Protein 5D8D (pdb70)

Structure (mmCIF, N/CA/C/O backbone):
data_5D8D
#
_entry.id   5D8D
#
_cell.length_a   221.618
_cell.length_b   74.766
_cell.length_c   143.117
_cell.angle_alpha   90.00
_cell.angle_beta   103.27
_cell.angle_gamma   90.00
#
_symmetry.space_group_name_H-M   'C 1 2 1'
#
loop_
_entity.id
_entity.type
_entity.pdbx_description
1 polymer 'D-alanine--D-alanine ligase'
2 water water
#
loop_
_atom_site.group_PDB
_atom_site.id
_atom_site.type_symbol
_atom_site.label_atom_id
_atom_site.label_alt_id
_atom_site.label_comp_id
_atom_site.label_asym_id
_atom_site.label_entity_id
_atom_site.label_seq_id
_atom_site.pdbx_PDB_ins_code
_atom_site.Cartn_x
_atom_site.Cartn_y
_atom_site.Cartn_z
_atom_site.occupancy
_atom_site.B_iso_or_equiv
_atom_site.auth_seq_id
_atom_site.auth_comp_id
_atom_site.auth_asym_id
_atom_site.auth_atom_id
_atom_site.pdbx_PDB_model_num
ATOM 1 N N . SER A 1 2 ? 6.738 99.763 181.133 1.00 54.65 2 SER A N 1
ATOM 2 C CA . SER A 1 2 ? 5.639 98.887 181.607 1.00 61.26 2 SER A CA 1
ATOM 3 C C . SER A 1 2 ? 5.067 98.045 180.454 1.00 70.30 2 SER A C 1
ATOM 4 O O . SER A 1 2 ? 4.979 98.517 179.325 1.00 78.27 2 SER A O 1
ATOM 7 N N . ASN A 1 3 ? 4.638 96.822 180.753 1.00 66.00 3 ASN A N 1
ATOM 8 C CA . ASN A 1 3 ? 4.046 95.951 179.751 1.00 61.14 3 ASN A CA 1
ATOM 9 C C . ASN A 1 3 ? 2.806 96.565 179.034 1.00 64.60 3 ASN A C 1
ATOM 10 O O . ASN A 1 3 ? 2.605 96.307 177.855 1.00 62.80 3 ASN A O 1
ATOM 15 N N . ALA A 1 4 ? 1.996 97.387 179.695 1.00 66.56 4 ALA A N 1
ATOM 16 C CA . ALA A 1 4 ? 0.859 98.022 178.984 1.00 69.88 4 ALA A CA 1
ATOM 17 C C . ALA A 1 4 ? 1.346 98.893 177.825 1.00 70.87 4 ALA A C 1
ATOM 18 O O . ALA A 1 4 ? 0.725 98.922 176.752 1.00 63.63 4 ALA A O 1
ATOM 20 N N . THR A 1 5 ? 2.466 99.584 178.047 1.00 73.19 5 THR A N 1
ATOM 21 C CA . THR A 1 5 ? 3.062 100.442 177.023 1.00 70.38 5 THR A CA 1
ATOM 22 C C . THR A 1 5 ? 3.654 99.582 175.924 1.00 62.00 5 THR A C 1
ATOM 23 O O . THR A 1 5 ? 3.203 99.645 174.795 1.00 67.00 5 THR A O 1
ATOM 27 N N . LYS A 1 6 ? 4.625 98.756 176.308 1.00 56.29 6 LYS A N 1
ATOM 28 C CA . LYS A 1 6 ? 5.447 97.899 175.437 1.00 51.58 6 LYS A CA 1
ATOM 29 C C . LYS A 1 6 ? 4.678 97.128 174.376 1.00 50.60 6 LYS A C 1
ATOM 30 O O . LYS A 1 6 ? 5.145 97.041 173.260 1.00 50.29 6 LYS A O 1
ATOM 36 N N . PHE A 1 7 ? 3.518 96.576 174.737 1.00 45.32 7 PHE A N 1
ATOM 37 C CA . PHE A 1 7 ? 2.664 95.765 173.833 1.00 42.90 7 PHE A CA 1
ATOM 38 C C . PHE A 1 7 ? 1.376 96.429 173.342 1.00 42.53 7 PHE A C 1
ATOM 39 O O . PHE A 1 7 ? 0.753 95.906 172.389 1.00 40.99 7 PHE A O 1
ATOM 47 N N . GLY A 1 8 ? 0.946 97.532 173.966 1.00 38.09 8 GLY A N 1
ATOM 48 C CA . GLY A 1 8 ? -0.277 98.188 173.504 1.00 39.21 8 GLY A CA 1
ATOM 49 C C . GLY A 1 8 ? -1.444 97.202 173.606 1.00 41.92 8 GLY A C 1
ATOM 50 O O . GLY A 1 8 ? -1.477 96.397 174.537 1.00 38.51 8 GLY A O 1
ATOM 51 N N . LYS A 1 9 ? -2.391 97.245 172.659 1.00 42.60 9 LYS A N 1
ATOM 52 C CA . LYS A 1 9 ? -3.622 96.444 172.792 1.00 46.04 9 LYS A CA 1
ATOM 53 C C . LYS A 1 9 ? -3.365 95.102 172.168 1.00 45.17 9 LYS A C 1
ATOM 54 O O . LYS A 1 9 ? -3.026 95.064 171.006 1.00 39.87 9 LYS A O 1
ATOM 60 N N . VAL A 1 10 ? -3.482 94.006 172.945 1.00 45.21 10 VAL A N 1
ATOM 61 C CA . VAL A 1 10 ? -3.268 92.687 172.389 1.00 40.05 10 VAL A CA 1
ATOM 62 C C . VAL A 1 10 ? -4.539 91.915 172.326 1.00 40.16 10 VAL A C 1
ATOM 63 O O . VAL A 1 10 ? -5.301 91.930 173.261 1.00 42.84 10 VAL A O 1
ATOM 67 N N . ALA A 1 11 ? -4.755 91.254 171.180 1.00 40.02 11 ALA A N 1
ATOM 68 C CA . ALA A 1 11 ? -5.879 90.353 170.990 1.00 40.16 11 ALA A CA 1
ATOM 69 C C . ALA A 1 11 ? -5.436 88.916 171.189 1.00 38.78 11 ALA A C 1
ATOM 70 O O . ALA A 1 11 ? -4.527 88.459 170.514 1.00 43.56 11 ALA A O 1
ATOM 72 N N . VAL A 1 12 ? -6.079 88.213 172.112 1.00 37.32 12 VAL A N 1
ATOM 73 C CA . VAL A 1 12 ? -5.849 86.794 172.296 1.00 39.42 12 VAL A CA 1
ATOM 74 C C . VAL A 1 12 ? -6.920 86.074 171.501 1.00 40.01 12 VAL A C 1
ATOM 75 O O . VAL A 1 12 ? -8.110 86.091 171.865 1.00 37.92 12 VAL A O 1
ATOM 79 N N . LEU A 1 13 ? -6.471 85.457 170.414 1.00 37.46 13 LEU A N 1
ATOM 80 C CA . LEU A 1 13 ? -7.344 84.853 169.432 1.00 40.18 13 LEU A CA 1
ATOM 81 C C . LEU A 1 13 ? -7.644 83.436 169.901 1.00 38.69 13 LEU A C 1
ATOM 82 O O . LEU A 1 13 ? -6.730 82.634 170.009 1.00 42.40 13 LEU A O 1
ATOM 87 N N . LEU A 1 14 ? -8.914 83.132 170.170 1.00 40.68 14 LEU A N 1
ATOM 88 C CA . LEU A 1 14 ? -9.310 81.895 170.872 1.00 42.07 14 LEU A CA 1
ATOM 89 C C . LEU A 1 14 ? -10.682 81.373 170.422 1.00 42.23 14 LEU A C 1
ATOM 90 O O . LEU A 1 14 ? -11.517 82.124 169.942 1.00 39.56 14 LEU A O 1
ATOM 95 N N . GLY A 1 15 ? -10.918 80.077 170.610 1.00 43.03 15 GLY A N 1
ATOM 96 C CA . GLY A 1 15 ? -12.176 79.423 170.195 1.00 42.37 15 GLY A CA 1
ATOM 97 C C . GLY A 1 15 ? -12.156 79.041 168.730 1.00 40.73 15 GLY A C 1
ATOM 98 O O . GLY A 1 15 ? -11.535 78.081 168.334 1.00 43.24 15 GLY A O 1
ATOM 99 N N . GLY A 1 16 ? -12.841 79.824 167.917 1.00 44.26 16 GLY A N 1
ATOM 100 C CA . GLY A 1 16 ? -12.795 79.674 166.485 1.00 41.69 16 GLY A CA 1
ATOM 101 C C . GLY A 1 16 ? -13.801 78.663 166.028 1.00 44.55 16 GLY A C 1
ATOM 102 O O . GLY A 1 16 ? -14.721 78.331 166.758 1.00 45.85 16 GLY A O 1
ATOM 103 N N . LYS A 1 17 ? -13.582 78.160 164.816 1.00 49.62 17 LYS A N 1
ATOM 104 C CA . LYS A 1 17 ? -14.568 77.353 164.091 1.00 49.22 17 LYS A CA 1
ATOM 105 C C . LYS A 1 17 ? -14.217 75.862 163.969 1.00 45.28 17 LYS A C 1
ATOM 106 O O . LYS A 1 17 ? -14.974 75.124 163.364 1.00 47.49 17 LYS A O 1
ATOM 112 N N . SER A 1 18 ? -13.088 75.424 164.525 1.00 42.65 18 SER A N 1
ATOM 113 C CA . SER A 1 18 ? -12.636 74.052 164.358 1.00 43.13 18 SER A CA 1
ATOM 114 C C . SER A 1 18 ? -13.226 73.017 165.360 1.00 42.65 18 SER A C 1
ATOM 115 O O . SER A 1 18 ? -13.881 73.345 166.345 1.00 40.38 18 SER A O 1
ATOM 118 N N . ALA A 1 19 ? -12.962 71.753 165.073 1.00 46.37 19 ALA A N 1
ATOM 119 C CA . ALA A 1 19 ? -13.246 70.647 165.997 1.00 49.57 19 ALA A CA 1
ATOM 120 C C . ALA A 1 19 ? -12.629 70.869 167.390 1.00 47.09 19 ALA A C 1
ATOM 121 O O . ALA A 1 19 ? -13.200 70.434 168.388 1.00 42.85 19 ALA A O 1
ATOM 123 N N . GLU A 1 20 ? -11.498 71.577 167.426 1.00 43.68 20 GLU A N 1
ATOM 124 C CA . GLU A 1 20 ? -10.734 71.847 168.643 1.00 43.36 20 GLU A CA 1
ATOM 125 C C . GLU A 1 20 ? -11.124 73.194 169.327 1.00 41.64 20 GLU A C 1
ATOM 126 O O . GLU A 1 20 ? -10.395 73.706 170.147 1.00 39.59 20 GLU A O 1
ATOM 132 N N . ARG A 1 21 ? -12.270 73.767 168.988 1.00 39.33 21 ARG A N 1
ATOM 133 C CA . ARG A 1 21 ? -12.726 74.990 169.623 1.00 38.89 21 ARG A CA 1
ATOM 134 C C . ARG A 1 21 ? -12.664 74.958 171.150 1.00 42.71 21 ARG A C 1
ATOM 135 O O . ARG A 1 21 ? -12.164 75.929 171.773 1.00 45.34 21 ARG A O 1
ATOM 143 N N . ALA A 1 22 ? -13.173 73.875 171.758 1.00 39.75 22 ALA A N 1
ATOM 144 C CA . ALA A 1 22 ? -13.224 73.779 173.240 1.00 37.95 22 ALA A CA 1
ATOM 145 C C . ALA A 1 22 ? -11.829 73.842 173.862 1.00 36.92 22 ALA A C 1
ATOM 146 O O . ALA A 1 22 ? -11.622 74.585 174.819 1.00 46.08 22 ALA A O 1
ATOM 148 N N . VAL A 1 23 ? -10.873 73.124 173.271 1.00 34.49 23 VAL A N 1
ATOM 149 C CA . VAL A 1 23 ? -9.496 73.176 173.710 1.00 37.17 23 VAL A CA 1
ATOM 150 C C . VAL A 1 23 ? -8.959 74.610 173.544 1.00 36.34 23 VAL A C 1
ATOM 151 O O . VAL A 1 23 ? -8.247 75.128 174.434 1.00 38.48 23 VAL A O 1
ATOM 155 N N . SER A 1 24 ? -9.332 75.256 172.443 1.00 34.95 24 SER A N 1
ATOM 156 C CA . SER A 1 24 ? -8.880 76.629 172.146 1.00 37.30 24 SER A CA 1
ATOM 157 C C . SER A 1 24 ? -9.416 77.629 173.181 1.00 41.51 24 SER A C 1
ATOM 158 O O . SER A 1 24 ? -8.648 78.447 173.693 1.00 43.88 24 SER A O 1
ATOM 161 N N . LEU A 1 25 ? -10.707 77.533 173.524 1.00 42.03 25 LEU A N 1
ATOM 162 C CA . LEU A 1 25 ? -11.267 78.331 174.652 1.00 42.74 25 LEU A CA 1
ATOM 163 C C . LEU A 1 25 ? -10.433 78.126 175.924 1.00 42.54 25 LEU A C 1
ATOM 164 O O . LEU A 1 25 ? -10.135 79.089 176.611 1.00 45.12 25 LEU A O 1
ATOM 169 N N . ASP A 1 26 ? -10.016 76.890 176.209 1.00 37.33 26 ASP A N 1
ATOM 170 C CA . ASP A 1 26 ? -9.230 76.634 177.410 1.00 38.83 26 ASP A CA 1
ATOM 171 C C . ASP A 1 26 ? -7.841 77.289 177.274 1.00 39.63 26 ASP A C 1
ATOM 172 O O . ASP A 1 26 ? -7.451 78.063 178.127 1.00 39.06 26 ASP A O 1
ATOM 177 N N . SER A 1 27 ? -7.127 77.063 176.169 1.00 40.75 27 SER A N 1
ATOM 178 C CA . SER A 1 27 ? -5.835 77.767 175.953 1.00 40.28 27 SER A CA 1
ATOM 179 C C . SER A 1 27 ? -5.956 79.292 176.056 1.00 37.24 27 SER A C 1
ATOM 180 O O . SER A 1 27 ? -5.138 79.971 176.700 1.00 35.22 27 SER A O 1
ATOM 183 N N . GLY A 1 28 ? -6.986 79.811 175.415 1.00 35.60 28 GLY A N 1
ATOM 184 C CA . GLY A 1 28 ? -7.217 81.236 175.373 1.00 38.34 28 GLY A CA 1
ATOM 185 C C . GLY A 1 28 ? -7.397 81.883 176.721 1.00 41.32 28 GLY A C 1
ATOM 186 O O . GLY A 1 28 ? -6.712 82.886 177.045 1.00 37.11 28 GLY A O 1
ATOM 187 N N . GLN A 1 29 ? -8.302 81.294 177.511 1.00 43.62 29 GLN A N 1
ATOM 188 C CA . GLN A 1 29 ? -8.551 81.733 178.874 1.00 39.39 29 GLN A CA 1
ATOM 189 C C . GLN A 1 29 ? -7.281 81.706 179.655 1.00 37.11 29 GLN A C 1
ATOM 190 O O . GLN A 1 29 ? -6.961 82.658 180.383 1.00 37.70 29 GLN A O 1
ATOM 196 N N . ALA A 1 30 ? -6.530 80.613 179.547 1.00 32.38 30 ALA A N 1
ATOM 197 C CA . ALA A 1 30 ? -5.303 80.556 180.365 1.00 33.52 30 ALA A CA 1
ATOM 198 C C . ALA A 1 30 ? -4.286 81.625 179.929 1.00 34.10 30 ALA A C 1
ATOM 199 O O . ALA A 1 30 ? -3.641 82.275 180.766 1.00 34.83 30 ALA A O 1
ATOM 201 N N . VAL A 1 31 ? -4.188 81.852 178.617 1.00 38.50 31 VAL A N 1
ATOM 202 C CA . VAL A 1 31 ? -3.263 82.866 178.112 1.00 37.39 31 VAL A CA 1
ATOM 203 C C . VAL A 1 31 ? -3.725 84.266 178.481 1.00 36.59 31 VAL A C 1
ATOM 204 O O . VAL A 1 31 ? -2.914 85.120 178.849 1.00 33.89 31 VAL A O 1
ATOM 208 N N . LEU A 1 32 ? -5.022 84.499 178.395 1.00 36.51 32 LEU A N 1
ATOM 209 C CA . LEU A 1 32 ? -5.563 85.806 178.774 1.00 39.36 32 LEU A CA 1
ATOM 210 C C . LEU A 1 32 ? -5.259 86.160 180.215 1.00 36.79 32 LEU A C 1
ATOM 211 O O . LEU A 1 32 ? -4.712 87.225 180.496 1.00 40.51 32 LEU A O 1
ATOM 216 N N . ASP A 1 33 ? -5.589 85.250 181.129 1.00 40.74 33 ASP A N 1
ATOM 217 C CA . ASP A 1 33 ? -5.306 85.458 182.553 1.00 40.39 33 ASP A CA 1
ATOM 218 C C . ASP A 1 33 ? -3.834 85.706 182.837 1.00 37.06 33 ASP A C 1
ATOM 219 O O . ASP A 1 33 ? -3.498 86.465 183.739 1.00 37.13 33 ASP A O 1
ATOM 224 N N . ALA A 1 34 ? -2.967 85.044 182.104 1.00 34.04 34 ALA A N 1
ATOM 225 C CA . ALA A 1 34 ? -1.543 85.168 182.324 1.00 39.08 34 ALA A CA 1
ATOM 226 C C . ALA A 1 34 ? -1.026 86.521 181.835 1.00 40.02 34 ALA A C 1
ATOM 227 O O . ALA A 1 34 ? -0.223 87.180 182.511 1.00 39.75 34 ALA A O 1
ATOM 229 N N . LEU A 1 35 ? -1.466 86.932 180.655 1.00 38.46 35 LEU A N 1
ATOM 230 C CA . LEU A 1 35 ? -1.041 88.219 180.120 1.00 38.88 35 LEU A CA 1
ATOM 231 C C . LEU A 1 35 ? -1.540 89.315 181.032 1.00 38.47 35 LEU A C 1
ATOM 232 O O . LEU A 1 35 ? -0.749 90.151 181.443 1.00 38.87 35 LEU A O 1
ATOM 237 N N . LEU A 1 36 ? -2.810 89.255 181.447 1.00 40.81 36 LEU A N 1
ATOM 238 C CA . LEU A 1 36 ? -3.377 90.268 182.384 1.00 37.73 36 LEU A CA 1
ATOM 239 C C . LEU A 1 36 ? -2.641 90.342 183.730 1.00 40.90 36 LEU A C 1
ATOM 240 O O . LEU A 1 36 ? -2.328 91.436 184.221 1.00 38.61 36 LEU A O 1
ATOM 245 N N . ARG A 1 37 ? -2.315 89.201 184.328 1.00 41.37 37 ARG A N 1
ATOM 246 C CA . ARG A 1 37 ? -1.484 89.224 185.560 1.00 41.89 37 ARG A CA 1
ATOM 247 C C . ARG A 1 37 ? -0.199 89.984 185.329 1.00 42.29 37 ARG A C 1
ATOM 248 O O . ARG A 1 37 ? 0.316 90.600 186.247 1.00 40.04 37 ARG A O 1
ATOM 256 N N . SER A 1 38 ? 0.350 89.858 184.115 1.00 44.36 38 SER A N 1
ATOM 257 C CA . SER A 1 38 ? 1.622 90.485 183.733 1.00 43.54 38 SER A CA 1
ATOM 258 C C . SER A 1 38 ? 1.489 91.958 183.315 1.00 43.43 38 SER A C 1
ATOM 259 O O . SER A 1 38 ? 2.450 92.563 182.840 1.00 46.44 38 SER A O 1
ATOM 262 N N . GLY A 1 39 ? 0.301 92.529 183.462 1.00 48.41 39 GLY A N 1
ATOM 263 C CA . GLY A 1 39 ? 0.063 93.932 183.108 1.00 44.38 39 GLY A CA 1
ATOM 264 C C . GLY A 1 39 ? -0.057 94.239 181.635 1.00 43.96 39 GLY A C 1
ATOM 265 O O . GLY A 1 39 ? -0.056 95.428 181.276 1.00 47.31 39 GLY A O 1
ATOM 266 N N . VAL A 1 40 ? -0.199 93.221 180.776 1.00 40.65 40 VAL A N 1
ATOM 267 C CA . VAL A 1 40 ? -0.464 93.499 179.352 1.00 46.02 40 VAL A CA 1
ATOM 268 C C . VAL A 1 40 ? -1.964 93.707 179.123 1.00 39.84 40 VAL A C 1
ATOM 269 O O . VAL A 1 40 ? -2.764 93.130 179.822 1.00 45.13 40 VAL A O 1
ATOM 273 N N . GLN A 1 41 ? -2.321 94.582 178.193 1.00 44.76 41 GLN A N 1
ATOM 274 C CA . GLN A 1 41 ? -3.726 94.922 177.925 1.00 53.52 41 GLN A CA 1
ATOM 275 C C . GLN A 1 41 ? -4.256 93.893 176.967 1.00 50.09 41 GLN A C 1
ATOM 276 O O . GLN A 1 41 ? -4.346 94.168 175.788 1.00 52.31 41 GLN A O 1
ATOM 282 N N . ALA A 1 42 ? -4.623 92.727 177.467 1.00 49.52 42 ALA A N 1
ATOM 283 C CA . ALA A 1 42 ? -5.129 91.643 176.618 1.00 46.97 42 ALA A CA 1
ATOM 284 C C . ALA A 1 42 ? -6.668 91.586 176.632 1.00 46.08 42 ALA A C 1
ATOM 285 O O . ALA A 1 42 ? -7.292 91.919 177.643 1.00 47.17 42 ALA A O 1
ATOM 287 N N . GLU A 1 43 ? -7.259 91.170 175.507 1.00 46.12 43 GLU A N 1
ATOM 288 C CA . GLU A 1 43 ? -8.711 90.951 175.388 1.00 45.65 43 GLU A CA 1
ATOM 289 C C . GLU A 1 43 ? -8.941 89.705 174.567 1.00 43.34 43 GLU A C 1
ATOM 290 O O . GLU A 1 43 ? -8.317 89.489 173.539 1.00 44.33 43 GLU A O 1
ATOM 296 N N . ALA A 1 44 ? -9.831 88.862 175.022 1.00 39.44 44 ALA A N 1
ATOM 297 C CA . ALA A 1 44 ? -10.304 87.779 174.181 1.00 42.15 44 ALA A CA 1
ATOM 298 C C . ALA A 1 44 ? -10.907 88.263 172.819 1.00 42.21 44 ALA A C 1
ATOM 299 O O . ALA A 1 44 ? -11.608 89.271 172.736 1.00 40.30 44 ALA A O 1
ATOM 301 N N . PHE A 1 45 ? -10.603 87.543 171.743 1.00 39.75 45 PHE A N 1
ATOM 302 C CA . PHE A 1 45 ? -11.171 87.820 170.434 1.00 35.55 45 PHE A CA 1
ATOM 303 C C . PHE A 1 45 ? -11.488 86.478 169.868 1.00 37.70 45 PHE A C 1
ATOM 304 O O . PHE A 1 45 ? -10.571 85.717 169.536 1.00 38.84 45 PHE A O 1
ATOM 312 N N . ASP A 1 46 ? -12.777 86.201 169.730 1.00 40.29 46 ASP A N 1
ATOM 313 C CA . ASP A 1 46 ? -13.231 84.940 169.218 1.00 42.32 46 ASP A CA 1
ATOM 314 C C . ASP A 1 46 ? -13.722 85.143 167.809 1.00 45.47 46 ASP A C 1
ATOM 315 O O . ASP A 1 46 ? -14.842 85.645 167.632 1.00 47.54 46 ASP A O 1
ATOM 320 N N . PRO A 1 47 ? -12.927 84.705 166.793 1.00 44.16 47 PRO A N 1
ATOM 321 C CA . PRO A 1 47 ? -13.304 85.015 165.407 1.00 41.95 47 PRO A CA 1
ATOM 322 C C . PRO A 1 47 ? -14.524 84.294 164.889 1.00 41.59 47 PRO A C 1
ATOM 323 O O . PRO A 1 47 ? -15.000 84.634 163.806 1.00 48.28 47 PRO A O 1
ATOM 327 N N . GLN A 1 48 ? -15.026 83.313 165.626 1.00 44.45 48 GLN A N 1
ATOM 328 C CA . GLN A 1 48 ? -16.351 82.770 165.350 1.00 51.35 48 GLN A CA 1
ATOM 329 C C . GLN A 1 48 ? -17.458 83.818 165.589 1.00 49.93 48 GLN A C 1
ATOM 330 O O . GLN A 1 48 ? -18.415 83.838 164.848 1.00 56.19 48 GLN A O 1
ATOM 336 N N . ASP A 1 49 ? -17.338 84.648 166.623 1.00 48.34 49 ASP A N 1
ATOM 337 C CA . ASP A 1 49 ? -18.380 85.607 166.999 1.00 51.47 49 ASP A CA 1
ATOM 338 C C . ASP A 1 49 ? -18.134 87.030 166.496 1.00 50.58 49 ASP A C 1
ATOM 339 O O . ASP A 1 49 ? -19.081 87.754 166.195 1.00 51.43 49 ASP A O 1
ATOM 344 N N . ARG A 1 50 ? -16.871 87.428 166.442 1.00 48.66 50 ARG A N 1
ATOM 345 C CA . ARG A 1 50 ? -16.441 88.785 166.053 1.00 49.04 50 ARG A CA 1
ATOM 346 C C . ARG A 1 50 ? -15.771 88.705 164.709 1.00 48.45 50 ARG A C 1
ATOM 347 O O . ARG A 1 50 ? -14.815 87.925 164.549 1.00 40.68 50 ARG A O 1
ATOM 355 N N . SER A 1 51 ? -16.215 89.551 163.773 1.00 46.52 51 SER A N 1
ATOM 356 C CA . SER A 1 51 ? -15.588 89.646 162.478 1.00 42.06 51 SER A CA 1
ATOM 357 C C . SER A 1 51 ? -14.102 89.834 162.650 1.00 39.73 51 SER A C 1
ATOM 358 O O . SER A 1 51 ? -13.700 90.700 163.389 1.00 42.37 51 SER A O 1
ATOM 361 N N . VAL A 1 52 ? -13.293 89.030 161.959 1.00 38.30 52 VAL A N 1
ATOM 362 C CA . VAL A 1 52 ? -11.827 89.268 161.895 1.00 38.79 52 VAL A CA 1
ATOM 363 C C . VAL A 1 52 ? -11.369 90.653 161.405 1.00 36.74 52 VAL A C 1
ATOM 364 O O . VAL A 1 52 ? -10.259 91.066 161.680 1.00 37.57 52 VAL A O 1
ATOM 368 N N . THR A 1 53 ? -12.216 91.384 160.702 1.00 41.79 53 THR A N 1
ATOM 369 C CA . THR A 1 53 ? -11.902 92.792 160.353 1.00 43.67 53 THR A CA 1
ATOM 370 C C . THR A 1 53 ? -11.712 93.701 161.541 1.00 39.53 53 THR A C 1
ATOM 371 O O . THR A 1 53 ? -11.009 94.685 161.448 1.00 39.01 53 THR A O 1
ATOM 375 N N . GLU A 1 54 ? -12.312 93.334 162.666 1.00 46.14 54 GLU A N 1
ATOM 376 C CA . GLU A 1 54 ? -12.204 94.095 163.935 1.00 45.81 54 GLU A CA 1
ATOM 377 C C . GLU A 1 54 ? -10.862 93.951 164.681 1.00 44.21 54 GLU A C 1
ATOM 378 O O . GLU A 1 54 ? -10.623 94.621 165.691 1.00 45.12 54 GLU A O 1
ATOM 384 N N . LEU A 1 55 ? -9.978 93.117 164.139 1.00 42.67 55 LEU A N 1
ATOM 385 C CA . LEU A 1 55 ? -8.606 92.996 164.586 1.00 43.52 55 LEU A CA 1
ATOM 386 C C . LEU A 1 55 ? -7.814 94.252 164.355 1.00 43.07 55 LEU A C 1
ATOM 387 O O . LEU A 1 55 ? -6.758 94.443 164.961 1.00 42.09 55 LEU A O 1
ATOM 392 N N . VAL A 1 56 ? -8.315 95.117 163.486 1.00 44.26 56 VAL A N 1
ATOM 393 C CA . VAL A 1 56 ? -7.653 96.396 163.223 1.00 44.81 56 VAL A CA 1
ATOM 394 C C . VAL A 1 56 ? -7.582 97.283 164.480 1.00 46.12 56 VAL A C 1
ATOM 395 O O . VAL A 1 56 ? -6.680 98.101 164.612 1.00 46.65 56 VAL A O 1
ATOM 399 N N . ASN A 1 57 ? -8.489 97.056 165.439 1.00 47.68 57 ASN A N 1
ATOM 400 C CA . ASN A 1 57 ? -8.458 97.719 166.762 1.00 43.99 57 ASN A CA 1
ATOM 401 C C . ASN A 1 57 ? -7.313 97.289 167.725 1.00 44.46 57 ASN A C 1
ATOM 402 O O . ASN A 1 57 ? -7.306 97.709 168.870 1.00 45.52 57 ASN A O 1
ATOM 407 N N . TYR A 1 58 ? -6.351 96.477 167.267 1.00 44.30 58 TYR A N 1
ATOM 408 C CA . TYR A 1 58 ? -5.298 95.940 168.115 1.00 43.10 58 TYR A CA 1
ATOM 409 C C . TYR A 1 58 ? -3.908 96.164 167.532 1.00 41.47 58 TYR A C 1
ATOM 410 O O . TYR A 1 58 ? -3.719 96.228 166.328 1.00 43.73 58 TYR A O 1
ATOM 419 N N . ASP A 1 59 ? -2.937 96.277 168.424 1.00 40.38 59 ASP A N 1
ATOM 420 C CA . ASP A 1 59 ? -1.552 96.430 168.051 1.00 39.11 59 ASP A CA 1
ATOM 421 C C . ASP A 1 59 ? -0.853 95.126 167.704 1.00 41.25 59 ASP A C 1
ATOM 422 O O . ASP A 1 59 ? 0.177 95.164 167.028 1.00 40.00 59 ASP A O 1
ATOM 427 N N . ARG A 1 60 ? -1.409 93.981 168.123 1.00 41.12 60 ARG A N 1
ATOM 428 C CA . ARG A 1 60 ? -0.813 92.663 167.852 1.00 41.28 60 ARG A CA 1
ATOM 429 C C . ARG A 1 60 ? -1.738 91.551 168.328 1.00 42.53 60 ARG A C 1
ATOM 430 O O . ARG A 1 60 ? -2.681 91.814 169.064 1.00 43.10 60 ARG A O 1
ATOM 438 N N . ALA A 1 61 ? -1.427 90.313 167.936 1.00 38.78 61 ALA A N 1
ATOM 439 C CA . ALA A 1 61 ? -2.233 89.177 168.251 1.00 37.59 61 ALA A CA 1
ATOM 440 C C . ALA A 1 61 ? -1.414 88.016 168.812 1.00 37.41 61 ALA A C 1
ATOM 441 O O . ALA A 1 61 ? -0.333 87.712 168.316 1.00 33.39 61 ALA A O 1
ATOM 443 N N . PHE A 1 62 ? -1.994 87.339 169.802 1.00 37.03 62 PHE A N 1
ATOM 444 C CA . PHE A 1 62 ? -1.453 86.093 170.388 1.00 38.98 62 PHE A CA 1
ATOM 445 C C . PHE A 1 62 ? -2.403 85.011 169.912 1.00 37.50 62 PHE A C 1
ATOM 446 O O . PHE A 1 62 ? -3.573 85.038 170.312 1.00 38.20 62 PHE A O 1
ATOM 454 N N . ILE A 1 63 ? -1.928 84.082 169.072 1.00 34.25 63 ILE A N 1
ATOM 455 C CA . ILE A 1 63 ? -2.813 83.107 168.411 1.00 32.44 63 ILE A CA 1
ATOM 456 C C . ILE A 1 63 ? -2.800 81.791 169.179 1.00 36.60 63 ILE A C 1
ATOM 457 O O . ILE A 1 63 ? -1.760 81.178 169.407 1.00 34.18 63 ILE A O 1
ATOM 462 N N . VAL A 1 64 ? -3.987 81.339 169.546 1.00 38.22 64 VAL A N 1
ATOM 463 C CA . VAL A 1 64 ? -4.129 80.111 170.277 1.00 37.60 64 VAL A CA 1
ATOM 464 C C . VAL A 1 64 ? -5.426 79.440 169.800 1.00 38.88 64 VAL A C 1
ATOM 465 O O . VAL A 1 64 ? -6.123 78.752 170.555 1.00 41.60 64 VAL A O 1
ATOM 469 N N . LEU A 1 65 ? -5.684 79.603 168.491 1.00 37.79 65 LEU A N 1
ATOM 470 C CA . LEU A 1 65 ? -6.735 78.897 167.756 1.00 39.52 65 LEU A CA 1
ATOM 471 C C . LEU A 1 65 ? -6.159 77.589 167.262 1.00 39.13 65 LEU A C 1
ATOM 472 O O . LEU A 1 65 ? -5.318 77.595 166.407 1.00 40.37 65 LEU A O 1
ATOM 477 N N . HIS A 1 66 ? -6.638 76.465 167.762 1.00 40.18 66 HIS A N 1
ATOM 478 C CA . HIS A 1 66 ? -6.157 75.190 167.300 1.00 40.29 66 HIS A CA 1
ATOM 479 C C . HIS A 1 66 ? -7.024 74.682 166.150 1.00 42.23 66 HIS A C 1
ATOM 480 O O . HIS A 1 66 ? -8.249 74.910 166.119 1.00 39.88 66 HIS A O 1
ATOM 487 N N . GLY A 1 67 ? -6.361 73.985 165.224 1.00 41.62 67 GLY A N 1
ATOM 488 C CA . GLY A 1 67 ? -7.004 73.348 164.082 1.00 39.02 67 GLY A CA 1
ATOM 489 C C . GLY A 1 67 ? -7.407 74.297 162.953 1.00 39.55 67 GLY A C 1
ATOM 490 O O . GLY A 1 67 ? -6.933 75.426 162.851 1.00 42.33 67 GLY A O 1
ATOM 491 N N . ARG A 1 68 ? -8.313 73.799 162.124 1.00 41.85 68 ARG A N 1
ATOM 492 C CA . ARG A 1 68 ? -8.792 74.444 160.909 1.00 42.33 68 ARG A CA 1
ATOM 493 C C . ARG A 1 68 ? -9.177 75.879 161.232 1.00 41.48 68 ARG A C 1
ATOM 494 O O . ARG A 1 68 ? -9.886 76.154 162.183 1.00 38.83 68 ARG A O 1
ATOM 502 N N . GLY A 1 69 ? -8.605 76.798 160.477 1.00 37.81 69 GLY A N 1
ATOM 503 C CA . GLY A 1 69 ? -8.839 78.220 160.662 1.00 39.60 69 GLY A CA 1
ATOM 504 C C . GLY A 1 69 ? -7.679 78.929 161.330 1.00 41.26 69 GLY A C 1
ATOM 505 O O . GLY A 1 69 ? -7.414 80.080 161.037 1.00 42.02 69 GLY A O 1
ATOM 506 N N . GLY A 1 70 ? -6.997 78.239 162.232 1.00 44.27 70 GLY A N 1
ATOM 507 C CA . GLY A 1 70 ? -6.057 78.883 163.153 1.00 44.60 70 GLY A CA 1
ATOM 508 C C . GLY A 1 70 ? -4.636 78.470 163.038 1.00 41.19 70 GLY A C 1
ATOM 509 O O . GLY A 1 70 ? -3.758 79.257 163.285 1.00 41.22 70 GLY A O 1
ATOM 510 N N . GLU A 1 71 ? -4.447 77.227 162.641 1.00 42.93 71 GLU A N 1
ATOM 511 C CA . GLU A 1 71 ? -3.172 76.564 162.542 1.00 49.87 71 GLU A CA 1
ATOM 512 C C . GLU A 1 71 ? -2.747 76.313 161.064 1.00 43.68 71 GLU A C 1
ATOM 513 O O . GLU A 1 71 ? -1.641 75.873 160.798 1.00 48.47 71 GLU A O 1
ATOM 519 N N . ASP A 1 72 ? -3.626 76.614 160.120 1.00 43.27 72 ASP A N 1
ATOM 520 C CA . ASP A 1 72 ? -3.474 76.265 158.689 1.00 47.56 72 ASP A CA 1
ATOM 521 C C . ASP A 1 72 ? -3.200 77.447 157.731 1.00 44.44 72 ASP A C 1
ATOM 522 O O . ASP A 1 72 ? -3.318 77.280 156.513 1.00 44.75 72 ASP A O 1
ATOM 527 N N . GLY A 1 73 ? -2.864 78.616 158.280 1.00 41.33 73 GLY A N 1
ATOM 528 C CA . GLY A 1 73 ? -2.496 79.804 157.474 1.00 39.91 73 GLY A CA 1
ATOM 529 C C . GLY A 1 73 ? -3.633 80.808 157.246 1.00 37.75 73 GLY A C 1
ATOM 530 O O . GLY A 1 73 ? -3.394 81.923 156.820 1.00 34.27 73 GLY A O 1
ATOM 531 N N . GLN A 1 74 ? -4.859 80.440 157.596 1.00 33.97 74 GLN A N 1
ATOM 532 C CA . GLN A 1 74 ? -5.969 81.301 157.379 1.00 35.70 74 GLN A CA 1
ATOM 533 C C . GLN A 1 74 ? -5.982 82.546 158.270 1.00 37.44 74 GLN A C 1
ATOM 534 O O . GLN A 1 74 ? -6.097 83.659 157.785 1.00 39.94 74 GLN A O 1
ATOM 540 N N . ILE A 1 75 ? -5.903 82.366 159.576 1.00 37.17 75 ILE A N 1
ATOM 541 C CA . ILE A 1 75 ? -5.938 83.517 160.457 1.00 38.40 75 ILE A CA 1
ATOM 542 C C . ILE A 1 75 ? -4.647 84.315 160.273 1.00 36.70 75 ILE A C 1
ATOM 543 O O . ILE A 1 75 ? -4.674 85.531 160.411 1.00 35.48 75 ILE A O 1
ATOM 548 N N . GLN A 1 76 ? -3.531 83.642 159.968 1.00 39.35 76 GLN A N 1
ATOM 549 C CA . GLN A 1 76 ? -2.243 84.333 159.706 1.00 37.49 76 GLN A CA 1
ATOM 550 C C . GLN A 1 76 ? -2.349 85.155 158.401 1.00 38.05 76 GLN A C 1
ATOM 551 O O . GLN A 1 76 ? -1.794 86.239 158.283 1.00 35.99 76 GLN A O 1
ATOM 557 N N . GLY A 1 77 ? -3.093 84.623 157.427 1.00 37.42 77 GLY A N 1
ATOM 558 C CA . GLY A 1 77 ? -3.445 85.351 156.208 1.00 37.01 77 GLY A CA 1
ATOM 559 C C . GLY A 1 77 ? -4.087 86.690 156.510 1.00 39.48 77 GLY A C 1
ATOM 560 O O . GLY A 1 77 ? -3.617 87.753 156.017 1.00 36.47 77 GLY A O 1
ATOM 561 N N . VAL A 1 78 ? -5.131 86.666 157.349 1.00 37.00 78 VAL A N 1
ATOM 562 C CA . VAL A 1 78 ? -5.825 87.936 157.676 1.00 40.72 78 VAL A CA 1
ATOM 563 C C . VAL A 1 78 ? -4.913 88.895 158.420 1.00 37.31 78 VAL A C 1
ATOM 564 O O . VAL A 1 78 ? -4.932 90.107 158.176 1.00 38.75 78 VAL A O 1
ATOM 568 N N . LEU A 1 79 ? -4.096 88.353 159.294 1.00 35.77 79 LEU A N 1
ATOM 569 C CA . LEU A 1 79 ? -3.235 89.187 160.078 1.00 37.86 79 LEU A CA 1
ATOM 570 C C . LEU A 1 79 ? -2.179 89.850 159.205 1.00 38.61 79 LEU A C 1
ATOM 571 O O . LEU A 1 79 ? -1.890 91.023 159.406 1.00 44.50 79 LEU A O 1
ATOM 576 N N . GLU A 1 80 ? -1.607 89.110 158.256 1.00 40.27 80 GLU A N 1
ATOM 577 C CA . GLU A 1 80 ? -0.686 89.694 157.264 1.00 39.44 80 GLU A CA 1
ATOM 578 C C . GLU A 1 80 ? -1.383 90.818 156.464 1.00 38.42 80 GLU A C 1
ATOM 579 O O . GLU A 1 80 ? -0.848 91.923 156.371 1.00 37.43 80 GLU A O 1
ATOM 585 N N . TRP A 1 81 ? -2.580 90.528 155.947 1.00 37.93 81 TRP A N 1
ATOM 586 C CA . TRP A 1 81 ? -3.387 91.469 155.173 1.00 39.63 81 TRP A CA 1
ATOM 587 C C . TRP A 1 81 ? -3.640 92.774 155.924 1.00 42.88 81 TRP A C 1
ATOM 588 O O . TRP A 1 81 ? -3.441 93.853 155.388 1.00 43.13 81 TRP A O 1
ATOM 599 N N . LEU A 1 82 ? -4.030 92.667 157.195 1.00 46.30 82 LEU A N 1
ATOM 600 C CA . LEU A 1 82 ? -4.197 93.841 158.097 1.00 40.78 82 LEU A CA 1
ATOM 601 C C . LEU A 1 82 ? -2.867 94.500 158.618 1.00 40.81 82 LEU A C 1
ATOM 602 O O . LEU A 1 82 ? -2.887 95.511 159.282 1.00 41.52 82 LEU A O 1
ATOM 607 N N . ASN A 1 83 ? -1.718 93.897 158.338 1.00 43.75 83 ASN A N 1
ATOM 608 C CA . ASN A 1 83 ? -0.409 94.342 158.834 1.00 45.15 83 ASN A CA 1
ATOM 609 C C . ASN A 1 83 ? -0.293 94.389 160.351 1.00 44.22 83 ASN A C 1
ATOM 610 O O . ASN A 1 83 ? 0.285 95.323 160.916 1.00 41.55 83 ASN A O 1
ATOM 615 N N . ILE A 1 84 ? -0.791 93.329 161.002 1.00 42.31 84 ILE A N 1
ATOM 616 C CA . ILE A 1 84 ? -0.753 93.214 162.462 1.00 38.90 84 ILE A CA 1
ATOM 617 C C . ILE A 1 84 ? 0.213 92.096 162.793 1.00 38.62 84 ILE A C 1
ATOM 618 O O . ILE A 1 84 ? 0.009 90.967 162.351 1.00 39.78 84 ILE A O 1
ATOM 623 N N . PRO A 1 85 ? 1.260 92.392 163.583 1.00 35.70 85 PRO A N 1
ATOM 624 C CA . PRO A 1 85 ? 2.189 91.331 163.979 1.00 39.52 85 PRO A CA 1
ATOM 625 C C . PRO A 1 85 ? 1.539 90.332 164.926 1.00 40.43 85 PRO A C 1
ATOM 626 O O . PRO A 1 85 ? 0.594 90.678 165.661 1.00 38.21 85 PRO A O 1
ATOM 630 N N . TYR A 1 86 ? 2.038 89.106 164.912 1.00 38.44 86 TYR A N 1
ATOM 631 C CA . TYR A 1 86 ? 1.385 88.026 165.628 1.00 39.19 86 TYR A CA 1
ATOM 632 C C . TYR A 1 86 ? 2.375 86.917 166.000 1.00 39.62 86 TYR A C 1
ATOM 633 O O . TYR A 1 86 ? 3.502 86.917 165.559 1.00 35.51 86 TYR A O 1
ATOM 642 N N . THR A 1 87 ? 1.943 86.002 166.855 1.00 39.41 87 THR A N 1
ATOM 643 C CA . THR A 1 87 ? 2.823 84.994 167.442 1.00 38.85 87 THR A CA 1
ATOM 644 C C . THR A 1 87 ? 2.937 83.788 166.511 1.00 36.98 87 THR A C 1
ATOM 645 O O . THR A 1 87 ? 2.061 83.537 165.717 1.00 33.92 87 THR A O 1
ATOM 649 N N . GLY A 1 88 ? 4.024 83.043 166.623 1.00 39.59 88 GLY A N 1
ATOM 650 C CA . GLY A 1 88 ? 4.142 81.772 165.956 1.00 38.00 88 GLY A CA 1
ATOM 651 C C . GLY A 1 88 ? 4.499 81.831 164.486 1.00 38.69 88 GLY A C 1
ATOM 652 O O . GLY A 1 88 ? 5.057 82.817 164.015 1.00 40.08 88 GLY A O 1
ATOM 653 N N . THR A 1 89 ? 4.182 80.746 163.781 1.00 35.42 89 THR A N 1
ATOM 654 C CA . THR A 1 89 ? 4.547 80.566 162.399 1.00 37.09 89 THR A CA 1
ATOM 655 C C . THR A 1 89 ? 3.702 81.416 161.411 1.00 38.20 89 THR A C 1
ATOM 656 O O . THR A 1 89 ? 2.547 81.731 161.684 1.00 41.96 89 THR A O 1
ATOM 660 N N . GLY A 1 90 ? 4.291 81.775 160.263 1.00 40.52 90 GLY A N 1
ATOM 661 C CA . GLY A 1 90 ? 3.588 82.569 159.209 1.00 36.23 90 GLY A CA 1
ATOM 662 C C . GLY A 1 90 ? 2.632 81.704 158.405 1.00 37.85 90 GLY A C 1
ATOM 663 O O . GLY A 1 90 ? 2.401 80.530 158.714 1.00 38.25 90 GLY A O 1
ATOM 664 N N . VAL A 1 91 ? 2.116 82.283 157.334 1.00 42.93 91 VAL A N 1
ATOM 665 C CA . VAL A 1 91 ? 1.161 81.610 156.430 1.00 38.26 91 VAL A CA 1
ATOM 666 C C . VAL A 1 91 ? 1.737 80.334 155.854 1.00 37.94 91 VAL A C 1
ATOM 667 O O . VAL A 1 91 ? 1.109 79.260 155.915 1.00 35.78 91 VAL A O 1
ATOM 671 N N . GLN A 1 92 ? 2.910 80.440 155.249 1.00 37.01 92 GLN A N 1
ATOM 672 C CA . GLN A 1 92 ? 3.465 79.257 154.550 1.00 43.61 92 GLN A CA 1
ATOM 673 C C . GLN A 1 92 ? 3.722 78.028 155.468 1.00 41.01 92 GLN A C 1
ATOM 674 O O . GLN A 1 92 ? 3.203 76.891 155.242 1.00 46.15 92 GLN A O 1
ATOM 680 N N . GLY A 1 93 ? 4.489 78.282 156.519 1.00 37.83 93 GLY A N 1
ATOM 681 C CA . GLY A 1 93 ? 4.794 77.272 157.511 1.00 38.68 93 GLY A CA 1
ATOM 682 C C . GLY A 1 93 ? 3.564 76.637 158.167 1.00 41.52 93 GLY A C 1
ATOM 683 O O . GLY A 1 93 ? 3.543 75.427 158.447 1.00 40.43 93 GLY A O 1
ATOM 684 N N . SER A 1 94 ? 2.556 77.454 158.427 1.00 36.23 94 SER A N 1
ATOM 685 C CA . SER A 1 94 ? 1.343 76.980 159.050 1.00 41.21 94 SER A CA 1
ATOM 686 C C . SER A 1 94 ? 0.609 76.073 158.120 1.00 38.69 94 SER A C 1
ATOM 687 O O . SER A 1 94 ? 0.256 74.967 158.515 1.00 45.09 94 SER A O 1
ATOM 690 N N . ALA A 1 95 ? 0.389 76.524 156.888 1.00 42.64 95 ALA A N 1
ATOM 691 C CA . ALA A 1 95 ? -0.274 75.672 155.884 1.00 46.62 95 ALA A CA 1
ATOM 692 C C . ALA A 1 95 ? 0.491 74.384 155.553 1.00 45.89 95 ALA A C 1
ATOM 693 O O . ALA A 1 95 ? -0.143 73.316 155.369 1.00 48.12 95 ALA A O 1
ATOM 695 N N . ILE A 1 96 ? 1.822 74.450 155.511 1.00 43.56 96 ILE A N 1
ATOM 696 C CA . ILE A 1 96 ? 2.603 73.192 155.425 1.00 47.30 96 ILE A CA 1
ATOM 697 C C . ILE A 1 96 ? 2.440 72.309 156.699 1.00 47.44 96 ILE A C 1
ATOM 698 O O . ILE A 1 96 ? 2.118 71.101 156.606 1.00 52.32 96 ILE A O 1
ATOM 703 N N . GLY A 1 97 ? 2.646 72.907 157.876 1.00 41.92 97 GLY A N 1
ATOM 704 C CA . GLY A 1 97 ? 2.584 72.190 159.160 1.00 42.55 97 GLY A CA 1
ATOM 705 C C . GLY A 1 97 ? 1.251 71.526 159.476 1.00 47.17 97 GLY A C 1
ATOM 706 O O . GLY A 1 97 ? 1.206 70.597 160.281 1.00 41.82 97 GLY A O 1
ATOM 707 N N . MET A 1 98 ? 0.170 71.971 158.837 1.00 42.45 98 MET A N 1
ATOM 708 C CA . MET A 1 98 ? -1.124 71.366 159.055 1.00 46.67 98 MET A CA 1
ATOM 709 C C . MET A 1 98 ? -1.271 70.069 158.269 1.00 46.32 98 MET A C 1
ATOM 710 O O . MET A 1 98 ? -2.204 69.296 158.512 1.00 43.19 98 MET A O 1
ATOM 715 N N . ASP A 1 99 ? -0.360 69.840 157.321 1.00 50.52 99 ASP A N 1
ATOM 716 C CA . ASP A 1 99 ? -0.394 68.701 156.392 1.00 50.80 99 ASP A CA 1
ATOM 717 C C . ASP A 1 99 ? 0.820 67.785 156.701 1.00 50.90 99 ASP A C 1
ATOM 718 O O . ASP A 1 99 ? 1.999 68.153 156.499 1.00 43.66 99 ASP A O 1
ATOM 723 N N . LYS A 1 100 ? 0.516 66.592 157.205 1.00 53.40 100 LYS A N 1
ATOM 724 C CA . LYS A 1 100 ? 1.549 65.620 157.557 1.00 55.01 100 LYS A CA 1
ATOM 725 C C . LYS A 1 100 ? 2.386 65.197 156.361 1.00 55.70 100 LYS A C 1
ATOM 726 O O . LYS A 1 100 ? 3.635 65.137 156.464 1.00 53.51 100 LYS A O 1
ATOM 732 N N . VAL A 1 101 ? 1.744 64.961 155.211 1.00 53.93 101 VAL A N 1
ATOM 733 C CA . VAL A 1 101 ? 2.542 64.503 154.070 1.00 48.66 101 VAL A CA 1
ATOM 734 C C . VAL A 1 101 ? 3.394 65.627 153.538 1.00 49.63 101 VAL A C 1
ATOM 735 O O . VAL A 1 101 ? 4.584 65.376 153.240 1.00 55.02 101 VAL A O 1
ATOM 739 N N . LYS A 1 102 ? 2.843 66.854 153.450 1.00 45.51 102 LYS A N 1
ATOM 740 C CA . LYS A 1 102 ? 3.639 67.970 152.906 1.00 44.58 102 LYS A CA 1
ATOM 741 C C . LYS A 1 102 ? 4.779 68.340 153.810 1.00 44.08 102 LYS A C 1
ATOM 742 O O . LYS A 1 102 ? 5.852 68.680 153.332 1.00 50.20 102 LYS A O 1
ATOM 748 N N . THR A 1 103 ? 4.557 68.252 155.122 1.00 47.09 103 THR A N 1
ATOM 749 C CA . THR A 1 103 ? 5.633 68.396 156.107 1.00 43.96 103 THR A CA 1
ATOM 750 C C . THR A 1 103 ? 6.770 67.369 155.854 1.00 43.88 103 THR A C 1
ATOM 751 O O . THR A 1 103 ? 7.945 67.714 155.870 1.00 40.85 103 THR A O 1
ATOM 755 N N . LYS A 1 104 ? 6.409 66.112 155.645 1.00 45.40 104 LYS A N 1
ATOM 756 C CA . LYS A 1 104 ? 7.419 65.058 155.436 1.00 51.02 104 LYS A CA 1
ATOM 757 C C . LYS A 1 104 ? 8.164 65.206 154.104 1.00 50.20 104 LYS A C 1
ATOM 758 O O . LYS A 1 104 ? 9.363 64.964 154.041 1.00 44.54 104 LYS A O 1
ATOM 764 N N . GLN A 1 105 ? 7.460 65.636 153.059 1.00 50.22 105 GLN A N 1
ATOM 765 C CA . GLN A 1 105 ? 8.102 65.871 151.790 1.00 45.67 105 GLN A CA 1
ATOM 766 C C . GLN A 1 105 ? 9.093 66.984 151.957 1.00 47.85 105 GLN A C 1
ATOM 767 O O . GLN A 1 105 ? 10.232 66.854 151.524 1.00 56.82 105 GLN A O 1
ATOM 773 N N . ILE A 1 106 ? 8.703 68.070 152.617 1.00 48.78 106 ILE A N 1
ATOM 774 C CA . ILE A 1 106 ? 9.696 69.100 152.959 1.00 44.22 106 ILE A CA 1
ATOM 775 C C . ILE A 1 106 ? 10.893 68.526 153.734 1.00 46.34 106 ILE A C 1
ATOM 776 O O . ILE A 1 106 ? 12.067 68.902 153.483 1.00 45.56 106 ILE A O 1
ATOM 781 N N . TRP A 1 107 ? 10.605 67.624 154.673 1.00 46.99 107 TRP A N 1
ATOM 782 C CA . TRP A 1 107 ? 11.661 66.935 155.413 1.00 50.04 107 TRP A CA 1
ATOM 783 C C . TRP A 1 107 ? 12.512 65.935 154.555 1.00 51.81 107 TRP A C 1
ATOM 784 O O . TRP A 1 107 ? 13.742 65.972 154.649 1.00 52.42 107 TRP A O 1
ATOM 795 N N . GLN A 1 108 ? 11.888 65.081 153.732 1.00 52.55 108 GLN A N 1
ATOM 796 C CA . GLN A 1 108 ? 12.617 64.257 152.729 1.00 53.20 108 GLN A CA 1
ATOM 797 C C . GLN A 1 108 ? 13.486 65.138 151.864 1.00 53.52 108 GLN A C 1
ATOM 798 O O . GLN A 1 108 ? 14.643 64.851 151.625 1.00 55.86 108 GLN A O 1
ATOM 804 N N . GLY A 1 109 ? 12.923 66.272 151.477 1.00 52.96 109 GLY A N 1
ATOM 805 C CA . GLY A 1 109 ? 13.583 67.191 150.622 1.00 54.74 109 GLY A CA 1
ATOM 806 C C . GLY A 1 109 ? 14.695 67.975 151.241 1.00 56.43 109 GLY A C 1
ATOM 807 O O . GLY A 1 109 ? 15.332 68.738 150.529 1.00 59.88 109 GLY A O 1
ATOM 808 N N . SER A 1 110 ? 14.914 67.845 152.547 1.00 56.57 110 SER A N 1
ATOM 809 C CA . SER A 1 110 ? 15.976 68.595 153.222 1.00 58.87 110 SER A CA 1
ATOM 810 C C . SER A 1 110 ? 16.972 67.661 153.883 1.00 62.12 110 SER A C 1
ATOM 811 O O . SER A 1 110 ? 17.752 68.100 154.735 1.00 61.94 110 SER A O 1
ATOM 814 N N . ASP A 1 111 ? 16.944 66.385 153.482 1.00 65.20 111 ASP A N 1
ATOM 815 C CA . ASP A 1 111 ? 17.877 65.358 153.958 1.00 69.05 111 ASP A CA 1
ATOM 816 C C . ASP A 1 111 ? 17.716 65.030 155.455 1.00 63.95 111 ASP A C 1
ATOM 817 O O . ASP A 1 111 ? 18.687 64.738 156.156 1.00 68.79 111 ASP A O 1
ATOM 822 N N . LEU A 1 112 ? 16.466 65.048 155.912 1.00 54.57 112 LEU A N 1
ATOM 823 C CA . LEU A 1 112 ? 16.095 64.881 157.313 1.00 49.47 112 LEU A CA 1
ATOM 824 C C . LEU A 1 112 ? 15.297 63.578 157.354 1.00 50.36 112 LEU A C 1
ATOM 825 O O . LEU A 1 112 ? 14.453 63.334 156.476 1.00 57.49 112 LEU A O 1
ATOM 830 N N . PRO A 1 113 ? 15.543 62.737 158.363 1.00 49.32 113 PRO A N 1
ATOM 831 C CA . PRO A 1 113 ? 14.891 61.426 158.382 1.00 50.06 113 PRO A CA 1
ATOM 832 C C . PRO A 1 113 ? 13.425 61.448 158.814 1.00 47.40 113 PRO A C 1
ATOM 833 O O . PRO A 1 113 ? 13.069 62.121 159.771 1.00 49.51 113 PRO A O 1
ATOM 837 N N . THR A 1 114 ? 12.613 60.669 158.123 1.00 47.07 114 THR A N 1
ATOM 838 C CA . THR A 1 114 ? 11.210 60.556 158.408 1.00 48.71 114 THR A CA 1
ATOM 839 C C . THR A 1 114 ? 10.751 59.233 157.809 1.00 47.97 114 THR A C 1
ATOM 840 O O . THR A 1 114 ? 11.383 58.729 156.888 1.00 46.67 114 THR A O 1
ATOM 844 N N . ALA A 1 115 ? 9.691 58.635 158.344 1.00 49.67 115 ALA A N 1
ATOM 845 C CA . ALA A 1 115 ? 9.324 57.288 157.919 1.00 51.05 115 ALA A CA 1
ATOM 846 C C . ALA A 1 115 ? 8.713 57.274 156.513 1.00 57.95 115 ALA A C 1
ATOM 847 O O . ALA A 1 115 ? 7.917 58.160 156.171 1.00 56.79 115 ALA A O 1
ATOM 849 N N . PRO A 1 116 ? 9.073 56.263 155.693 1.00 65.50 116 PRO A N 1
ATOM 850 C CA . PRO A 1 116 ? 8.340 56.086 154.434 1.00 64.37 116 PRO A CA 1
ATOM 851 C C . PRO A 1 116 ? 6.825 56.064 154.664 1.00 64.86 116 PRO A C 1
ATOM 852 O O . PRO A 1 116 ? 6.348 55.677 155.770 1.00 57.66 116 PRO A O 1
ATOM 856 N N . TYR A 1 117 ? 6.085 56.483 153.636 1.00 58.58 117 TYR A N 1
ATOM 857 C CA . TYR A 1 117 ? 4.631 56.508 153.701 1.00 59.16 117 TYR A CA 1
ATOM 858 C C . TYR A 1 117 ? 4.043 56.319 152.307 1.00 61.84 117 TYR A C 1
ATOM 859 O O . TYR A 1 117 ? 4.775 56.337 151.327 1.00 68.35 117 TYR A O 1
ATOM 868 N N . ARG A 1 118 ? 2.722 56.184 152.227 1.00 62.41 118 ARG A N 1
ATOM 869 C CA . ARG A 1 118 ? 2.000 56.152 150.961 1.00 67.43 118 ARG A CA 1
ATOM 870 C C . ARG A 1 118 ? 0.598 56.760 151.108 1.00 69.73 118 ARG A C 1
ATOM 871 O O . ARG A 1 118 ? -0.167 56.391 152.010 1.00 73.13 118 ARG A O 1
ATOM 879 N N . ILE A 1 119 ? 0.250 57.664 150.196 1.00 74.59 119 ILE A N 1
ATOM 880 C CA . ILE A 1 119 ? -1.067 58.310 150.213 1.00 76.10 119 ILE A CA 1
ATOM 881 C C . ILE A 1 119 ? -2.035 57.255 149.683 1.00 77.31 119 ILE A C 1
ATOM 882 O O . ILE A 1 119 ? -1.714 56.543 148.706 1.00 67.86 119 ILE A O 1
ATOM 887 N N . ILE A 1 120 ? -3.195 57.151 150.331 1.00 83.12 120 ILE A N 1
ATOM 888 C CA . ILE A 1 120 ? -4.159 56.059 150.075 1.00 98.67 120 ILE A CA 1
ATOM 889 C C . ILE A 1 120 ? -5.611 56.592 149.925 1.00 103.44 120 ILE A C 1
ATOM 890 O O . ILE A 1 120 ? -6.177 57.135 150.879 1.00 101.08 120 ILE A O 1
ATOM 895 N N . THR A 1 121 ? -6.151 56.436 148.721 1.00 112.31 121 THR A N 1
ATOM 896 C CA . THR A 1 121 ? -7.399 57.065 148.317 1.00 118.62 121 THR A CA 1
ATOM 897 C C . THR A 1 121 ? -8.330 56.171 147.475 1.00 126.55 121 THR A C 1
ATOM 898 O O . THR A 1 121 ? -8.569 56.442 146.291 1.00 136.72 121 THR A O 1
ATOM 902 N N . LYS A 1 122 ? -8.837 55.090 148.047 1.00 128.45 122 LYS A N 1
ATOM 903 C CA . LYS A 1 122 ? -9.826 54.288 147.330 1.00 128.89 122 LYS A CA 1
ATOM 904 C C . LYS A 1 122 ? -9.206 53.597 146.108 1.00 129.06 122 LYS A C 1
ATOM 905 O O . LYS A 1 122 ? -9.224 52.382 145.977 1.00 111.76 122 LYS A O 1
ATOM 911 N N . GLU A 1 123 ? -8.660 54.408 145.213 1.00 131.70 123 GLU A N 1
ATOM 912 C CA . GLU A 1 123 ? -8.015 53.934 143.996 1.00 129.36 123 GLU A CA 1
ATOM 913 C C . GLU A 1 123 ? -6.737 53.140 144.204 1.00 127.57 123 GLU A C 1
ATOM 914 O O . GLU A 1 123 ? -6.320 52.399 143.325 1.00 101.16 123 GLU A O 1
ATOM 920 N N . THR A 1 124 ? -6.065 53.391 145.321 1.00 136.77 124 THR A N 1
ATOM 921 C CA . THR A 1 124 ? -4.773 52.781 145.609 1.00 137.79 124 THR A CA 1
ATOM 922 C C . THR A 1 124 ? -4.880 51.299 145.902 1.00 124.74 124 THR A C 1
ATOM 923 O O . THR A 1 124 ? -5.873 50.866 146.476 1.00 113.19 124 THR A O 1
ATOM 927 N N . ASP A 1 125 ? -3.853 50.531 145.539 1.00 114.50 125 ASP A N 1
ATOM 928 C CA . ASP A 1 125 ? -3.891 49.075 145.762 1.00 107.52 125 ASP A CA 1
ATOM 929 C C . ASP A 1 125 ? -3.250 48.650 147.093 1.00 107.90 125 ASP A C 1
ATOM 930 O O . ASP A 1 125 ? -2.045 48.854 147.275 1.00 106.44 125 ASP A O 1
ATOM 935 N N . LEU A 1 126 ? -4.026 48.002 147.975 1.00 103.18 126 LEU A N 1
ATOM 936 C CA . LEU A 1 126 ? -3.581 47.679 149.356 1.00 102.34 126 LEU A CA 1
ATOM 937 C C . LEU A 1 126 ? -2.402 46.690 149.471 1.00 109.52 126 LEU A C 1
ATOM 938 O O . LEU A 1 126 ? -1.730 46.663 150.514 1.00 109.46 126 LEU A O 1
ATOM 943 N N . ASP A 1 127 ? -2.157 45.883 148.434 1.00 113.08 127 ASP A N 1
ATOM 944 C CA . ASP A 1 127 ? -1.008 44.947 148.421 1.00 116.75 127 ASP A CA 1
ATOM 945 C C . ASP A 1 127 ? 0.287 45.567 147.823 1.00 116.09 127 ASP A C 1
ATOM 946 O O . ASP A 1 127 ? 1.396 45.123 148.150 1.00 110.92 127 ASP A O 1
ATOM 951 N N . SER A 1 128 ? 0.147 46.585 146.967 1.00 112.40 128 SER A N 1
ATOM 952 C CA . SER A 1 128 ? 1.284 47.440 146.575 1.00 116.08 128 SER A CA 1
ATOM 953 C C . SER A 1 128 ? 1.765 48.323 147.756 1.00 118.63 128 SER A C 1
ATOM 954 O O . SER A 1 128 ? 2.946 48.682 147.815 1.00 123.91 128 SER A O 1
ATOM 957 N N . VAL A 1 129 ? 0.851 48.668 148.677 1.00 116.71 129 VAL A N 1
ATOM 958 C CA . VAL A 1 129 ? 1.177 49.345 149.962 1.00 115.46 129 VAL A CA 1
ATOM 959 C C . VAL A 1 129 ? 1.956 48.404 150.901 1.00 115.18 129 VAL A C 1
ATOM 960 O O . VAL A 1 129 ? 3.047 48.752 151.369 1.00 114.06 129 VAL A O 1
ATOM 964 N N . ILE A 1 130 ? 1.377 47.232 151.171 1.00 113.50 130 ILE A N 1
ATOM 965 C CA . ILE A 1 130 ? 1.978 46.203 152.046 1.00 109.19 130 ILE A CA 1
ATOM 966 C C . ILE A 1 130 ? 3.410 45.779 151.610 1.00 105.55 130 ILE A C 1
ATOM 967 O O . ILE A 1 130 ? 4.310 45.687 152.450 1.00 92.60 130 ILE A O 1
ATOM 972 N N . ALA A 1 131 ? 3.613 45.529 150.313 1.00 108.60 131 ALA A N 1
ATOM 973 C CA . ALA A 1 131 ? 4.912 45.053 149.788 1.00 105.85 131 ALA A CA 1
ATOM 974 C C . ALA A 1 131 ? 6.022 46.111 149.867 1.00 104.83 131 ALA A C 1
ATOM 975 O O . ALA A 1 131 ? 7.191 45.772 150.082 1.00 99.96 131 ALA A O 1
ATOM 977 N N . GLU A 1 132 ? 5.640 47.380 149.694 1.00 98.26 132 GLU A N 1
ATOM 978 C CA . GLU A 1 132 ? 6.577 48.505 149.722 1.00 101.59 132 GLU A CA 1
ATOM 979 C C . GLU A 1 132 ? 6.914 48.945 151.158 1.00 99.54 132 GLU A C 1
ATOM 980 O O . GLU A 1 132 ? 8.083 48.959 151.556 1.00 97.15 132 GLU A O 1
ATOM 986 N N . LEU A 1 133 ? 5.890 49.288 151.932 1.00 99.15 133 LEU A N 1
ATOM 987 C CA . LEU A 1 133 ? 6.076 49.753 153.323 1.00 92.58 133 LEU A CA 1
ATOM 988 C C . LEU A 1 133 ? 6.452 48.645 154.310 1.00 87.01 133 LEU A C 1
ATOM 989 O O . LEU A 1 133 ? 7.254 48.883 155.217 1.00 80.04 133 LEU A O 1
ATOM 994 N N . GLY A 1 134 ? 5.855 47.460 154.144 1.00 87.02 134 GLY A N 1
ATOM 995 C CA . GLY A 1 134 ? 5.946 46.366 155.125 1.00 83.85 134 GLY A CA 1
ATOM 996 C C . GLY A 1 134 ? 4.873 46.494 156.202 1.00 90.28 134 GLY A C 1
ATOM 997 O O . GLY A 1 134 ? 4.306 47.577 156.418 1.00 85.34 134 GLY A O 1
ATOM 998 N N . LEU A 1 135 ? 4.573 45.387 156.873 1.00 91.68 135 LEU A N 1
ATOM 999 C CA . LEU A 1 135 ? 3.710 45.438 158.052 1.00 96.32 135 LEU A CA 1
ATOM 1000 C C . LEU A 1 135 ? 4.594 45.489 159.303 1.00 93.99 135 LEU A C 1
ATOM 1001 O O . LEU A 1 135 ? 5.691 44.928 159.311 1.00 100.94 135 LEU A O 1
ATOM 1006 N N . PRO A 1 136 ? 4.152 46.184 160.346 1.00 92.05 136 PRO A N 1
ATOM 1007 C CA . PRO A 1 136 ? 2.888 46.934 160.373 1.00 93.98 136 PRO A CA 1
ATOM 1008 C C . PRO A 1 136 ? 3.027 48.416 159.939 1.00 89.26 136 PRO A C 1
ATOM 1009 O O . PRO A 1 136 ? 4.145 48.922 159.790 1.00 83.58 136 PRO A O 1
ATOM 1013 N N . VAL A 1 137 ? 1.888 49.078 159.715 1.00 88.50 137 VAL A N 1
ATOM 1014 C CA . VAL A 1 137 ? 1.832 50.521 159.389 1.00 90.31 137 VAL A CA 1
ATOM 1015 C C . VAL A 1 137 ? 0.829 51.229 160.304 1.00 89.52 137 VAL A C 1
ATOM 1016 O O . VAL A 1 137 ? 0.057 50.590 161.019 1.00 88.49 137 VAL A O 1
ATOM 1020 N N . ILE A 1 138 ? 0.854 52.555 160.257 1.00 87.76 138 ILE A N 1
ATOM 1021 C CA . ILE A 1 138 ? -0.100 53.392 160.979 1.00 82.58 138 ILE A CA 1
ATOM 1022 C C . ILE A 1 138 ? -0.834 54.194 159.911 1.00 77.02 138 ILE A C 1
ATOM 1023 O O . ILE A 1 138 ? -0.197 54.764 159.016 1.00 67.53 138 ILE A O 1
ATOM 1028 N N . ILE A 1 139 ? -2.167 54.189 159.999 1.00 72.71 139 ILE A N 1
ATOM 1029 C CA . ILE A 1 139 ? -3.064 54.939 159.096 1.00 76.45 139 ILE A CA 1
ATOM 1030 C C . ILE A 1 139 ? -3.491 56.206 159.825 1.00 78.42 139 ILE A C 1
ATOM 1031 O O . ILE A 1 139 ? -4.076 56.118 160.910 1.00 80.79 139 ILE A O 1
ATOM 1036 N N . LYS A 1 140 ? -3.207 57.374 159.249 1.00 78.70 140 LYS A N 1
ATOM 1037 C CA . LYS A 1 140 ? -3.574 58.648 159.890 1.00 82.61 140 LYS A CA 1
ATOM 1038 C C . LYS A 1 140 ? -4.178 59.637 158.898 1.00 77.81 140 LYS A C 1
ATOM 1039 O O . LYS A 1 140 ? -3.796 59.630 157.726 1.00 74.64 140 LYS A O 1
ATOM 1045 N N . PRO A 1 141 ? -5.134 60.483 159.365 1.00 79.58 141 PRO A N 1
ATOM 1046 C CA . PRO A 1 141 ? -5.638 61.532 158.482 1.00 77.70 141 PRO A CA 1
ATOM 1047 C C . PRO A 1 141 ? -4.513 62.519 158.252 1.00 74.33 141 PRO A C 1
ATOM 1048 O O . PRO A 1 141 ? -3.780 62.852 159.193 1.00 69.13 141 PRO A O 1
ATOM 1052 N N . VAL A 1 142 ? -4.377 62.944 157.002 1.00 71.09 142 VAL A N 1
ATOM 1053 C CA . VAL A 1 142 ? -3.306 63.836 156.580 1.00 65.33 142 VAL A CA 1
ATOM 1054 C C . VAL A 1 142 ? -3.358 65.219 157.265 1.00 67.93 142 VAL A C 1
ATOM 1055 O O . VAL A 1 142 ? -2.298 65.791 157.550 1.00 63.29 142 VAL A O 1
ATOM 1059 N N . HIS A 1 143 ? -4.564 65.746 157.532 1.00 66.06 143 HIS A N 1
ATOM 1060 C CA . HIS A 1 143 ? -4.712 67.172 157.868 1.00 74.02 143 HIS A CA 1
ATOM 1061 C C . HIS A 1 143 ? -5.063 67.514 159.309 1.00 81.99 143 HIS A C 1
ATOM 1062 O O . HIS A 1 143 ? -4.899 68.682 159.692 1.00 89.17 143 HIS A O 1
ATOM 1069 N N . GLU A 1 144 ? -5.495 66.549 160.126 1.00 90.08 144 GLU A N 1
ATOM 1070 C CA . GLU A 1 144 ? -5.844 66.871 161.539 1.00 99.74 144 GLU A CA 1
ATOM 1071 C C . GLU A 1 144 ? -4.720 67.539 162.393 1.00 102.65 144 GLU A C 1
ATOM 1072 O O . GLU A 1 144 ? -5.016 68.111 163.455 1.00 88.51 144 GLU A O 1
ATOM 1078 N N . GLY A 1 145 ? -3.466 67.477 161.911 1.00 108.44 145 GLY A N 1
ATOM 1079 C CA . GLY A 1 145 ? -2.345 68.295 162.396 1.00 106.01 145 GLY A CA 1
ATOM 1080 C C . GLY A 1 145 ? -1.997 68.146 163.864 1.00 102.87 145 GLY A C 1
ATOM 1081 O O . GLY A 1 145 ? -2.337 67.145 164.483 1.00 97.11 145 GLY A O 1
ATOM 1082 N N . SER A 1 147 ? -4.195 64.481 167.578 1.00 104.85 147 SER A N 1
ATOM 1083 C CA . SER A 1 147 ? -4.115 63.027 167.699 1.00 109.67 147 SER A CA 1
ATOM 1084 C C . SER A 1 147 ? -5.522 62.423 167.705 1.00 109.38 147 SER A C 1
ATOM 1085 O O . SER A 1 147 ? -6.149 62.240 168.755 1.00 108.02 147 SER A O 1
ATOM 1088 N N . VAL A 1 148 ? -6.003 62.138 166.502 1.00 111.66 148 VAL A N 1
ATOM 1089 C CA . VAL A 1 148 ? -7.340 61.599 166.280 1.00 113.13 148 VAL A CA 1
ATOM 1090 C C . VAL A 1 148 ? -7.301 60.834 164.953 1.00 107.90 148 VAL A C 1
ATOM 1091 O O . VAL A 1 148 ? -6.481 61.158 164.085 1.00 100.52 148 VAL A O 1
ATOM 1095 N N . GLY A 1 149 ? -8.147 59.808 164.820 1.00 101.69 149 GLY A N 1
ATOM 1096 C CA . GLY A 1 149 ? -8.271 59.029 163.571 1.00 100.84 149 GLY A CA 1
ATOM 1097 C C . GLY A 1 149 ? -7.191 57.989 163.279 1.00 99.10 149 GLY A C 1
ATOM 1098 O O . GLY A 1 149 ? -7.276 57.275 162.262 1.00 102.45 149 GLY A O 1
ATOM 1099 N N . MET A 1 150 ? -6.189 57.893 164.163 1.00 95.05 150 MET A N 1
ATOM 1100 C CA . MET A 1 150 ? -5.052 56.982 163.986 1.00 92.54 150 MET A CA 1
ATOM 1101 C C . MET A 1 150 ? -5.479 55.561 164.353 1.00 95.03 150 MET A C 1
ATOM 1102 O O . MET A 1 150 ? -6.248 55.349 165.305 1.00 87.54 150 MET A O 1
ATOM 1107 N N . SER A 1 151 ? -5.005 54.596 163.570 1.00 95.98 151 SER A N 1
ATOM 1108 C CA . SER A 1 151 ? -5.216 53.174 163.857 1.00 100.62 151 SER A CA 1
ATOM 1109 C C . SER A 1 151 ? -3.929 52.426 163.483 1.00 102.80 151 SER A C 1
ATOM 1110 O O . SER A 1 151 ? -3.239 52.804 162.529 1.00 98.98 151 SER A O 1
ATOM 1113 N N . LYS A 1 152 ? -3.599 51.384 164.244 1.00 103.50 152 LYS A N 1
ATOM 1114 C CA . LYS A 1 152 ? -2.456 50.531 163.920 1.00 103.31 152 LYS A CA 1
ATOM 1115 C C . LYS A 1 152 ? -2.908 49.308 163.090 1.00 98.04 152 LYS A C 1
ATOM 1116 O O . LYS A 1 152 ? -3.775 48.536 163.517 1.00 101.99 152 LYS A O 1
ATOM 1122 N N . VAL A 1 153 ? -2.310 49.154 161.905 1.00 88.37 153 VAL A N 1
ATOM 1123 C CA . VAL A 1 153 ? -2.617 48.065 160.979 1.00 90.41 153 VAL A CA 1
ATOM 1124 C C . VAL A 1 153 ? -1.501 47.018 161.030 1.00 93.32 153 VAL A C 1
ATOM 1125 O O . VAL A 1 153 ? -0.369 47.330 160.642 1.00 92.10 153 VAL A O 1
ATOM 1129 N N . GLU A 1 154 ? -1.829 45.793 161.481 1.00 96.18 154 GLU A N 1
ATOM 1130 C CA . GLU A 1 154 ? -0.886 44.639 161.457 1.00 98.01 154 GLU A CA 1
ATOM 1131 C C . GLU A 1 154 ? -1.319 43.431 160.590 1.00 96.03 154 GLU A C 1
ATOM 1132 O O . GLU A 1 154 ? -0.586 42.444 160.506 1.00 96.72 154 GLU A O 1
ATOM 1138 N N . LYS A 1 155 ? -2.444 43.544 159.885 1.00 99.49 155 LYS A N 1
ATOM 1139 C CA . LYS A 1 155 ? -2.830 42.557 158.874 1.00 107.77 155 LYS A CA 1
ATOM 1140 C C . LYS A 1 155 ? -3.441 43.259 157.641 1.00 112.32 155 LYS A C 1
ATOM 1141 O O . LYS A 1 155 ? -3.612 44.480 157.641 1.00 111.73 155 LYS A O 1
ATOM 1147 N N . ALA A 1 156 ? -3.725 42.501 156.576 1.00 112.56 156 ALA A N 1
ATOM 1148 C CA . ALA A 1 156 ? -4.656 42.956 155.525 1.00 108.17 156 ALA A CA 1
ATOM 1149 C C . ALA A 1 156 ? -6.046 43.229 156.151 1.00 106.61 156 ALA A C 1
ATOM 1150 O O . ALA A 1 156 ? -6.714 44.212 155.805 1.00 89.91 156 ALA A O 1
ATOM 1152 N N . GLU A 1 157 ? -6.434 42.358 157.096 1.00 112.13 157 GLU A N 1
ATOM 1153 C CA . GLU A 1 157 ? -7.668 42.468 157.916 1.00 105.17 157 GLU A CA 1
ATOM 1154 C C . GLU A 1 157 ? -7.891 43.827 158.648 1.00 99.32 157 GLU A C 1
ATOM 1155 O O . GLU A 1 157 ? -8.999 44.362 158.636 1.00 95.00 157 GLU A O 1
ATOM 1161 N N . ASP A 1 158 ? -6.856 44.356 159.305 1.00 103.14 158 ASP A N 1
ATOM 1162 C CA . ASP A 1 158 ? -6.954 45.631 160.058 1.00 101.96 158 ASP A CA 1
ATOM 1163 C C . ASP A 1 158 ? -7.246 46.885 159.168 1.00 102.22 158 ASP A C 1
ATOM 1164 O O . ASP A 1 158 ? -7.772 47.881 159.678 1.00 100.34 158 ASP A O 1
ATOM 1169 N N . PHE A 1 159 ? -6.904 46.830 157.870 1.00 94.60 159 PHE A N 1
ATOM 1170 C CA . PHE A 1 159 ? -6.970 47.998 156.957 1.00 93.86 159 PHE A CA 1
ATOM 1171 C C . PHE A 1 159 ? -8.326 48.672 156.816 1.00 96.51 159 PHE A C 1
ATOM 1172 O O . PHE A 1 159 ? -8.434 49.880 157.038 1.00 105.10 159 PHE A O 1
ATOM 1180 N N . ALA A 1 160 ? -9.338 47.906 156.408 1.00 99.72 160 ALA A N 1
ATOM 1181 C CA . ALA A 1 160 ? -10.631 48.484 156.008 1.00 99.16 160 ALA A CA 1
ATOM 1182 C C . ALA A 1 160 ? -11.378 49.220 157.141 1.00 101.25 160 ALA A C 1
ATOM 1183 O O . ALA A 1 160 ? -12.145 50.139 156.856 1.00 111.93 160 ALA A O 1
ATOM 1185 N N . ALA A 1 161 ? -11.142 48.837 158.402 1.00 96.08 161 ALA A N 1
ATOM 1186 C CA . ALA A 1 161 ? -11.705 49.546 159.570 1.00 98.46 161 ALA A CA 1
ATOM 1187 C C . ALA A 1 161 ? -10.956 50.857 159.920 1.00 97.77 161 ALA A C 1
ATOM 1188 O O . ALA A 1 161 ? -11.576 51.844 160.361 1.00 88.22 161 ALA A O 1
ATOM 1190 N N . ALA A 1 162 ? -9.632 50.843 159.746 1.00 91.22 162 ALA A N 1
ATOM 1191 C CA . ALA A 1 162 ? -8.770 52.000 160.030 1.00 93.08 162 ALA A CA 1
ATOM 1192 C C . ALA A 1 162 ? -8.969 53.137 159.027 1.00 90.64 162 ALA A C 1
ATOM 1193 O O . ALA A 1 162 ? -8.991 54.312 159.411 1.00 75.09 162 ALA A O 1
ATOM 1195 N N . ILE A 1 163 ? -9.105 52.774 157.749 1.00 92.21 163 ILE A N 1
ATOM 1196 C CA . ILE A 1 163 ? -9.280 53.753 156.653 1.00 98.76 163 ILE A CA 1
ATOM 1197 C C . ILE A 1 163 ? -10.601 54.548 156.772 1.00 99.26 163 ILE A C 1
ATOM 1198 O O . ILE A 1 163 ? -10.655 55.691 156.310 1.00 99.87 163 ILE A O 1
ATOM 1203 N N . GLU A 1 164 ? -11.631 53.962 157.401 1.00 96.15 164 GLU A N 1
ATOM 1204 C CA . GLU A 1 164 ? -12.880 54.689 157.735 1.00 108.41 164 GLU A CA 1
ATOM 1205 C C . GLU A 1 164 ? -12.830 55.474 159.071 1.00 104.08 164 GLU A C 1
ATOM 1206 O O . GLU A 1 164 ? -13.630 56.396 159.261 1.00 99.76 164 GLU A O 1
ATOM 1212 N N . LYS A 1 165 ? -11.926 55.104 159.986 1.00 100.80 165 LYS A N 1
ATOM 1213 C CA . LYS A 1 165 ? -11.574 55.965 161.143 1.00 110.11 165 LYS A CA 1
ATOM 1214 C C . LYS A 1 165 ? -11.065 57.336 160.652 1.00 103.11 165 LYS A C 1
ATOM 1215 O O . LYS A 1 165 ? -11.592 58.387 161.043 1.00 96.31 165 LYS A O 1
ATOM 1221 N N . ALA A 1 166 ? -10.052 57.294 159.783 1.00 103.09 166 ALA A N 1
ATOM 1222 C CA . ALA A 1 166 ? -9.421 58.494 159.203 1.00 100.22 166 ALA A CA 1
ATOM 1223 C C . ALA A 1 166 ? -10.294 59.233 158.162 1.00 93.98 166 ALA A C 1
ATOM 1224 O O . ALA A 1 166 ? -10.165 60.448 158.020 1.00 89.66 166 ALA A O 1
ATOM 1226 N N . THR A 1 167 ? -11.159 58.505 157.444 1.00 95.75 167 THR A N 1
ATOM 1227 C CA . THR A 1 167 ? -12.021 59.083 156.387 1.00 98.55 167 THR A CA 1
ATOM 1228 C C . THR A 1 167 ? -13.116 60.010 156.943 1.00 97.93 167 THR A C 1
ATOM 1229 O O . THR A 1 167 ? -13.590 60.876 156.207 1.00 96.49 167 THR A O 1
ATOM 1233 N N . GLN A 1 168 ? -13.506 59.834 158.215 1.00 100.62 168 GLN A N 1
ATOM 1234 C CA . GLN A 1 168 ? -14.372 60.812 158.925 1.00 113.75 168 GLN A CA 1
ATOM 1235 C C . GLN A 1 168 ? -13.713 62.201 158.955 1.00 124.43 168 GLN A C 1
ATOM 1236 O O . GLN A 1 168 ? -14.334 63.205 158.579 1.00 128.43 168 GLN A O 1
ATOM 1242 N N . HIS A 1 169 ? -12.451 62.232 159.391 1.00 130.83 169 HIS A N 1
ATOM 1243 C CA . HIS A 1 169 ? -11.687 63.478 159.582 1.00 123.03 169 HIS A CA 1
ATOM 1244 C C . HIS A 1 169 ? -11.035 64.037 158.301 1.00 117.39 169 HIS A C 1
ATOM 1245 O O . HIS A 1 169 ? -10.590 65.193 158.310 1.00 104.53 169 HIS A O 1
ATOM 1252 N N . ASP A 1 170 ? -10.972 63.238 157.221 1.00 111.75 170 ASP A N 1
ATOM 1253 C CA . ASP A 1 170 ? -10.185 63.593 156.022 1.00 103.19 170 ASP A CA 1
ATOM 1254 C C . ASP A 1 170 ? -10.526 62.756 154.769 1.00 96.31 170 ASP A C 1
ATOM 1255 O O . ASP A 1 170 ? -10.525 61.536 154.823 1.00 90.09 170 ASP A O 1
ATOM 1260 N N . ALA A 1 171 ? -10.795 63.417 153.644 1.00 92.88 171 ALA A N 1
ATOM 1261 C CA . ALA A 1 171 ? -10.855 62.736 152.343 1.00 88.12 171 ALA A CA 1
ATOM 1262 C C . ALA A 1 171 ? -9.508 62.080 152.009 1.00 89.21 171 ALA A C 1
ATOM 1263 O O . ALA A 1 171 ? -9.476 60.966 151.480 1.00 77.56 171 ALA A O 1
ATOM 1265 N N . VAL A 1 172 ? -8.408 62.775 152.335 1.00 96.76 172 VAL A N 1
ATOM 1266 C CA . VAL A 1 172 ? -7.030 62.289 152.079 1.00 93.09 172 VAL A CA 1
ATOM 1267 C C . VAL A 1 172 ? -6.343 61.730 153.371 1.00 85.57 172 VAL A C 1
ATOM 1268 O O . VAL A 1 172 ? -6.354 62.353 154.444 1.00 75.44 172 VAL A O 1
ATOM 1272 N N . VAL A 1 173 ? -5.770 60.529 153.244 1.00 83.91 173 VAL A N 1
ATOM 1273 C CA . VAL A 1 173 ? -5.272 59.706 154.374 1.00 77.12 173 VAL A CA 1
ATOM 1274 C C . VAL A 1 173 ? -3.892 59.141 153.961 1.00 77.35 173 VAL A C 1
ATOM 1275 O O . VAL A 1 173 ? -3.666 58.863 152.766 1.00 70.56 173 VAL A O 1
ATOM 1279 N N . MET A 1 174 ? -2.959 59.024 154.920 1.00 80.89 174 MET A N 1
ATOM 1280 C CA . MET A 1 174 ? -1.624 58.399 154.662 1.00 78.67 174 MET A CA 1
ATOM 1281 C C . MET A 1 174 ? -1.392 57.152 155.502 1.00 75.18 174 MET A C 1
ATOM 1282 O O . MET A 1 174 ? -1.680 57.143 156.696 1.00 75.32 174 MET A O 1
ATOM 1287 N N . ALA A 1 175 ? -0.896 56.099 154.855 1.00 75.88 175 ALA A N 1
ATOM 1288 C CA . ALA A 1 175 ? -0.354 54.941 155.557 1.00 75.86 175 ALA A CA 1
ATOM 1289 C C . ALA A 1 175 ? 1.150 55.168 155.701 1.00 71.87 175 ALA A C 1
ATOM 1290 O O . ALA A 1 175 ? 1.855 55.264 154.703 1.00 75.44 175 ALA A O 1
ATOM 1292 N N . GLU A 1 176 ? 1.626 55.262 156.941 1.00 70.14 176 GLU A N 1
ATOM 1293 C CA . GLU A 1 176 ? 3.042 55.454 157.248 1.00 71.10 176 GLU A CA 1
ATOM 1294 C C . GLU A 1 176 ? 3.608 54.140 157.837 1.00 75.36 176 GLU A C 1
ATOM 1295 O O . GLU A 1 176 ? 2.925 53.471 158.644 1.00 67.68 176 GLU A O 1
ATOM 1301 N N . LYS A 1 177 ? 4.837 53.778 157.436 1.00 74.14 177 LYS A N 1
ATOM 1302 C CA . LYS A 1 177 ? 5.578 52.625 158.012 1.00 73.76 177 LYS A CA 1
ATOM 1303 C C . LYS A 1 177 ? 5.699 52.713 159.534 1.00 73.78 177 LYS A C 1
ATOM 1304 O O . LYS A 1 177 ? 6.221 53.702 160.026 1.00 72.42 177 LYS A O 1
ATOM 1310 N N . TRP A 1 178 ? 5.248 51.692 160.271 1.00 74.40 178 TRP A N 1
ATOM 1311 C CA . TRP A 1 178 ? 5.350 51.704 161.744 1.00 75.60 178 TRP A CA 1
ATOM 1312 C C . TRP A 1 178 ? 6.814 51.584 162.120 1.00 68.88 178 TRP A C 1
ATOM 1313 O O . TRP A 1 178 ? 7.534 50.825 161.506 1.00 78.43 178 TRP A O 1
ATOM 1324 N N . ILE A 1 179 ? 7.261 52.355 163.097 1.00 67.78 179 ILE A N 1
ATOM 1325 C CA . ILE A 1 179 ? 8.570 52.126 163.677 1.00 75.29 179 ILE A CA 1
ATOM 1326 C C . ILE A 1 179 ? 8.387 51.897 165.178 1.00 74.13 179 ILE A C 1
ATOM 1327 O O . ILE A 1 179 ? 7.615 52.598 165.846 1.00 71.66 179 ILE A O 1
ATOM 1332 N N . THR A 1 180 ? 9.048 50.857 165.679 1.00 74.87 180 THR A N 1
ATOM 1333 C CA . THR A 1 180 ? 8.922 50.475 167.071 1.00 75.49 180 THR A CA 1
ATOM 1334 C C . THR A 1 180 ? 9.893 51.326 167.862 1.00 67.67 180 THR A C 1
ATOM 1335 O O . THR A 1 180 ? 11.111 51.383 167.541 1.00 55.03 180 THR A O 1
ATOM 1339 N N . GLY A 1 181 ? 9.338 51.963 168.895 1.00 57.56 181 GLY A N 1
ATOM 1340 C CA . GLY A 1 181 ? 10.131 52.719 169.836 1.00 56.16 181 GLY A CA 1
ATOM 1341 C C . GLY A 1 181 ? 9.315 53.599 170.755 1.00 52.24 181 GLY A C 1
ATOM 1342 O O . GLY A 1 181 ? 8.178 53.299 171.092 1.00 58.58 181 GLY A O 1
ATOM 1343 N N . ARG A 1 182 ? 9.925 54.706 171.142 1.00 52.26 182 ARG A N 1
ATOM 1344 C CA . ARG A 1 182 ? 9.351 55.658 172.074 1.00 48.93 182 ARG A CA 1
ATOM 1345 C C . ARG A 1 182 ? 9.178 57.008 171.369 1.00 47.72 182 ARG A C 1
ATOM 1346 O O . ARG A 1 182 ? 9.994 57.376 170.517 1.00 47.08 182 ARG A O 1
ATOM 1354 N N . GLU A 1 183 ? 8.113 57.723 171.718 1.00 46.93 183 GLU A N 1
ATOM 1355 C CA . GLU A 1 183 ? 7.753 58.981 171.083 1.00 47.10 183 GLU A CA 1
ATOM 1356 C C . GLU A 1 183 ? 8.060 60.138 172.000 1.00 47.01 183 GLU A C 1
ATOM 1357 O O . GLU A 1 183 ? 7.781 60.069 173.191 1.00 46.89 183 GLU A O 1
ATOM 1363 N N . PHE A 1 184 ? 8.641 61.188 171.431 1.00 45.02 184 PHE A N 1
ATOM 1364 C CA . PHE A 1 184 ? 9.048 62.389 172.157 1.00 41.11 184 PHE A CA 1
ATOM 1365 C C . PHE A 1 184 ? 8.458 63.657 171.559 1.00 40.46 184 PHE A C 1
ATOM 1366 O O . PHE A 1 184 ? 8.141 63.658 170.384 1.00 43.69 184 PHE A O 1
ATOM 1374 N N . THR A 1 185 ? 8.276 64.715 172.367 1.00 39.99 185 THR A N 1
ATOM 1375 C CA . THR A 1 185 ? 7.943 66.033 171.839 1.00 36.03 185 THR A CA 1
ATOM 1376 C C . THR A 1 185 ? 9.017 67.007 172.235 1.00 37.15 185 THR A C 1
ATOM 1377 O O . THR A 1 185 ? 9.550 66.982 173.334 1.00 38.75 185 THR A O 1
ATOM 1381 N N . ILE A 1 186 ? 9.380 67.852 171.296 1.00 41.29 186 ILE A N 1
ATOM 1382 C CA . ILE A 1 186 ? 10.418 68.857 171.516 1.00 40.47 186 ILE A CA 1
ATOM 1383 C C . ILE A 1 186 ? 9.744 70.184 171.286 1.00 36.39 186 ILE A C 1
ATOM 1384 O O . ILE A 1 186 ? 9.341 70.463 170.189 1.00 39.22 186 ILE A O 1
ATOM 1389 N N . SER A 1 187 ? 9.610 70.971 172.333 1.00 39.93 187 SER A N 1
ATOM 1390 C CA . SER A 1 187 ? 8.910 72.237 172.277 1.00 42.17 187 SER A CA 1
ATOM 1391 C C . SER A 1 187 ? 9.861 73.330 171.868 1.00 40.17 187 SER A C 1
ATOM 1392 O O . SER A 1 187 ? 11.056 73.196 172.018 1.00 39.81 187 SER A O 1
ATOM 1395 N N . PHE A 1 188 ? 9.323 74.438 171.376 1.00 41.11 188 PHE A N 1
ATOM 1396 C CA . PHE A 1 188 ? 10.177 75.525 170.914 1.00 40.87 188 PHE A CA 1
ATOM 1397 C C . PHE A 1 188 ? 9.756 76.818 171.553 1.00 39.45 188 PHE A C 1
ATOM 1398 O O . PHE A 1 188 ? 8.581 77.047 171.753 1.00 39.05 188 PHE A O 1
ATOM 1406 N N . LEU A 1 189 ? 10.739 77.621 171.901 1.00 39.26 189 LEU A N 1
ATOM 1407 C CA . LEU A 1 189 ? 10.526 78.957 172.384 1.00 45.96 189 LEU A CA 1
ATOM 1408 C C . LEU A 1 189 ? 11.645 79.854 171.908 1.00 48.86 189 LEU A C 1
ATOM 1409 O O . LEU A 1 189 ? 12.782 79.471 171.910 1.00 43.98 189 LEU A O 1
ATOM 1414 N N . ASN A 1 190 ? 11.280 81.056 171.497 1.00 50.93 190 ASN A N 1
ATOM 1415 C CA . ASN A 1 190 ? 12.153 81.993 170.769 1.00 54.74 190 ASN A CA 1
ATOM 1416 C C . ASN A 1 190 ? 13.035 81.310 169.716 1.00 54.24 190 ASN A C 1
ATOM 1417 O O . ASN A 1 190 ? 14.261 81.423 169.683 1.00 51.78 190 ASN A O 1
ATOM 1422 N N . GLY A 1 191 ? 12.349 80.544 168.882 1.00 51.17 191 GLY A N 1
ATOM 1423 C CA . GLY A 1 191 ? 12.965 79.764 167.835 1.00 51.73 191 GLY A CA 1
ATOM 1424 C C . GLY A 1 191 ? 13.825 78.599 168.251 1.00 49.23 191 GLY A C 1
ATOM 1425 O O . GLY A 1 191 ? 14.292 77.899 167.373 1.00 56.24 191 GLY A O 1
ATOM 1426 N N . GLN A 1 192 ? 14.021 78.349 169.548 1.00 53.36 192 GLN A N 1
ATOM 1427 C CA . GLN A 1 192 ? 15.004 77.321 170.022 1.00 56.03 192 GLN A CA 1
ATOM 1428 C C . GLN A 1 192 ? 14.376 76.159 170.795 1.00 52.43 192 GLN A C 1
ATOM 1429 O O . GLN A 1 192 ? 13.302 76.311 171.358 1.00 55.78 192 GLN A O 1
ATOM 1435 N N . PRO A 1 193 ? 15.059 75.002 170.840 1.00 55.13 193 PRO A N 1
ATOM 1436 C CA . PRO A 1 193 ? 14.493 73.805 171.511 1.00 51.70 193 PRO A CA 1
ATOM 1437 C C . PRO A 1 193 ? 14.528 73.869 173.031 1.00 48.27 193 PRO A C 1
ATOM 1438 O O . PRO A 1 193 ? 15.494 74.330 173.620 1.00 50.12 193 PRO A O 1
ATOM 1442 N N . LEU A 1 194 ? 13.456 73.409 173.645 1.00 46.42 194 LEU A N 1
ATOM 1443 C CA . LEU A 1 194 ? 13.334 73.323 175.071 1.00 46.43 194 LEU A CA 1
ATOM 1444 C C . LEU A 1 194 ? 13.547 71.833 175.419 1.00 49.03 194 LEU A C 1
ATOM 1445 O O . LEU A 1 194 ? 13.530 70.983 174.528 1.00 47.00 194 LEU A O 1
ATOM 1450 N N . PRO A 1 195 ? 13.743 71.509 176.715 1.00 49.47 195 PRO A N 1
ATOM 1451 C CA . PRO A 1 195 ? 13.947 70.118 177.168 1.00 50.44 195 PRO A CA 1
ATOM 1452 C C . PRO A 1 195 ? 12.923 69.171 176.606 1.00 45.22 195 PRO A C 1
ATOM 1453 O O . PRO A 1 195 ? 11.748 69.536 176.515 1.00 47.65 195 PRO A O 1
ATOM 1457 N N . VAL A 1 196 ? 13.358 67.979 176.236 1.00 41.73 196 VAL A N 1
ATOM 1458 C CA . VAL A 1 196 ? 12.464 67.052 175.523 1.00 41.19 196 VAL A CA 1
ATOM 1459 C C . VAL A 1 196 ? 11.515 66.361 176.501 1.00 42.12 196 VAL A C 1
ATOM 1460 O O . VAL A 1 196 ? 11.785 66.306 177.686 1.00 44.58 196 VAL A O 1
ATOM 1464 N N . ILE A 1 197 ? 10.379 65.885 175.996 1.00 41.24 197 ILE A N 1
ATOM 1465 C CA . ILE A 1 197 ? 9.403 65.224 176.811 1.00 40.64 197 ILE A CA 1
ATOM 1466 C C . ILE A 1 197 ? 8.998 63.925 176.150 1.00 42.69 197 ILE A C 1
ATOM 1467 O O . ILE A 1 197 ? 8.550 63.975 175.019 1.00 46.71 197 ILE A O 1
ATOM 1472 N N . ARG A 1 198 ? 9.112 62.787 176.846 1.00 41.00 198 ARG A N 1
ATOM 1473 C CA . ARG A 1 198 ? 8.542 61.519 176.360 1.00 41.45 198 ARG A CA 1
ATOM 1474 C C . ARG A 1 198 ? 7.012 61.532 176.464 1.00 45.37 198 ARG A C 1
ATOM 1475 O O . ARG A 1 198 ? 6.460 62.021 177.437 1.00 43.41 198 ARG A O 1
ATOM 1483 N N . LEU A 1 199 ? 6.341 60.945 175.482 1.00 53.29 199 LEU A N 1
ATOM 1484 C CA . LEU A 1 199 ? 4.879 60.905 175.423 1.00 59.25 199 LEU A CA 1
ATOM 1485 C C . LEU A 1 199 ? 4.273 59.563 175.803 1.00 67.41 199 LEU A C 1
ATOM 1486 O O . LEU A 1 199 ? 4.972 58.571 175.921 1.00 69.82 199 LEU A O 1
ATOM 1491 N N . GLN A 1 200 ? 2.950 59.561 175.964 1.00 80.64 200 GLN A N 1
ATOM 1492 C CA . GLN A 1 200 ? 2.176 58.381 176.352 1.00 89.64 200 GLN A CA 1
ATOM 1493 C C . GLN A 1 200 ? 0.688 58.613 176.071 1.00 96.04 200 GLN A C 1
ATOM 1494 O O . GLN A 1 200 ? -0.022 57.706 175.638 1.00 101.68 200 GLN A O 1
ATOM 1500 N N . TYR A 1 221 ? 3.517 62.064 183.569 1.00 95.48 221 TYR A N 1
ATOM 1501 C CA . TYR A 1 221 ? 4.615 62.993 183.308 1.00 88.84 221 TYR A CA 1
ATOM 1502 C C . TYR A 1 221 ? 5.660 62.343 182.390 1.00 90.86 221 TYR A C 1
ATOM 1503 O O . TYR A 1 221 ? 5.546 61.130 182.111 1.00 100.15 221 TYR A O 1
ATOM 1512 N N . GLY A 1 222 ? 6.645 63.131 181.912 1.00 73.63 222 GLY A N 1
ATOM 1513 C CA . GLY A 1 222 ? 7.735 62.592 181.039 1.00 73.49 222 GLY A CA 1
ATOM 1514 C C . GLY A 1 222 ? 9.124 63.256 180.979 1.00 69.03 222 GLY A C 1
ATOM 1515 O O . GLY A 1 222 ? 9.840 63.105 179.994 1.00 53.77 222 GLY A O 1
ATOM 1516 N N . ILE A 1 223 ? 9.490 64.014 182.011 1.00 69.07 223 ILE A N 1
ATOM 1517 C CA . ILE A 1 223 ? 10.874 64.457 182.227 1.00 68.60 223 ILE A CA 1
ATOM 1518 C C . ILE A 1 223 ? 11.273 63.850 183.585 1.00 64.14 223 ILE A C 1
ATOM 1519 O O . ILE A 1 223 ? 10.466 63.895 184.512 1.00 59.22 223 ILE A O 1
ATOM 1524 N N . PRO A 1 224 ? 12.459 63.257 183.721 1.00 63.94 224 PRO A N 1
ATOM 1525 C CA . PRO A 1 224 ? 13.407 62.994 182.628 1.00 65.34 224 PRO A CA 1
ATOM 1526 C C . PRO A 1 224 ? 12.827 62.116 181.514 1.00 54.48 224 PRO A C 1
ATOM 1527 O O . PRO A 1 224 ? 12.011 61.252 181.779 1.00 58.23 224 PRO A O 1
ATOM 1531 N N . CYS A 1 225 ? 13.241 62.370 180.276 1.00 51.37 225 CYS A N 1
ATOM 1532 C CA . CYS A 1 225 ? 12.625 61.729 179.123 1.00 53.98 225 CYS A CA 1
ATOM 1533 C C . CYS A 1 225 ? 13.137 60.336 178.819 1.00 50.59 225 CYS A C 1
ATOM 1534 O O . CYS A 1 225 ? 12.451 59.584 178.139 1.00 51.39 225 CYS A O 1
ATOM 1537 N N . GLY A 1 226 ? 14.317 59.990 179.309 1.00 48.03 226 GLY A N 1
ATOM 1538 C CA . GLY A 1 226 ? 14.842 58.636 179.139 1.00 52.27 226 GLY A CA 1
ATOM 1539 C C . GLY A 1 226 ? 15.865 58.513 178.025 1.00 50.61 226 GLY A C 1
ATOM 1540 O O . GLY A 1 226 ? 15.968 57.463 177.404 1.00 53.63 226 GLY A O 1
ATOM 1541 N N . LEU A 1 227 ? 16.625 59.586 177.822 1.00 48.88 227 LEU A N 1
ATOM 1542 C CA . LEU A 1 227 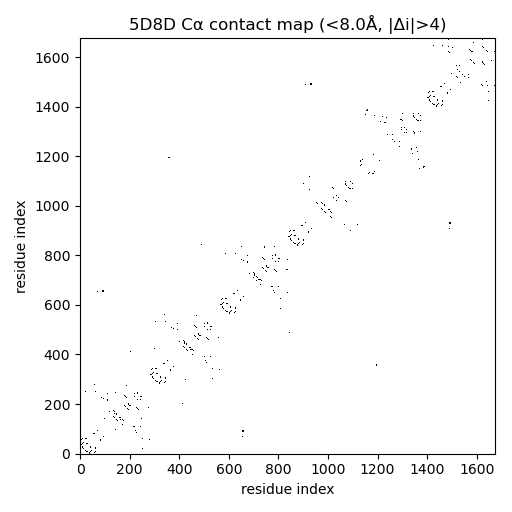? 17.606 59.752 176.769 1.00 49.63 227 LEU A CA 1
ATOM 1543 C C . LEU A 1 227 ? 18.845 60.299 177.455 1.00 52.11 227 LEU A C 1
ATOM 1544 O O . LEU A 1 227 ? 18.752 61.126 178.394 1.00 50.02 227 LEU A O 1
ATOM 1549 N N . SER A 1 228 ? 20.014 59.878 177.002 1.00 51.50 228 SER A N 1
ATOM 1550 C CA . SER A 1 228 ? 21.234 60.392 177.618 1.00 54.78 228 SER A CA 1
ATOM 1551 C C . SER A 1 228 ? 21.345 61.850 177.217 1.00 55.00 228 SER A C 1
ATOM 1552 O O . SER A 1 228 ? 20.762 62.254 176.230 1.00 57.28 228 SER A O 1
ATOM 1555 N N . GLU A 1 229 ? 22.049 62.640 178.010 1.00 57.31 229 GLU A N 1
ATOM 1556 C CA . GLU A 1 229 ? 22.382 64.015 177.653 1.00 67.38 229 GLU A CA 1
ATOM 1557 C C . GLU A 1 229 ? 22.738 64.129 176.152 1.00 71.00 229 GLU A C 1
ATOM 1558 O O . GLU A 1 229 ? 22.298 65.063 175.454 1.00 68.85 229 GLU A O 1
ATOM 1564 N N . THR A 1 230 ? 23.489 63.149 175.659 1.00 63.63 230 THR A N 1
ATOM 1565 C CA . THR A 1 230 ? 23.928 63.146 174.270 1.00 62.90 230 THR A CA 1
ATOM 1566 C C . THR A 1 230 ? 22.784 62.890 173.312 1.00 58.74 230 THR A C 1
ATOM 1567 O O . THR A 1 230 ? 22.572 63.664 172.392 1.00 57.19 230 THR A O 1
ATOM 1571 N N . GLU A 1 231 ? 22.070 61.794 173.519 1.00 57.12 231 GLU A N 1
ATOM 1572 C CA . GLU A 1 231 ? 20.913 61.487 172.690 1.00 57.31 231 GLU A CA 1
ATOM 1573 C C . GLU A 1 231 ? 19.952 62.690 172.628 1.00 60.33 231 GLU A C 1
ATOM 1574 O O . GLU A 1 231 ? 19.440 62.994 171.549 1.00 58.80 231 GLU A O 1
ATOM 1580 N N . GLU A 1 232 ? 19.761 63.386 173.759 1.00 55.72 232 GLU A N 1
ATOM 1581 C CA . GLU A 1 232 ? 18.808 64.495 173.853 1.00 55.47 232 GLU A CA 1
ATOM 1582 C C . GLU A 1 232 ? 19.247 65.693 173.044 1.00 51.76 232 GLU A C 1
ATOM 1583 O O . GLU A 1 232 ? 18.469 66.222 172.262 1.00 49.58 232 GLU A O 1
ATOM 1589 N N . LYS A 1 233 ? 20.473 66.140 173.229 1.00 54.65 233 LYS A N 1
ATOM 1590 C CA . LYS A 1 233 ? 20.881 67.349 172.542 1.00 62.78 233 LYS A CA 1
ATOM 1591 C C . LYS A 1 233 ? 20.981 67.081 171.011 1.00 63.62 233 LYS A C 1
ATOM 1592 O O . LYS A 1 233 ? 20.648 67.956 170.190 1.00 56.80 233 LYS A O 1
ATOM 1598 N N . LYS A 1 234 ? 21.288 65.835 170.642 1.00 54.86 234 LYS A N 1
ATOM 1599 C CA . LYS A 1 234 ? 21.255 65.444 169.254 1.00 56.38 234 LYS A CA 1
ATOM 1600 C C . LYS A 1 234 ? 19.824 65.510 168.678 1.00 53.60 234 LYS A C 1
ATOM 1601 O O . LYS A 1 234 ? 19.618 65.977 167.565 1.00 48.52 234 LYS A O 1
ATOM 1607 N N . LEU A 1 235 ? 18.850 65.037 169.439 1.00 52.02 235 LEU A N 1
ATOM 1608 C CA . LEU A 1 235 ? 17.440 65.122 169.058 1.00 50.34 235 LEU A CA 1
ATOM 1609 C C . LEU A 1 235 ? 16.990 66.586 168.930 1.00 45.67 235 LEU A C 1
ATOM 1610 O O . LEU A 1 235 ? 16.279 66.929 168.003 1.00 41.59 235 LEU A O 1
ATOM 1615 N N . GLN A 1 236 ? 17.420 67.441 169.839 1.00 43.33 236 GLN A N 1
ATOM 1616 C CA . GLN A 1 236 ? 17.058 68.876 169.784 1.00 48.13 236 GLN A CA 1
ATOM 1617 C C . GLN A 1 236 ? 17.645 69.579 168.544 1.00 47.58 236 GLN A C 1
ATOM 1618 O O . GLN A 1 236 ? 16.963 70.343 167.884 1.00 49.20 236 GLN A O 1
ATOM 1624 N N . ALA A 1 237 ? 18.902 69.284 168.228 1.00 51.45 237 ALA A N 1
ATOM 1625 C CA . ALA A 1 237 ? 19.539 69.760 166.982 1.00 48.13 237 ALA A CA 1
ATOM 1626 C C . ALA A 1 237 ? 18.788 69.298 165.734 1.00 43.29 237 ALA A C 1
ATOM 1627 O O . ALA A 1 237 ? 18.516 70.064 164.819 1.00 49.32 237 ALA A O 1
ATOM 1629 N N . LEU A 1 238 ? 18.450 68.034 165.701 1.00 41.12 238 LEU A N 1
ATOM 1630 C CA . LEU A 1 238 ? 17.699 67.488 164.592 1.00 44.50 238 LEU A CA 1
ATOM 1631 C C . LEU A 1 238 ? 16.347 68.199 164.420 1.00 47.43 238 LEU A C 1
ATOM 1632 O O . LEU A 1 238 ? 15.965 68.584 163.314 1.00 41.74 238 LEU A O 1
ATOM 1637 N N . CYS A 1 239 ? 15.643 68.367 165.541 1.00 50.12 239 CYS A N 1
ATOM 1638 C CA . CYS A 1 239 ? 14.338 69.014 165.561 1.00 47.79 239 CYS A CA 1
ATOM 1639 C C . CYS A 1 239 ? 14.449 70.499 165.244 1.00 43.71 239 CYS A C 1
ATOM 1640 O O . CYS A 1 239 ? 13.552 71.058 164.648 1.00 42.00 239 CYS A O 1
ATOM 1643 N N . LEU A 1 240 ? 15.532 71.139 165.649 1.00 41.45 240 LEU A N 1
ATOM 1644 C CA . LEU A 1 240 ? 15.742 72.529 165.264 1.00 43.23 240 LEU A CA 1
ATOM 1645 C C . LEU A 1 240 ? 15.739 72.639 163.772 1.00 42.89 240 LEU A C 1
ATOM 1646 O O . LEU A 1 240 ? 15.094 73.512 163.234 1.00 46.56 240 LEU A O 1
ATOM 1651 N N . ARG A 1 241 ? 16.442 71.732 163.105 1.00 45.76 241 ARG A N 1
ATOM 1652 C CA . ARG A 1 241 ? 16.526 71.739 161.645 1.00 47.92 241 ARG A CA 1
ATOM 1653 C C . ARG A 1 241 ? 15.198 71.412 160.988 1.00 45.73 241 ARG A C 1
ATOM 1654 O O . ARG A 1 241 ? 14.853 71.964 159.949 1.00 49.14 241 ARG A O 1
ATOM 1662 N N . ALA A 1 242 ? 14.455 70.502 161.585 1.00 45.08 242 ALA A N 1
ATOM 1663 C CA . ALA A 1 242 ? 13.112 70.190 161.097 1.00 46.92 242 ALA A CA 1
ATOM 1664 C C . ALA A 1 242 ? 12.199 71.410 161.230 1.00 46.44 242 ALA A C 1
ATOM 1665 O O . ALA A 1 242 ? 11.317 71.635 160.389 1.00 43.92 242 ALA A O 1
ATOM 1667 N N . PHE A 1 243 ? 12.420 72.176 162.294 1.00 42.60 243 PHE A N 1
ATOM 1668 C CA . PHE A 1 243 ? 11.588 73.325 162.620 1.00 44.36 243 PHE A CA 1
ATOM 1669 C C . PHE A 1 243 ? 11.883 74.414 161.583 1.00 43.82 243 PHE A C 1
ATOM 1670 O O . PHE A 1 243 ? 10.957 74.973 160.987 1.00 40.61 243 PHE A O 1
ATOM 1678 N N . GLN A 1 244 ? 13.165 74.698 161.373 1.00 42.37 244 GLN A N 1
ATOM 1679 C CA . GLN A 1 244 ? 13.596 75.619 160.323 1.00 42.41 244 GLN A CA 1
ATOM 1680 C C . GLN A 1 244 ? 13.195 75.198 158.916 1.00 43.22 244 GLN A C 1
ATOM 1681 O O . GLN A 1 244 ? 12.730 76.023 158.129 1.00 48.66 244 GLN A O 1
ATOM 1687 N N . ALA A 1 245 ? 13.313 73.916 158.609 1.00 44.78 245 ALA A N 1
ATOM 1688 C CA . ALA A 1 245 ? 13.043 73.444 157.256 1.00 44.80 245 ALA A CA 1
ATOM 1689 C C . ALA A 1 245 ? 11.648 73.768 156.795 1.00 44.81 245 ALA A C 1
ATOM 1690 O O . ALA A 1 245 ? 11.436 74.198 155.687 1.00 47.11 245 ALA A O 1
ATOM 1692 N N . VAL A 1 246 ? 10.692 73.533 157.660 1.00 49.39 246 VAL A N 1
ATOM 1693 C CA . VAL A 1 246 ? 9.294 73.666 157.321 1.00 43.70 246 VAL A CA 1
ATOM 1694 C C . VAL A 1 246 ? 8.917 75.145 157.427 1.00 45.63 246 VAL A C 1
ATOM 1695 O O . VAL A 1 246 ? 7.816 75.520 157.043 1.00 42.19 246 VAL A O 1
ATOM 1699 N N . GLY A 1 247 ? 9.832 75.982 157.941 1.00 43.33 247 GLY A N 1
ATOM 1700 C CA . GLY A 1 247 ? 9.603 77.413 158.062 1.00 43.68 247 GLY A CA 1
ATOM 1701 C C . GLY A 1 247 ? 8.845 77.855 159.319 1.00 46.50 247 GLY A C 1
ATOM 1702 O O . GLY A 1 247 ? 8.274 78.947 159.335 1.00 39.12 247 GLY A O 1
ATOM 1703 N N . ALA A 1 248 ? 8.849 77.032 160.381 1.00 46.94 248 ALA A N 1
ATOM 1704 C CA . ALA A 1 248 ? 8.186 77.400 161.647 1.00 43.34 248 ALA A CA 1
ATOM 1705 C C . ALA A 1 248 ? 8.966 78.509 162.325 1.00 43.57 248 ALA A C 1
ATOM 1706 O O . ALA A 1 248 ? 10.180 78.583 162.121 1.00 42.55 248 ALA A O 1
ATOM 1708 N N . GLU A 1 249 ? 8.294 79.359 163.110 1.00 39.87 249 GLU A N 1
ATOM 1709 C CA . GLU A 1 249 ? 8.982 80.466 163.821 1.00 46.82 249 GLU A CA 1
ATOM 1710 C C . GLU A 1 249 ? 8.421 80.621 165.207 1.00 45.83 249 GLU A C 1
ATOM 1711 O O . GLU A 1 249 ? 7.236 80.367 165.420 1.00 42.39 249 GLU A O 1
ATOM 1717 N N . GLY A 1 250 ? 9.274 81.065 166.132 1.00 42.88 250 GLY A N 1
ATOM 1718 C CA . GLY A 1 250 ? 8.834 81.408 167.487 1.00 44.89 250 GLY A CA 1
ATOM 1719 C C . GLY A 1 250 ? 8.653 80.225 168.444 1.00 43.05 250 GLY A C 1
ATOM 1720 O O . GLY A 1 250 ? 9.498 79.943 169.256 1.00 51.30 250 GLY A O 1
ATOM 1721 N N . TRP A 1 251 ? 7.547 79.541 168.348 1.00 38.52 251 TRP A N 1
ATOM 1722 C CA . TRP A 1 251 ? 7.262 78.511 169.277 1.00 38.35 251 TRP A CA 1
ATOM 1723 C C . TRP A 1 251 ? 6.455 77.456 168.587 1.00 35.05 251 TRP A C 1
ATOM 1724 O O . TRP A 1 251 ? 6.039 77.653 167.492 1.00 36.92 251 TRP A O 1
ATOM 1735 N N . GLY A 1 252 ? 6.267 76.328 169.238 1.00 36.47 252 GLY A N 1
ATOM 1736 C CA . GLY A 1 252 ? 5.704 75.139 168.618 1.00 40.40 252 GLY A CA 1
ATOM 1737 C C . GLY A 1 252 ? 6.357 73.859 169.140 1.00 42.26 252 GLY A C 1
ATOM 1738 O O . GLY A 1 252 ? 7.242 73.888 170.005 1.00 41.69 252 GLY A O 1
ATOM 1739 N N . ARG A 1 253 ? 5.916 72.740 168.600 1.00 41.20 253 ARG A N 1
ATOM 1740 C CA . ARG A 1 253 ? 6.413 71.433 168.993 1.00 42.62 253 ARG A CA 1
ATOM 1741 C C . ARG A 1 253 ? 6.737 70.640 167.738 1.00 45.13 253 ARG A C 1
ATOM 1742 O O . ARG A 1 253 ? 6.002 70.746 166.735 1.00 40.59 253 ARG A O 1
ATOM 1750 N N . ILE A 1 254 ? 7.815 69.855 167.805 1.00 40.60 254 ILE A N 1
ATOM 1751 C CA . ILE A 1 254 ? 8.068 68.800 166.851 1.00 40.55 254 ILE A CA 1
ATOM 1752 C C . ILE A 1 254 ? 7.917 67.493 167.580 1.00 41.01 254 ILE A C 1
ATOM 1753 O O . ILE A 1 254 ? 8.489 67.321 168.662 1.00 45.32 254 ILE A O 1
ATOM 1758 N N . ASP A 1 255 ? 7.190 66.552 167.000 1.00 40.32 255 ASP A N 1
ATOM 1759 C CA . ASP A 1 255 ? 7.148 65.189 167.547 1.00 40.21 255 ASP A CA 1
ATOM 1760 C C . ASP A 1 255 ? 8.099 64.265 166.803 1.00 44.39 255 ASP A C 1
ATOM 1761 O O . ASP A 1 255 ? 8.278 64.365 165.574 1.00 43.26 255 ASP A O 1
ATOM 1766 N N . ALA A 1 256 ? 8.705 63.352 167.542 1.00 43.99 256 ALA A N 1
ATOM 1767 C CA . ALA A 1 256 ? 9.678 62.437 166.951 1.00 48.56 256 ALA A CA 1
ATOM 1768 C C . ALA A 1 256 ? 9.643 61.075 167.643 1.00 51.84 256 ALA A C 1
ATOM 1769 O O . ALA A 1 256 ? 9.098 60.934 168.738 1.00 56.38 256 ALA A O 1
ATOM 1771 N N . MET A 1 257 ? 10.195 60.085 166.957 1.00 55.86 257 MET A N 1
ATOM 1772 C CA . MET A 1 257 ? 10.357 58.712 167.435 1.00 59.24 257 MET A CA 1
ATOM 1773 C C . MET A 1 257 ? 11.855 58.412 167.646 1.00 55.98 257 MET A C 1
ATOM 1774 O O . MET A 1 257 ? 12.686 58.871 166.865 1.00 55.12 257 MET A O 1
ATOM 1779 N N . GLN A 1 258 ? 12.214 57.665 168.691 1.00 51.84 258 GLN A N 1
ATOM 1780 C CA . GLN A 1 258 ? 13.498 56.921 168.674 1.00 48.89 258 GLN A CA 1
ATOM 1781 C C . GLN A 1 258 ? 13.243 55.432 168.494 1.00 44.23 258 GLN A C 1
ATOM 1782 O O . GLN A 1 258 ? 12.425 54.890 169.188 1.00 47.45 258 GLN A O 1
ATOM 1788 N N . ASP A 1 259 ? 13.931 54.775 167.561 1.00 47.65 259 ASP A N 1
ATOM 1789 C CA . ASP A 1 259 ? 13.695 53.330 167.309 1.00 52.20 259 ASP A CA 1
ATOM 1790 C C . ASP A 1 259 ? 14.563 52.485 168.217 1.00 54.35 259 ASP A C 1
ATOM 1791 O O . ASP A 1 259 ? 15.494 52.995 168.874 1.00 50.56 259 ASP A O 1
ATOM 1796 N N . GLU A 1 260 ? 14.285 51.188 168.236 1.00 55.93 260 GLU A N 1
ATOM 1797 C CA . GLU A 1 260 ? 15.038 50.279 169.112 1.00 61.09 260 GLU A CA 1
ATOM 1798 C C . GLU A 1 260 ? 16.521 50.121 168.734 1.00 61.69 260 GLU A C 1
ATOM 1799 O O . GLU A 1 260 ? 17.283 49.599 169.518 1.00 62.63 260 GLU A O 1
ATOM 1805 N N . GLN A 1 261 ? 16.933 50.617 167.571 1.00 61.93 261 GLN A N 1
ATOM 1806 C CA . GLN A 1 261 ? 18.356 50.678 167.213 1.00 62.96 261 GLN A CA 1
ATOM 1807 C C . GLN A 1 261 ? 18.984 52.062 167.455 1.00 57.73 261 GLN A C 1
ATOM 1808 O O . GLN A 1 261 ? 20.149 52.264 167.113 1.00 53.99 261 GLN A O 1
ATOM 1814 N N . GLY A 1 262 ? 18.215 53.015 168.008 1.00 58.02 262 GLY A N 1
ATOM 1815 C CA . GLY A 1 262 ? 18.733 54.348 168.417 1.00 55.95 262 GLY A CA 1
ATOM 1816 C C . GLY A 1 262 ? 18.585 55.524 167.459 1.00 56.66 262 GLY A C 1
ATOM 1817 O O . GLY A 1 262 ? 19.044 56.640 167.748 1.00 58.77 262 GLY A O 1
ATOM 1818 N N . ASN A 1 263 ? 17.964 55.287 166.312 1.00 56.51 263 ASN A N 1
ATOM 1819 C CA . ASN A 1 263 ? 17.765 56.337 165.319 1.00 59.94 263 ASN A CA 1
ATOM 1820 C C . ASN A 1 263 ? 16.525 57.188 165.589 1.00 55.77 263 ASN A C 1
ATOM 1821 O O . ASN A 1 263 ? 15.479 56.688 166.042 1.00 50.83 263 ASN A O 1
ATOM 1826 N N . PHE A 1 264 ? 16.628 58.464 165.245 1.00 52.27 264 PHE A N 1
ATOM 1827 C CA . PHE A 1 264 ? 15.498 59.333 165.370 1.00 50.56 264 PHE A CA 1
ATOM 1828 C C . PHE A 1 264 ? 14.720 59.379 164.063 1.00 51.25 264 PHE A C 1
ATOM 1829 O O . PHE A 1 264 ? 15.290 59.333 162.992 1.00 49.81 264 PHE A O 1
ATOM 1837 N N . TRP A 1 265 ? 13.403 59.466 164.180 1.00 52.46 265 TRP A N 1
ATOM 1838 C CA . TRP A 1 265 ? 12.520 59.625 163.053 1.00 49.93 265 TRP A CA 1
ATOM 1839 C C . TRP A 1 265 ? 11.501 60.749 163.335 1.00 52.47 265 TRP A C 1
ATOM 1840 O O . TRP A 1 265 ? 10.729 60.648 164.275 1.00 52.14 265 TRP A O 1
ATOM 1851 N N . LEU A 1 266 ? 11.501 61.797 162.503 1.00 49.94 266 LEU A N 1
ATOM 1852 C CA . LEU A 1 266 ? 10.585 62.917 162.641 1.00 44.93 266 LEU A CA 1
ATOM 1853 C C . LEU A 1 266 ? 9.149 62.565 162.261 1.00 45.30 266 LEU A C 1
ATOM 1854 O O . LEU A 1 266 ? 8.910 61.963 161.215 1.00 47.08 266 LEU A O 1
ATOM 1859 N N . LEU A 1 267 ? 8.198 62.979 163.110 1.00 46.05 267 LEU A N 1
ATOM 1860 C CA . LEU A 1 267 ? 6.791 62.599 162.971 1.00 46.08 267 LEU A CA 1
ATOM 1861 C C . LEU A 1 267 ? 5.914 63.735 162.425 1.00 45.98 267 LEU A C 1
ATOM 1862 O O . LEU A 1 267 ? 5.226 63.558 161.416 1.00 46.81 267 LEU A O 1
ATOM 1867 N N . GLU A 1 268 ? 5.929 64.881 163.080 1.00 42.41 268 GLU A N 1
ATOM 1868 C CA . GLU A 1 268 ? 5.081 65.986 162.675 1.00 42.17 268 GLU A CA 1
ATOM 1869 C C . GLU A 1 268 ? 5.430 67.233 163.421 1.00 40.22 268 GLU A C 1
ATOM 1870 O O . GLU A 1 268 ? 6.233 67.198 164.354 1.00 43.43 268 GLU A O 1
ATOM 1876 N N . VAL A 1 269 ? 4.823 68.331 163.003 1.00 36.55 269 VAL A N 1
ATOM 1877 C CA . VAL A 1 269 ? 5.063 69.654 163.578 1.00 38.28 269 VAL A CA 1
ATOM 1878 C C . VAL A 1 269 ? 3.726 70.191 164.040 1.00 37.72 269 VAL A C 1
ATOM 1879 O O . VAL A 1 269 ? 2.670 69.851 163.440 1.00 33.71 269 VAL A O 1
ATOM 1883 N N . ASN A 1 270 ? 3.781 70.989 165.120 1.00 38.34 270 ASN A N 1
ATOM 1884 C CA . ASN A 1 270 ? 2.624 71.686 165.647 1.00 38.51 270 ASN A CA 1
ATOM 1885 C C . ASN A 1 270 ? 2.963 73.117 165.827 1.00 38.53 270 ASN A C 1
ATOM 1886 O O . ASN A 1 270 ? 3.826 73.434 166.626 1.00 41.86 270 ASN A O 1
ATOM 1891 N N . THR A 1 271 ? 2.301 73.982 165.050 1.00 46.07 271 THR A N 1
ATOM 1892 C CA . THR A 1 271 ? 2.548 75.446 165.046 1.00 45.16 271 THR A CA 1
ATOM 1893 C C . THR A 1 271 ? 1.653 76.310 165.951 1.00 41.42 271 THR A C 1
ATOM 1894 O O . THR A 1 271 ? 1.946 77.502 166.107 1.00 47.75 271 THR A O 1
ATOM 1898 N N . VAL A 1 272 ? 0.564 75.750 166.486 1.00 41.42 272 VAL A N 1
ATOM 1899 C CA . VAL A 1 272 ? -0.150 76.354 167.669 1.00 41.43 272 VAL A CA 1
ATOM 1900 C C . VAL A 1 272 ? -0.458 75.305 168.749 1.00 39.10 272 VAL A C 1
ATOM 1901 O O . VAL A 1 272 ? -1.519 74.690 168.772 1.00 37.64 272 VAL A O 1
ATOM 1905 N N . PRO A 1 273 ? 0.515 75.054 169.631 1.00 37.00 273 PRO A N 1
ATOM 1906 C CA . PRO A 1 273 ? 0.264 74.081 170.671 1.00 38.98 273 PRO A CA 1
ATOM 1907 C C . PRO A 1 273 ? -0.700 74.561 171.745 1.00 39.21 273 PRO A C 1
ATOM 1908 O O . PRO A 1 273 ? -0.883 75.778 171.945 1.00 37.77 273 PRO A O 1
ATOM 1912 N N . GLY A 1 274 ? -1.287 73.589 172.439 1.00 35.94 274 GLY A N 1
ATOM 1913 C CA . GLY A 1 274 ? -2.042 73.817 173.626 1.00 36.00 274 GLY A CA 1
ATOM 1914 C C . GLY A 1 274 ? -1.321 74.672 174.659 1.00 41.14 274 GLY A C 1
ATOM 1915 O O . GLY A 1 274 ? -0.078 74.651 174.792 1.00 40.94 274 GLY A O 1
ATOM 1916 N N . MET A 1 275 ? -2.124 75.518 175.308 1.00 40.42 275 MET A N 1
ATOM 1917 C CA . MET A 1 275 ? -1.720 76.228 176.475 1.00 39.45 275 MET A CA 1
ATOM 1918 C C . MET A 1 275 ? -2.721 75.941 177.609 1.00 36.69 275 MET A C 1
ATOM 1919 O O . MET A 1 275 ? -2.787 76.683 178.602 1.00 41.20 275 MET A O 1
ATOM 1924 N N . THR A 1 276 ? -3.460 74.834 177.493 1.00 33.64 276 THR A N 1
ATOM 1925 C CA . THR A 1 276 ? -4.236 74.344 178.617 1.00 38.45 276 THR A CA 1
ATOM 1926 C C . THR A 1 276 ? -3.333 73.866 179.764 1.00 41.71 276 THR A C 1
ATOM 1927 O O . THR A 1 276 ? -2.138 73.621 179.606 1.00 35.26 276 THR A O 1
ATOM 1931 N N . SER A 1 277 ? -3.951 73.680 180.918 1.00 47.13 277 SER A N 1
ATOM 1932 C CA . SER A 1 277 ? -3.220 73.307 182.120 1.00 48.38 277 SER A CA 1
ATOM 1933 C C . SER A 1 277 ? -2.597 71.868 182.066 1.00 47.19 277 SER A C 1
ATOM 1934 O O . SER A 1 277 ? -1.692 71.598 182.829 1.00 43.34 277 SER A O 1
ATOM 1937 N N . HIS A 1 278 ? -3.054 71.000 181.143 1.00 48.49 278 HIS A N 1
ATOM 1938 C CA . HIS A 1 278 ? -2.441 69.691 180.832 1.00 49.06 278 HIS A CA 1
ATOM 1939 C C . HIS A 1 278 ? -1.436 69.657 179.650 1.00 51.12 278 HIS A C 1
ATOM 1940 O O . HIS A 1 278 ? -0.920 68.586 179.329 1.00 53.67 278 HIS A O 1
ATOM 1947 N N . SER A 1 279 ? -1.180 70.793 178.994 1.00 44.72 279 SER A N 1
ATOM 1948 C CA . SER A 1 279 ? -0.400 70.845 177.742 1.00 40.10 279 SER A CA 1
ATOM 1949 C C . SER A 1 279 ? 1.098 70.761 177.971 1.00 40.46 279 SER A C 1
ATOM 1950 O O . SER A 1 279 ? 1.589 71.065 179.030 1.00 40.94 279 SER A O 1
ATOM 1953 N N . LEU A 1 280 ? 1.830 70.381 176.942 1.00 39.59 280 LEU A N 1
ATOM 1954 C CA . LEU A 1 280 ? 3.243 70.025 177.081 1.00 40.81 280 LEU A CA 1
ATOM 1955 C C . LEU A 1 280 ? 4.250 71.165 176.987 1.00 40.23 280 LEU A C 1
ATOM 1956 O O . LEU A 1 280 ? 5.281 71.100 177.644 1.00 45.30 280 LEU A O 1
ATOM 1961 N N . VAL A 1 281 ? 3.975 72.211 176.212 1.00 41.28 281 VAL A N 1
ATOM 1962 C CA . VAL A 1 281 ? 4.897 73.349 176.106 1.00 39.17 281 VAL A CA 1
ATOM 1963 C C . VAL A 1 281 ? 5.124 74.062 177.452 1.00 41.15 281 VAL A C 1
ATOM 1964 O O . VAL A 1 281 ? 6.271 74.418 177.756 1.00 43.19 281 VAL A O 1
ATOM 1968 N N . PRO A 1 282 ? 4.063 74.277 178.266 1.00 45.08 282 PRO A N 1
ATOM 1969 C CA . PRO A 1 282 ? 4.314 74.830 179.615 1.00 46.09 282 PRO A CA 1
ATOM 1970 C C . PRO A 1 282 ? 5.228 73.969 180.498 1.00 45.61 282 PRO A C 1
ATOM 1971 O O . PRO A 1 282 ? 6.077 74.530 181.213 1.00 39.29 282 PRO A O 1
ATOM 1975 N N . LYS A 1 283 ? 5.023 72.653 180.446 1.00 46.43 283 LYS A N 1
ATOM 1976 C CA . LYS A 1 283 ? 5.900 71.657 181.081 1.00 51.22 283 LYS A CA 1
ATOM 1977 C C . LYS A 1 283 ? 7.363 71.923 180.741 1.00 49.95 283 LYS A C 1
ATOM 1978 O O . LYS A 1 283 ? 8.221 72.087 181.624 1.00 51.05 283 LYS A O 1
ATOM 1984 N N . ALA A 1 284 ? 7.643 71.964 179.445 1.00 48.78 284 ALA A N 1
ATOM 1985 C CA . ALA A 1 284 ? 9.010 72.021 178.981 1.00 44.98 284 ALA A CA 1
ATOM 1986 C C . ALA A 1 284 ? 9.628 73.374 179.278 1.00 44.19 284 ALA A C 1
ATOM 1987 O O . ALA A 1 284 ? 10.828 73.452 179.512 1.00 47.52 284 ALA A O 1
ATOM 1989 N N . ALA A 1 285 ? 8.822 74.434 179.244 1.00 43.55 285 ALA A N 1
ATOM 1990 C CA . ALA A 1 285 ? 9.307 75.790 179.525 1.00 49.06 285 ALA A CA 1
ATOM 1991 C C . ALA A 1 285 ? 9.653 75.948 181.021 1.00 48.88 285 ALA A C 1
ATOM 1992 O O . ALA A 1 285 ? 10.663 76.552 181.381 1.00 51.00 285 ALA A O 1
ATOM 1994 N N . LYS A 1 286 ? 8.801 75.376 181.870 1.00 51.09 286 LYS A N 1
ATOM 1995 C CA . LYS A 1 286 ? 9.005 75.297 183.324 1.00 52.24 286 LYS A CA 1
ATOM 1996 C C . LYS A 1 286 ? 10.314 74.549 183.701 1.00 52.26 286 LYS A C 1
ATOM 1997 O O . LYS A 1 286 ? 11.030 74.975 184.601 1.00 53.47 286 LYS A O 1
ATOM 2003 N N . ALA A 1 287 ? 10.660 73.487 182.978 1.00 45.12 287 ALA A N 1
ATOM 2004 C CA . ALA A 1 287 ? 11.910 72.803 183.216 1.00 46.09 287 ALA A CA 1
ATOM 2005 C C . ALA A 1 287 ? 13.156 73.645 182.955 1.00 49.42 287 ALA A C 1
ATOM 2006 O O . ALA A 1 287 ? 14.260 73.159 183.125 1.00 60.86 287 ALA A O 1
ATOM 2008 N N . VAL A 1 288 ? 12.999 74.872 182.499 1.00 50.42 288 VAL A N 1
ATOM 2009 C CA . VAL A 1 288 ? 14.142 75.726 182.208 1.00 49.01 288 VAL A CA 1
ATOM 2010 C C . VAL A 1 288 ? 13.948 77.138 182.786 1.00 45.14 288 VAL A C 1
ATOM 2011 O O . VAL A 1 288 ? 14.687 78.043 182.455 1.00 46.79 288 VAL A O 1
ATOM 2015 N N . GLY A 1 289 ? 12.972 77.308 183.685 1.00 45.11 289 GLY A N 1
ATOM 2016 C CA . GLY A 1 289 ? 12.803 78.556 184.422 1.00 45.18 289 GLY A CA 1
ATOM 2017 C C . GLY A 1 289 ? 11.532 79.344 184.184 1.00 44.37 289 GLY A C 1
ATOM 2018 O O . GLY A 1 289 ? 11.279 80.261 184.922 1.00 48.24 289 GLY A O 1
ATOM 2019 N N . TYR A 1 290 ? 10.720 79.016 183.175 1.00 47.00 290 TYR A N 1
ATOM 2020 C CA . TYR A 1 290 ? 9.594 79.904 182.838 1.00 43.96 290 TYR A CA 1
ATOM 2021 C C . TYR A 1 290 ? 8.394 79.525 183.664 1.00 40.07 290 TYR A C 1
ATOM 2022 O O . TYR A 1 290 ? 7.940 78.393 183.626 1.00 41.24 290 TYR A O 1
ATOM 2031 N N . SER A 1 291 ? 7.854 80.471 184.408 1.00 37.51 291 SER A N 1
ATOM 2032 C CA . SER A 1 291 ? 6.486 80.269 184.909 1.00 38.91 291 SER A CA 1
ATOM 2033 C C . SER A 1 291 ? 5.633 80.281 183.664 1.00 39.96 291 SER A C 1
ATOM 2034 O O . SER A 1 291 ? 6.110 80.671 182.596 1.00 37.50 291 SER A O 1
ATOM 2037 N N . PHE A 1 292 ? 4.384 79.871 183.795 1.00 37.52 292 PHE A N 1
ATOM 2038 C CA . PHE A 1 292 ? 3.433 79.969 182.690 1.00 38.84 292 PHE A CA 1
ATOM 2039 C C . PHE A 1 292 ? 3.225 81.407 182.224 1.00 41.46 292 PHE A C 1
ATOM 2040 O O . PHE A 1 292 ? 3.093 81.648 181.018 1.00 44.48 292 PHE A O 1
ATOM 2048 N N . ASP A 1 293 ? 3.213 82.357 183.157 1.00 41.79 293 ASP A N 1
ATOM 2049 C CA . ASP A 1 293 ? 3.026 83.780 182.796 1.00 42.38 293 ASP A CA 1
ATOM 2050 C C . ASP A 1 293 ? 4.255 84.328 182.062 1.00 39.92 293 ASP A C 1
ATOM 2051 O O . ASP A 1 293 ? 4.122 85.123 181.137 1.00 36.66 293 ASP A O 1
ATOM 2056 N N . GLU A 1 294 ? 5.437 83.884 182.470 1.00 38.69 294 GLU A N 1
ATOM 2057 C CA . GLU A 1 294 ? 6.664 84.313 181.826 1.00 41.74 294 GLU A CA 1
ATOM 2058 C C . GLU A 1 294 ? 6.707 83.718 180.426 1.00 40.93 294 GLU A C 1
ATOM 2059 O O . GLU A 1 294 ? 7.025 84.401 179.461 1.00 46.12 294 GLU A O 1
ATOM 2065 N N . LEU A 1 295 ? 6.343 82.452 180.311 1.00 40.05 295 LEU A N 1
ATOM 2066 C CA . LEU A 1 295 ? 6.234 81.802 179.012 1.00 40.20 295 LEU A CA 1
ATOM 2067 C C . LEU A 1 295 ? 5.331 82.621 178.060 1.00 41.46 295 LEU A C 1
ATOM 2068 O O . LEU A 1 295 ? 5.697 82.836 176.898 1.00 39.62 295 LEU A O 1
ATOM 2073 N N . CYS A 1 296 ? 4.191 83.108 178.562 1.00 37.70 296 CYS A N 1
ATOM 2074 C CA . CYS A 1 296 ? 3.259 83.846 177.731 1.00 34.58 296 CYS A CA 1
ATOM 2075 C C . CYS A 1 296 ? 3.853 85.172 177.306 1.00 35.31 296 CYS A C 1
ATOM 2076 O O . CYS A 1 296 ? 3.789 85.527 176.160 1.00 37.11 296 CYS A O 1
ATOM 2079 N N . VAL A 1 297 ? 4.487 85.896 178.201 1.00 41.19 297 VAL A N 1
ATOM 2080 C CA . VAL A 1 297 ? 5.177 87.113 177.773 1.00 42.13 297 VAL A CA 1
ATOM 2081 C C . VAL A 1 297 ? 6.271 86.820 176.689 1.00 42.81 297 VAL A C 1
ATOM 2082 O O . VAL A 1 297 ? 6.421 87.557 175.709 1.00 42.22 297 VAL A O 1
ATOM 2086 N N . ALA A 1 298 ? 6.996 85.732 176.854 1.00 40.63 298 ALA A N 1
ATOM 2087 C CA . ALA A 1 298 ? 8.084 85.408 175.941 1.00 42.41 298 ALA A CA 1
ATOM 2088 C C . ALA A 1 298 ? 7.563 85.024 174.542 1.00 46.24 298 ALA A C 1
ATOM 2089 O O . ALA A 1 298 ? 8.158 85.397 173.520 1.00 46.25 298 ALA A O 1
ATOM 2091 N N . ILE A 1 299 ? 6.465 84.280 174.484 1.00 45.32 299 ILE A N 1
ATOM 2092 C CA . ILE A 1 299 ? 5.800 84.036 173.216 1.00 41.24 299 ILE A CA 1
ATOM 2093 C C . ILE A 1 299 ? 5.411 85.400 172.586 1.00 40.41 299 ILE A C 1
ATOM 2094 O O . ILE A 1 299 ? 5.719 85.670 171.438 1.00 42.67 299 ILE A O 1
ATOM 2099 N N . LEU A 1 300 ? 4.782 86.272 173.346 1.00 37.70 300 LEU A N 1
ATOM 2100 C CA . LEU A 1 300 ? 4.319 87.541 172.801 1.00 38.52 300 LEU A CA 1
ATOM 2101 C C . LEU A 1 300 ? 5.487 88.450 172.351 1.00 38.70 300 LEU A C 1
ATOM 2102 O O . LEU A 1 300 ? 5.321 89.310 171.497 1.00 37.19 300 LEU A O 1
ATOM 2107 N N . GLU A 1 301 ? 6.654 88.280 172.958 1.00 43.63 301 GLU A N 1
ATOM 2108 C CA . GLU A 1 301 ? 7.831 89.097 172.630 1.00 46.04 301 GLU A CA 1
ATOM 2109 C C . GLU A 1 301 ? 8.304 88.901 171.201 1.00 44.78 301 GLU A C 1
ATOM 2110 O O . GLU A 1 301 ? 8.853 89.811 170.633 1.00 47.55 301 GLU A O 1
ATOM 2116 N N . GLN A 1 302 ? 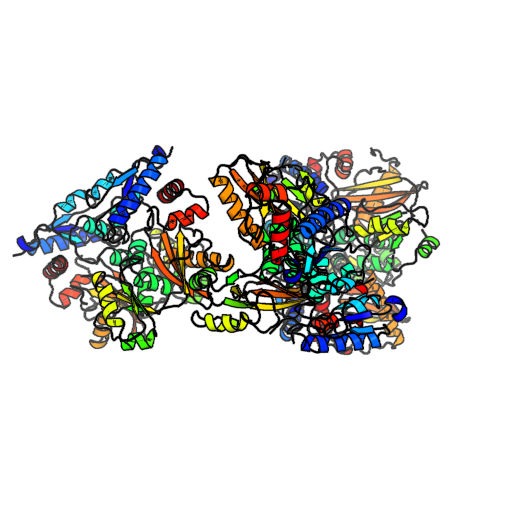8.019 87.756 170.599 1.00 48.95 302 GLN A N 1
ATOM 2117 C CA . GLN A 1 302 ? 8.252 87.558 169.154 1.00 52.83 302 GLN A CA 1
ATOM 2118 C C . GLN A 1 302 ? 7.592 88.620 168.311 1.00 51.09 302 GLN A C 1
ATOM 2119 O O . GLN A 1 302 ? 8.060 88.839 167.199 1.00 45.15 302 GLN A O 1
ATOM 2125 N N . THR A 1 303 ? 6.502 89.245 168.799 1.00 46.89 303 THR A N 1
ATOM 2126 C CA . THR A 1 303 ? 5.785 90.229 167.985 1.00 42.84 303 THR A CA 1
ATOM 2127 C C . THR A 1 303 ? 6.401 91.629 167.937 1.00 46.27 303 THR A C 1
ATOM 2128 O O . THR A 1 303 ? 5.794 92.513 167.333 1.00 48.24 303 THR A O 1
ATOM 2132 N N . LEU A 1 304 ? 7.567 91.847 168.566 1.00 47.09 304 LEU A N 1
ATOM 2133 C CA . LEU A 1 304 ? 8.218 93.174 168.627 1.00 50.20 304 LEU A CA 1
ATOM 2134 C C . LEU A 1 304 ? 9.309 93.302 167.571 1.00 51.67 304 LEU A C 1
ATOM 2135 O O . LEU A 1 304 ? 9.833 92.273 167.094 1.00 61.52 304 LEU A O 1
ATOM 2140 N N . SER B 1 2 ? 64.107 35.361 203.124 1.00 61.94 2 SER B N 1
ATOM 2141 C CA . SER B 1 2 ? 63.414 34.445 202.168 1.00 65.59 2 SER B CA 1
ATOM 2142 C C . SER B 1 2 ? 61.916 34.787 202.011 1.00 76.64 2 SER B C 1
ATOM 2143 O O . SER B 1 2 ? 61.505 35.915 202.320 1.00 84.22 2 SER B O 1
ATOM 2146 N N . ASN B 1 3 ? 61.116 33.845 201.491 1.00 70.58 3 ASN B N 1
ATOM 2147 C CA . ASN B 1 3 ? 59.658 33.983 201.491 1.00 73.52 3 ASN B CA 1
ATOM 2148 C C . ASN B 1 3 ? 58.925 33.057 202.474 1.00 78.53 3 ASN B C 1
ATOM 2149 O O . ASN B 1 3 ? 57.818 33.382 202.912 1.00 84.24 3 ASN B O 1
ATOM 2154 N N . ALA B 1 4 ? 59.511 31.914 202.824 1.00 80.87 4 ALA B N 1
ATOM 2155 C CA . ALA B 1 4 ? 58.946 31.088 203.902 1.00 88.04 4 ALA B CA 1
ATOM 2156 C C . ALA B 1 4 ? 59.163 31.813 205.226 1.00 86.77 4 ALA B C 1
ATOM 2157 O O . ALA B 1 4 ? 58.439 31.575 206.193 1.00 79.51 4 ALA B O 1
ATOM 2159 N N . THR B 1 5 ? 60.183 32.641 205.235 1.00 85.37 5 THR B N 1
ATOM 2160 C CA . THR B 1 5 ? 60.376 33.547 206.310 1.00 86.92 5 THR B CA 1
ATOM 2161 C C . THR B 1 5 ? 59.306 34.606 206.334 1.00 80.88 5 THR B C 1
ATOM 2162 O O . THR B 1 5 ? 58.644 34.788 207.316 1.00 77.41 5 THR B O 1
ATOM 2166 N N . LYS B 1 6 ? 59.086 35.255 205.209 1.00 79.14 6 LYS B N 1
ATOM 2167 C CA . LYS B 1 6 ? 58.251 36.429 205.204 1.00 72.34 6 LYS B CA 1
ATOM 2168 C C . LYS B 1 6 ? 56.814 36.145 205.510 1.00 66.13 6 LYS B C 1
ATOM 2169 O O . LYS B 1 6 ? 56.251 36.744 206.385 1.00 74.06 6 LYS B O 1
ATOM 2175 N N . PHE B 1 7 ? 56.237 35.182 204.831 1.00 55.36 7 PHE B N 1
ATOM 2176 C CA . PHE B 1 7 ? 54.803 35.034 204.877 1.00 52.85 7 PHE B CA 1
ATOM 2177 C C . PHE B 1 7 ? 54.342 34.001 205.857 1.00 49.08 7 PHE B C 1
ATOM 2178 O O . PHE B 1 7 ? 53.203 33.959 206.221 1.00 54.82 7 PHE B O 1
ATOM 2186 N N . GLY B 1 8 ? 55.237 33.164 206.299 1.00 46.40 8 GLY B N 1
ATOM 2187 C CA . GLY B 1 8 ? 54.821 32.144 207.250 1.00 44.45 8 GLY B CA 1
ATOM 2188 C C . GLY B 1 8 ? 53.869 31.170 206.624 1.00 43.48 8 GLY B C 1
ATOM 2189 O O . GLY B 1 8 ? 53.967 30.950 205.445 1.00 53.28 8 GLY B O 1
ATOM 2190 N N . LYS B 1 9 ? 52.987 30.559 207.401 1.00 44.58 9 LYS B N 1
ATOM 2191 C CA . LYS B 1 9 ? 52.019 29.616 206.850 1.00 49.94 9 LYS B CA 1
ATOM 2192 C C . LYS B 1 9 ? 50.962 30.472 206.127 1.00 57.82 9 LYS B C 1
ATOM 2193 O O . LYS B 1 9 ? 50.402 31.407 206.746 1.00 57.09 9 LYS B O 1
ATOM 2199 N N . VAL B 1 10 ? 50.736 30.211 204.821 1.00 52.25 10 VAL B N 1
ATOM 2200 C CA . VAL B 1 10 ? 49.659 30.887 204.105 1.00 48.22 10 VAL B CA 1
ATOM 2201 C C . VAL B 1 10 ? 48.576 29.952 203.667 1.00 47.79 10 VAL B C 1
ATOM 2202 O O . VAL B 1 10 ? 48.848 28.922 203.133 1.00 55.36 10 VAL B O 1
ATOM 2206 N N . ALA B 1 11 ? 47.333 30.288 204.007 1.00 49.31 11 ALA B N 1
ATOM 2207 C CA . ALA B 1 11 ? 46.192 29.500 203.573 1.00 50.09 11 ALA B CA 1
ATOM 2208 C C . ALA B 1 11 ? 45.747 30.100 202.235 1.00 53.52 11 ALA B C 1
ATOM 2209 O O . ALA B 1 11 ? 45.744 31.318 202.064 1.00 53.06 11 ALA B O 1
ATOM 2211 N N . VAL B 1 12 ? 45.408 29.235 201.278 1.00 53.93 12 VAL B N 1
ATOM 2212 C CA . VAL B 1 12 ? 44.893 29.671 199.993 1.00 48.69 12 VAL B CA 1
ATOM 2213 C C . VAL B 1 12 ? 43.456 29.276 199.994 1.00 45.34 12 VAL B C 1
ATOM 2214 O O . VAL B 1 12 ? 43.147 28.088 199.895 1.00 47.57 12 VAL B O 1
ATOM 2218 N N . LEU B 1 13 ? 42.574 30.254 200.134 1.00 45.69 13 LEU B N 1
ATOM 2219 C CA . LEU B 1 13 ? 41.156 29.945 200.325 1.00 47.53 13 LEU B CA 1
ATOM 2220 C C . LEU B 1 13 ? 40.521 29.677 198.972 1.00 49.84 13 LEU B C 1
ATOM 2221 O O . LEU B 1 13 ? 40.394 30.608 198.166 1.00 45.97 13 LEU B O 1
ATOM 2226 N N . LEU B 1 14 ? 40.085 28.429 198.747 1.00 53.64 14 LEU B N 1
ATOM 2227 C CA . LEU B 1 14 ? 39.567 28.006 197.435 1.00 53.06 14 LEU B CA 1
ATOM 2228 C C . LEU B 1 14 ? 38.329 27.117 197.525 1.00 51.91 14 LEU B C 1
ATOM 2229 O O . LEU B 1 14 ? 38.031 26.551 198.560 1.00 49.15 14 LEU B O 1
ATOM 2234 N N . GLY B 1 15 ? 37.617 27.015 196.415 1.00 49.54 15 GLY B N 1
ATOM 2235 C CA . GLY B 1 15 ? 36.423 26.179 196.311 1.00 54.22 15 GLY B CA 1
ATOM 2236 C C . GLY B 1 15 ? 35.203 26.815 196.939 1.00 52.62 15 GLY B C 1
ATOM 2237 O O . GLY B 1 15 ? 34.575 27.692 196.343 1.00 56.13 15 GLY B O 1
ATOM 2238 N N . GLY B 1 16 ? 34.848 26.343 198.129 1.00 54.05 16 GLY B N 1
ATOM 2239 C CA . GLY B 1 16 ? 33.798 26.958 198.906 1.00 51.09 16 GLY B CA 1
ATOM 2240 C C . GLY B 1 16 ? 32.414 26.540 198.516 1.00 57.36 16 GLY B C 1
ATOM 2241 O O . GLY B 1 16 ? 32.218 25.467 197.926 1.00 52.37 16 GLY B O 1
ATOM 2242 N N . LYS B 1 17 ? 31.461 27.405 198.874 1.00 68.88 17 LYS B N 1
ATOM 2243 C CA . LYS B 1 17 ? 30.029 27.076 198.851 1.00 78.88 17 LYS B CA 1
ATOM 2244 C C . LYS B 1 17 ? 29.342 27.471 197.565 1.00 73.61 17 LYS B C 1
ATOM 2245 O O . LYS B 1 17 ? 28.420 26.775 197.137 1.00 85.77 17 LYS B O 1
ATOM 2251 N N . SER B 1 18 ? 29.814 28.550 196.938 1.00 65.84 18 SER B N 1
ATOM 2252 C CA . SER B 1 18 ? 29.134 29.178 195.783 1.00 58.10 18 SER B CA 1
ATOM 2253 C C . SER B 1 18 ? 28.916 28.344 194.508 1.00 56.64 18 SER B C 1
ATOM 2254 O O . SER B 1 18 ? 29.431 27.235 194.334 1.00 59.95 18 SER B O 1
ATOM 2257 N N . ALA B 1 19 ? 28.136 28.931 193.607 1.00 57.31 19 ALA B N 1
ATOM 2258 C CA . ALA B 1 19 ? 27.988 28.443 192.249 1.00 55.29 19 ALA B CA 1
ATOM 2259 C C . ALA B 1 19 ? 29.304 28.483 191.427 1.00 53.28 19 ALA B C 1
ATOM 2260 O O . ALA B 1 19 ? 29.446 27.718 190.498 1.00 54.21 19 ALA B O 1
ATOM 2262 N N . GLU B 1 20 ? 30.255 29.340 191.797 1.00 51.20 20 GLU B N 1
ATOM 2263 C CA . GLU B 1 20 ? 31.529 29.499 191.081 1.00 50.79 20 GLU B CA 1
ATOM 2264 C C . GLU B 1 20 ? 32.661 28.639 191.626 1.00 49.83 20 GLU B C 1
ATOM 2265 O O . GLU B 1 20 ? 33.826 28.860 191.309 1.00 46.96 20 GLU B O 1
ATOM 2271 N N . ARG B 1 21 ? 32.300 27.637 192.414 1.00 49.29 21 ARG B N 1
ATOM 2272 C CA . ARG B 1 21 ? 33.241 26.744 193.056 1.00 50.11 21 ARG B CA 1
ATOM 2273 C C . ARG B 1 21 ? 34.251 26.072 192.122 1.00 50.27 21 ARG B C 1
ATOM 2274 O O . ARG B 1 21 ? 35.427 25.984 192.470 1.00 52.04 21 ARG B O 1
ATOM 2282 N N . ALA B 1 22 ? 33.779 25.553 190.985 1.00 51.61 22 ALA B N 1
ATOM 2283 C CA . ALA B 1 22 ? 34.651 24.978 189.939 1.00 48.63 22 ALA B CA 1
ATOM 2284 C C . ALA B 1 22 ? 35.749 25.966 189.482 1.00 46.82 22 ALA B C 1
ATOM 2285 O O . ALA B 1 22 ? 36.922 25.612 189.373 1.00 44.94 22 ALA B O 1
ATOM 2287 N N . VAL B 1 23 ? 35.357 27.214 189.256 1.00 44.17 23 VAL B N 1
ATOM 2288 C CA . VAL B 1 23 ? 36.314 28.255 188.862 1.00 43.26 23 VAL B CA 1
ATOM 2289 C C . VAL B 1 23 ? 37.247 28.588 190.009 1.00 39.93 23 VAL B C 1
ATOM 2290 O O . VAL B 1 23 ? 38.392 28.919 189.768 1.00 48.34 23 VAL B O 1
ATOM 2294 N N . SER B 1 24 ? 36.770 28.525 191.249 1.00 41.66 24 SER B N 1
ATOM 2295 C CA . SER B 1 24 ? 37.613 28.793 192.420 1.00 43.21 24 SER B CA 1
ATOM 2296 C C . SER B 1 24 ? 38.645 27.679 192.643 1.00 42.16 24 SER B C 1
ATOM 2297 O O . SER B 1 24 ? 39.815 27.950 192.941 1.00 44.20 24 SER B O 1
ATOM 2300 N N . LEU B 1 25 ? 38.209 26.437 192.512 1.00 42.60 25 LEU B N 1
ATOM 2301 C CA . LEU B 1 25 ? 39.144 25.300 192.578 1.00 47.44 25 LEU B CA 1
ATOM 2302 C C . LEU B 1 25 ? 40.329 25.491 191.607 1.00 43.99 25 LEU B C 1
ATOM 2303 O O . LEU B 1 25 ? 41.483 25.420 192.016 1.00 43.17 25 LEU B O 1
ATOM 2308 N N . ASP B 1 26 ? 40.034 25.816 190.355 1.00 44.18 26 ASP B N 1
ATOM 2309 C CA . ASP B 1 26 ? 41.065 26.082 189.351 1.00 42.60 26 ASP B CA 1
ATOM 2310 C C . ASP B 1 26 ? 41.930 27.277 189.787 1.00 44.29 26 ASP B C 1
ATOM 2311 O O . ASP B 1 26 ? 43.186 27.185 189.748 1.00 39.78 26 ASP B O 1
ATOM 2316 N N . SER B 1 27 ? 41.284 28.359 190.260 1.00 41.06 27 SER B N 1
ATOM 2317 C CA . SER B 1 27 ? 42.029 29.570 190.644 1.00 42.50 27 SER B CA 1
ATOM 2318 C C . SER B 1 27 ? 42.998 29.280 191.763 1.00 40.73 27 SER B C 1
ATOM 2319 O O . SER B 1 27 ? 44.166 29.729 191.738 1.00 40.10 27 SER B O 1
ATOM 2322 N N . GLY B 1 28 ? 42.497 28.532 192.740 1.00 39.31 28 GLY B N 1
ATOM 2323 C CA . GLY B 1 28 ? 43.277 28.169 193.920 1.00 39.71 28 GLY B CA 1
ATOM 2324 C C . GLY B 1 28 ? 44.423 27.234 193.640 1.00 39.37 28 GLY B C 1
ATOM 2325 O O . GLY B 1 28 ? 45.529 27.468 194.165 1.00 42.01 28 GLY B O 1
ATOM 2326 N N . GLN B 1 29 ? 44.185 26.185 192.832 1.00 39.95 29 GLN B N 1
ATOM 2327 C CA . GLN B 1 29 ? 45.300 25.303 192.379 1.00 43.81 29 GLN B CA 1
ATOM 2328 C C . GLN B 1 29 ? 46.415 26.119 191.725 1.00 42.61 29 GLN B C 1
ATOM 2329 O O . GLN B 1 29 ? 47.581 25.900 192.014 1.00 40.97 29 GLN B O 1
ATOM 2335 N N . ALA B 1 30 ? 46.050 27.076 190.868 1.00 41.17 30 ALA B N 1
ATOM 2336 C CA . ALA B 1 30 ? 47.060 27.900 190.175 1.00 38.89 30 ALA B CA 1
ATOM 2337 C C . ALA B 1 30 ? 47.844 28.764 191.134 1.00 38.97 30 ALA B C 1
ATOM 2338 O O . ALA B 1 30 ? 49.062 28.809 191.091 1.00 41.03 30 ALA B O 1
ATOM 2340 N N . VAL B 1 31 ? 47.145 29.383 192.080 1.00 41.53 31 VAL B N 1
ATOM 2341 C CA . VAL B 1 31 ? 47.802 30.243 193.050 1.00 40.59 31 VAL B CA 1
ATOM 2342 C C . VAL B 1 31 ? 48.704 29.409 193.951 1.00 41.30 31 VAL B C 1
ATOM 2343 O O . VAL B 1 31 ? 49.863 29.767 194.201 1.00 42.54 31 VAL B O 1
ATOM 2347 N N . LEU B 1 32 ? 48.148 28.306 194.442 1.00 41.08 32 LEU B N 1
ATOM 2348 C CA . LEU B 1 32 ? 48.876 27.373 195.291 1.00 44.89 32 LEU B CA 1
ATOM 2349 C C . LEU B 1 32 ? 50.185 26.916 194.654 1.00 46.25 32 LEU B C 1
ATOM 2350 O O . LEU B 1 32 ? 51.235 27.060 195.286 1.00 47.05 32 LEU B O 1
ATOM 2355 N N . ASP B 1 33 ? 50.130 26.426 193.404 1.00 43.63 33 ASP B N 1
ATOM 2356 C CA . ASP B 1 33 ? 51.354 26.122 192.633 1.00 44.88 33 ASP B CA 1
ATOM 2357 C C . ASP B 1 33 ? 52.328 27.289 192.485 1.00 42.71 33 ASP B C 1
ATOM 2358 O O . ASP B 1 33 ? 53.511 27.081 192.615 1.00 48.15 33 ASP B O 1
ATOM 2363 N N . ALA B 1 34 ? 51.842 28.497 192.205 1.00 42.86 34 ALA B N 1
ATOM 2364 C CA . ALA B 1 34 ? 52.727 29.687 192.036 1.00 45.35 34 ALA B CA 1
ATOM 2365 C C . ALA B 1 34 ? 53.472 30.120 193.338 1.00 45.78 34 ALA B C 1
ATOM 2366 O O . ALA B 1 34 ? 54.683 30.420 193.344 1.00 41.21 34 ALA B O 1
ATOM 2368 N N . LEU B 1 35 ? 52.716 30.136 194.442 1.00 46.26 35 LEU B N 1
ATOM 2369 C CA . LEU B 1 35 ? 53.251 30.435 195.757 1.00 43.02 35 LEU B CA 1
ATOM 2370 C C . LEU B 1 35 ? 54.217 29.342 196.197 1.00 46.05 35 LEU B C 1
ATOM 2371 O O . LEU B 1 35 ? 55.360 29.632 196.568 1.00 40.01 35 LEU B O 1
ATOM 2376 N N . LEU B 1 36 ? 53.783 28.089 196.116 1.00 44.37 36 LEU B N 1
ATOM 2377 C CA . LEU B 1 36 ? 54.707 26.989 196.382 1.00 46.93 36 LEU B CA 1
ATOM 2378 C C . LEU B 1 36 ? 55.996 27.087 195.537 1.00 48.16 36 LEU B C 1
ATOM 2379 O O . LEU B 1 36 ? 57.080 26.967 196.095 1.00 55.33 36 LEU B O 1
ATOM 2384 N N . ARG B 1 37 ? 55.943 27.385 194.240 1.00 47.28 37 ARG B N 1
ATOM 2385 C CA . ARG B 1 37 ? 57.238 27.485 193.527 1.00 48.77 37 ARG B CA 1
ATOM 2386 C C . ARG B 1 37 ? 57.981 28.790 193.755 1.00 51.14 37 ARG B C 1
ATOM 2387 O O . ARG B 1 37 ? 59.121 28.926 193.311 1.00 57.15 37 ARG B O 1
ATOM 2395 N N . SER B 1 38 ? 57.362 29.749 194.455 1.00 52.89 38 SER B N 1
ATOM 2396 C CA . SER B 1 38 ? 58.094 30.914 194.973 1.00 56.56 38 SER B CA 1
ATOM 2397 C C . SER B 1 38 ? 58.680 30.696 196.413 1.00 52.58 38 SER B C 1
ATOM 2398 O O . SER B 1 38 ? 59.244 31.594 197.020 1.00 50.50 38 SER B O 1
ATOM 2401 N N . GLY B 1 39 ? 58.572 29.490 196.945 1.00 58.86 39 GLY B N 1
ATOM 2402 C CA . GLY B 1 39 ? 59.142 29.177 198.244 1.00 62.24 39 GLY B CA 1
ATOM 2403 C C . GLY B 1 39 ? 58.307 29.551 199.454 1.00 66.61 39 GLY B C 1
ATOM 2404 O O . GLY B 1 39 ? 58.815 29.444 200.583 1.00 61.56 39 GLY B O 1
ATOM 2405 N N . VAL B 1 40 ? 57.037 29.953 199.248 1.00 64.15 40 VAL B N 1
ATOM 2406 C CA . VAL B 1 40 ? 56.184 30.361 200.365 1.00 59.33 40 VAL B CA 1
ATOM 2407 C C . VAL B 1 40 ? 55.514 29.100 200.888 1.00 64.81 40 VAL B C 1
ATOM 2408 O O . VAL B 1 40 ? 55.224 28.192 200.105 1.00 61.59 40 VAL B O 1
ATOM 2412 N N . GLN B 1 41 ? 55.285 29.038 202.205 1.00 66.89 41 GLN B N 1
ATOM 2413 C CA . GLN B 1 41 ? 54.659 27.865 202.781 1.00 68.18 41 GLN B CA 1
ATOM 2414 C C . GLN B 1 41 ? 53.132 27.887 202.633 1.00 64.83 41 GLN B C 1
ATOM 2415 O O . GLN B 1 41 ? 52.404 28.009 203.608 1.00 64.71 41 GLN B O 1
ATOM 2421 N N . ALA B 1 42 ? 52.638 27.686 201.420 1.00 62.01 42 ALA B N 1
ATOM 2422 C CA . ALA B 1 42 ? 51.190 27.764 201.175 1.00 54.98 42 ALA B CA 1
ATOM 2423 C C . ALA B 1 42 ? 50.513 26.423 201.247 1.00 49.30 42 ALA B C 1
ATOM 2424 O O . ALA B 1 42 ? 51.112 25.418 200.911 1.00 53.04 42 ALA B O 1
ATOM 2426 N N . GLU B 1 43 ? 49.253 26.417 201.658 1.00 41.99 43 GLU B N 1
ATOM 2427 C CA . GLU B 1 43 ? 48.437 25.225 201.606 1.00 45.24 43 GLU B CA 1
ATOM 2428 C C . GLU B 1 43 ? 47.033 25.586 201.180 1.00 47.66 43 GLU B C 1
ATOM 2429 O O . GLU B 1 43 ? 46.570 26.702 201.404 1.00 48.15 43 GLU B O 1
ATOM 2435 N N . ALA B 1 44 ? 46.371 24.597 200.599 1.00 46.45 44 ALA B N 1
ATOM 2436 C CA . ALA B 1 44 ? 45.028 24.702 200.152 1.00 49.86 44 ALA B CA 1
ATOM 2437 C C . ALA B 1 44 ? 44.132 24.648 201.368 1.00 54.72 44 ALA B C 1
ATOM 2438 O O . ALA B 1 44 ? 44.395 23.865 202.253 1.00 59.57 44 ALA B O 1
ATOM 2440 N N . PHE B 1 45 ? 43.059 25.443 201.383 1.00 58.96 45 PHE B N 1
ATOM 2441 C CA . PHE B 1 45 ? 42.035 25.436 202.450 1.00 52.99 45 PHE B CA 1
ATOM 2442 C C . PHE B 1 45 ? 40.647 25.576 201.823 1.00 45.69 45 PHE B C 1
ATOM 2443 O O . PHE B 1 45 ? 40.240 26.678 201.490 1.00 49.77 45 PHE B O 1
ATOM 2451 N N . ASP B 1 46 ? 39.924 24.477 201.667 1.00 48.74 46 ASP B N 1
ATOM 2452 C CA . ASP B 1 46 ? 38.576 24.482 201.057 1.00 55.72 46 ASP B CA 1
ATOM 2453 C C . ASP B 1 46 ? 37.431 24.580 202.092 1.00 60.12 46 ASP B C 1
ATOM 2454 O O . ASP B 1 46 ? 37.027 23.562 202.647 1.00 62.72 46 ASP B O 1
ATOM 2459 N N . PRO B 1 47 ? 36.851 25.776 202.315 1.00 64.78 47 PRO B N 1
ATOM 2460 C CA . PRO B 1 47 ? 35.835 25.902 203.379 1.00 66.12 47 PRO B CA 1
ATOM 2461 C C . PRO B 1 47 ? 34.477 25.265 203.162 1.00 73.37 47 PRO B C 1
ATOM 2462 O O . PRO B 1 47 ? 33.543 25.628 203.845 1.00 80.71 47 PRO B O 1
ATOM 2466 N N . GLN B 1 48 ? 34.353 24.335 202.229 1.00 81.88 48 GLN B N 1
ATOM 2467 C CA . GLN B 1 48 ? 33.231 23.417 202.208 1.00 86.91 48 GLN B CA 1
ATOM 2468 C C . GLN B 1 48 ? 33.618 22.150 202.983 1.00 91.73 48 GLN B C 1
ATOM 2469 O O . GLN B 1 48 ? 32.755 21.304 203.248 1.00 96.90 48 GLN B O 1
ATOM 2475 N N . ASP B 1 49 ? 34.908 21.999 203.317 1.00 89.98 49 ASP B N 1
ATOM 2476 C CA . ASP B 1 49 ? 35.423 20.789 203.998 1.00 95.45 49 ASP B CA 1
ATOM 2477 C C . ASP B 1 49 ? 36.083 21.117 205.346 1.00 89.04 49 ASP B C 1
ATOM 2478 O O . ASP B 1 49 ? 35.642 20.635 206.383 1.00 104.11 49 ASP B O 1
ATOM 2483 N N . ARG B 1 50 ? 37.128 21.936 205.323 1.00 77.24 50 ARG B N 1
ATOM 2484 C CA . ARG B 1 50 ? 37.866 22.297 206.525 1.00 77.94 50 ARG B CA 1
ATOM 2485 C C . ARG B 1 50 ? 37.019 23.391 207.196 1.00 83.69 50 ARG B C 1
ATOM 2486 O O . ARG B 1 50 ? 36.657 24.371 206.536 1.00 82.27 50 ARG B O 1
ATOM 2494 N N . SER B 1 51 ? 36.680 23.231 208.479 1.00 84.95 51 SER B N 1
ATOM 2495 C CA . SER B 1 51 ? 35.881 24.249 209.183 1.00 81.56 51 SER B CA 1
ATOM 2496 C C . SER B 1 51 ? 36.692 25.518 209.298 1.00 79.63 51 SER B C 1
ATOM 2497 O O . SER B 1 51 ? 37.853 25.444 209.678 1.00 74.20 51 SER B O 1
ATOM 2500 N N . VAL B 1 52 ? 36.072 26.677 209.041 1.00 80.73 52 VAL B N 1
ATOM 2501 C CA . VAL B 1 52 ? 36.789 27.980 209.102 1.00 82.62 52 VAL B CA 1
ATOM 2502 C C . VAL B 1 52 ? 37.417 28.292 210.467 1.00 79.17 52 VAL B C 1
ATOM 2503 O O . VAL B 1 52 ? 38.077 29.317 210.612 1.00 75.46 52 VAL B O 1
ATOM 2507 N N . THR B 1 53 ? 37.184 27.421 211.454 1.00 80.30 53 THR B N 1
ATOM 2508 C CA . THR B 1 53 ? 37.791 27.505 212.782 1.00 76.72 53 THR B CA 1
ATOM 2509 C C . THR B 1 53 ? 39.286 27.206 212.693 1.00 77.43 53 THR B C 1
ATOM 2510 O O . THR B 1 53 ? 40.107 27.937 213.271 1.00 72.04 53 THR B O 1
ATOM 2514 N N . GLU B 1 54 ? 39.614 26.146 211.933 1.00 77.94 54 GLU B N 1
ATOM 2515 C CA . GLU B 1 54 ? 41.001 25.745 211.604 1.00 65.37 54 GLU B CA 1
ATOM 2516 C C . GLU B 1 54 ? 41.857 26.841 210.890 1.00 64.07 54 GLU B C 1
ATOM 2517 O O . GLU B 1 54 ? 43.083 26.689 210.771 1.00 66.93 54 GLU B O 1
ATOM 2523 N N . LEU B 1 55 ? 41.256 27.950 210.451 1.00 56.62 55 LEU B N 1
ATOM 2524 C CA . LEU B 1 55 ? 42.037 29.051 209.876 1.00 58.56 55 LEU B CA 1
ATOM 2525 C C . LEU B 1 55 ? 43.042 29.673 210.825 1.00 59.00 55 LEU B C 1
ATOM 2526 O O . LEU B 1 55 ? 43.996 30.348 210.415 1.00 59.02 55 LEU B O 1
ATOM 2531 N N . VAL B 1 56 ? 42.810 29.482 212.112 1.00 66.60 56 VAL B N 1
ATOM 2532 C CA . VAL B 1 56 ? 43.668 30.068 213.137 1.00 66.92 56 VAL B CA 1
ATOM 2533 C C . VAL B 1 56 ? 45.068 29.439 213.137 1.00 64.24 56 VAL B C 1
ATOM 2534 O O . VAL B 1 56 ? 46.004 30.012 213.698 1.00 66.04 56 VAL B O 1
ATOM 2538 N N . ASN B 1 57 ? 45.220 28.316 212.422 1.00 67.66 57 ASN B N 1
ATOM 2539 C CA . ASN B 1 57 ? 46.538 27.701 212.162 1.00 66.71 57 ASN B CA 1
ATOM 2540 C C . ASN B 1 57 ? 47.497 28.442 211.213 1.00 61.96 57 ASN B C 1
ATOM 2541 O O . ASN B 1 57 ? 48.622 28.008 211.075 1.00 60.96 57 ASN B O 1
ATOM 2546 N N . TYR B 1 58 ? 47.078 29.541 210.577 1.00 60.44 58 TYR B N 1
ATOM 2547 C CA . TYR B 1 58 ? 47.883 30.206 209.540 1.00 54.75 58 TYR B CA 1
ATOM 2548 C C . TYR B 1 58 ? 48.158 31.648 209.873 1.00 51.09 58 TYR B C 1
ATOM 2549 O O . TYR B 1 58 ? 47.398 32.252 210.585 1.00 60.18 58 TYR B O 1
ATOM 2558 N N . ASP B 1 59 ? 49.244 32.192 209.341 1.00 49.08 59 ASP B N 1
ATOM 2559 C CA . ASP B 1 59 ? 49.633 33.582 209.573 1.00 52.30 59 ASP B CA 1
ATOM 2560 C C . ASP B 1 59 ? 48.826 34.584 208.747 1.00 55.33 59 ASP B C 1
ATOM 2561 O O . ASP B 1 59 ? 48.883 35.775 209.030 1.00 56.36 59 ASP B O 1
ATOM 2566 N N . ARG B 1 60 ? 48.193 34.108 207.664 1.00 56.36 60 ARG B N 1
ATOM 2567 C CA . ARG B 1 60 ? 47.618 34.941 206.598 1.00 52.02 60 ARG B CA 1
ATOM 2568 C C . ARG B 1 60 ? 46.956 34.074 205.567 1.00 51.53 60 ARG B C 1
ATOM 2569 O O . ARG B 1 60 ? 47.206 32.865 205.518 1.00 55.87 60 ARG B O 1
ATOM 2577 N N . ALA B 1 61 ? 46.115 34.711 204.744 1.00 50.46 61 ALA B N 1
ATOM 2578 C CA . ALA B 1 61 ? 45.214 34.016 203.823 1.00 44.18 61 ALA B CA 1
ATOM 2579 C C . ALA B 1 61 ? 45.173 34.713 202.476 1.00 45.49 61 ALA B C 1
ATOM 2580 O O . ALA B 1 61 ? 45.142 35.950 202.428 1.00 42.85 61 ALA B O 1
ATOM 2582 N N . PHE B 1 62 ? 45.183 33.903 201.397 1.00 42.73 62 PHE B N 1
ATOM 2583 C CA . PHE B 1 62 ? 45.096 34.371 200.012 1.00 42.20 62 PHE B CA 1
ATOM 2584 C C . PHE B 1 62 ? 43.725 33.908 199.599 1.00 41.72 62 PHE B C 1
ATOM 2585 O O . PHE B 1 62 ? 43.473 32.701 199.538 1.00 44.96 62 PHE B O 1
ATOM 2593 N N . ILE B 1 63 ? 42.847 34.865 199.316 1.00 39.12 63 ILE B N 1
ATOM 2594 C CA . ILE B 1 63 ? 41.439 34.591 199.054 1.00 40.03 63 ILE B CA 1
ATOM 2595 C C . ILE B 1 63 ? 41.210 34.453 197.576 1.00 39.46 63 ILE B C 1
ATOM 2596 O O . ILE B 1 63 ? 41.448 35.378 196.798 1.00 37.08 63 ILE B O 1
ATOM 2601 N N . VAL B 1 64 ? 40.680 33.320 197.196 1.00 38.33 64 VAL B N 1
ATOM 2602 C CA . VAL B 1 64 ? 40.430 33.076 195.787 1.00 42.63 64 VAL B CA 1
ATOM 2603 C C . VAL B 1 64 ? 39.087 32.344 195.674 1.00 43.56 64 VAL B C 1
ATOM 2604 O O . VAL B 1 64 ? 38.815 31.609 194.743 1.00 37.89 64 VAL B O 1
ATOM 2608 N N . LEU B 1 65 ? 38.229 32.636 196.653 1.00 45.57 65 LEU B N 1
ATOM 2609 C CA . LEU B 1 65 ? 36.869 32.130 196.734 1.00 50.17 65 LEU B CA 1
ATOM 2610 C C . LEU B 1 65 ? 35.970 33.063 195.936 1.00 49.48 65 LEU B C 1
ATOM 2611 O O . LEU B 1 65 ? 35.688 34.166 196.375 1.00 50.02 65 LEU B O 1
ATOM 2616 N N . HIS B 1 66 ? 35.525 32.632 194.771 1.00 47.36 66 HIS B N 1
ATOM 2617 C CA . HIS B 1 66 ? 34.622 33.458 193.969 1.00 45.75 66 HIS B CA 1
ATOM 2618 C C . HIS B 1 66 ? 33.236 33.280 194.501 1.00 43.53 66 HIS B C 1
ATOM 2619 O O . HIS B 1 66 ? 32.887 32.204 195.013 1.00 44.49 66 HIS B O 1
ATOM 2626 N N . GLY B 1 67 ? 32.446 34.337 194.370 1.00 45.04 67 GLY B N 1
ATOM 2627 C CA . GLY B 1 67 ? 31.012 34.278 194.654 1.00 41.99 67 GLY B CA 1
ATOM 2628 C C . GLY B 1 67 ? 30.632 34.366 196.120 1.00 42.75 67 GLY B C 1
ATOM 2629 O O . GLY B 1 67 ? 31.396 34.858 196.951 1.00 44.05 67 GLY B O 1
ATOM 2630 N N . ARG B 1 68 ? 29.424 33.889 196.420 1.00 48.47 68 ARG B N 1
ATOM 2631 C CA . ARG B 1 68 ? 28.846 33.902 197.788 1.00 53.92 68 ARG B CA 1
ATOM 2632 C C . ARG B 1 68 ? 29.820 33.309 198.804 1.00 48.17 68 ARG B C 1
ATOM 2633 O O . ARG B 1 68 ? 30.418 32.256 198.563 1.00 54.94 68 ARG B O 1
ATOM 2641 N N . GLY B 1 69 ? 29.994 34.009 199.919 1.00 41.94 69 GLY B N 1
ATOM 2642 C CA . GLY B 1 69 ? 30.867 33.594 200.968 1.00 38.52 69 GLY B CA 1
ATOM 2643 C C . GLY B 1 69 ? 32.244 34.174 200.926 1.00 42.72 69 GLY B C 1
ATOM 2644 O O . GLY B 1 69 ? 32.770 34.535 201.985 1.00 48.29 69 GLY B O 1
ATOM 2645 N N . GLY B 1 70 ? 32.842 34.236 199.728 1.00 47.37 70 GLY B N 1
ATOM 2646 C CA . GLY B 1 70 ? 34.195 34.797 199.501 1.00 45.00 70 GLY B CA 1
ATOM 2647 C C . GLY B 1 70 ? 34.307 36.213 198.937 1.00 46.86 70 GLY B C 1
ATOM 2648 O O . GLY B 1 70 ? 35.288 36.934 199.181 1.00 45.36 70 GLY B O 1
ATOM 2649 N N . GLU B 1 71 ? 33.329 36.621 198.148 1.00 50.45 71 GLU B N 1
ATOM 2650 C CA . GLU B 1 71 ? 33.407 37.891 197.440 1.00 53.54 71 GLU B CA 1
ATOM 2651 C C . GLU B 1 71 ? 32.501 38.961 198.079 1.00 53.81 71 GLU B C 1
ATOM 2652 O O . GLU B 1 71 ? 32.668 40.141 197.787 1.00 54.45 71 GLU B O 1
ATOM 2658 N N . ASP B 1 72 ? 31.588 38.520 198.964 1.00 49.84 72 ASP B N 1
ATOM 2659 C CA . ASP B 1 72 ? 30.512 39.311 199.574 1.00 45.33 72 ASP B CA 1
ATOM 2660 C C . ASP B 1 72 ? 30.746 39.775 201.002 1.00 44.16 72 ASP B C 1
ATOM 2661 O O . ASP B 1 72 ? 29.827 40.292 201.620 1.00 45.91 72 ASP B O 1
ATOM 2666 N N . GLY B 1 73 ? 31.955 39.580 201.526 1.00 43.71 73 GLY B N 1
ATOM 2667 C CA . GLY B 1 73 ? 32.300 40.012 202.858 1.00 41.11 73 GLY B CA 1
ATOM 2668 C C . GLY B 1 73 ? 32.251 38.946 203.953 1.00 41.33 73 GLY B C 1
ATOM 2669 O O . GLY B 1 73 ? 32.826 39.171 205.014 1.00 36.02 73 GLY B O 1
ATOM 2670 N N . GLN B 1 74 ? 31.598 37.800 203.717 1.00 40.34 74 GLN B N 1
ATOM 2671 C CA . GLN B 1 74 ? 31.418 36.829 204.790 1.00 42.08 74 GLN B CA 1
ATOM 2672 C C . GLN B 1 74 ? 32.753 36.305 205.312 1.00 44.31 74 GLN B C 1
ATOM 2673 O O . GLN B 1 74 ? 32.998 36.404 206.519 1.00 42.52 74 GLN B O 1
ATOM 2679 N N . ILE B 1 75 ? 33.622 35.806 204.417 1.00 40.18 75 ILE B N 1
ATOM 2680 C CA . ILE B 1 75 ? 34.896 35.232 204.838 1.00 38.25 75 ILE B CA 1
ATOM 2681 C C . ILE B 1 75 ? 35.853 36.293 205.321 1.00 43.97 75 ILE B C 1
ATOM 2682 O O . ILE B 1 75 ? 36.757 36.017 206.134 1.00 40.70 75 ILE B O 1
ATOM 2687 N N . GLN B 1 76 ? 35.699 37.506 204.796 1.00 43.94 76 GLN B N 1
ATOM 2688 C CA . GLN B 1 76 ? 36.544 38.611 205.264 1.00 47.46 76 GLN B CA 1
ATOM 2689 C C . GLN B 1 76 ? 36.124 38.943 206.724 1.00 47.30 76 GLN B C 1
ATOM 2690 O O . GLN B 1 76 ? 36.935 39.389 207.508 1.00 40.90 76 GLN B O 1
ATOM 2696 N N . GLY B 1 77 ? 34.852 38.723 207.076 1.00 45.57 77 GLY B N 1
ATOM 2697 C CA . GLY B 1 77 ? 34.429 38.900 208.453 1.00 47.39 77 GLY B CA 1
ATOM 2698 C C . GLY B 1 77 ? 35.121 37.940 209.426 1.00 47.16 77 GLY B C 1
ATOM 2699 O O . GLY B 1 77 ? 35.570 38.360 210.524 1.00 42.48 77 GLY B O 1
ATOM 2700 N N . VAL B 1 78 ? 35.210 36.658 209.027 1.00 43.76 78 VAL B N 1
ATOM 2701 C CA . VAL B 1 78 ? 35.762 35.664 209.911 1.00 40.25 78 VAL B CA 1
ATOM 2702 C C . VAL B 1 78 ? 37.235 35.941 210.139 1.00 46.21 78 VAL B C 1
ATOM 2703 O O . VAL B 1 78 ? 37.690 35.928 211.285 1.00 51.49 78 VAL B O 1
ATOM 2707 N N . LEU B 1 79 ? 37.935 36.309 209.076 1.00 46.34 79 LEU B N 1
ATOM 2708 C CA . LEU B 1 79 ? 39.343 36.664 209.158 1.00 48.62 79 LEU B CA 1
ATOM 2709 C C . LEU B 1 79 ? 39.606 37.969 209.903 1.00 50.84 79 LEU B C 1
ATOM 2710 O O . LEU B 1 79 ? 40.709 38.173 210.440 1.00 49.61 79 LEU B O 1
ATOM 2715 N N . GLU B 1 80 ? 38.634 38.883 209.868 1.00 48.77 80 GLU B N 1
ATOM 2716 C CA . GLU B 1 80 ? 38.702 40.078 210.703 1.00 46.47 80 GLU B CA 1
ATOM 2717 C C . GLU B 1 80 ? 38.652 39.684 212.192 1.00 46.34 80 GLU B C 1
ATOM 2718 O O . GLU B 1 80 ? 39.501 40.133 212.950 1.00 50.79 80 GLU B O 1
ATOM 2724 N N . TRP B 1 81 ? 37.731 38.797 212.580 1.00 46.84 81 TRP B N 1
ATOM 2725 C CA . TRP B 1 81 ? 37.540 38.453 213.984 1.00 50.17 81 TRP B CA 1
ATOM 2726 C C . TRP B 1 81 ? 38.698 37.661 214.534 1.00 59.98 81 TRP B C 1
ATOM 2727 O O . TRP B 1 81 ? 39.091 37.859 215.701 1.00 54.46 81 TRP B O 1
ATOM 2738 N N . LEU B 1 82 ? 39.245 36.793 213.675 1.00 60.13 82 LEU B N 1
ATOM 2739 C CA . LEU B 1 82 ? 40.437 36.013 213.979 1.00 51.47 82 LEU B CA 1
ATOM 2740 C C . LEU B 1 82 ? 41.730 36.799 213.869 1.00 50.41 82 LEU B C 1
ATOM 2741 O O . LEU B 1 82 ? 42.779 36.243 214.137 1.00 55.82 82 LEU B O 1
ATOM 2746 N N . ASN B 1 83 ? 41.685 38.075 213.503 1.00 51.98 83 ASN B N 1
ATOM 2747 C CA . ASN B 1 83 ? 42.921 38.869 213.278 1.00 59.95 83 ASN B CA 1
ATOM 2748 C C . ASN B 1 83 ? 43.983 38.254 212.323 1.00 57.15 83 ASN B C 1
ATOM 2749 O O . ASN B 1 83 ? 45.200 38.430 212.501 1.00 53.45 83 ASN B O 1
ATOM 2754 N N . ILE B 1 84 ? 43.486 37.560 211.303 1.00 49.17 84 ILE B N 1
ATOM 2755 C CA . ILE B 1 84 ? 44.322 37.008 210.249 1.00 54.60 84 ILE B CA 1
ATOM 2756 C C . ILE B 1 84 ? 44.303 37.940 209.027 1.00 50.25 84 ILE B C 1
ATOM 2757 O O . ILE B 1 84 ? 43.270 38.049 208.360 1.00 50.69 84 ILE B O 1
ATOM 2762 N N . PRO B 1 85 ? 45.429 38.607 208.728 1.00 48.38 85 PRO B N 1
ATOM 2763 C CA . PRO B 1 85 ? 45.450 39.520 207.589 1.00 51.31 85 PRO B CA 1
ATOM 2764 C C . PRO B 1 85 ? 45.301 38.747 206.245 1.00 51.07 85 PRO B C 1
ATOM 2765 O O . PRO B 1 85 ? 45.749 37.583 206.139 1.00 43.54 85 PRO B O 1
ATOM 2769 N N . TYR B 1 86 ? 44.640 39.382 205.265 1.00 47.49 86 TYR B N 1
ATOM 2770 C CA . TYR B 1 86 ? 44.167 38.703 204.059 1.00 46.22 86 TYR B CA 1
ATOM 2771 C C . TYR B 1 86 ? 44.298 39.580 202.809 1.00 45.64 86 TYR B C 1
ATOM 2772 O O . TYR B 1 86 ? 44.586 40.773 202.909 1.00 50.19 86 TYR B O 1
ATOM 2781 N N . THR B 1 87 ? 44.139 38.968 201.634 1.00 42.51 87 THR B N 1
ATOM 2782 C CA . THR B 1 87 ? 44.297 39.669 200.364 1.00 44.65 87 THR B CA 1
ATOM 2783 C C . THR B 1 87 ? 43.034 40.398 199.995 1.00 36.05 87 THR B C 1
ATOM 2784 O O . THR B 1 87 ? 41.943 39.942 200.293 1.00 37.85 87 THR B O 1
ATOM 2788 N N . GLY B 1 88 ? 43.213 41.532 199.335 1.00 37.19 88 GLY B N 1
ATOM 2789 C CA . GLY B 1 88 ? 42.116 42.230 198.673 1.00 40.23 88 GLY B CA 1
ATOM 2790 C C . GLY B 1 88 ? 41.263 43.072 199.572 1.00 37.51 88 GLY B C 1
ATOM 2791 O O . GLY B 1 88 ? 41.691 43.516 200.587 1.00 43.74 88 GLY B O 1
ATOM 2792 N N . THR B 1 89 ? 40.043 43.275 199.150 1.00 41.37 89 THR B N 1
ATOM 2793 C CA . THR B 1 89 ? 39.131 44.245 199.703 1.00 42.59 89 THR B CA 1
ATOM 2794 C C . THR B 1 89 ? 38.563 43.746 201.036 1.00 42.39 89 THR B C 1
ATOM 2795 O O . THR B 1 89 ? 38.252 42.555 201.204 1.00 41.71 89 THR B O 1
ATOM 2799 N N . GLY B 1 90 ? 38.397 44.692 201.963 1.00 43.59 90 GLY B N 1
ATOM 2800 C CA . GLY B 1 90 ? 37.775 44.418 203.267 1.00 40.42 90 GLY B CA 1
ATOM 2801 C C . GLY B 1 90 ? 36.311 44.024 203.172 1.00 36.03 90 GLY B C 1
ATOM 2802 O O . GLY B 1 90 ? 35.779 43.839 202.117 1.00 36.25 90 GLY B O 1
ATOM 2803 N N . VAL B 1 91 ? 35.648 43.986 204.312 1.00 39.82 91 VAL B N 1
ATOM 2804 C CA . VAL B 1 91 ? 34.270 43.547 204.403 1.00 40.88 91 VAL B CA 1
ATOM 2805 C C . VAL B 1 91 ? 33.317 44.478 203.611 1.00 38.11 91 VAL B C 1
ATOM 2806 O O . VAL B 1 91 ? 32.553 44.047 202.793 1.00 39.48 91 VAL B O 1
ATOM 2810 N N . GLN B 1 92 ? 33.400 45.769 203.855 1.00 39.56 92 GLN B N 1
ATOM 2811 C CA . GLN B 1 92 ? 32.443 46.697 203.271 1.00 39.65 92 GLN B CA 1
ATOM 2812 C C . GLN B 1 92 ? 32.467 46.707 201.711 1.00 40.76 92 GLN B C 1
ATOM 2813 O O . GLN B 1 92 ? 31.426 46.473 201.007 1.00 39.50 92 GLN B O 1
ATOM 2819 N N . GLY B 1 93 ? 33.656 46.992 201.191 1.00 39.25 93 GLY B N 1
ATOM 2820 C CA . GLY B 1 93 ? 33.907 46.973 199.746 1.00 44.15 93 GLY B CA 1
ATOM 2821 C C . GLY B 1 93 ? 33.534 45.667 199.080 1.00 40.39 93 GLY B C 1
ATOM 2822 O O . GLY B 1 93 ? 33.006 45.675 197.977 1.00 43.70 93 GLY B O 1
ATOM 2823 N N . SER B 1 94 ? 33.722 44.555 199.779 1.00 40.16 94 SER B N 1
ATOM 2824 C CA . SER B 1 94 ? 33.314 43.274 199.249 1.00 37.96 94 SER B CA 1
ATOM 2825 C C . SER B 1 94 ? 31.829 43.145 199.284 1.00 36.57 94 SER B C 1
ATOM 2826 O O . SER B 1 94 ? 31.241 42.654 198.348 1.00 40.78 94 SER B O 1
ATOM 2829 N N . ALA B 1 95 ? 31.196 43.571 200.359 1.00 35.51 95 ALA B N 1
ATOM 2830 C CA . ALA B 1 95 ? 29.733 43.477 200.424 1.00 40.72 95 ALA B CA 1
ATOM 2831 C C . ALA B 1 95 ? 29.014 44.420 199.426 1.00 39.83 95 ALA B C 1
ATOM 2832 O O . ALA B 1 95 ? 27.919 44.102 198.937 1.00 38.39 95 ALA B O 1
ATOM 2834 N N . ILE B 1 96 ? 29.600 45.581 199.160 1.00 40.24 96 ILE B N 1
ATOM 2835 C CA . ILE B 1 96 ? 29.045 46.472 198.125 1.00 43.03 96 ILE B CA 1
ATOM 2836 C C . ILE B 1 96 ? 29.335 45.925 196.714 1.00 41.45 96 ILE B C 1
ATOM 2837 O O . ILE B 1 96 ? 28.438 45.778 195.842 1.00 36.83 96 ILE B O 1
ATOM 2842 N N . GLY B 1 97 ? 30.605 45.575 196.514 1.00 42.36 97 GLY B N 1
ATOM 2843 C CA . GLY B 1 97 ? 31.100 45.164 195.213 1.00 41.78 97 GLY B CA 1
ATOM 2844 C C . GLY B 1 97 ? 30.352 43.998 194.637 1.00 42.39 97 GLY B C 1
ATOM 2845 O O . GLY B 1 97 ? 30.419 43.790 193.472 1.00 42.09 97 GLY B O 1
ATOM 2846 N N . MET B 1 98 ? 29.654 43.235 195.467 1.00 46.01 98 MET B N 1
ATOM 2847 C CA . MET B 1 98 ? 28.948 42.059 195.044 1.00 46.64 98 MET B CA 1
ATOM 2848 C C . MET B 1 98 ? 27.528 42.389 194.665 1.00 44.51 98 MET B C 1
ATOM 2849 O O . MET B 1 98 ? 26.810 41.540 194.125 1.00 46.25 98 MET B O 1
ATOM 2854 N N . ASP B 1 99 ? 27.102 43.613 194.963 1.00 45.10 99 ASP B N 1
ATOM 2855 C CA . ASP B 1 99 ? 25.752 44.082 194.665 1.00 47.55 99 ASP B CA 1
ATOM 2856 C C . ASP B 1 99 ? 25.838 45.098 193.528 1.00 46.20 99 ASP B C 1
ATOM 2857 O O . ASP B 1 99 ? 26.403 46.186 193.698 1.00 46.47 99 ASP B O 1
ATOM 2862 N N . LYS B 1 100 ? 25.299 44.733 192.367 1.00 43.45 100 LYS B N 1
ATOM 2863 C CA . LYS B 1 100 ? 25.431 45.586 191.189 1.00 46.84 100 LYS B CA 1
ATOM 2864 C C . LYS B 1 100 ? 24.684 46.887 191.340 1.00 43.83 100 LYS B C 1
ATOM 2865 O O . LYS B 1 100 ? 25.236 47.936 190.954 1.00 36.96 100 LYS B O 1
ATOM 2871 N N . VAL B 1 101 ? 23.507 46.862 191.990 1.00 43.60 101 VAL B N 1
ATOM 2872 C CA . VAL B 1 101 ? 22.802 48.147 192.199 1.00 49.29 101 VAL B CA 1
ATOM 2873 C C . VAL B 1 101 ? 23.443 49.048 193.274 1.00 48.73 101 VAL B C 1
ATOM 2874 O O . VAL B 1 101 ? 23.534 50.268 193.080 1.00 50.66 101 VAL B O 1
ATOM 2878 N N . LYS B 1 102 ? 23.938 48.463 194.355 1.00 46.19 102 LYS B N 1
ATOM 2879 C CA . LYS B 1 102 ? 24.578 49.251 195.377 1.00 46.95 102 LYS B CA 1
ATOM 2880 C C . LYS B 1 102 ? 25.910 49.803 194.919 1.00 44.47 102 LYS B C 1
ATOM 2881 O O . LYS B 1 102 ? 26.231 50.942 195.254 1.00 40.41 102 LYS B O 1
ATOM 2887 N N . THR B 1 103 ? 26.669 49.034 194.145 1.00 43.18 103 THR B N 1
ATOM 2888 C CA . THR B 1 103 ? 27.914 49.549 193.506 1.00 40.81 103 THR B CA 1
ATOM 2889 C C . THR B 1 103 ? 27.593 50.777 192.637 1.00 38.55 103 THR B C 1
ATOM 2890 O O . THR B 1 103 ? 28.237 51.815 192.768 1.00 31.80 103 THR B O 1
ATOM 2894 N N . LYS B 1 104 ? 26.592 50.628 191.765 1.00 37.30 104 LYS B N 1
ATOM 2895 C CA . LYS B 1 104 ? 26.150 51.717 190.926 1.00 41.56 104 LYS B CA 1
ATOM 2896 C C . LYS B 1 104 ? 25.696 52.930 191.720 1.00 43.93 104 LYS B C 1
ATOM 2897 O O . LYS B 1 104 ? 26.172 54.057 191.467 1.00 41.99 104 LYS B O 1
ATOM 2903 N N . GLN B 1 105 ? 24.801 52.685 192.689 1.00 43.25 105 GLN B N 1
ATOM 2904 C CA . GLN B 1 105 ? 24.318 53.729 193.561 1.00 41.64 105 GLN B CA 1
ATOM 2905 C C . GLN B 1 105 ? 25.438 54.508 194.184 1.00 42.45 105 GLN B C 1
ATOM 2906 O O . GLN B 1 105 ? 25.340 55.741 194.215 1.00 43.11 105 GLN B O 1
ATOM 2912 N N . ILE B 1 106 ? 26.492 53.844 194.685 1.00 42.93 106 ILE B N 1
ATOM 2913 C CA . ILE B 1 106 ? 27.540 54.636 195.312 1.00 43.61 106 ILE B CA 1
ATOM 2914 C C . ILE B 1 106 ? 28.280 55.423 194.221 1.00 41.25 106 ILE B C 1
ATOM 2915 O O . ILE B 1 106 ? 28.653 56.566 194.458 1.00 39.26 106 ILE B O 1
ATOM 2920 N N . TRP B 1 107 ? 28.431 54.837 193.031 1.00 39.96 107 TRP B N 1
ATOM 2921 C CA . TRP B 1 107 ? 29.044 55.514 191.872 1.00 40.52 107 TRP B CA 1
ATOM 2922 C C . TRP B 1 107 ? 28.173 56.733 191.442 1.00 43.25 107 TRP B C 1
ATOM 2923 O O . TRP B 1 107 ? 28.721 57.839 191.243 1.00 38.61 107 TRP B O 1
ATOM 2934 N N . GLN B 1 108 ? 26.845 56.554 191.345 1.00 39.77 108 GLN B N 1
ATOM 2935 C CA . GLN B 1 108 ? 25.946 57.697 191.139 1.00 43.32 108 GLN B CA 1
ATOM 2936 C C . GLN B 1 108 ? 26.248 58.795 192.209 1.00 48.65 108 GLN B C 1
ATOM 2937 O O . GLN B 1 108 ? 26.424 59.969 191.879 1.00 49.31 108 GLN B O 1
ATOM 2943 N N . GLY B 1 109 ? 26.387 58.401 193.473 1.00 45.70 109 GLY B N 1
ATOM 2944 C CA . GLY B 1 109 ? 26.656 59.352 194.529 1.00 43.16 109 GLY B CA 1
ATOM 2945 C C . GLY B 1 109 ? 28.077 59.883 194.640 1.00 43.43 109 GLY B C 1
ATOM 2946 O O . GLY B 1 109 ? 28.373 60.670 195.536 1.00 39.38 109 GLY B O 1
ATOM 2947 N N . SER B 1 110 ? 28.988 59.438 193.791 1.00 45.68 110 SER B N 1
ATOM 2948 C CA . SER B 1 110 ? 30.356 59.996 193.792 1.00 45.72 110 SER B CA 1
ATOM 2949 C C . SER B 1 110 ? 30.587 60.808 192.509 1.00 48.86 110 SER B C 1
ATOM 2950 O O . SER B 1 110 ? 31.743 61.188 192.216 1.00 45.65 110 SER B O 1
ATOM 2953 N N . ASP B 1 111 ? 29.476 61.079 191.776 1.00 46.52 111 ASP B N 1
ATOM 2954 C CA . ASP B 1 111 ? 29.482 61.813 190.530 1.00 51.36 111 ASP B CA 1
ATOM 2955 C C . ASP B 1 111 ? 30.369 61.084 189.489 1.00 59.36 111 ASP B C 1
ATOM 2956 O O . ASP B 1 111 ? 31.351 61.636 188.948 1.00 52.87 111 ASP B O 1
ATOM 2961 N N . LEU B 1 112 ? 30.025 59.814 189.272 1.00 54.56 112 LEU B N 1
ATOM 2962 C CA . LEU B 1 112 ? 30.736 58.933 188.380 1.00 48.54 112 LEU B CA 1
ATOM 2963 C C . LEU B 1 112 ? 29.721 58.325 187.419 1.00 44.76 112 LEU B C 1
ATOM 2964 O O . LEU B 1 112 ? 28.624 57.951 187.814 1.00 44.85 112 LEU B O 1
ATOM 2969 N N . PRO B 1 113 ? 30.088 58.216 186.142 1.00 41.72 113 PRO B N 1
ATOM 2970 C CA . PRO B 1 113 ? 29.140 57.821 185.134 1.00 39.19 113 PRO B CA 1
ATOM 2971 C C . PRO B 1 113 ? 28.807 56.346 185.128 1.00 41.53 113 PRO B C 1
ATOM 2972 O O . PRO B 1 113 ? 29.721 55.491 185.147 1.00 45.86 113 PRO B O 1
ATOM 2976 N N . THR B 1 114 ? 27.507 56.056 185.058 1.00 38.22 114 THR B N 1
ATOM 2977 C CA . THR B 1 114 ? 27.027 54.700 185.010 1.00 38.32 114 THR B CA 1
ATOM 2978 C C . THR B 1 114 ? 25.615 54.672 184.441 1.00 38.19 114 THR B C 1
ATOM 2979 O O . THR B 1 114 ? 24.866 55.587 184.605 1.00 45.98 114 THR B O 1
ATOM 2983 N N . ALA B 1 115 ? 25.266 53.593 183.764 1.00 43.06 115 ALA B N 1
ATOM 2984 C CA . ALA B 1 115 ? 24.047 53.521 183.003 1.00 40.21 115 ALA B CA 1
ATOM 2985 C C . ALA B 1 115 ? 22.852 53.503 183.879 1.00 41.83 115 ALA B C 1
ATOM 2986 O O . ALA B 1 115 ? 22.887 52.919 184.937 1.00 46.23 115 ALA B O 1
ATOM 2988 N N . PRO B 1 116 ? 21.747 54.086 183.415 1.00 42.60 116 PRO B N 1
ATOM 2989 C CA . PRO B 1 116 ? 20.519 53.999 184.180 1.00 41.47 116 PRO B CA 1
ATOM 2990 C C . PRO B 1 116 ? 20.074 52.604 184.289 1.00 41.12 116 PRO B C 1
ATOM 2991 O O . PRO B 1 116 ? 20.433 51.810 183.440 1.00 44.53 116 PRO B O 1
ATOM 2995 N N . TYR B 1 117 ? 19.233 52.329 185.277 1.00 44.39 117 TYR B N 1
ATOM 2996 C CA . TYR B 1 117 ? 18.755 50.966 185.538 1.00 44.45 117 TYR B CA 1
ATOM 2997 C C . TYR B 1 117 ? 17.459 51.030 186.300 1.00 45.34 117 TYR B C 1
ATOM 2998 O O . TYR B 1 117 ? 17.138 52.053 186.889 1.00 44.34 117 TYR B O 1
ATOM 3007 N N . ARG B 1 118 ? 16.744 49.914 186.328 1.00 50.38 118 ARG B N 1
ATOM 3008 C CA . ARG B 1 118 ? 15.599 49.737 187.233 1.00 55.56 118 ARG B CA 1
ATOM 3009 C C . ARG B 1 118 ? 15.723 48.377 187.918 1.00 55.04 118 ARG B C 1
ATOM 3010 O O . ARG B 1 118 ? 16.203 47.415 187.336 1.00 53.68 118 ARG B O 1
ATOM 3018 N N . ILE B 1 119 ? 15.267 48.303 189.149 1.00 59.38 119 ILE B N 1
ATOM 3019 C CA . ILE B 1 119 ? 15.307 47.063 189.914 1.00 61.74 119 ILE B CA 1
ATOM 3020 C C . ILE B 1 119 ? 14.016 46.384 189.587 1.00 58.16 119 ILE B C 1
ATOM 3021 O O . ILE B 1 119 ? 12.976 46.932 189.910 1.00 67.74 119 ILE B O 1
ATOM 3026 N N . ILE B 1 120 ? 14.040 45.220 188.952 1.00 61.45 120 ILE B N 1
ATOM 3027 C CA . ILE B 1 120 ? 12.761 44.547 188.653 1.00 69.28 120 ILE B CA 1
ATOM 3028 C C . ILE B 1 120 ? 12.472 43.430 189.680 1.00 74.27 120 ILE B C 1
ATOM 3029 O O . ILE B 1 120 ? 13.342 42.627 190.003 1.00 72.95 120 ILE B O 1
ATOM 3034 N N . THR B 1 121 ? 11.241 43.444 190.204 1.00 88.96 121 THR B N 1
ATOM 3035 C CA . THR B 1 121 ? 10.637 42.370 191.017 1.00 82.65 121 THR B CA 1
ATOM 3036 C C . THR B 1 121 ? 9.397 41.874 190.252 1.00 94.74 121 THR B C 1
ATOM 3037 O O . THR B 1 121 ? 9.120 42.349 189.138 1.00 96.45 121 THR B O 1
ATOM 3041 N N . LYS B 1 122 ? 8.640 40.950 190.847 1.00 107.71 122 LYS B N 1
ATOM 3042 C CA . LYS B 1 122 ? 7.335 40.543 190.283 1.00 109.17 122 LYS B CA 1
ATOM 3043 C C . LYS B 1 122 ? 6.259 41.625 190.461 1.00 99.61 122 LYS B C 1
ATOM 3044 O O . LYS B 1 122 ? 5.263 41.617 189.747 1.00 82.24 122 LYS B O 1
ATOM 3050 N N . GLU B 1 123 ? 6.475 42.534 191.417 1.00 105.51 123 GLU B N 1
ATOM 3051 C CA . GLU B 1 123 ? 5.640 43.738 191.606 1.00 114.44 123 GLU B CA 1
ATOM 3052 C C . GLU B 1 123 ? 5.672 44.677 190.378 1.00 115.16 123 GLU B C 1
ATOM 3053 O O . GLU B 1 123 ? 4.629 44.964 189.787 1.00 103.72 123 GLU B O 1
ATOM 3059 N N . THR B 1 124 ? 6.880 45.107 189.994 1.00 115.97 124 THR B N 1
ATOM 3060 C CA . THR B 1 124 ? 7.102 46.226 189.050 1.00 101.76 124 THR B CA 1
ATOM 3061 C C . THR B 1 124 ? 6.561 46.001 187.634 1.00 86.00 124 THR B C 1
ATOM 3062 O O . THR B 1 124 ? 6.468 44.875 187.167 1.00 78.88 124 THR B O 1
ATOM 3066 N N . ASP B 1 125 ? 6.237 47.112 186.977 1.00 78.41 125 ASP B N 1
ATOM 3067 C CA . ASP B 1 125 ? 5.558 47.172 185.671 1.00 74.13 125 ASP B CA 1
ATOM 3068 C C . ASP B 1 125 ? 6.625 47.239 184.552 1.00 74.23 125 ASP B C 1
ATOM 3069 O O . ASP B 1 125 ? 7.419 48.178 184.494 1.00 67.91 125 ASP B O 1
ATOM 3074 N N . LEU B 1 126 ? 6.648 46.229 183.680 1.00 76.47 126 LEU B N 1
ATOM 3075 C CA . LEU B 1 126 ? 7.670 46.118 182.620 1.00 82.01 126 LEU B CA 1
ATOM 3076 C C . LEU B 1 126 ? 7.534 47.191 181.537 1.00 76.06 126 LEU B C 1
ATOM 3077 O O . LEU B 1 126 ? 8.526 47.779 181.108 1.00 83.37 126 LEU B O 1
ATOM 3082 N N . ASP B 1 127 ? 6.309 47.439 181.104 1.00 72.09 127 ASP B N 1
ATOM 3083 C CA . ASP B 1 127 ? 5.990 48.599 180.256 1.00 75.87 127 ASP B CA 1
ATOM 3084 C C . ASP B 1 127 ? 6.680 49.902 180.687 1.00 66.70 127 ASP B C 1
ATOM 3085 O O . ASP B 1 127 ? 7.275 50.601 179.867 1.00 71.31 127 ASP B O 1
ATOM 3090 N N . SER B 1 128 ? 6.594 50.210 181.973 1.00 61.60 128 SER B N 1
ATOM 3091 C CA . SER B 1 128 ? 7.269 51.358 182.544 1.00 58.89 128 SER B CA 1
ATOM 3092 C C . SER B 1 128 ? 8.808 51.305 182.458 1.00 58.29 128 SER B C 1
ATOM 3093 O O . SER B 1 128 ? 9.459 52.334 182.227 1.00 51.48 128 SER B O 1
ATOM 3096 N N . VAL B 1 129 ? 9.382 50.125 182.699 1.00 58.03 129 VAL B N 1
ATOM 3097 C CA . VAL B 1 129 ? 10.832 49.920 182.586 1.00 56.17 129 VAL B CA 1
ATOM 3098 C C . VAL B 1 129 ? 11.266 50.216 181.139 1.00 56.32 129 VAL B C 1
ATOM 3099 O O . VAL B 1 129 ? 12.287 50.916 180.916 1.00 52.08 129 VAL B O 1
ATOM 3103 N N . ILE B 1 130 ? 10.490 49.694 180.179 1.00 56.43 130 ILE B N 1
ATOM 3104 C CA . ILE B 1 130 ? 10.788 49.859 178.746 1.00 63.31 130 ILE B CA 1
ATOM 3105 C C . ILE B 1 130 ? 10.676 51.315 178.298 1.00 61.03 130 ILE B C 1
ATOM 3106 O O . ILE B 1 130 ? 11.570 51.835 177.602 1.00 52.70 130 ILE B O 1
ATOM 3111 N N . ALA B 1 131 ? 9.571 51.951 178.679 1.00 56.65 131 ALA B N 1
ATOM 3112 C CA . ALA B 1 131 ? 9.393 53.413 178.492 1.00 52.16 131 ALA B CA 1
ATOM 3113 C C . ALA B 1 131 ? 10.601 54.209 178.976 1.00 53.07 131 ALA B C 1
ATOM 3114 O O . ALA B 1 131 ? 11.138 55.037 178.251 1.00 50.45 131 ALA B O 1
ATOM 3116 N N . GLU B 1 132 ? 11.038 53.912 180.199 1.00 53.93 132 GLU B N 1
ATOM 3117 C CA . GLU B 1 132 ? 12.023 54.717 180.890 1.00 53.51 132 GLU B CA 1
ATOM 3118 C C . GLU B 1 132 ? 13.456 54.454 180.460 1.00 50.72 132 GLU B C 1
ATOM 3119 O O . GLU B 1 132 ? 14.265 55.400 180.366 1.00 51.98 132 GLU B O 1
ATOM 3125 N N . LEU B 1 133 ? 13.786 53.192 180.185 1.00 53.33 133 LEU B N 1
ATOM 3126 C CA . LEU B 1 133 ? 15.147 52.848 179.706 1.00 52.90 133 LEU B CA 1
ATOM 3127 C C . LEU B 1 133 ? 15.268 52.783 178.183 1.00 51.36 133 LEU B C 1
ATOM 3128 O O . LEU B 1 133 ? 16.350 53.037 177.645 1.00 49.19 133 LEU B O 1
ATOM 3133 N N . GLY B 1 134 ? 14.176 52.420 177.497 1.00 53.59 134 GLY B N 1
ATOM 3134 C CA . GLY B 1 134 ? 14.222 52.164 176.061 1.00 55.48 134 GLY B CA 1
ATOM 3135 C C . GLY B 1 134 ? 14.991 50.885 175.756 1.00 58.43 134 GLY B C 1
ATOM 3136 O O . GLY B 1 134 ? 16.065 50.643 176.319 1.00 62.14 134 GLY B O 1
ATOM 3137 N N . LEU B 1 135 ? 14.458 50.083 174.841 1.00 57.02 135 LEU B N 1
ATOM 3138 C CA . LEU B 1 135 ? 15.148 48.911 174.381 1.00 54.49 135 LEU B CA 1
ATOM 3139 C C . LEU B 1 135 ? 16.241 49.336 173.384 1.00 54.76 135 LEU B C 1
ATOM 3140 O O . LEU B 1 135 ? 16.154 50.392 172.788 1.00 56.90 135 LEU B O 1
ATOM 3145 N N . PRO B 1 136 ? 17.300 48.542 173.237 1.00 60.63 136 PRO B N 1
ATOM 3146 C CA . PRO B 1 136 ? 17.480 47.305 173.980 1.00 60.45 136 PRO B CA 1
ATOM 3147 C C . PRO B 1 136 ? 17.889 47.559 175.424 1.00 54.39 136 PRO B C 1
ATOM 3148 O O . PRO B 1 136 ? 18.419 48.605 175.749 1.00 56.41 136 PRO B O 1
ATOM 3152 N N . VAL B 1 137 ? 17.613 46.603 176.291 1.00 58.18 137 VAL B N 1
ATOM 3153 C CA . VAL B 1 137 ? 18.038 46.676 177.686 1.00 56.05 137 VAL B CA 1
ATOM 3154 C C . VAL B 1 137 ? 18.815 45.394 178.021 1.00 56.54 137 VAL B C 1
ATOM 3155 O O . VAL B 1 137 ? 18.588 44.360 177.396 1.00 56.14 137 VAL B O 1
ATOM 3159 N N . ILE B 1 138 ? 19.733 45.446 178.984 1.00 56.64 138 ILE B N 1
ATOM 3160 C CA . ILE B 1 138 ? 20.355 44.199 179.484 1.00 54.57 138 ILE B CA 1
ATOM 3161 C C . ILE B 1 138 ? 19.933 43.814 180.910 1.00 52.12 138 ILE B C 1
ATOM 3162 O O . ILE B 1 138 ? 20.196 44.533 181.845 1.00 55.67 138 ILE B O 1
ATOM 3167 N N . ILE B 1 139 ? 19.300 42.653 181.039 1.00 51.93 139 ILE B N 1
ATOM 3168 C CA . ILE B 1 139 ? 18.960 42.059 182.326 1.00 54.97 139 ILE B CA 1
ATOM 3169 C C . ILE B 1 139 ? 20.163 41.336 182.973 1.00 56.40 139 ILE B C 1
ATOM 3170 O O . ILE B 1 139 ? 20.757 40.467 182.353 1.00 54.93 139 ILE B O 1
ATOM 3175 N N . LYS B 1 140 ? 20.469 41.698 184.221 1.00 53.57 140 LYS B N 1
ATOM 3176 C CA . LYS B 1 140 ? 21.531 41.097 185.036 1.00 55.90 140 LYS B CA 1
ATOM 3177 C C . LYS B 1 140 ? 20.946 40.694 186.406 1.00 61.46 140 LYS B C 1
ATOM 3178 O O . LYS B 1 140 ? 20.064 41.397 186.950 1.00 58.61 140 LYS B O 1
ATOM 3184 N N . PRO B 1 141 ? 21.440 39.573 186.975 1.00 58.62 141 PRO B N 1
ATOM 3185 C CA . PRO B 1 141 ? 21.169 39.321 188.383 1.00 56.64 141 PRO B CA 1
ATOM 3186 C C . PRO B 1 141 ? 21.918 40.350 189.230 1.00 52.56 141 PRO B C 1
ATOM 3187 O O . PRO B 1 141 ? 23.014 40.753 188.865 1.00 48.85 141 PRO B O 1
ATOM 3191 N N . VAL B 1 142 ? 21.325 40.761 190.341 1.00 45.60 142 VAL B N 1
ATOM 3192 C CA . VAL B 1 142 ? 21.922 41.777 191.161 1.00 47.71 142 VAL B CA 1
ATOM 3193 C C . VAL B 1 142 ? 23.201 41.313 191.885 1.00 52.62 142 VAL B C 1
ATOM 3194 O O . VAL B 1 142 ? 24.126 42.125 192.120 1.00 52.41 142 VAL B O 1
ATOM 3198 N N . HIS B 1 143 ? 23.258 40.017 192.221 1.00 59.69 143 HIS B N 1
ATOM 3199 C CA . HIS B 1 143 ? 24.279 39.468 193.144 1.00 62.60 143 HIS B CA 1
ATOM 3200 C C . HIS B 1 143 ? 25.186 38.343 192.596 1.00 65.12 143 HIS B C 1
ATOM 3201 O O . HIS B 1 143 ? 26.247 38.098 193.166 1.00 78.29 143 HIS B O 1
ATOM 3208 N N . GLU B 1 144 ? 24.820 37.637 191.542 1.00 68.30 144 GLU B N 1
ATOM 3209 C CA . GLU B 1 144 ? 25.690 36.534 191.127 1.00 81.06 144 GLU B CA 1
ATOM 3210 C C . GLU B 1 144 ? 26.901 37.047 190.358 1.00 83.89 144 GLU B C 1
ATOM 3211 O O . GLU B 1 144 ? 28.002 37.083 190.906 1.00 73.80 144 GLU B O 1
ATOM 3217 N N . SER B 1 146 ? 29.196 36.562 188.145 1.00 87.11 146 SER B N 1
ATOM 3218 C CA . SER B 1 146 ? 29.127 35.594 187.071 1.00 97.75 146 SER B CA 1
ATOM 3219 C C . SER B 1 146 ? 29.068 36.243 185.677 1.00 100.73 146 SER B C 1
ATOM 3220 O O . SER B 1 146 ? 29.074 37.474 185.525 1.00 88.40 146 SER B O 1
ATOM 3223 N N . SER B 1 147 ? 29.081 35.374 184.669 1.00 109.58 147 SER B N 1
ATOM 3224 C CA . SER B 1 147 ? 28.693 35.703 183.297 1.00 113.70 147 SER B CA 1
ATOM 3225 C C . SER B 1 147 ? 27.225 35.331 183.059 1.00 108.67 147 SER B C 1
ATOM 3226 O O . SER B 1 147 ? 26.492 36.095 182.421 1.00 95.62 147 SER B O 1
ATOM 3229 N N . VAL B 1 148 ? 26.821 34.158 183.565 1.00 108.19 148 VAL B N 1
ATOM 3230 C CA . VAL B 1 148 ? 25.497 33.564 183.287 1.00 115.33 148 VAL B CA 1
ATOM 3231 C C . VAL B 1 148 ? 24.440 34.230 184.189 1.00 112.32 148 VAL B C 1
ATOM 3232 O O . VAL B 1 148 ? 24.734 34.624 185.332 1.00 116.21 148 VAL B O 1
ATOM 3236 N N . GLY B 1 149 ? 23.217 34.340 183.656 1.00 101.21 149 GLY B N 1
ATOM 3237 C CA . GLY B 1 149 ? 22.123 35.128 184.248 1.00 91.73 149 GLY B CA 1
ATOM 3238 C C . GLY B 1 149 ? 21.770 36.278 183.312 1.00 84.95 149 GLY B C 1
ATOM 3239 O O . GLY B 1 149 ? 20.590 36.538 183.025 1.00 87.81 149 GLY B O 1
ATOM 3240 N N . MET B 1 150 ? 22.810 36.956 182.827 1.00 78.63 150 MET B N 1
ATOM 3241 C CA . MET B 1 150 ? 22.675 38.007 181.806 1.00 79.15 150 MET B CA 1
ATOM 3242 C C . MET B 1 150 ? 21.915 37.603 180.511 1.00 82.43 150 MET B C 1
ATOM 3243 O O . MET B 1 150 ? 21.880 36.428 180.095 1.00 85.75 150 MET B O 1
ATOM 3248 N N . SER B 1 151 ? 21.287 38.611 179.911 1.00 78.89 151 SER B N 1
ATOM 3249 C CA . SER B 1 151 ? 20.502 38.476 178.682 1.00 74.55 151 SER B CA 1
ATOM 3250 C C . SER B 1 151 ? 20.380 39.884 178.069 1.00 67.10 151 SER B C 1
ATOM 3251 O O . SER B 1 151 ? 20.020 40.823 178.769 1.00 60.49 151 SER B O 1
ATOM 3254 N N . LYS B 1 152 ? 20.703 40.044 176.791 1.00 63.69 152 LYS B N 1
ATOM 3255 C CA . LYS B 1 152 ? 20.279 41.237 176.044 1.00 64.14 152 LYS B CA 1
ATOM 3256 C C . LYS B 1 152 ? 18.825 41.064 175.617 1.00 61.50 152 LYS B C 1
ATOM 3257 O O . LYS B 1 152 ? 18.488 40.073 175.002 1.00 67.83 152 LYS B O 1
ATOM 3263 N N . VAL B 1 153 ? 17.960 42.007 175.967 1.00 69.33 153 VAL B N 1
ATOM 3264 C CA . VAL B 1 153 ? 16.567 42.010 175.492 1.00 72.40 153 VAL B CA 1
ATOM 3265 C C . VAL B 1 153 ? 16.447 43.060 174.380 1.00 77.54 153 VAL B C 1
ATOM 3266 O O . VAL B 1 153 ? 16.503 44.255 174.662 1.00 74.39 153 VAL B O 1
ATOM 3270 N N . GLU B 1 154 ? 16.317 42.601 173.127 1.00 79.14 154 GLU B N 1
ATOM 3271 C CA . GLU B 1 154 ? 16.327 43.477 171.942 1.00 78.10 154 GLU B CA 1
ATOM 3272 C C . GLU B 1 154 ? 14.929 44.015 171.603 1.00 75.43 154 GLU B C 1
ATOM 3273 O O . GLU B 1 154 ? 14.798 45.117 171.036 1.00 67.03 154 GLU B O 1
ATOM 3279 N N . LYS B 1 155 ? 13.908 43.212 171.914 1.00 74.87 155 LYS B N 1
ATOM 3280 C CA . LYS B 1 155 ? 12.508 43.554 171.676 1.00 82.72 155 LYS B CA 1
ATOM 3281 C C . LYS B 1 155 ? 11.692 43.173 172.930 1.00 82.59 155 LYS B C 1
ATOM 3282 O O . LYS B 1 155 ? 12.119 42.327 173.706 1.00 77.86 155 LYS B O 1
ATOM 3288 N N . ALA B 1 156 ? 10.525 43.797 173.115 1.00 86.40 156 ALA B N 1
ATOM 3289 C CA . ALA B 1 156 ? 9.751 43.723 174.383 1.00 89.37 156 ALA B CA 1
ATOM 3290 C C . ALA B 1 156 ? 9.195 42.352 174.785 1.00 92.34 156 ALA B C 1
ATOM 3291 O O . ALA B 1 156 ? 9.055 42.050 175.971 1.00 88.91 156 ALA B O 1
ATOM 3293 N N . GLU B 1 157 ? 8.882 41.522 173.802 1.00 106.53 157 GLU B N 1
ATOM 3294 C CA . GLU B 1 157 ? 8.220 40.239 174.060 1.00 117.56 157 GLU B CA 1
ATOM 3295 C C . GLU B 1 157 ? 9.160 39.176 174.670 1.00 115.39 157 GLU B C 1
ATOM 3296 O O . GLU B 1 157 ? 8.685 38.120 175.096 1.00 112.41 157 GLU B O 1
ATOM 3302 N N . ASP B 1 158 ? 10.468 39.458 174.738 1.00 110.25 158 ASP B N 1
ATOM 3303 C CA . ASP B 1 158 ? 11.462 38.496 175.263 1.00 114.75 158 ASP B CA 1
ATOM 3304 C C . ASP B 1 158 ? 11.702 38.673 176.773 1.00 115.74 158 ASP B C 1
ATOM 3305 O O . ASP B 1 158 ? 12.691 38.157 177.306 1.00 109.40 158 ASP B O 1
ATOM 3310 N N . PHE B 1 159 ? 10.803 39.374 177.466 1.00 113.65 159 PHE B N 1
ATOM 3311 C CA . PHE B 1 159 ? 11.151 39.954 178.754 1.00 104.21 159 PHE B CA 1
ATOM 3312 C C . PHE B 1 159 ? 11.022 38.940 179.873 1.00 109.83 159 PHE B C 1
ATOM 3313 O O . PHE B 1 159 ? 11.911 38.850 180.715 1.00 115.44 159 PHE B O 1
ATOM 3321 N N . ALA B 1 160 ? 9.927 38.178 179.879 1.00 108.79 160 ALA B N 1
ATOM 3322 C CA . ALA B 1 160 ? 9.770 37.076 180.836 1.00 110.24 160 ALA B CA 1
ATOM 3323 C C . ALA B 1 160 ? 10.782 35.927 180.593 1.00 109.87 160 ALA B C 1
ATOM 3324 O O . ALA B 1 160 ? 11.060 35.147 181.513 1.00 102.11 160 ALA B O 1
ATOM 3326 N N . ALA B 1 161 ? 11.326 35.829 179.372 1.00 108.45 161 ALA B N 1
ATOM 3327 C CA . ALA B 1 161 ? 12.378 34.839 179.043 1.00 117.57 161 ALA B CA 1
ATOM 3328 C C . ALA B 1 161 ? 13.726 35.191 179.678 1.00 116.11 161 ALA B C 1
ATOM 3329 O O . ALA B 1 161 ? 14.370 34.341 180.293 1.00 112.48 161 ALA B O 1
ATOM 3331 N N . ALA B 1 162 ? 14.145 36.444 179.512 1.00 116.26 162 ALA B N 1
ATOM 3332 C CA . ALA B 1 162 ? 15.383 36.950 180.121 1.00 104.64 162 ALA B CA 1
ATOM 3333 C C . ALA B 1 162 ? 15.343 36.946 181.657 1.00 96.10 162 ALA B C 1
ATOM 3334 O O . ALA B 1 162 ? 16.372 36.685 182.287 1.00 91.98 162 ALA B O 1
ATOM 3336 N N . ILE B 1 163 ? 14.179 37.243 182.251 1.00 88.19 163 ILE B N 1
ATOM 3337 C CA . ILE B 1 163 ? 14.056 37.281 183.709 1.00 83.88 163 ILE B CA 1
ATOM 3338 C C . ILE B 1 163 ? 14.120 35.886 184.316 1.00 85.74 163 ILE B C 1
ATOM 3339 O O . ILE B 1 163 ? 14.672 35.724 185.396 1.00 79.72 163 ILE B O 1
ATOM 3344 N N . GLU B 1 164 ? 13.562 34.877 183.645 1.00 96.75 164 GLU B N 1
ATOM 3345 C CA . GLU B 1 164 ? 13.631 33.505 184.172 1.00 97.58 164 GLU B CA 1
ATOM 3346 C C . GLU B 1 164 ? 15.087 33.035 184.283 1.00 94.65 164 GLU B C 1
ATOM 3347 O O . GLU B 1 164 ? 15.463 32.441 185.301 1.00 82.08 164 GLU B O 1
ATOM 3353 N N . LYS B 1 165 ? 15.893 33.342 183.258 1.00 93.97 165 LYS B N 1
ATOM 3354 C CA . LYS B 1 165 ? 17.359 33.101 183.261 1.00 109.84 165 LYS B CA 1
ATOM 3355 C C . LYS B 1 165 ? 18.066 33.547 184.568 1.00 117.70 165 LYS B C 1
ATOM 3356 O O . LYS B 1 165 ? 18.957 32.848 185.075 1.00 119.18 165 LYS B O 1
ATOM 3362 N N . ALA B 1 166 ? 17.649 34.707 185.091 1.00 113.25 166 ALA B N 1
ATOM 3363 C CA . ALA B 1 166 ? 18.325 35.401 186.192 1.00 94.88 166 ALA B CA 1
ATOM 3364 C C . ALA B 1 166 ? 17.649 35.307 187.562 1.00 90.35 166 ALA B C 1
ATOM 3365 O O . ALA B 1 166 ? 18.337 35.500 188.559 1.00 91.91 166 ALA B O 1
ATOM 3367 N N . THR B 1 167 ? 16.338 35.036 187.636 1.00 91.29 167 THR B N 1
ATOM 3368 C CA . THR B 1 167 ? 15.612 35.073 188.931 1.00 95.00 167 THR B CA 1
ATOM 3369 C C . THR B 1 167 ? 15.847 33.864 189.852 1.00 103.42 167 THR B C 1
ATOM 3370 O O . THR B 1 167 ? 15.453 33.908 191.027 1.00 106.17 167 THR B O 1
ATOM 3374 N N . GLN B 1 168 ? 16.471 32.802 189.328 1.00 106.49 168 GLN B N 1
ATOM 3375 C CA . GLN B 1 168 ? 16.807 31.599 190.125 1.00 121.41 168 GLN B CA 1
ATOM 3376 C C . GLN B 1 168 ? 18.299 31.575 190.521 1.00 121.89 168 GLN B C 1
ATOM 3377 O O . GLN B 1 168 ? 18.651 31.050 191.586 1.00 125.45 168 GLN B O 1
ATOM 3383 N N . HIS B 1 169 ? 19.155 32.123 189.654 1.00 111.46 169 HIS B N 1
ATOM 3384 C CA . HIS B 1 169 ? 20.478 32.646 190.053 1.00 111.21 169 HIS B CA 1
ATOM 3385 C C . HIS B 1 169 ? 20.385 33.621 191.252 1.00 112.26 169 HIS B C 1
ATOM 3386 O O . HIS B 1 169 ? 21.197 33.550 192.175 1.00 125.32 169 HIS B O 1
ATOM 3393 N N . ASP B 1 170 ? 19.400 34.524 191.217 1.00 108.74 170 ASP B N 1
ATOM 3394 C CA . ASP B 1 170 ? 19.181 35.545 192.262 1.00 105.64 170 ASP B CA 1
ATOM 3395 C C . ASP B 1 170 ? 17.720 36.055 192.246 1.00 102.23 170 ASP B C 1
ATOM 3396 O O . ASP B 1 170 ? 17.250 36.543 191.223 1.00 100.28 170 ASP B O 1
ATOM 3401 N N . ALA B 1 171 ? 17.031 35.975 193.387 1.00 98.50 171 ALA B N 1
ATOM 3402 C CA . ALA B 1 171 ? 15.629 36.437 193.520 1.00 96.29 171 ALA B CA 1
ATOM 3403 C C . ALA B 1 171 ? 15.338 37.798 192.878 1.00 93.03 171 ALA B C 1
ATOM 3404 O O . ALA B 1 171 ? 14.292 37.982 192.252 1.00 89.35 171 ALA B O 1
ATOM 3406 N N . VAL B 1 172 ? 16.278 38.731 193.027 1.00 90.07 172 VAL B N 1
ATOM 3407 C CA . VAL B 1 172 ? 16.117 40.117 192.563 1.00 84.82 172 VAL B CA 1
ATOM 3408 C C . VAL B 1 172 ? 17.000 40.361 191.317 1.00 77.13 172 VAL B C 1
ATOM 3409 O O . VAL B 1 172 ? 18.114 39.821 191.231 1.00 71.39 172 VAL B O 1
ATOM 3413 N N . VAL B 1 173 ? 16.491 41.149 190.355 1.00 67.98 173 VAL B N 1
ATOM 3414 C CA . VAL B 1 173 ? 17.174 41.391 189.060 1.00 69.71 173 VAL B CA 1
ATOM 3415 C C . VAL B 1 173 ? 17.185 42.865 188.657 1.00 64.05 173 VAL B C 1
ATOM 3416 O O . VAL B 1 173 ? 16.239 43.588 188.967 1.00 67.66 173 VAL B O 1
ATOM 3420 N N . MET B 1 174 ? 18.236 43.299 187.946 1.00 62.55 174 MET B N 1
ATOM 3421 C CA . MET B 1 174 ? 18.219 44.619 187.250 1.00 56.45 174 MET B CA 1
ATOM 3422 C C . MET B 1 174 ? 18.069 44.561 185.741 1.00 56.11 174 MET B C 1
ATOM 3423 O O . MET B 1 174 ? 18.538 43.626 185.088 1.00 50.59 174 MET B O 1
ATOM 3428 N N . ALA B 1 175 ? 17.342 45.562 185.223 1.00 54.08 175 ALA B N 1
ATOM 3429 C CA . ALA B 1 175 ? 17.398 45.967 183.820 1.00 46.76 175 ALA B CA 1
ATOM 3430 C C . ALA B 1 175 ? 18.342 47.161 183.770 1.00 46.90 175 ALA B C 1
ATOM 3431 O O . ALA B 1 175 ? 18.225 48.086 184.566 1.00 53.82 175 ALA B O 1
ATOM 3433 N N . GLU B 1 176 ? 19.325 47.113 182.886 1.00 46.20 176 GLU B N 1
ATOM 3434 C CA . GLU B 1 176 ? 20.237 48.233 182.684 1.00 46.91 176 GLU B CA 1
ATOM 3435 C C . GLU B 1 176 ? 20.126 48.639 181.230 1.00 46.97 176 GLU B C 1
ATOM 3436 O O . GLU B 1 176 ? 20.083 47.791 180.363 1.00 46.66 176 GLU B O 1
ATOM 3442 N N . LYS B 1 177 ? 20.092 49.950 181.000 1.00 51.85 177 LYS B N 1
ATOM 3443 C CA . LYS B 1 177 ? 20.124 50.552 179.678 1.00 53.27 177 LYS B CA 1
ATOM 3444 C C . LYS B 1 177 ? 21.327 50.083 178.895 1.00 52.85 177 LYS B C 1
ATOM 3445 O O . LYS B 1 177 ? 22.469 50.172 179.374 1.00 50.38 177 LYS B O 1
ATOM 3451 N N . TRP B 1 178 ? 21.048 49.562 177.700 1.00 56.77 178 TRP B N 1
ATOM 3452 C CA . TRP B 1 178 ? 22.077 49.028 176.807 1.00 60.27 178 TRP B CA 1
ATOM 3453 C C . TRP B 1 178 ? 22.750 50.204 176.138 1.00 58.78 178 TRP B C 1
ATOM 3454 O O . TRP B 1 178 ? 22.096 51.035 175.496 1.00 53.84 178 TRP B O 1
ATOM 3465 N N . ILE B 1 179 ? 24.055 50.297 176.326 1.00 56.86 179 ILE B N 1
ATOM 3466 C CA . ILE B 1 179 ? 24.810 51.264 175.597 1.00 60.74 179 ILE B CA 1
ATOM 3467 C C . ILE B 1 179 ? 25.619 50.494 174.561 1.00 62.05 179 ILE B C 1
ATOM 3468 O O . ILE B 1 179 ? 26.090 49.370 174.805 1.00 61.86 179 ILE B O 1
ATOM 3473 N N . THR B 1 180 ? 25.782 51.131 173.409 1.00 61.39 180 THR B N 1
ATOM 3474 C CA . THR B 1 180 ? 26.433 50.499 172.300 1.00 60.10 180 THR B CA 1
ATOM 3475 C C . THR B 1 180 ? 27.850 51.082 172.260 1.00 52.25 180 THR B C 1
ATOM 3476 O O . THR B 1 180 ? 28.068 52.303 172.398 1.00 50.81 180 THR B O 1
ATOM 3480 N N . GLY B 1 181 ? 28.821 50.176 172.170 1.00 46.46 181 GLY B N 1
ATOM 3481 C CA . GLY B 1 181 ? 30.212 50.576 172.261 1.00 44.27 181 GLY B CA 1
ATOM 3482 C C . GLY B 1 181 ? 31.148 49.413 172.461 1.00 44.28 181 GLY B C 1
ATOM 3483 O O . GLY B 1 181 ? 30.798 48.283 172.157 1.00 47.20 181 GLY B O 1
ATOM 3484 N N . ARG B 1 182 ? 32.318 49.710 173.010 1.00 45.60 182 ARG B N 1
ATOM 3485 C CA . ARG B 1 182 ? 33.354 48.723 173.305 1.00 50.71 182 ARG B CA 1
ATOM 3486 C C . ARG B 1 182 ? 33.477 48.520 174.831 1.00 52.06 182 ARG B C 1
ATOM 3487 O O . ARG B 1 182 ? 33.622 49.478 175.588 1.00 52.63 182 ARG B O 1
ATOM 3495 N N . GLU B 1 183 ? 33.446 47.259 175.247 1.00 47.11 183 GLU B N 1
ATOM 3496 C CA . GLU B 1 183 ? 33.604 46.858 176.623 1.00 48.57 183 GLU B CA 1
ATOM 3497 C C . GLU B 1 183 ? 35.072 46.545 176.980 1.00 46.71 183 GLU B C 1
ATOM 3498 O O . GLU B 1 183 ? 35.840 45.962 176.188 1.00 44.64 183 GLU B O 1
ATOM 3504 N N . PHE B 1 184 ? 35.457 46.970 178.175 1.00 39.87 184 PHE B N 1
ATOM 3505 C CA . PHE B 1 184 ? 36.826 46.932 178.612 1.00 39.08 184 PHE B CA 1
ATOM 3506 C C . PHE B 1 184 ? 36.915 46.473 180.056 1.00 41.12 184 PHE B C 1
ATOM 3507 O O . PHE B 1 184 ? 35.950 46.560 180.826 1.00 38.95 184 PHE B O 1
ATOM 3515 N N . THR B 1 185 ? 38.078 45.999 180.445 1.00 38.83 185 THR B N 1
ATOM 3516 C CA . THR B 1 185 ? 38.269 45.737 181.831 1.00 41.30 185 THR B CA 1
ATOM 3517 C C . THR B 1 185 ? 39.607 46.299 182.229 1.00 43.85 185 THR B C 1
ATOM 3518 O O . THR B 1 185 ? 40.594 46.175 181.485 1.00 39.16 185 THR B O 1
ATOM 3522 N N . ILE B 1 186 ? 39.621 46.864 183.441 1.00 44.40 186 ILE B N 1
ATOM 3523 C CA . ILE B 1 186 ? 40.794 47.458 183.982 1.00 40.74 186 ILE B CA 1
ATOM 3524 C C . ILE B 1 186 ? 41.125 46.840 185.350 1.00 41.92 186 ILE B C 1
ATOM 3525 O O . ILE B 1 186 ? 40.402 46.962 186.336 1.00 42.64 186 ILE B O 1
ATOM 3530 N N . SER B 1 187 ? 42.243 46.134 185.341 1.00 34.89 187 SER B N 1
ATOM 3531 C CA . SER B 1 187 ? 42.715 45.349 186.427 1.00 37.27 187 SER B CA 1
ATOM 3532 C C . SER B 1 187 ? 43.529 46.200 187.383 1.00 38.79 187 SER B C 1
ATOM 3533 O O . SER B 1 187 ? 44.139 47.173 186.962 1.00 41.13 187 SER B O 1
ATOM 3536 N N . PHE B 1 188 ? 43.589 45.779 188.646 1.00 37.07 188 PHE B N 1
ATOM 3537 C CA . PHE B 1 188 ? 44.274 46.541 189.678 1.00 42.20 188 PHE B CA 1
ATOM 3538 C C . PHE B 1 188 ? 45.229 45.648 190.431 1.00 43.45 188 PHE B C 1
ATOM 3539 O O . PHE B 1 188 ? 44.990 44.448 190.609 1.00 45.36 188 PHE B O 1
ATOM 3547 N N . LEU B 1 189 ? 46.306 46.257 190.869 1.00 40.24 189 LEU B N 1
ATOM 3548 C CA . LEU B 1 189 ? 47.288 45.597 191.663 1.00 42.29 189 LEU B CA 1
ATOM 3549 C C . LEU B 1 189 ? 48.037 46.595 192.525 1.00 41.83 189 LEU B C 1
ATOM 3550 O O . LEU B 1 189 ? 48.449 47.622 192.067 1.00 42.29 189 LEU B O 1
ATOM 3555 N N . ASN B 1 190 ? 48.211 46.261 193.785 1.00 44.69 190 ASN B N 1
ATOM 3556 C CA . ASN B 1 190 ? 48.656 47.224 194.816 1.00 56.83 190 ASN B CA 1
ATOM 3557 C C . ASN B 1 190 ? 47.986 48.579 194.651 1.00 53.28 190 ASN B C 1
ATOM 3558 O O . ASN B 1 190 ? 48.649 49.606 194.540 1.00 53.02 190 ASN B O 1
ATOM 3563 N N . GLY B 1 191 ? 46.651 48.508 194.547 1.00 55.74 191 GLY B N 1
ATOM 3564 C CA . GLY B 1 191 ? 45.749 49.636 194.322 1.00 59.30 191 GLY B CA 1
ATOM 3565 C C . GLY B 1 191 ? 45.926 50.501 193.085 1.00 62.17 191 GLY B C 1
ATOM 3566 O O . GLY B 1 191 ? 45.247 51.515 192.970 1.00 63.99 191 GLY B O 1
ATOM 3567 N N . GLN B 1 192 ? 46.805 50.117 192.158 1.00 63.71 192 GLN B N 1
ATOM 3568 C CA . GLN B 1 192 ? 47.069 50.906 190.946 1.00 59.64 192 GLN B CA 1
ATOM 3569 C C . GLN B 1 192 ? 46.540 50.201 189.698 1.00 55.35 192 GLN B C 1
ATOM 3570 O O . GLN B 1 192 ? 46.576 48.983 189.621 1.00 64.19 192 GLN B O 1
ATOM 3576 N N . PRO B 1 193 ? 46.044 50.955 188.716 1.00 56.41 193 PRO B N 1
ATOM 3577 C CA . PRO B 1 193 ? 45.523 50.323 187.520 1.00 54.39 193 PRO B CA 1
ATOM 3578 C C . PRO B 1 193 ? 46.631 49.721 186.641 1.00 52.98 193 PRO B C 1
ATOM 3579 O O . PRO B 1 193 ? 47.762 50.219 186.610 1.00 45.00 193 PRO B O 1
ATOM 3583 N N . LEU B 1 194 ? 46.260 48.641 185.954 1.00 50.28 194 LEU B N 1
ATOM 3584 C CA . LEU B 1 194 ? 47.105 47.877 185.046 1.00 47.63 194 LEU B CA 1
ATOM 3585 C C . LEU B 1 194 ? 46.617 48.133 183.606 1.00 45.44 194 LEU B C 1
ATOM 3586 O O . LEU B 1 194 ? 45.557 48.733 183.418 1.00 46.88 194 LEU B O 1
ATOM 3591 N N . PRO B 1 195 ? 47.374 47.688 182.588 1.00 40.81 195 PRO B N 1
ATOM 3592 C CA . PRO B 1 195 ? 46.978 47.961 181.199 1.00 42.49 195 PRO B CA 1
ATOM 3593 C C . PRO B 1 195 ? 45.594 47.457 180.898 1.00 39.73 195 PRO B C 1
ATOM 3594 O O . PRO B 1 195 ? 45.223 46.377 181.358 1.00 45.53 195 PRO B O 1
ATOM 3598 N N . VAL B 1 196 ? 44.821 48.224 180.156 1.00 41.55 196 VAL B N 1
ATOM 3599 C CA . VAL B 1 196 ? 43.424 47.819 179.963 1.00 45.37 196 VAL B CA 1
ATOM 3600 C C . VAL B 1 196 ? 43.327 46.743 178.892 1.00 45.56 196 VAL B C 1
ATOM 3601 O O . VAL B 1 196 ? 44.215 46.613 178.029 1.00 46.47 196 VAL B O 1
ATOM 3605 N N . ILE B 1 197 ? 42.258 45.962 178.986 1.00 44.08 197 ILE B N 1
ATOM 3606 C CA . ILE B 1 197 ? 42.024 44.823 178.105 1.00 43.32 197 ILE B CA 1
ATOM 3607 C C . ILE B 1 197 ? 40.635 44.946 177.539 1.00 46.87 197 ILE B C 1
ATOM 3608 O O . ILE B 1 197 ? 39.658 45.107 178.301 1.00 54.11 197 ILE B O 1
ATOM 3613 N N . ARG B 1 198 ? 40.542 44.882 176.207 1.00 45.48 198 ARG B N 1
ATOM 3614 C CA . ARG B 1 198 ? 39.250 44.895 175.523 1.00 46.49 198 ARG B CA 1
ATOM 3615 C C . ARG B 1 198 ? 38.571 43.532 175.716 1.00 48.13 198 ARG B C 1
ATOM 3616 O O . ARG B 1 198 ? 39.244 42.522 175.647 1.00 47.94 198 ARG B O 1
ATOM 3624 N N . LEU B 1 199 ? 37.267 43.528 176.003 1.00 51.89 199 LEU B N 1
ATOM 3625 C CA . LEU B 1 199 ? 36.433 42.296 176.119 1.00 60.30 199 LEU B CA 1
ATOM 3626 C C . LEU B 1 199 ? 35.482 42.102 174.923 1.00 71.28 199 LEU B C 1
ATOM 3627 O O . LEU B 1 199 ? 34.747 43.042 174.548 1.00 77.23 199 LEU B O 1
ATOM 3632 N N . GLN B 1 200 ? 35.442 40.880 174.380 1.00 79.58 200 GLN B N 1
ATOM 3633 C CA . GLN B 1 200 ? 34.639 40.579 173.180 1.00 92.49 200 GLN B CA 1
ATOM 3634 C C . GLN B 1 200 ? 33.183 40.278 173.536 1.00 88.60 200 GLN B C 1
ATOM 3635 O O . GLN B 1 200 ? 32.288 40.508 172.720 1.00 88.17 200 GLN B O 1
ATOM 3641 N N . TYR B 1 221 ? 42.262 37.788 171.681 1.00 107.82 221 TYR B N 1
ATOM 3642 C CA . TYR B 1 221 ? 42.747 38.554 172.826 1.00 108.97 221 TYR B CA 1
ATOM 3643 C C . TYR B 1 221 ? 42.383 40.047 172.717 1.00 98.48 221 TYR B C 1
ATOM 3644 O O . TYR B 1 221 ? 41.613 40.427 171.820 1.00 100.05 221 TYR B O 1
ATOM 3653 N N . GLY B 1 222 ? 42.869 40.866 173.658 1.00 80.36 222 GLY B N 1
ATOM 3654 C CA . GLY B 1 222 ? 42.514 42.287 173.724 1.00 69.10 222 GLY B CA 1
ATOM 3655 C C . GLY B 1 222 ? 43.528 43.223 174.365 1.00 64.08 222 GLY B C 1
ATOM 3656 O O . GLY B 1 222 ? 43.136 44.138 175.079 1.00 60.14 222 GLY B O 1
ATOM 3657 N N . ILE B 1 223 ? 44.821 42.988 174.123 1.00 63.95 223 ILE B N 1
ATOM 3658 C CA . ILE B 1 223 ? 45.880 44.016 174.240 1.00 67.16 223 ILE B CA 1
ATOM 3659 C C . ILE B 1 223 ? 46.654 43.972 172.914 1.00 68.36 223 ILE B C 1
ATOM 3660 O O . ILE B 1 223 ? 47.293 42.962 172.654 1.00 74.31 223 ILE B O 1
ATOM 3665 N N . PRO B 1 224 ? 46.687 45.034 172.104 1.00 74.38 224 PRO B N 1
ATOM 3666 C CA . PRO B 1 224 ? 46.193 46.360 172.450 1.00 67.26 224 PRO B CA 1
ATOM 3667 C C . PRO B 1 224 ? 44.697 46.378 172.600 1.00 62.96 224 PRO B C 1
ATOM 3668 O O . PRO B 1 224 ? 43.994 45.575 171.973 1.00 61.10 224 PRO B O 1
ATOM 3672 N N . CYS B 1 225 ? 44.231 47.254 173.475 1.00 55.57 225 CYS B N 1
ATOM 3673 C CA . CYS B 1 225 ? 42.812 47.415 173.699 1.00 52.35 225 CYS B CA 1
ATOM 3674 C C . CYS B 1 225 ? 42.145 48.146 172.540 1.00 49.75 225 CYS B C 1
ATOM 3675 O O . CYS B 1 225 ? 40.962 47.995 172.350 1.00 51.32 225 CYS B O 1
ATOM 3678 N N . GLY B 1 226 ? 42.884 48.921 171.747 1.00 50.93 226 GLY B N 1
ATOM 3679 C CA . GLY B 1 226 ? 42.238 49.757 170.723 1.00 55.36 226 GLY B CA 1
ATOM 3680 C C . GLY B 1 226 ? 42.129 51.211 171.118 1.00 53.36 226 GLY B C 1
ATOM 3681 O O . GLY B 1 226 ? 41.669 52.018 170.332 1.00 57.53 226 GLY B O 1
ATOM 3682 N N . LEU B 1 227 ? 42.554 51.543 172.331 1.00 49.62 227 LEU B N 1
ATOM 3683 C CA . LEU B 1 227 ? 42.478 52.902 172.823 1.00 49.72 227 LEU B CA 1
ATOM 3684 C C . LEU B 1 227 ? 43.812 53.610 172.595 1.00 44.82 227 LEU B C 1
ATOM 3685 O O . LEU B 1 227 ? 44.858 53.001 172.695 1.00 39.67 227 LEU B O 1
ATOM 3690 N N . SER B 1 228 ? 43.778 54.917 172.359 1.00 46.39 228 SER B N 1
ATOM 3691 C CA . SER B 1 228 ? 45.023 55.723 172.345 1.00 46.35 228 SER B CA 1
ATOM 3692 C C . SER B 1 228 ? 45.628 55.731 173.727 1.00 45.70 228 SER B C 1
ATOM 3693 O O . SER B 1 228 ? 44.951 55.429 174.690 1.00 47.48 228 SER B O 1
ATOM 3696 N N . GLU B 1 229 ? 46.908 56.045 173.838 1.00 48.11 229 GLU B N 1
ATOM 3697 C CA . GLU B 1 229 ? 47.565 56.183 175.154 1.00 50.52 229 GLU B CA 1
ATOM 3698 C C . GLU B 1 229 ? 46.717 57.126 176.059 1.00 56.41 229 GLU B C 1
ATOM 3699 O O . GLU B 1 229 ? 46.540 56.867 177.271 1.00 51.99 229 GLU B O 1
ATOM 3705 N N . THR B 1 230 ? 46.148 58.164 175.443 1.00 48.36 230 THR B N 1
ATOM 3706 C CA . THR B 1 230 ? 45.430 59.182 176.182 1.00 56.05 230 THR B CA 1
ATOM 3707 C C . THR B 1 230 ? 44.060 58.650 176.683 1.00 51.64 230 THR B C 1
ATOM 3708 O O . THR B 1 230 ? 43.756 58.806 177.854 1.00 49.39 230 THR B O 1
ATOM 3712 N N . GLU B 1 231 ? 43.259 58.020 175.825 1.00 48.95 231 GLU B N 1
ATOM 3713 C CA . GLU B 1 231 ? 41.994 57.456 176.263 1.00 51.02 231 GLU B CA 1
ATOM 3714 C C . GLU B 1 231 ? 42.289 56.399 177.317 1.00 53.08 231 GLU B C 1
ATOM 3715 O O . GLU B 1 231 ? 41.653 56.364 178.348 1.00 51.88 231 GLU B O 1
ATOM 3721 N N . GLU B 1 232 ? 43.294 55.568 177.090 1.00 53.37 232 GLU B N 1
ATOM 3722 C CA . GLU B 1 232 ? 43.605 54.548 178.064 1.00 50.26 232 GLU B CA 1
ATOM 3723 C C . GLU B 1 232 ? 43.803 55.155 179.431 1.00 46.07 232 GLU B C 1
ATOM 3724 O O . GLU B 1 232 ? 43.223 54.682 180.415 1.00 47.73 232 GLU B O 1
ATOM 3730 N N . LYS B 1 233 ? 44.654 56.171 179.490 1.00 48.56 233 LYS B N 1
ATOM 3731 C CA . LYS B 1 233 ? 44.940 56.868 180.760 1.00 49.90 233 LYS B CA 1
ATOM 3732 C C . LYS B 1 233 ? 43.730 57.545 181.435 1.00 45.71 233 LYS B C 1
ATOM 3733 O O . LYS B 1 233 ? 43.646 57.493 182.639 1.00 49.76 233 LYS B O 1
ATOM 3739 N N . LYS B 1 234 ? 42.809 58.122 180.668 1.00 45.50 234 LYS B N 1
ATOM 3740 C CA . LYS B 1 234 ? 41.567 58.656 181.220 1.00 53.23 234 LYS B CA 1
ATOM 3741 C C . LYS B 1 234 ? 40.725 57.520 181.801 1.00 52.40 234 LYS B C 1
ATOM 3742 O O . LYS B 1 234 ? 40.129 57.699 182.857 1.00 48.83 234 LYS B O 1
ATOM 3748 N N . LEU B 1 235 ? 40.638 56.388 181.087 1.00 50.40 235 LEU B N 1
ATOM 3749 C CA . LEU B 1 235 ? 39.831 55.246 181.535 1.00 49.15 235 LEU B CA 1
ATOM 3750 C C . LEU B 1 235 ? 40.396 54.631 182.816 1.00 47.55 235 LEU B C 1
ATOM 3751 O O . LEU B 1 235 ? 39.650 54.268 183.746 1.00 41.58 235 LEU B O 1
ATOM 3756 N N . GLN B 1 236 ? 41.713 54.508 182.856 1.00 43.81 236 GLN B N 1
ATOM 3757 C CA . GLN B 1 236 ? 42.353 54.051 184.053 1.00 44.53 236 GLN B CA 1
ATOM 3758 C C . GLN B 1 236 ? 42.026 54.945 185.254 1.00 45.96 236 GLN B C 1
ATOM 3759 O O . GLN B 1 236 ? 41.658 54.433 186.316 1.00 50.25 236 GLN B O 1
ATOM 3765 N N . ALA B 1 237 ? 42.107 56.259 185.067 1.00 45.16 237 ALA B N 1
ATOM 3766 C CA . ALA B 1 237 ? 42.016 57.224 186.174 1.00 42.71 237 ALA B CA 1
ATOM 3767 C C . ALA B 1 237 ? 40.603 57.208 186.728 1.00 41.12 237 ALA B C 1
ATOM 3768 O O . ALA B 1 237 ? 40.399 57.191 187.917 1.00 47.89 237 ALA B O 1
ATOM 3770 N N . LEU B 1 238 ? 39.636 57.241 185.829 1.00 41.04 238 LEU B N 1
ATOM 3771 C CA . LEU B 1 238 ? 38.254 57.121 186.167 1.00 42.18 238 LEU B CA 1
ATOM 3772 C C . LEU B 1 238 ? 37.951 55.828 186.927 1.00 49.77 238 LEU B C 1
ATOM 3773 O O . LEU B 1 238 ? 37.121 55.813 187.845 1.00 46.49 238 LEU B O 1
ATOM 3778 N N . CYS B 1 239 ? 38.559 54.735 186.475 1.00 47.79 239 CYS B N 1
ATOM 3779 C CA . CYS B 1 239 ? 38.310 53.429 187.048 1.00 44.09 239 CYS B CA 1
ATOM 3780 C C . CYS B 1 239 ? 38.929 53.351 188.432 1.00 41.92 239 CYS B C 1
ATOM 3781 O O . CYS B 1 239 ? 38.355 52.742 189.309 1.00 43.33 239 CYS B O 1
ATOM 3784 N N . LEU B 1 240 ? 40.097 53.953 188.623 1.00 42.41 240 LEU B N 1
ATOM 3785 C CA . LEU B 1 240 ? 40.694 54.087 189.943 1.00 39.28 240 LEU B CA 1
ATOM 3786 C C . LEU B 1 240 ? 39.724 54.778 190.899 1.00 44.97 240 LEU B C 1
ATOM 3787 O O . LEU B 1 240 ? 39.431 54.242 191.955 1.00 45.64 240 LEU B O 1
ATOM 3792 N N . ARG B 1 241 ? 39.193 55.939 190.512 1.00 45.07 241 ARG B N 1
ATOM 3793 C CA . ARG B 1 241 ? 38.161 56.633 191.320 1.00 49.53 241 ARG B CA 1
ATOM 3794 C C . ARG B 1 241 ? 37.063 55.678 191.710 1.00 43.76 241 ARG B C 1
ATOM 3795 O O . ARG B 1 241 ? 36.591 55.710 192.834 1.00 49.37 241 ARG B O 1
ATOM 3803 N N . ALA B 1 242 ? 36.614 54.869 190.759 1.00 38.62 242 ALA B N 1
ATOM 3804 C CA . ALA B 1 242 ? 35.460 54.020 190.999 1.00 42.51 242 ALA B CA 1
ATOM 3805 C C . ALA B 1 242 ? 35.828 52.901 192.020 1.00 39.25 242 ALA B C 1
ATOM 3806 O O . ALA B 1 242 ? 35.043 52.526 192.870 1.00 39.27 242 ALA B O 1
ATOM 3808 N N . PHE B 1 243 ? 37.039 52.411 191.901 1.00 38.47 243 PHE B N 1
ATOM 3809 C CA . PHE B 1 243 ? 37.596 51.365 192.750 1.00 40.91 243 PHE B CA 1
ATOM 3810 C C . PHE B 1 243 ? 37.721 51.895 194.172 1.00 39.88 243 PHE B C 1
ATOM 3811 O O . PHE B 1 243 ? 37.306 51.263 195.111 1.00 38.89 243 PHE B O 1
ATOM 3819 N N . GLN B 1 244 ? 38.257 53.096 194.318 1.00 45.01 244 GLN B N 1
ATOM 3820 C CA . GLN B 1 244 ? 38.286 53.766 195.602 1.00 45.12 244 GLN B CA 1
ATOM 3821 C C . GLN B 1 244 ? 36.868 54.099 196.138 1.00 45.16 244 GLN B C 1
ATOM 3822 O O . GLN B 1 244 ? 36.545 53.786 197.271 1.00 44.24 244 GLN B O 1
ATOM 3828 N N . ALA B 1 245 ? 35.993 54.639 195.313 1.00 42.93 245 ALA B N 1
ATOM 3829 C CA . ALA B 1 245 ? 34.657 55.018 195.796 1.00 44.65 245 ALA B CA 1
ATOM 3830 C C . ALA B 1 245 ? 33.932 53.896 196.562 1.00 46.06 245 ALA B C 1
ATOM 3831 O O . ALA B 1 245 ? 33.354 54.116 197.616 1.00 46.27 245 ALA B O 1
ATOM 3833 N N . VAL B 1 246 ? 33.960 52.705 195.993 1.00 43.93 246 VAL B N 1
ATOM 3834 C CA . VAL B 1 246 ? 33.370 51.505 196.578 1.00 42.33 246 VAL B CA 1
ATOM 3835 C C . VAL B 1 246 ? 34.154 50.920 197.775 1.00 42.30 246 VAL B C 1
ATOM 3836 O O . VAL B 1 246 ? 33.666 50.080 198.495 1.00 41.72 246 VAL B O 1
ATOM 3840 N N . GLY B 1 247 ? 35.384 51.352 197.978 1.00 42.80 247 GLY B N 1
ATOM 3841 C CA . GLY B 1 247 ? 36.179 50.867 199.076 1.00 44.64 247 GLY B CA 1
ATOM 3842 C C . GLY B 1 247 ? 37.021 49.649 198.756 1.00 48.16 247 GLY B C 1
ATOM 3843 O O . GLY B 1 247 ? 37.406 48.909 199.658 1.00 51.46 247 GLY B O 1
ATOM 3844 N N . ALA B 1 248 ? 37.370 49.455 197.485 1.00 46.33 248 ALA B N 1
ATOM 3845 C CA . ALA B 1 248 ? 38.128 48.280 197.069 1.00 42.18 248 ALA B CA 1
ATOM 3846 C C . ALA B 1 248 ? 39.602 48.522 197.366 1.00 42.69 248 ALA B C 1
ATOM 3847 O O . ALA B 1 248 ? 40.036 49.653 197.407 1.00 44.30 248 ALA B O 1
ATOM 3849 N N . GLU B 1 249 ? 40.382 47.486 197.644 1.00 48.18 249 GLU B N 1
ATOM 3850 C CA . GLU B 1 249 ? 41.841 47.697 197.774 1.00 49.42 249 GLU B CA 1
ATOM 3851 C C . GLU B 1 249 ? 42.626 46.475 197.356 1.00 47.11 249 GLU B C 1
ATOM 3852 O O . GLU B 1 249 ? 42.081 45.374 197.236 1.00 44.59 249 GLU B O 1
ATOM 3858 N N . GLY B 1 250 ? 43.913 46.687 197.109 1.00 50.22 250 GLY B N 1
ATOM 3859 C CA . GLY B 1 250 ? 44.840 45.595 196.764 1.00 49.38 250 GLY B CA 1
ATOM 3860 C C . GLY B 1 250 ? 44.784 45.282 195.270 1.00 49.17 250 GLY B C 1
ATOM 3861 O O . GLY B 1 250 ? 45.576 45.830 194.461 1.00 50.58 250 GLY B O 1
ATOM 3862 N N . TRP B 1 251 ? 43.820 44.443 194.900 1.00 40.62 251 TRP B N 1
ATOM 3863 C CA . TRP B 1 251 ? 43.708 43.981 193.528 1.00 42.37 251 TRP B CA 1
ATOM 3864 C C . TRP B 1 251 ? 42.267 43.807 193.162 1.00 40.27 251 TRP B C 1
ATOM 3865 O O . TRP B 1 251 ? 41.411 43.867 194.023 1.00 43.26 251 TRP B O 1
ATOM 3876 N N . GLY B 1 252 ? 41.992 43.623 191.881 1.00 40.56 252 GLY B N 1
ATOM 3877 C CA . GLY B 1 252 ? 40.618 43.474 191.426 1.00 39.52 252 GLY B CA 1
ATOM 3878 C C . GLY B 1 252 ? 40.438 43.931 190.022 1.00 37.96 252 GLY B C 1
ATOM 3879 O O . GLY B 1 252 ? 41.390 44.130 189.294 1.00 38.66 252 GLY B O 1
ATOM 3880 N N . ARG B 1 253 ? 39.189 44.078 189.632 1.00 42.19 253 ARG B N 1
ATOM 3881 C CA . ARG B 1 253 ? 38.858 44.539 188.286 1.00 40.25 253 ARG B CA 1
ATOM 3882 C C . ARG B 1 253 ? 37.688 45.502 188.325 1.00 43.47 253 ARG B C 1
ATOM 3883 O O . ARG B 1 253 ? 36.736 45.321 189.168 1.00 45.61 253 ARG B O 1
ATOM 3891 N N . ILE B 1 254 ? 37.738 46.487 187.411 1.00 40.15 254 ILE B N 1
ATOM 3892 C CA . ILE B 1 254 ? 36.576 47.276 187.047 1.00 40.06 254 ILE B CA 1
ATOM 3893 C C . ILE B 1 254 ? 36.262 47.010 185.583 1.00 43.16 254 ILE B C 1
ATOM 3894 O O . ILE B 1 254 ? 37.139 47.124 184.720 1.00 44.31 254 ILE B O 1
ATOM 3899 N N . ASP B 1 255 ? 35.004 46.700 185.305 1.00 41.65 255 ASP B N 1
ATOM 3900 C CA . ASP B 1 255 ? 34.506 46.624 183.949 1.00 44.64 255 ASP B CA 1
ATOM 3901 C C . ASP B 1 255 ? 33.864 47.925 183.539 1.00 44.06 255 ASP B C 1
ATOM 3902 O O . ASP B 1 255 ? 33.066 48.461 184.279 1.00 46.03 255 ASP B O 1
ATOM 3907 N N . ALA B 1 256 ? 34.185 48.404 182.344 1.00 42.89 256 ALA B N 1
ATOM 3908 C CA . ALA B 1 256 ? 33.661 49.675 181.842 1.00 46.49 256 ALA B CA 1
ATOM 3909 C C . ALA B 1 256 ? 33.450 49.649 180.331 1.00 48.12 256 ALA B C 1
ATOM 3910 O O . ALA B 1 256 ? 34.129 48.912 179.601 1.00 46.63 256 ALA B O 1
ATOM 3912 N N . MET B 1 257 ? 32.505 50.472 179.882 1.00 54.01 257 MET B N 1
ATOM 3913 C CA . MET B 1 257 ? 32.127 50.620 178.454 1.00 53.07 257 MET B CA 1
ATOM 3914 C C . MET B 1 257 ? 32.695 51.953 177.910 1.00 49.10 257 MET B C 1
ATOM 3915 O O . MET B 1 257 ? 33.012 52.869 178.687 1.00 46.36 257 MET B O 1
ATOM 3920 N N . GLN B 1 258 ? 32.913 52.023 176.594 1.00 49.94 258 GLN B N 1
ATOM 3921 C CA . GLN B 1 258 ? 33.130 53.296 175.891 1.00 46.74 258 GLN B CA 1
ATOM 3922 C C . GLN B 1 258 ? 32.075 53.365 174.834 1.00 45.62 258 GLN B C 1
ATOM 3923 O O . GLN B 1 258 ? 31.997 52.457 174.033 1.00 44.77 258 GLN B O 1
ATOM 3929 N N . ASP B 1 259 ? 31.239 54.410 174.872 1.00 45.79 259 ASP B N 1
ATOM 3930 C CA . ASP B 1 259 ? 30.146 54.568 173.904 1.00 48.87 259 ASP B CA 1
ATOM 3931 C C . ASP B 1 259 ? 30.658 55.117 172.553 1.00 51.50 259 ASP B C 1
ATOM 3932 O O . ASP B 1 259 ? 31.816 55.563 172.476 1.00 57.06 259 ASP B O 1
ATOM 3937 N N . GLU B 1 260 ? 29.807 55.119 171.520 1.00 56.75 260 GLU B N 1
ATOM 3938 C CA . GLU B 1 260 ? 30.168 55.649 170.161 1.00 61.36 260 GLU B CA 1
ATOM 3939 C C . GLU B 1 260 ? 30.754 57.080 170.207 1.00 62.99 260 GLU B C 1
ATOM 3940 O O . GLU B 1 260 ? 31.584 57.425 169.392 1.00 69.64 260 GLU B O 1
ATOM 3946 N N . GLN B 1 261 ? 30.333 57.896 171.174 1.00 59.73 261 GLN B N 1
ATOM 3947 C CA . GLN B 1 261 ? 30.778 59.280 171.293 1.00 55.49 261 GLN B CA 1
ATOM 3948 C C . GLN B 1 261 ? 32.077 59.457 172.091 1.00 58.94 261 GLN B C 1
ATOM 3949 O O . GLN B 1 261 ? 32.509 60.582 172.285 1.00 54.85 261 GLN B O 1
ATOM 3955 N N . GLY B 1 262 ? 32.708 58.372 172.565 1.00 60.72 262 GLY B N 1
ATOM 3956 C CA . GLY B 1 262 ? 33.936 58.485 173.388 1.00 57.88 262 GLY B CA 1
ATOM 3957 C C . GLY B 1 262 ? 33.759 58.622 174.906 1.00 54.91 262 GLY B C 1
ATOM 3958 O O . GLY B 1 262 ? 34.741 58.777 175.643 1.00 54.87 262 GLY B O 1
ATOM 3959 N N . ASN B 1 263 ? 32.526 58.541 175.387 1.00 51.30 263 ASN B N 1
ATOM 3960 C CA . ASN B 1 263 ? 32.266 58.596 176.833 1.00 55.69 263 ASN B CA 1
ATOM 3961 C C . ASN B 1 263 ? 32.322 57.248 177.530 1.00 51.35 263 ASN B C 1
ATOM 3962 O O . ASN B 1 263 ? 31.937 56.240 176.935 1.00 47.08 263 ASN B O 1
ATOM 3967 N N . PHE B 1 264 ? 32.777 57.254 178.794 1.00 51.47 264 PHE B N 1
ATOM 3968 C CA . PHE B 1 264 ? 32.889 56.029 179.607 1.00 49.03 264 PHE B CA 1
ATOM 3969 C C . PHE B 1 264 ? 31.756 55.791 180.575 1.00 47.61 264 PHE B C 1
ATOM 3970 O O . PHE B 1 264 ? 31.313 56.717 181.246 1.00 45.89 264 PHE B O 1
ATOM 3978 N N . TRP B 1 265 ? 31.337 54.528 180.657 1.00 48.05 265 TRP B N 1
ATOM 3979 C CA . TRP B 1 265 ? 30.320 54.052 181.599 1.00 48.26 265 TRP B CA 1
ATOM 3980 C C . TRP B 1 265 ? 30.878 52.904 182.445 1.00 48.41 265 TRP B C 1
ATOM 3981 O O . TRP B 1 265 ? 31.453 51.953 181.907 1.00 49.50 265 TRP B O 1
ATOM 3992 N N . LEU B 1 266 ? 30.722 53.018 183.767 1.00 47.44 266 LEU B N 1
ATOM 3993 C CA . LEU B 1 266 ? 31.195 52.008 184.704 1.00 40.78 266 LEU B CA 1
ATOM 3994 C C . LEU B 1 266 ? 30.121 51.008 184.764 1.00 38.84 266 LEU B C 1
ATOM 3995 O O . LEU B 1 266 ? 28.934 51.359 184.899 1.00 36.90 266 LEU B O 1
ATOM 4000 N N . LEU B 1 267 ? 30.530 49.757 184.591 1.00 40.05 267 LEU B N 1
ATOM 4001 C CA . LEU B 1 267 ? 29.602 48.619 184.593 1.00 44.09 267 LEU B CA 1
ATOM 4002 C C . LEU B 1 267 ? 29.580 47.914 185.930 1.00 44.51 267 LEU B C 1
ATOM 4003 O O . LEU B 1 267 ? 28.516 47.703 186.467 1.00 48.66 267 LEU B O 1
ATOM 4008 N N . GLU B 1 268 ? 30.742 47.494 186.417 1.00 43.58 268 GLU B N 1
ATOM 4009 C CA . GLU B 1 268 ? 30.810 46.739 187.642 1.00 41.71 268 GLU B CA 1
ATOM 4010 C C . GLU B 1 268 ? 32.225 46.594 188.210 1.00 40.96 268 GLU B C 1
ATOM 4011 O O . GLU B 1 268 ? 33.224 46.978 187.590 1.00 44.69 268 GLU B O 1
ATOM 4017 N N . VAL B 1 269 ? 32.289 46.128 189.454 1.00 41.23 269 VAL B N 1
ATOM 4018 C CA . VAL B 1 269 ? 33.535 45.884 190.145 1.00 39.52 269 VAL B CA 1
ATOM 4019 C C . VAL B 1 269 ? 33.622 44.395 190.484 1.00 39.01 269 VAL B C 1
ATOM 4020 O O . VAL B 1 269 ? 32.594 43.701 190.681 1.00 38.24 269 VAL B O 1
ATOM 4024 N N . ASN B 1 270 ? 34.844 43.888 190.518 1.00 36.10 270 ASN B N 1
ATOM 4025 C CA . ASN B 1 270 ? 35.040 42.459 190.789 1.00 37.35 270 ASN B CA 1
ATOM 4026 C C . ASN B 1 270 ? 36.229 42.352 191.717 1.00 38.72 270 ASN B C 1
ATOM 4027 O O . ASN B 1 270 ? 37.382 42.651 191.308 1.00 46.12 270 ASN B O 1
ATOM 4032 N N . THR B 1 271 ? 35.915 42.012 192.983 1.00 43.10 271 THR B N 1
ATOM 4033 C CA . THR B 1 271 ? 36.867 42.093 194.118 1.00 47.42 271 THR B CA 1
ATOM 4034 C C . THR B 1 271 ? 37.646 40.838 194.379 1.00 44.24 271 THR B C 1
ATOM 4035 O O . THR B 1 271 ? 38.651 40.930 195.043 1.00 47.75 271 THR B O 1
ATOM 4039 N N . VAL B 1 272 ? 37.205 39.674 193.903 1.00 49.22 272 VAL B N 1
ATOM 4040 C CA . VAL B 1 272 ? 38.149 38.509 193.811 1.00 49.87 272 VAL B CA 1
ATOM 4041 C C . VAL B 1 272 ? 38.091 37.909 192.377 1.00 44.71 272 VAL B C 1
ATOM 4042 O O . VAL B 1 272 ? 37.267 37.039 192.071 1.00 45.68 272 VAL B O 1
ATOM 4046 N N . PRO B 1 273 ? 38.932 38.454 191.475 1.00 40.66 273 PRO B N 1
ATOM 4047 C CA . PRO B 1 273 ? 39.000 38.028 190.062 1.00 37.77 273 PRO B CA 1
ATOM 4048 C C . PRO B 1 273 ? 39.525 36.623 189.932 1.00 37.99 273 PRO B C 1
ATOM 4049 O O . PRO B 1 273 ? 40.320 36.189 190.773 1.00 39.71 273 PRO B O 1
ATOM 4053 N N . GLY B 1 274 ? 39.083 35.931 188.888 1.00 37.54 274 GLY B N 1
ATOM 4054 C CA . GLY B 1 274 ? 39.706 34.694 188.466 1.00 38.52 274 GLY B CA 1
ATOM 4055 C C . GLY B 1 274 ? 41.227 34.763 188.431 1.00 37.61 274 GLY B C 1
ATOM 4056 O O . GLY B 1 274 ? 41.814 35.786 188.078 1.00 36.50 274 GLY B O 1
ATOM 4057 N N . MET B 1 275 ? 41.865 33.672 188.848 1.00 39.49 275 MET B N 1
ATOM 4058 C CA . MET B 1 275 ? 43.311 33.508 188.639 1.00 41.97 275 MET B CA 1
ATOM 4059 C C . MET B 1 275 ? 43.617 32.215 187.857 1.00 41.09 275 MET B C 1
ATOM 4060 O O . MET B 1 275 ? 44.742 31.707 187.901 1.00 42.35 275 MET B O 1
ATOM 4065 N N . THR B 1 276 ? 42.617 31.746 187.104 1.00 38.73 276 THR B N 1
ATOM 4066 C CA . THR B 1 276 ? 42.799 30.647 186.156 1.00 44.54 276 THR B CA 1
ATOM 4067 C C . THR B 1 276 ? 43.684 31.027 184.928 1.00 45.33 276 THR B C 1
ATOM 4068 O O . THR B 1 276 ? 43.986 32.202 184.675 1.00 42.40 276 THR B O 1
ATOM 4072 N N . SER B 1 277 ? 44.067 30.011 184.168 1.00 46.46 277 SER B N 1
ATOM 4073 C CA . SER B 1 277 ? 44.938 30.165 182.992 1.00 47.41 277 SER B CA 1
ATOM 4074 C C . SER B 1 277 ? 44.327 30.999 181.856 1.00 47.34 277 SER B C 1
ATOM 4075 O O . SER B 1 277 ? 45.055 31.579 181.063 1.00 49.87 277 SER B O 1
ATOM 4078 N N . HIS B 1 278 ? 42.998 31.049 181.795 1.00 47.22 278 HIS B N 1
ATOM 4079 C CA . HIS B 1 278 ? 42.259 31.953 180.905 1.00 50.78 278 HIS B CA 1
ATOM 4080 C C . HIS B 1 278 ? 41.792 33.301 181.542 1.00 52.50 278 HIS B C 1
ATOM 4081 O O . HIS B 1 278 ? 41.026 34.032 180.935 1.00 51.93 278 HIS B O 1
ATOM 4088 N N . SER B 1 279 ? 42.244 33.639 182.746 1.00 49.68 279 SER B N 1
ATOM 4089 C CA . SER B 1 279 ? 41.722 34.826 183.453 1.00 49.01 279 SER B CA 1
ATOM 4090 C C . SER B 1 279 ? 42.452 36.114 183.058 1.00 45.19 279 SER B C 1
ATOM 4091 O O . SER B 1 279 ? 43.577 36.076 182.607 1.00 41.55 279 SER B O 1
ATOM 4094 N N . LEU B 1 280 ? 41.793 37.250 183.242 1.00 43.84 280 LEU B N 1
ATOM 4095 C CA . LEU B 1 280 ? 42.257 38.493 182.642 1.00 44.29 280 LEU B CA 1
ATOM 4096 C C . LEU B 1 280 ? 43.273 39.203 183.486 1.00 44.07 280 LEU B C 1
ATOM 4097 O O . LEU B 1 280 ? 44.141 39.859 182.922 1.00 45.34 280 LEU B O 1
ATOM 4102 N N . VAL B 1 281 ? 43.220 39.104 184.815 1.00 41.23 281 VAL B N 1
ATOM 4103 C CA . VAL B 1 281 ? 44.218 39.855 185.619 1.00 40.28 281 VAL B CA 1
ATOM 4104 C C . VAL B 1 281 ? 45.654 39.381 185.351 1.00 39.49 281 VAL B C 1
ATOM 4105 O O . VAL B 1 281 ? 46.556 40.213 185.230 1.00 38.90 281 VAL B O 1
ATOM 4109 N N . PRO B 1 282 ? 45.885 38.057 185.284 1.00 41.41 282 PRO B N 1
ATOM 4110 C CA . PRO B 1 282 ? 47.255 37.552 184.894 1.00 41.70 282 PRO B CA 1
ATOM 4111 C C . PRO B 1 282 ? 47.801 38.102 183.566 1.00 39.96 282 PRO B C 1
ATOM 4112 O O . PRO B 1 282 ? 48.996 38.444 183.477 1.00 41.82 282 PRO B O 1
ATOM 4116 N N . LYS B 1 283 ? 46.907 38.246 182.585 1.00 40.19 283 LYS B N 1
ATOM 4117 C CA . LYS B 1 283 ? 47.207 38.872 181.300 1.00 46.38 283 LYS B CA 1
ATOM 4118 C C . LYS B 1 283 ? 47.569 40.373 181.411 1.00 43.18 283 LYS B C 1
ATOM 4119 O O . LYS B 1 283 ? 48.566 40.823 180.852 1.00 44.95 283 LYS B O 1
ATOM 4125 N N . ALA B 1 284 ? 46.736 41.152 182.098 1.00 45.88 284 ALA B N 1
ATOM 4126 C CA . ALA B 1 284 ? 47.066 42.550 182.422 1.00 46.68 284 ALA B CA 1
ATOM 4127 C C . ALA B 1 284 ? 48.426 42.724 183.115 1.00 42.98 284 ALA B C 1
ATOM 4128 O O . ALA B 1 284 ? 49.209 43.595 182.763 1.00 49.51 284 ALA B O 1
ATOM 4130 N N . ALA B 1 285 ? 48.695 41.883 184.092 1.00 41.51 285 ALA B N 1
ATOM 4131 C CA . ALA B 1 285 ? 49.957 41.920 184.826 1.00 43.97 285 ALA B CA 1
ATOM 4132 C C . ALA B 1 285 ? 51.183 41.490 184.008 1.00 47.23 285 ALA B C 1
ATOM 4133 O O . ALA B 1 285 ? 52.290 42.026 184.206 1.00 44.37 285 ALA B O 1
ATOM 4135 N N . LYS B 1 286 ? 50.992 40.498 183.136 1.00 49.39 286 LYS B N 1
ATOM 4136 C CA . LYS B 1 286 ? 52.028 40.113 182.167 1.00 51.86 286 LYS B CA 1
ATOM 4137 C C . LYS B 1 286 ? 52.437 41.288 181.274 1.00 46.29 286 LYS B C 1
ATOM 4138 O O . LYS B 1 286 ? 53.623 41.525 181.094 1.00 44.06 286 LYS B O 1
ATOM 4144 N N . ALA B 1 287 ? 51.462 42.049 180.777 1.00 44.20 287 ALA B N 1
ATOM 4145 C CA . ALA B 1 287 ? 51.738 43.221 179.915 1.00 45.73 287 ALA B CA 1
ATOM 4146 C C . ALA B 1 287 ? 52.630 44.303 180.506 1.00 46.24 287 ALA B C 1
ATOM 4147 O O . ALA B 1 287 ? 53.130 45.145 179.770 1.00 51.78 287 ALA B O 1
ATOM 4149 N N . VAL B 1 288 ? 52.811 44.307 181.816 1.00 50.04 288 VAL B N 1
ATOM 4150 C CA . VAL B 1 288 ? 53.739 45.233 182.468 1.00 50.87 288 VAL B CA 1
ATOM 4151 C C . VAL B 1 288 ? 54.807 44.436 183.240 1.00 49.60 288 VAL B C 1
ATOM 4152 O O . VAL B 1 288 ? 55.523 44.979 184.072 1.00 52.72 288 VAL B O 1
ATOM 4156 N N . GLY B 1 289 ? 54.916 43.137 182.936 1.00 51.34 289 GLY B N 1
ATOM 4157 C CA . GLY B 1 289 ? 56.102 42.337 183.229 1.00 49.57 289 GLY B CA 1
ATOM 4158 C C . GLY B 1 289 ? 56.119 41.399 184.415 1.00 49.25 289 GLY B C 1
ATOM 4159 O O . GLY B 1 289 ? 57.177 40.929 184.765 1.00 52.91 289 GLY B O 1
ATOM 4160 N N . TYR B 1 290 ? 54.965 41.123 185.018 1.00 48.60 290 TYR B N 1
ATOM 4161 C CA . TYR B 1 290 ? 54.844 40.158 186.076 1.00 44.92 290 TYR B CA 1
ATOM 4162 C C . TYR B 1 290 ? 54.511 38.820 185.452 1.00 47.58 290 TYR B C 1
ATOM 4163 O O . TYR B 1 290 ? 53.500 38.702 184.724 1.00 45.74 290 TYR B O 1
ATOM 4172 N N . SER B 1 291 ? 55.335 37.817 185.769 1.00 44.73 291 SER B N 1
ATOM 4173 C CA . SER B 1 291 ? 54.963 36.425 185.611 1.00 41.98 291 SER B CA 1
ATOM 4174 C C . SER B 1 291 ? 53.813 36.127 186.566 1.00 44.56 291 SER B C 1
ATOM 4175 O O . SER B 1 291 ? 53.642 36.774 187.608 1.00 44.24 291 SER B O 1
ATOM 4178 N N . PHE B 1 292 ? 53.040 35.121 186.225 1.00 42.31 292 PHE B N 1
ATOM 4179 C CA . PHE B 1 292 ? 51.939 34.710 187.054 1.00 42.43 292 PHE B CA 1
ATOM 4180 C C . PHE B 1 292 ? 52.388 34.473 188.476 1.00 45.17 292 PHE B C 1
ATOM 4181 O O . PHE B 1 292 ? 51.664 34.799 189.391 1.00 49.43 292 PHE B O 1
ATOM 4189 N N . ASP B 1 293 ? 53.573 33.900 188.652 1.00 45.05 293 ASP B N 1
ATOM 4190 C CA . ASP B 1 293 ? 54.110 33.629 189.977 1.00 45.31 293 ASP B CA 1
ATOM 4191 C C . ASP B 1 293 ? 54.454 34.944 190.690 1.00 48.46 293 ASP B C 1
ATOM 4192 O O . ASP B 1 293 ? 54.077 35.131 191.863 1.00 48.70 293 ASP B O 1
ATOM 4197 N N . GLU B 1 294 ? 55.159 35.845 190.001 1.00 47.29 294 GLU B N 1
ATOM 4198 C CA . GLU B 1 294 ? 55.425 37.193 190.551 1.00 47.24 294 GLU B CA 1
ATOM 4199 C C . GLU B 1 294 ? 54.130 37.928 190.947 1.00 46.83 294 GLU B C 1
ATOM 4200 O O . GLU B 1 294 ? 54.116 38.628 191.930 1.00 51.32 294 GLU B O 1
ATOM 4206 N N . LEU B 1 295 ? 53.065 37.748 190.170 1.00 46.18 295 LEU B N 1
ATOM 4207 C CA . LEU B 1 295 ? 51.786 38.396 190.417 1.00 43.81 295 LEU B CA 1
ATOM 4208 C C . LEU B 1 295 ? 51.193 37.851 191.725 1.00 44.94 295 LEU B C 1
ATOM 4209 O O . LEU B 1 295 ? 50.711 38.593 192.562 1.00 49.13 295 LEU B O 1
ATOM 4214 N N . CYS B 1 296 ? 51.216 36.547 191.887 1.00 46.75 296 CYS B N 1
ATOM 4215 C CA . CYS B 1 296 ? 50.726 35.920 193.086 1.00 43.63 296 CYS B CA 1
ATOM 4216 C C . CYS B 1 296 ? 51.441 36.446 194.310 1.00 47.88 296 CYS B C 1
ATOM 4217 O O . CYS B 1 296 ? 50.803 36.830 195.262 1.00 54.12 296 CYS B O 1
ATOM 4220 N N . VAL B 1 297 ? 52.762 36.502 194.274 1.00 46.24 297 VAL B N 1
ATOM 4221 C CA . VAL B 1 297 ? 53.528 36.977 195.398 1.00 44.70 297 VAL B CA 1
ATOM 4222 C C . VAL B 1 297 ? 53.182 38.450 195.653 1.00 50.47 297 VAL B C 1
ATOM 4223 O O . VAL B 1 297 ? 52.918 38.821 196.792 1.00 58.01 297 VAL B O 1
ATOM 4227 N N . ALA B 1 298 ? 53.151 39.278 194.614 1.00 48.08 298 ALA B N 1
ATOM 4228 C CA . ALA B 1 298 ? 52.818 40.716 194.781 1.00 48.95 298 ALA B CA 1
ATOM 4229 C C . ALA B 1 298 ? 51.438 40.968 195.393 1.00 48.42 298 ALA B C 1
ATOM 4230 O O . ALA B 1 298 ? 51.226 42.013 195.994 1.00 48.95 298 ALA B O 1
ATOM 4232 N N . ILE B 1 299 ? 50.507 40.043 195.184 1.00 45.99 299 ILE B N 1
ATOM 4233 C CA . ILE B 1 299 ? 49.195 40.130 195.766 1.00 47.72 299 ILE B CA 1
ATOM 4234 C C . ILE B 1 299 ? 49.321 39.821 197.231 1.00 48.15 299 ILE B C 1
ATOM 4235 O O . ILE B 1 299 ? 48.687 40.475 198.059 1.00 49.54 299 ILE B O 1
ATOM 4240 N N . LEU B 1 300 ? 50.137 38.828 197.540 1.00 44.62 300 LEU B N 1
ATOM 4241 C CA . LEU B 1 300 ? 50.357 38.416 198.913 1.00 48.51 300 LEU B CA 1
ATOM 4242 C C . LEU B 1 300 ? 51.089 39.459 199.751 1.00 52.77 300 LEU B C 1
ATOM 4243 O O . LEU B 1 300 ? 50.971 39.455 200.976 1.00 58.27 300 LEU B O 1
ATOM 4248 N N . GLU B 1 301 ? 51.867 40.317 199.108 1.00 49.67 301 GLU B N 1
ATOM 4249 C CA . GLU B 1 301 ? 52.541 41.398 199.813 1.00 61.94 301 GLU B CA 1
ATOM 4250 C C . GLU B 1 301 ? 51.606 42.427 200.486 1.00 60.94 301 GLU B C 1
ATOM 4251 O O . GLU B 1 301 ? 52.036 43.076 201.428 1.00 62.00 301 GLU B O 1
ATOM 4257 N N . GLN B 1 302 ? 50.356 42.553 200.029 1.00 60.67 302 GLN B N 1
ATOM 4258 C CA . GLN B 1 302 ? 49.360 43.456 200.659 1.00 65.91 302 GLN B CA 1
ATOM 4259 C C . GLN B 1 302 ? 49.074 43.068 202.116 1.00 59.04 302 GLN B C 1
ATOM 4260 O O . GLN B 1 302 ? 48.566 43.871 202.885 1.00 63.47 302 GLN B O 1
ATOM 4266 N N . THR B 1 303 ? 49.368 41.828 202.479 1.00 55.90 303 THR B N 1
ATOM 4267 C CA . THR B 1 303 ? 49.089 41.326 203.795 1.00 52.03 303 THR B CA 1
ATOM 4268 C C . THR B 1 303 ? 50.311 41.451 204.752 1.00 55.98 303 THR B C 1
ATOM 4269 O O . THR B 1 303 ? 50.393 40.710 205.720 1.00 58.68 303 THR B O 1
ATOM 4273 N N . LEU B 1 304 ? 51.215 42.403 204.500 1.00 56.11 304 LEU B N 1
ATOM 4274 C CA . LEU B 1 304 ? 52.350 42.684 205.381 1.00 59.91 304 LEU B CA 1
ATOM 4275 C C . LEU B 1 304 ? 52.158 44.009 206.124 1.00 62.87 304 LEU B C 1
ATOM 4276 O O . LEU B 1 304 ? 52.268 45.085 205.529 1.00 70.45 304 LEU B O 1
ATOM 4281 N N . SER C 1 2 ? -30.381 81.573 134.498 1.00 67.60 2 SER C N 1
ATOM 4282 C CA . SER C 1 2 ? -29.788 82.947 134.411 1.00 75.21 2 SER C CA 1
ATOM 4283 C C . SER C 1 2 ? -28.313 82.983 134.923 1.00 80.61 2 SER C C 1
ATOM 4284 O O . SER C 1 2 ? -27.723 81.919 135.140 1.00 79.62 2 SER C O 1
ATOM 4287 N N . ASN C 1 3 ? -27.741 84.195 135.051 1.00 68.26 3 ASN C N 1
ATOM 4288 C CA . ASN C 1 3 ? -26.369 84.441 135.549 1.00 61.54 3 ASN C CA 1
ATOM 4289 C C . ASN C 1 3 ? -26.290 85.571 136.587 1.00 60.07 3 ASN C C 1
ATOM 4290 O O . ASN C 1 3 ? -25.543 85.486 137.561 1.00 50.37 3 ASN C O 1
ATOM 4295 N N . ALA C 1 4 ? -27.020 86.651 136.355 1.00 71.54 4 ALA C N 1
ATOM 4296 C CA . ALA C 1 4 ? -27.207 87.695 137.372 1.00 88.39 4 ALA C CA 1
ATOM 4297 C C . ALA C 1 4 ? -27.697 87.087 138.675 1.00 90.47 4 ALA C C 1
ATOM 4298 O O . ALA C 1 4 ? -27.190 87.414 139.766 1.00 95.01 4 ALA C O 1
ATOM 4300 N N . THR C 1 5 ? -28.672 86.193 138.532 1.00 79.47 5 THR C N 1
ATOM 4301 C CA . THR C 1 5 ? -29.261 85.478 139.657 1.00 83.21 5 THR C CA 1
ATOM 4302 C C . THR C 1 5 ? -28.263 84.464 140.279 1.00 77.27 5 THR C C 1
ATOM 4303 O O . THR C 1 5 ? -28.068 84.436 141.494 1.00 86.10 5 THR C O 1
ATOM 4307 N N . LYS C 1 6 ? -27.606 83.688 139.430 1.00 64.36 6 LYS C N 1
ATOM 4308 C CA . LYS C 1 6 ? -26.857 82.495 139.832 1.00 62.14 6 LYS C CA 1
ATOM 4309 C C . LYS C 1 6 ? -25.562 82.791 140.601 1.00 58.74 6 LYS C C 1
ATOM 4310 O O . LYS C 1 6 ? -25.217 82.075 141.531 1.00 61.61 6 LYS C O 1
ATOM 4316 N N . PHE C 1 7 ? -24.834 83.825 140.181 1.00 54.06 7 PHE C N 1
ATOM 4317 C CA . PHE C 1 7 ? -23.552 84.177 140.760 1.00 43.65 7 PHE C CA 1
ATOM 4318 C C . PHE C 1 7 ? -23.655 85.300 141.766 1.00 44.28 7 PHE C C 1
ATOM 4319 O O . PHE C 1 7 ? -22.699 85.520 142.550 1.00 45.36 7 PHE C O 1
ATOM 4327 N N . GLY C 1 8 ? -24.782 86.014 141.780 1.00 37.97 8 GLY C N 1
ATOM 4328 C CA . GLY C 1 8 ? -24.932 87.136 142.667 1.00 37.64 8 GLY C CA 1
ATOM 4329 C C . GLY C 1 8 ? -23.967 88.258 142.340 1.00 45.00 8 GLY C C 1
ATOM 4330 O O . GLY C 1 8 ? -23.564 88.428 141.154 1.00 42.43 8 GLY C O 1
ATOM 4331 N N . LYS C 1 9 ? -23.619 89.013 143.398 1.00 44.15 9 LYS C N 1
ATOM 4332 C CA . LYS C 1 9 ? -22.721 90.132 143.323 1.00 48.54 9 LYS C CA 1
ATOM 4333 C C . LYS C 1 9 ? -21.322 89.613 143.426 1.00 48.93 9 LYS C C 1
ATOM 4334 O O . LYS C 1 9 ? -20.983 88.949 144.427 1.00 46.85 9 LYS C O 1
ATOM 4340 N N . VAL C 1 10 ? -20.499 89.929 142.419 1.00 41.88 10 VAL C N 1
ATOM 4341 C CA . VAL C 1 10 ? -19.167 89.415 142.404 1.00 39.91 10 VAL C CA 1
ATOM 4342 C C . VAL C 1 10 ? -18.125 90.504 142.384 1.00 38.27 10 VAL C C 1
ATOM 4343 O O . VAL C 1 10 ? -18.267 91.508 141.695 1.00 36.98 10 VAL C O 1
ATOM 4347 N N . ALA C 1 11 ? -17.106 90.303 143.219 1.00 35.17 11 ALA C N 1
ATOM 4348 C CA . ALA C 1 11 ? -16.060 91.289 143.430 1.00 38.54 11 ALA C CA 1
ATOM 4349 C C . ALA C 1 11 ? -14.893 90.822 142.618 1.00 37.95 11 ALA C C 1
ATOM 4350 O O . ALA C 1 11 ? -14.491 89.688 142.773 1.00 40.12 11 ALA C O 1
ATOM 4352 N N . VAL C 1 12 ? -14.372 91.667 141.736 1.00 36.65 12 VAL C N 1
ATOM 4353 C CA . VAL C 1 12 ? -13.177 91.323 140.974 1.00 36.71 12 VAL C CA 1
ATOM 4354 C C . VAL C 1 12 ? -12.017 91.937 141.705 1.00 37.20 12 VAL C C 1
ATOM 4355 O O . VAL C 1 12 ? -11.859 93.135 141.715 1.00 39.88 12 VAL C O 1
ATOM 4359 N N . LEU C 1 13 ? -11.272 91.091 142.385 1.00 36.36 13 LEU C N 1
ATOM 4360 C CA . LEU C 1 13 ? -10.127 91.524 143.156 1.00 41.98 13 LEU C CA 1
ATOM 4361 C C . LEU C 1 13 ? -8.961 91.842 142.205 1.00 39.27 13 LEU C C 1
ATOM 4362 O O . LEU C 1 13 ? -8.364 90.945 141.639 1.00 38.42 13 LEU C O 1
ATOM 4367 N N . LEU C 1 14 ? -8.644 93.123 142.087 1.00 38.55 14 LEU C N 1
ATOM 4368 C CA . LEU C 1 14 ? -7.660 93.628 141.140 1.00 40.59 14 LEU C CA 1
ATOM 4369 C C . LEU C 1 14 ? -6.894 94.787 141.729 1.00 40.50 14 LEU C C 1
ATOM 4370 O O . LEU C 1 14 ? -7.405 95.539 142.558 1.00 40.42 14 LEU C O 1
ATOM 4375 N N . GLY C 1 15 ? -5.675 94.970 141.261 1.00 42.09 15 GLY C N 1
ATOM 4376 C CA . GLY C 1 15 ? -4.946 96.189 141.566 1.00 44.57 15 GLY C CA 1
ATOM 4377 C C . GLY C 1 15 ? -4.036 95.948 142.723 1.00 44.21 15 GLY C C 1
ATOM 4378 O O . GLY C 1 15 ? -2.969 95.409 142.539 1.00 46.21 15 GLY C O 1
ATOM 4379 N N . GLY C 1 16 ? -4.454 96.369 143.909 1.00 46.08 16 GLY C N 1
ATOM 4380 C CA . GLY C 1 16 ? -3.666 96.187 145.111 1.00 48.28 16 GLY C CA 1
ATOM 4381 C C . GLY C 1 16 ? -2.369 96.984 145.173 1.00 48.43 16 GLY C C 1
ATOM 4382 O O . GLY C 1 16 ? -2.185 97.937 144.452 1.00 46.60 16 GLY C O 1
ATOM 4383 N N . LYS C 1 17 ? -1.465 96.517 146.016 1.00 51.62 17 LYS C N 1
ATOM 4384 C CA . LYS C 1 17 ? -0.358 97.310 146.542 1.00 62.99 17 LYS C CA 1
ATOM 4385 C C . LYS C 1 17 ? 1.022 96.751 146.198 1.00 59.53 17 LYS C C 1
ATOM 4386 O O . LYS C 1 17 ? 2.016 97.332 146.618 1.00 64.31 17 LYS C O 1
ATOM 4392 N N . SER C 1 18 ? 1.064 95.633 145.462 1.00 54.83 18 SER C N 1
ATOM 4393 C CA . SER C 1 18 ? 2.299 94.959 145.063 1.00 52.22 18 SER C CA 1
ATOM 4394 C C . SER C 1 18 ? 2.890 95.509 143.758 1.00 52.48 18 SER C C 1
ATOM 4395 O O . SER C 1 18 ? 2.273 96.308 143.048 1.00 60.35 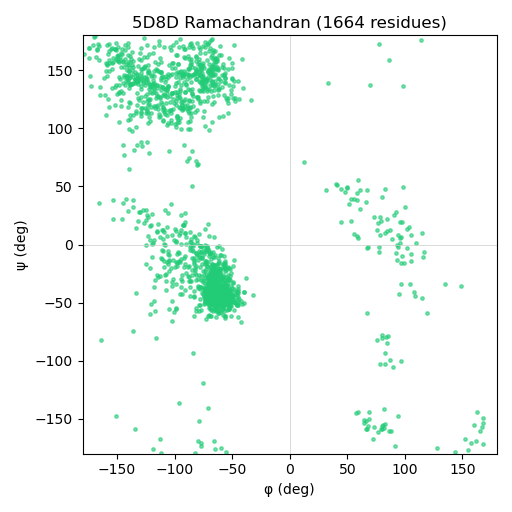18 SER C O 1
ATOM 4398 N N . ALA C 1 19 ? 4.084 95.033 143.430 1.00 55.30 19 ALA C N 1
ATOM 4399 C CA . ALA C 1 19 ? 4.821 95.471 142.238 1.00 53.80 19 ALA C CA 1
ATOM 4400 C C . ALA C 1 19 ? 4.085 95.121 140.941 1.00 54.46 19 ALA C C 1
ATOM 4401 O O . ALA C 1 19 ? 4.235 95.807 139.928 1.00 61.45 19 ALA C O 1
ATOM 4403 N N . GLU C 1 20 ? 3.268 94.067 140.986 1.00 53.44 20 GLU C N 1
ATOM 4404 C CA . GLU C 1 20 ? 2.520 93.606 139.831 1.00 53.52 20 GLU C CA 1
ATOM 4405 C C . GLU C 1 20 ? 1.158 94.331 139.673 1.00 48.43 20 GLU C C 1
ATOM 4406 O O . GLU C 1 20 ? 0.331 93.935 138.846 1.00 54.10 20 GLU C O 1
ATOM 4412 N N . ARG C 1 21 ? 0.938 95.403 140.432 1.00 43.94 21 ARG C N 1
ATOM 4413 C CA . ARG C 1 21 ? -0.314 96.192 140.366 1.00 48.10 21 ARG C CA 1
ATOM 4414 C C . ARG C 1 21 ? -0.803 96.522 138.943 1.00 47.70 21 ARG C C 1
ATOM 4415 O O . ARG C 1 21 ? -1.979 96.274 138.612 1.00 44.84 21 ARG C O 1
ATOM 4423 N N . ALA C 1 22 ? 0.094 97.096 138.129 1.00 49.02 22 ALA C N 1
ATOM 4424 C CA . ALA C 1 22 ? -0.209 97.440 136.724 1.00 48.44 22 ALA C CA 1
ATOM 4425 C C . ALA C 1 22 ? -0.781 96.253 135.979 1.00 44.56 22 ALA C C 1
ATOM 4426 O O . ALA C 1 22 ? -1.818 96.361 135.328 1.00 45.65 22 ALA C O 1
ATOM 4428 N N . VAL C 1 23 ? -0.129 95.114 136.105 1.00 45.46 23 VAL C N 1
ATOM 4429 C CA . VAL C 1 23 ? -0.587 93.943 135.387 1.00 46.79 23 VAL C CA 1
ATOM 4430 C C . VAL C 1 23 ? -1.931 93.502 135.946 1.00 48.62 23 VAL C C 1
ATOM 4431 O O . VAL C 1 23 ? -2.799 93.065 135.168 1.00 46.36 23 VAL C O 1
ATOM 4435 N N . SER C 1 24 ? -2.084 93.616 137.273 1.00 47.49 24 SER C N 1
ATOM 4436 C CA . SER C 1 24 ? -3.329 93.237 137.963 1.00 47.47 24 SER C CA 1
ATOM 4437 C C . SER C 1 24 ? -4.511 94.109 137.528 1.00 43.99 24 SER C C 1
ATOM 4438 O O . SER C 1 24 ? -5.609 93.595 137.277 1.00 38.69 24 SER C O 1
ATOM 4441 N N . LEU C 1 25 ? -4.255 95.406 137.428 1.00 43.27 25 LEU C N 1
ATOM 4442 C CA . LEU C 1 25 ? -5.233 96.356 136.922 1.00 47.51 25 LEU C CA 1
ATOM 4443 C C . LEU C 1 25 ? -5.684 95.956 135.528 1.00 45.45 25 LEU C C 1
ATOM 4444 O O . LEU C 1 25 ? -6.866 95.963 135.241 1.00 46.45 25 LEU C O 1
ATOM 4449 N N . ASP C 1 26 ? -4.721 95.589 134.683 1.00 45.07 26 ASP C N 1
ATOM 4450 C CA . ASP C 1 26 ? -4.985 95.113 133.329 1.00 47.05 26 ASP C CA 1
ATOM 4451 C C . ASP C 1 26 ? -5.826 93.797 133.402 1.00 43.40 26 ASP C C 1
ATOM 4452 O O . ASP C 1 26 ? -6.959 93.780 132.934 1.00 44.47 26 ASP C O 1
ATOM 4457 N N . SER C 1 27 ? -5.340 92.744 134.055 1.00 40.43 27 SER C N 1
ATOM 4458 C CA . SER C 1 27 ? -6.136 91.494 134.206 1.00 40.70 27 SER C CA 1
ATOM 4459 C C . SER C 1 27 ? -7.556 91.751 134.713 1.00 39.07 27 SER C C 1
ATOM 4460 O O . SER C 1 27 ? -8.550 91.199 134.192 1.00 35.51 27 SER C O 1
ATOM 4463 N N . GLY C 1 28 ? -7.630 92.635 135.705 1.00 36.07 28 GLY C N 1
ATOM 4464 C CA . GLY C 1 28 ? -8.878 92.986 136.346 1.00 38.61 28 GLY C CA 1
ATOM 4465 C C . GLY C 1 28 ? -9.920 93.654 135.482 1.00 40.88 28 GLY C C 1
ATOM 4466 O O . GLY C 1 28 ? -11.135 93.259 135.504 1.00 41.09 28 GLY C O 1
ATOM 4467 N N . GLN C 1 29 ? -9.467 94.638 134.716 1.00 37.83 29 GLN C N 1
ATOM 4468 C CA . GLN C 1 29 ? -10.331 95.328 133.761 1.00 40.40 29 GLN C CA 1
ATOM 4469 C C . GLN C 1 29 ? -10.868 94.330 132.701 1.00 41.58 29 GLN C C 1
ATOM 4470 O O . GLN C 1 29 ? -12.065 94.329 132.401 1.00 40.55 29 GLN C O 1
ATOM 4476 N N . ALA C 1 30 ? -10.012 93.435 132.199 1.00 39.15 30 ALA C N 1
ATOM 4477 C CA . ALA C 1 30 ? -10.451 92.448 131.223 1.00 40.02 30 ALA C CA 1
ATOM 4478 C C . ALA C 1 30 ? -11.462 91.427 131.807 1.00 39.12 30 ALA C C 1
ATOM 4479 O O . ALA C 1 30 ? -12.515 91.142 131.200 1.00 40.68 30 ALA C O 1
ATOM 4481 N N . VAL C 1 31 ? -11.187 90.915 132.994 1.00 36.66 31 VAL C N 1
ATOM 4482 C CA . VAL C 1 31 ? -12.146 90.005 133.606 1.00 36.77 31 VAL C CA 1
ATOM 4483 C C . VAL C 1 31 ? -13.493 90.699 133.882 1.00 38.01 31 VAL C C 1
ATOM 4484 O O . VAL C 1 31 ? -14.543 90.153 133.547 1.00 36.01 31 VAL C O 1
ATOM 4488 N N . LEU C 1 32 ? -13.459 91.885 134.506 1.00 38.06 32 LEU C N 1
ATOM 4489 C CA . LEU C 1 32 ? -14.684 92.676 134.763 1.00 35.80 32 LEU C CA 1
ATOM 4490 C C . LEU C 1 32 ? -15.533 92.883 133.515 1.00 41.71 32 LEU C C 1
ATOM 4491 O O . LEU C 1 32 ? -16.738 92.523 133.520 1.00 37.06 32 LEU C O 1
ATOM 4496 N N . ASP C 1 33 ? -14.895 93.394 132.432 1.00 43.42 33 ASP C N 1
ATOM 4497 C CA . ASP C 1 33 ? -15.555 93.542 131.127 1.00 42.11 33 ASP C CA 1
ATOM 4498 C C . ASP C 1 33 ? -16.209 92.205 130.670 1.00 40.78 33 ASP C C 1
ATOM 4499 O O . ASP C 1 33 ? -17.394 92.183 130.328 1.00 39.92 33 ASP C O 1
ATOM 4504 N N . ALA C 1 34 ? -15.456 91.108 130.680 1.00 33.71 34 ALA C N 1
ATOM 4505 C CA . ALA C 1 34 ? -16.028 89.829 130.235 1.00 39.99 34 ALA C CA 1
ATOM 4506 C C . ALA C 1 34 ? -17.246 89.334 131.062 1.00 40.69 34 ALA C C 1
ATOM 4507 O O . ALA C 1 34 ? -18.301 88.875 130.517 1.00 41.30 34 ALA C O 1
ATOM 4509 N N . LEU C 1 35 ? -17.087 89.424 132.375 1.00 36.56 35 LEU C N 1
ATOM 4510 C CA . LEU C 1 35 ? -18.131 89.002 133.285 1.00 39.07 35 LEU C CA 1
ATOM 4511 C C . LEU C 1 35 ? -19.356 89.885 133.066 1.00 39.44 35 LEU C C 1
ATOM 4512 O O . LEU C 1 35 ? -20.473 89.366 132.890 1.00 39.29 35 LEU C O 1
ATOM 4517 N N . LEU C 1 36 ? -19.141 91.197 132.953 1.00 37.59 36 LEU C N 1
ATOM 4518 C CA . LEU C 1 36 ? -20.260 92.090 132.696 1.00 37.62 36 LEU C CA 1
ATOM 4519 C C . LEU C 1 36 ? -20.932 91.781 131.377 1.00 38.63 36 LEU C C 1
ATOM 4520 O O . LEU C 1 36 ? -22.149 91.794 131.343 1.00 38.86 36 LEU C O 1
ATOM 4525 N N . ARG C 1 37 ? -20.186 91.446 130.323 1.00 37.77 37 ARG C N 1
ATOM 4526 C CA . ARG C 1 37 ? -20.840 91.058 129.055 1.00 38.43 37 ARG C CA 1
ATOM 4527 C C . ARG C 1 37 ? -21.665 89.793 129.144 1.00 40.12 37 ARG C C 1
ATOM 4528 O O . ARG C 1 37 ? -22.618 89.629 128.376 1.00 41.48 37 ARG C O 1
ATOM 4536 N N . SER C 1 38 ? -21.249 88.861 130.002 1.00 41.84 38 SER C N 1
ATOM 4537 C CA . SER C 1 38 ? -22.004 87.634 130.224 1.00 40.86 38 SER C CA 1
ATOM 4538 C C . SER C 1 38 ? -23.169 87.772 131.241 1.00 41.60 38 SER C C 1
ATOM 4539 O O . SER C 1 38 ? -23.785 86.778 131.602 1.00 48.10 38 SER C O 1
ATOM 4542 N N . GLY C 1 39 ? -23.487 88.979 131.702 1.00 43.08 39 GLY C N 1
ATOM 4543 C CA . GLY C 1 39 ? -24.622 89.181 132.589 1.00 42.77 39 GLY C CA 1
ATOM 4544 C C . GLY C 1 39 ? -24.390 89.005 134.079 1.00 47.39 39 GLY C C 1
ATOM 4545 O O . GLY C 1 39 ? -25.345 88.996 134.870 1.00 51.29 39 GLY C O 1
ATOM 4546 N N . VAL C 1 40 ? -23.139 88.924 134.503 1.00 48.03 40 VAL C N 1
ATOM 4547 C CA . VAL C 1 40 ? -22.896 88.741 135.908 1.00 46.34 40 VAL C CA 1
ATOM 4548 C C . VAL C 1 40 ? -22.650 90.101 136.503 1.00 48.05 40 VAL C C 1
ATOM 4549 O O . VAL C 1 40 ? -22.024 90.952 135.861 1.00 46.29 40 VAL C O 1
ATOM 4553 N N . GLN C 1 41 ? -23.133 90.280 137.733 1.00 47.91 41 GLN C N 1
ATOM 4554 C CA . GLN C 1 41 ? -23.023 91.524 138.444 1.00 48.04 41 GLN C CA 1
ATOM 4555 C C . GLN C 1 41 ? -21.646 91.733 139.073 1.00 45.71 41 GLN C C 1
ATOM 4556 O O . GLN C 1 41 ? -21.484 91.802 140.274 1.00 45.64 41 GLN C O 1
ATOM 4562 N N . ALA C 1 42 ? -20.659 91.948 138.250 1.00 46.29 42 ALA C N 1
ATOM 4563 C CA . ALA C 1 42 ? -19.322 92.035 138.721 1.00 39.34 42 ALA C CA 1
ATOM 4564 C C . ALA C 1 42 ? -19.020 93.482 139.028 1.00 35.39 42 ALA C C 1
ATOM 4565 O O . ALA C 1 42 ? -19.579 94.346 138.403 1.00 42.49 42 ALA C O 1
ATOM 4567 N N . GLU C 1 43 ? -18.182 93.758 140.025 1.00 38.55 43 GLU C N 1
ATOM 4568 C CA . GLU C 1 43 ? -17.682 95.141 140.290 1.00 40.21 43 GLU C CA 1
ATOM 4569 C C . GLU C 1 43 ? -16.231 95.078 140.706 1.00 40.65 43 GLU C C 1
ATOM 4570 O O . GLU C 1 43 ? -15.811 94.158 141.402 1.00 41.12 43 GLU C O 1
ATOM 4576 N N . ALA C 1 44 ? -15.470 96.077 140.308 1.00 40.60 44 ALA C N 1
ATOM 4577 C CA . ALA C 1 44 ? -14.054 96.106 140.623 1.00 42.10 44 ALA C CA 1
ATOM 4578 C C . ALA C 1 44 ? -13.874 96.290 142.110 1.00 45.42 44 ALA C C 1
ATOM 4579 O O . ALA C 1 44 ? -14.598 97.050 142.723 1.00 42.36 44 ALA C O 1
ATOM 4581 N N . PHE C 1 45 ? -12.896 95.598 142.684 1.00 49.84 45 PHE C N 1
ATOM 4582 C CA . PHE C 1 45 ? -12.564 95.729 144.086 1.00 42.83 45 PHE C CA 1
ATOM 4583 C C . PHE C 1 45 ? -11.045 95.776 144.204 1.00 42.29 45 PHE C C 1
ATOM 4584 O O . PHE C 1 45 ? -10.338 94.744 144.187 1.00 39.59 45 PHE C O 1
ATOM 4592 N N . ASP C 1 46 ? -10.557 96.998 144.307 1.00 40.73 46 ASP C N 1
ATOM 4593 C CA . ASP C 1 46 ? -9.142 97.272 144.430 1.00 43.94 46 ASP C CA 1
ATOM 4594 C C . ASP C 1 46 ? -8.891 97.597 145.893 1.00 46.37 46 ASP C C 1
ATOM 4595 O O . ASP C 1 46 ? -9.377 98.610 146.387 1.00 48.59 46 ASP C O 1
ATOM 4600 N N . PRO C 1 47 ? -8.095 96.760 146.589 1.00 46.39 47 PRO C N 1
ATOM 4601 C CA . PRO C 1 47 ? -7.783 97.030 147.989 1.00 46.04 47 PRO C CA 1
ATOM 4602 C C . PRO C 1 47 ? -7.145 98.375 148.314 1.00 45.35 47 PRO C C 1
ATOM 4603 O O . PRO C 1 47 ? -7.191 98.791 149.454 1.00 49.98 47 PRO C O 1
ATOM 4607 N N . GLN C 1 48 ? -6.554 99.037 147.336 1.00 46.85 48 GLN C N 1
ATOM 4608 C CA . GLN C 1 48 ? -5.933 100.325 147.560 1.00 51.25 48 GLN C CA 1
ATOM 4609 C C . GLN C 1 48 ? -6.961 101.418 147.839 1.00 48.35 48 GLN C C 1
ATOM 4610 O O . GLN C 1 48 ? -6.673 102.389 148.512 1.00 52.16 48 GLN C O 1
ATOM 4616 N N . ASP C 1 49 ? -8.152 101.265 147.308 1.00 50.77 49 ASP C N 1
ATOM 4617 C CA . ASP C 1 49 ? -9.171 102.272 147.408 1.00 50.69 49 ASP C CA 1
ATOM 4618 C C . ASP C 1 49 ? -10.290 101.762 148.304 1.00 50.55 49 ASP C C 1
ATOM 4619 O O . ASP C 1 49 ? -11.166 102.521 148.680 1.00 64.02 49 ASP C O 1
ATOM 4624 N N . ARG C 1 50 ? -10.300 100.486 148.641 1.00 50.48 50 ARG C N 1
ATOM 4625 C CA . ARG C 1 50 ? -11.417 99.899 149.378 1.00 50.67 50 ARG C CA 1
ATOM 4626 C C . ARG C 1 50 ? -10.996 99.483 150.786 1.00 49.54 50 ARG C C 1
ATOM 4627 O O . ARG C 1 50 ? -9.794 99.321 151.084 1.00 59.06 50 ARG C O 1
ATOM 4635 N N . SER C 1 51 ? -12.006 99.334 151.637 1.00 47.68 51 SER C N 1
ATOM 4636 C CA . SER C 1 51 ? -11.889 98.744 152.976 1.00 45.44 51 SER C CA 1
ATOM 4637 C C . SER C 1 51 ? -12.239 97.267 152.900 1.00 43.04 51 SER C C 1
ATOM 4638 O O . SER C 1 51 ? -13.230 96.918 152.259 1.00 42.41 51 SER C O 1
ATOM 4641 N N . VAL C 1 52 ? -11.456 96.420 153.589 1.00 44.90 52 VAL C N 1
ATOM 4642 C CA . VAL C 1 52 ? -11.801 94.999 153.831 1.00 44.13 52 VAL C CA 1
ATOM 4643 C C . VAL C 1 52 ? -13.240 94.717 154.262 1.00 41.37 52 VAL C C 1
ATOM 4644 O O . VAL C 1 52 ? -13.797 93.695 153.895 1.00 41.67 52 VAL C O 1
ATOM 4648 N N . THR C 1 53 ? -13.807 95.610 155.053 1.00 37.48 53 THR C N 1
ATOM 4649 C CA . THR C 1 53 ? -15.162 95.452 155.550 1.00 41.05 53 THR C CA 1
ATOM 4650 C C . THR C 1 53 ? -16.134 95.429 154.420 1.00 40.92 53 THR C C 1
ATOM 4651 O O . THR C 1 53 ? -17.265 94.998 154.615 1.00 43.28 53 THR C O 1
ATOM 4655 N N . GLU C 1 54 ? -15.715 95.860 153.224 1.00 45.32 54 GLU C N 1
ATOM 4656 C CA . GLU C 1 54 ? -16.653 95.877 152.090 1.00 45.78 54 GLU C CA 1
ATOM 4657 C C . GLU C 1 54 ? -16.787 94.543 151.375 1.00 43.08 54 GLU C C 1
ATOM 4658 O O . GLU C 1 54 ? -17.746 94.372 150.620 1.00 40.62 54 GLU C O 1
ATOM 4664 N N . LEU C 1 55 ? -15.861 93.605 151.611 1.00 40.05 55 LEU C N 1
ATOM 4665 C CA . LEU C 1 55 ? -15.915 92.271 150.978 1.00 41.20 55 LEU C CA 1
ATOM 4666 C C . LEU C 1 55 ? -17.184 91.536 151.306 1.00 43.30 55 LEU C C 1
ATOM 4667 O O . LEU C 1 55 ? -17.647 90.721 150.521 1.00 44.72 55 LEU C O 1
ATOM 4672 N N . VAL C 1 56 ? -17.745 91.827 152.472 1.00 46.32 56 VAL C N 1
ATOM 4673 C CA . VAL C 1 56 ? -18.975 91.173 152.940 1.00 49.51 56 VAL C CA 1
ATOM 4674 C C . VAL C 1 56 ? -20.227 91.550 152.108 1.00 45.86 56 VAL C C 1
ATOM 4675 O O . VAL C 1 56 ? -21.211 90.823 152.099 1.00 45.92 56 VAL C O 1
ATOM 4679 N N . ASN C 1 57 ? -20.165 92.651 151.369 1.00 43.41 57 ASN C N 1
ATOM 4680 C CA . ASN C 1 57 ? -21.195 92.962 150.354 1.00 44.49 57 ASN C CA 1
ATOM 4681 C C . ASN C 1 57 ? -21.257 92.067 149.107 1.00 46.65 57 ASN C C 1
ATOM 4682 O O . ASN C 1 57 ? -22.187 92.220 148.328 1.00 50.93 57 ASN C O 1
ATOM 4687 N N . TYR C 1 58 ? -20.309 91.143 148.911 1.00 41.20 58 TYR C N 1
ATOM 4688 C CA . TYR C 1 58 ? -20.294 90.294 147.731 1.00 40.53 58 TYR C CA 1
ATOM 4689 C C . TYR C 1 58 ? -20.556 88.855 148.070 1.00 38.90 58 TYR C C 1
ATOM 4690 O O . TYR C 1 58 ? -20.175 88.424 149.104 1.00 44.46 58 TYR C O 1
ATOM 4699 N N . ASP C 1 59 ? -21.187 88.113 147.178 1.00 38.48 59 ASP C N 1
ATOM 4700 C CA . ASP C 1 59 ? -21.410 86.676 147.334 1.00 39.27 59 ASP C CA 1
ATOM 4701 C C . ASP C 1 59 ? -20.226 85.825 146.920 1.00 39.36 59 ASP C C 1
ATOM 4702 O O . ASP C 1 59 ? -20.216 84.662 147.189 1.00 42.87 59 ASP C O 1
ATOM 4707 N N . ARG C 1 60 ? -19.281 86.371 146.169 1.00 38.25 60 ARG C N 1
ATOM 4708 C CA . ARG C 1 60 ? -18.137 85.617 145.699 1.00 36.99 60 ARG C CA 1
ATOM 4709 C C . ARG C 1 60 ? -17.079 86.548 145.112 1.00 38.84 60 ARG C C 1
ATOM 4710 O O . ARG C 1 60 ? -17.383 87.677 144.772 1.00 40.91 60 ARG C O 1
ATOM 4718 N N . ALA C 1 61 ? -15.844 86.060 144.989 1.00 38.61 61 ALA C N 1
ATOM 4719 C CA . ALA C 1 61 ? -14.745 86.866 144.493 1.00 36.35 61 ALA C CA 1
ATOM 4720 C C . ALA C 1 61 ? -13.953 86.153 143.428 1.00 39.30 61 ALA C C 1
ATOM 4721 O O . ALA C 1 61 ? -13.702 84.964 143.533 1.00 37.40 61 ALA C O 1
ATOM 4723 N N . PHE C 1 62 ? -13.548 86.923 142.421 1.00 38.04 62 PHE C N 1
ATOM 4724 C CA . PHE C 1 62 ? -12.743 86.485 141.308 1.00 38.40 62 PHE C CA 1
ATOM 4725 C C . PHE C 1 62 ? -11.398 87.120 141.625 1.00 35.28 62 PHE C C 1
ATOM 4726 O O . PHE C 1 62 ? -11.263 88.332 141.552 1.00 34.30 62 PHE C O 1
ATOM 4734 N N . ILE C 1 63 ? -10.404 86.312 141.948 1.00 34.72 63 ILE C N 1
ATOM 4735 C CA . ILE C 1 63 ? -9.122 86.838 142.367 1.00 37.00 63 ILE C CA 1
ATOM 4736 C C . ILE C 1 63 ? -8.222 87.006 141.170 1.00 41.79 63 ILE C C 1
ATOM 4737 O O . ILE C 1 63 ? -7.884 86.045 140.490 1.00 40.15 63 ILE C O 1
ATOM 4742 N N . VAL C 1 64 ? -7.815 88.244 140.924 1.00 40.16 64 VAL C N 1
ATOM 4743 C CA . VAL C 1 64 ? -6.892 88.485 139.862 1.00 43.29 64 VAL C CA 1
ATOM 4744 C C . VAL C 1 64 ? -5.839 89.475 140.370 1.00 44.78 64 VAL C C 1
ATOM 4745 O O . VAL C 1 64 ? -5.243 90.241 139.608 1.00 44.72 64 VAL C O 1
ATOM 4749 N N . LEU C 1 65 ? -5.556 89.365 141.680 1.00 40.53 65 LEU C N 1
ATOM 4750 C CA . LEU C 1 65 ? -4.428 90.064 142.335 1.00 45.34 65 LEU C CA 1
ATOM 4751 C C . LEU C 1 65 ? -3.118 89.271 142.213 1.00 43.94 65 LEU C C 1
ATOM 4752 O O . LEU C 1 65 ? -2.975 88.257 142.851 1.00 46.24 65 LEU C O 1
ATOM 4757 N N . HIS C 1 66 ? -2.167 89.740 141.417 1.00 43.75 66 HIS C N 1
ATOM 4758 C CA . HIS C 1 66 ? -0.897 89.031 141.184 1.00 43.57 66 HIS C CA 1
ATOM 4759 C C . HIS C 1 66 ? 0.134 89.423 142.252 1.00 43.83 66 HIS C C 1
ATOM 4760 O O . HIS C 1 66 ? 0.114 90.513 142.821 1.00 40.17 66 HIS C O 1
ATOM 4767 N N . GLY C 1 67 ? 1.048 88.512 142.535 1.00 47.52 67 GLY C N 1
ATOM 4768 C CA . GLY C 1 67 ? 2.049 88.746 143.581 1.00 49.83 67 GLY C CA 1
ATOM 4769 C C . GLY C 1 67 ? 1.545 88.842 145.022 1.00 49.74 67 GLY C C 1
ATOM 4770 O O . GLY C 1 67 ? 0.486 88.359 145.367 1.00 47.29 67 GLY C O 1
ATOM 4771 N N . ARG C 1 68 ? 2.352 89.463 145.868 1.00 55.55 68 ARG C N 1
ATOM 4772 C CA . ARG C 1 68 ? 2.074 89.590 147.293 1.00 65.28 68 ARG C CA 1
ATOM 4773 C C . ARG C 1 68 ? 0.629 90.053 147.496 1.00 63.10 68 ARG C C 1
ATOM 4774 O O . ARG C 1 68 ? 0.192 91.057 146.920 1.00 70.30 68 ARG C O 1
ATOM 4782 N N . GLY C 1 69 ? -0.118 89.268 148.251 1.00 54.09 69 GLY C N 1
ATOM 4783 C CA . GLY C 1 69 ? -1.452 89.631 148.643 1.00 50.29 69 GLY C CA 1
ATOM 4784 C C . GLY C 1 69 ? -2.380 88.603 148.102 1.00 51.45 69 GLY C C 1
ATOM 4785 O O . GLY C 1 69 ? -3.100 87.936 148.852 1.00 57.64 69 GLY C O 1
ATOM 4786 N N . GLY C 1 70 ? -2.361 88.453 146.790 1.00 49.54 70 GLY C N 1
ATOM 4787 C CA . GLY C 1 70 ? -3.332 87.599 146.106 1.00 43.11 70 GLY C CA 1
ATOM 4788 C C . GLY C 1 70 ? -2.800 86.257 145.754 1.00 45.99 70 GLY C C 1
ATOM 4789 O O . GLY C 1 70 ? -3.566 85.344 145.514 1.00 55.95 70 GLY C O 1
ATOM 4790 N N . GLU C 1 71 ? -1.491 86.107 145.724 1.00 45.70 71 GLU C N 1
ATOM 4791 C CA . GLU C 1 71 ? -0.878 84.885 145.259 1.00 49.14 71 GLU C CA 1
ATOM 4792 C C . GLU C 1 71 ? -0.196 84.082 146.377 1.00 49.74 71 GLU C C 1
ATOM 4793 O O . GLU C 1 71 ? 0.282 82.975 146.129 1.00 58.55 71 GLU C O 1
ATOM 4799 N N . ASP C 1 72 ? -0.152 84.612 147.605 1.00 52.42 72 ASP C N 1
ATOM 4800 C CA . ASP C 1 72 ? 0.559 83.946 148.718 1.00 48.97 72 ASP C CA 1
ATOM 4801 C C . ASP C 1 72 ? -0.396 83.516 149.842 1.00 49.53 72 ASP C C 1
ATOM 4802 O O . ASP C 1 72 ? 0.037 83.137 150.899 1.00 50.23 72 ASP C O 1
ATOM 4807 N N . GLY C 1 73 ? -1.702 83.552 149.612 1.00 50.91 73 GLY C N 1
ATOM 4808 C CA . GLY C 1 73 ? -2.653 83.125 150.641 1.00 46.46 73 GLY C CA 1
ATOM 4809 C C . GLY C 1 73 ? -3.221 84.186 151.561 1.00 43.59 73 GLY C C 1
ATOM 4810 O O . GLY C 1 73 ? -4.177 83.896 152.231 1.00 40.91 73 GLY C O 1
ATOM 4811 N N . GLN C 1 74 ? -2.666 85.397 151.593 1.00 40.20 74 GLN C N 1
ATOM 4812 C CA . GLN C 1 74 ? -3.209 86.444 152.464 1.00 45.88 74 GLN C CA 1
ATOM 4813 C C . GLN C 1 74 ? -4.694 86.720 152.215 1.00 43.71 74 GLN C C 1
ATOM 4814 O O . GLN C 1 74 ? -5.533 86.536 153.110 1.00 47.50 74 GLN C O 1
ATOM 4820 N N . ILE C 1 75 ? -5.017 87.147 151.005 1.00 44.84 75 ILE C N 1
ATOM 4821 C CA . ILE C 1 75 ? -6.396 87.457 150.661 1.00 42.16 75 ILE C CA 1
ATOM 4822 C C . ILE C 1 75 ? -7.258 86.218 150.768 1.00 41.17 75 ILE C C 1
ATOM 4823 O O . ILE C 1 75 ? -8.423 86.320 151.161 1.00 37.49 75 ILE C O 1
ATOM 4828 N N . GLN C 1 76 ? -6.679 85.051 150.463 1.00 40.33 76 GLN C N 1
ATOM 4829 C CA . GLN C 1 76 ? -7.434 83.800 150.539 1.00 43.30 76 GLN C CA 1
ATOM 4830 C C . GLN C 1 76 ? -7.831 83.492 151.980 1.00 42.13 76 GLN C C 1
ATOM 4831 O O . GLN C 1 76 ? -8.969 83.052 152.267 1.00 38.37 76 GLN C O 1
ATOM 4837 N N . GLY C 1 77 ? -6.886 83.758 152.875 1.00 39.08 77 GLY C N 1
ATOM 4838 C CA . GLY C 1 77 ? -7.142 83.684 154.289 1.00 40.87 77 GLY C CA 1
ATOM 4839 C C . GLY C 1 77 ? -8.301 84.579 154.732 1.00 37.90 77 GLY C C 1
ATOM 4840 O O . GLY C 1 77 ? -9.208 84.105 155.408 1.00 39.58 77 GLY C O 1
ATOM 4841 N N . VAL C 1 78 ? -8.300 85.845 154.307 1.00 35.51 78 VAL C N 1
ATOM 4842 C CA . VAL C 1 78 ? -9.353 86.753 154.748 1.00 39.95 78 VAL C CA 1
ATOM 4843 C C . VAL C 1 78 ? -10.713 86.307 154.239 1.00 38.08 78 VAL C C 1
ATOM 4844 O O . VAL C 1 78 ? -11.686 86.347 154.984 1.00 41.20 78 VAL C O 1
ATOM 4848 N N . LEU C 1 79 ? -10.760 85.831 153.010 1.00 40.17 79 LEU C N 1
ATOM 4849 C CA . LEU C 1 79 ? -12.017 85.322 152.409 1.00 41.16 79 LEU C CA 1
ATOM 4850 C C . LEU C 1 79 ? -12.503 84.022 153.029 1.00 40.52 79 LEU C C 1
ATOM 4851 O O . LEU C 1 79 ? -13.708 83.810 153.144 1.00 39.60 79 LEU C O 1
ATOM 4856 N N . GLU C 1 80 ? -11.583 83.139 153.419 1.00 40.94 80 GLU C N 1
ATOM 4857 C CA . GLU C 1 80 ? -11.984 81.937 154.125 1.00 38.51 80 GLU C CA 1
ATOM 4858 C C . GLU C 1 80 ? -12.748 82.372 155.405 1.00 41.48 80 GLU C C 1
ATOM 4859 O O . GLU C 1 80 ? -13.888 81.990 155.609 1.00 39.70 80 GLU C O 1
ATOM 4865 N N . TRP C 1 81 ? -12.144 83.243 156.201 1.00 38.50 81 TRP C N 1
ATOM 4866 C CA . TRP C 1 81 ? -12.738 83.697 157.450 1.00 39.46 81 TRP C CA 1
ATOM 4867 C C . TRP C 1 81 ? -14.002 84.502 157.303 1.00 37.78 81 TRP C C 1
ATOM 4868 O O . TRP C 1 81 ? -14.818 84.508 158.195 1.00 39.52 81 TRP C O 1
ATOM 4879 N N . LEU C 1 82 ? -14.143 85.213 156.210 1.00 41.78 82 LEU C N 1
ATOM 4880 C CA . LEU C 1 82 ? -15.403 85.912 155.915 1.00 40.92 82 LEU C CA 1
ATOM 4881 C C . LEU C 1 82 ? -16.424 84.998 155.256 1.00 41.80 82 LEU C C 1
ATOM 4882 O O . LEU C 1 82 ? -17.522 85.456 154.969 1.00 41.01 82 LEU C O 1
ATOM 4887 N N . ASN C 1 83 ? -16.079 83.731 155.009 1.00 45.49 83 ASN C N 1
ATOM 4888 C CA . ASN C 1 83 ? -16.952 82.797 154.277 1.00 50.34 83 ASN C CA 1
ATOM 4889 C C . ASN C 1 83 ? -17.363 83.218 152.869 1.00 47.54 83 ASN C C 1
ATOM 4890 O O . ASN C 1 83 ? -18.501 82.992 152.451 1.00 46.23 83 ASN C O 1
ATOM 4895 N N . ILE C 1 84 ? -16.429 83.826 152.143 1.00 43.02 84 ILE C N 1
ATOM 4896 C CA . ILE C 1 84 ? -16.679 84.281 150.810 1.00 40.74 84 ILE C CA 1
ATOM 4897 C C . ILE C 1 84 ? -16.026 83.264 149.866 1.00 40.12 84 ILE C C 1
ATOM 4898 O O . ILE C 1 84 ? -14.818 83.116 149.860 1.00 37.74 84 ILE C O 1
ATOM 4903 N N . PRO C 1 85 ? -16.830 82.528 149.084 1.00 39.19 85 PRO C N 1
ATOM 4904 C CA . PRO C 1 85 ? -16.200 81.643 148.132 1.00 40.80 85 PRO C CA 1
ATOM 4905 C C . PRO C 1 85 ? -15.540 82.426 146.968 1.00 42.60 85 PRO C C 1
ATOM 4906 O O . PRO C 1 85 ? -15.975 83.536 146.582 1.00 42.44 85 PRO C O 1
ATOM 4910 N N . TYR C 1 86 ? -14.468 81.837 146.457 1.00 40.52 86 TYR C N 1
ATOM 4911 C CA . TYR C 1 86 ? -13.530 82.502 145.625 1.00 38.00 86 TYR C CA 1
ATOM 4912 C C . TYR C 1 86 ? -12.824 81.575 144.630 1.00 39.32 86 TYR C C 1
ATOM 4913 O O . TYR C 1 86 ? -12.726 80.386 144.828 1.00 41.39 86 TYR C O 1
ATOM 4922 N N . THR C 1 87 ? -12.282 82.162 143.574 1.00 39.59 87 THR C N 1
ATOM 4923 C CA . THR C 1 87 ? -11.637 81.408 142.526 1.00 42.58 87 THR C CA 1
ATOM 4924 C C . THR C 1 87 ? -10.215 80.963 142.886 1.00 39.51 87 THR C C 1
ATOM 4925 O O . THR C 1 87 ? -9.465 81.668 143.569 1.00 39.52 87 THR C O 1
ATOM 4929 N N . GLY C 1 88 ? -9.830 79.821 142.344 1.00 39.83 88 GLY C N 1
ATOM 4930 C CA . GLY C 1 88 ? -8.451 79.452 142.319 1.00 39.86 88 GLY C CA 1
ATOM 4931 C C . GLY C 1 88 ? -8.045 78.721 143.561 1.00 40.61 88 GLY C C 1
ATOM 4932 O O . GLY C 1 88 ? -8.862 78.184 144.263 1.00 43.95 88 GLY C O 1
ATOM 4933 N N . THR C 1 89 ? -6.749 78.710 143.790 1.00 41.70 89 THR C N 1
ATOM 4934 C CA . THR C 1 89 ? -6.103 77.963 144.847 1.00 43.59 89 THR C CA 1
ATOM 4935 C C . THR C 1 89 ? -6.313 78.573 146.250 1.00 41.20 89 THR C C 1
ATOM 4936 O O . THR C 1 89 ? -6.245 79.802 146.434 1.00 37.53 89 THR C O 1
ATOM 4940 N N . GLY C 1 90 ? -6.492 77.681 147.231 1.00 37.06 90 GLY C N 1
ATOM 4941 C CA . GLY C 1 90 ? -6.719 78.038 148.619 1.00 33.08 90 GLY C CA 1
ATOM 4942 C C . GLY C 1 90 ? -5.444 78.464 149.309 1.00 36.47 90 GLY C C 1
ATOM 4943 O O . GLY C 1 90 ? -4.391 78.580 148.680 1.00 37.33 90 GLY C O 1
ATOM 4944 N N . VAL C 1 91 ? -5.533 78.672 150.621 1.00 38.90 91 VAL C N 1
ATOM 4945 C CA . VAL C 1 91 ? -4.437 79.274 151.392 1.00 38.92 91 VAL C CA 1
ATOM 4946 C C . VAL C 1 91 ? -3.109 78.565 151.223 1.00 38.11 91 VAL C C 1
ATOM 4947 O O . VAL C 1 91 ? -2.110 79.236 150.897 1.00 35.14 91 VAL C O 1
ATOM 4951 N N . GLN C 1 92 ? -3.138 77.242 151.425 1.00 36.41 92 GLN C N 1
ATOM 4952 C CA . GLN C 1 92 ? -1.970 76.373 151.395 1.00 40.89 92 GLN C CA 1
ATOM 4953 C C . GLN C 1 92 ? -1.238 76.343 150.045 1.00 45.17 92 GLN C C 1
ATOM 4954 O O . GLN C 1 92 ? 0.008 76.447 149.978 1.00 46.60 92 GLN C O 1
ATOM 4960 N N . GLY C 1 93 ? -2.010 76.124 148.979 1.00 47.65 93 GLY C N 1
ATOM 4961 C CA . GLY C 1 93 ? -1.466 75.980 147.655 1.00 44.42 93 GLY C CA 1
ATOM 4962 C C . GLY C 1 93 ? -0.803 77.271 147.273 1.00 44.70 93 GLY C C 1
ATOM 4963 O O . GLY C 1 93 ? 0.281 77.246 146.687 1.00 42.67 93 GLY C O 1
ATOM 4964 N N . SER C 1 94 ? -1.441 78.390 147.620 1.00 37.44 94 SER C N 1
ATOM 4965 C CA . SER C 1 94 ? -0.940 79.700 147.237 1.00 39.15 94 SER C CA 1
ATOM 4966 C C . SER C 1 94 ? 0.304 80.005 148.036 1.00 41.32 94 SER C C 1
ATOM 4967 O O . SER C 1 94 ? 1.272 80.524 147.511 1.00 45.03 94 SER C O 1
ATOM 4970 N N . ALA C 1 95 ? 0.289 79.709 149.324 1.00 46.73 95 ALA C N 1
ATOM 4971 C CA . ALA C 1 95 ? 1.475 79.994 150.141 1.00 46.13 95 ALA C CA 1
ATOM 4972 C C . ALA C 1 95 ? 2.689 79.223 149.635 1.00 41.84 95 ALA C C 1
ATOM 4973 O O . ALA C 1 95 ? 3.764 79.751 149.630 1.00 37.87 95 ALA C O 1
ATOM 4975 N N . ILE C 1 96 ? 2.487 77.971 149.242 1.00 40.98 96 ILE C N 1
ATOM 4976 C CA . ILE C 1 96 ? 3.563 77.143 148.772 1.00 48.98 96 ILE C CA 1
ATOM 4977 C C . ILE C 1 96 ? 4.006 77.569 147.378 1.00 51.44 96 ILE C C 1
ATOM 4978 O O . ILE C 1 96 ? 5.212 77.739 147.141 1.00 55.91 96 ILE C O 1
ATOM 4983 N N . GLY C 1 97 ? 3.037 77.774 146.488 1.00 47.64 97 GLY C N 1
ATOM 4984 C CA . GLY C 1 97 ? 3.302 78.197 145.111 1.00 50.26 97 GLY C CA 1
ATOM 4985 C C . GLY C 1 97 ? 4.095 79.478 144.913 1.00 47.49 97 GLY C C 1
ATOM 4986 O O . GLY C 1 97 ? 4.802 79.605 143.952 1.00 49.79 97 GLY C O 1
ATOM 4987 N N . MET C 1 98 ? 3.978 80.427 145.821 1.00 49.13 98 MET C N 1
ATOM 4988 C CA . MET C 1 98 ? 4.776 81.637 145.775 1.00 54.94 98 MET C CA 1
ATOM 4989 C C . MET C 1 98 ? 6.279 81.391 146.019 1.00 53.75 98 MET C C 1
ATOM 4990 O O . MET C 1 98 ? 7.058 82.323 145.931 1.00 57.59 98 MET C O 1
ATOM 4995 N N . ASP C 1 99 ? 6.676 80.167 146.365 1.00 56.32 99 ASP C N 1
ATOM 4996 C CA . ASP C 1 99 ? 8.029 79.840 146.844 1.00 55.97 99 ASP C CA 1
ATOM 4997 C C . ASP C 1 99 ? 8.552 78.747 145.922 1.00 54.74 99 ASP C C 1
ATOM 4998 O O . ASP C 1 99 ? 7.972 77.648 145.858 1.00 52.41 99 ASP C O 1
ATOM 5003 N N . LYS C 1 100 ? 9.629 79.053 145.195 1.00 53.01 100 LYS C N 1
ATOM 5004 C CA . LYS C 1 100 ? 10.155 78.123 144.191 1.00 57.57 100 LYS C CA 1
ATOM 5005 C C . LYS C 1 100 ? 10.745 76.880 144.831 1.00 53.04 100 LYS C C 1
ATOM 5006 O O . LYS C 1 100 ? 10.461 75.756 144.373 1.00 52.79 100 LYS C O 1
ATOM 5012 N N . VAL C 1 101 ? 11.488 77.064 145.928 1.00 52.80 101 VAL C N 1
ATOM 5013 C CA . VAL C 1 101 ? 12.102 75.902 146.599 1.00 59.70 101 VAL C CA 1
ATOM 5014 C C . VAL C 1 101 ? 11.088 74.974 147.292 1.00 54.58 101 VAL C C 1
ATOM 5015 O O . VAL C 1 101 ? 11.169 73.744 147.102 1.00 56.99 101 VAL C O 1
ATOM 5019 N N . LYS C 1 102 ? 10.131 75.533 148.044 1.00 49.43 102 LYS C N 1
ATOM 5020 C CA . LYS C 1 102 ? 9.186 74.689 148.800 1.00 51.59 102 LYS C CA 1
ATOM 5021 C C . LYS C 1 102 ? 8.420 73.910 147.777 1.00 47.62 102 LYS C C 1
ATOM 5022 O O . LYS C 1 102 ? 8.226 72.729 147.952 1.00 48.80 102 LYS C O 1
ATOM 5028 N N . THR C 1 103 ? 8.003 74.585 146.704 1.00 50.33 103 THR C N 1
ATOM 5029 C CA . THR C 1 103 ? 7.359 73.915 145.565 1.00 56.89 103 THR C CA 1
ATOM 5030 C C . THR C 1 103 ? 8.231 72.771 144.991 1.00 53.67 103 THR C C 1
ATOM 5031 O O . THR C 1 103 ? 7.744 71.659 144.725 1.00 42.23 103 THR C O 1
ATOM 5035 N N . LYS C 1 104 ? 9.512 73.046 144.782 1.00 52.27 104 LYS C N 1
ATOM 5036 C CA . LYS C 1 104 ? 10.386 72.005 144.212 1.00 59.70 104 LYS C CA 1
ATOM 5037 C C . LYS C 1 104 ? 10.595 70.860 145.219 1.00 60.31 104 LYS C C 1
ATOM 5038 O O . LYS C 1 104 ? 10.512 69.663 144.846 1.00 58.94 104 LYS C O 1
ATOM 5044 N N . GLN C 1 105 ? 10.795 71.229 146.492 1.00 57.51 105 GLN C N 1
ATOM 5045 C CA . GLN C 1 105 ? 10.846 70.239 147.582 1.00 61.83 105 GLN C CA 1
ATOM 5046 C C . GLN C 1 105 ? 9.656 69.322 147.545 1.00 55.42 105 GLN C C 1
ATOM 5047 O O . GLN C 1 105 ? 9.832 68.114 147.589 1.00 58.88 105 GLN C O 1
ATOM 5053 N N . ILE C 1 106 ? 8.447 69.857 147.422 1.00 53.03 106 ILE C N 1
ATOM 5054 C CA . ILE C 1 106 ? 7.312 68.952 147.544 1.00 53.75 106 ILE C CA 1
ATOM 5055 C C . ILE C 1 106 ? 7.290 68.039 146.305 1.00 56.36 106 ILE C C 1
ATOM 5056 O O . ILE C 1 106 ? 6.934 66.835 146.382 1.00 50.57 106 ILE C O 1
ATOM 5061 N N . TRP C 1 107 ? 7.717 68.617 145.178 1.00 59.11 107 TRP C N 1
ATOM 5062 C CA . TRP C 1 107 ? 7.813 67.892 143.919 1.00 58.88 107 TRP C CA 1
ATOM 5063 C C . TRP C 1 107 ? 8.853 66.770 144.006 1.00 58.01 107 TRP C C 1
ATOM 5064 O O . TRP C 1 107 ? 8.525 65.621 143.637 1.00 52.75 107 TRP C O 1
ATOM 5075 N N . GLN C 1 108 ? 10.059 67.059 144.527 1.00 54.45 108 GLN C N 1
ATOM 5076 C CA . GLN C 1 108 ? 11.033 65.963 144.798 1.00 60.71 108 GLN C CA 1
ATOM 5077 C C . GLN C 1 108 ? 10.326 64.870 145.579 1.00 60.53 108 GLN C C 1
ATOM 5078 O O . GLN C 1 108 ? 10.302 63.713 145.170 1.00 61.09 108 GLN C O 1
ATOM 5084 N N . GLY C 1 109 ? 9.645 65.282 146.641 1.00 62.64 109 GLY C N 1
ATOM 5085 C CA . GLY C 1 109 ? 9.000 64.371 147.552 1.00 59.00 109 GLY C CA 1
ATOM 5086 C C . GLY C 1 109 ? 7.864 63.579 146.982 1.00 60.04 109 GLY C C 1
ATOM 5087 O O . GLY C 1 109 ? 7.503 62.586 147.578 1.00 66.83 109 GLY C O 1
ATOM 5088 N N . SER C 1 110 ? 7.277 64.007 145.861 1.00 65.84 110 SER C N 1
ATOM 5089 C CA . SER C 1 110 ? 6.219 63.217 145.187 1.00 67.06 110 SER C CA 1
ATOM 5090 C C . SER C 1 110 ? 6.761 62.399 144.009 1.00 71.94 110 SER C C 1
ATOM 5091 O O . SER C 1 110 ? 5.959 61.858 143.237 1.00 78.40 110 SER C O 1
ATOM 5094 N N . ASP C 1 111 ? 8.097 62.296 143.893 1.00 76.40 111 ASP C N 1
ATOM 5095 C CA . ASP C 1 111 ? 8.804 61.580 142.791 1.00 85.74 111 ASP C CA 1
ATOM 5096 C C . ASP C 1 111 ? 8.501 62.186 141.410 1.00 79.89 111 ASP C C 1
ATOM 5097 O O . ASP C 1 111 ? 8.204 61.485 140.443 1.00 85.02 111 ASP C O 1
ATOM 5102 N N . LEU C 1 112 ? 8.595 63.508 141.353 1.00 66.81 112 LEU C N 1
ATOM 5103 C CA . LEU C 1 112 ? 8.377 64.255 140.157 1.00 60.24 112 LEU C CA 1
ATOM 5104 C C . LEU C 1 112 ? 9.675 64.969 139.854 1.00 62.31 112 LEU C C 1
ATOM 5105 O O . LEU C 1 112 ? 10.300 65.529 140.765 1.00 59.49 112 LEU C O 1
ATOM 5110 N N . PRO C 1 113 ? 10.056 64.987 138.561 1.00 60.76 113 PRO C N 1
ATOM 5111 C CA . PRO C 1 113 ? 11.318 65.508 138.084 1.00 58.55 113 PRO C CA 1
ATOM 5112 C C . PRO C 1 113 ? 11.423 67.010 138.231 1.00 54.56 113 PRO C C 1
ATOM 5113 O O . PRO C 1 113 ? 10.507 67.712 137.845 1.00 60.76 113 PRO C O 1
ATOM 5117 N N . THR C 1 114 ? 12.538 67.481 138.776 1.00 50.68 114 THR C N 1
ATOM 5118 C CA . THR C 1 114 ? 12.835 68.898 138.855 1.00 54.86 114 THR C CA 1
ATOM 5119 C C . THR C 1 114 ? 14.357 69.029 138.977 1.00 58.11 114 THR C C 1
ATOM 5120 O O . THR C 1 114 ? 15.014 68.139 139.503 1.00 54.86 114 THR C O 1
ATOM 5124 N N . ALA C 1 115 ? 14.910 70.120 138.458 1.00 67.70 115 ALA C N 1
ATOM 5125 C CA . ALA C 1 115 ? 16.364 70.321 138.413 1.00 74.78 115 ALA C CA 1
ATOM 5126 C C . ALA C 1 115 ? 16.943 70.559 139.806 1.00 80.41 115 ALA C C 1
ATOM 5127 O O . ALA C 1 115 ? 16.380 71.359 140.557 1.00 87.39 115 ALA C O 1
ATOM 5129 N N . PRO C 1 116 ? 18.065 69.881 140.156 1.00 86.93 116 PRO C N 1
ATOM 5130 C CA . PRO C 1 116 ? 18.849 70.241 141.343 1.00 90.80 116 PRO C CA 1
ATOM 5131 C C . PRO C 1 116 ? 19.043 71.752 141.597 1.00 88.57 116 PRO C C 1
ATOM 5132 O O . PRO C 1 116 ? 18.882 72.567 140.681 1.00 84.39 116 PRO C O 1
ATOM 5136 N N . TYR C 1 117 ? 19.361 72.097 142.847 1.00 86.93 117 TYR C N 1
ATOM 5137 C CA . TYR C 1 117 ? 19.504 73.496 143.286 1.00 91.11 117 TYR C CA 1
ATOM 5138 C C . TYR C 1 117 ? 20.211 73.566 144.647 1.00 97.75 117 TYR C C 1
ATOM 5139 O O . TYR C 1 117 ? 20.241 72.585 145.408 1.00 102.90 117 TYR C O 1
ATOM 5148 N N . ARG C 1 118 ? 20.781 74.730 144.936 1.00 98.07 118 ARG C N 1
ATOM 5149 C CA . ARG C 1 118 ? 21.172 75.079 146.293 1.00 104.69 118 ARG C CA 1
ATOM 5150 C C . ARG C 1 118 ? 20.539 76.414 146.587 1.00 104.36 118 ARG C C 1
ATOM 5151 O O . ARG C 1 118 ? 20.430 77.264 145.693 1.00 93.97 118 ARG C O 1
ATOM 5159 N N . ILE C 1 119 ? 20.117 76.587 147.839 1.00 102.47 119 ILE C N 1
ATOM 5160 C CA . ILE C 1 119 ? 19.763 77.905 148.340 1.00 97.91 119 ILE C CA 1
ATOM 5161 C C . ILE C 1 119 ? 21.107 78.597 148.513 1.00 97.19 119 ILE C C 1
ATOM 5162 O O . ILE C 1 119 ? 22.097 77.963 148.881 1.00 85.57 119 ILE C O 1
ATOM 5167 N N . ILE C 1 120 ? 21.139 79.884 148.192 1.00 111.36 120 ILE C N 1
ATOM 5168 C CA . ILE C 1 120 ? 22.383 80.647 148.140 1.00 123.36 120 ILE C CA 1
ATOM 5169 C C . ILE C 1 120 ? 22.127 82.115 148.526 1.00 133.03 120 ILE C C 1
ATOM 5170 O O . ILE C 1 120 ? 21.542 82.894 147.767 1.00 131.13 120 ILE C O 1
ATOM 5175 N N . THR C 1 121 ? 22.546 82.450 149.746 1.00 145.04 121 THR C N 1
ATOM 5176 C CA . THR C 1 121 ? 22.465 83.796 150.297 1.00 147.64 121 THR C CA 1
ATOM 5177 C C . THR C 1 121 ? 23.880 84.278 150.606 1.00 149.01 121 THR C C 1
ATOM 5178 O O . THR C 1 121 ? 24.824 83.478 150.667 1.00 142.76 121 THR C O 1
ATOM 5182 N N . LYS C 1 122 ? 24.012 85.584 150.822 1.00 150.59 122 LYS C N 1
ATOM 5183 C CA . LYS C 1 122 ? 25.294 86.188 151.200 1.00 154.91 122 LYS C CA 1
ATOM 5184 C C . LYS C 1 122 ? 25.769 85.556 152.534 1.00 162.60 122 LYS C C 1
ATOM 5185 O O . LYS C 1 122 ? 24.950 85.297 153.421 1.00 167.53 122 LYS C O 1
ATOM 5191 N N . GLU C 1 123 ? 27.081 85.303 152.635 1.00 158.51 123 GLU C N 1
ATOM 5192 C CA . GLU C 1 123 ? 27.734 84.466 153.690 1.00 143.77 123 GLU C CA 1
ATOM 5193 C C . GLU C 1 123 ? 27.620 82.949 153.404 1.00 137.84 123 GLU C C 1
ATOM 5194 O O . GLU C 1 123 ? 27.360 82.149 154.312 1.00 126.50 123 GLU C O 1
ATOM 5200 N N . THR C 1 124 ? 27.804 82.580 152.132 1.00 134.05 124 THR C N 1
ATOM 5201 C CA . THR C 1 124 ? 28.047 81.189 151.710 1.00 126.29 124 THR C CA 1
ATOM 5202 C C . THR C 1 124 ? 29.035 81.215 150.528 1.00 124.02 124 THR C C 1
ATOM 5203 O O . THR C 1 124 ? 29.010 82.149 149.714 1.00 106.42 124 THR C O 1
ATOM 5207 N N . ASP C 1 125 ? 29.899 80.196 150.448 1.00 127.02 125 ASP C N 1
ATOM 5208 C CA . ASP C 1 125 ? 30.923 80.091 149.392 1.00 124.03 125 ASP C CA 1
ATOM 5209 C C . ASP C 1 125 ? 30.378 79.368 148.157 1.00 120.66 125 ASP C C 1
ATOM 5210 O O . ASP C 1 125 ? 29.782 78.295 148.274 1.00 113.62 125 ASP C O 1
ATOM 5215 N N . LEU C 1 126 ? 30.639 79.944 146.982 1.00 121.69 126 LEU C N 1
ATOM 5216 C CA . LEU C 1 126 ? 30.061 79.473 145.716 1.00 121.46 126 LEU C CA 1
ATOM 5217 C C . LEU C 1 126 ? 30.609 78.129 145.269 1.00 119.33 126 LEU C C 1
ATOM 5218 O O . LEU C 1 126 ? 29.902 77.368 144.623 1.00 115.00 126 LEU C O 1
ATOM 5223 N N . ASP C 1 127 ? 31.859 77.838 145.621 1.00 124.27 127 ASP C N 1
ATOM 5224 C CA . ASP C 1 127 ? 32.543 76.616 145.167 1.00 122.87 127 ASP C CA 1
ATOM 5225 C C . ASP C 1 127 ? 31.870 75.332 145.646 1.00 120.78 127 ASP C C 1
ATOM 5226 O O . ASP C 1 127 ? 32.024 74.286 145.019 1.00 119.30 127 ASP C O 1
ATOM 5231 N N . SER C 1 128 ? 31.141 75.416 146.757 1.00 119.85 128 SER C N 1
ATOM 5232 C CA . SER C 1 128 ? 30.222 74.352 147.173 1.00 121.71 128 SER C CA 1
ATOM 5233 C C . SER C 1 128 ? 29.132 74.170 146.093 1.00 122.06 128 SER C C 1
ATOM 5234 O O . SER C 1 128 ? 28.905 73.060 145.598 1.00 105.90 128 SER C O 1
ATOM 5237 N N . VAL C 1 129 ? 28.517 75.288 145.706 1.00 124.38 129 VAL C N 1
ATOM 5238 C CA . VAL C 1 129 ? 27.420 75.324 144.723 1.00 126.07 129 VAL C CA 1
ATOM 5239 C C . VAL C 1 129 ? 27.887 74.985 143.287 1.00 119.45 129 VAL C C 1
ATOM 5240 O O . VAL C 1 129 ? 27.299 74.116 142.631 1.00 113.45 129 VAL C O 1
ATOM 5244 N N . ILE C 1 130 ? 28.938 75.661 142.815 1.00 120.97 130 ILE C N 1
ATOM 5245 C CA . ILE C 1 130 ? 29.485 75.472 141.443 1.00 116.62 130 ILE C CA 1
ATOM 5246 C C . ILE C 1 130 ? 29.974 74.026 141.224 1.00 111.86 130 ILE C C 1
ATOM 5247 O O . ILE C 1 130 ? 29.764 73.450 140.154 1.00 102.82 130 ILE C O 1
ATOM 5252 N N . ALA C 1 131 ? 30.612 73.453 142.246 1.00 111.36 131 ALA C N 1
ATOM 5253 C CA . ALA C 1 131 ? 31.011 72.042 142.242 1.00 109.74 131 ALA C CA 1
ATOM 5254 C C . ALA C 1 131 ? 29.820 71.088 142.156 1.00 113.71 131 ALA C C 1
ATOM 5255 O O . ALA C 1 131 ? 29.853 70.125 141.382 1.00 106.11 131 ALA C O 1
A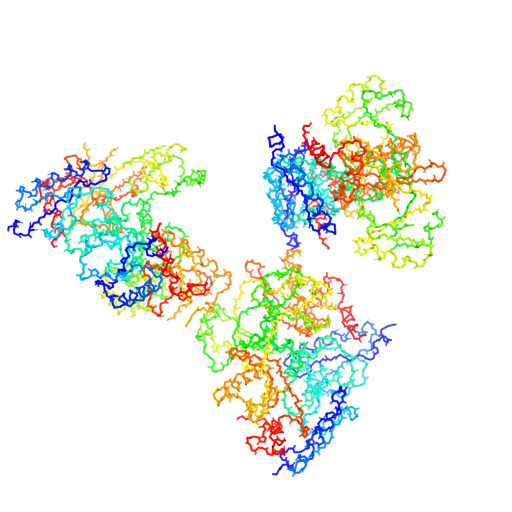TOM 5257 N N . GLU C 1 132 ? 28.786 71.368 142.957 1.00 117.48 132 GLU C N 1
ATOM 5258 C CA . GLU C 1 132 ? 27.622 70.477 143.109 1.00 119.84 132 GLU C CA 1
ATOM 5259 C C . GLU C 1 132 ? 26.631 70.511 141.919 1.00 120.69 132 GLU C C 1
ATOM 5260 O O . GLU C 1 132 ? 26.118 69.464 141.503 1.00 103.90 132 GLU C O 1
ATOM 5266 N N . LEU C 1 133 ? 26.345 71.703 141.392 1.00 122.51 133 LEU C N 1
ATOM 5267 C CA . LEU C 1 133 ? 25.348 71.865 140.310 1.00 126.02 133 LEU C CA 1
ATOM 5268 C C . LEU C 1 133 ? 25.973 71.830 138.916 1.00 127.41 133 LEU C C 1
ATOM 5269 O O . LEU C 1 133 ? 25.420 71.213 137.996 1.00 109.47 133 LEU C O 1
ATOM 5274 N N . GLY C 1 134 ? 27.112 72.518 138.782 1.00 134.24 134 GLY C N 1
ATOM 5275 C CA . GLY C 1 134 ? 27.843 72.652 137.525 1.00 129.56 134 GLY C CA 1
ATOM 5276 C C . GLY C 1 134 ? 27.525 73.976 136.859 1.00 131.91 134 GLY C C 1
ATOM 5277 O O . GLY C 1 134 ? 26.365 74.391 136.831 1.00 130.19 134 GLY C O 1
ATOM 5278 N N . LEU C 1 135 ? 28.553 74.654 136.346 1.00 137.37 135 LEU C N 1
ATOM 5279 C CA . LEU C 1 135 ? 28.342 75.775 135.424 1.00 141.50 135 LEU C CA 1
ATOM 5280 C C . LEU C 1 135 ? 27.754 75.233 134.099 1.00 142.25 135 LEU C C 1
ATOM 5281 O O . LEU C 1 135 ? 28.084 74.111 133.691 1.00 133.95 135 LEU C O 1
ATOM 5286 N N . PRO C 1 136 ? 26.875 75.991 133.435 1.00 140.47 136 PRO C N 1
ATOM 5287 C CA . PRO C 1 136 ? 26.352 77.274 133.912 1.00 137.29 136 PRO C CA 1
ATOM 5288 C C . PRO C 1 136 ? 25.156 77.103 134.868 1.00 131.75 136 PRO C C 1
ATOM 5289 O O . PRO C 1 136 ? 24.594 76.003 134.995 1.00 108.94 136 PRO C O 1
ATOM 5293 N N . VAL C 1 137 ? 24.778 78.199 135.522 1.00 129.39 137 VAL C N 1
ATOM 5294 C CA . VAL C 1 137 ? 23.758 78.177 136.572 1.00 119.81 137 VAL C CA 1
ATOM 5295 C C . VAL C 1 137 ? 22.895 79.450 136.475 1.00 122.35 137 VAL C C 1
ATOM 5296 O O . VAL C 1 137 ? 23.354 80.478 135.966 1.00 139.02 137 VAL C O 1
ATOM 5300 N N . ILE C 1 138 ? 21.662 79.372 136.978 1.00 117.04 138 ILE C N 1
ATOM 5301 C CA . ILE C 1 138 ? 20.670 80.463 136.869 1.00 105.08 138 ILE C CA 1
ATOM 5302 C C . ILE C 1 138 ? 20.172 80.902 138.260 1.00 102.67 138 ILE C C 1
ATOM 5303 O O . ILE C 1 138 ? 19.378 80.194 138.886 1.00 106.16 138 ILE C O 1
ATOM 5308 N N . ILE C 1 139 ? 20.644 82.052 138.747 1.00 92.90 139 ILE C N 1
ATOM 5309 C CA . ILE C 1 139 ? 20.138 82.606 140.017 1.00 99.43 139 ILE C CA 1
ATOM 5310 C C . ILE C 1 139 ? 18.771 83.278 139.818 1.00 97.97 139 ILE C C 1
ATOM 5311 O O . ILE C 1 139 ? 18.509 83.857 138.766 1.00 99.21 139 ILE C O 1
ATOM 5316 N N . LYS C 1 140 ? 17.921 83.197 140.848 1.00 103.17 140 LYS C N 1
ATOM 5317 C CA . LYS C 1 140 ? 16.555 83.758 140.843 1.00 92.25 140 LYS C CA 1
ATOM 5318 C C . LYS C 1 140 ? 15.991 83.913 142.267 1.00 93.97 140 LYS C C 1
ATOM 5319 O O . LYS C 1 140 ? 16.224 83.043 143.125 1.00 86.83 140 LYS C O 1
ATOM 5325 N N . PRO C 1 141 ? 15.222 85.001 142.513 1.00 91.91 141 PRO C N 1
ATOM 5326 C CA . PRO C 1 141 ? 14.628 85.226 143.831 1.00 92.18 141 PRO C CA 1
ATOM 5327 C C . PRO C 1 141 ? 13.596 84.135 144.171 1.00 88.76 141 PRO C C 1
ATOM 5328 O O . PRO C 1 141 ? 12.816 83.760 143.292 1.00 77.53 141 PRO C O 1
ATOM 5332 N N . VAL C 1 142 ? 13.608 83.644 145.419 1.00 85.65 142 VAL C N 1
ATOM 5333 C CA . VAL C 1 142 ? 12.807 82.465 145.813 1.00 87.63 142 VAL C CA 1
ATOM 5334 C C . VAL C 1 142 ? 11.300 82.753 145.740 1.00 86.35 142 VAL C C 1
ATOM 5335 O O . VAL C 1 142 ? 10.504 81.882 145.311 1.00 64.41 142 VAL C O 1
ATOM 5339 N N . HIS C 1 143 ? 10.941 83.983 146.134 1.00 91.34 143 HIS C N 1
ATOM 5340 C CA . HIS C 1 143 ? 9.551 84.405 146.316 1.00 97.95 143 HIS C CA 1
ATOM 5341 C C . HIS C 1 143 ? 8.996 85.337 145.202 1.00 98.92 143 HIS C C 1
ATOM 5342 O O . HIS C 1 143 ? 8.079 86.122 145.448 1.00 96.53 143 HIS C O 1
ATOM 5349 N N . GLU C 1 144 ? 9.531 85.229 143.987 1.00 108.27 144 GLU C N 1
ATOM 5350 C CA . GLU C 1 144 ? 8.959 85.915 142.818 1.00 122.38 144 GLU C CA 1
ATOM 5351 C C . GLU C 1 144 ? 9.260 85.122 141.547 1.00 115.79 144 GLU C C 1
ATOM 5352 O O . GLU C 1 144 ? 9.020 85.590 140.438 1.00 107.70 144 GLU C O 1
ATOM 5358 N N . VAL C 1 148 ? 9.933 88.694 137.081 1.00 112.39 148 VAL C N 1
ATOM 5359 C CA . VAL C 1 148 ? 11.254 88.099 136.843 1.00 123.52 148 VAL C CA 1
ATOM 5360 C C . VAL C 1 148 ? 12.273 88.619 137.921 1.00 129.74 148 VAL C C 1
ATOM 5361 O O . VAL C 1 148 ? 12.015 88.417 139.120 1.00 131.06 148 VAL C O 1
ATOM 5365 N N . GLY C 1 149 ? 13.357 89.313 137.546 1.00 133.26 149 GLY C N 1
ATOM 5366 C CA . GLY C 1 149 ? 14.515 89.542 138.448 1.00 130.79 149 GLY C CA 1
ATOM 5367 C C . GLY C 1 149 ? 15.639 88.507 138.343 1.00 131.47 149 GLY C C 1
ATOM 5368 O O . GLY C 1 149 ? 16.400 88.302 139.303 1.00 125.49 149 GLY C O 1
ATOM 5369 N N . MET C 1 150 ? 15.775 87.905 137.158 1.00 129.93 150 MET C N 1
ATOM 5370 C CA . MET C 1 150 ? 16.649 86.744 136.909 1.00 125.46 150 MET C CA 1
ATOM 5371 C C . MET C 1 150 ? 17.946 87.193 136.232 1.00 125.71 150 MET C C 1
ATOM 5372 O O . MET C 1 150 ? 18.088 88.353 135.835 1.00 129.66 150 MET C O 1
ATOM 5377 N N . SER C 1 151 ? 18.884 86.257 136.112 1.00 119.54 151 SER C N 1
ATOM 5378 C CA . SER C 1 151 ? 20.156 86.480 135.420 1.00 120.50 151 SER C CA 1
ATOM 5379 C C . SER C 1 151 ? 20.885 85.138 135.251 1.00 121.44 151 SER C C 1
ATOM 5380 O O . SER C 1 151 ? 20.374 84.095 135.689 1.00 110.97 151 SER C O 1
ATOM 5383 N N . LYS C 1 152 ? 22.053 85.165 134.600 1.00 123.56 152 LYS C N 1
ATOM 5384 C CA . LYS C 1 152 ? 22.856 83.957 134.387 1.00 118.24 152 LYS C CA 1
ATOM 5385 C C . LYS C 1 152 ? 24.353 84.243 134.441 1.00 109.42 152 LYS C C 1
ATOM 5386 O O . LYS C 1 152 ? 25.159 83.318 134.427 1.00 96.80 152 LYS C O 1
ATOM 5392 N N . PHE C 1 159 ? 29.593 84.673 140.037 1.00 148.39 159 PHE C N 1
ATOM 5393 C CA . PHE C 1 159 ? 28.267 85.269 140.153 1.00 148.54 159 PHE C CA 1
ATOM 5394 C C . PHE C 1 159 ? 28.192 86.251 141.321 1.00 143.21 159 PHE C C 1
ATOM 5395 O O . PHE C 1 159 ? 27.154 86.357 141.973 1.00 144.97 159 PHE C O 1
ATOM 5403 N N . ALA C 1 160 ? 29.279 86.982 141.572 1.00 144.51 160 ALA C N 1
ATOM 5404 C CA . ALA C 1 160 ? 29.377 87.857 142.756 1.00 142.78 160 ALA C CA 1
ATOM 5405 C C . ALA C 1 160 ? 28.428 89.075 142.738 1.00 141.65 160 ALA C C 1
ATOM 5406 O O . ALA C 1 160 ? 28.128 89.626 143.804 1.00 134.62 160 ALA C O 1
ATOM 5408 N N . ALA C 1 161 ? 27.968 89.480 141.544 1.00 147.57 161 ALA C N 1
ATOM 5409 C CA . ALA C 1 161 ? 27.081 90.655 141.353 1.00 149.97 161 ALA C CA 1
ATOM 5410 C C . ALA C 1 161 ? 25.599 90.305 141.137 1.00 148.52 161 ALA C C 1
ATOM 5411 O O . ALA C 1 161 ? 24.716 91.042 141.594 1.00 141.82 161 ALA C O 1
ATOM 5413 N N . ALA C 1 162 ? 25.334 89.200 140.437 1.00 146.71 162 ALA C N 1
ATOM 5414 C CA . ALA C 1 162 ? 23.964 88.702 140.222 1.00 146.78 162 ALA C CA 1
ATOM 5415 C C . ALA C 1 162 ? 23.198 88.373 141.518 1.00 143.49 162 ALA C C 1
ATOM 5416 O O . ALA C 1 162 ? 21.973 88.442 141.541 1.00 142.50 162 ALA C O 1
ATOM 5418 N N . ILE C 1 163 ? 23.925 88.028 142.582 1.00 140.96 163 ILE C N 1
ATOM 5419 C CA . ILE C 1 163 ? 23.340 87.752 143.904 1.00 138.88 163 ILE C CA 1
ATOM 5420 C C . ILE C 1 163 ? 22.665 88.991 144.542 1.00 136.43 163 ILE C C 1
ATOM 5421 O O . ILE C 1 163 ? 21.684 88.840 145.279 1.00 137.65 163 ILE C O 1
ATOM 5426 N N . GLU C 1 164 ? 23.171 90.198 144.267 1.00 134.18 164 GLU C N 1
ATOM 5427 C CA . GLU C 1 164 ? 22.560 91.431 144.808 1.00 136.95 164 GLU C CA 1
ATOM 5428 C C . GLU C 1 164 ? 21.335 91.897 143.983 1.00 138.93 164 GLU C C 1
ATOM 5429 O O . GLU C 1 164 ? 20.448 92.559 144.534 1.00 137.60 164 GLU C O 1
ATOM 5435 N N . LYS C 1 165 ? 21.279 91.550 142.689 1.00 145.56 165 LYS C N 1
ATOM 5436 C CA . LYS C 1 165 ? 20.075 91.794 141.845 1.00 152.90 165 LYS C CA 1
ATOM 5437 C C . LYS C 1 165 ? 18.830 91.022 142.333 1.00 157.98 165 LYS C C 1
ATOM 5438 O O . LYS C 1 165 ? 17.692 91.487 142.168 1.00 158.70 165 LYS C O 1
ATOM 5444 N N . ALA C 1 166 ? 19.051 89.836 142.899 1.00 150.50 166 ALA C N 1
ATOM 5445 C CA . ALA C 1 166 ? 17.993 89.095 143.573 1.00 137.93 166 ALA C CA 1
ATOM 5446 C C . ALA C 1 166 ? 17.632 89.767 144.896 1.00 137.76 166 ALA C C 1
ATOM 5447 O O . ALA C 1 166 ? 16.451 89.977 145.159 1.00 149.71 166 ALA C O 1
ATOM 5449 N N . THR C 1 167 ? 18.636 90.142 145.700 1.00 133.94 167 THR C N 1
ATOM 5450 C CA . THR C 1 167 ? 18.410 90.781 147.025 1.00 134.35 167 THR C CA 1
ATOM 5451 C C . THR C 1 167 ? 17.670 92.146 146.968 1.00 132.54 167 THR C C 1
ATOM 5452 O O . THR C 1 167 ? 17.240 92.663 148.001 1.00 125.10 167 THR C O 1
ATOM 5456 N N . GLN C 1 168 ? 17.519 92.718 145.771 1.00 130.89 168 GLN C N 1
ATOM 5457 C CA . GLN C 1 168 ? 16.494 93.743 145.519 1.00 136.08 168 GLN C CA 1
ATOM 5458 C C . GLN C 1 168 ? 15.117 93.232 145.942 1.00 133.63 168 GLN C C 1
ATOM 5459 O O . GLN C 1 168 ? 14.432 93.848 146.765 1.00 125.98 168 GLN C O 1
ATOM 5465 N N . HIS C 1 169 ? 14.746 92.080 145.386 1.00 138.07 169 HIS C N 1
ATOM 5466 C CA . HIS C 1 169 ? 13.415 91.490 145.570 1.00 140.72 169 HIS C CA 1
ATOM 5467 C C . HIS C 1 169 ? 13.316 90.785 146.930 1.00 136.60 169 HIS C C 1
ATOM 5468 O O . HIS C 1 169 ? 12.461 91.116 147.750 1.00 119.26 169 HIS C O 1
ATOM 5475 N N . ASP C 1 170 ? 14.215 89.823 147.146 1.00 141.06 170 ASP C N 1
ATOM 5476 C CA . ASP C 1 170 ? 14.152 88.874 148.264 1.00 135.43 170 ASP C CA 1
ATOM 5477 C C . ASP C 1 170 ? 15.581 88.522 148.707 1.00 135.43 170 ASP C C 1
ATOM 5478 O O . ASP C 1 170 ? 16.377 88.058 147.882 1.00 129.13 170 ASP C O 1
ATOM 5483 N N . ALA C 1 171 ? 15.903 88.722 149.993 1.00 130.12 171 ALA C N 1
ATOM 5484 C CA . ALA C 1 171 ? 17.276 88.494 150.508 1.00 127.93 171 ALA C CA 1
ATOM 5485 C C . ALA C 1 171 ? 17.705 87.007 150.615 1.00 119.60 171 ALA C C 1
ATOM 5486 O O . ALA C 1 171 ? 18.844 86.714 151.002 1.00 100.12 171 ALA C O 1
ATOM 5488 N N . VAL C 1 172 ? 16.791 86.090 150.282 1.00 117.72 172 VAL C N 1
ATOM 5489 C CA . VAL C 1 172 ? 17.121 84.682 149.999 1.00 117.01 172 VAL C CA 1
ATOM 5490 C C . VAL C 1 172 ? 16.973 84.390 148.467 1.00 106.50 172 VAL C C 1
ATOM 5491 O O . VAL C 1 172 ? 15.990 84.806 147.829 1.00 89.67 172 VAL C O 1
ATOM 5495 N N . VAL C 1 173 ? 17.972 83.705 147.891 1.00 95.62 173 VAL C N 1
ATOM 5496 C CA . VAL C 1 173 ? 18.046 83.420 146.435 1.00 91.85 173 VAL C CA 1
ATOM 5497 C C . VAL C 1 173 ? 18.348 81.944 146.246 1.00 81.04 173 VAL C C 1
ATOM 5498 O O . VAL C 1 173 ? 18.949 81.325 147.121 1.00 77.32 173 VAL C O 1
ATOM 5502 N N . MET C 1 174 ? 17.929 81.390 145.112 1.00 76.44 174 MET C N 1
ATOM 5503 C CA . MET C 1 174 ? 18.264 80.011 144.752 1.00 76.09 174 MET C CA 1
ATOM 5504 C C . MET C 1 174 ? 19.029 79.992 143.434 1.00 83.31 174 MET C C 1
ATOM 5505 O O . MET C 1 174 ? 18.755 80.799 142.538 1.00 83.30 174 MET C O 1
ATOM 5510 N N . ALA C 1 175 ? 19.978 79.064 143.330 1.00 86.17 175 ALA C N 1
ATOM 5511 C CA . ALA C 1 175 ? 20.692 78.770 142.088 1.00 88.37 175 ALA C CA 1
ATOM 5512 C C . ALA C 1 175 ? 20.179 77.422 141.553 1.00 86.31 175 ALA C C 1
ATOM 5513 O O . ALA C 1 175 ? 20.166 76.436 142.293 1.00 86.28 175 ALA C O 1
ATOM 5515 N N . GLU C 1 176 ? 19.750 77.384 140.290 1.00 85.08 176 GLU C N 1
ATOM 5516 C CA . GLU C 1 176 ? 19.186 76.164 139.677 1.00 94.84 176 GLU C CA 1
ATOM 5517 C C . GLU C 1 176 ? 20.081 75.649 138.526 1.00 97.73 176 GLU C C 1
ATOM 5518 O O . GLU C 1 176 ? 20.547 76.433 137.688 1.00 98.62 176 GLU C O 1
ATOM 5524 N N . LYS C 1 177 ? 20.330 74.338 138.505 1.00 97.27 177 LYS C N 1
ATOM 5525 C CA . LYS C 1 177 ? 21.132 73.707 137.454 1.00 102.78 177 LYS C CA 1
ATOM 5526 C C . LYS C 1 177 ? 20.516 74.099 136.134 1.00 106.29 177 LYS C C 1
ATOM 5527 O O . LYS C 1 177 ? 19.378 73.702 135.864 1.00 103.50 177 LYS C O 1
ATOM 5533 N N . TRP C 1 178 ? 21.237 74.891 135.335 1.00 106.14 178 TRP C N 1
ATOM 5534 C CA . TRP C 1 178 ? 20.756 75.240 134.000 1.00 113.45 178 TRP C CA 1
ATOM 5535 C C . TRP C 1 178 ? 20.718 73.985 133.135 1.00 107.59 178 TRP C C 1
ATOM 5536 O O . TRP C 1 178 ? 21.521 73.070 133.317 1.00 105.58 178 TRP C O 1
ATOM 5547 N N . ILE C 1 179 ? 19.740 73.933 132.237 1.00 105.84 179 ILE C N 1
ATOM 5548 C CA . ILE C 1 179 ? 19.530 72.784 131.374 1.00 118.27 179 ILE C CA 1
ATOM 5549 C C . ILE C 1 179 ? 19.244 73.260 129.939 1.00 120.04 179 ILE C C 1
ATOM 5550 O O . ILE C 1 179 ? 18.552 74.268 129.754 1.00 115.68 179 ILE C O 1
ATOM 5555 N N . THR C 1 180 ? 19.828 72.574 128.943 1.00 119.60 180 THR C N 1
ATOM 5556 C CA . THR C 1 180 ? 19.567 72.871 127.521 1.00 107.32 180 THR C CA 1
ATOM 5557 C C . THR C 1 180 ? 18.242 72.220 127.110 1.00 95.71 180 THR C C 1
ATOM 5558 O O . THR C 1 180 ? 18.041 71.007 127.301 1.00 77.10 180 THR C O 1
ATOM 5562 N N . GLY C 1 181 ? 17.352 73.037 126.546 1.00 86.56 181 GLY C N 1
ATOM 5563 C CA . GLY C 1 181 ? 16.085 72.545 126.034 1.00 91.45 181 GLY C CA 1
ATOM 5564 C C . GLY C 1 181 ? 15.027 73.593 125.744 1.00 90.65 181 GLY C C 1
ATOM 5565 O O . GLY C 1 181 ? 15.321 74.779 125.598 1.00 91.49 181 GLY C O 1
ATOM 5566 N N . ARG C 1 182 ? 13.784 73.131 125.681 1.00 92.96 182 ARG C N 1
ATOM 5567 C CA . ARG C 1 182 ? 12.634 73.963 125.357 1.00 90.38 182 ARG C CA 1
ATOM 5568 C C . ARG C 1 182 ? 11.680 74.166 126.570 1.00 90.08 182 ARG C C 1
ATOM 5569 O O . ARG C 1 182 ? 11.134 73.210 127.137 1.00 79.35 182 ARG C O 1
ATOM 5577 N N . GLU C 1 183 ? 11.493 75.425 126.950 1.00 83.44 183 GLU C N 1
ATOM 5578 C CA . GLU C 1 183 ? 10.582 75.827 128.026 1.00 81.25 183 GLU C CA 1
ATOM 5579 C C . GLU C 1 183 ? 9.126 75.692 127.535 1.00 78.16 183 GLU C C 1
ATOM 5580 O O . GLU C 1 183 ? 8.805 76.068 126.409 1.00 83.36 183 GLU C O 1
ATOM 5586 N N . PHE C 1 184 ? 8.254 75.131 128.366 1.00 78.33 184 PHE C N 1
ATOM 5587 C CA . PHE C 1 184 ? 6.789 75.102 128.106 1.00 76.62 184 PHE C CA 1
ATOM 5588 C C . PHE C 1 184 ? 5.980 75.740 129.264 1.00 67.26 184 PHE C C 1
ATOM 5589 O O . PHE C 1 184 ? 6.543 76.120 130.291 1.00 55.43 184 PHE C O 1
ATOM 5597 N N . THR C 1 185 ? 4.679 75.920 129.059 1.00 56.88 185 THR C N 1
ATOM 5598 C CA . THR C 1 185 ? 3.759 76.225 130.147 1.00 55.85 185 THR C CA 1
ATOM 5599 C C . THR C 1 185 ? 2.513 75.466 129.859 1.00 50.86 185 THR C C 1
ATOM 5600 O O . THR C 1 185 ? 2.160 75.309 128.712 1.00 54.61 185 THR C O 1
ATOM 5604 N N . ILE C 1 186 ? 1.876 74.956 130.904 1.00 51.47 186 ILE C N 1
ATOM 5605 C CA . ILE C 1 186 ? 0.726 74.067 130.752 1.00 49.76 186 ILE C CA 1
ATOM 5606 C C . ILE C 1 186 ? -0.325 74.605 131.733 1.00 50.08 186 ILE C C 1
ATOM 5607 O O . ILE C 1 186 ? -0.115 74.628 132.942 1.00 51.13 186 ILE C O 1
ATOM 5612 N N . SER C 1 187 ? -1.411 75.122 131.158 1.00 46.59 187 SER C N 1
ATOM 5613 C CA . SER C 1 187 ? -2.428 75.885 131.846 1.00 41.32 187 SER C CA 1
ATOM 5614 C C . SER C 1 187 ? -3.452 74.923 132.312 1.00 42.64 187 SER C C 1
ATOM 5615 O O . SER C 1 187 ? -3.565 73.865 131.735 1.00 49.04 187 SER C O 1
ATOM 5618 N N . PHE C 1 188 ? -4.253 75.325 133.298 1.00 47.60 188 PHE C N 1
ATOM 5619 C CA . PHE C 1 188 ? -5.284 74.464 133.911 1.00 46.72 188 PHE C CA 1
ATOM 5620 C C . PHE C 1 188 ? -6.603 75.207 133.994 1.00 44.44 188 PHE C C 1
ATOM 5621 O O . PHE C 1 188 ? -6.594 76.403 134.230 1.00 48.49 188 PHE C O 1
ATOM 5629 N N . LEU C 1 189 ? -7.690 74.485 133.785 1.00 43.38 189 LEU C N 1
ATOM 5630 C CA . LEU C 1 189 ? -9.027 74.978 133.955 1.00 44.84 189 LEU C CA 1
ATOM 5631 C C . LEU C 1 189 ? -9.897 73.874 134.508 1.00 48.61 189 LEU C C 1
ATOM 5632 O O . LEU C 1 189 ? -9.711 72.743 134.162 1.00 50.69 189 LEU C O 1
ATOM 5637 N N . ASN C 1 190 ? -10.844 74.223 135.368 1.00 46.00 190 ASN C N 1
ATOM 5638 C CA . ASN C 1 190 ? -11.608 73.278 136.171 1.00 53.18 190 ASN C CA 1
ATOM 5639 C C . ASN C 1 190 ? -10.829 71.984 136.569 1.00 58.74 190 ASN C C 1
ATOM 5640 O O . ASN C 1 190 ? -11.311 70.851 136.440 1.00 58.43 190 ASN C O 1
ATOM 5645 N N . GLY C 1 191 ? -9.597 72.208 137.036 1.00 55.90 191 GLY C N 1
ATOM 5646 C CA . GLY C 1 191 ? -8.719 71.166 137.496 1.00 63.63 191 GLY C CA 1
ATOM 5647 C C . GLY C 1 191 ? -8.033 70.364 136.422 1.00 67.70 191 GLY C C 1
ATOM 5648 O O . GLY C 1 191 ? -7.152 69.569 136.731 1.00 69.08 191 GLY C O 1
ATOM 5649 N N . GLN C 1 192 ? -8.386 70.588 135.161 1.00 68.31 192 GLN C N 1
ATOM 5650 C CA . GLN C 1 192 ? -7.872 69.777 134.092 1.00 66.95 192 GLN C CA 1
ATOM 5651 C C . GLN C 1 192 ? -6.935 70.559 133.183 1.00 62.59 192 GLN C C 1
ATOM 5652 O O . GLN C 1 192 ? -7.074 71.775 133.040 1.00 55.19 192 GLN C O 1
ATOM 5658 N N . PRO C 1 193 ? -5.932 69.866 132.605 1.00 59.68 193 PRO C N 1
ATOM 5659 C CA . PRO C 1 193 ? -4.934 70.587 131.840 1.00 60.35 193 PRO C CA 1
ATOM 5660 C C . PRO C 1 193 ? -5.420 70.873 130.421 1.00 61.71 193 PRO C C 1
ATOM 5661 O O . PRO C 1 193 ? -6.229 70.131 129.855 1.00 59.51 193 PRO C O 1
ATOM 5665 N N . LEU C 1 194 ? -4.883 71.956 129.886 1.00 62.51 194 LEU C N 1
ATOM 5666 C CA . LEU C 1 194 ? -5.233 72.523 128.609 1.00 63.96 194 LEU C CA 1
ATOM 5667 C C . LEU C 1 194 ? -4.014 72.373 127.676 1.00 69.33 194 LEU C C 1
ATOM 5668 O O . LEU C 1 194 ? -2.901 72.038 128.144 1.00 68.44 194 LEU C O 1
ATOM 5673 N N . PRO C 1 195 ? -4.195 72.683 126.368 1.00 58.85 195 PRO C N 1
ATOM 5674 C CA . PRO C 1 195 ? -3.103 72.551 125.418 1.00 53.85 195 PRO C CA 1
ATOM 5675 C C . PRO C 1 195 ? -1.869 73.363 125.804 1.00 58.61 195 PRO C C 1
ATOM 5676 O O . PRO C 1 195 ? -1.969 74.474 126.343 1.00 61.14 195 PRO C O 1
ATOM 5680 N N . VAL C 1 196 ? -0.712 72.817 125.478 1.00 56.26 196 VAL C N 1
ATOM 5681 C CA . VAL C 1 196 ? 0.520 73.322 126.019 1.00 60.40 196 VAL C CA 1
ATOM 5682 C C . VAL C 1 196 ? 1.028 74.354 125.044 1.00 64.46 196 VAL C C 1
ATOM 5683 O O . VAL C 1 196 ? 0.579 74.391 123.911 1.00 65.75 196 VAL C O 1
ATOM 5687 N N . ILE C 1 197 ? 1.925 75.213 125.509 1.00 60.86 197 ILE C N 1
ATOM 5688 C CA . ILE C 1 197 ? 2.361 76.372 124.753 1.00 63.68 197 ILE C CA 1
ATOM 5689 C C . ILE C 1 197 ? 3.869 76.530 124.912 1.00 69.76 197 ILE C C 1
ATOM 5690 O O . ILE C 1 197 ? 4.346 76.707 126.032 1.00 72.98 197 ILE C O 1
ATOM 5695 N N . ARG C 1 198 ? 4.609 76.525 123.802 1.00 67.47 198 ARG C N 1
ATOM 5696 C CA . ARG C 1 198 ? 6.052 76.779 123.843 1.00 74.44 198 ARG C CA 1
ATOM 5697 C C . ARG C 1 198 ? 6.278 78.265 124.162 1.00 69.31 198 ARG C C 1
ATOM 5698 O O . ARG C 1 198 ? 5.443 79.090 123.801 1.00 60.44 198 ARG C O 1
ATOM 5706 N N . LEU C 1 199 ? 7.371 78.604 124.847 1.00 73.80 199 LEU C N 1
ATOM 5707 C CA . LEU C 1 199 ? 7.763 80.014 125.024 1.00 83.47 199 LEU C CA 1
ATOM 5708 C C . LEU C 1 199 ? 9.261 80.239 124.926 1.00 87.47 199 LEU C C 1
ATOM 5709 O O . LEU C 1 199 ? 10.044 79.285 124.851 1.00 83.11 199 LEU C O 1
ATOM 5714 N N . GLN C 1 200 ? 9.624 81.524 124.875 1.00 97.40 200 GLN C N 1
ATOM 5715 C CA . GLN C 1 200 ? 11.012 81.990 124.915 1.00 102.10 200 GLN C CA 1
ATOM 5716 C C . GLN C 1 200 ? 11.173 82.907 126.131 1.00 93.91 200 GLN C C 1
ATOM 5717 O O . GLN C 1 200 ? 12.113 83.693 126.211 1.00 89.50 200 GLN C O 1
ATOM 5723 N N . TYR C 1 221 ? 3.854 82.945 117.956 1.00 118.09 221 TYR C N 1
ATOM 5724 C CA . TYR C 1 221 ? 2.929 82.131 118.760 1.00 124.94 221 TYR C CA 1
ATOM 5725 C C . TYR C 1 221 ? 3.579 80.825 119.263 1.00 116.41 221 TYR C C 1
ATOM 5726 O O . TYR C 1 221 ? 4.777 80.588 119.045 1.00 112.15 221 TYR C O 1
ATOM 5735 N N . GLY C 1 222 ? 2.799 80.011 119.976 1.00 103.75 222 GLY C N 1
ATOM 5736 C CA . GLY C 1 222 ? 3.264 78.708 120.450 1.00 87.67 222 GLY C CA 1
ATOM 5737 C C . GLY C 1 222 ? 2.235 77.588 120.514 1.00 88.07 222 GLY C C 1
ATOM 5738 O O . GLY C 1 222 ? 2.432 76.650 121.279 1.00 81.76 222 GLY C O 1
ATOM 5739 N N . ILE C 1 223 ? 1.137 77.673 119.751 1.00 88.96 223 ILE C N 1
ATOM 5740 C CA . ILE C 1 223 ? 0.304 76.489 119.437 1.00 92.23 223 ILE C CA 1
ATOM 5741 C C . ILE C 1 223 ? 0.237 76.479 117.885 1.00 101.57 223 ILE C C 1
ATOM 5742 O O . ILE C 1 223 ? -0.237 77.453 117.290 1.00 109.62 223 ILE C O 1
ATOM 5747 N N . PRO C 1 224 ? 0.753 75.440 117.211 1.00 109.52 224 PRO C N 1
ATOM 5748 C CA . PRO C 1 224 ? 1.339 74.226 117.804 1.00 107.88 224 PRO C CA 1
ATOM 5749 C C . PRO C 1 224 ? 2.613 74.488 118.630 1.00 104.11 224 PRO C C 1
ATOM 5750 O O . PRO C 1 224 ? 3.326 75.456 118.353 1.00 94.66 224 PRO C O 1
ATOM 5754 N N . CYS C 1 225 ? 2.870 73.646 119.636 1.00 102.19 225 CYS C N 1
ATOM 5755 C CA . CYS C 1 225 ? 4.067 73.771 120.505 1.00 100.25 225 CYS C CA 1
ATOM 5756 C C . CYS C 1 225 ? 5.335 73.162 119.889 1.00 97.33 225 CYS C C 1
ATOM 5757 O O . CYS C 1 225 ? 6.447 73.641 120.140 1.00 97.38 225 CYS C O 1
ATOM 5760 N N . GLY C 1 226 ? 5.152 72.118 119.080 1.00 91.10 226 GLY C N 1
ATOM 5761 C CA . GLY C 1 226 ? 6.257 71.402 118.451 1.00 97.34 226 GLY C CA 1
ATOM 5762 C C . GLY C 1 226 ? 6.566 70.153 119.250 1.00 98.70 226 GLY C C 1
ATOM 5763 O O . GLY C 1 226 ? 7.734 69.879 119.577 1.00 95.64 226 GLY C O 1
ATOM 5764 N N . LEU C 1 227 ? 5.505 69.397 119.539 1.00 89.16 227 LEU C N 1
ATOM 5765 C CA . LEU C 1 227 ? 5.526 68.323 120.522 1.00 86.12 227 LEU C CA 1
ATOM 5766 C C . LEU C 1 227 ? 4.515 67.323 120.053 1.00 79.70 227 LEU C C 1
ATOM 5767 O O . LEU C 1 227 ? 3.373 67.701 119.762 1.00 77.41 227 LEU C O 1
ATOM 5772 N N . SER C 1 228 ? 4.905 66.055 119.976 1.00 75.14 228 SER C N 1
ATOM 5773 C CA . SER C 1 228 ? 3.994 65.053 119.431 1.00 78.80 228 SER C CA 1
ATOM 5774 C C . SER C 1 228 ? 2.768 64.962 120.315 1.00 81.37 228 SER C C 1
ATOM 5775 O O . SER C 1 228 ? 2.840 65.217 121.524 1.00 83.61 228 SER C O 1
ATOM 5778 N N . GLU C 1 229 ? 1.641 64.618 119.706 1.00 85.66 229 GLU C N 1
ATOM 5779 C CA . GLU C 1 229 ? 0.412 64.375 120.453 1.00 91.46 229 GLU C CA 1
ATOM 5780 C C . GLU C 1 229 ? 0.676 63.513 121.683 1.00 88.98 229 GLU C C 1
ATOM 5781 O O . GLU C 1 229 ? 0.098 63.752 122.732 1.00 97.88 229 GLU C O 1
ATOM 5787 N N . THR C 1 230 ? 1.565 62.533 121.548 1.00 90.41 230 THR C N 1
ATOM 5788 C CA . THR C 1 230 ? 1.841 61.565 122.607 1.00 89.05 230 THR C CA 1
ATOM 5789 C C . THR C 1 230 ? 2.772 62.153 123.736 1.00 87.58 230 THR C C 1
ATOM 5790 O O . THR C 1 230 ? 2.439 62.017 124.928 1.00 77.02 230 THR C O 1
ATOM 5794 N N . GLU C 1 231 ? 3.877 62.827 123.372 1.00 79.02 231 GLU C N 1
ATOM 5795 C CA . GLU C 1 231 ? 4.669 63.647 124.324 1.00 81.30 231 GLU C CA 1
ATOM 5796 C C . GLU C 1 231 ? 3.850 64.815 124.973 1.00 92.07 231 GLU C C 1
ATOM 5797 O O . GLU C 1 231 ? 4.238 65.345 126.020 1.00 91.07 231 GLU C O 1
ATOM 5803 N N . GLU C 1 232 ? 2.782 65.270 124.311 1.00 90.58 232 GLU C N 1
ATOM 5804 C CA . GLU C 1 232 ? 1.888 66.281 124.877 1.00 82.85 232 GLU C CA 1
ATOM 5805 C C . GLU C 1 232 ? 1.085 65.681 126.035 1.00 72.04 232 GLU C C 1
ATOM 5806 O O . GLU C 1 232 ? 1.087 66.240 127.113 1.00 76.76 232 GLU C O 1
ATOM 5812 N N . LYS C 1 233 ? 0.425 64.547 125.832 1.00 64.86 233 LYS C N 1
ATOM 5813 C CA . LYS C 1 233 ? -0.410 63.962 126.894 1.00 75.11 233 LYS C CA 1
ATOM 5814 C C . LYS C 1 233 ? 0.461 63.522 128.096 1.00 78.18 233 LYS C C 1
ATOM 5815 O O . LYS C 1 233 ? -0.016 63.504 129.233 1.00 76.73 233 LYS C O 1
ATOM 5821 N N . LYS C 1 234 ? 1.723 63.171 127.842 1.00 78.51 234 LYS C N 1
ATOM 5822 C CA . LYS C 1 234 ? 2.637 62.755 128.909 1.00 84.12 234 LYS C CA 1
ATOM 5823 C C . LYS C 1 234 ? 2.929 63.949 129.792 1.00 71.19 234 LYS C C 1
ATOM 5824 O O . LYS C 1 234 ? 2.778 63.854 130.992 1.00 71.33 234 LYS C O 1
ATOM 5830 N N . LEU C 1 235 ? 3.323 65.061 129.176 1.00 62.14 235 LEU C N 1
ATOM 5831 C CA . LEU C 1 235 ? 3.592 66.305 129.900 1.00 63.57 235 LEU C CA 1
ATOM 5832 C C . LEU C 1 235 ? 2.357 66.824 130.682 1.00 63.69 235 LEU C C 1
ATOM 5833 O O . LEU C 1 235 ? 2.479 67.250 131.830 1.00 58.39 235 LEU C O 1
ATOM 5838 N N . GLN C 1 236 ? 1.179 66.756 130.068 1.00 57.61 236 GLN C N 1
ATOM 5839 C CA . GLN C 1 236 ? -0.022 67.226 130.713 1.00 60.24 236 GLN C CA 1
ATOM 5840 C C . GLN C 1 236 ? -0.307 66.386 131.945 1.00 65.04 236 GLN C C 1
ATOM 5841 O O . GLN C 1 236 ? -0.475 66.929 133.030 1.00 67.32 236 GLN C O 1
ATOM 5847 N N . ALA C 1 237 ? -0.348 65.067 131.794 1.00 74.85 237 ALA C N 1
ATOM 5848 C CA . ALA C 1 237 ? -0.644 64.182 132.940 1.00 76.75 237 ALA C CA 1
ATOM 5849 C C . ALA C 1 237 ? 0.395 64.316 134.078 1.00 71.74 237 ALA C C 1
ATOM 5850 O O . ALA C 1 237 ? 0.051 64.137 135.250 1.00 69.11 237 ALA C O 1
ATOM 5852 N N . LEU C 1 238 ? 1.644 64.630 133.721 1.00 62.81 238 LEU C N 1
ATOM 5853 C CA . LEU C 1 238 ? 2.687 64.928 134.709 1.00 65.25 238 LEU C CA 1
ATOM 5854 C C . LEU C 1 238 ? 2.364 66.252 135.404 1.00 64.46 238 LEU C C 1
ATOM 5855 O O . LEU C 1 238 ? 2.149 66.299 136.614 1.00 72.29 238 LEU C O 1
ATOM 5860 N N . CYS C 1 239 ? 2.319 67.323 134.627 1.00 58.74 239 CYS C N 1
ATOM 5861 C CA . CYS C 1 239 ? 1.918 68.611 135.133 1.00 49.96 239 CYS C CA 1
ATOM 5862 C C . CYS C 1 239 ? 0.611 68.590 135.944 1.00 46.59 239 CYS C C 1
ATOM 5863 O O . CYS C 1 239 ? 0.481 69.336 136.880 1.00 44.09 239 CYS C O 1
ATOM 5866 N N . LEU C 1 240 ? -0.330 67.725 135.611 1.00 46.12 240 LEU C N 1
ATOM 5867 C CA . LEU C 1 240 ? -1.502 67.565 136.436 1.00 51.92 240 LEU C CA 1
ATOM 5868 C C . LEU C 1 240 ? -1.099 67.134 137.836 1.00 58.62 240 LEU C C 1
ATOM 5869 O O . LEU C 1 240 ? -1.596 67.673 138.833 1.00 60.01 240 LEU C O 1
ATOM 5874 N N . ARG C 1 241 ? -0.213 66.156 137.908 1.00 56.79 241 ARG C N 1
ATOM 5875 C CA . ARG C 1 241 ? 0.215 65.635 139.188 1.00 61.21 241 ARG C CA 1
ATOM 5876 C C . ARG C 1 241 ? 0.995 66.692 139.958 1.00 56.50 241 ARG C C 1
ATOM 5877 O O . ARG C 1 241 ? 0.759 66.865 141.146 1.00 57.55 241 ARG C O 1
ATOM 5885 N N . ALA C 1 242 ? 1.907 67.394 139.289 1.00 50.07 242 ALA C N 1
ATOM 5886 C CA . ALA C 1 242 ? 2.651 68.502 139.923 1.00 51.71 242 ALA C CA 1
ATOM 5887 C C . ALA C 1 242 ? 1.734 69.595 140.477 1.00 52.64 242 ALA C C 1
ATOM 5888 O O . ALA C 1 242 ? 2.038 70.193 141.487 1.00 52.65 242 ALA C O 1
ATOM 5890 N N . PHE C 1 243 ? 0.657 69.868 139.750 1.00 55.71 243 PHE C N 1
ATOM 5891 C CA . PHE C 1 243 ? -0.356 70.867 140.105 1.00 61.71 243 PHE C CA 1
ATOM 5892 C C . PHE C 1 243 ? -1.120 70.368 141.337 1.00 58.47 243 PHE C C 1
ATOM 5893 O O . PHE C 1 243 ? -1.328 71.128 142.268 1.00 55.09 243 PHE C O 1
ATOM 5901 N N . GLN C 1 244 ? -1.513 69.092 141.321 1.00 60.22 244 GLN C N 1
ATOM 5902 C CA . GLN C 1 244 ? -2.277 68.443 142.415 1.00 60.53 244 GLN C CA 1
ATOM 5903 C C . GLN C 1 244 ? -1.454 68.332 143.691 1.00 61.64 244 GLN C C 1
ATOM 5904 O O . GLN C 1 244 ? -1.909 68.678 144.788 1.00 55.44 244 GLN C O 1
ATOM 5910 N N . ALA C 1 245 ? -0.227 67.864 143.513 1.00 60.26 245 ALA C N 1
ATOM 5911 C CA . ALA C 1 245 ? 0.717 67.645 144.602 1.00 58.30 245 ALA C CA 1
ATOM 5912 C C . ALA C 1 245 ? 0.995 68.901 145.397 1.00 54.73 245 ALA C C 1
ATOM 5913 O O . ALA C 1 245 ? 1.222 68.839 146.601 1.00 56.43 245 ALA C O 1
ATOM 5915 N N . VAL C 1 246 ? 0.965 70.049 144.752 1.00 57.05 246 VAL C N 1
ATOM 5916 C CA . VAL C 1 246 ? 1.266 71.291 145.470 1.00 57.02 246 VAL C CA 1
ATOM 5917 C C . VAL C 1 246 ? 0.013 71.892 146.145 1.00 49.27 246 VAL C C 1
ATOM 5918 O O . VAL C 1 246 ? 0.128 72.882 146.817 1.00 43.19 246 VAL C O 1
ATOM 5922 N N . GLY C 1 247 ? -1.165 71.286 145.979 1.00 47.52 247 GLY C N 1
ATOM 5923 C CA . GLY C 1 247 ? -2.397 71.826 146.523 1.00 49.06 247 GLY C CA 1
ATOM 5924 C C . GLY C 1 247 ? -3.106 72.885 145.682 1.00 51.49 247 GLY C C 1
ATOM 5925 O O . GLY C 1 247 ? -4.069 73.526 146.145 1.00 49.99 247 GLY C O 1
ATOM 5926 N N . ALA C 1 248 ? -2.687 73.050 144.427 1.00 47.03 248 ALA C N 1
ATOM 5927 C CA . ALA C 1 248 ? -3.286 74.065 143.585 1.00 41.52 248 ALA C CA 1
ATOM 5928 C C . ALA C 1 248 ? -4.646 73.606 143.095 1.00 42.18 248 ALA C C 1
ATOM 5929 O O . ALA C 1 248 ? -4.917 72.423 143.095 1.00 40.23 248 ALA C O 1
ATOM 5931 N N . GLU C 1 249 ? -5.552 74.524 142.765 1.00 43.29 249 GLU C N 1
ATOM 5932 C CA . GLU C 1 249 ? -6.895 74.082 142.367 1.00 49.35 249 GLU C CA 1
ATOM 5933 C C . GLU C 1 249 ? -7.543 75.037 141.354 1.00 48.11 249 GLU C C 1
ATOM 5934 O O . GLU C 1 249 ? -7.204 76.207 141.298 1.00 44.73 249 GLU C O 1
ATOM 5940 N N . GLY C 1 250 ? -8.515 74.516 140.600 1.00 45.53 250 GLY C N 1
ATOM 5941 C CA . GLY C 1 250 ? -9.322 75.318 139.678 1.00 44.99 250 GLY C CA 1
ATOM 5942 C C . GLY C 1 250 ? -8.575 75.684 138.402 1.00 47.07 250 GLY C C 1
ATOM 5943 O O . GLY C 1 250 ? -8.724 75.007 137.367 1.00 47.23 250 GLY C O 1
ATOM 5944 N N . TRP C 1 251 ? -7.757 76.742 138.485 1.00 45.22 251 TRP C N 1
ATOM 5945 C CA . TRP C 1 251 ? -6.977 77.238 137.341 1.00 43.03 251 TRP C CA 1
ATOM 5946 C C . TRP C 1 251 ? -5.611 77.668 137.757 1.00 39.68 251 TRP C C 1
ATOM 5947 O O . TRP C 1 251 ? -5.378 77.841 138.908 1.00 43.25 251 TRP C O 1
ATOM 5958 N N . GLY C 1 252 ? -4.710 77.805 136.799 1.00 43.37 252 GLY C N 1
ATOM 5959 C CA . GLY C 1 252 ? -3.318 78.171 137.057 1.00 46.98 252 GLY C CA 1
ATOM 5960 C C . GLY C 1 252 ? -2.404 77.726 135.905 1.00 46.98 252 GLY C C 1
ATOM 5961 O O . GLY C 1 252 ? -2.875 77.276 134.866 1.00 42.74 252 GLY C O 1
ATOM 5962 N N . ARG C 1 253 ? -1.098 77.834 136.113 1.00 50.81 253 ARG C N 1
ATOM 5963 C CA . ARG C 1 253 ? -0.085 77.375 135.153 1.00 54.63 253 ARG C CA 1
ATOM 5964 C C . ARG C 1 253 ? 1.089 76.678 135.823 1.00 58.81 253 ARG C C 1
ATOM 5965 O O . ARG C 1 253 ? 1.577 77.160 136.839 1.00 61.53 253 ARG C O 1
ATOM 5973 N N . ILE C 1 254 ? 1.540 75.569 135.225 1.00 63.07 254 ILE C N 1
ATOM 5974 C CA . ILE C 1 254 ? 2.822 74.929 135.534 1.00 57.39 254 ILE C CA 1
ATOM 5975 C C . ILE C 1 254 ? 3.772 75.123 134.351 1.00 57.19 254 ILE C C 1
ATOM 5976 O O . ILE C 1 254 ? 3.494 74.648 133.258 1.00 52.69 254 ILE C O 1
ATOM 5981 N N . ASP C 1 255 ? 4.878 75.819 134.562 1.00 57.53 255 ASP C N 1
ATOM 5982 C CA . ASP C 1 255 ? 5.972 75.808 133.601 1.00 62.18 255 ASP C CA 1
ATOM 5983 C C . ASP C 1 255 ? 6.772 74.504 133.727 1.00 66.87 255 ASP C C 1
ATOM 5984 O O . ASP C 1 255 ? 6.788 73.897 134.795 1.00 62.66 255 ASP C O 1
ATOM 5989 N N . ALA C 1 256 ? 7.401 74.095 132.615 1.00 69.37 256 ALA C N 1
ATOM 5990 C CA . ALA C 1 256 ? 8.281 72.901 132.510 1.00 69.44 256 ALA C CA 1
ATOM 5991 C C . ALA C 1 256 ? 9.350 73.072 131.415 1.00 68.07 256 ALA C C 1
ATOM 5992 O O . ALA C 1 256 ? 9.318 74.012 130.628 1.00 72.36 256 ALA C O 1
ATOM 5994 N N . MET C 1 257 ? 10.318 72.171 131.415 1.00 75.32 257 MET C N 1
ATOM 5995 C CA . MET C 1 257 ? 11.436 72.168 130.477 1.00 74.32 257 MET C CA 1
ATOM 5996 C C . MET C 1 257 ? 11.409 70.778 129.893 1.00 74.39 257 MET C C 1
ATOM 5997 O O . MET C 1 257 ? 10.893 69.852 130.533 1.00 66.91 257 MET C O 1
ATOM 6002 N N . GLN C 1 258 ? 11.896 70.646 128.660 1.00 82.42 258 GLN C N 1
ATOM 6003 C CA . GLN C 1 258 ? 12.279 69.335 128.085 1.00 79.64 258 GLN C CA 1
ATOM 6004 C C . GLN C 1 258 ? 13.730 69.465 127.692 1.00 80.59 258 GLN C C 1
ATOM 6005 O O . GLN C 1 258 ? 14.067 70.392 126.959 1.00 79.48 258 GLN C O 1
ATOM 6011 N N . ASP C 1 259 ? 14.583 68.577 128.209 1.00 82.89 259 ASP C N 1
ATOM 6012 C CA . ASP C 1 259 ? 16.031 68.597 127.886 1.00 90.05 259 ASP C CA 1
ATOM 6013 C C . ASP C 1 259 ? 16.317 67.936 126.521 1.00 90.01 259 ASP C C 1
ATOM 6014 O O . ASP C 1 259 ? 15.410 67.339 125.900 1.00 72.03 259 ASP C O 1
ATOM 6019 N N . GLU C 1 260 ? 17.576 68.030 126.079 1.00 92.44 260 GLU C N 1
ATOM 6020 C CA . GLU C 1 260 ? 17.998 67.468 124.783 1.00 92.04 260 GLU C CA 1
ATOM 6021 C C . GLU C 1 260 ? 17.640 65.985 124.586 1.00 91.52 260 GLU C C 1
ATOM 6022 O O . GLU C 1 260 ? 17.406 65.583 123.452 1.00 89.84 260 GLU C O 1
ATOM 6028 N N . GLN C 1 261 ? 17.564 65.186 125.662 1.00 91.88 261 GLN C N 1
ATOM 6029 C CA . GLN C 1 261 ? 17.152 63.763 125.549 1.00 89.30 261 GLN C CA 1
ATOM 6030 C C . GLN C 1 261 ? 15.632 63.488 125.700 1.00 84.30 261 GLN C C 1
ATOM 6031 O O . GLN C 1 261 ? 15.226 62.326 125.798 1.00 77.63 261 GLN C O 1
ATOM 6037 N N . GLY C 1 262 ? 14.791 64.526 125.707 1.00 91.51 262 GLY C N 1
ATOM 6038 C CA . GLY C 1 262 ? 13.324 64.352 125.810 1.00 91.15 262 GLY C CA 1
ATOM 6039 C C . GLY C 1 262 ? 12.729 64.074 127.197 1.00 89.05 262 GLY C C 1
ATOM 6040 O O . GLY C 1 262 ? 11.603 63.542 127.290 1.00 75.85 262 GLY C O 1
ATOM 6041 N N . ASN C 1 263 ? 13.476 64.420 128.261 1.00 88.02 263 ASN C N 1
ATOM 6042 C CA . ASN C 1 263 ? 12.984 64.345 129.664 1.00 92.93 263 ASN C CA 1
ATOM 6043 C C . ASN C 1 263 ? 12.458 65.711 130.157 1.00 86.14 263 ASN C C 1
ATOM 6044 O O . ASN C 1 263 ? 13.169 66.726 130.067 1.00 77.03 263 ASN C O 1
ATOM 6049 N N . PHE C 1 264 ? 11.248 65.724 130.722 1.00 82.93 264 PHE C N 1
ATOM 6050 C CA . PHE C 1 264 ? 10.660 66.969 131.239 1.00 78.30 264 PHE C CA 1
ATOM 6051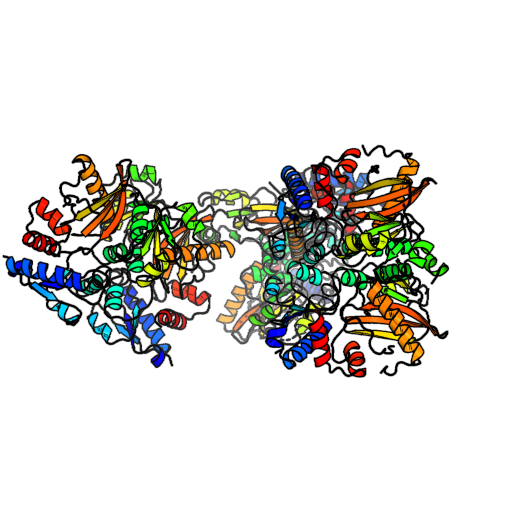 C C . PHE C 1 264 ? 11.104 67.231 132.680 1.00 75.79 264 PHE C C 1
ATOM 6052 O O . PHE C 1 264 ? 11.047 66.327 133.509 1.00 73.06 264 PHE C O 1
ATOM 6060 N N . TRP C 1 265 ? 11.536 68.459 132.965 1.00 77.23 265 TRP C N 1
ATOM 6061 C CA . TRP C 1 265 ? 11.797 68.934 134.342 1.00 83.22 265 TRP C CA 1
ATOM 6062 C C . TRP C 1 265 ? 10.847 70.124 134.760 1.00 77.42 265 TRP C C 1
ATOM 6063 O O . TRP C 1 265 ? 10.763 71.139 134.066 1.00 67.21 265 TRP C O 1
ATOM 6074 N N . LEU C 1 266 ? 10.141 70.002 135.886 1.00 71.49 266 LEU C N 1
ATOM 6075 C CA . LEU C 1 266 ? 9.184 71.046 136.327 1.00 58.69 266 LEU C CA 1
ATOM 6076 C C . LEU C 1 266 ? 9.920 72.260 136.861 1.00 57.34 266 LEU C C 1
ATOM 6077 O O . LEU C 1 266 ? 10.878 72.113 137.599 1.00 55.09 266 LEU C O 1
ATOM 6082 N N . LEU C 1 267 ? 9.487 73.462 136.478 1.00 55.94 267 LEU C N 1
ATOM 6083 C CA . LEU C 1 267 ? 10.153 74.691 136.927 1.00 62.28 267 LEU C CA 1
ATOM 6084 C C . LEU C 1 267 ? 9.448 75.369 138.108 1.00 61.07 267 LEU C C 1
ATOM 6085 O O . LEU C 1 267 ? 10.079 75.631 139.126 1.00 57.87 267 LEU C O 1
ATOM 6090 N N . GLU C 1 268 ? 8.164 75.674 137.936 1.00 59.12 268 GLU C N 1
ATOM 6091 C CA . GLU C 1 268 ? 7.359 76.396 138.935 1.00 60.62 268 GLU C CA 1
ATOM 6092 C C . GLU C 1 268 ? 5.850 76.323 138.644 1.00 56.15 268 GLU C C 1
ATOM 6093 O O . GLU C 1 268 ? 5.417 75.732 137.640 1.00 51.55 268 GLU C O 1
ATOM 6099 N N . VAL C 1 269 ? 5.069 76.830 139.596 1.00 52.72 269 VAL C N 1
ATOM 6100 C CA . VAL C 1 269 ? 3.608 76.874 139.498 1.00 51.10 269 VAL C CA 1
ATOM 6101 C C . VAL C 1 269 ? 3.217 78.339 139.648 1.00 45.49 269 VAL C C 1
ATOM 6102 O O . VAL C 1 269 ? 3.903 79.095 140.327 1.00 43.42 269 VAL C O 1
ATOM 6106 N N . ASN C 1 270 ? 2.138 78.717 138.971 1.00 45.84 270 ASN C N 1
ATOM 6107 C CA . ASN C 1 270 ? 1.582 80.049 139.029 1.00 48.01 270 ASN C CA 1
ATOM 6108 C C . ASN C 1 270 ? 0.100 79.880 139.330 1.00 46.30 270 ASN C C 1
ATOM 6109 O O . ASN C 1 270 ? -0.621 79.263 138.566 1.00 40.86 270 ASN C O 1
ATOM 6114 N N . THR C 1 271 ? -0.332 80.405 140.476 1.00 52.47 271 THR C N 1
ATOM 6115 C CA . THR C 1 271 ? -1.730 80.255 140.960 1.00 50.11 271 THR C CA 1
ATOM 6116 C C . THR C 1 271 ? -2.652 81.424 140.635 1.00 46.89 271 THR C C 1
ATOM 6117 O O . THR C 1 271 ? -3.847 81.274 140.793 1.00 46.14 271 THR C O 1
ATOM 6121 N N . VAL C 1 272 ? -2.130 82.584 140.232 1.00 48.25 272 VAL C N 1
ATOM 6122 C CA . VAL C 1 272 ? -3.010 83.647 139.661 1.00 48.79 272 VAL C CA 1
ATOM 6123 C C . VAL C 1 272 ? -2.333 84.235 138.394 1.00 45.11 272 VAL C C 1
ATOM 6124 O O . VAL C 1 272 ? -1.671 85.262 138.396 1.00 42.91 272 VAL C O 1
ATOM 6128 N N . PRO C 1 273 ? -2.501 83.506 137.291 1.00 45.49 273 PRO C N 1
ATOM 6129 C CA . PRO C 1 273 ? -1.938 83.919 136.036 1.00 45.73 273 PRO C CA 1
ATOM 6130 C C . PRO C 1 273 ? -2.597 85.166 135.535 1.00 43.35 273 PRO C C 1
ATOM 6131 O O . PRO C 1 273 ? -3.693 85.524 135.984 1.00 46.09 273 PRO C O 1
ATOM 6135 N N . GLY C 1 274 ? -1.911 85.806 134.593 1.00 39.21 274 GLY C N 1
ATOM 6136 C CA . GLY C 1 274 ? -2.429 86.940 133.910 1.00 39.55 274 GLY C CA 1
ATOM 6137 C C . GLY C 1 274 ? -3.680 86.576 133.117 1.00 37.27 274 GLY C C 1
ATOM 6138 O O . GLY C 1 274 ? -3.873 85.442 132.710 1.00 37.98 274 GLY C O 1
ATOM 6139 N N . MET C 1 275 ? -4.538 87.570 132.963 1.00 37.90 275 MET C N 1
ATOM 6140 C CA . MET C 1 275 ? -5.658 87.517 132.062 1.00 41.99 275 MET C CA 1
ATOM 6141 C C . MET C 1 275 ? -5.693 88.781 131.213 1.00 42.76 275 MET C C 1
ATOM 6142 O O . MET C 1 275 ? -6.759 89.196 130.737 1.00 43.22 275 MET C O 1
ATOM 6147 N N . THR C 1 276 ? -4.506 89.353 131.008 1.00 40.39 276 THR C N 1
ATOM 6148 C CA . THR C 1 276 ? -4.302 90.433 130.088 1.00 43.34 276 THR C CA 1
ATOM 6149 C C . THR C 1 276 ? -4.454 89.899 128.665 1.00 45.36 276 THR C C 1
ATOM 6150 O O . THR C 1 276 ? -4.430 88.678 128.423 1.00 40.93 276 THR C O 1
ATOM 6154 N N . SER C 1 277 ? -4.567 90.819 127.715 1.00 46.93 277 SER C N 1
ATOM 6155 C CA . SER C 1 277 ? -4.799 90.453 126.310 1.00 48.13 277 SER C CA 1
ATOM 6156 C C . SER C 1 277 ? -3.614 89.711 125.671 1.00 46.92 277 SER C C 1
ATOM 6157 O O . SER C 1 277 ? -3.783 89.063 124.661 1.00 47.54 277 SER C O 1
ATOM 6160 N N . HIS C 1 278 ? -2.423 89.791 126.264 1.00 54.62 278 HIS C N 1
ATOM 6161 C CA . HIS C 1 278 ? -1.277 88.964 125.841 1.00 59.90 278 HIS C CA 1
ATOM 6162 C C . HIS C 1 278 ? -0.999 87.719 126.712 1.00 56.80 278 HIS C C 1
ATOM 6163 O O . HIS C 1 278 ? 0.028 87.085 126.574 1.00 58.65 278 HIS C O 1
ATOM 6170 N N . SER C 1 279 ? -1.931 87.339 127.582 1.00 57.14 279 SER C N 1
ATOM 6171 C CA . SER C 1 279 ? -1.654 86.341 128.599 1.00 49.58 279 SER C CA 1
ATOM 6172 C C . SER C 1 279 ? -1.849 84.933 128.062 1.00 51.39 279 SER C C 1
ATOM 6173 O O . SER C 1 279 ? -2.640 84.684 127.131 1.00 50.74 279 SER C O 1
ATOM 6176 N N . LEU C 1 280 ? -1.118 84.000 128.661 1.00 49.62 280 LEU C N 1
ATOM 6177 C CA . LEU C 1 280 ? -1.052 82.651 128.162 1.00 46.97 280 LEU C CA 1
ATOM 6178 C C . LEU C 1 280 ? -2.299 81.826 128.419 1.00 47.51 280 LEU C C 1
ATOM 6179 O O . LEU C 1 280 ? -2.701 81.099 127.521 1.00 57.12 280 LEU C O 1
ATOM 6184 N N . VAL C 1 281 ? -2.943 81.929 129.584 1.00 43.08 281 VAL C N 1
ATOM 6185 C CA . VAL C 1 281 ? -4.120 81.083 129.872 1.00 41.81 281 VAL C CA 1
ATOM 6186 C C . VAL C 1 281 ? -5.268 81.292 128.867 1.00 42.55 281 VAL C C 1
ATOM 6187 O O . VAL C 1 281 ? -5.854 80.325 128.374 1.00 44.89 281 VAL C O 1
ATOM 6191 N N . PRO C 1 282 ? -5.601 82.552 128.554 1.00 45.87 282 PRO C N 1
ATOM 6192 C CA . PRO C 1 282 ? -6.556 82.779 127.453 1.00 46.57 282 PRO C CA 1
ATOM 6193 C C . PRO C 1 282 ? -6.171 82.160 126.076 1.00 43.12 282 PRO C C 1
ATOM 6194 O O . PRO C 1 282 ? -7.053 81.609 125.410 1.00 41.56 282 PRO C O 1
ATOM 6198 N N . LYS C 1 283 ? -4.900 82.216 125.671 1.00 49.49 283 LYS C N 1
ATOM 6199 C CA . LYS C 1 283 ? -4.432 81.430 124.487 1.00 51.91 283 LYS C CA 1
ATOM 6200 C C . LYS C 1 283 ? -4.838 79.956 124.593 1.00 53.94 283 LYS C C 1
ATOM 6201 O O . LYS C 1 283 ? -5.627 79.445 123.789 1.00 45.64 283 LYS C O 1
ATOM 6207 N N . ALA C 1 284 ? -4.332 79.290 125.631 1.00 54.26 284 ALA C N 1
ATOM 6208 C CA . ALA C 1 284 ? -4.550 77.839 125.824 1.00 47.48 284 ALA C CA 1
ATOM 6209 C C . ALA C 1 284 ? -6.007 77.423 125.807 1.00 49.50 284 ALA C C 1
ATOM 6210 O O . ALA C 1 284 ? -6.336 76.312 125.388 1.00 47.98 284 ALA C O 1
ATOM 6212 N N . ALA C 1 285 ? -6.881 78.287 126.295 1.00 46.48 285 ALA C N 1
ATOM 6213 C CA . ALA C 1 285 ? -8.277 77.924 126.389 1.00 52.39 285 ALA C CA 1
ATOM 6214 C C . ALA C 1 285 ? -9.044 78.250 125.090 1.00 51.82 285 ALA C C 1
ATOM 6215 O O . ALA C 1 285 ? -10.071 77.600 124.767 1.00 46.76 285 ALA C O 1
ATOM 6217 N N . LYS C 1 286 ? -8.580 79.266 124.357 1.00 50.83 286 LYS C N 1
ATOM 6218 C CA . LYS C 1 286 ? -9.134 79.531 123.025 1.00 51.95 286 LYS C CA 1
ATOM 6219 C C . LYS C 1 286 ? -8.833 78.304 122.165 1.00 51.92 286 LYS C C 1
ATOM 6220 O O . LYS C 1 286 ? -9.735 77.765 121.543 1.00 51.16 286 LYS C O 1
ATOM 6226 N N . ALA C 1 287 ? -7.613 77.781 122.241 1.00 52.23 287 ALA C N 1
ATOM 6227 C CA . ALA C 1 287 ? -7.261 76.555 121.505 1.00 54.04 287 ALA C CA 1
ATOM 6228 C C . ALA C 1 287 ? -8.204 75.394 121.749 1.00 54.72 287 ALA C C 1
ATOM 6229 O O . ALA C 1 287 ? -8.232 74.510 120.926 1.00 56.86 287 ALA C O 1
ATOM 6231 N N . VAL C 1 288 ? -8.981 75.367 122.836 1.00 54.98 288 VAL C N 1
ATOM 6232 C CA . VAL C 1 288 ? -9.974 74.299 122.997 1.00 54.21 288 VAL C CA 1
ATOM 6233 C C . VAL C 1 288 ? -11.423 74.790 122.962 1.00 49.37 288 VAL C C 1
ATOM 6234 O O . VAL C 1 288 ? -12.303 74.074 123.373 1.00 53.68 288 VAL C O 1
ATOM 6238 N N . GLY C 1 289 ? -11.680 75.990 122.450 1.00 52.16 289 GLY C N 1
ATOM 6239 C CA . GLY C 1 289 ? -13.059 76.464 122.237 1.00 55.43 289 GLY C CA 1
ATOM 6240 C C . GLY C 1 289 ? -13.634 77.505 123.196 1.00 59.15 289 GLY C C 1
ATOM 6241 O O . GLY C 1 289 ? -14.818 77.798 123.123 1.00 58.35 289 GLY C O 1
ATOM 6242 N N . TYR C 1 290 ? -12.813 78.063 124.092 1.00 58.79 290 TYR C N 1
ATOM 6243 C CA . TYR C 1 290 ? -13.254 79.125 125.033 1.00 54.28 290 TYR C CA 1
ATOM 6244 C C . TYR C 1 290 ? -12.957 80.517 124.533 1.00 49.93 290 TYR C C 1
ATOM 6245 O O . TYR C 1 290 ? -11.784 80.906 124.392 1.00 47.63 290 TYR C O 1
ATOM 6254 N N . SER C 1 291 ? -13.992 81.319 124.318 1.00 49.55 291 SER C N 1
ATOM 6255 C CA . SER C 1 291 ? -13.716 82.761 124.220 1.00 44.35 291 SER C CA 1
ATOM 6256 C C . SER C 1 291 ? -13.212 83.212 125.574 1.00 40.46 291 SER C C 1
ATOM 6257 O O . SER C 1 291 ? -13.482 82.588 126.603 1.00 43.11 291 SER C O 1
ATOM 6260 N N . PHE C 1 292 ? -12.527 84.331 125.594 1.00 38.92 292 PHE C N 1
ATOM 6261 C CA . PHE C 1 292 ? -12.159 84.949 126.850 1.00 40.89 292 PHE C CA 1
ATOM 6262 C C . PHE C 1 292 ? -13.364 85.022 127.824 1.00 45.56 292 PHE C C 1
ATOM 6263 O O . PHE C 1 292 ? -13.229 84.722 129.016 1.00 42.31 292 PHE C O 1
ATOM 6271 N N . ASP C 1 293 ? -14.542 85.382 127.307 1.00 44.46 293 ASP C N 1
ATOM 6272 C CA . ASP C 1 293 ? -15.692 85.538 128.159 1.00 46.58 293 ASP C CA 1
ATOM 6273 C C . ASP C 1 293 ? -16.116 84.207 128.762 1.00 48.35 293 ASP C C 1
ATOM 6274 O O . ASP C 1 293 ? -16.469 84.182 129.927 1.00 45.30 293 ASP C O 1
ATOM 6279 N N . GLU C 1 294 ? -16.045 83.110 128.001 1.00 46.46 294 GLU C N 1
ATOM 6280 C CA . GLU C 1 294 ? -16.484 81.809 128.509 1.00 44.15 294 GLU C CA 1
ATOM 6281 C C . GLU C 1 294 ? -15.431 81.231 129.444 1.00 42.83 294 GLU C C 1
ATOM 6282 O O . GLU C 1 294 ? -15.747 80.510 130.372 1.00 42.31 294 GLU C O 1
ATOM 6288 N N . LE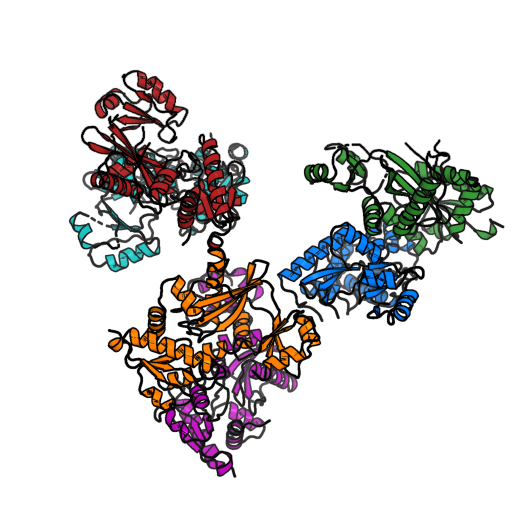U C 1 295 ? -14.167 81.553 129.200 1.00 41.45 295 LEU C N 1
ATOM 6289 C CA . LEU C 1 295 ? -13.127 81.255 130.175 1.00 42.56 295 LEU C CA 1
ATOM 6290 C C . LEU C 1 295 ? -13.491 81.865 131.544 1.00 44.22 295 LEU C C 1
ATOM 6291 O O . LEU C 1 295 ? -13.646 81.134 132.512 1.00 50.86 295 LEU C O 1
ATOM 6296 N N . CYS C 1 296 ? -13.727 83.179 131.578 1.00 41.62 296 CYS C N 1
ATOM 6297 C CA . CYS C 1 296 ? -14.018 83.924 132.808 1.00 40.42 296 CYS C CA 1
ATOM 6298 C C . CYS C 1 296 ? -15.180 83.324 133.567 1.00 40.43 296 CYS C C 1
ATOM 6299 O O . CYS C 1 296 ? -15.069 83.121 134.773 1.00 42.22 296 CYS C O 1
ATOM 6302 N N . VAL C 1 297 ? -16.256 83.011 132.865 1.00 37.18 297 VAL C N 1
ATOM 6303 C CA . VAL C 1 297 ? -17.413 82.406 133.474 1.00 39.81 297 VAL C CA 1
ATOM 6304 C C . VAL C 1 297 ? -17.023 81.014 133.997 1.00 42.43 297 VAL C C 1
ATOM 6305 O O . VAL C 1 297 ? -17.341 80.705 135.131 1.00 44.95 297 VAL C O 1
ATOM 6309 N N . ALA C 1 298 ? -16.275 80.238 133.216 1.00 43.25 298 ALA C N 1
ATOM 6310 C CA . ALA C 1 298 ? -15.827 78.898 133.632 1.00 44.99 298 ALA C CA 1
ATOM 6311 C C . ALA C 1 298 ? -14.976 78.900 134.885 1.00 43.43 298 ALA C C 1
ATOM 6312 O O . ALA C 1 298 ? -15.134 78.029 135.747 1.00 43.20 298 ALA C O 1
ATOM 6314 N N . ILE C 1 299 ? -14.058 79.855 134.964 1.00 40.45 299 ILE C N 1
ATOM 6315 C CA . ILE C 1 299 ? -13.315 80.097 136.204 1.00 41.74 299 ILE C CA 1
ATOM 6316 C C . ILE C 1 299 ? -14.217 80.491 137.401 1.00 42.00 299 ILE C C 1
ATOM 6317 O O . ILE C 1 299 ? -14.035 79.982 138.497 1.00 39.08 299 ILE C O 1
ATOM 6322 N N . LEU C 1 300 ? -15.205 81.352 137.167 1.00 41.53 300 LEU C N 1
ATOM 6323 C CA . LEU C 1 300 ? -16.140 81.743 138.218 1.00 42.15 300 LEU C CA 1
ATOM 6324 C C . LEU C 1 300 ? -16.998 80.584 138.672 1.00 45.62 300 LEU C C 1
ATOM 6325 O O . LEU C 1 300 ? -17.490 80.610 139.787 1.00 42.02 300 LEU C O 1
ATOM 6330 N N . GLU C 1 301 ? -17.195 79.583 137.811 1.00 48.87 301 GLU C N 1
ATOM 6331 C CA . GLU C 1 301 ? -18.003 78.404 138.161 1.00 52.65 301 GLU C CA 1
ATOM 6332 C C . GLU C 1 301 ? -17.355 77.492 139.223 1.00 51.20 301 GLU C C 1
ATOM 6333 O O . GLU C 1 301 ? -18.055 76.801 139.934 1.00 51.47 301 GLU C O 1
ATOM 6339 N N . GLN C 1 302 ? -16.039 77.561 139.383 1.00 52.26 302 GLN C N 1
ATOM 6340 C CA . GLN C 1 302 ? -15.370 76.968 140.543 1.00 54.50 302 GLN C CA 1
ATOM 6341 C C . GLN C 1 302 ? -15.965 77.387 141.898 1.00 50.76 302 GLN C C 1
ATOM 6342 O O . GLN C 1 302 ? -15.849 76.635 142.865 1.00 51.75 302 GLN C O 1
ATOM 6348 N N . THR C 1 303 ? -16.584 78.573 141.971 1.00 48.04 303 THR C N 1
ATOM 6349 C CA . THR C 1 303 ? -17.107 79.107 143.230 1.00 43.87 303 THR C CA 1
ATOM 6350 C C . THR C 1 303 ? -18.491 78.655 143.613 1.00 47.96 303 THR C C 1
ATOM 6351 O O . THR C 1 303 ? -18.957 79.098 144.627 1.00 48.74 303 THR C O 1
ATOM 6355 N N . LEU C 1 304 ? -19.174 77.841 142.811 1.00 52.12 304 LEU C N 1
ATOM 6356 C CA . LEU C 1 304 ? -20.480 77.287 143.213 1.00 51.47 304 LEU C CA 1
ATOM 6357 C C . LEU C 1 304 ? -20.313 75.946 143.915 1.00 50.65 304 LEU C C 1
ATOM 6358 O O . LEU C 1 304 ? -19.301 75.253 143.704 1.00 54.82 304 LEU C O 1
ATOM 6363 N N . SER D 1 2 ? 46.010 45.703 166.625 1.00 100.27 2 SER D N 1
ATOM 6364 C CA . SER D 1 2 ? 45.967 47.205 166.765 1.00 104.28 2 SER D CA 1
ATOM 6365 C C . SER D 1 2 ? 47.247 47.838 167.409 1.00 103.08 2 SER D C 1
ATOM 6366 O O . SER D 1 2 ? 47.152 48.751 168.240 1.00 102.17 2 SER D O 1
ATOM 6369 N N . ASN D 1 3 ? 48.438 47.367 167.017 1.00 99.95 3 ASN D N 1
ATOM 6370 C CA . ASN D 1 3 ? 49.737 47.902 167.544 1.00 99.71 3 ASN D CA 1
ATOM 6371 C C . ASN D 1 3 ? 49.896 49.453 167.518 1.00 91.39 3 ASN D C 1
ATOM 6372 O O . ASN D 1 3 ? 50.550 50.019 168.380 1.00 85.15 3 ASN D O 1
ATOM 6377 N N . ALA D 1 4 ? 49.283 50.098 166.521 1.00 76.87 4 ALA D N 1
ATOM 6378 C CA . ALA D 1 4 ? 49.436 51.518 166.214 1.00 67.63 4 ALA D CA 1
ATOM 6379 C C . ALA D 1 4 ? 48.311 52.398 166.783 1.00 58.13 4 ALA D C 1
ATOM 6380 O O . ALA D 1 4 ? 48.356 53.640 166.740 1.00 48.54 4 ALA D O 1
ATOM 6382 N N . THR D 1 5 ? 47.295 51.746 167.312 1.00 53.12 5 THR D N 1
ATOM 6383 C CA . THR D 1 5 ? 46.110 52.420 167.777 1.00 48.41 5 THR D CA 1
ATOM 6384 C C . THR D 1 5 ? 46.429 53.221 169.081 1.00 46.14 5 THR D C 1
ATOM 6385 O O . THR D 1 5 ? 45.804 54.253 169.355 1.00 47.60 5 THR D O 1
ATOM 6389 N N . LYS D 1 6 ? 47.407 52.745 169.860 1.00 44.01 6 LYS D N 1
ATOM 6390 C CA . LYS D 1 6 ? 47.963 53.490 170.998 1.00 46.51 6 LYS D CA 1
ATOM 6391 C C . LYS D 1 6 ? 48.388 54.915 170.643 1.00 44.65 6 LYS D C 1
ATOM 6392 O O . LYS D 1 6 ? 48.269 55.787 171.455 1.00 49.46 6 LYS D O 1
ATOM 6398 N N . PHE D 1 7 ? 48.904 55.165 169.454 1.00 41.92 7 PHE D N 1
ATOM 6399 C CA . PHE D 1 7 ? 49.466 56.488 169.179 1.00 39.20 7 PHE D CA 1
ATOM 6400 C C . PHE D 1 7 ? 48.390 57.534 169.016 1.00 38.64 7 PHE D C 1
ATOM 6401 O O . PHE D 1 7 ? 48.706 58.689 169.116 1.00 39.00 7 PHE D O 1
ATOM 6409 N N . GLY D 1 8 ? 47.141 57.147 168.790 1.00 37.88 8 GLY D N 1
ATOM 6410 C CA . GLY D 1 8 ? 46.083 58.130 168.476 1.00 41.74 8 GLY D CA 1
ATOM 6411 C C . GLY D 1 8 ? 46.281 58.779 167.111 1.00 43.81 8 GLY D C 1
ATOM 6412 O O . GLY D 1 8 ? 46.830 58.156 166.177 1.00 44.34 8 GLY D O 1
ATOM 6413 N N . LYS D 1 9 ? 45.829 60.020 166.981 1.00 42.71 9 LYS D N 1
ATOM 6414 C CA . LYS D 1 9 ? 45.963 60.762 165.741 1.00 47.80 9 LYS D CA 1
ATOM 6415 C C . LYS D 1 9 ? 47.309 61.465 165.771 1.00 41.01 9 LYS D C 1
ATOM 6416 O O . LYS D 1 9 ? 47.538 62.223 166.706 1.00 35.58 9 LYS D O 1
ATOM 6422 N N . VAL D 1 10 ? 48.171 61.255 164.767 1.00 38.31 10 VAL D N 1
ATOM 6423 C CA . VAL D 1 10 ? 49.479 61.891 164.792 1.00 41.85 10 VAL D CA 1
ATOM 6424 C C . VAL D 1 10 ? 49.675 62.951 163.716 1.00 38.42 10 VAL D C 1
ATOM 6425 O O . VAL D 1 10 ? 49.299 62.770 162.586 1.00 39.31 10 VAL D O 1
ATOM 6429 N N . ALA D 1 11 ? 50.261 64.080 164.102 1.00 38.03 11 ALA D N 1
ATOM 6430 C CA . ALA D 1 11 ? 50.519 65.143 163.158 1.00 41.23 11 ALA D CA 1
ATOM 6431 C C . ALA D 1 11 ? 51.907 64.891 162.645 1.00 38.74 11 ALA D C 1
ATOM 6432 O O . ALA D 1 11 ? 52.840 64.819 163.438 1.00 42.97 11 ALA D O 1
ATOM 6434 N N . VAL D 1 12 ? 52.058 64.756 161.333 1.00 36.56 12 VAL D N 1
ATOM 6435 C CA . VAL D 1 12 ? 53.387 64.657 160.749 1.00 38.15 12 VAL D CA 1
ATOM 6436 C C . VAL D 1 12 ? 53.721 66.046 160.269 1.00 40.65 12 VAL D C 1
ATOM 6437 O O . VAL D 1 12 ? 53.141 66.518 159.289 1.00 43.03 12 VAL D O 1
ATOM 6441 N N . LEU D 1 13 ? 54.648 66.697 160.968 1.00 39.87 13 LEU D N 1
ATOM 6442 C CA . LEU D 1 13 ? 54.915 68.111 160.756 1.00 43.83 13 LEU D CA 1
ATOM 6443 C C . LEU D 1 13 ? 55.967 68.229 159.649 1.00 46.26 13 LEU D C 1
ATOM 6444 O O . LEU D 1 13 ? 57.136 67.830 159.852 1.00 38.51 13 LEU D O 1
ATOM 6449 N N . LEU D 1 14 ? 55.553 68.811 158.517 1.00 42.57 14 LEU D N 1
ATOM 6450 C CA . LEU D 1 14 ? 56.362 68.880 157.284 1.00 46.58 14 LEU D CA 1
ATOM 6451 C C . LEU D 1 14 ? 56.237 70.230 156.533 1.00 46.94 14 LEU D C 1
ATOM 6452 O O . LEU D 1 14 ? 55.264 70.984 156.723 1.00 43.16 14 LEU D O 1
ATOM 6457 N N . GLY D 1 15 ? 57.269 70.523 155.725 1.00 47.35 15 GLY D N 1
ATOM 6458 C CA . GLY D 1 15 ? 57.342 71.726 154.892 1.00 46.04 15 GLY D CA 1
ATOM 6459 C C . GLY D 1 15 ? 57.832 72.903 155.696 1.00 46.18 15 GLY D C 1
ATOM 6460 O O . GLY D 1 15 ? 59.046 73.096 155.865 1.00 43.91 15 GLY D O 1
ATOM 6461 N N . GLY D 1 16 ? 56.877 73.657 156.232 1.00 43.32 16 GLY D N 1
ATOM 6462 C CA . GLY D 1 16 ? 57.175 74.840 157.014 1.00 41.61 16 GLY D CA 1
ATOM 6463 C C . GLY D 1 16 ? 57.753 75.985 156.182 1.00 44.16 16 GLY D C 1
ATOM 6464 O O . GLY D 1 16 ? 57.375 76.185 155.000 1.00 39.62 16 GLY D O 1
ATOM 6465 N N . LYS D 1 17 ? 58.680 76.730 156.798 1.00 44.66 17 LYS D N 1
ATOM 6466 C CA . LYS D 1 17 ? 59.008 78.065 156.327 1.00 51.92 17 LYS D CA 1
ATOM 6467 C C . LYS D 1 17 ? 60.468 78.286 156.030 1.00 53.22 17 LYS D C 1
ATOM 6468 O O . LYS D 1 17 ? 60.836 79.375 155.635 1.00 59.17 17 LYS D O 1
ATOM 6474 N N . SER D 1 18 ? 61.312 77.291 156.219 1.00 49.24 18 SER D N 1
ATOM 6475 C CA . SER D 1 18 ? 62.732 77.514 156.003 1.00 48.13 18 SER D CA 1
ATOM 6476 C C . SER D 1 18 ? 63.133 77.312 154.544 1.00 47.46 18 SER D C 1
ATOM 6477 O O . SER D 1 18 ? 62.375 76.833 153.691 1.00 44.86 18 SER D O 1
ATOM 6480 N N . ALA D 1 19 ? 64.378 77.638 154.283 1.00 46.81 19 ALA D N 1
ATOM 6481 C CA . ALA D 1 19 ? 64.953 77.368 152.994 1.00 45.70 19 ALA D CA 1
ATOM 6482 C C . ALA D 1 19 ? 65.093 75.879 152.686 1.00 48.71 19 ALA D C 1
ATOM 6483 O O . ALA D 1 19 ? 65.418 75.556 151.539 1.00 44.81 19 ALA D O 1
ATOM 6485 N N . GLU D 1 20 ? 64.892 75.000 153.692 1.00 48.90 20 GLU D N 1
ATOM 6486 C CA . GLU D 1 20 ? 64.888 73.538 153.521 1.00 46.54 20 GLU D CA 1
ATOM 6487 C C . GLU D 1 20 ? 63.499 72.949 153.302 1.00 44.75 20 GLU D C 1
ATOM 6488 O O . GLU D 1 20 ? 63.346 71.748 153.339 1.00 43.87 20 GLU D O 1
ATOM 6494 N N . ARG D 1 21 ? 62.501 73.793 153.038 1.00 48.60 21 ARG D N 1
ATOM 6495 C CA . ARG D 1 21 ? 61.107 73.385 152.836 1.00 46.26 21 ARG D CA 1
ATOM 6496 C C . ARG D 1 21 ? 60.966 72.161 151.923 1.00 48.32 21 ARG D C 1
ATOM 6497 O O . ARG D 1 21 ? 60.341 71.184 152.313 1.00 50.42 21 ARG D O 1
ATOM 6505 N N . ALA D 1 22 ? 61.574 72.198 150.739 1.00 48.00 22 ALA D N 1
ATOM 6506 C CA . ALA D 1 22 ? 61.393 71.118 149.736 1.00 44.62 22 ALA D CA 1
ATOM 6507 C C . ALA D 1 22 ? 61.888 69.781 150.261 1.00 43.52 22 ALA D C 1
ATOM 6508 O O . ALA D 1 22 ? 61.235 68.737 150.096 1.00 40.12 22 ALA D O 1
ATOM 6510 N N . VAL D 1 23 ? 63.011 69.832 150.962 1.00 42.19 23 VAL D N 1
ATOM 6511 C CA . VAL D 1 23 ? 63.542 68.634 151.593 1.00 38.57 23 VAL D CA 1
ATOM 6512 C C . VAL D 1 23 ? 62.622 68.140 152.707 1.00 39.22 23 VAL D C 1
ATOM 6513 O O . VAL D 1 23 ? 62.412 66.940 152.810 1.00 42.17 23 VAL D O 1
ATOM 6517 N N . SER D 1 24 ? 62.019 69.055 153.467 1.00 34.81 24 SER D N 1
ATOM 6518 C CA . SER D 1 24 ? 61.069 68.684 154.511 1.00 37.39 24 SER D CA 1
ATOM 6519 C C . SER D 1 24 ? 59.792 68.015 153.987 1.00 40.14 24 SER D C 1
ATOM 6520 O O . SER D 1 24 ? 59.242 67.128 154.643 1.00 37.80 24 SER D O 1
ATOM 6523 N N . LEU D 1 25 ? 59.292 68.487 152.846 1.00 40.33 25 LEU D N 1
ATOM 6524 C CA . LEU D 1 25 ? 58.157 67.861 152.196 1.00 40.93 25 LEU D CA 1
ATOM 6525 C C . LEU D 1 25 ? 58.511 66.437 151.758 1.00 40.85 25 LEU D C 1
ATOM 6526 O O . LEU D 1 25 ? 57.695 65.548 151.878 1.00 43.62 25 LEU D O 1
ATOM 6531 N N . ASP D 1 26 ? 59.727 66.230 151.273 1.00 38.56 26 ASP D N 1
ATOM 6532 C CA . ASP D 1 26 ? 60.149 64.922 150.884 1.00 40.08 26 ASP D CA 1
ATOM 6533 C C . ASP D 1 26 ? 60.156 64.069 152.116 1.00 38.69 26 ASP D C 1
ATOM 6534 O O . ASP D 1 26 ? 59.358 63.143 152.209 1.00 41.11 26 ASP D O 1
ATOM 6539 N N . SER D 1 27 ? 60.975 64.407 153.103 1.00 40.16 27 SER D N 1
ATOM 6540 C CA . SER D 1 27 ? 60.997 63.656 154.373 1.00 41.97 27 SER D CA 1
ATOM 6541 C C . SER D 1 27 ? 59.591 63.388 154.954 1.00 41.94 27 SER D C 1
ATOM 6542 O O . SER D 1 27 ? 59.293 62.278 155.437 1.00 43.99 27 SER D O 1
ATOM 6545 N N . GLY D 1 28 ? 58.716 64.373 154.853 1.00 40.36 28 GLY D N 1
ATOM 6546 C CA . GLY D 1 28 ? 57.332 64.249 155.358 1.00 44.70 28 GLY D CA 1
ATOM 6547 C C . GLY D 1 28 ? 56.399 63.274 154.637 1.00 46.05 28 GLY D C 1
ATOM 6548 O O . GLY D 1 28 ? 55.668 62.540 155.306 1.00 45.90 28 GLY D O 1
ATOM 6549 N N . GLN D 1 29 ? 56.387 63.254 153.294 1.00 44.87 29 GLN D N 1
ATOM 6550 C CA . GLN D 1 29 ? 55.633 62.199 152.560 1.00 42.68 29 GLN D CA 1
ATOM 6551 C C . GLN D 1 29 ? 56.132 60.825 152.968 1.00 39.12 29 GLN D C 1
ATOM 6552 O O . GLN D 1 29 ? 55.354 59.896 153.131 1.00 42.17 29 GLN D O 1
ATOM 6558 N N . ALA D 1 30 ? 57.445 60.681 153.061 1.00 36.32 30 ALA D N 1
ATOM 6559 C CA . ALA D 1 30 ? 58.028 59.398 153.349 1.00 36.19 30 ALA D CA 1
ATOM 6560 C C . ALA D 1 30 ? 57.596 58.879 154.726 1.00 36.70 30 ALA D C 1
ATOM 6561 O O . ALA D 1 30 ? 57.242 57.738 154.860 1.00 36.76 30 ALA D O 1
ATOM 6563 N N . VAL D 1 31 ? 57.567 59.755 155.722 1.00 42.32 31 VAL D N 1
ATOM 6564 C CA . VAL D 1 31 ? 57.198 59.384 157.085 1.00 36.52 31 VAL D CA 1
ATOM 6565 C C . VAL D 1 31 ? 55.714 59.133 157.115 1.00 36.24 31 VAL D C 1
ATOM 6566 O O . VAL D 1 31 ? 55.258 58.129 157.654 1.00 36.32 31 VAL D O 1
ATOM 6570 N N . LEU D 1 32 ? 54.941 60.048 156.568 1.00 39.18 32 LEU D N 1
ATOM 6571 C CA . LEU D 1 32 ? 53.500 59.812 156.468 1.00 39.40 32 LEU D CA 1
ATOM 6572 C C . LEU D 1 32 ? 53.132 58.423 155.876 1.00 41.48 32 LEU D C 1
ATOM 6573 O O . LEU D 1 32 ? 52.267 57.718 156.407 1.00 40.81 32 LEU D O 1
ATOM 6578 N N . ASP D 1 33 ? 53.818 58.029 154.798 1.00 42.70 33 ASP D N 1
ATOM 6579 C CA . ASP D 1 33 ? 53.534 56.768 154.116 1.00 41.49 33 ASP D CA 1
ATOM 6580 C C . ASP D 1 33 ? 53.911 55.576 154.997 1.00 37.68 33 ASP D C 1
ATOM 6581 O O . ASP D 1 33 ? 53.132 54.637 155.176 1.00 41.34 33 ASP D O 1
ATOM 6586 N N . ALA D 1 34 ? 55.124 55.607 155.509 1.00 36.34 34 ALA D N 1
ATOM 6587 C CA . ALA D 1 34 ? 55.605 54.615 156.459 1.00 38.86 34 ALA D CA 1
ATOM 6588 C C . ALA D 1 34 ? 54.620 54.422 157.660 1.00 42.62 34 ALA D C 1
ATOM 6589 O O . ALA D 1 34 ? 54.153 53.294 157.937 1.00 48.87 34 ALA D O 1
ATOM 6591 N N . LEU D 1 35 ? 54.258 55.521 158.325 1.00 41.11 35 LEU D N 1
ATOM 6592 C CA . LEU D 1 35 ? 53.360 55.440 159.468 1.00 40.81 35 LEU D CA 1
ATOM 6593 C C . LEU D 1 35 ? 52.028 54.850 159.071 1.00 40.76 35 LEU D C 1
ATOM 6594 O O . LEU D 1 35 ? 51.524 53.958 159.771 1.00 37.97 35 LEU D O 1
ATOM 6599 N N . LEU D 1 36 ? 51.473 55.336 157.967 1.00 40.83 36 LEU D N 1
ATOM 6600 C CA . LEU D 1 36 ? 50.170 54.883 157.473 1.00 43.89 36 LEU D CA 1
ATOM 6601 C C . LEU D 1 36 ? 50.138 53.407 157.085 1.00 45.11 36 LEU D C 1
ATOM 6602 O O . LEU D 1 36 ? 49.125 52.747 157.310 1.00 44.21 36 LEU D O 1
ATOM 6607 N N . ARG D 1 37 ? 51.237 52.890 156.529 1.00 44.28 37 ARG D N 1
ATOM 6608 C CA . ARG D 1 37 ? 51.350 51.432 156.275 1.00 39.27 37 ARG D CA 1
ATOM 6609 C C . ARG D 1 37 ? 51.437 50.645 157.548 1.00 39.11 37 ARG D C 1
ATOM 6610 O O . ARG D 1 37 ? 51.119 49.460 157.536 1.00 37.89 37 ARG D O 1
ATOM 6618 N N . SER D 1 38 ? 51.993 51.248 158.605 1.00 37.20 38 SER D N 1
ATOM 6619 C CA . SER D 1 38 ? 52.079 50.589 159.913 1.00 38.36 38 SER D CA 1
ATOM 6620 C C . SER D 1 38 ? 50.760 50.665 160.730 1.00 40.61 38 SER D C 1
ATOM 6621 O O . SER D 1 38 ? 50.697 50.161 161.857 1.00 40.63 38 SER D O 1
ATOM 6624 N N . GLY D 1 39 ? 49.717 51.272 160.172 1.00 42.12 39 GLY D N 1
ATOM 6625 C CA . GLY D 1 39 ? 48.429 51.375 160.849 1.00 42.47 39 GLY D CA 1
ATOM 6626 C C . GLY D 1 39 ? 48.255 52.646 161.674 1.00 45.22 39 GLY D C 1
ATOM 6627 O O . GLY D 1 39 ? 47.164 52.909 162.153 1.00 42.04 39 GLY D O 1
ATOM 6628 N N . VAL D 1 40 ? 49.297 53.467 161.835 1.00 45.56 40 VAL D N 1
ATOM 6629 C CA . VAL D 1 40 ? 49.124 54.659 162.639 1.00 45.61 40 VAL D CA 1
ATOM 6630 C C . VAL D 1 40 ? 48.282 55.664 161.872 1.00 43.43 40 VAL D C 1
ATOM 6631 O O . VAL D 1 40 ? 48.388 55.764 160.683 1.00 41.00 40 VAL D O 1
ATOM 6635 N N . GLN D 1 41 ? 47.432 56.358 162.613 1.00 43.16 41 GLN D N 1
ATOM 6636 C CA . GLN D 1 41 ? 46.433 57.247 162.080 1.00 49.57 41 GLN D CA 1
ATOM 6637 C C . GLN D 1 41 ? 47.053 58.641 161.932 1.00 46.79 41 GLN D C 1
ATOM 6638 O O . GLN D 1 41 ? 46.709 59.537 162.645 1.00 48.92 41 GLN D O 1
ATOM 6644 N N . ALA D 1 42 ? 47.942 58.803 160.955 1.00 47.44 42 ALA D N 1
ATOM 6645 C CA . ALA D 1 42 ? 48.695 60.036 160.732 1.00 42.71 42 ALA D CA 1
ATOM 6646 C C . ALA D 1 42 ? 48.113 60.946 159.689 1.00 39.05 42 ALA D C 1
ATOM 6647 O O . ALA D 1 42 ? 47.458 60.502 158.766 1.00 42.24 42 ALA D O 1
ATOM 6649 N N . GLU D 1 43 ? 48.426 62.224 159.811 1.00 40.08 43 GLU D N 1
ATOM 6650 C CA . GLU D 1 43 ? 48.074 63.264 158.804 1.00 44.31 43 GLU D CA 1
ATOM 6651 C C . GLU D 1 43 ? 49.194 64.291 158.637 1.00 43.61 43 GLU D C 1
ATOM 6652 O O . GLU D 1 43 ? 49.827 64.720 159.606 1.00 43.27 43 GLU D O 1
ATOM 6658 N N . ALA D 1 44 ? 49.409 64.692 157.400 1.00 44.74 44 ALA D N 1
ATOM 6659 C CA . ALA D 1 44 ? 50.314 65.781 157.100 1.00 46.43 44 ALA D CA 1
ATOM 6660 C C . ALA D 1 44 ? 49.802 67.035 157.777 1.00 45.95 44 ALA D C 1
ATOM 6661 O O . ALA D 1 44 ? 48.622 67.343 157.711 1.00 46.74 44 ALA D O 1
ATOM 6663 N N . PHE D 1 45 ? 50.707 67.742 158.438 1.00 45.27 45 PHE D N 1
ATOM 6664 C CA . PHE D 1 45 ? 50.415 69.060 158.966 1.00 45.40 45 PHE D CA 1
ATOM 6665 C C . PHE D 1 45 ? 51.513 70.006 158.507 1.00 44.27 45 PHE D C 1
ATOM 6666 O O . PHE D 1 45 ? 52.638 69.900 158.966 1.00 41.72 45 PHE D O 1
ATOM 6674 N N . ASP D 1 46 ? 51.183 70.928 157.608 1.00 47.69 46 ASP D N 1
ATOM 6675 C CA . ASP D 1 46 ? 52.152 71.964 157.154 1.00 52.47 46 ASP D CA 1
ATOM 6676 C C . ASP D 1 46 ? 51.886 73.321 157.802 1.00 51.48 46 ASP D C 1
ATOM 6677 O O . ASP D 1 46 ? 50.974 74.007 157.382 1.00 52.93 46 ASP D O 1
ATOM 6682 N N . PRO D 1 47 ? 52.709 73.729 158.789 1.00 50.38 47 PRO D N 1
ATOM 6683 C CA . PRO D 1 47 ? 52.415 74.918 159.584 1.00 53.84 47 PRO D CA 1
ATOM 6684 C C . PRO D 1 47 ? 52.572 76.274 158.854 1.00 57.49 47 PRO D C 1
ATOM 6685 O O . PRO D 1 47 ? 52.092 77.286 159.367 1.00 67.42 47 PRO D O 1
ATOM 6689 N N . GLN D 1 48 ? 53.239 76.288 157.702 1.00 60.50 48 GLN D N 1
ATOM 6690 C CA . GLN D 1 48 ? 53.197 77.412 156.760 1.00 66.88 48 GLN D CA 1
ATOM 6691 C C . GLN D 1 48 ? 51.842 77.495 156.026 1.00 68.28 48 GLN D C 1
ATOM 6692 O O . GLN D 1 48 ? 51.546 78.499 155.409 1.00 73.08 48 GLN D O 1
ATOM 6698 N N . ASP D 1 49 ? 51.027 76.446 156.047 1.00 67.98 49 ASP D N 1
ATOM 6699 C CA . ASP D 1 49 ? 49.678 76.530 155.486 1.00 63.23 49 ASP D CA 1
ATOM 6700 C C . ASP D 1 49 ? 48.538 76.275 156.454 1.00 59.01 49 ASP D C 1
ATOM 6701 O O . ASP D 1 49 ? 47.398 76.535 156.103 1.00 55.58 49 ASP D O 1
ATOM 6706 N N . ARG D 1 50 ? 48.831 75.789 157.656 1.00 55.72 50 ARG D N 1
ATOM 6707 C CA . ARG D 1 50 ? 47.816 75.485 158.652 1.00 54.21 50 ARG D CA 1
ATOM 6708 C C . ARG D 1 50 ? 48.249 76.160 159.921 1.00 51.59 50 ARG D C 1
ATOM 6709 O O . ARG D 1 50 ? 49.405 76.059 160.332 1.00 50.47 50 ARG D O 1
ATOM 6717 N N . SER D 1 51 ? 47.323 76.837 160.573 1.00 51.41 51 SER D N 1
ATOM 6718 C CA . SER D 1 51 ? 47.661 77.501 161.807 1.00 47.89 51 SER D CA 1
ATOM 6719 C C . SER D 1 51 ? 48.092 76.457 162.827 1.00 47.91 51 SER D C 1
ATOM 6720 O O . SER D 1 51 ? 47.338 75.481 163.078 1.00 44.90 51 SER D O 1
ATOM 6723 N N . VAL D 1 52 ? 49.260 76.681 163.434 1.00 42.48 52 VAL D N 1
ATOM 6724 C CA . VAL D 1 52 ? 49.749 75.790 164.496 1.00 43.78 52 VAL D CA 1
ATOM 6725 C C . VAL D 1 52 ? 48.815 75.620 165.685 1.00 45.15 52 VAL D C 1
ATOM 6726 O O . VAL D 1 52 ? 48.983 74.683 166.475 1.00 50.16 52 VAL D O 1
ATOM 6730 N N . THR D 1 53 ? 47.839 76.505 165.826 1.00 46.12 53 THR D N 1
ATOM 6731 C CA . THR D 1 53 ? 46.840 76.310 166.869 1.00 46.08 53 THR D CA 1
ATOM 6732 C C . THR D 1 53 ? 46.032 75.051 166.665 1.00 45.50 53 THR D C 1
ATOM 6733 O O . THR D 1 53 ? 45.566 74.465 167.635 1.00 46.65 53 THR D O 1
ATOM 6737 N N . GLU D 1 54 ? 45.887 74.610 165.417 1.00 46.40 54 GLU D N 1
ATOM 6738 C CA . GLU D 1 54 ? 45.126 73.381 165.144 1.00 49.40 54 GLU D CA 1
ATOM 6739 C C . GLU D 1 54 ? 45.840 72.073 165.548 1.00 45.44 54 GLU D C 1
ATOM 6740 O O . GLU D 1 54 ? 45.240 71.010 165.450 1.00 40.57 54 GLU D O 1
ATOM 6746 N N . LEU D 1 55 ? 47.093 72.147 166.015 1.00 43.46 55 LEU D N 1
ATOM 6747 C CA . LEU D 1 55 ? 47.770 70.951 166.544 1.00 45.90 55 LEU D CA 1
ATOM 6748 C C . LEU D 1 55 ? 46.968 70.282 167.674 1.00 46.50 55 LEU D C 1
ATOM 6749 O O . LEU D 1 55 ? 47.044 69.079 167.868 1.00 45.66 55 LEU D O 1
ATOM 6754 N N . VAL D 1 56 ? 46.190 71.090 168.383 1.00 43.20 56 VAL D N 1
ATOM 6755 C CA . VAL D 1 56 ? 45.337 70.671 169.489 1.00 45.61 56 VAL D CA 1
ATOM 6756 C C . VAL D 1 56 ? 44.433 69.465 169.128 1.00 44.73 56 VAL D C 1
ATOM 6757 O O . VAL D 1 56 ? 44.026 68.702 169.980 1.00 44.42 56 VAL D O 1
ATOM 6761 N N . ASN D 1 57 ? 44.147 69.295 167.847 1.00 46.91 57 ASN D N 1
ATOM 6762 C CA . ASN D 1 57 ? 43.419 68.136 167.356 1.00 49.39 57 ASN D CA 1
ATOM 6763 C C . ASN D 1 57 ? 44.228 66.845 167.204 1.00 49.77 57 ASN D C 1
ATOM 6764 O O . ASN D 1 57 ? 43.698 65.901 166.653 1.00 53.54 57 ASN D O 1
ATOM 6769 N N . TYR D 1 58 ? 45.478 66.798 167.686 1.00 47.39 58 TYR D N 1
ATOM 6770 C CA . TYR D 1 58 ? 46.335 65.618 167.579 1.00 48.30 58 TYR D CA 1
ATOM 6771 C C . TYR D 1 58 ? 46.869 65.152 168.908 1.00 44.94 58 TYR D C 1
ATOM 6772 O O . TYR D 1 58 ? 47.246 65.940 169.732 1.00 48.76 58 TYR D O 1
ATOM 6781 N N . ASP D 1 59 ? 46.904 63.847 169.106 1.00 43.77 59 ASP D N 1
ATOM 6782 C CA . ASP D 1 59 ? 47.474 63.295 170.321 1.00 39.66 59 ASP D CA 1
ATOM 6783 C C . ASP D 1 59 ? 48.957 63.480 170.422 1.00 40.87 59 ASP D C 1
ATOM 6784 O O . ASP D 1 59 ? 49.455 63.442 171.513 1.00 41.35 59 ASP D O 1
ATOM 6789 N N . ARG D 1 60 ? 49.664 63.626 169.295 1.00 41.88 60 ARG D N 1
ATOM 6790 C CA . ARG D 1 60 ? 51.136 63.737 169.284 1.00 42.28 60 ARG D CA 1
ATOM 6791 C C . ARG D 1 60 ? 51.635 64.169 167.888 1.00 40.79 60 ARG D C 1
ATOM 6792 O O . ARG D 1 60 ? 50.837 64.329 166.974 1.00 44.63 60 ARG D O 1
ATOM 6800 N N . ALA D 1 61 ? 52.939 64.319 167.729 1.00 34.68 61 ALA D N 1
ATOM 6801 C CA . ALA D 1 61 ? 53.524 64.918 166.540 1.00 37.07 61 ALA D CA 1
ATOM 6802 C C . ALA D 1 61 ? 54.906 64.346 166.185 1.00 41.19 61 ALA D C 1
ATOM 6803 O O . ALA D 1 61 ? 55.759 64.140 167.055 1.00 42.36 61 ALA D O 1
ATOM 6805 N N . PHE D 1 62 ? 55.107 64.093 164.897 1.00 38.62 62 PHE D N 1
ATOM 6806 C CA . PHE D 1 62 ? 56.374 63.637 164.393 1.00 39.77 62 PHE D CA 1
ATOM 6807 C C . PHE D 1 62 ? 56.921 64.838 163.642 1.00 40.37 62 PHE D C 1
ATOM 6808 O O . PHE D 1 62 ? 56.364 65.279 162.633 1.00 41.86 62 PHE D O 1
ATOM 6816 N N . ILE D 1 63 ? 58.019 65.376 164.119 1.00 39.36 63 ILE D N 1
ATOM 6817 C CA . ILE D 1 63 ? 58.561 66.575 163.520 1.00 39.20 63 ILE D CA 1
ATOM 6818 C C . ILE D 1 63 ? 59.591 66.171 162.485 1.00 36.57 63 ILE D C 1
ATOM 6819 O O . ILE D 1 63 ? 60.590 65.600 162.822 1.00 37.39 63 ILE D O 1
ATOM 6824 N N . VAL D 1 64 ? 59.378 66.551 161.237 1.00 41.92 64 VAL D N 1
ATOM 6825 C CA . VAL D 1 64 ? 60.421 66.459 160.213 1.00 41.26 64 VAL D CA 1
ATOM 6826 C C . VAL D 1 64 ? 60.551 67.816 159.454 1.00 41.52 64 VAL D C 1
ATOM 6827 O O . VAL D 1 64 ? 61.023 67.898 158.324 1.00 48.22 64 VAL D O 1
ATOM 6831 N N . LEU D 1 65 ? 60.212 68.893 160.151 1.00 39.55 65 LEU D N 1
ATOM 6832 C CA . LEU D 1 65 ? 60.494 70.241 159.708 1.00 46.75 65 LEU D CA 1
ATOM 6833 C C . LEU D 1 65 ? 61.975 70.589 159.842 1.00 43.56 65 LEU D C 1
ATOM 6834 O O . LEU D 1 65 ? 62.433 70.893 160.914 1.00 47.26 65 LEU D O 1
ATOM 6839 N N . HIS D 1 66 ? 62.712 70.570 158.743 1.00 44.23 66 HIS D N 1
ATOM 6840 C CA . HIS D 1 66 ? 64.152 70.908 158.759 1.00 38.24 66 HIS D CA 1
ATOM 6841 C C . HIS D 1 66 ? 64.347 72.415 158.834 1.00 38.88 66 HIS D C 1
ATOM 6842 O O . HIS D 1 66 ? 63.570 73.183 158.270 1.00 39.12 66 HIS D O 1
ATOM 6849 N N . GLY D 1 67 ? 65.397 72.834 159.522 1.00 40.23 67 GLY D N 1
ATOM 6850 C CA . GLY D 1 67 ? 65.794 74.260 159.572 1.00 39.81 67 GLY D CA 1
ATOM 6851 C C . GLY D 1 67 ? 64.907 75.196 160.390 1.00 41.80 67 GLY D C 1
ATOM 6852 O O . GLY D 1 67 ? 64.046 74.781 161.192 1.00 35.81 67 GLY D O 1
ATOM 6853 N N . ARG D 1 68 ? 65.157 76.486 160.173 1.00 45.23 68 ARG D N 1
ATOM 6854 C CA . ARG D 1 68 ? 64.437 77.595 160.794 1.00 42.91 68 ARG D CA 1
ATOM 6855 C C . ARG D 1 68 ? 62.957 77.236 161.014 1.00 43.23 68 ARG D C 1
ATOM 6856 O O . ARG D 1 68 ? 62.256 76.854 160.091 1.00 44.51 68 ARG D O 1
ATOM 6864 N N . GLY D 1 69 ? 62.496 77.344 162.256 1.00 49.56 69 GLY D N 1
ATOM 6865 C CA . GLY D 1 69 ? 61.100 77.061 162.626 1.00 47.53 69 GLY D CA 1
ATOM 6866 C C . GLY D 1 69 ? 60.857 75.672 163.173 1.00 46.62 69 GLY D C 1
ATOM 6867 O O . GLY D 1 69 ? 60.008 75.505 164.039 1.00 44.23 69 GLY D O 1
ATOM 6868 N N . GLY D 1 70 ? 61.604 74.684 162.676 1.00 44.14 70 GLY D N 1
ATOM 6869 C CA . GLY D 1 70 ? 61.401 73.284 163.033 1.00 46.09 70 GLY D CA 1
ATOM 6870 C C . GLY D 1 70 ? 62.473 72.595 163.839 1.00 43.58 70 GLY D C 1
ATOM 6871 O O . GLY D 1 70 ? 62.205 71.664 164.562 1.00 43.33 70 GLY D O 1
ATOM 6872 N N . GLU D 1 71 ? 63.695 73.046 163.709 1.00 44.72 71 GLU D N 1
ATOM 6873 C CA . GLU D 1 71 ? 64.842 72.376 164.297 1.00 45.16 71 GLU D CA 1
ATOM 6874 C C . GLU D 1 71 ? 65.546 73.320 165.304 1.00 45.61 71 GLU D C 1
ATOM 6875 O O . GLU D 1 71 ? 66.531 72.948 165.945 1.00 47.75 71 GLU D O 1
ATOM 6881 N N . ASP D 1 72 ? 64.988 74.524 165.486 1.00 45.37 72 ASP D N 1
ATOM 6882 C CA . ASP D 1 72 ? 65.565 75.592 166.302 1.00 43.29 72 ASP D CA 1
ATOM 6883 C C . ASP D 1 72 ? 64.800 75.818 167.596 1.00 45.59 72 ASP D C 1
ATOM 6884 O O . ASP D 1 72 ? 65.182 76.678 168.389 1.00 47.26 72 ASP D O 1
ATOM 6889 N N . GLY D 1 73 ? 63.726 75.052 167.822 1.00 44.39 73 GLY D N 1
ATOM 6890 C CA . GLY D 1 73 ? 62.951 75.163 169.058 1.00 38.50 73 GLY D CA 1
ATOM 6891 C C . GLY D 1 73 ? 61.611 75.869 168.943 1.00 34.22 73 GLY D C 1
ATOM 6892 O O . GLY D 1 73 ? 60.862 75.854 169.872 1.00 39.48 73 GLY D O 1
ATOM 6893 N N . GLN D 1 74 ? 61.284 76.477 167.820 1.00 33.79 74 GLN D N 1
ATOM 6894 C CA . GLN D 1 74 ? 60.026 77.181 167.701 1.00 35.36 74 GLN D CA 1
ATOM 6895 C C . GLN D 1 74 ? 58.842 76.253 167.752 1.00 35.71 74 GLN D C 1
ATOM 6896 O O . GLN D 1 74 ? 57.988 76.388 168.608 1.00 35.15 74 GLN D O 1
ATOM 6902 N N . ILE D 1 75 ? 58.822 75.286 166.847 1.00 40.59 75 ILE D N 1
ATOM 6903 C CA . ILE D 1 75 ? 57.714 74.352 166.762 1.00 40.59 75 ILE D CA 1
ATOM 6904 C C . ILE D 1 75 ? 57.583 73.522 168.043 1.00 41.00 75 ILE D C 1
ATOM 6905 O O . ILE D 1 75 ? 56.483 73.250 168.498 1.00 42.52 75 ILE D O 1
ATOM 6910 N N . GLN D 1 76 ? 58.717 73.177 168.630 1.00 39.80 76 GLN D N 1
ATOM 6911 C CA . GLN D 1 76 ? 58.775 72.479 169.910 1.00 41.26 76 GLN D CA 1
ATOM 6912 C C . GLN D 1 76 ? 58.180 73.328 171.053 1.00 44.88 76 GLN D C 1
ATOM 6913 O O . GLN D 1 76 ? 57.446 72.799 171.914 1.00 45.06 76 GLN D O 1
ATOM 6919 N N . GLY D 1 77 ? 58.506 74.621 171.052 1.00 36.72 77 GLY D N 1
ATOM 6920 C CA . GLY D 1 77 ? 57.861 75.590 171.937 1.00 37.60 77 GLY D CA 1
ATOM 6921 C C . GLY D 1 77 ? 56.357 75.587 171.804 1.00 38.01 77 GLY D C 1
ATOM 6922 O O . GLY D 1 77 ? 55.618 75.569 172.821 1.00 38.35 77 GLY D O 1
ATOM 6923 N N . VAL D 1 78 ? 55.861 75.577 170.574 1.00 40.34 78 VAL D N 1
ATOM 6924 C CA . VAL D 1 78 ? 54.416 75.536 170.453 1.00 41.45 78 VAL D CA 1
ATOM 6925 C C . VAL D 1 78 ? 53.880 74.235 171.019 1.00 42.47 78 VAL D C 1
ATOM 6926 O O . VAL D 1 78 ? 52.853 74.260 171.670 1.00 44.83 78 VAL D O 1
ATOM 6930 N N . LEU D 1 79 ? 54.566 73.113 170.836 1.00 40.79 79 LEU D N 1
ATOM 6931 C CA . LEU D 1 79 ? 53.943 71.831 171.209 1.00 40.59 79 LEU D CA 1
ATOM 6932 C C . LEU D 1 79 ? 53.924 71.672 172.744 1.00 40.13 79 LEU D C 1
ATOM 6933 O O . LEU D 1 79 ? 52.966 71.105 173.315 1.00 34.30 79 LEU D O 1
ATOM 6938 N N . GLU D 1 80 ? 54.996 72.156 173.373 1.00 37.25 80 GLU D N 1
ATOM 6939 C CA . GLU D 1 80 ? 55.101 72.253 174.822 1.00 39.08 80 GLU D CA 1
ATOM 6940 C C . GLU D 1 80 ? 53.947 73.123 175.373 1.00 42.81 80 GLU D C 1
ATOM 6941 O O . GLU D 1 80 ? 53.284 72.745 176.380 1.00 47.16 80 GLU D O 1
ATOM 6947 N N . TRP D 1 81 ? 53.739 74.280 174.741 1.00 42.33 81 TRP D N 1
ATOM 6948 C CA . TRP D 1 81 ? 52.647 75.195 175.107 1.00 45.91 81 TRP D CA 1
ATOM 6949 C C . TRP D 1 81 ? 51.300 74.490 175.136 1.00 43.73 81 TRP D C 1
ATOM 6950 O O . TRP D 1 81 ? 50.533 74.601 176.097 1.00 41.75 81 TRP D O 1
ATOM 6961 N N . LEU D 1 82 ? 51.058 73.745 174.067 1.00 45.98 82 LEU D N 1
ATOM 6962 C CA . LEU D 1 82 ? 49.871 72.914 173.895 1.00 45.48 82 LEU D CA 1
ATOM 6963 C C . LEU D 1 82 ? 49.889 71.563 174.668 1.00 44.53 82 LEU D C 1
ATOM 6964 O O . LEU D 1 82 ? 48.914 70.815 174.643 1.00 41.07 82 LEU D O 1
ATOM 6969 N N . ASN D 1 83 ? 50.970 71.258 175.385 1.00 46.18 83 ASN D N 1
ATOM 6970 C CA . ASN D 1 83 ? 51.110 69.945 176.052 1.00 48.80 83 ASN D CA 1
ATOM 6971 C C . ASN D 1 83 ? 50.817 68.743 175.125 1.00 46.92 83 ASN D C 1
ATOM 6972 O O . ASN D 1 83 ? 50.044 67.829 175.445 1.00 46.56 83 ASN D O 1
ATOM 6977 N N . ILE D 1 84 ? 51.452 68.783 173.959 1.00 48.15 84 ILE D N 1
ATOM 6978 C CA . ILE D 1 84 ? 51.351 67.713 172.974 1.00 46.15 84 ILE D CA 1
ATOM 6979 C C . ILE D 1 84 ? 52.750 67.144 172.833 1.00 41.79 84 ILE D C 1
ATOM 6980 O O . ILE D 1 84 ? 53.659 67.847 172.415 1.00 43.00 84 ILE D O 1
ATOM 6985 N N . PRO D 1 85 ? 52.927 65.867 173.181 1.00 39.89 85 PRO D N 1
ATOM 6986 C CA . PRO D 1 85 ? 54.217 65.212 173.003 1.00 40.48 85 PRO D CA 1
ATOM 6987 C C . PRO D 1 85 ? 54.641 65.026 171.527 1.00 39.32 85 PRO D C 1
ATOM 6988 O O . PRO D 1 85 ? 53.818 64.987 170.599 1.00 42.66 85 PRO D O 1
ATOM 6992 N N . TYR D 1 86 ? 55.934 64.935 171.326 1.00 40.44 86 TYR D N 1
ATOM 6993 C CA . TYR D 1 86 ? 56.536 65.096 170.002 1.00 40.76 86 TYR D CA 1
ATOM 6994 C C . TYR D 1 86 ? 57.885 64.421 169.929 1.00 38.53 86 TYR D C 1
ATOM 6995 O O . TYR D 1 86 ? 58.519 64.222 170.924 1.00 37.78 86 TYR D O 1
ATOM 7004 N N . THR D 1 87 ? 58.329 64.117 168.725 1.00 35.96 87 THR D N 1
ATOM 7005 C CA . THR D 1 87 ? 59.524 63.387 168.544 1.00 33.65 87 THR D CA 1
ATOM 7006 C C . THR D 1 87 ? 60.722 64.270 168.696 1.00 34.64 87 THR D C 1
ATOM 7007 O O . THR D 1 87 ? 60.689 65.467 168.377 1.00 34.00 87 THR D O 1
ATOM 7011 N N . GLY D 1 88 ? 61.798 63.639 169.139 1.00 34.02 88 GLY D N 1
ATOM 7012 C CA . GLY D 1 88 ? 63.105 64.234 169.100 1.00 36.54 88 GLY D CA 1
ATOM 7013 C C . GLY D 1 88 ? 63.444 65.170 170.248 1.00 36.05 88 GLY D C 1
ATOM 7014 O O . GLY D 1 88 ? 62.933 65.040 171.325 1.00 39.76 88 GLY D O 1
ATOM 7015 N N . THR D 1 89 ? 64.351 66.101 169.993 1.00 35.90 89 THR D N 1
ATOM 7016 C CA . THR D 1 89 ? 64.880 66.985 170.995 1.00 35.10 89 THR D CA 1
ATOM 7017 C C . THR D 1 89 ? 63.876 68.119 171.365 1.00 39.34 89 THR D C 1
ATOM 7018 O O . THR D 1 89 ? 63.167 68.677 170.509 1.00 40.06 89 THR D O 1
ATOM 7022 N N . GLY D 1 90 ? 63.889 68.501 172.625 1.00 37.90 90 GLY D N 1
ATOM 7023 C CA . GLY D 1 90 ? 63.068 69.585 173.122 1.00 43.60 90 GLY D CA 1
ATOM 7024 C C . GLY D 1 90 ? 63.602 70.976 172.834 1.00 43.71 90 GLY D C 1
ATOM 7025 O O . GLY D 1 90 ? 64.555 71.159 172.071 1.00 46.70 90 GLY D O 1
ATOM 7026 N N . VAL D 1 91 ? 62.983 71.968 173.466 1.00 41.34 91 VAL D N 1
ATOM 7027 C CA . VAL D 1 91 ? 63.184 73.341 173.042 1.00 42.86 91 VAL D CA 1
ATOM 7028 C C . VAL D 1 91 ? 64.643 73.780 173.178 1.00 39.93 91 VAL D C 1
ATOM 7029 O O . VAL D 1 91 ? 65.195 74.350 172.272 1.00 39.68 91 VAL D O 1
ATOM 7033 N N . GLN D 1 92 ? 65.231 73.514 174.324 1.00 44.02 92 GLN D N 1
ATOM 7034 C CA . GLN D 1 92 ? 66.568 73.970 174.667 1.00 48.51 92 GLN D CA 1
ATOM 7035 C C . GLN D 1 92 ? 67.632 73.340 173.741 1.00 47.65 92 GLN D C 1
ATOM 7036 O O . GLN D 1 92 ? 68.423 74.044 173.113 1.00 48.56 92 GLN D O 1
ATOM 7042 N N . GLY D 1 93 ? 67.610 72.020 173.649 1.00 47.29 93 GLY D N 1
ATOM 7043 C CA . GLY D 1 93 ? 68.523 71.266 172.779 1.00 43.67 93 GLY D CA 1
ATOM 7044 C C . GLY D 1 93 ? 68.419 71.627 171.321 1.00 39.65 93 GLY D C 1
ATOM 7045 O O . GLY D 1 93 ? 69.427 71.787 170.632 1.00 40.32 93 GLY D O 1
ATOM 7046 N N . SER D 1 94 ? 67.202 71.805 170.852 1.00 41.85 94 SER D N 1
ATOM 7047 C CA . SER D 1 94 ? 66.999 72.270 169.505 1.00 41.83 94 SER D CA 1
ATOM 7048 C C . SER D 1 94 ? 67.615 73.651 169.316 1.00 43.25 94 SER D C 1
ATOM 7049 O O . SER D 1 94 ? 68.301 73.906 168.332 1.00 46.85 94 SER D O 1
ATOM 7052 N N . ALA D 1 95 ? 67.384 74.549 170.259 1.00 45.05 95 ALA D N 1
ATOM 7053 C CA . ALA D 1 95 ? 67.841 75.922 170.097 1.00 45.18 95 ALA D CA 1
ATOM 7054 C C . ALA D 1 95 ? 69.342 75.950 170.051 1.00 43.86 95 ALA D C 1
ATOM 7055 O O . ALA D 1 95 ? 69.937 76.677 169.247 1.00 48.11 95 ALA D O 1
ATOM 7057 N N . ILE D 1 96 ? 69.948 75.183 170.948 1.00 40.75 96 ILE D N 1
ATOM 7058 C CA . ILE D 1 96 ? 71.397 75.109 170.999 1.00 47.52 96 ILE D CA 1
ATOM 7059 C C . ILE D 1 96 ? 71.967 74.462 169.733 1.00 48.19 96 ILE D C 1
ATOM 7060 O O . ILE D 1 96 ? 72.901 75.008 169.126 1.00 47.05 96 ILE D O 1
ATOM 7065 N N . GLY D 1 97 ? 71.381 73.322 169.348 1.00 49.20 97 GLY D N 1
ATOM 7066 C CA . GLY D 1 97 ? 71.836 72.513 168.206 1.00 52.54 97 GLY D CA 1
ATOM 7067 C C . GLY D 1 97 ? 71.815 73.181 166.844 1.00 52.31 97 GLY D C 1
ATOM 7068 O O . GLY D 1 97 ? 72.622 72.880 165.981 1.00 50.79 97 GLY D O 1
ATOM 7069 N N . MET D 1 98 ? 70.884 74.104 166.669 1.00 53.01 98 MET D N 1
ATOM 7070 C CA . MET D 1 98 ? 70.807 74.926 165.495 1.00 50.49 98 MET D CA 1
ATOM 7071 C C . MET D 1 98 ? 71.850 76.035 165.517 1.00 45.96 98 MET D C 1
ATOM 7072 O O . MET D 1 98 ? 71.977 76.759 164.533 1.00 45.93 98 MET D O 1
ATOM 7077 N N . ASP D 1 99 ? 72.588 76.188 166.618 1.00 48.17 99 ASP D N 1
ATOM 7078 C CA . ASP D 1 99 ? 73.628 77.229 166.736 1.00 48.91 99 ASP D CA 1
ATOM 7079 C C . ASP D 1 99 ? 75.020 76.611 166.837 1.00 48.25 99 ASP D C 1
ATOM 7080 O O . ASP D 1 99 ? 75.391 76.034 167.862 1.00 50.06 99 ASP D O 1
ATOM 7085 N N . LYS D 1 100 ? 75.797 76.783 165.780 1.00 45.64 100 LYS D N 1
ATOM 7086 C CA . LYS D 1 100 ? 77.096 76.155 165.702 1.00 50.13 100 LYS D CA 1
ATOM 7087 C C . LYS D 1 100 ? 78.063 76.636 166.764 1.00 48.61 100 LYS D C 1
ATOM 7088 O O . LYS D 1 100 ? 78.841 75.827 167.274 1.00 49.89 100 LYS D O 1
ATOM 7094 N N . VAL D 1 101 ? 77.994 77.909 167.168 1.00 53.71 101 VAL D N 1
ATOM 7095 C CA . VAL D 1 101 ? 78.849 78.352 168.320 1.00 54.71 101 VAL D CA 1
ATOM 7096 C C . VAL D 1 101 ? 78.296 77.837 169.670 1.00 47.02 101 VAL D C 1
ATOM 7097 O O . VAL D 1 101 ? 79.059 77.285 170.498 1.00 38.99 101 VAL D O 1
ATOM 7101 N N . LYS D 1 102 ? 76.992 77.956 169.882 1.00 40.35 102 LYS D N 1
ATOM 7102 C CA . LYS D 1 102 ? 76.461 77.529 171.182 1.00 51.56 102 LYS D CA 1
ATOM 7103 C C . LYS D 1 102 ? 76.824 76.066 171.400 1.00 48.45 102 LYS D C 1
ATOM 7104 O O . LYS D 1 102 ? 77.225 75.697 172.491 1.00 48.57 102 LYS D O 1
ATOM 7110 N N . THR D 1 103 ? 76.685 75.247 170.352 1.00 47.59 103 THR D N 1
ATOM 7111 C CA . THR D 1 103 ? 76.987 73.810 170.435 1.00 45.43 103 THR D CA 1
ATOM 7112 C C . THR D 1 103 ? 78.467 73.606 170.754 1.00 43.20 103 THR D C 1
ATOM 7113 O O . THR D 1 103 ? 78.844 72.844 171.646 1.00 41.06 103 THR D O 1
ATOM 7117 N N . LYS D 1 104 ? 79.312 74.295 170.013 1.00 46.84 104 LYS D N 1
ATOM 7118 C CA . LYS D 1 104 ? 80.726 74.250 170.295 1.00 50.35 104 LYS D CA 1
ATOM 7119 C C . LYS D 1 104 ? 81.037 74.758 171.699 1.00 52.95 104 LYS D C 1
ATOM 7120 O O . LYS D 1 104 ? 81.913 74.219 172.378 1.00 59.28 104 LYS D O 1
ATOM 7126 N N . GLN D 1 105 ? 80.327 75.798 172.128 1.00 55.40 105 GLN D N 1
ATOM 7127 C CA . GLN D 1 105 ? 80.523 76.342 173.464 1.00 53.58 105 GLN D CA 1
ATOM 7128 C C . GLN D 1 105 ? 80.221 75.314 174.487 1.00 51.84 105 GLN D C 1
ATOM 7129 O O . GLN D 1 105 ? 81.032 75.130 175.426 1.00 50.20 105 GLN D O 1
ATOM 7135 N N . ILE D 1 106 ? 79.094 74.612 174.332 1.00 48.96 106 ILE D N 1
ATOM 7136 C CA . ILE D 1 106 ? 78.741 73.670 175.392 1.00 51.50 106 ILE D CA 1
ATOM 7137 C C . ILE D 1 106 ? 79.684 72.451 175.313 1.00 48.57 106 ILE D C 1
ATOM 7138 O O . ILE D 1 106 ? 80.033 71.849 176.337 1.00 48.09 106 ILE D O 1
ATOM 7143 N N . TRP D 1 107 ? 80.183 72.136 174.121 1.00 52.66 107 TRP D N 1
ATOM 7144 C CA . TRP D 1 107 ? 81.191 71.066 174.006 1.00 52.77 107 TRP D CA 1
ATOM 7145 C C . TRP D 1 107 ? 82.582 71.420 174.627 1.00 50.78 107 TRP D C 1
ATOM 7146 O O . TRP D 1 107 ? 83.180 70.586 175.333 1.00 46.76 107 TRP D O 1
ATOM 7157 N N . GLN D 1 108 ? 83.095 72.620 174.374 1.00 50.42 108 GLN D N 1
ATOM 7158 C CA . GLN D 1 108 ? 84.304 73.105 175.103 1.00 56.48 108 GLN D CA 1
ATOM 7159 C C . GLN D 1 108 ? 84.035 73.008 176.608 1.00 59.89 108 GLN D C 1
ATOM 7160 O O . GLN D 1 108 ? 84.843 72.445 177.343 1.00 63.45 108 GLN D O 1
ATOM 7166 N N . GLY D 1 109 ? 82.860 73.489 177.026 1.00 62.63 109 GLY D N 1
ATOM 7167 C CA . GLY D 1 109 ? 82.310 73.278 178.361 1.00 68.40 109 GLY D CA 1
ATOM 7168 C C . GLY D 1 109 ? 82.491 71.906 178.999 1.00 72.12 109 GLY D C 1
ATOM 7169 O O . GLY D 1 109 ? 82.769 71.827 180.192 1.00 84.13 109 GLY D O 1
ATOM 7170 N N . SER D 1 110 ? 82.347 70.825 178.237 1.00 69.16 110 SER D N 1
ATOM 7171 C CA . SER D 1 110 ? 82.499 69.486 178.805 1.00 63.66 110 SER D CA 1
ATOM 7172 C C . SER D 1 110 ? 83.775 68.783 178.370 1.00 64.95 110 SER D C 1
ATOM 7173 O O . SER D 1 110 ? 83.801 67.551 178.322 1.00 65.98 110 SER D O 1
ATOM 7176 N N . ASP D 1 111 ? 84.844 69.536 178.088 1.00 65.83 111 ASP D N 1
ATOM 7177 C CA . ASP D 1 111 ? 86.149 68.937 177.772 1.00 72.57 111 ASP D CA 1
ATOM 7178 C C . ASP D 1 111 ? 85.998 67.953 176.569 1.00 72.11 111 ASP D C 1
ATOM 7179 O O . ASP D 1 111 ? 86.592 66.865 176.546 1.00 62.80 111 ASP D O 1
ATOM 7184 N N . LEU D 1 112 ? 85.171 68.363 175.596 1.00 63.94 112 LEU D N 1
ATOM 7185 C CA . LEU D 1 112 ? 84.874 67.598 174.388 1.00 57.36 112 LEU D CA 1
ATOM 7186 C C . LEU D 1 112 ? 85.623 68.290 173.230 1.00 55.59 112 LEU D C 1
ATOM 7187 O O . LEU D 1 112 ? 85.636 69.521 173.155 1.00 55.77 112 LEU D O 1
ATOM 7192 N N . PRO D 1 113 ? 86.275 67.508 172.344 1.00 49.43 113 PRO D N 1
ATOM 7193 C CA . PRO D 1 113 ? 87.127 68.128 171.331 1.00 49.97 113 PRO D CA 1
ATOM 7194 C C . PRO D 1 113 ? 86.349 68.689 170.173 1.00 46.63 113 PRO D C 1
ATOM 7195 O O . PRO D 1 113 ? 85.459 68.025 169.621 1.00 47.83 113 PRO D O 1
ATOM 7199 N N . THR D 1 114 ? 86.685 69.905 169.811 1.00 41.45 114 THR D N 1
ATOM 7200 C CA . THR D 1 114 ? 86.074 70.536 168.661 1.00 46.89 114 THR D CA 1
ATOM 7201 C C . THR D 1 114 ? 87.014 71.616 168.222 1.00 45.72 114 THR D C 1
ATOM 7202 O O . THR D 1 114 ? 87.803 72.067 169.027 1.00 50.06 114 THR D O 1
ATOM 7206 N N . ALA D 1 115 ? 86.953 72.003 166.957 1.00 47.82 115 ALA D N 1
ATOM 7207 C CA . ALA D 1 115 ? 87.964 72.907 166.376 1.00 56.34 115 ALA D CA 1
ATOM 7208 C C . ALA D 1 115 ? 87.859 74.307 166.943 1.00 61.50 115 ALA D C 1
ATOM 7209 O O . ALA D 1 115 ? 86.751 74.812 167.123 1.00 61.17 115 ALA D O 1
ATOM 7211 N N . PRO D 1 116 ? 89.014 74.954 167.176 1.00 64.07 116 PRO D N 1
ATOM 7212 C CA . PRO D 1 116 ? 88.914 76.325 167.606 1.00 67.77 116 PRO D CA 1
ATOM 7213 C C . PRO D 1 116 ? 88.293 77.167 166.500 1.00 63.27 116 PRO D C 1
ATOM 7214 O O . PRO D 1 116 ? 88.279 76.788 165.306 1.00 56.93 116 PRO D O 1
ATOM 7218 N N . TYR D 1 117 ? 87.752 78.288 166.927 1.00 60.10 117 TYR D N 1
ATOM 7219 C CA . TYR D 1 117 ? 87.003 79.146 166.046 1.00 64.66 117 TYR D CA 1
ATOM 7220 C C . TYR D 1 117 ? 86.985 80.556 166.592 1.00 67.56 117 TYR D C 1
ATOM 7221 O O . TYR D 1 117 ? 87.392 80.800 167.735 1.00 55.72 117 TYR D O 1
ATOM 7230 N N . ARG D 1 118 ? 86.449 81.451 165.767 1.00 66.50 118 ARG D N 1
ATOM 7231 C CA . ARG D 1 118 ? 86.252 82.840 166.105 1.00 65.01 118 ARG D CA 1
ATOM 7232 C C . ARG D 1 118 ? 84.968 83.331 165.455 1.00 61.91 118 ARG D C 1
ATOM 7233 O O . ARG D 1 118 ? 84.745 83.107 164.253 1.00 57.41 118 ARG D O 1
ATOM 7241 N N . ILE D 1 119 ? 84.124 83.984 166.255 1.00 61.04 119 ILE D N 1
ATOM 7242 C CA . ILE D 1 119 ? 82.954 84.717 165.730 1.00 64.88 119 ILE D CA 1
ATOM 7243 C C . ILE D 1 119 ? 83.455 85.990 164.989 1.00 64.19 119 ILE D C 1
ATOM 7244 O O . ILE D 1 119 ? 84.430 86.632 165.401 1.00 64.33 119 ILE D O 1
ATOM 7249 N N . ILE D 1 120 ? 82.800 86.365 163.904 1.00 66.45 120 ILE D N 1
ATOM 7250 C CA . ILE D 1 120 ? 83.427 87.295 162.977 1.00 69.67 120 ILE D CA 1
ATOM 7251 C C . ILE D 1 120 ? 82.407 88.198 162.274 1.00 74.36 120 ILE D C 1
ATOM 7252 O O . ILE D 1 120 ? 81.277 87.787 162.012 1.00 70.35 120 ILE D O 1
ATOM 7257 N N . THR D 1 121 ? 82.819 89.445 162.040 1.00 80.32 121 THR D N 1
ATOM 7258 C CA . THR D 1 121 ? 82.086 90.439 161.243 1.00 84.21 121 THR D CA 1
ATOM 7259 C C . THR D 1 121 ? 83.129 91.267 160.447 1.00 94.55 121 THR D C 1
ATOM 7260 O O . THR D 1 121 ? 84.326 91.126 160.699 1.00 101.86 121 THR D O 1
ATOM 7264 N N . LYS D 1 122 ? 82.705 92.126 159.516 1.00 103.83 122 LYS D N 1
ATOM 7265 C CA . LYS D 1 122 ? 83.678 92.991 158.773 1.00 114.80 122 LYS D CA 1
ATOM 7266 C C . LYS D 1 122 ? 83.984 94.321 159.531 1.00 112.23 122 LYS D C 1
ATOM 7267 O O . LYS D 1 122 ? 83.245 95.301 159.443 1.00 97.68 122 LYS D O 1
ATOM 7273 N N . GLU D 1 123 ? 85.126 94.317 160.224 1.00 116.13 123 GLU D N 1
ATOM 7274 C CA . GLU D 1 123 ? 85.519 95.252 161.310 1.00 117.03 123 GLU D CA 1
ATOM 7275 C C . GLU D 1 123 ? 86.419 94.483 162.293 1.00 109.23 123 GLU D C 1
ATOM 7276 O O . GLU D 1 123 ? 87.342 95.057 162.867 1.00 115.94 123 GLU D O 1
ATOM 7282 N N . THR D 1 124 ? 86.104 93.197 162.493 1.00 97.59 124 THR D N 1
ATOM 7283 C CA . THR D 1 124 ? 86.956 92.224 163.174 1.00 86.65 124 THR D CA 1
ATOM 7284 C C . THR D 1 124 ? 88.343 92.209 162.529 1.00 87.70 124 THR D C 1
ATOM 7285 O O . THR D 1 124 ? 88.478 91.976 161.321 1.00 70.68 124 THR D O 1
ATOM 7289 N N . ASP D 1 125 ? 89.370 92.484 163.329 1.00 99.04 125 ASP D N 1
ATOM 7290 C CA . ASP D 1 125 ? 90.745 92.477 162.827 1.00 102.60 125 ASP D CA 1
ATOM 7291 C C . ASP D 1 125 ? 91.127 91.050 162.467 1.00 97.85 125 ASP D C 1
ATOM 7292 O O . ASP D 1 125 ? 91.345 90.214 163.339 1.00 91.22 125 ASP D O 1
ATOM 7297 N N . LEU D 1 126 ? 91.172 90.799 161.160 1.00 96.38 126 LEU D N 1
ATOM 7298 C CA . LEU D 1 126 ? 91.618 89.530 160.587 1.00 96.87 126 LEU D CA 1
ATOM 7299 C C . LEU D 1 126 ? 93.028 89.116 161.008 1.00 92.14 126 LEU D C 1
ATOM 7300 O O . LEU D 1 126 ? 93.389 87.965 160.838 1.00 93.96 126 LEU D O 1
ATOM 7305 N N . ASP D 1 127 ? 93.818 90.057 161.527 1.00 99.99 127 ASP D N 1
ATOM 7306 C CA . ASP D 1 127 ? 95.163 89.788 162.067 1.00 105.35 127 ASP D CA 1
ATOM 7307 C C . ASP D 1 127 ? 95.177 88.546 162.947 1.00 91.62 127 ASP D C 1
ATOM 7308 O O . ASP D 1 127 ? 95.845 87.549 162.622 1.00 80.10 127 ASP D O 1
ATOM 7313 N N . SER D 1 128 ? 94.414 88.622 164.042 1.00 79.17 128 SER D N 1
ATOM 7314 C CA . SER D 1 128 ? 94.431 87.611 165.102 1.00 76.72 128 SER D CA 1
ATOM 7315 C C . SER D 1 128 ? 93.647 86.372 164.688 1.00 76.95 128 SER D C 1
ATOM 7316 O O . SER D 1 128 ? 94.062 85.265 164.990 1.00 72.69 128 SER D O 1
ATOM 7319 N N . VAL D 1 129 ? 92.544 86.569 163.962 1.00 78.30 129 VAL D N 1
ATOM 7320 C CA . VAL D 1 129 ? 91.787 85.479 163.340 1.00 71.49 129 VAL D CA 1
ATOM 7321 C C . VAL D 1 129 ? 92.728 84.539 162.573 1.00 74.21 129 VAL D C 1
ATOM 7322 O O . VAL D 1 129 ? 92.682 83.322 162.736 1.00 74.75 129 VAL D O 1
ATOM 7326 N N . ILE D 1 130 ? 93.581 85.117 161.741 1.00 79.45 130 ILE D N 1
ATOM 7327 C CA . ILE D 1 130 ? 94.536 84.341 160.957 1.00 79.47 130 ILE D CA 1
ATOM 7328 C C . ILE D 1 130 ? 95.620 83.776 161.871 1.00 75.40 130 ILE D C 1
ATOM 7329 O O . ILE D 1 130 ? 96.105 82.681 161.616 1.00 79.06 130 ILE D O 1
ATOM 7334 N N . ALA D 1 131 ? 96.003 84.514 162.914 1.00 69.66 131 ALA D N 1
ATOM 7335 C CA . ALA D 1 131 ? 96.968 84.018 163.907 1.00 74.08 131 ALA D CA 1
ATOM 7336 C C . ALA D 1 131 ? 96.411 82.881 164.791 1.00 75.63 131 ALA D C 1
ATOM 7337 O O . ALA D 1 131 ? 96.968 81.785 164.774 1.00 73.89 131 ALA D O 1
ATOM 7339 N N . GLU D 1 132 ? 95.343 83.158 165.555 1.00 79.67 132 GLU D N 1
ATOM 7340 C CA . GLU D 1 132 ? 94.610 82.153 166.384 1.00 84.24 132 GLU D CA 1
ATOM 7341 C C . GLU D 1 132 ? 94.333 80.831 165.667 1.00 77.42 132 GLU D C 1
ATOM 7342 O O . GLU D 1 132 ? 94.525 79.787 166.262 1.00 82.80 132 GLU D O 1
ATOM 7348 N N . LEU D 1 133 ? 93.875 80.899 164.411 1.00 70.93 133 LEU D N 1
ATOM 7349 C CA . LEU D 1 133 ? 93.372 79.732 163.654 1.00 68.14 133 LEU D CA 1
ATOM 7350 C C . LEU D 1 133 ? 94.268 79.206 162.516 1.00 71.49 133 LEU D C 1
ATOM 7351 O O . LEU D 1 133 ? 94.213 78.008 162.201 1.00 67.56 133 LEU D O 1
ATOM 7356 N N . GLY D 1 134 ? 95.035 80.083 161.864 1.00 71.72 134 GLY D N 1
ATOM 7357 C CA . GLY D 1 134 ? 95.807 79.698 160.671 1.00 68.00 134 GLY D CA 1
ATOM 7358 C C . GLY D 1 134 ? 94.943 79.607 159.428 1.00 72.35 134 GLY D C 1
ATOM 7359 O O . GLY D 1 134 ? 93.722 79.724 159.490 1.00 76.82 134 GLY D O 1
ATOM 7360 N N . LEU D 1 135 ? 95.585 79.417 158.282 1.00 78.38 135 LEU D N 1
ATOM 7361 C CA . LEU D 1 135 ? 94.876 79.225 157.015 1.00 81.42 135 LEU D CA 1
ATOM 7362 C C . LEU D 1 135 ? 95.260 77.849 156.438 1.00 82.01 135 LEU D C 1
ATOM 7363 O O . LEU D 1 135 ? 96.397 77.427 156.618 1.00 87.32 135 LEU D O 1
ATOM 7368 N N . PRO D 1 136 ? 94.349 77.147 155.752 1.00 83.31 136 PRO D N 1
ATOM 7369 C CA . PRO D 1 136 ? 93.017 77.658 155.408 1.00 78.91 136 PRO D CA 1
ATOM 7370 C C . PRO D 1 136 ? 92.096 77.829 156.615 1.00 79.18 136 PRO D C 1
ATOM 7371 O O . PRO D 1 136 ? 92.442 77.475 157.759 1.00 86.32 136 PRO D O 1
ATOM 7375 N N . VAL D 1 137 ? 90.923 78.367 156.353 1.00 72.11 137 VAL D N 1
ATOM 7376 C CA . VAL D 1 137 ? 89.910 78.466 157.380 1.00 73.42 137 VAL D CA 1
ATOM 7377 C C . VAL D 1 137 ? 88.539 78.329 156.710 1.00 72.36 137 VAL D C 1
ATOM 7378 O O . VAL D 1 137 ? 88.355 78.792 155.585 1.00 67.56 137 VAL D O 1
ATOM 7382 N N . ILE D 1 138 ? 87.603 77.655 157.383 1.00 71.81 138 ILE D N 1
ATOM 7383 C CA . ILE D 1 138 ? 86.235 77.544 156.895 1.00 69.64 138 ILE D CA 1
ATOM 7384 C C . ILE D 1 138 ? 85.536 78.722 157.520 1.00 71.01 138 ILE D C 1
ATOM 7385 O O . ILE D 1 138 ? 85.669 78.941 158.729 1.00 67.60 138 ILE D O 1
ATOM 7390 N N . ILE D 1 139 ? 84.802 79.481 156.723 1.00 69.83 139 ILE D N 1
ATOM 7391 C CA . ILE D 1 139 ? 83.836 80.410 157.278 1.00 76.84 139 ILE D CA 1
ATOM 7392 C C . ILE D 1 139 ? 82.459 79.868 156.939 1.00 72.25 139 ILE D C 1
ATOM 7393 O O . ILE D 1 139 ? 82.273 79.306 155.868 1.00 72.45 139 ILE D O 1
ATOM 7398 N N . LYS D 1 140 ? 81.513 80.040 157.857 1.00 69.10 140 LYS D N 1
ATOM 7399 C CA . LYS D 1 140 ? 80.164 79.518 157.695 1.00 71.38 140 LYS D CA 1
ATOM 7400 C C . LYS D 1 140 ? 79.117 80.328 158.481 1.00 68.51 140 LYS D C 1
ATOM 7401 O O . LYS D 1 140 ? 79.453 81.006 159.452 1.00 55.16 140 LYS D O 1
ATOM 7407 N N . PRO D 1 141 ? 77.837 80.249 158.057 1.00 71.82 141 PRO D N 1
ATOM 7408 C CA . PRO D 1 141 ? 76.779 80.919 158.829 1.00 70.04 141 PRO D CA 1
ATOM 7409 C C . PRO D 1 141 ? 76.611 80.202 160.141 1.00 62.64 141 PRO D C 1
ATOM 7410 O O . PRO D 1 141 ? 76.861 79.007 160.200 1.00 65.78 141 PRO D O 1
ATOM 7414 N N . VAL D 1 142 ? 76.228 80.923 161.182 1.00 61.07 142 VAL D N 1
ATOM 7415 C CA . VAL D 1 142 ? 76.068 80.318 162.509 1.00 60.64 142 VAL D CA 1
ATOM 7416 C C . VAL D 1 142 ? 74.797 79.485 162.640 1.00 57.38 142 VAL D C 1
ATOM 7417 O O . VAL D 1 142 ? 74.819 78.499 163.370 1.00 56.15 142 VAL D O 1
ATOM 7421 N N . HIS D 1 143 ? 73.725 79.860 161.940 1.00 57.46 143 HIS D N 1
ATOM 7422 C CA . HIS D 1 143 ? 72.418 79.233 162.132 1.00 64.57 143 HIS D CA 1
ATOM 7423 C C . HIS D 1 143 ? 71.851 78.456 160.967 1.00 65.04 143 HIS D C 1
ATOM 7424 O O . HIS D 1 143 ? 71.059 77.561 161.190 1.00 75.09 143 HIS D O 1
ATOM 7431 N N . GLU D 1 144 ? 72.210 78.771 159.739 1.00 77.76 144 GLU D N 1
ATOM 7432 C CA . GLU D 1 144 ? 71.582 78.081 158.609 1.00 94.09 144 GLU D CA 1
ATOM 7433 C C . GLU D 1 144 ? 72.386 76.826 158.293 1.00 97.11 144 GLU D C 1
ATOM 7434 O O . GLU D 1 144 ? 73.477 76.917 157.735 1.00 95.85 144 GLU D O 1
ATOM 7440 N N . GLY D 1 145 ? 71.825 75.666 158.665 1.00 103.94 145 GLY D N 1
ATOM 7441 C CA . GLY D 1 145 ? 72.510 74.365 158.633 1.00 112.41 145 GLY D CA 1
ATOM 7442 C C . GLY D 1 145 ? 72.477 73.627 157.302 1.00 120.80 145 GLY D C 1
ATOM 7443 O O . GLY D 1 145 ? 72.140 72.431 157.251 1.00 116.46 145 GLY D O 1
ATOM 7444 N N . SER D 1 146 ? 72.842 74.343 156.235 1.00 113.45 146 SER D N 1
ATOM 7445 C CA . SER D 1 146 ? 72.983 73.785 154.891 1.00 115.24 146 SER D CA 1
ATOM 7446 C C . SER D 1 146 ? 74.110 74.541 154.192 1.00 116.77 146 SER D C 1
ATOM 7447 O O . SER D 1 146 ? 74.015 75.756 153.983 1.00 112.23 146 SER D O 1
ATOM 7450 N N . SER D 1 147 ? 75.147 73.798 153.804 1.00 115.55 147 SER D N 1
ATOM 7451 C CA . SER D 1 147 ? 76.450 74.345 153.381 1.00 113.78 147 SER D CA 1
ATOM 7452 C C . SER D 1 147 ? 76.455 75.477 152.330 1.00 122.25 147 SER D C 1
ATOM 7453 O O . SER D 1 147 ? 77.462 76.173 152.186 1.00 114.79 147 SER D O 1
ATOM 7456 N N . VAL D 1 148 ? 75.366 75.656 151.584 1.00 138.51 148 VAL D N 1
ATOM 7457 C CA . VAL D 1 148 ? 75.206 76.878 150.783 1.00 146.88 148 VAL D CA 1
ATOM 7458 C C . VAL D 1 148 ? 75.284 78.068 151.759 1.00 146.87 148 VAL D C 1
ATOM 7459 O O . VAL D 1 148 ? 74.411 78.242 152.615 1.00 155.76 148 VAL D O 1
ATOM 7463 N N . GLY D 1 149 ? 76.378 78.829 151.661 1.00 135.50 149 GLY D N 1
ATOM 7464 C CA . GLY D 1 149 ? 76.695 79.906 152.616 1.00 124.72 149 GLY D CA 1
ATOM 7465 C C . GLY D 1 149 ? 78.150 79.911 153.062 1.00 107.98 149 GLY D C 1
ATOM 7466 O O . GLY D 1 149 ? 78.725 80.976 153.301 1.00 100.35 149 GLY D O 1
ATOM 7467 N N . MET D 1 150 ? 78.739 78.720 153.178 1.00 98.62 150 MET D N 1
ATOM 7468 C CA . MET D 1 150 ? 80.145 78.569 153.568 1.00 100.21 150 MET D CA 1
ATOM 7469 C C . MET D 1 150 ? 81.111 78.496 152.376 1.00 98.23 150 MET D C 1
ATOM 7470 O O . MET D 1 150 ? 80.700 78.380 151.212 1.00 93.16 150 MET D O 1
ATOM 7475 N N . SER D 1 151 ? 82.401 78.558 152.700 1.00 89.48 151 SER D N 1
ATOM 7476 C CA . SER D 1 151 ? 83.463 78.613 151.706 1.00 82.48 151 SER D CA 1
ATOM 7477 C C . SER D 1 151 ? 84.813 78.498 152.380 1.00 77.42 151 SER D C 1
ATOM 7478 O O . SER D 1 151 ? 85.050 79.110 153.415 1.00 74.92 151 SER D O 1
ATOM 7481 N N . LYS D 1 152 ? 85.681 77.696 151.775 1.00 77.58 152 LYS D N 1
ATOM 7482 C CA . LYS D 1 152 ? 87.055 77.523 152.207 1.00 72.94 152 LYS D CA 1
ATOM 7483 C C . LYS D 1 152 ? 87.842 78.774 151.801 1.00 75.48 152 LYS D C 1
ATOM 7484 O O . LYS D 1 152 ? 87.976 79.073 150.613 1.00 70.37 152 LYS D O 1
ATOM 7490 N N . VAL D 1 153 ? 88.314 79.515 152.805 1.00 80.15 153 VAL D N 1
ATOM 7491 C CA . VAL D 1 153 ? 89.076 80.753 152.629 1.00 83.15 153 VAL D CA 1
ATOM 7492 C C . VAL D 1 153 ? 90.564 80.446 152.794 1.00 85.17 153 VAL D C 1
ATOM 7493 O O . VAL D 1 153 ? 91.038 80.267 153.912 1.00 86.10 153 VAL D O 1
ATOM 7497 N N . GLU D 1 154 ? 91.289 80.384 151.673 1.00 99.32 154 GLU D N 1
ATOM 7498 C CA . GLU D 1 154 ? 92.713 79.998 151.656 1.00 97.53 154 GLU D CA 1
ATOM 7499 C C . GLU D 1 154 ? 93.657 81.212 151.732 1.00 100.82 154 GLU D C 1
ATOM 7500 O O . GLU D 1 154 ? 94.778 81.095 152.228 1.00 96.73 154 GLU D O 1
ATOM 7506 N N . LYS D 1 155 ? 93.184 82.371 151.270 1.00 106.56 155 LYS D N 1
ATOM 7507 C CA . LYS D 1 155 ? 93.965 83.606 151.230 1.00 105.58 155 LYS D CA 1
ATOM 7508 C C . LYS D 1 155 ? 93.347 84.688 152.143 1.00 101.25 155 LYS D C 1
ATOM 7509 O O . LYS D 1 155 ? 92.131 84.728 152.337 1.00 105.33 155 LYS D O 1
ATOM 7515 N N . ALA D 1 156 ? 94.193 85.576 152.663 1.00 104.37 156 ALA D N 1
ATOM 7516 C CA . ALA D 1 156 ? 93.794 86.650 153.607 1.00 111.82 156 ALA D CA 1
ATOM 7517 C C . ALA D 1 156 ? 92.763 87.699 153.122 1.00 109.19 156 ALA D C 1
ATOM 7518 O O . ALA D 1 156 ? 92.147 88.384 153.940 1.00 104.14 156 ALA D O 1
ATOM 7520 N N . GLU D 1 157 ? 92.605 87.855 151.811 1.00 119.77 157 GLU D N 1
ATOM 7521 C CA . GLU D 1 157 ? 91.668 88.843 151.244 1.00 127.07 157 GLU D CA 1
ATOM 7522 C C . GLU D 1 157 ? 90.308 88.241 150.850 1.00 119.87 157 GLU D C 1
ATOM 7523 O O . GLU D 1 157 ? 89.343 88.994 150.632 1.00 101.30 157 GLU D O 1
ATOM 7529 N N . ASP D 1 158 ? 90.239 86.902 150.768 1.00 109.11 158 ASP D N 1
ATOM 7530 C CA . ASP D 1 158 ? 89.001 86.175 150.413 1.00 94.82 158 ASP D CA 1
ATOM 7531 C C . ASP D 1 158 ? 87.933 86.284 151.501 1.00 91.54 158 ASP D C 1
ATOM 7532 O O . ASP D 1 158 ? 86.732 86.143 151.223 1.00 81.44 158 ASP D O 1
ATOM 7537 N N . PHE D 1 159 ? 88.389 86.511 152.735 1.00 88.23 159 PHE D N 1
ATOM 7538 C CA . PHE D 1 159 ? 87.522 86.831 153.869 1.00 85.33 159 PHE D CA 1
ATOM 7539 C C . PHE D 1 159 ? 86.389 87.795 153.541 1.00 86.22 159 PHE D C 1
ATOM 7540 O O . PHE D 1 159 ? 85.235 87.520 153.854 1.00 91.07 159 PHE D O 1
ATOM 7548 N N . ALA D 1 160 ? 86.724 88.920 152.924 1.00 89.52 160 ALA D N 1
ATOM 7549 C CA . ALA D 1 160 ? 85.721 89.924 152.585 1.00 93.34 160 ALA D CA 1
ATOM 7550 C C . ALA D 1 160 ? 84.564 89.300 151.797 1.00 98.51 160 ALA D C 1
ATOM 7551 O O . ALA D 1 160 ? 83.413 89.392 152.226 1.00 91.01 160 ALA D O 1
ATOM 7553 N N . ALA D 1 161 ? 84.888 88.645 150.676 1.00 102.28 161 ALA D N 1
ATOM 7554 C CA . ALA D 1 161 ? 83.895 87.969 149.809 1.00 98.66 161 ALA D CA 1
ATOM 7555 C C . ALA D 1 161 ? 83.082 86.908 150.552 1.00 98.10 161 ALA D C 1
ATOM 7556 O O . ALA D 1 161 ? 81.862 86.817 150.391 1.00 105.27 161 ALA D O 1
ATOM 7558 N N . ALA D 1 162 ? 83.761 86.127 151.384 1.00 91.44 162 ALA D N 1
ATOM 7559 C CA . ALA D 1 162 ? 83.145 84.980 152.037 1.00 91.49 162 ALA D CA 1
ATOM 7560 C C . ALA D 1 162 ? 82.156 85.320 153.154 1.00 93.00 162 ALA D C 1
ATOM 7561 O O . ALA D 1 162 ? 81.092 84.702 153.225 1.00 91.94 162 ALA D O 1
ATOM 7563 N N . ILE D 1 163 ? 82.477 86.284 154.021 1.00 95.06 163 ILE D N 1
ATOM 7564 C CA . ILE D 1 163 ? 81.524 86.647 155.086 1.00 106.04 163 ILE D CA 1
ATOM 7565 C C . ILE D 1 163 ? 80.367 87.497 154.527 1.00 108.33 163 ILE D C 1
ATOM 7566 O O . ILE D 1 163 ? 79.386 87.709 155.231 1.00 101.91 163 ILE D O 1
ATOM 7571 N N . GLU D 1 164 ? 80.484 87.973 153.279 1.00 113.84 164 GLU D N 1
ATOM 7572 C CA . GLU D 1 164 ? 79.340 88.550 152.547 1.00 120.20 164 GLU D CA 1
ATOM 7573 C C . GLU D 1 164 ? 78.410 87.422 152.086 1.00 111.06 164 GLU D C 1
ATOM 7574 O O . GLU D 1 164 ? 77.191 87.529 152.230 1.00 103.72 164 GLU D O 1
ATOM 7580 N N . LYS D 1 165 ? 78.992 86.341 151.552 1.00 105.73 165 LYS D N 1
ATOM 7581 C CA . LYS D 1 165 ? 78.231 85.127 151.183 1.00 103.70 165 LYS D CA 1
ATOM 7582 C C . LYS D 1 165 ? 77.416 84.535 152.345 1.00 102.77 165 LYS D C 1
ATOM 7583 O O . LYS D 1 165 ? 76.362 83.940 152.117 1.00 109.82 165 LYS D O 1
ATOM 7589 N N . ALA D 1 166 ? 77.906 84.687 153.573 1.00 99.00 166 ALA D N 1
ATOM 7590 C CA . ALA D 1 166 ? 77.267 84.087 154.738 1.00 95.20 166 ALA D CA 1
ATOM 7591 C C . ALA D 1 166 ? 76.356 85.031 155.519 1.00 95.21 166 ALA D C 1
ATOM 7592 O O . ALA D 1 166 ? 75.529 84.551 156.290 1.00 92.68 166 ALA D O 1
ATOM 7594 N N . THR D 1 167 ? 76.495 86.349 155.346 1.00 94.79 167 THR D N 1
ATOM 7595 C CA . THR D 1 167 ? 75.796 87.296 156.232 1.00 98.62 167 THR D CA 1
ATOM 7596 C C . THR D 1 167 ? 74.343 87.525 155.842 1.00 102.54 167 THR D C 1
ATOM 7597 O O . THR D 1 167 ? 73.458 87.391 156.680 1.00 106.08 167 THR D O 1
ATOM 7601 N N . GLN D 1 168 ? 74.090 87.907 154.595 1.00 107.28 168 GLN D N 1
ATOM 7602 C CA . GLN D 1 168 ? 72.691 88.070 154.134 1.00 110.89 168 GLN D CA 1
ATOM 7603 C C . GLN D 1 168 ? 71.833 86.788 154.378 1.00 109.90 168 GLN D C 1
ATOM 7604 O O . GLN D 1 168 ? 70.628 86.899 154.627 1.00 91.37 168 GLN D O 1
ATOM 7610 N N . HIS D 1 169 ? 72.468 85.603 154.359 1.00 118.77 169 HIS D N 1
ATOM 7611 C CA . HIS D 1 169 ? 71.853 84.334 154.850 1.00 131.99 169 HIS D CA 1
ATOM 7612 C C . HIS D 1 169 ? 71.414 84.428 156.337 1.00 135.43 169 HIS D C 1
ATOM 7613 O O . HIS D 1 169 ? 70.254 84.165 156.681 1.00 136.78 169 HIS D O 1
ATOM 7620 N N . ASP D 1 170 ? 72.377 84.779 157.193 1.00 127.02 170 ASP D N 1
ATOM 7621 C CA . ASP D 1 170 ? 72.217 84.870 158.654 1.00 115.47 170 ASP D CA 1
ATOM 7622 C C . ASP D 1 170 ? 73.313 85.831 159.114 1.00 110.80 170 ASP D C 1
ATOM 7623 O O . ASP D 1 170 ? 74.492 85.530 158.918 1.00 116.08 170 ASP D O 1
ATOM 7628 N N . ALA D 1 171 ? 72.942 86.969 159.711 1.00 104.56 171 ALA D N 1
ATOM 7629 C CA . ALA D 1 171 ? 73.886 88.112 159.885 1.00 106.57 171 ALA D CA 1
ATOM 7630 C C . ALA D 1 171 ? 75.025 87.934 160.926 1.00 100.45 171 ALA D C 1
ATOM 7631 O O . ALA D 1 171 ? 75.895 88.805 161.040 1.00 94.51 171 ALA D O 1
ATOM 7633 N N . VAL D 1 172 ? 75.024 86.804 161.643 1.00 95.72 172 VAL D N 1
ATOM 7634 C CA . VAL D 1 172 ? 76.141 86.387 162.511 1.00 86.14 172 VAL D CA 1
ATOM 7635 C C . VAL D 1 172 ? 76.908 85.208 161.845 1.00 81.88 172 VAL D C 1
ATOM 7636 O O . VAL D 1 172 ? 76.299 84.265 161.320 1.00 71.85 172 VAL D O 1
ATOM 7640 N N . VAL D 1 173 ? 78.242 85.288 161.830 1.00 76.05 173 VAL D N 1
ATOM 7641 C CA . VAL D 1 173 ? 79.089 84.369 161.033 1.00 69.45 173 VAL D CA 1
ATOM 7642 C C . VAL D 1 173 ? 80.325 83.962 161.802 1.00 70.07 173 VAL D C 1
ATOM 7643 O O . VAL D 1 173 ? 80.819 84.741 162.621 1.00 74.97 173 VAL D O 1
ATOM 7647 N N . MET D 1 174 ? 80.818 82.747 161.541 1.00 65.32 174 MET D N 1
ATOM 7648 C CA . MET D 1 174 ? 82.013 82.227 162.209 1.00 65.69 174 MET D CA 1
ATOM 7649 C C . MET D 1 174 ? 83.067 81.747 161.232 1.00 63.82 174 MET D C 1
ATOM 7650 O O . MET D 1 174 ? 82.784 81.481 160.072 1.00 60.13 174 MET D O 1
ATOM 7655 N N . ALA D 1 175 ? 84.282 81.632 161.754 1.00 62.10 175 ALA D N 1
ATOM 7656 C CA . ALA D 1 175 ? 85.419 81.080 161.058 1.00 59.51 175 ALA D CA 1
ATOM 7657 C C . ALA D 1 175 ? 85.939 79.921 161.897 1.00 56.69 175 ALA D C 1
ATOM 7658 O O . ALA D 1 175 ? 86.197 80.103 163.074 1.00 57.70 175 ALA D O 1
ATOM 7660 N N . GLU D 1 176 ? 86.056 78.731 161.309 1.00 56.74 176 GLU D N 1
ATOM 7661 C CA . GLU D 1 176 ? 86.506 77.539 162.036 1.00 61.13 176 GLU D CA 1
ATOM 7662 C C . GLU D 1 176 ? 87.811 77.028 161.412 1.00 55.73 176 GLU D C 1
ATOM 7663 O O . GLU D 1 176 ? 87.922 76.998 160.206 1.00 51.18 176 GLU D O 1
ATOM 7669 N N . LYS D 1 177 ? 88.783 76.647 162.247 1.00 58.20 177 LYS D N 1
ATOM 7670 C CA . LYS D 1 177 ? 90.063 76.096 161.792 1.00 61.41 177 LYS D CA 1
ATOM 7671 C C . LYS D 1 177 ? 89.829 74.875 160.921 1.00 63.59 177 LYS D C 1
ATOM 7672 O O . LYS D 1 177 ? 89.105 73.944 161.309 1.00 58.83 177 LYS D O 1
ATOM 7678 N N . TRP D 1 178 ? 90.451 74.891 159.744 1.00 68.51 178 TRP D N 1
ATOM 7679 C CA . TRP D 1 178 ? 90.343 73.787 158.805 1.00 71.91 178 TRP D CA 1
ATOM 7680 C C . TRP D 1 178 ? 91.114 72.612 159.366 1.00 62.28 178 TRP D C 1
ATOM 7681 O O . TRP D 1 178 ? 92.255 72.764 159.758 1.00 64.16 178 TRP D O 1
ATOM 7692 N N . ILE D 1 179 ? 90.450 71.466 159.447 1.00 59.75 179 ILE D N 1
ATOM 7693 C CA . ILE D 1 179 ? 91.087 70.212 159.753 1.00 59.60 179 ILE D CA 1
ATOM 7694 C C . ILE D 1 179 ? 91.021 69.322 158.513 1.00 58.35 179 ILE D C 1
ATOM 7695 O O . ILE D 1 179 ? 89.950 69.120 157.948 1.00 58.39 179 ILE D O 1
ATOM 7700 N N . THR D 1 180 ? 92.165 68.805 158.078 1.00 59.91 180 THR D N 1
ATOM 7701 C CA . THR D 1 180 ? 92.191 67.828 156.991 1.00 58.31 180 THR D CA 1
ATOM 7702 C C . THR D 1 180 ? 91.944 66.460 157.591 1.00 52.77 180 THR D C 1
ATOM 7703 O O . THR D 1 180 ? 92.610 66.071 158.549 1.00 54.26 180 THR D O 1
ATOM 7707 N N . GLY D 1 181 ? 91.015 65.725 156.996 1.00 50.65 181 GLY D N 1
ATOM 7708 C CA . GLY D 1 181 ? 90.888 64.309 157.243 1.00 49.21 181 GLY D CA 1
ATOM 7709 C C . GLY D 1 181 ? 89.599 63.748 156.692 1.00 49.00 181 GLY D C 1
ATOM 7710 O O . GLY D 1 181 ? 89.036 64.286 155.764 1.00 47.24 181 GLY D O 1
ATOM 7711 N N . ARG D 1 182 ? 89.128 62.667 157.289 1.00 49.89 182 ARG D N 1
ATOM 7712 C CA . ARG D 1 182 ? 87.881 62.056 156.862 1.00 54.86 182 ARG D CA 1
ATOM 7713 C C . ARG D 1 182 ? 86.754 62.415 157.824 1.00 53.63 182 ARG D C 1
ATOM 7714 O O . ARG D 1 182 ? 86.957 62.642 159.014 1.00 52.95 182 ARG D O 1
ATOM 7722 N N . GLU D 1 183 ? 85.563 62.428 157.266 1.00 48.29 183 GLU D N 1
ATOM 7723 C CA . GLU D 1 183 ? 84.406 62.941 157.895 1.00 47.75 183 GLU D CA 1
ATOM 7724 C C . GLU D 1 183 ? 83.448 61.784 158.071 1.00 51.38 183 GLU D C 1
ATOM 7725 O O . GLU D 1 183 ? 83.306 60.964 157.162 1.00 46.86 183 GLU D O 1
ATOM 7731 N N . PHE D 1 184 ? 82.816 61.704 159.249 1.00 51.22 184 PHE D N 1
ATOM 7732 C CA . PHE D 1 184 ? 81.849 60.656 159.573 1.00 47.30 184 PHE D CA 1
ATOM 7733 C C . PHE D 1 184 ? 80.614 61.298 160.140 1.00 46.65 184 PHE D C 1
ATOM 7734 O O . PHE D 1 184 ? 80.674 62.400 160.635 1.00 43.07 184 PHE D O 1
ATOM 7742 N N . THR D 1 185 ? 79.506 60.566 160.087 1.00 48.44 185 THR D N 1
ATOM 7743 C CA . THR D 1 185 ? 78.299 60.925 160.778 1.00 46.82 185 THR D CA 1
ATOM 7744 C C . THR D 1 185 ? 77.826 59.729 161.618 1.00 43.52 185 THR D C 1
ATOM 7745 O O . THR D 1 185 ? 77.969 58.579 161.221 1.00 44.72 185 THR D O 1
ATOM 7749 N N . ILE D 1 186 ? 77.331 60.037 162.810 1.00 40.17 186 ILE D N 1
ATOM 7750 C CA . ILE D 1 186 ? 76.910 59.075 163.785 1.00 37.82 186 ILE D CA 1
ATOM 7751 C C . ILE D 1 186 ? 75.449 59.336 164.100 1.00 37.50 186 ILE D C 1
ATOM 7752 O O . ILE D 1 186 ? 75.105 60.328 164.732 1.00 40.81 186 ILE D O 1
ATOM 7757 N N . SER D 1 187 ? 74.581 58.476 163.598 1.00 38.17 187 SER D N 1
ATOM 7758 C CA . SER D 1 187 ? 73.158 58.570 163.840 1.00 37.16 187 SER D CA 1
ATOM 7759 C C . SER D 1 187 ? 72.791 57.964 165.197 1.00 42.46 187 SER D C 1
ATOM 7760 O O . SER D 1 187 ? 73.562 57.196 165.796 1.00 42.29 187 SER D O 1
ATOM 7763 N N . PHE D 1 188 ? 71.598 58.323 165.669 1.00 40.71 188 PHE D N 1
ATOM 7764 C CA . PHE D 1 188 ? 71.140 57.998 167.001 1.00 42.39 188 PHE D CA 1
ATOM 7765 C C . PHE D 1 188 ? 69.687 57.637 166.934 1.00 40.67 188 PHE D C 1
ATOM 7766 O O . PHE D 1 188 ? 68.953 58.310 166.227 1.00 38.13 188 PHE D O 1
ATOM 7774 N N . LEU D 1 189 ? 69.303 56.646 167.720 1.00 40.82 189 LEU D N 1
ATOM 7775 C CA . LEU D 1 189 ? 67.948 56.183 167.838 1.00 42.89 189 LEU D CA 1
ATOM 7776 C C . LEU D 1 189 ? 67.750 55.687 169.245 1.00 45.67 189 LEU D C 1
ATOM 7777 O O . LEU D 1 189 ? 68.539 54.946 169.743 1.00 44.65 189 LEU D O 1
ATOM 7782 N N . ASN D 1 190 ? 66.684 56.128 169.888 1.00 58.35 190 ASN D N 1
ATOM 7783 C CA . ASN D 1 190 ? 66.490 55.917 171.335 1.00 56.22 190 ASN D CA 1
ATOM 7784 C C . ASN D 1 190 ? 67.699 56.313 172.141 1.00 53.16 190 ASN D C 1
ATOM 7785 O O . ASN D 1 190 ? 68.174 55.551 172.988 1.00 46.42 190 ASN D O 1
ATOM 7790 N N . GLY D 1 191 ? 68.183 57.520 171.820 1.00 54.72 191 GLY D N 1
ATOM 7791 C CA . GLY D 1 191 ? 69.357 58.136 172.419 1.00 58.85 191 GLY D CA 1
ATOM 7792 C C . GLY D 1 191 ? 70.620 57.298 172.393 1.00 64.52 191 GLY D C 1
ATOM 7793 O O . GLY D 1 191 ? 71.541 57.593 173.163 1.00 78.07 191 GLY D O 1
ATOM 7794 N N . GLN D 1 192 ? 70.681 56.296 171.494 1.00 61.85 192 GLN D N 1
ATOM 7795 C CA . GLN D 1 192 ? 71.830 55.370 171.344 1.00 60.99 192 GLN D CA 1
ATOM 7796 C C . GLN D 1 192 ? 72.398 55.310 169.904 1.00 56.67 192 GLN D C 1
ATOM 7797 O O . GLN D 1 192 ? 71.640 55.257 168.924 1.00 54.62 192 GLN D O 1
ATOM 7803 N N . PRO D 1 193 ? 73.737 55.307 169.774 1.00 56.24 193 PRO D N 1
ATOM 7804 C CA . PRO D 1 193 ? 74.348 55.392 168.436 1.00 58.44 193 PRO D CA 1
ATOM 7805 C C . PRO D 1 193 ? 74.043 54.203 167.567 1.00 49.13 193 PRO D C 1
ATOM 7806 O O . PRO D 1 193 ? 73.983 53.093 168.046 1.00 51.18 193 PRO D O 1
ATOM 7810 N N . LEU D 1 194 ? 73.815 54.486 166.303 1.00 45.74 194 LEU D N 1
ATOM 7811 C CA . LEU D 1 194 ? 73.796 53.503 165.252 1.00 47.56 194 LEU D CA 1
ATOM 7812 C C . LEU D 1 194 ? 75.184 53.453 164.549 1.00 51.74 194 LEU D C 1
ATOM 7813 O O . LEU D 1 194 ? 76.033 54.327 164.782 1.00 49.97 194 LEU D O 1
ATOM 7818 N N . PRO D 1 195 ? 75.419 52.435 163.678 1.00 52.37 195 PRO D N 1
ATOM 7819 C CA . PRO D 1 195 ? 76.700 52.307 162.940 1.00 48.59 195 PRO D CA 1
ATOM 7820 C C . PRO D 1 195 ? 77.158 53.571 162.239 1.00 42.85 195 PRO D C 1
ATOM 7821 O O . PRO D 1 195 ? 76.349 54.209 161.588 1.00 43.19 195 PRO D O 1
ATOM 7825 N N . VAL D 1 196 ? 78.447 53.896 162.328 1.00 43.20 196 VAL D N 1
ATOM 7826 C CA . VAL D 1 196 ? 78.908 55.182 161.808 1.00 48.85 196 VAL D CA 1
ATOM 7827 C C . VAL D 1 196 ? 78.965 55.069 160.299 1.00 46.37 196 VAL D C 1
ATOM 7828 O O . VAL D 1 196 ? 79.333 54.039 159.782 1.00 51.13 196 VAL D O 1
ATOM 7832 N N . ILE D 1 197 ? 78.534 56.117 159.612 1.00 44.36 197 ILE D N 1
ATOM 7833 C CA . ILE D 1 197 ? 78.702 56.250 158.181 1.00 42.66 197 ILE D CA 1
ATOM 7834 C C . ILE D 1 197 ? 79.860 57.211 157.814 1.00 48.28 197 ILE D C 1
ATOM 7835 O O . ILE D 1 197 ? 79.927 58.318 158.320 1.00 50.66 197 ILE D O 1
ATOM 7840 N N . ARG D 1 198 ? 80.756 56.772 156.933 1.00 48.25 198 ARG D N 1
ATOM 7841 C CA . ARG D 1 198 ? 81.744 57.648 156.285 1.00 49.52 198 ARG D CA 1
ATOM 7842 C C . ARG D 1 198 ? 81.077 58.576 155.252 1.00 51.52 198 ARG D C 1
ATOM 7843 O O . ARG D 1 198 ? 80.294 58.126 154.439 1.00 51.06 198 ARG D O 1
ATOM 7851 N N . LEU D 1 199 ? 81.391 59.872 155.301 1.00 58.05 199 LEU D N 1
ATOM 7852 C CA . LEU D 1 199 ? 80.919 60.872 154.312 1.00 62.82 199 LEU D CA 1
ATOM 7853 C C . LEU D 1 199 ? 82.043 61.199 153.320 1.00 68.15 199 LEU D C 1
ATOM 7854 O O . LEU D 1 199 ? 83.228 61.048 153.664 1.00 60.46 199 LEU D O 1
ATOM 7859 N N . GLN D 1 200 ? 81.677 61.665 152.121 1.00 75.77 200 GLN D N 1
ATOM 7860 C CA . GLN D 1 200 ? 82.659 61.906 151.027 1.00 88.55 200 GLN D CA 1
ATOM 7861 C C . GLN D 1 200 ? 83.128 63.366 150.956 1.00 77.97 200 GLN D C 1
ATOM 7862 O O . GLN D 1 200 ? 83.946 63.708 150.104 1.00 76.39 200 GLN D O 1
ATOM 7868 N N . TYR D 1 221 ? 80.146 54.684 149.160 1.00 73.16 221 TYR D N 1
ATOM 7869 C CA . TYR D 1 221 ? 79.138 54.159 150.071 1.00 87.79 221 TYR D CA 1
ATOM 7870 C C . TYR D 1 221 ? 79.692 54.235 151.481 1.00 95.66 221 TYR D C 1
ATOM 7871 O O . TYR D 1 221 ? 80.902 54.057 151.689 1.00 107.48 221 TYR D O 1
ATOM 7880 N N . GLY D 1 222 ? 78.803 54.455 152.445 1.00 77.47 222 GLY D N 1
ATOM 7881 C CA . GLY D 1 222 ? 79.213 54.800 153.791 1.00 77.51 222 GLY D CA 1
ATOM 7882 C C . GLY D 1 222 ? 79.817 53.745 154.706 1.00 73.63 222 GLY D C 1
ATOM 7883 O O . GLY D 1 222 ? 80.832 53.995 155.324 1.00 64.83 222 GLY D O 1
ATOM 7884 N N . ILE D 1 223 ? 79.155 52.595 154.832 1.00 76.04 223 ILE D N 1
ATOM 7885 C CA . ILE D 1 223 ? 79.502 51.568 155.825 1.00 73.99 223 ILE D CA 1
ATOM 7886 C C . ILE D 1 223 ? 79.966 50.270 155.115 1.00 70.47 223 ILE D C 1
ATOM 7887 O O . ILE D 1 223 ? 79.570 50.032 153.986 1.00 69.63 223 ILE D O 1
ATOM 7892 N N . PRO D 1 224 ? 80.851 49.469 155.721 1.00 78.64 224 PRO D N 1
ATOM 7893 C CA . PRO D 1 224 ? 81.611 49.846 156.915 1.00 75.80 224 PRO D CA 1
ATOM 7894 C C . PRO D 1 224 ? 82.478 51.104 156.671 1.00 69.12 224 PRO D C 1
ATOM 7895 O O . PRO D 1 224 ? 82.826 51.428 155.532 1.00 58.72 224 PRO D O 1
ATOM 7899 N N . CYS D 1 225 ? 82.744 51.837 157.750 1.00 67.92 225 CYS D N 1
ATOM 7900 C CA . CYS D 1 225 ? 83.203 53.219 157.667 1.00 65.14 225 CYS D CA 1
ATOM 7901 C C . CYS D 1 225 ? 84.694 53.378 157.432 1.00 61.98 225 CYS D C 1
ATOM 7902 O O . CYS D 1 225 ? 85.159 54.464 157.104 1.00 70.18 225 CYS D O 1
ATOM 7905 N N . GLY D 1 226 ? 85.446 52.299 157.557 1.00 62.86 226 GLY D N 1
ATOM 7906 C CA . GLY D 1 226 ? 86.896 52.361 157.378 1.00 63.17 226 GLY D CA 1
ATOM 7907 C C . GLY D 1 226 ? 87.638 52.480 158.699 1.00 62.73 226 GLY D C 1
ATOM 7908 O O . GLY D 1 226 ? 88.819 52.878 158.717 1.00 60.05 226 GLY D O 1
ATOM 7909 N N . LEU D 1 227 ? 86.956 52.115 159.788 1.00 51.43 227 LEU D N 1
ATOM 7910 C CA . LEU D 1 227 ? 87.468 52.240 161.121 1.00 51.07 227 LEU D CA 1
ATOM 7911 C C . LEU D 1 227 ? 87.423 50.842 161.708 1.00 50.91 227 LEU D C 1
ATOM 7912 O O . LEU D 1 227 ? 86.561 50.053 161.334 1.00 49.23 227 LEU D O 1
ATOM 7917 N N . SER D 1 228 ? 88.335 50.525 162.622 1.00 49.72 228 SER D N 1
ATOM 7918 C CA . SER D 1 228 ? 88.296 49.231 163.302 1.00 48.33 228 SER D CA 1
ATOM 7919 C C . SER D 1 228 ? 87.076 49.167 164.216 1.00 51.74 228 SER D C 1
ATOM 7920 O O . SER D 1 228 ? 86.517 50.202 164.550 1.00 58.89 228 SER D O 1
ATOM 7923 N N . GLU D 1 229 ? 86.652 47.974 164.622 1.00 54.08 229 GLU D N 1
ATOM 7924 C CA . GLU D 1 229 ? 85.493 47.840 165.507 1.00 55.67 229 GLU D CA 1
ATOM 7925 C C . GLU D 1 229 ? 85.683 48.679 166.764 1.00 57.21 229 GLU D C 1
ATOM 7926 O O . GLU D 1 229 ? 84.781 49.391 167.194 1.00 56.01 229 GLU D O 1
ATOM 7932 N N . THR D 1 230 ? 86.889 48.667 167.314 1.00 60.16 230 THR D N 1
ATOM 7933 C CA . THR D 1 230 ? 87.111 49.327 168.593 1.00 53.31 230 THR D CA 1
ATOM 7934 C C . THR D 1 230 ? 87.269 50.837 168.379 1.00 49.30 230 THR D C 1
ATOM 7935 O O . THR D 1 230 ? 86.785 51.627 169.182 1.00 50.43 230 THR D O 1
ATOM 7939 N N . GLU D 1 231 ? 87.896 51.236 167.276 1.00 48.71 231 GLU D N 1
ATOM 7940 C CA . GLU D 1 231 ? 88.053 52.657 166.914 1.00 49.19 231 GLU D CA 1
ATOM 7941 C C . GLU D 1 231 ? 86.651 53.217 166.657 1.00 50.77 231 GLU D C 1
ATOM 7942 O O . GLU D 1 231 ? 86.348 54.305 167.094 1.00 52.40 231 GLU D O 1
ATOM 7948 N N . GLU D 1 232 ? 85.792 52.452 165.989 1.00 51.15 232 GLU D N 1
ATOM 7949 C CA . GLU D 1 232 ? 84.416 52.873 165.760 1.00 55.03 232 GLU D CA 1
ATOM 7950 C C . GLU D 1 232 ? 83.610 53.023 167.052 1.00 58.74 232 GLU D C 1
ATOM 7951 O O . GLU D 1 232 ? 82.788 53.922 167.160 1.00 59.52 232 GLU D O 1
ATOM 7957 N N . LYS D 1 233 ? 83.801 52.132 168.010 1.00 57.29 233 LYS D N 1
ATOM 7958 C CA . LYS D 1 233 ? 83.076 52.242 169.265 1.00 56.39 233 LYS D CA 1
ATOM 7959 C C . LYS D 1 233 ? 83.514 53.450 170.044 1.00 50.13 233 LYS D C 1
ATOM 7960 O O . LYS D 1 233 ? 82.710 54.041 170.751 1.00 46.13 233 LYS D O 1
ATOM 7966 N N . LYS D 1 234 ? 84.794 53.796 169.936 1.00 57.17 234 LYS D N 1
ATOM 7967 C CA . LYS D 1 234 ? 85.318 55.008 170.575 1.00 60.80 234 LYS D CA 1
ATOM 7968 C C . LYS D 1 234 ? 84.688 56.245 169.949 1.00 51.43 234 LYS D C 1
ATOM 7969 O O . LYS D 1 234 ? 84.284 57.123 170.659 1.00 50.93 234 LYS D O 1
ATOM 7975 N N . LEU D 1 235 ? 84.552 56.293 168.633 1.00 46.70 235 LEU D N 1
ATOM 7976 C CA . LEU D 1 235 ? 83.893 57.436 168.007 1.00 49.55 235 LEU D CA 1
ATOM 7977 C C . LEU D 1 235 ? 82.437 57.581 168.462 1.00 49.30 235 LEU D C 1
ATOM 7978 O O . LEU D 1 235 ? 81.961 58.684 168.668 1.00 44.04 235 LEU D O 1
ATOM 7983 N N . GLN D 1 236 ? 81.759 56.448 168.610 1.00 46.62 236 GLN D N 1
ATOM 7984 C CA . GLN D 1 236 ? 80.357 56.417 168.988 1.00 45.13 236 GLN D CA 1
ATOM 7985 C C . GLN D 1 236 ? 80.194 56.907 170.413 1.00 46.24 236 GLN D C 1
ATOM 7986 O O . GLN D 1 236 ? 79.275 57.670 170.695 1.00 54.20 236 GLN D O 1
ATOM 7992 N N . ALA D 1 237 ? 81.075 56.458 171.299 1.00 45.31 237 ALA D N 1
ATOM 7993 C CA . ALA D 1 237 ? 80.968 56.765 172.715 1.00 44.40 237 ALA D CA 1
ATOM 7994 C C . ALA D 1 237 ? 81.181 58.255 172.909 1.00 46.09 237 ALA D C 1
ATOM 7995 O O . ALA D 1 237 ? 80.473 58.899 173.692 1.00 49.28 237 ALA D O 1
ATOM 7997 N N . LEU D 1 238 ? 82.151 58.780 172.164 1.00 48.06 238 LEU D N 1
ATOM 7998 C CA . LEU D 1 238 ? 82.474 60.197 172.130 1.00 50.08 238 LEU D CA 1
ATOM 7999 C C . LEU D 1 238 ? 81.268 60.979 171.666 1.00 47.81 238 LEU D C 1
ATOM 8000 O O . LEU D 1 238 ? 80.918 62.012 172.263 1.00 48.07 238 LEU D O 1
ATOM 8005 N N . CYS D 1 239 ? 80.664 60.491 170.593 1.00 42.87 239 CYS D N 1
ATOM 8006 C CA . CYS D 1 239 ? 79.551 61.172 169.977 1.00 42.78 239 CYS D CA 1
ATOM 8007 C C . CYS D 1 239 ? 78.303 61.082 170.844 1.00 43.08 239 CYS D C 1
ATOM 8008 O O . CYS D 1 239 ? 77.447 61.978 170.807 1.00 38.67 239 CYS D O 1
ATOM 8011 N N . LEU D 1 240 ? 78.213 60.020 171.638 1.00 42.17 240 LEU D N 1
ATOM 8012 C CA . LEU D 1 240 ? 77.114 59.856 172.584 1.00 45.38 240 LEU D CA 1
ATOM 8013 C C . LEU D 1 240 ? 77.206 60.963 173.641 1.00 49.06 240 LEU D C 1
ATOM 8014 O O . LEU D 1 240 ? 76.194 61.563 173.979 1.00 53.18 240 LEU D O 1
ATOM 8019 N N . ARG D 1 241 ? 78.418 61.236 174.135 1.00 46.72 241 ARG D N 1
ATOM 8020 C CA . ARG D 1 241 ? 78.626 62.322 175.083 1.00 47.02 241 ARG D CA 1
ATOM 8021 C C . ARG D 1 241 ? 78.298 63.696 174.496 1.00 45.64 241 ARG D C 1
ATOM 8022 O O . ARG D 1 241 ? 77.729 64.537 175.178 1.00 50.50 241 ARG D O 1
ATOM 8030 N N . ALA D 1 242 ? 78.670 63.924 173.252 1.00 43.08 242 ALA D N 1
ATOM 8031 C CA . ALA D 1 242 ? 78.423 65.193 172.606 1.00 43.34 242 ALA D CA 1
ATOM 8032 C C . ALA D 1 242 ? 76.923 65.415 172.402 1.00 44.70 242 ALA D C 1
ATOM 8033 O O . ALA D 1 242 ? 76.406 66.526 172.533 1.00 46.41 242 ALA D O 1
ATOM 8035 N N . PHE D 1 243 ? 76.229 64.345 172.064 1.00 45.95 243 PHE D N 1
ATOM 8036 C CA . PHE D 1 243 ? 74.771 64.358 171.882 1.00 44.49 243 PHE D CA 1
ATOM 8037 C C . PHE D 1 243 ? 74.037 64.636 173.207 1.00 45.16 243 PHE D C 1
ATOM 8038 O O . PHE D 1 243 ? 73.064 65.389 173.241 1.00 42.95 243 PHE D O 1
ATOM 8046 N N . GLN D 1 244 ? 74.489 63.999 174.286 1.00 46.13 244 GLN D N 1
ATOM 8047 C CA . GLN D 1 244 ? 73.960 64.255 175.621 1.00 48.01 244 GLN D CA 1
ATOM 8048 C C . GLN D 1 244 ? 74.356 65.641 176.138 1.00 47.52 244 GLN D C 1
ATOM 8049 O O . GLN D 1 244 ? 73.515 66.384 176.591 1.00 43.45 244 GLN D O 1
ATOM 8055 N N . ALA D 1 245 ? 75.611 66.023 176.010 1.00 44.82 245 ALA D N 1
ATOM 8056 C CA . ALA D 1 245 ? 76.045 67.370 176.414 1.00 44.46 245 ALA D CA 1
ATOM 8057 C C . ALA D 1 245 ? 75.116 68.476 175.942 1.00 42.67 245 ALA D C 1
ATOM 8058 O O . ALA D 1 245 ? 74.747 69.374 176.678 1.00 47.81 245 ALA D O 1
ATOM 8060 N N . VAL D 1 246 ? 74.687 68.377 174.714 1.00 47.95 246 VAL D N 1
ATOM 8061 C CA . VAL D 1 246 ? 73.863 69.418 174.092 1.00 44.76 246 VAL D CA 1
ATOM 8062 C C . VAL D 1 246 ? 72.390 69.281 174.498 1.00 44.88 246 VAL D C 1
ATOM 8063 O O . VAL D 1 246 ? 71.593 70.169 174.216 1.00 47.41 246 VAL D O 1
ATOM 8067 N N . GLY D 1 247 ? 72.057 68.196 175.203 1.00 42.48 247 GLY D N 1
ATOM 8068 C CA . GLY D 1 247 ? 70.692 67.881 175.621 1.00 44.69 247 GLY D CA 1
ATOM 8069 C C . GLY D 1 247 ? 69.791 67.328 174.526 1.00 44.69 247 GLY D C 1
ATOM 8070 O O . GLY D 1 247 ? 68.573 67.351 174.682 1.00 43.23 247 GLY D O 1
ATOM 8071 N N . ALA D 1 248 ? 70.369 66.824 173.425 1.00 44.87 248 ALA D N 1
ATOM 8072 C CA . ALA D 1 248 ? 69.564 66.206 172.347 1.00 43.04 248 ALA D CA 1
ATOM 8073 C C . ALA D 1 248 ? 68.962 64.960 172.875 1.00 42.79 248 ALA D C 1
ATOM 8074 O O . ALA D 1 248 ? 69.542 64.329 173.748 1.00 45.61 248 ALA D O 1
ATOM 8076 N N . GLU D 1 249 ? 67.837 64.550 172.317 1.00 45.44 249 GLU D N 1
ATOM 8077 C CA . GLU D 1 249 ? 67.362 63.222 172.620 1.00 45.40 249 GLU D CA 1
ATOM 8078 C C . GLU D 1 249 ? 66.542 62.590 171.526 1.00 44.40 249 GLU D C 1
ATOM 8079 O O . GLU D 1 249 ? 66.099 63.257 170.574 1.00 39.31 249 GLU D O 1
ATOM 8085 N N . GLY D 1 250 ? 66.324 61.291 171.704 1.00 41.73 250 GLY D N 1
ATOM 8086 C CA . GLY D 1 250 ? 65.489 60.495 170.805 1.00 44.05 250 GLY D CA 1
ATOM 8087 C C . GLY D 1 250 ? 66.301 60.044 169.602 1.00 45.39 250 GLY D C 1
ATOM 8088 O O . GLY D 1 250 ? 66.766 58.910 169.543 1.00 52.75 250 GLY D O 1
ATOM 8089 N N . TRP D 1 251 ? 66.467 60.948 168.645 1.00 41.92 251 TRP D N 1
ATOM 8090 C CA . TRP D 1 251 ? 67.197 60.646 167.441 1.00 42.09 251 TRP D CA 1
ATOM 8091 C C . TRP D 1 251 ? 67.843 61.915 166.917 1.00 41.18 251 TRP D C 1
ATOM 8092 O O . TRP D 1 251 ? 67.474 62.992 167.312 1.00 43.34 251 TRP D O 1
ATOM 8103 N N . GLY D 1 252 ? 68.823 61.756 166.043 1.00 39.69 252 GLY D N 1
ATOM 8104 C CA . GLY D 1 252 ? 69.601 62.872 165.526 1.00 39.87 252 GLY D CA 1
ATOM 8105 C C . GLY D 1 252 ? 70.894 62.348 164.921 1.00 43.51 252 GLY D C 1
ATOM 8106 O O . GLY D 1 252 ? 71.058 61.141 164.717 1.00 47.39 252 GLY D O 1
ATOM 8107 N N . ARG D 1 253 ? 71.801 63.260 164.607 1.00 41.33 253 ARG D N 1
ATOM 8108 C CA . ARG D 1 253 ? 73.115 62.904 164.128 1.00 42.87 253 ARG D CA 1
ATOM 8109 C C . ARG D 1 253 ? 74.124 63.853 164.730 1.00 42.89 253 ARG D C 1
ATOM 8110 O O . ARG D 1 253 ? 73.791 64.997 165.011 1.00 41.45 253 ARG D O 1
ATOM 8118 N N . ILE D 1 254 ? 75.345 63.344 164.922 1.00 42.87 254 ILE D N 1
ATOM 8119 C CA . ILE D 1 254 ? 76.523 64.115 165.255 1.00 42.42 254 ILE D CA 1
ATOM 8120 C C . ILE D 1 254 ? 77.480 63.909 164.093 1.00 44.59 254 ILE D C 1
ATOM 8121 O O . ILE D 1 254 ? 77.696 62.773 163.666 1.00 45.69 254 ILE D O 1
ATOM 8126 N N . ASP D 1 255 ? 78.034 65.003 163.578 1.00 45.25 255 ASP D N 1
ATOM 8127 C CA . ASP D 1 255 ? 79.085 64.972 162.551 1.00 45.06 255 ASP D CA 1
ATOM 8128 C C . ASP D 1 255 ? 80.456 65.172 163.186 1.00 45.37 255 ASP D C 1
ATOM 8129 O O . ASP D 1 255 ? 80.627 66.015 164.047 1.00 44.90 255 ASP D O 1
ATOM 8134 N N . ALA D 1 256 ? 81.423 64.377 162.752 1.00 46.80 256 ALA D N 1
ATOM 8135 C CA . ALA D 1 256 ? 82.751 64.350 163.343 1.00 45.45 256 ALA D CA 1
ATOM 8136 C C . ALA D 1 256 ? 83.786 64.098 162.270 1.00 46.15 256 ALA D C 1
ATOM 8137 O O . ALA D 1 256 ? 83.475 63.569 161.210 1.00 45.13 256 ALA D O 1
ATOM 8139 N N . MET D 1 257 ? 85.005 64.515 162.583 1.00 49.04 257 MET D N 1
ATOM 8140 C CA . MET D 1 257 ? 86.157 64.573 161.702 1.00 55.31 257 MET D CA 1
ATOM 8141 C C . MET D 1 257 ? 87.211 63.723 162.398 1.00 54.49 257 MET D C 1
ATOM 8142 O O . MET D 1 257 ? 87.300 63.757 163.627 1.00 55.18 257 MET D O 1
ATOM 8147 N N . GLN D 1 258 ? 87.969 62.930 161.638 1.00 51.43 258 GLN D N 1
ATOM 8148 C CA . GLN D 1 258 ? 89.208 62.340 162.145 1.00 51.08 258 GLN D CA 1
ATOM 8149 C C . GLN D 1 258 ? 90.394 62.931 161.367 1.00 48.65 258 GLN D C 1
ATOM 8150 O O . GLN D 1 258 ? 90.521 62.733 160.154 1.00 48.16 258 GLN D O 1
ATOM 8156 N N . ASP D 1 259 ? 91.274 63.642 162.056 1.00 49.75 259 ASP D N 1
ATOM 8157 C CA . ASP D 1 259 ? 92.453 64.217 161.379 1.00 53.28 259 ASP D CA 1
ATOM 8158 C C . ASP D 1 259 ? 93.467 63.131 160.982 1.00 53.74 259 ASP D C 1
ATOM 8159 O O . ASP D 1 259 ? 93.369 61.976 161.390 1.00 51.71 259 ASP D O 1
ATOM 8164 N N . GLU D 1 260 ? 94.474 63.534 160.233 1.00 55.95 260 GLU D N 1
ATOM 8165 C CA . GLU D 1 260 ? 95.517 62.621 159.775 1.00 55.17 260 GLU D CA 1
ATOM 8166 C C . GLU D 1 260 ? 96.379 62.023 160.880 1.00 52.01 260 GLU D C 1
ATOM 8167 O O . GLU D 1 260 ? 97.060 61.030 160.631 1.00 51.19 260 GLU D O 1
ATOM 8173 N N . GLN D 1 261 ? 96.378 62.621 162.079 1.00 51.02 261 GLN D N 1
ATOM 8174 C CA . GLN D 1 261 ? 97.016 62.001 163.255 1.00 49.19 261 GLN D CA 1
ATOM 8175 C C . GLN D 1 261 ? 96.078 61.029 163.953 1.00 46.62 261 GLN D C 1
ATOM 8176 O O . GLN D 1 261 ? 96.480 60.357 164.899 1.00 47.78 261 GLN D O 1
ATOM 8182 N N . GLY D 1 262 ? 94.828 60.930 163.502 1.00 49.05 262 GLY D N 1
ATOM 8183 C CA . GLY D 1 262 ? 93.865 59.990 164.116 1.00 49.91 262 GLY D CA 1
ATOM 8184 C C . GLY D 1 262 ? 92.980 60.584 165.206 1.00 50.62 262 GLY D C 1
ATOM 8185 O O . GLY D 1 262 ? 92.096 59.895 165.717 1.00 50.54 262 GLY D O 1
ATOM 8186 N N . ASN D 1 263 ? 93.164 61.855 165.548 1.00 45.92 263 ASN D N 1
ATOM 8187 C CA . ASN D 1 263 ? 92.275 62.477 166.527 1.00 50.72 263 ASN D CA 1
ATOM 8188 C C . ASN D 1 263 ? 90.886 62.828 165.979 1.00 50.14 263 ASN D C 1
ATOM 8189 O O . ASN D 1 263 ? 90.742 63.222 164.817 1.00 43.81 263 ASN D O 1
ATOM 8194 N N . PHE D 1 264 ? 89.881 62.695 166.843 1.00 47.80 264 PHE D N 1
ATOM 8195 C CA . PHE D 1 264 ? 88.497 63.050 166.509 1.00 49.31 264 PHE D CA 1
ATOM 8196 C C . PHE D 1 264 ? 88.118 64.496 166.909 1.00 49.88 264 PHE D C 1
ATOM 8197 O O . PHE D 1 264 ? 88.593 65.031 167.905 1.00 50.00 264 PHE D O 1
ATOM 8205 N N . TRP D 1 265 ? 87.261 65.111 166.103 1.00 49.98 265 TRP D N 1
ATOM 8206 C CA . TRP D 1 265 ? 86.838 66.485 166.301 1.00 51.43 265 TRP D CA 1
ATOM 8207 C C . TRP D 1 265 ? 85.340 66.539 165.999 1.00 49.85 265 TRP D C 1
ATOM 8208 O O . TRP D 1 265 ? 84.911 66.222 164.897 1.00 46.34 265 TRP D O 1
ATOM 8219 N N . LEU D 1 266 ? 84.556 66.983 166.965 1.00 52.37 266 LEU D N 1
ATOM 8220 C CA . LEU D 1 266 ? 83.120 67.141 166.779 1.00 46.17 266 LEU D CA 1
ATOM 8221 C C . LEU D 1 266 ? 82.854 68.377 165.928 1.00 48.28 266 LEU D C 1
ATOM 8222 O O . LEU D 1 266 ? 83.486 69.430 166.112 1.00 48.27 266 LEU D O 1
ATOM 8227 N N . LEU D 1 267 ? 81.957 68.217 164.961 1.00 44.86 267 LEU D N 1
ATOM 8228 C CA . LEU D 1 267 ? 81.658 69.266 163.990 1.00 50.05 267 LEU D CA 1
ATOM 8229 C C . LEU D 1 267 ? 80.371 69.945 164.355 1.00 47.49 267 LEU D C 1
ATOM 8230 O O . LEU D 1 267 ? 80.392 71.122 164.693 1.00 49.29 267 LEU D O 1
ATOM 8235 N N . GLU D 1 268 ? 79.271 69.198 164.278 1.00 50.79 268 GLU D N 1
ATOM 8236 C CA . GLU D 1 268 ? 77.947 69.694 164.694 1.00 49.01 268 GLU D CA 1
ATOM 8237 C C . GLU D 1 268 ? 76.974 68.575 165.016 1.00 48.77 268 GLU D C 1
ATOM 8238 O O . GLU D 1 268 ? 77.273 67.367 164.819 1.00 40.76 268 GLU D O 1
ATOM 8244 N N . VAL D 1 269 ? 75.827 69.003 165.555 1.00 44.75 269 VAL D N 1
ATOM 8245 C CA . VAL D 1 269 ? 74.706 68.133 165.857 1.00 42.19 269 VAL D CA 1
ATOM 8246 C C . VAL D 1 269 ? 73.566 68.495 164.918 1.00 42.33 269 VAL D C 1
ATOM 8247 O O . VAL D 1 269 ? 73.434 69.653 164.551 1.00 41.84 269 VAL D O 1
ATOM 8251 N N . ASN D 1 270 ? 72.744 67.501 164.560 1.00 43.84 270 ASN D N 1
ATOM 8252 C CA . ASN D 1 270 ? 71.513 67.672 163.757 1.00 43.09 270 ASN D CA 1
ATOM 8253 C C . ASN D 1 270 ? 70.323 66.977 164.452 1.00 45.95 270 ASN D C 1
ATOM 8254 O O . ASN D 1 270 ? 70.302 65.746 164.525 1.00 44.56 270 ASN D O 1
ATOM 8259 N N . THR D 1 271 ? 69.339 67.766 164.920 1.00 44.17 271 THR D N 1
ATOM 8260 C CA . THR D 1 271 ? 68.217 67.283 165.772 1.00 42.57 271 THR D CA 1
ATOM 8261 C C . THR D 1 271 ? 66.941 66.945 164.977 1.00 41.36 271 THR D C 1
ATOM 8262 O O . THR D 1 271 ? 66.055 66.303 165.522 1.00 48.03 271 THR D O 1
ATOM 8266 N N . VAL D 1 272 ? 66.837 67.395 163.713 1.00 43.99 272 VAL D N 1
ATOM 8267 C CA . VAL D 1 272 ? 65.886 66.768 162.757 1.00 43.95 272 VAL D CA 1
ATOM 8268 C C . VAL D 1 272 ? 66.549 66.349 161.408 1.00 44.85 272 VAL D C 1
ATOM 8269 O O . VAL D 1 272 ? 66.560 67.081 160.418 1.00 42.95 272 VAL D O 1
ATOM 8273 N N . PRO D 1 273 ? 67.148 65.149 161.392 1.00 43.65 273 PRO D N 1
ATOM 8274 C CA . PRO D 1 273 ? 67.717 64.620 160.141 1.00 44.90 273 PRO D CA 1
ATOM 8275 C C . PRO D 1 273 ? 66.677 64.378 159.020 1.00 42.73 273 PRO D C 1
ATOM 8276 O O . PRO D 1 273 ? 65.456 64.200 159.262 1.00 39.15 273 PRO D O 1
ATOM 8280 N N . GLY D 1 274 ? 67.184 64.362 157.790 1.00 41.21 274 GLY D N 1
ATOM 8281 C CA . GLY D 1 274 ? 66.403 63.912 156.657 1.00 40.47 274 GLY D CA 1
ATOM 8282 C C . GLY D 1 274 ? 65.874 62.486 156.817 1.00 37.37 274 GLY D C 1
ATOM 8283 O O . GLY D 1 274 ? 66.502 61.628 157.454 1.00 35.84 274 GLY D O 1
ATOM 8284 N N . MET D 1 275 ? 64.686 62.278 156.266 1.00 37.24 275 MET D N 1
ATOM 8285 C CA . MET D 1 275 ? 64.058 60.981 156.128 1.00 36.33 275 MET D CA 1
ATOM 8286 C C . MET D 1 275 ? 63.647 60.788 154.666 1.00 36.59 275 MET D C 1
ATOM 8287 O O . MET D 1 275 ? 62.698 60.067 154.355 1.00 36.62 275 MET D O 1
ATOM 8292 N N . THR D 1 276 ? 64.403 61.422 153.767 1.00 40.02 276 THR D N 1
ATOM 8293 C CA . THR D 1 276 ? 64.294 61.235 152.308 1.00 38.44 276 THR D CA 1
ATOM 8294 C C . THR D 1 276 ? 64.991 59.929 151.968 1.00 40.04 276 THR D C 1
ATOM 8295 O O . THR D 1 276 ? 65.768 59.406 152.773 1.00 39.54 276 THR D O 1
ATOM 8299 N N . SER D 1 277 ? 64.750 59.413 150.775 1.00 41.30 277 SER D N 1
ATOM 8300 C CA . SER D 1 277 ? 65.319 58.134 150.353 1.00 42.97 277 SER D CA 1
ATOM 8301 C C . SER D 1 277 ? 66.844 58.126 150.154 1.00 45.90 277 SER D C 1
ATOM 8302 O O . SER D 1 277 ? 67.485 57.079 150.134 1.00 53.86 277 SER D O 1
ATOM 8305 N N . HIS D 1 278 ? 67.440 59.288 150.039 1.00 48.37 278 HIS D N 1
ATOM 8306 C CA . HIS D 1 278 ? 68.877 59.378 150.017 1.00 53.25 278 HIS D CA 1
ATOM 8307 C C . HIS D 1 278 ? 69.421 59.770 151.419 1.00 53.34 278 HIS D C 1
ATOM 8308 O O . HIS D 1 278 ? 70.637 59.948 151.570 1.00 49.77 278 HIS D O 1
ATOM 8315 N N . SER D 1 279 ? 68.552 59.918 152.435 1.00 44.03 279 SER D N 1
ATOM 8316 C CA . SER D 1 279 ? 69.014 60.317 153.787 1.00 41.39 279 SER D CA 1
ATOM 8317 C C . SER D 1 279 ? 69.832 59.276 154.564 1.00 44.34 279 SER D C 1
ATOM 8318 O O . SER D 1 279 ? 69.659 58.067 154.391 1.00 47.26 279 SER D O 1
ATOM 8321 N N . LEU D 1 280 ? 70.726 59.781 155.411 1.00 39.07 280 LEU D N 1
ATOM 8322 C CA . LEU D 1 280 ? 71.704 58.973 156.152 1.00 36.50 280 LEU D CA 1
ATOM 8323 C C . LEU D 1 280 ? 71.205 58.156 157.309 1.00 37.82 280 LEU D C 1
ATOM 8324 O O . LEU D 1 280 ? 71.719 57.073 157.539 1.00 47.43 280 LEU D O 1
ATOM 8329 N N . VAL D 1 281 ? 70.270 58.678 158.092 1.00 37.57 281 VAL D N 1
ATOM 8330 C CA . VAL D 1 281 ? 69.757 57.979 159.244 1.00 34.28 281 VAL D CA 1
ATOM 8331 C C . VAL D 1 281 ? 69.052 56.696 158.851 1.00 33.49 281 VAL D C 1
ATOM 8332 O O . VAL D 1 281 ? 69.295 55.675 159.482 1.00 36.84 281 VAL D O 1
ATOM 8336 N N . PRO D 1 282 ? 68.181 56.728 157.851 1.00 37.47 282 PRO D N 1
ATOM 8337 C CA . PRO D 1 282 ? 67.625 55.433 157.348 1.00 40.64 282 PRO D CA 1
ATOM 8338 C C . PRO D 1 282 ? 68.671 54.405 156.905 1.00 40.14 282 PRO D C 1
ATOM 8339 O O . PRO D 1 282 ? 68.534 53.221 157.201 1.00 41.14 282 PRO D O 1
ATOM 8343 N N . LYS D 1 283 ? 69.726 54.861 156.264 1.00 44.90 283 LYS D N 1
ATOM 8344 C CA . LYS D 1 283 ? 70.874 53.993 155.942 1.00 52.44 283 LYS D CA 1
ATOM 8345 C C . LYS D 1 283 ? 71.507 53.316 157.198 1.00 51.29 283 LYS D C 1
ATOM 8346 O O . LYS D 1 283 ? 71.656 52.089 157.249 1.00 56.00 283 LYS D O 1
ATOM 8352 N N . ALA D 1 284 ? 71.822 54.095 158.227 1.00 48.10 284 ALA D N 1
ATOM 8353 C CA . ALA D 1 284 ? 72.398 53.525 159.458 1.00 44.19 284 ALA D CA 1
ATOM 8354 C C . ALA D 1 284 ? 71.439 52.601 160.247 1.00 39.68 284 ALA D C 1
ATOM 8355 O O . ALA D 1 284 ? 71.865 51.688 160.917 1.00 40.69 284 ALA D O 1
ATOM 8357 N N . ALA D 1 285 ? 70.157 52.889 160.198 1.00 40.03 285 ALA D N 1
ATOM 8358 C CA . ALA D 1 285 ? 69.147 52.080 160.857 1.00 45.52 285 ALA D CA 1
ATOM 8359 C C . ALA D 1 285 ? 69.019 50.742 160.117 1.00 46.03 285 ALA D C 1
ATOM 8360 O O . ALA D 1 285 ? 68.955 49.686 160.745 1.00 46.96 285 ALA D O 1
ATOM 8362 N N . LYS D 1 286 ? 69.007 50.799 158.789 1.00 48.63 286 LYS D N 1
ATOM 8363 C CA . LYS D 1 286 ? 68.962 49.590 157.959 1.00 47.07 286 LYS D CA 1
ATOM 8364 C C . LYS D 1 286 ? 70.101 48.626 158.256 1.00 48.72 286 LYS D C 1
ATOM 8365 O O . LYS D 1 286 ? 69.902 47.399 158.251 1.00 49.43 286 LYS D O 1
ATOM 8371 N N . ALA D 1 287 ? 71.271 49.166 158.570 1.00 48.57 287 ALA D N 1
ATOM 8372 C CA . ALA D 1 287 ? 72.450 48.341 158.867 1.00 50.53 287 ALA D CA 1
ATOM 8373 C C . ALA D 1 287 ? 72.397 47.548 160.181 1.00 56.05 287 ALA D C 1
ATOM 8374 O O . ALA D 1 287 ? 73.292 46.735 160.473 1.00 50.57 287 ALA D O 1
ATOM 8376 N N . VAL D 1 288 ? 71.379 47.821 160.988 1.00 57.42 288 VAL D N 1
ATOM 8377 C CA . VAL D 1 288 ? 71.216 47.193 162.276 1.00 51.78 288 VAL D CA 1
ATOM 8378 C C . VAL D 1 288 ? 69.897 46.480 162.305 1.00 45.67 288 VAL D C 1
ATOM 8379 O O . VAL D 1 288 ? 69.554 45.956 163.329 1.00 47.61 288 VAL D O 1
ATOM 8383 N N . GLY D 1 289 ? 69.148 46.454 161.196 1.00 49.81 289 GLY D N 1
ATOM 8384 C CA . GLY D 1 289 ? 67.895 45.660 161.086 1.00 46.84 289 GLY D CA 1
ATOM 8385 C C . GLY D 1 289 ? 66.576 46.396 160.864 1.00 49.55 289 GLY D C 1
ATOM 8386 O O . GLY D 1 289 ? 65.551 45.749 160.648 1.00 52.24 289 GLY D O 1
ATOM 8387 N N . TYR D 1 290 ? 66.571 47.730 160.907 1.00 50.21 290 TYR D N 1
ATOM 8388 C CA . TYR D 1 290 ? 65.311 48.482 160.827 1.00 48.59 290 TYR D CA 1
ATOM 8389 C C . TYR D 1 290 ? 65.003 48.735 159.380 1.00 43.91 290 TYR D C 1
ATOM 8390 O O . TYR D 1 290 ? 65.780 49.396 158.716 1.00 45.37 290 TYR D O 1
ATOM 8399 N N . SER D 1 291 ? 63.897 48.204 158.874 1.00 37.77 291 SER D N 1
ATOM 8400 C CA . SER D 1 291 ? 63.279 48.808 157.679 1.00 39.47 291 SER D CA 1
ATOM 8401 C C . SER D 1 291 ? 62.886 50.267 157.950 1.00 40.38 291 SER D C 1
ATOM 8402 O O . SER D 1 291 ? 62.695 50.673 159.095 1.00 43.71 291 SER D O 1
ATOM 8405 N N . PHE D 1 292 ? 62.652 51.012 156.890 1.00 39.90 292 PHE D N 1
ATOM 8406 C CA . PHE D 1 292 ? 62.282 52.408 157.013 1.00 36.99 292 PHE D CA 1
ATOM 8407 C C . PHE D 1 292 ? 61.027 52.588 157.854 1.00 38.75 292 PHE D C 1
ATOM 8408 O O . PHE D 1 292 ? 60.967 53.454 158.726 1.00 36.25 292 PHE D O 1
ATOM 8416 N N . ASP D 1 293 ? 60.033 51.746 157.631 1.00 44.08 293 ASP D N 1
ATOM 8417 C CA . ASP D 1 293 ? 58.805 51.830 158.429 1.00 43.39 293 ASP D CA 1
ATOM 8418 C C . ASP D 1 293 ? 59.104 51.575 159.901 1.00 43.70 293 ASP D C 1
ATOM 8419 O O . ASP D 1 293 ? 58.537 52.236 160.798 1.00 43.90 293 ASP D O 1
ATOM 8424 N N . GLU D 1 294 ? 59.970 50.602 160.167 1.00 40.87 294 GLU D N 1
ATOM 8425 C CA . GLU D 1 294 ? 60.274 50.264 161.558 1.00 43.96 294 GLU D CA 1
ATOM 8426 C C . GLU D 1 294 ? 61.022 51.410 162.253 1.00 40.66 294 GLU D C 1
ATOM 8427 O O . GLU D 1 294 ? 60.821 51.628 163.416 1.00 42.75 294 GLU D O 1
ATOM 8433 N N . LEU D 1 295 ? 61.859 52.133 161.517 1.00 35.78 295 LEU D N 1
ATOM 8434 C CA . LEU D 1 295 ? 62.544 53.288 162.043 1.00 36.66 295 LEU D CA 1
ATOM 8435 C C . LEU D 1 295 ? 61.553 54.407 162.382 1.00 38.93 295 LEU D C 1
ATOM 8436 O O . LEU D 1 295 ? 61.693 55.047 163.394 1.00 37.00 295 LEU D O 1
ATOM 8441 N N . CYS D 1 296 ? 60.559 54.638 161.529 1.00 40.46 296 CYS D N 1
ATOM 8442 C CA . CYS D 1 296 ? 59.581 55.695 161.784 1.00 42.42 296 CYS D CA 1
ATOM 8443 C C . CYS D 1 296 ? 58.739 55.369 163.051 1.00 44.20 296 CYS D C 1
ATOM 8444 O O . CYS D 1 296 ? 58.489 56.233 163.886 1.00 39.88 296 CYS D O 1
ATOM 8447 N N . VAL D 1 297 ? 58.332 54.111 163.190 1.00 47.89 297 VAL D N 1
ATOM 8448 C CA . VAL D 1 297 ? 57.612 53.670 164.381 1.00 46.21 297 VAL D CA 1
ATOM 8449 C C . VAL D 1 297 ? 58.487 53.831 165.619 1.00 43.73 297 VAL D C 1
ATOM 8450 O O . VAL D 1 297 ? 58.024 54.342 166.618 1.00 41.41 297 VAL D O 1
ATOM 8454 N N . ALA D 1 298 ? 59.758 53.458 165.529 1.00 41.90 298 ALA D N 1
ATOM 8455 C CA . ALA D 1 298 ? 60.647 53.537 166.682 1.00 39.48 298 ALA D CA 1
ATOM 8456 C C . ALA D 1 298 ? 60.821 54.959 167.152 1.00 41.89 298 ALA D C 1
ATOM 8457 O O . ALA D 1 298 ? 60.780 55.221 168.340 1.00 45.34 298 ALA D O 1
ATOM 8459 N N . ILE D 1 299 ? 61.030 55.867 166.220 1.00 42.23 299 ILE D N 1
ATOM 8460 C CA . ILE D 1 299 ? 61.076 57.298 166.533 1.00 42.41 299 ILE D CA 1
ATOM 8461 C C . ILE D 1 299 ? 59.786 57.767 167.232 1.00 44.11 299 ILE D C 1
ATOM 8462 O O . ILE D 1 299 ? 59.862 58.394 168.283 1.00 47.18 299 ILE D O 1
ATOM 8467 N N . LEU D 1 300 ? 58.622 57.452 166.675 1.00 39.56 300 LEU D N 1
ATOM 8468 C CA . LEU D 1 300 ? 57.362 57.901 167.242 1.00 39.46 300 LEU D CA 1
ATOM 8469 C C . LEU D 1 300 ? 57.176 57.285 168.637 1.00 49.12 300 LEU D C 1
ATOM 8470 O O . LEU D 1 300 ? 56.596 57.906 169.511 1.00 50.63 300 LEU D O 1
ATOM 8475 N N . GLU D 1 301 ? 57.688 56.081 168.865 1.00 49.43 301 GLU D N 1
ATOM 8476 C CA . GLU D 1 301 ? 57.586 55.471 170.195 1.00 52.90 301 GLU D CA 1
ATOM 8477 C C . GLU D 1 301 ? 58.180 56.306 171.330 1.00 51.08 301 GLU D C 1
ATOM 8478 O O . GLU D 1 301 ? 57.713 56.200 172.451 1.00 50.44 301 GLU D O 1
ATOM 8484 N N . GLN D 1 302 ? 59.178 57.134 171.036 1.00 50.75 302 GLN D N 1
ATOM 8485 C CA . GLN D 1 302 ? 59.674 58.155 171.988 1.00 55.96 302 GLN D CA 1
ATOM 8486 C C . GLN D 1 302 ? 58.591 59.065 172.580 1.00 49.68 302 GLN D C 1
ATOM 8487 O O . GLN D 1 302 ? 58.842 59.674 173.599 1.00 50.31 302 GLN D O 1
ATOM 8493 N N . THR D 1 303 ? 57.429 59.193 171.926 1.00 44.93 303 THR D N 1
ATOM 8494 C CA . THR D 1 303 ? 56.364 60.071 172.387 1.00 44.13 303 THR D CA 1
ATOM 8495 C C . THR D 1 303 ? 55.411 59.480 173.454 1.00 46.18 303 THR D C 1
ATOM 8496 O O . THR D 1 303 ? 54.499 60.185 173.952 1.00 40.01 303 THR D O 1
ATOM 8500 N N . LEU D 1 304 ? 55.585 58.196 173.750 1.00 47.25 304 LEU D N 1
ATOM 8501 C CA . LEU D 1 304 ? 54.809 57.506 174.777 1.00 53.77 304 LEU D CA 1
ATOM 8502 C C . LEU D 1 304 ? 55.463 57.638 176.180 1.00 56.60 304 LEU D C 1
ATOM 8503 O O . LEU D 1 304 ? 56.686 57.765 176.295 1.00 59.42 304 LEU D O 1
ATOM 8508 N N . GLU D 1 305 ? 54.633 57.598 177.227 1.00 67.00 305 GLU D N 1
ATOM 8509 C CA . GLU D 1 305 ? 55.070 57.788 178.629 1.00 70.45 305 GLU D CA 1
ATOM 8510 C C . GLU D 1 305 ? 55.674 56.502 179.206 1.00 61.88 305 GLU D C 1
ATOM 8511 O O . GLU D 1 305 ? 55.410 55.407 178.703 1.00 64.45 305 GLU D O 1
ATOM 8517 N N . SER E 1 2 ? 6.719 26.114 223.767 1.00 63.38 2 SER E N 1
ATOM 8518 C CA . SER E 1 2 ? 7.620 26.779 224.756 1.00 71.15 2 SER E CA 1
ATOM 8519 C C . SER E 1 2 ? 8.854 27.403 224.091 1.00 80.94 2 SER E C 1
ATOM 8520 O O . SER E 1 2 ? 9.466 26.809 223.202 1.00 87.31 2 SER E O 1
ATOM 8523 N N . ASN E 1 3 ? 9.256 28.568 224.593 1.00 80.13 3 ASN E N 1
ATOM 8524 C CA . ASN E 1 3 ? 10.436 29.273 224.103 1.00 68.63 3 ASN E CA 1
ATOM 8525 C C . ASN E 1 3 ? 11.756 28.489 224.307 1.00 68.28 3 ASN E C 1
ATOM 8526 O O . ASN E 1 3 ? 12.765 28.731 223.601 1.00 59.67 3 ASN E O 1
ATOM 8531 N N . ALA E 1 4 ? 11.745 27.535 225.242 1.00 67.86 4 ALA E N 1
ATOM 8532 C CA . ALA E 1 4 ? 12.918 26.683 225.496 1.00 73.71 4 ALA E CA 1
ATOM 8533 C C . ALA E 1 4 ? 13.328 25.938 224.237 1.00 75.07 4 ALA E C 1
ATOM 8534 O O . ALA E 1 4 ? 14.468 25.986 223.803 1.00 75.16 4 ALA E O 1
ATOM 8536 N N . THR E 1 5 ? 12.360 25.255 223.659 1.00 77.51 5 THR E N 1
ATOM 8537 C CA . THR E 1 5 ? 12.594 24.409 222.519 1.00 76.51 5 THR E CA 1
ATOM 8538 C C . THR E 1 5 ? 12.512 25.215 221.214 1.00 73.08 5 THR E C 1
ATOM 8539 O O . THR E 1 5 ? 13.288 24.955 220.295 1.00 73.42 5 THR E O 1
ATOM 8543 N N . LYS E 1 6 ? 11.595 26.191 221.160 1.00 62.17 6 LYS E N 1
ATOM 8544 C CA . LYS E 1 6 ? 11.430 27.095 220.006 1.00 60.92 6 LYS E CA 1
ATOM 8545 C C . LYS E 1 6 ? 12.711 27.808 219.513 1.00 59.81 6 LYS E C 1
ATOM 8546 O O . LYS E 1 6 ? 12.879 27.942 218.326 1.00 67.30 6 LYS E O 1
ATOM 8552 N N . PHE E 1 7 ? 13.559 28.295 220.421 1.00 51.04 7 PHE E N 1
ATOM 8553 C CA . PHE E 1 7 ? 14.788 28.999 220.077 1.00 47.00 7 PHE E CA 1
ATOM 8554 C C . PHE E 1 7 ? 16.019 28.200 220.425 1.00 48.76 7 PHE E C 1
ATOM 8555 O O . PHE E 1 7 ? 17.100 28.561 220.011 1.00 61.06 7 PHE E O 1
ATOM 8563 N N . GLY E 1 8 ? 15.907 27.128 221.190 1.00 45.58 8 GLY E N 1
ATOM 8564 C CA . GLY E 1 8 ? 17.098 26.379 221.559 1.00 44.63 8 GLY E CA 1
ATOM 8565 C C . GLY E 1 8 ? 18.100 27.261 222.266 1.00 48.11 8 GLY E C 1
ATOM 8566 O O . GLY E 1 8 ? 17.717 28.171 223.008 1.00 52.62 8 GLY E O 1
ATOM 8567 N N . LYS E 1 9 ? 19.377 26.995 222.017 1.00 49.52 9 LYS E N 1
ATOM 8568 C CA . LYS E 1 9 ? 20.449 27.694 222.675 1.00 50.62 9 LYS E CA 1
ATOM 8569 C C . LYS E 1 9 ? 20.780 28.990 221.947 1.00 54.42 9 LYS E C 1
ATOM 8570 O O . LYS E 1 9 ? 21.320 28.955 220.844 1.00 54.45 9 LYS E O 1
ATOM 8576 N N . VAL E 1 10 ? 20.510 30.131 222.593 1.00 51.25 10 VAL E N 1
ATOM 8577 C CA . VAL E 1 10 ? 20.797 31.417 221.989 1.00 51.00 10 VAL E CA 1
ATOM 8578 C C . VAL E 1 10 ? 22.017 32.054 222.625 1.00 47.78 10 VAL E C 1
ATOM 8579 O O . VAL E 1 10 ? 22.165 32.017 223.817 1.00 50.55 10 VAL E O 1
ATOM 8583 N N . ALA E 1 11 ? 22.905 32.594 221.794 1.00 44.87 11 ALA E N 1
ATOM 8584 C CA . ALA E 1 11 ? 24.032 33.393 222.227 1.00 41.76 11 ALA E CA 1
ATOM 8585 C C . ALA E 1 11 ? 23.691 34.893 222.169 1.00 39.95 11 ALA E C 1
ATOM 8586 O O . ALA E 1 11 ? 23.261 35.416 221.131 1.00 44.32 11 ALA E O 1
ATOM 8588 N N . VAL E 1 12 ? 23.886 35.584 223.289 1.00 36.84 12 VAL E N 1
ATOM 8589 C CA . VAL E 1 12 ? 23.748 37.017 223.339 1.00 36.18 12 VAL E CA 1
ATOM 8590 C C . VAL E 1 12 ? 25.123 37.571 223.191 1.00 38.51 12 VAL E C 1
ATOM 8591 O O . VAL E 1 12 ? 25.921 37.505 224.134 1.00 40.44 12 VAL E O 1
ATOM 8595 N N . LEU E 1 13 ? 25.410 38.148 222.028 1.00 42.31 13 LEU E N 1
ATOM 8596 C CA . LEU E 1 13 ? 26.762 38.642 221.721 1.00 42.05 13 LEU E CA 1
ATOM 8597 C C . LEU E 1 13 ? 26.922 40.049 222.309 1.00 41.56 13 LEU E C 1
ATOM 8598 O O . LEU E 1 13 ? 26.242 40.986 221.891 1.00 41.49 13 LEU E O 1
ATOM 8603 N N . LEU E 1 14 ? 27.875 40.211 223.227 1.00 45.48 14 LEU E N 1
ATOM 8604 C CA . LEU E 1 14 ? 28.015 41.458 223.986 1.00 45.80 14 LEU E CA 1
ATOM 8605 C C . LEU E 1 14 ? 29.449 41.683 224.330 1.00 44.90 14 LEU E C 1
ATOM 8606 O O . LEU E 1 14 ? 30.249 40.749 224.339 1.00 45.07 14 LEU E O 1
ATOM 8611 N N . GLY E 1 15 ? 29.750 42.929 224.677 1.00 46.52 15 GLY E N 1
ATOM 8612 C CA . GLY E 1 15 ? 31.085 43.347 225.039 1.00 47.03 15 GLY E CA 1
ATOM 8613 C C . GLY E 1 15 ? 31.806 43.728 223.791 1.00 50.11 15 GLY E C 1
ATOM 8614 O O . GLY E 1 15 ? 31.601 44.804 223.256 1.00 60.09 15 GLY E O 1
ATOM 8615 N N . GLY E 1 16 ? 32.620 42.809 223.310 1.00 57.48 16 GLY E N 1
ATOM 8616 C CA . GLY E 1 16 ? 33.372 42.999 222.093 1.00 59.17 16 GLY E CA 1
ATOM 8617 C C . GLY E 1 16 ? 34.615 43.827 222.301 1.00 59.47 16 GLY E C 1
ATOM 8618 O O . GLY E 1 16 ? 35.145 43.944 223.401 1.00 65.76 16 GLY E O 1
ATOM 8619 N N . LYS E 1 17 ? 35.045 44.428 221.213 1.00 63.25 17 LYS E N 1
ATOM 8620 C CA . LYS E 1 17 ? 36.382 44.958 221.084 1.00 70.47 17 LYS E CA 1
ATOM 8621 C C . LYS E 1 17 ? 36.389 46.448 220.745 1.00 66.26 17 LYS E C 1
ATOM 8622 O O . LYS E 1 17 ? 37.437 47.005 220.456 1.00 66.10 17 LYS E O 1
ATOM 8628 N N . SER E 1 18 ? 35.228 47.087 220.764 1.00 59.90 18 SER E N 1
ATOM 8629 C CA . SER E 1 18 ? 35.120 48.450 220.293 1.00 56.72 18 SER E CA 1
ATOM 8630 C C . SER E 1 18 ? 35.237 49.445 221.447 1.00 56.21 18 SER E C 1
ATOM 8631 O O . SER E 1 18 ? 35.319 49.090 222.610 1.00 55.96 18 SER E O 1
ATOM 8634 N N . ALA E 1 19 ? 35.215 50.713 221.107 1.00 52.85 19 ALA E N 1
ATOM 8635 C CA . ALA E 1 19 ? 35.111 51.730 222.109 1.00 51.33 19 ALA E CA 1
ATOM 8636 C C . ALA E 1 19 ? 33.741 51.709 222.819 1.00 51.27 19 ALA E C 1
ATOM 8637 O O . ALA E 1 19 ? 33.608 52.223 223.910 1.00 47.93 19 ALA E O 1
ATOM 8639 N N . GLU E 1 20 ? 32.724 51.126 222.196 1.00 49.82 20 GLU E N 1
ATOM 8640 C CA . GLU E 1 20 ? 31.381 51.086 222.761 1.00 48.92 20 GLU E CA 1
ATOM 8641 C C . GLU E 1 20 ? 31.155 49.794 223.630 1.00 51.62 20 GLU E C 1
ATOM 8642 O O . GLU E 1 20 ? 30.035 49.345 223.816 1.00 52.88 20 GLU E O 1
ATOM 8648 N N . ARG E 1 21 ? 32.236 49.244 224.190 1.00 50.31 21 ARG E N 1
ATOM 8649 C CA . ARG E 1 21 ? 32.213 47.996 224.954 1.00 50.35 21 ARG E CA 1
ATOM 8650 C C . ARG E 1 21 ? 31.379 48.054 226.245 1.00 51.22 21 ARG E C 1
ATOM 8651 O O . ARG E 1 21 ? 30.508 47.180 226.490 1.00 39.53 21 ARG E O 1
ATOM 8659 N N . ALA E 1 22 ? 31.711 49.047 227.076 1.00 50.17 22 ALA E N 1
ATOM 8660 C CA . ALA E 1 22 ? 30.993 49.357 228.308 1.00 49.30 22 ALA E CA 1
ATOM 8661 C C . ALA E 1 22 ? 29.489 49.358 228.073 1.00 48.22 22 ALA E C 1
ATOM 8662 O O . ALA E 1 22 ? 28.752 48.653 228.759 1.00 49.99 22 ALA E O 1
ATOM 8664 N N . VAL E 1 23 ? 29.058 50.103 227.061 1.00 42.25 23 VAL E N 1
ATOM 8665 C CA . VAL E 1 23 ? 27.655 50.136 226.689 1.00 40.17 23 VAL E CA 1
ATOM 8666 C C . VAL E 1 23 ? 27.138 48.768 226.217 1.00 40.28 23 VAL E C 1
ATOM 8667 O O . VAL E 1 23 ? 25.987 48.382 226.509 1.00 41.50 23 VAL E O 1
ATOM 8671 N N . SER E 1 24 ? 27.964 48.063 225.456 1.00 37.47 24 SER E N 1
ATOM 8672 C CA . SER E 1 24 ? 27.611 46.753 224.945 1.00 42.51 24 SER E CA 1
ATOM 8673 C C . SER E 1 24 ? 27.306 45.780 226.068 1.00 41.14 24 SER E C 1
ATOM 8674 O O . SER E 1 24 ? 26.257 45.124 226.027 1.00 41.94 24 SER E O 1
ATOM 8677 N N . LEU E 1 25 ? 28.218 45.702 227.044 1.00 43.46 25 LEU E N 1
ATOM 8678 C CA . LEU E 1 25 ? 28.048 44.886 228.274 1.00 42.96 25 LEU E CA 1
ATOM 8679 C C . LEU E 1 25 ? 26.727 45.181 229.007 1.00 44.58 25 LEU E C 1
ATOM 8680 O O . LEU E 1 25 ? 26.022 44.250 229.408 1.00 44.33 25 LEU E O 1
ATOM 8685 N N . ASP E 1 26 ? 26.396 46.465 229.142 1.00 43.94 26 ASP E N 1
ATOM 8686 C CA . ASP E 1 26 ? 25.134 46.924 229.718 1.00 41.24 26 ASP E CA 1
ATOM 8687 C C . ASP E 1 26 ? 23.971 46.404 228.861 1.00 40.20 26 ASP E C 1
ATOM 8688 O O . ASP E 1 26 ? 23.123 45.682 229.385 1.00 40.45 26 ASP E O 1
ATOM 8693 N N . SER E 1 27 ? 23.929 46.739 227.571 1.00 39.32 27 SER E N 1
ATOM 8694 C CA . SER E 1 27 ? 22.852 46.220 226.692 1.00 42.34 27 SER E CA 1
ATOM 8695 C C . SER E 1 27 ? 22.722 44.678 226.732 1.00 39.52 27 SER E C 1
ATOM 8696 O O . SER E 1 27 ? 21.618 44.145 226.722 1.00 39.19 27 SER E O 1
ATOM 8699 N N . GLY E 1 28 ? 23.855 43.999 226.788 1.00 38.10 28 GLY E N 1
ATOM 8700 C CA . GLY E 1 28 ? 23.895 42.572 226.809 1.00 43.67 28 GLY E CA 1
ATOM 8701 C C . GLY E 1 28 ? 23.278 41.957 228.048 1.00 40.36 28 GLY E C 1
ATOM 8702 O O . GLY E 1 28 ? 22.507 41.021 227.955 1.00 44.72 28 GLY E O 1
ATOM 8703 N N . GLN E 1 29 ? 23.627 42.483 229.198 1.00 40.14 29 GLN E N 1
ATOM 8704 C CA . GLN E 1 29 ? 23.063 42.058 230.471 1.00 42.53 29 GLN E CA 1
ATOM 8705 C C . GLN E 1 29 ? 21.546 42.224 230.450 1.00 43.46 29 GLN E C 1
ATOM 8706 O O . GLN E 1 29 ? 20.807 41.307 230.848 1.00 41.40 29 GLN E O 1
ATOM 8712 N N . ALA E 1 30 ? 21.078 43.384 229.989 1.00 37.34 30 ALA E N 1
ATOM 8713 C CA . ALA E 1 30 ? 19.648 43.632 229.923 1.00 35.18 30 ALA E CA 1
ATOM 8714 C C . ALA E 1 30 ? 18.980 42.653 229.039 1.00 36.79 30 ALA E C 1
ATOM 8715 O O . ALA E 1 30 ? 17.929 42.080 229.408 1.00 39.08 30 ALA E O 1
ATOM 8717 N N . VAL E 1 31 ? 19.593 42.378 227.892 1.00 38.07 31 VAL E N 1
ATOM 8718 C CA . VAL E 1 31 ? 18.985 41.416 226.982 1.00 38.58 31 VAL E CA 1
ATOM 8719 C C . VAL E 1 31 ? 19.006 39.991 227.534 1.00 38.11 31 VAL E C 1
ATOM 8720 O O . VAL E 1 31 ? 18.007 39.280 227.452 1.00 44.92 31 VAL E O 1
ATOM 8724 N N . LEU E 1 32 ? 20.125 39.569 228.070 1.00 35.05 32 LEU E N 1
ATOM 8725 C CA . LEU E 1 32 ? 20.214 38.279 228.706 1.00 38.08 32 LEU E CA 1
ATOM 8726 C C . LEU E 1 32 ? 19.133 38.094 229.754 1.00 38.11 32 LEU E C 1
ATOM 8727 O O . LEU E 1 32 ? 18.365 37.162 229.665 1.00 43.80 32 LEU E O 1
ATOM 8732 N N . ASP E 1 33 ? 19.041 39.006 230.715 1.00 38.09 33 ASP E N 1
ATOM 8733 C CA . ASP E 1 33 ? 18.025 38.919 231.775 1.00 38.88 33 ASP E CA 1
ATOM 8734 C C . ASP E 1 33 ? 16.631 38.781 231.226 1.00 40.02 33 ASP E C 1
ATOM 8735 O O . ASP E 1 33 ? 15.862 37.953 231.687 1.00 36.97 33 ASP E O 1
ATOM 8740 N N . ALA E 1 34 ? 16.311 39.625 230.248 1.00 40.43 34 ALA E N 1
ATOM 8741 C CA . ALA E 1 34 ? 14.992 39.639 229.661 1.00 40.18 34 ALA E CA 1
ATOM 8742 C C . ALA E 1 34 ? 14.642 38.314 228.936 1.00 44.05 34 ALA E C 1
ATOM 8743 O O . ALA E 1 34 ? 13.510 37.800 229.037 1.00 42.90 34 ALA E O 1
ATOM 8745 N N . LEU E 1 35 ? 15.606 37.774 228.194 1.00 40.68 35 LEU E N 1
ATOM 8746 C CA . LEU E 1 35 ? 15.376 36.540 227.461 1.00 43.43 35 LEU E CA 1
ATOM 8747 C C . LEU E 1 35 ? 15.169 35.404 228.460 1.00 45.50 35 LEU E C 1
ATOM 8748 O O . LEU E 1 35 ? 14.196 34.644 228.344 1.00 42.85 35 LEU E O 1
ATOM 8753 N N . LEU E 1 36 ? 16.065 35.331 229.455 1.00 41.35 36 LEU E N 1
ATOM 8754 C CA . LEU E 1 36 ? 15.973 34.305 230.466 1.00 39.30 36 LEU E CA 1
ATOM 8755 C C . LEU E 1 36 ? 14.637 34.399 231.185 1.00 41.91 36 LEU E C 1
ATOM 8756 O O . LEU E 1 36 ? 14.025 33.393 231.394 1.00 44.98 36 LEU E O 1
ATOM 8761 N N . ARG E 1 37 ? 14.129 35.585 231.493 1.00 45.12 37 ARG E N 1
ATOM 8762 C CA . ARG E 1 37 ? 12.844 35.626 232.157 1.00 45.43 37 ARG E CA 1
ATOM 8763 C C . ARG E 1 37 ? 11.668 35.253 231.259 1.00 47.14 37 ARG E C 1
ATOM 8764 O O . ARG E 1 37 ? 10.648 34.809 231.788 1.00 42.53 37 ARG E O 1
ATOM 8772 N N . SER E 1 38 ? 11.836 35.300 229.924 1.00 47.84 38 SER E N 1
ATOM 8773 C CA . SER E 1 38 ? 10.819 34.766 228.971 1.00 41.82 38 SER E CA 1
ATOM 8774 C C . SER E 1 38 ? 11.089 33.301 228.634 1.00 41.14 38 SER E C 1
ATOM 8775 O O . SER E 1 38 ? 10.495 32.735 227.735 1.00 44.61 38 SER E O 1
ATOM 8778 N N . GLY E 1 39 ? 12.003 32.675 229.345 1.00 44.34 39 GLY E N 1
ATOM 8779 C CA . GLY E 1 39 ? 12.200 31.256 229.248 1.00 45.36 39 GLY E CA 1
ATOM 8780 C C . GLY E 1 39 ? 12.970 30.780 228.052 1.00 48.64 39 GLY E C 1
ATOM 8781 O O . GLY E 1 39 ? 12.845 29.592 227.688 1.00 48.19 39 GLY E O 1
ATOM 8782 N N . VAL E 1 40 ? 13.793 31.665 227.472 1.00 47.30 40 VAL E N 1
ATOM 8783 C CA . VAL E 1 40 ? 14.717 31.254 226.402 1.00 43.75 40 VAL E CA 1
ATOM 8784 C C . VAL E 1 40 ? 16.061 30.886 226.999 1.00 44.59 40 VAL E C 1
ATOM 8785 O O . VAL E 1 40 ? 16.497 31.458 227.976 1.00 49.81 40 VAL E O 1
ATOM 8789 N N . GLN E 1 41 ? 16.722 29.921 226.374 1.00 53.75 41 GLN E N 1
ATOM 8790 C CA . GLN E 1 41 ? 17.924 29.322 226.915 1.00 55.10 41 GLN E CA 1
ATOM 8791 C C . GLN E 1 41 ? 19.127 30.162 226.448 1.00 55.96 41 GLN E C 1
ATOM 8792 O O . GLN E 1 41 ? 19.896 29.758 225.591 1.00 62.77 41 GLN E O 1
ATOM 8798 N N . ALA E 1 42 ? 19.290 31.330 227.050 1.00 48.55 42 ALA E N 1
ATOM 8799 C CA . ALA E 1 42 ? 20.250 32.302 226.599 1.00 46.90 42 ALA E CA 1
ATOM 8800 C C . ALA E 1 42 ? 21.504 32.331 227.466 1.00 46.34 42 ALA E C 1
ATOM 8801 O O . ALA E 1 42 ? 21.419 32.130 228.667 1.00 46.25 42 ALA E O 1
ATOM 8803 N N . GLU E 1 43 ? 22.653 32.615 226.846 1.00 43.99 43 GLU E N 1
ATOM 8804 C CA . GLU E 1 43 ? 23.928 32.722 227.520 1.00 44.80 43 GLU E CA 1
ATOM 8805 C C . GLU E 1 43 ? 24.727 33.900 226.975 1.00 43.84 43 GLU E C 1
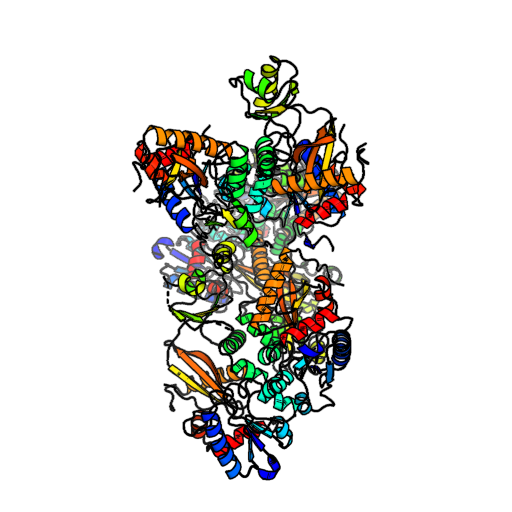ATOM 8806 O O . GLU E 1 43 ? 24.714 34.186 225.791 1.00 42.47 43 GLU E O 1
ATOM 8812 N N . ALA E 1 44 ? 25.459 34.564 227.858 1.00 45.06 44 ALA E N 1
ATOM 8813 C CA . ALA E 1 44 ? 26.359 35.633 227.460 1.00 47.90 44 ALA E CA 1
ATOM 8814 C C . ALA E 1 44 ? 27.405 35.044 226.538 1.00 47.75 44 ALA E C 1
ATOM 8815 O O . ALA E 1 44 ? 27.813 33.941 226.752 1.00 46.96 44 ALA E O 1
ATOM 8817 N N . PHE E 1 45 ? 27.814 35.776 225.509 1.00 51.42 45 PHE E N 1
ATOM 8818 C CA . PHE E 1 45 ? 28.970 35.402 224.682 1.00 49.32 45 PHE E CA 1
ATOM 8819 C C . PHE E 1 45 ? 29.714 36.683 224.376 1.00 45.09 45 PHE E C 1
ATOM 8820 O O . PHE E 1 45 ? 29.245 37.519 223.606 1.00 43.49 45 PHE E O 1
ATOM 8828 N N . ASP E 1 46 ? 30.862 36.844 225.010 1.00 48.13 46 ASP E N 1
ATOM 8829 C CA . ASP E 1 46 ? 31.676 38.029 224.843 1.00 53.87 46 ASP E CA 1
ATOM 8830 C C . ASP E 1 46 ? 32.898 37.655 223.992 1.00 60.61 46 ASP E C 1
ATOM 8831 O O . ASP E 1 46 ? 33.853 37.074 224.520 1.00 55.96 46 ASP E O 1
ATOM 8836 N N . PRO E 1 47 ? 32.884 38.023 222.678 1.00 68.82 47 PRO E N 1
ATOM 8837 C CA . PRO E 1 47 ? 33.914 37.575 221.728 1.00 66.42 47 PRO E CA 1
ATOM 8838 C C . PRO E 1 47 ? 35.284 38.147 221.925 1.00 63.74 47 PRO E C 1
ATOM 8839 O O . PRO E 1 47 ? 36.179 37.739 221.220 1.00 68.93 47 PRO E O 1
ATOM 8843 N N . GLN E 1 48 ? 35.446 39.109 222.826 1.00 72.20 48 GLN E N 1
ATOM 8844 C CA . GLN E 1 48 ? 36.772 39.533 223.245 1.00 76.56 48 GLN E CA 1
ATOM 8845 C C . GLN E 1 48 ? 37.432 38.481 224.146 1.00 80.47 48 GLN E C 1
ATOM 8846 O O . GLN E 1 48 ? 38.624 38.593 224.407 1.00 83.58 48 GLN E O 1
ATOM 8852 N N . ASP E 1 49 ? 36.676 37.498 224.661 1.00 76.39 49 ASP E N 1
ATOM 8853 C CA . ASP E 1 49 ? 37.268 36.363 225.405 1.00 78.30 49 ASP E CA 1
ATOM 8854 C C . ASP E 1 49 ? 37.012 35.043 224.658 1.00 77.34 49 ASP E C 1
ATOM 8855 O O . ASP E 1 49 ? 37.895 34.584 223.931 1.00 99.72 49 ASP E O 1
ATOM 8860 N N . ARG E 1 50 ? 35.831 34.451 224.787 1.00 71.66 50 ARG E N 1
ATOM 8861 C CA . ARG E 1 50 ? 35.459 33.320 223.953 1.00 72.29 50 ARG E CA 1
ATOM 8862 C C . ARG E 1 50 ? 35.757 33.565 222.455 1.00 82.09 50 ARG E C 1
ATOM 8863 O O . ARG E 1 50 ? 35.338 34.583 221.880 1.00 79.26 50 ARG E O 1
ATOM 8871 N N . SER E 1 51 ? 36.499 32.640 221.838 1.00 81.96 51 SER E N 1
ATOM 8872 C CA . SER E 1 51 ? 36.731 32.679 220.392 1.00 77.37 51 SER E CA 1
ATOM 8873 C C . SER E 1 51 ? 35.424 32.408 219.686 1.00 73.11 51 SER E C 1
ATOM 8874 O O . SER E 1 51 ? 34.682 31.520 220.115 1.00 60.18 51 SER E O 1
ATOM 8877 N N . VAL E 1 52 ? 35.201 33.157 218.595 1.00 68.33 52 VAL E N 1
ATOM 8878 C CA . VAL E 1 52 ? 33.947 33.148 217.801 1.00 66.60 52 VAL E CA 1
ATOM 8879 C C . VAL E 1 52 ? 33.623 31.796 217.187 1.00 69.39 52 VAL E C 1
ATOM 8880 O O . VAL E 1 52 ? 32.479 31.538 216.820 1.00 65.11 52 VAL E O 1
ATOM 8884 N N . THR E 1 53 ? 34.657 30.978 217.026 1.00 70.50 53 THR E N 1
ATOM 8885 C CA . THR E 1 53 ? 34.562 29.547 216.706 1.00 71.51 53 THR E CA 1
ATOM 8886 C C . THR E 1 53 ? 33.547 28.782 217.537 1.00 67.48 53 THR E C 1
ATOM 8887 O O . THR E 1 53 ? 32.715 28.038 216.986 1.00 56.99 53 THR E O 1
ATOM 8891 N N . GLU E 1 54 ? 33.648 28.965 218.869 1.00 74.21 54 GLU E N 1
ATOM 8892 C CA . GLU E 1 54 ? 32.740 28.347 219.875 1.00 68.50 54 GLU E CA 1
ATOM 8893 C C . GLU E 1 54 ? 31.261 28.662 219.644 1.00 60.24 54 GLU E C 1
ATOM 8894 O O . GLU E 1 54 ? 30.419 28.028 220.248 1.00 54.52 54 GLU E O 1
ATOM 8900 N N . LEU E 1 55 ? 30.945 29.651 218.804 1.00 56.04 55 LEU E N 1
ATOM 8901 C CA . LEU E 1 55 ? 29.564 29.956 218.446 1.00 54.95 55 LEU E CA 1
ATOM 8902 C C . LEU E 1 55 ? 28.837 28.787 217.823 1.00 55.12 55 LEU E C 1
ATOM 8903 O O . LEU E 1 55 ? 27.606 28.789 217.730 1.00 58.03 55 LEU E O 1
ATOM 8908 N N . VAL E 1 56 ? 29.574 27.787 217.354 1.00 63.04 56 VAL E N 1
ATOM 8909 C CA . VAL E 1 56 ? 28.929 26.653 216.677 1.00 63.93 56 VAL E CA 1
ATOM 8910 C C . VAL E 1 56 ? 28.118 25.793 217.683 1.00 59.97 56 VAL E C 1
ATOM 8911 O O . VAL E 1 56 ? 27.179 25.087 217.299 1.00 55.35 56 VAL E O 1
ATOM 8915 N N . ASN E 1 57 ? 28.443 25.950 218.972 1.00 55.19 57 ASN E N 1
ATOM 8916 C CA . ASN E 1 57 ? 27.628 25.471 220.084 1.00 53.95 57 ASN E CA 1
ATOM 8917 C C . ASN E 1 57 ? 26.248 26.135 220.260 1.00 55.80 57 ASN E C 1
ATOM 8918 O O . ASN E 1 57 ? 25.573 25.810 221.252 1.00 58.76 57 ASN E O 1
ATOM 8923 N N . TYR E 1 58 ? 25.795 27.006 219.332 1.00 46.07 58 TYR E N 1
ATOM 8924 C CA . TYR E 1 58 ? 24.486 27.648 219.470 1.00 47.65 58 TYR E CA 1
ATOM 8925 C C . TYR E 1 58 ? 23.591 27.550 218.250 1.00 46.24 58 TYR E C 1
ATOM 8926 O O . TYR E 1 58 ? 24.073 27.394 217.136 1.00 58.07 58 TYR E O 1
ATOM 8935 N N . ASP E 1 59 ? 22.293 27.710 218.477 1.00 42.77 59 ASP E N 1
ATOM 8936 C CA . ASP E 1 59 ? 21.289 27.630 217.448 1.00 46.02 59 ASP E CA 1
ATOM 8937 C C . ASP E 1 59 ? 20.974 28.963 216.802 1.00 49.16 59 ASP E C 1
ATOM 8938 O O . ASP E 1 59 ? 20.301 28.992 215.769 1.00 52.78 59 ASP E O 1
ATOM 8943 N N . ARG E 1 60 ? 21.368 30.060 217.443 1.00 46.07 60 ARG E N 1
ATOM 8944 C CA . ARG E 1 60 ? 21.023 31.427 216.991 1.00 46.02 60 ARG E CA 1
ATOM 8945 C C . ARG E 1 60 ? 21.742 32.435 217.874 1.00 46.48 60 ARG E C 1
ATOM 8946 O O . ARG E 1 60 ? 22.215 32.068 218.936 1.00 50.31 60 ARG E O 1
ATOM 8954 N N . ALA E 1 61 ? 21.868 33.670 217.389 1.00 45.02 61 ALA E N 1
ATOM 8955 C CA . ALA E 1 61 ? 22.666 34.713 218.030 1.00 44.11 61 ALA E CA 1
ATOM 8956 C C . ALA E 1 61 ? 21.850 35.975 218.087 1.00 43.35 61 ALA E C 1
ATOM 8957 O O . ALA E 1 61 ? 21.261 36.337 217.075 1.00 43.12 61 ALA E O 1
ATOM 8959 N N . PHE E 1 62 ? 21.781 36.601 219.274 1.00 39.41 62 PHE E N 1
ATOM 8960 C CA . PHE E 1 62 ? 21.157 37.915 219.466 1.00 38.69 62 PHE E CA 1
ATOM 8961 C C . PHE E 1 62 ? 22.346 38.860 219.530 1.00 36.14 62 PHE E C 1
ATOM 8962 O O . PHE E 1 62 ? 23.168 38.728 220.450 1.00 35.05 62 PHE E O 1
ATOM 8970 N N . ILE E 1 63 ? 22.459 39.790 218.580 1.00 33.18 63 ILE E N 1
ATOM 8971 C CA . ILE E 1 63 ? 23.650 40.652 218.536 1.00 37.09 63 ILE E CA 1
ATOM 8972 C C . ILE E 1 63 ? 23.447 41.993 219.232 1.00 35.14 63 ILE E C 1
ATOM 8973 O O . ILE E 1 63 ? 22.516 42.723 218.888 1.00 40.21 63 ILE E O 1
ATOM 8978 N N . VAL E 1 64 ? 24.338 42.348 220.160 1.00 35.26 64 VAL E N 1
ATOM 8979 C CA . VAL E 1 64 ? 24.264 43.665 220.845 1.00 40.00 64 VAL E CA 1
ATOM 8980 C C . VAL E 1 64 ? 25.689 44.229 221.079 1.00 43.60 64 VAL E C 1
ATOM 8981 O O . VAL E 1 64 ? 26.007 44.873 222.102 1.00 40.98 64 VAL E O 1
ATOM 8985 N N . LEU E 1 65 ? 26.517 44.007 220.053 1.00 45.35 65 LEU E N 1
ATOM 8986 C CA . LEU E 1 65 ? 27.929 44.395 220.000 1.00 46.71 65 LEU E CA 1
ATOM 8987 C C . LEU E 1 65 ? 27.984 45.666 219.209 1.00 47.99 65 LEU E C 1
ATOM 8988 O O . LEU E 1 65 ? 27.931 45.636 217.980 1.00 51.06 65 LEU E O 1
ATOM 8993 N N . HIS E 1 66 ? 28.108 46.768 219.921 1.00 41.36 66 HIS E N 1
ATOM 8994 C CA . HIS E 1 66 ? 28.055 48.074 219.349 1.00 40.62 66 HIS E CA 1
ATOM 8995 C C . HIS E 1 66 ? 29.402 48.421 218.764 1.00 42.13 66 HIS E C 1
ATOM 8996 O O . HIS E 1 66 ? 30.445 48.131 219.353 1.00 44.48 66 HIS E O 1
ATOM 9003 N N . GLY E 1 67 ? 29.365 49.103 217.628 1.00 46.89 67 GLY E N 1
ATOM 9004 C CA . GLY E 1 67 ? 30.580 49.562 216.957 1.00 46.14 67 GLY E CA 1
ATOM 9005 C C . GLY E 1 67 ? 31.383 48.456 216.274 1.00 48.22 67 GLY E C 1
ATOM 9006 O O . GLY E 1 67 ? 30.858 47.391 215.926 1.00 43.94 67 GLY E O 1
ATOM 9007 N N . ARG E 1 68 ? 32.665 48.748 216.095 1.00 48.71 68 ARG E N 1
ATOM 9008 C CA . ARG E 1 68 ? 33.593 47.951 215.310 1.00 52.84 68 ARG E CA 1
ATOM 9009 C C . ARG E 1 68 ? 33.556 46.488 215.800 1.00 49.97 68 ARG E C 1
ATOM 9010 O O . ARG E 1 68 ? 33.690 46.208 216.991 1.00 60.19 68 ARG E O 1
ATOM 9018 N N . GLY E 1 69 ? 33.323 45.569 214.874 1.00 45.87 69 GLY E N 1
ATOM 9019 C CA . GLY E 1 69 ? 33.217 44.151 215.162 1.00 42.33 69 GLY E CA 1
ATOM 9020 C C . GLY E 1 69 ? 31.795 43.646 215.045 1.00 45.73 69 GLY E C 1
ATOM 9021 O O . GLY E 1 69 ? 31.581 42.533 214.525 1.00 40.60 69 GLY E O 1
ATOM 9022 N N . GLY E 1 70 ? 30.826 44.439 215.528 1.00 44.58 70 GLY E N 1
ATOM 9023 C CA . GLY E 1 70 ? 29.430 43.998 215.635 1.00 42.91 70 GLY E CA 1
ATOM 9024 C C . GLY E 1 70 ? 28.411 44.699 214.778 1.00 46.44 70 GLY E C 1
ATOM 9025 O O . GLY E 1 70 ? 27.387 44.133 214.422 1.00 44.41 70 GLY E O 1
ATOM 9026 N N . GLU E 1 71 ? 28.685 45.946 214.450 1.00 50.29 71 GLU E N 1
ATOM 9027 C CA . GLU E 1 71 ? 27.741 46.799 213.756 1.00 49.52 71 GLU E CA 1
ATOM 9028 C C . GLU E 1 71 ? 28.156 46.980 212.302 1.00 48.67 71 GLU E C 1
ATOM 9029 O O . GLU E 1 71 ? 27.381 47.512 211.513 1.00 57.01 71 GLU E O 1
ATOM 9035 N N . ASP E 1 72 ? 29.355 46.502 211.955 1.00 45.51 72 ASP E N 1
ATOM 9036 C CA . ASP E 1 72 ? 29.978 46.722 210.646 1.00 46.98 72 ASP E CA 1
ATOM 9037 C C . ASP E 1 72 ? 30.005 45.508 209.713 1.00 45.28 72 ASP E C 1
ATOM 9038 O O . ASP E 1 72 ? 30.629 45.588 208.665 1.00 51.20 72 ASP E O 1
ATOM 9043 N N . GLY E 1 73 ? 29.346 44.398 210.062 1.00 43.30 73 GLY E N 1
ATOM 9044 C CA . GLY E 1 73 ? 29.373 43.191 209.209 1.00 40.19 73 GLY E CA 1
ATOM 9045 C C . GLY E 1 73 ? 30.387 42.113 209.565 1.00 37.95 73 GLY E C 1
ATOM 9046 O O . GLY E 1 73 ? 30.223 40.996 209.122 1.00 42.40 73 GLY E O 1
ATOM 9047 N N . GLN E 1 74 ? 31.388 42.414 210.389 1.00 36.14 74 GLN E N 1
ATOM 9048 C CA . GLN E 1 74 ? 32.364 41.400 210.815 1.00 39.73 74 GLN E CA 1
ATOM 9049 C C . GLN E 1 74 ? 31.750 40.164 211.475 1.00 42.47 74 GLN E C 1
ATOM 9050 O O . GLN E 1 74 ? 31.857 39.054 210.940 1.00 41.53 74 GLN E O 1
ATOM 9056 N N . ILE E 1 75 ? 31.086 40.362 212.615 1.00 44.90 75 ILE E N 1
ATOM 9057 C CA . ILE E 1 75 ? 30.455 39.268 213.319 1.00 41.40 75 ILE E CA 1
ATOM 9058 C C . ILE E 1 75 ? 29.345 38.674 212.459 1.00 41.88 75 ILE E C 1
ATOM 9059 O O . ILE E 1 75 ? 29.139 37.451 212.484 1.00 41.90 75 ILE E O 1
ATOM 9064 N N . GLN E 1 76 ? 28.616 39.513 211.710 1.00 42.31 76 GLN E N 1
ATOM 9065 C CA . GLN E 1 76 ? 27.547 38.992 210.849 1.00 44.60 76 GLN E CA 1
ATOM 9066 C C . GLN E 1 76 ? 28.203 38.031 209.828 1.00 46.77 76 GLN E C 1
ATOM 9067 O O . GLN E 1 76 ? 27.615 37.041 209.405 1.00 44.29 76 GLN E O 1
ATOM 9073 N N . GLY E 1 77 ? 29.413 38.369 209.397 1.00 47.32 77 GLY E N 1
ATOM 9074 C CA . GLY E 1 77 ? 30.195 37.496 208.540 1.00 47.58 77 GLY E CA 1
ATOM 9075 C C . GLY E 1 77 ? 30.486 36.153 209.168 1.00 48.62 77 GLY E C 1
ATOM 9076 O O . GLY E 1 77 ? 30.227 35.124 208.538 1.00 45.74 77 GLY E O 1
ATOM 9077 N N . VAL E 1 78 ? 31.015 36.147 210.399 1.00 48.36 78 VAL E N 1
ATOM 9078 C CA . VAL E 1 78 ? 31.364 34.868 211.018 1.00 48.06 78 VAL E CA 1
ATOM 9079 C C . VAL E 1 78 ? 30.107 34.021 211.207 1.00 46.75 78 VAL E C 1
ATOM 9080 O O . VAL E 1 78 ? 30.132 32.838 210.913 1.00 40.01 78 VAL E O 1
ATOM 9084 N N . LEU E 1 79 ? 28.999 34.643 211.577 1.00 46.01 79 LEU E N 1
ATOM 9085 C CA . LEU E 1 79 ? 27.736 33.905 211.679 1.00 49.94 79 LEU E CA 1
ATOM 9086 C C . LEU E 1 79 ? 27.188 33.317 210.366 1.00 48.71 79 LEU E C 1
ATOM 9087 O O . LEU E 1 79 ? 26.510 32.275 210.386 1.00 49.48 79 LEU E O 1
ATOM 9092 N N . GLU E 1 80 ? 27.408 33.998 209.238 1.00 55.06 80 GLU E N 1
ATOM 9093 C CA . GLU E 1 80 ? 26.948 33.476 207.924 1.00 49.97 80 GLU E CA 1
ATOM 9094 C C . GLU E 1 80 ? 27.711 32.207 207.567 1.00 41.98 80 GLU E C 1
ATOM 9095 O O . GLU E 1 80 ? 27.079 31.220 207.187 1.00 42.25 80 GLU E O 1
ATOM 9101 N N . TRP E 1 81 ? 29.030 32.210 207.777 1.00 43.35 81 TRP E N 1
ATOM 9102 C CA . TRP E 1 81 ? 29.893 31.051 207.486 1.00 44.88 81 TRP E CA 1
ATOM 9103 C C . TRP E 1 81 ? 29.627 29.861 208.368 1.00 51.52 81 TRP E C 1
ATOM 9104 O O . TRP E 1 81 ? 29.814 28.733 207.925 1.00 55.91 81 TRP E O 1
ATOM 9115 N N . LEU E 1 82 ? 29.207 30.113 209.609 1.00 57.83 82 LEU E N 1
ATOM 9116 C CA . LEU E 1 82 ? 28.812 29.061 210.574 1.00 52.20 82 LEU E CA 1
ATOM 9117 C C . LEU E 1 82 ? 27.354 28.657 210.454 1.00 50.96 82 LEU E C 1
ATOM 9118 O O . LEU E 1 82 ? 26.906 27.719 211.115 1.00 54.19 82 LEU E O 1
ATOM 9123 N N . ASN E 1 83 ? 26.624 29.348 209.597 1.00 56.03 83 ASN E N 1
ATOM 9124 C CA . ASN E 1 83 ? 25.205 29.082 209.345 1.00 68.40 83 ASN E CA 1
ATOM 9125 C C . ASN E 1 83 ? 24.319 29.242 210.590 1.00 69.39 83 ASN E C 1
ATOM 9126 O O . ASN E 1 83 ? 23.260 28.605 210.708 1.00 69.74 83 ASN E O 1
ATOM 9131 N N . ILE E 1 84 ? 24.740 30.140 211.486 1.00 62.12 84 ILE E N 1
ATOM 9132 C CA . ILE E 1 84 ? 23.960 30.488 212.664 1.00 53.45 84 ILE E CA 1
ATOM 9133 C C . ILE E 1 84 ? 23.109 31.711 212.326 1.00 50.60 84 ILE E C 1
ATOM 9134 O O . ILE E 1 84 ? 23.659 32.799 212.041 1.00 51.07 84 ILE E O 1
ATOM 9139 N N . PRO E 1 85 ? 21.778 31.556 212.342 1.00 45.31 85 PRO E N 1
ATOM 9140 C CA . PRO E 1 85 ? 20.880 32.701 212.115 1.00 44.87 85 PRO E CA 1
ATOM 9141 C C . PRO E 1 85 ? 21.012 33.728 213.250 1.00 49.67 85 PRO E C 1
ATOM 9142 O O . PRO E 1 85 ? 21.500 33.370 214.339 1.00 45.52 85 PRO E O 1
ATOM 9146 N N . TYR E 1 86 ? 20.630 34.985 212.983 1.00 46.77 86 TYR E N 1
ATOM 9147 C CA . TYR E 1 86 ? 20.992 36.076 213.876 1.00 43.99 86 TYR E CA 1
ATOM 9148 C C . TYR E 1 86 ? 20.136 37.314 213.742 1.00 40.50 86 TYR E C 1
ATOM 9149 O O . TYR E 1 86 ? 19.532 37.546 212.742 1.00 43.97 86 TYR E O 1
ATOM 9158 N N . THR E 1 87 ? 20.079 38.118 214.784 1.00 39.67 87 THR E N 1
ATOM 9159 C CA . THR E 1 87 ? 19.202 39.279 214.774 1.00 40.08 87 THR E CA 1
ATOM 9160 C C . THR E 1 87 ? 19.800 40.401 213.947 1.00 38.97 87 THR E C 1
ATOM 9161 O O . THR E 1 87 ? 21.009 40.568 213.899 1.00 34.56 87 THR E O 1
ATOM 9165 N N . GLY E 1 88 ? 18.939 41.212 213.367 1.00 39.70 88 GLY E N 1
ATOM 9166 C CA . GLY E 1 88 ? 19.351 42.503 212.857 1.00 41.76 88 GLY E CA 1
ATOM 9167 C C . GLY E 1 88 ? 19.694 42.421 211.385 1.00 44.42 88 GLY E C 1
ATOM 9168 O O . GLY E 1 88 ? 19.127 41.640 210.618 1.00 42.28 88 GLY E O 1
ATOM 9169 N N . THR E 1 89 ? 20.644 43.238 211.005 1.00 45.41 89 THR E N 1
ATOM 9170 C CA . THR E 1 89 ? 20.925 43.518 209.631 1.00 42.97 89 THR E CA 1
ATOM 9171 C C . THR E 1 89 ? 22.075 42.644 209.170 1.00 43.10 89 THR E C 1
ATOM 9172 O O . THR E 1 89 ? 23.004 42.349 209.961 1.00 39.61 89 THR E O 1
ATOM 9176 N N . GLY E 1 90 ? 22.031 42.288 207.877 1.00 44.32 90 GLY E N 1
ATOM 9177 C CA . GLY E 1 90 ? 23.045 41.433 207.241 1.00 43.69 90 GLY E CA 1
ATOM 9178 C C . GLY E 1 90 ? 24.414 42.085 207.117 1.00 43.12 90 GLY E C 1
ATOM 9179 O O . GLY E 1 90 ? 24.604 43.249 207.472 1.00 47.93 90 GLY E O 1
ATOM 9180 N N . VAL E 1 91 ? 25.370 41.338 206.609 1.00 37.99 91 VAL E N 1
ATOM 9181 C CA . VAL E 1 91 ? 26.721 41.865 206.414 1.00 38.99 91 VAL E CA 1
ATOM 9182 C C . VAL E 1 91 ? 26.779 43.222 205.650 1.00 39.31 91 VAL E C 1
ATOM 9183 O O . VAL E 1 91 ? 27.484 44.164 206.051 1.00 36.74 91 VAL E O 1
ATOM 9187 N N . GLN E 1 92 ? 26.049 43.291 204.547 1.00 38.88 92 GLN E N 1
ATOM 9188 C CA . GLN E 1 92 ? 26.149 44.429 203.635 1.00 41.87 92 GLN E CA 1
ATOM 9189 C C . GLN E 1 92 ? 25.537 45.686 204.254 1.00 45.02 92 GLN E C 1
ATOM 9190 O O . GLN E 1 92 ? 26.183 46.750 204.266 1.00 43.80 92 GLN E O 1
ATOM 9196 N N . GLY E 1 93 ? 24.295 45.560 204.754 1.00 45.12 93 GLY E N 1
ATOM 9197 C CA . GLY E 1 93 ? 23.628 46.647 205.500 1.00 45.12 93 GLY E CA 1
ATOM 9198 C C . GLY E 1 93 ? 24.481 47.152 206.662 1.00 44.66 93 GLY E C 1
ATOM 9199 O O . GLY E 1 93 ? 24.635 48.353 206.879 1.00 43.58 93 GLY E O 1
ATOM 9200 N N . SER E 1 94 ? 25.089 46.234 207.396 1.00 44.51 94 SER E N 1
ATOM 9201 C CA . SER E 1 94 ? 25.902 46.615 208.546 1.00 41.44 94 SER E CA 1
ATOM 9202 C C . SER E 1 94 ? 27.106 47.361 208.074 1.00 42.72 94 SER E C 1
ATOM 9203 O O . SER E 1 94 ? 27.388 48.424 208.594 1.00 44.19 94 SER E O 1
ATOM 9206 N N . ALA E 1 95 ? 27.805 46.820 207.075 1.00 44.79 95 ALA E N 1
ATOM 9207 C CA . ALA E 1 95 ? 28.997 47.475 206.514 1.00 42.43 95 ALA E CA 1
ATOM 9208 C C . ALA E 1 95 ? 28.713 48.867 205.887 1.00 41.31 95 ALA E C 1
ATOM 9209 O O . ALA E 1 95 ? 29.472 49.798 206.104 1.00 38.38 95 ALA E O 1
ATOM 9211 N N . ILE E 1 96 ? 27.616 49.006 205.144 1.00 39.65 96 ILE E N 1
ATOM 9212 C CA . ILE E 1 96 ? 27.170 50.332 204.695 1.00 42.32 96 ILE E CA 1
ATOM 9213 C C . ILE E 1 96 ? 26.725 51.239 205.874 1.00 43.32 96 ILE E C 1
ATOM 9214 O O . ILE E 1 96 ? 27.248 52.348 206.045 1.00 42.03 96 ILE E O 1
ATOM 9219 N N . GLY E 1 97 ? 25.782 50.768 206.695 1.00 44.67 97 GLY E N 1
ATOM 9220 C CA . GLY E 1 97 ? 25.196 51.585 207.784 1.00 43.27 97 GLY E CA 1
ATOM 9221 C C . GLY E 1 97 ? 26.176 52.173 208.794 1.00 44.18 97 GLY E C 1
ATOM 9222 O O . GLY E 1 97 ? 25.862 53.144 209.439 1.00 47.81 97 GLY E O 1
ATOM 9223 N N . MET E 1 98 ? 27.359 51.583 208.938 1.00 47.40 98 MET E N 1
ATOM 9224 C CA . MET E 1 98 ? 28.416 52.108 209.803 1.00 48.83 98 MET E CA 1
ATOM 9225 C C . MET E 1 98 ? 29.153 53.308 209.172 1.00 51.50 98 MET E C 1
ATOM 9226 O O . MET E 1 98 ? 30.012 53.911 209.808 1.00 47.97 98 MET E O 1
ATOM 9231 N N . ASP E 1 99 ? 28.845 53.623 207.919 1.00 51.01 99 ASP E N 1
ATOM 9232 C CA . ASP E 1 99 ? 29.586 54.586 207.140 1.00 48.95 99 ASP E CA 1
ATOM 9233 C C . ASP E 1 99 ? 28.581 55.648 206.683 1.00 47.99 99 ASP E C 1
ATOM 9234 O O . ASP E 1 99 ? 27.652 55.390 205.888 1.00 45.93 99 ASP E O 1
ATOM 9239 N N . LYS E 1 100 ? 28.777 56.851 207.215 1.00 54.05 100 LYS E N 1
ATOM 9240 C CA . LYS E 1 100 ? 27.817 57.957 207.095 1.00 52.47 100 LYS E CA 1
ATOM 9241 C C . LYS E 1 100 ? 27.753 58.460 205.652 1.00 49.79 100 LYS E C 1
ATOM 9242 O O . LYS E 1 100 ? 26.648 58.616 205.092 1.00 48.42 100 LYS E O 1
ATOM 9248 N N . VAL E 1 101 ? 28.931 58.659 205.039 1.00 50.93 101 VAL E N 1
ATOM 9249 C CA . VAL E 1 101 ? 28.964 59.155 203.655 1.00 55.21 101 VAL E CA 1
ATOM 9250 C C . VAL E 1 101 ? 28.429 58.069 202.729 1.00 56.47 101 VAL E C 1
ATOM 9251 O O . VAL E 1 101 ? 27.633 58.366 201.824 1.00 55.73 101 VAL E O 1
ATOM 9255 N N . LYS E 1 102 ? 28.806 56.810 202.971 1.00 52.59 102 LYS E N 1
ATOM 9256 C CA . LYS E 1 102 ? 28.273 55.745 202.129 1.00 48.67 102 LYS E CA 1
ATOM 9257 C C . LYS E 1 102 ? 26.809 55.497 202.238 1.00 49.49 102 LYS E C 1
ATOM 9258 O O . LYS E 1 102 ? 26.203 55.138 201.220 1.00 46.80 102 LYS E O 1
ATOM 9264 N N . THR E 1 103 ? 26.225 55.660 203.433 1.00 47.65 103 THR E N 1
ATOM 9265 C CA . THR E 1 103 ? 24.762 55.496 203.568 1.00 42.93 103 THR E CA 1
ATOM 9266 C C . THR E 1 103 ? 24.064 56.588 202.761 1.00 42.92 103 THR E C 1
ATOM 9267 O O . THR E 1 103 ? 23.051 56.338 202.027 1.00 43.62 103 THR E O 1
ATOM 9271 N N . LYS E 1 104 ? 24.605 57.800 202.912 1.00 44.35 104 LYS E N 1
ATOM 9272 C CA . LYS E 1 104 ? 24.113 59.023 202.199 1.00 50.42 104 LYS E CA 1
ATOM 9273 C C . LYS E 1 104 ? 24.010 58.838 200.653 1.00 48.57 104 LYS E C 1
ATOM 9274 O O . LYS E 1 104 ? 22.946 59.024 200.065 1.00 47.30 104 LYS E O 1
ATOM 9280 N N . GLN E 1 105 ? 25.133 58.446 200.037 1.00 48.32 105 GLN E N 1
ATOM 9281 C CA . GLN E 1 105 ? 25.216 58.068 198.619 1.00 46.81 105 GLN E CA 1
ATOM 9282 C C . GLN E 1 105 ? 24.175 57.007 198.263 1.00 50.71 105 GLN E C 1
ATOM 9283 O O . GLN E 1 105 ? 23.432 57.181 197.270 1.00 53.38 105 GLN E O 1
ATOM 9289 N N . ILE E 1 106 ? 24.055 55.939 199.065 1.00 46.91 106 ILE E N 1
ATOM 9290 C CA . ILE E 1 106 ? 23.082 54.947 198.663 1.00 49.26 106 ILE E CA 1
ATOM 9291 C C . ILE E 1 106 ? 21.674 55.528 198.783 1.00 51.48 106 ILE E C 1
ATOM 9292 O O . ILE E 1 106 ? 20.802 55.188 197.954 1.00 46.99 106 ILE E O 1
ATOM 9297 N N . TRP E 1 107 ? 21.439 56.414 199.756 1.00 51.42 107 TRP E N 1
ATOM 9298 C CA . TRP E 1 107 ? 20.114 57.085 199.801 1.00 57.27 107 TRP E CA 1
ATOM 9299 C C . TRP E 1 107 ? 19.911 58.090 198.620 1.00 52.74 107 TRP E C 1
ATOM 9300 O O . TRP E 1 107 ? 18.846 58.094 197.939 1.00 44.47 107 TRP E O 1
ATOM 9311 N N . GLN E 1 108 ? 20.936 58.914 198.378 1.00 46.72 108 GLN E N 1
ATOM 9312 C CA . GLN E 1 108 ? 20.968 59.826 197.226 1.00 51.64 108 GLN E CA 1
ATOM 9313 C C . GLN E 1 108 ? 20.553 59.034 195.977 1.00 56.80 108 GLN E C 1
ATOM 9314 O O . GLN E 1 108 ? 19.576 59.373 195.270 1.00 48.56 108 GLN E O 1
ATOM 9320 N N . GLY E 1 109 ? 21.227 57.896 195.791 1.00 55.88 109 GLY E N 1
ATOM 9321 C CA . GLY E 1 109 ? 20.944 57.028 194.666 1.00 52.80 109 GLY E CA 1
ATOM 9322 C C . GLY E 1 109 ? 19.656 56.256 194.720 1.00 48.53 109 GLY E C 1
ATOM 9323 O O . GLY E 1 109 ? 19.360 55.516 193.807 1.00 51.32 109 GLY E O 1
ATOM 9324 N N . SER E 1 110 ? 18.909 56.353 195.797 1.00 49.26 110 SER E N 1
ATOM 9325 C CA . SER E 1 110 ? 17.696 55.565 195.934 1.00 55.19 110 SER E CA 1
ATOM 9326 C C . SER E 1 110 ? 16.496 56.462 195.853 1.00 58.73 110 SER E C 1
ATOM 9327 O O . SER E 1 110 ? 15.389 55.978 196.049 1.00 57.96 110 SER E O 1
ATOM 9330 N N . ASP E 1 111 ? 16.729 57.760 195.584 1.00 65.91 111 ASP E N 1
ATOM 9331 C CA . ASP E 1 111 ? 15.673 58.736 195.285 1.00 75.14 111 ASP E CA 1
ATOM 9332 C C . ASP E 1 111 ? 15.071 59.266 196.591 1.00 74.78 111 ASP E C 1
ATOM 9333 O O . ASP E 1 111 ? 13.844 59.340 196.756 1.00 73.30 111 ASP E O 1
ATOM 9338 N N . LEU E 1 112 ? 15.965 59.651 197.505 1.00 73.73 112 LEU E N 1
ATOM 9339 C CA . LEU E 1 112 ? 15.617 59.907 198.913 1.00 64.95 112 LEU E CA 1
ATOM 9340 C C . LEU E 1 112 ? 16.351 61.121 199.431 1.00 56.67 112 LEU E C 1
ATOM 9341 O O . LEU E 1 112 ? 17.519 61.314 199.091 1.00 55.65 112 LEU E O 1
ATOM 9346 N N . PRO E 1 113 ? 15.676 61.914 200.290 1.00 54.14 113 PRO E N 1
ATOM 9347 C CA . PRO E 1 113 ? 16.144 63.217 200.741 1.00 54.67 113 PRO E CA 1
ATOM 9348 C C . PRO E 1 113 ? 17.308 63.206 201.691 1.00 54.62 113 PRO E C 1
ATOM 9349 O O . PRO E 1 113 ? 17.176 62.634 202.771 1.00 55.87 113 PRO E O 1
ATOM 9353 N N . THR E 1 114 ? 18.388 63.906 201.331 1.00 50.94 114 THR E N 1
ATOM 9354 C CA . THR E 1 114 ? 19.546 64.095 202.208 1.00 48.63 114 THR E CA 1
ATOM 9355 C C . THR E 1 114 ? 20.345 65.365 201.789 1.00 55.49 114 THR E C 1
ATOM 9356 O O . THR E 1 114 ? 20.270 65.822 200.643 1.00 50.02 114 THR E O 1
ATOM 9360 N N . ALA E 1 115 ? 21.094 65.946 202.725 1.00 58.73 115 ALA E N 1
ATOM 9361 C CA . ALA E 1 115 ? 21.662 67.278 202.517 1.00 61.43 115 ALA E CA 1
ATOM 9362 C C . ALA E 1 115 ? 22.248 67.387 201.114 1.00 63.58 115 ALA E C 1
ATOM 9363 O O . ALA E 1 115 ? 23.049 66.551 200.746 1.00 63.62 115 ALA E O 1
ATOM 9365 N N . PRO E 1 116 ? 21.830 68.393 200.325 1.00 64.34 116 PRO E N 1
ATOM 9366 C CA . PRO E 1 116 ? 22.482 68.629 199.048 1.00 66.14 116 PRO E CA 1
ATOM 9367 C C . PRO E 1 116 ? 23.971 68.763 199.195 1.00 57.51 116 PRO E C 1
ATOM 9368 O O . PRO E 1 116 ? 24.433 69.419 200.135 1.00 55.31 116 PRO E O 1
ATOM 9372 N N . TYR E 1 117 ? 24.706 68.133 198.286 1.00 53.90 117 TYR E N 1
ATOM 9373 C CA . TYR E 1 117 ? 26.172 68.126 198.342 1.00 57.74 117 TYR E CA 1
ATOM 9374 C C . TYR E 1 117 ? 26.800 68.000 196.961 1.00 56.84 117 TYR E C 1
ATOM 9375 O O . TYR E 1 117 ? 26.122 67.657 195.991 1.00 49.73 117 TYR E O 1
ATOM 9384 N N . ARG E 1 118 ? 28.108 68.248 196.895 1.00 58.96 118 ARG E N 1
ATOM 9385 C CA . ARG E 1 118 ? 28.879 67.975 195.692 1.00 62.17 118 ARG E CA 1
ATOM 9386 C C . ARG E 1 118 ? 30.228 67.409 196.091 1.00 64.11 118 ARG E C 1
ATOM 9387 O O . ARG E 1 118 ? 30.810 67.844 197.085 1.00 52.81 118 ARG E O 1
ATOM 9395 N N . ILE E 1 119 ? 30.682 66.403 195.327 1.00 70.55 119 ILE E N 1
ATOM 9396 C CA . ILE E 1 119 ? 32.031 65.846 195.476 1.00 77.36 119 ILE E CA 1
ATOM 9397 C C . ILE E 1 119 ? 33.032 66.777 194.790 1.00 76.58 119 ILE E C 1
ATOM 9398 O O . ILE E 1 119 ? 32.771 67.311 193.708 1.00 75.73 119 ILE E O 1
ATOM 9403 N N . ILE E 1 120 ? 34.187 66.950 195.423 1.00 81.99 120 ILE E N 1
ATOM 9404 C CA . ILE E 1 120 ? 35.166 67.951 195.016 1.00 76.81 120 ILE E CA 1
ATOM 9405 C C . ILE E 1 120 ? 36.498 67.298 194.653 1.00 82.84 120 ILE E C 1
ATOM 9406 O O . ILE E 1 120 ? 37.160 66.654 195.498 1.00 84.64 120 ILE E O 1
ATOM 9411 N N . THR E 1 121 ? 36.881 67.472 193.392 1.00 95.61 121 THR E N 1
ATOM 9412 C CA . THR E 1 121 ? 38.236 67.195 192.924 1.00 104.59 121 THR E CA 1
ATOM 9413 C C . THR E 1 121 ? 38.852 68.530 192.520 1.00 111.30 121 THR E C 1
ATOM 9414 O O . THR E 1 121 ? 38.169 69.561 192.514 1.00 112.73 121 THR E O 1
ATOM 9418 N N . LYS E 1 122 ? 40.134 68.498 192.155 1.00 122.05 122 LYS E N 1
ATOM 9419 C CA . LYS E 1 122 ? 40.892 69.714 191.817 1.00 123.52 122 LYS E CA 1
ATOM 9420 C C . LYS E 1 122 ? 40.451 70.309 190.459 1.00 117.67 122 LYS E C 1
ATOM 9421 O O . LYS E 1 122 ? 40.715 71.483 190.181 1.00 113.22 122 LYS E O 1
ATOM 9427 N N . GLU E 1 123 ? 39.779 69.500 189.634 1.00 108.51 123 GLU E N 1
ATOM 9428 C CA . GLU E 1 123 ? 39.255 69.930 188.331 1.00 108.81 123 GLU E CA 1
ATOM 9429 C C . GLU E 1 123 ? 37.898 70.661 188.389 1.00 103.83 123 GLU E C 1
ATOM 9430 O O . GLU E 1 123 ? 37.578 71.389 187.456 1.00 100.33 123 GLU E O 1
ATOM 9436 N N . THR E 1 124 ? 37.109 70.468 189.457 1.00 111.18 124 THR E N 1
ATOM 9437 C CA . THR E 1 124 ? 35.728 71.013 189.539 1.00 105.73 124 THR E CA 1
ATOM 9438 C C . THR E 1 124 ? 35.679 72.526 189.814 1.00 99.57 124 THR E C 1
ATOM 9439 O O . THR E 1 124 ? 36.606 73.096 190.411 1.00 94.21 124 THR E O 1
ATOM 9443 N N . ASP E 1 125 ? 34.580 73.145 189.366 1.00 94.19 125 ASP E N 1
ATOM 9444 C CA . ASP E 1 125 ? 34.410 74.603 189.371 1.00 99.26 125 ASP E CA 1
ATOM 9445 C C . ASP E 1 125 ? 33.803 75.062 190.691 1.00 99.91 125 ASP E C 1
ATOM 9446 O O . ASP E 1 125 ? 32.574 75.037 190.865 1.00 89.41 125 ASP E O 1
ATOM 9451 N N . LEU E 1 126 ? 34.681 75.547 191.574 1.00 110.53 126 LEU E N 1
ATOM 9452 C CA . LEU E 1 126 ? 34.353 75.866 192.981 1.00 111.92 126 LEU E CA 1
ATOM 9453 C C . LEU E 1 126 ? 33.252 76.934 193.120 1.00 119.36 126 LEU E C 1
ATOM 9454 O O . LEU E 1 126 ? 32.496 76.925 194.095 1.00 119.74 126 LEU E O 1
ATOM 9459 N N . ASP E 1 127 ? 33.170 77.845 192.147 1.00 123.62 127 ASP E N 1
ATOM 9460 C CA . ASP E 1 127 ? 32.114 78.861 192.127 1.00 125.71 127 ASP E CA 1
ATOM 9461 C C . ASP E 1 127 ? 30.741 78.287 191.742 1.00 124.85 127 ASP E C 1
ATOM 9462 O O . ASP E 1 127 ? 29.732 78.677 192.340 1.00 129.50 127 ASP E O 1
ATOM 9467 N N . SER E 1 128 ? 30.691 77.360 190.780 1.00 118.54 128 SER E N 1
ATOM 9468 C CA . SER E 1 128 ? 29.408 76.721 190.407 1.00 119.57 128 SER E CA 1
ATOM 9469 C C . SER E 1 128 ? 28.853 75.842 191.534 1.00 127.25 128 SER E C 1
ATOM 9470 O O . SER E 1 128 ? 27.658 75.516 191.527 1.00 129.38 128 SER E O 1
ATOM 9473 N N . VAL E 1 129 ? 29.721 75.458 192.480 1.00 123.29 129 VAL E N 1
ATOM 9474 C CA . VAL E 1 129 ? 29.323 74.704 193.670 1.00 125.81 129 VAL E CA 1
ATOM 9475 C C . VAL E 1 129 ? 28.561 75.611 194.641 1.00 125.67 129 VAL E C 1
ATOM 9476 O O . VAL E 1 129 ? 27.363 75.393 194.890 1.00 121.69 129 VAL E O 1
ATOM 9480 N N . ILE E 1 130 ? 29.260 76.628 195.163 1.00 124.15 130 ILE E N 1
ATOM 9481 C CA . ILE E 1 130 ? 28.695 77.559 196.170 1.00 116.51 130 ILE E CA 1
ATOM 9482 C C . ILE E 1 130 ? 27.446 78.298 195.683 1.00 109.27 130 ILE E C 1
ATOM 9483 O O . ILE E 1 130 ? 26.585 78.650 196.485 1.00 100.37 130 ILE E O 1
ATOM 9488 N N . ALA E 1 131 ? 27.357 78.516 194.372 1.00 106.92 131 ALA E N 1
ATOM 9489 C CA . ALA E 1 131 ? 26.210 79.173 193.765 1.00 113.39 131 ALA E CA 1
ATOM 9490 C C . ALA E 1 131 ? 24.918 78.431 194.079 1.00 114.99 131 ALA E C 1
ATOM 9491 O O . ALA E 1 131 ? 24.013 78.979 194.728 1.00 103.43 131 ALA E O 1
ATOM 9493 N N . GLU E 1 132 ? 24.865 77.174 193.641 1.00 118.44 132 GLU E N 1
ATOM 9494 C CA . GLU E 1 132 ? 23.616 76.414 193.596 1.00 120.22 132 GLU E CA 1
ATOM 9495 C C . GLU E 1 132 ? 23.513 75.286 194.639 1.00 108.12 132 GLU E C 1
ATOM 9496 O O . GLU E 1 132 ? 22.593 74.479 194.570 1.00 107.45 132 GLU E O 1
ATOM 9502 N N . LEU E 1 133 ? 24.435 75.240 195.603 1.00 102.47 133 LEU E N 1
ATOM 9503 C CA . LEU E 1 133 ? 24.170 74.553 196.881 1.00 100.59 133 LEU E CA 1
ATOM 9504 C C . LEU E 1 133 ? 23.415 75.513 197.791 1.00 107.83 133 LEU E C 1
ATOM 9505 O O . LEU E 1 133 ? 22.263 75.271 198.177 1.00 100.58 133 LEU E O 1
ATOM 9510 N N . GLY E 1 134 ? 24.093 76.618 198.088 1.00 116.15 134 GLY E N 1
ATOM 9511 C CA . GLY E 1 134 ? 23.736 77.534 199.161 1.00 116.54 134 GLY E CA 1
ATOM 9512 C C . GLY E 1 134 ? 24.976 77.728 200.018 1.00 118.23 134 GLY E C 1
ATOM 9513 O O . GLY E 1 134 ? 26.060 77.233 199.678 1.00 118.00 134 GLY E O 1
ATOM 9514 N N . LEU E 1 135 ? 24.816 78.455 201.122 1.00 112.17 135 LEU E N 1
ATOM 9515 C CA . LEU E 1 135 ? 25.902 78.717 202.076 1.00 105.91 135 LEU E CA 1
ATOM 9516 C C . LEU E 1 135 ? 25.243 79.098 203.421 1.00 101.01 135 LEU E C 1
ATOM 9517 O O . LEU E 1 135 ? 24.187 79.722 203.398 1.00 102.00 135 LEU E O 1
ATOM 9522 N N . PRO E 1 136 ? 25.803 78.735 204.582 1.00 102.66 136 PRO E N 1
ATOM 9523 C CA . PRO E 1 136 ? 27.105 78.087 204.729 1.00 107.40 136 PRO E CA 1
ATOM 9524 C C . PRO E 1 136 ? 27.147 76.595 204.359 1.00 103.04 136 PRO E C 1
ATOM 9525 O O . PRO E 1 136 ? 26.106 75.945 204.122 1.00 90.61 136 PRO E O 1
ATOM 9529 N N . VAL E 1 137 ? 28.376 76.092 204.323 1.00 91.88 137 VAL E N 1
ATOM 9530 C CA . VAL E 1 137 ? 28.702 74.820 203.721 1.00 85.04 137 VAL E CA 1
ATOM 9531 C C . VAL E 1 137 ? 29.675 74.127 204.675 1.00 91.26 137 VAL E C 1
ATOM 9532 O O . VAL E 1 137 ? 30.442 74.792 205.390 1.00 101.32 137 VAL E O 1
ATOM 9536 N N . ILE E 1 138 ? 29.635 72.798 204.681 1.00 86.86 138 ILE E N 1
ATOM 9537 C CA . ILE E 1 138 ? 30.457 71.985 205.578 1.00 88.20 138 ILE E CA 1
ATOM 9538 C C . ILE E 1 138 ? 31.247 71.046 204.675 1.00 84.16 138 ILE E C 1
ATOM 9539 O O . ILE E 1 138 ? 30.742 70.624 203.618 1.00 76.16 138 ILE E O 1
ATOM 9544 N N . ILE E 1 139 ? 32.505 70.782 205.035 1.00 81.05 139 ILE E N 1
ATOM 9545 C CA . ILE E 1 139 ? 33.369 69.951 204.194 1.00 82.32 139 ILE E CA 1
ATOM 9546 C C . ILE E 1 139 ? 34.092 68.864 204.986 1.00 88.63 139 ILE E C 1
ATOM 9547 O O . ILE E 1 139 ? 34.592 69.110 206.085 1.00 85.99 139 ILE E O 1
ATOM 9552 N N . LYS E 1 140 ? 34.143 67.665 204.394 1.00 93.49 140 LYS E N 1
ATOM 9553 C CA . LYS E 1 140 ? 34.645 66.451 205.048 1.00 86.86 140 LYS E CA 1
ATOM 9554 C C . LYS E 1 140 ? 35.193 65.439 204.037 1.00 83.94 140 LYS E C 1
ATOM 9555 O O . LYS E 1 140 ? 34.845 65.500 202.844 1.00 77.58 140 LYS E O 1
ATOM 9561 N N . PRO E 1 141 ? 36.032 64.483 204.508 1.00 82.78 141 PRO E N 1
ATOM 9562 C CA . PRO E 1 141 ? 36.537 63.472 203.573 1.00 83.14 141 PRO E CA 1
ATOM 9563 C C . PRO E 1 141 ? 35.444 62.498 203.112 1.00 79.53 141 PRO E C 1
ATOM 9564 O O . PRO E 1 141 ? 34.305 62.536 203.621 1.00 65.11 141 PRO E O 1
ATOM 9568 N N . VAL E 1 142 ? 35.806 61.646 202.178 1.00 85.06 142 VAL E N 1
ATOM 9569 C CA . VAL E 1 142 ? 34.877 60.700 201.627 1.00 90.80 142 VAL E CA 1
ATOM 9570 C C . VAL E 1 142 ? 35.223 59.323 202.134 1.00 85.65 142 VAL E C 1
ATOM 9571 O O . VAL E 1 142 ? 34.384 58.460 202.209 1.00 91.87 142 VAL E O 1
ATOM 9575 N N . HIS E 1 143 ? 36.471 59.129 202.492 1.00 91.57 143 HIS E N 1
ATOM 9576 C CA . HIS E 1 143 ? 36.906 57.850 202.994 1.00 86.63 143 HIS E CA 1
ATOM 9577 C C . HIS E 1 143 ? 37.146 57.940 204.486 1.00 88.66 143 HIS E C 1
ATOM 9578 O O . HIS E 1 143 ? 36.262 58.359 205.224 1.00 83.60 143 HIS E O 1
ATOM 9585 N N . VAL E 1 148 ? 41.109 65.987 206.453 1.00 88.37 148 VAL E N 1
ATOM 9586 C CA . VAL E 1 148 ? 41.070 64.726 207.182 1.00 100.57 148 VAL E CA 1
ATOM 9587 C C . VAL E 1 148 ? 40.141 64.808 208.373 1.00 107.80 148 VAL E C 1
ATOM 9588 O O . VAL E 1 148 ? 39.899 63.812 209.051 1.00 102.49 148 VAL E O 1
ATOM 9592 N N . GLY E 1 149 ? 39.625 66.000 208.620 1.00 104.64 149 GLY E N 1
ATOM 9593 C CA . GLY E 1 149 ? 38.645 66.187 209.659 1.00 107.50 149 GLY E CA 1
ATOM 9594 C C . GLY E 1 149 ? 37.569 67.092 209.125 1.00 99.94 149 GLY E C 1
ATOM 9595 O O . GLY E 1 149 ? 37.820 67.882 208.239 1.00 89.52 149 GLY E O 1
ATOM 9596 N N . MET E 1 150 ? 36.361 67.005 209.667 1.00 98.32 150 MET E N 1
ATOM 9597 C CA . MET E 1 150 ? 35.271 67.859 209.224 1.00 97.19 150 MET E CA 1
ATOM 9598 C C . MET E 1 150 ? 35.765 69.280 209.305 1.00 103.42 150 MET E C 1
ATOM 9599 O O . MET E 1 150 ? 36.759 69.539 209.940 1.00 111.33 150 MET E O 1
ATOM 9604 N N . SER E 1 151 ? 35.118 70.181 208.610 1.00 108.59 151 SER E N 1
ATOM 9605 C CA . SER E 1 151 ? 35.511 71.602 208.662 1.00 97.78 151 SER E CA 1
ATOM 9606 C C . SER E 1 151 ? 34.389 72.554 208.214 1.00 100.02 151 SER E C 1
ATOM 9607 O O . SER E 1 151 ? 34.031 72.586 207.034 1.00 99.69 151 SER E O 1
ATOM 9610 N N . LYS E 1 152 ? 33.851 73.331 209.159 1.00 108.47 152 LYS E N 1
ATOM 9611 C CA . LYS E 1 152 ? 32.783 74.300 208.859 1.00 114.15 152 LYS E CA 1
ATOM 9612 C C . LYS E 1 152 ? 33.332 75.553 208.149 1.00 120.23 152 LYS E C 1
ATOM 9613 O O . LYS E 1 152 ? 34.476 75.967 208.385 1.00 120.52 152 LYS E O 1
ATOM 9619 N N . VAL E 1 153 ? 32.504 76.133 207.276 1.00 114.12 153 VAL E N 1
ATOM 9620 C CA . VAL E 1 153 ? 32.824 77.355 206.547 1.00 107.66 153 VAL E CA 1
ATOM 9621 C C . VAL E 1 153 ? 31.619 78.285 206.599 1.00 109.48 153 VAL E C 1
ATOM 9622 O O . VAL E 1 153 ? 30.567 77.959 206.055 1.00 109.54 153 VAL E O 1
ATOM 9626 N N . ALA E 1 156 ? 31.317 83.279 201.518 1.00 98.69 156 ALA E N 1
ATOM 9627 C CA . ALA E 1 156 ? 31.650 82.813 200.164 1.00 107.86 156 ALA E CA 1
ATOM 9628 C C . ALA E 1 156 ? 33.112 83.081 199.791 1.00 109.87 156 ALA E C 1
ATOM 9629 O O . ALA E 1 156 ? 33.586 82.608 198.753 1.00 100.50 156 ALA E O 1
ATOM 9631 N N . GLU E 1 157 ? 33.817 83.810 200.661 1.00 120.26 157 GLU E N 1
ATOM 9632 C CA . GLU E 1 157 ? 35.100 84.447 200.338 1.00 119.73 157 GLU E CA 1
ATOM 9633 C C . GLU E 1 157 ? 36.299 83.544 200.643 1.00 108.98 157 GLU E C 1
ATOM 9634 O O . GLU E 1 157 ? 37.234 83.494 199.861 1.00 100.20 157 GLU E O 1
ATOM 9640 N N . ASP E 1 158 ? 36.242 82.804 201.751 1.00 109.70 158 ASP E N 1
ATOM 9641 C CA . ASP E 1 158 ? 37.384 82.000 202.221 1.00 113.30 158 ASP E CA 1
ATOM 9642 C C . ASP E 1 158 ? 37.427 80.610 201.560 1.00 117.73 158 ASP E C 1
ATOM 9643 O O . ASP E 1 158 ? 38.297 79.803 201.909 1.00 119.80 158 ASP E O 1
ATOM 9648 N N . PHE E 1 159 ? 36.524 80.336 200.608 1.00 114.83 159 PHE E N 1
ATOM 9649 C CA . PHE E 1 159 ? 36.223 78.957 200.183 1.00 116.14 159 PHE E CA 1
ATOM 9650 C C . PHE E 1 159 ? 37.399 78.229 199.537 1.00 108.38 159 PHE E C 1
ATOM 9651 O O . PHE E 1 159 ? 37.804 77.168 200.018 1.00 89.70 159 PHE E O 1
ATOM 9659 N N . ALA E 1 160 ? 37.950 78.816 198.472 1.00 111.33 160 ALA E N 1
ATOM 9660 C CA . ALA E 1 160 ? 39.099 78.231 197.747 1.00 111.64 160 ALA E CA 1
ATOM 9661 C C . ALA E 1 160 ? 40.348 77.969 198.635 1.00 107.76 160 ALA E C 1
ATOM 9662 O O . ALA E 1 160 ? 41.220 77.186 198.254 1.00 103.30 160 ALA E O 1
ATOM 9664 N N . ALA E 1 161 ? 40.422 78.614 199.804 1.00 103.76 161 ALA E N 1
ATOM 9665 C CA . ALA E 1 161 ? 41.403 78.260 200.837 1.00 104.27 161 ALA E CA 1
ATOM 9666 C C . ALA E 1 161 ? 41.125 76.892 201.490 1.00 110.67 161 ALA E C 1
ATOM 9667 O O . ALA E 1 161 ? 42.049 76.106 201.674 1.00 110.30 161 ALA E O 1
ATOM 9669 N N . ALA E 1 162 ? 39.864 76.612 201.828 1.00 120.32 162 ALA E N 1
ATOM 9670 C CA . ALA E 1 162 ? 39.497 75.421 202.631 1.00 119.72 162 ALA E CA 1
ATOM 9671 C C . ALA E 1 162 ? 39.387 74.057 201.894 1.00 123.08 162 ALA E C 1
ATOM 9672 O O . ALA E 1 162 ? 39.226 73.027 202.564 1.00 122.41 162 ALA E O 1
ATOM 9674 N N . ILE E 1 163 ? 39.446 74.041 200.552 1.00 115.06 163 ILE E N 1
ATOM 9675 C CA . ILE E 1 163 ? 39.506 72.774 199.766 1.00 103.78 163 ILE E CA 1
ATOM 9676 C C . ILE E 1 163 ? 40.905 72.439 199.186 1.00 106.12 163 ILE E C 1
ATOM 9677 O O . ILE E 1 163 ? 41.129 71.314 198.727 1.00 103.49 163 ILE E O 1
ATOM 9682 N N . GLU E 1 164 ? 41.831 73.402 199.201 1.00 113.79 164 GLU E N 1
ATOM 9683 C CA . GLU E 1 164 ? 43.221 73.168 198.761 1.00 118.96 164 GLU E CA 1
ATOM 9684 C C . GLU E 1 164 ? 44.124 72.633 199.901 1.00 119.55 164 GLU E C 1
ATOM 9685 O O . GLU E 1 164 ? 44.904 71.694 199.699 1.00 111.87 164 GLU E O 1
ATOM 9691 N N . LYS E 1 165 ? 44.006 73.222 201.093 1.00 127.05 165 LYS E N 1
ATOM 9692 C CA . LYS E 1 165 ? 44.599 72.640 202.320 1.00 127.54 165 LYS E CA 1
ATOM 9693 C C . LYS E 1 165 ? 43.964 71.290 202.695 1.00 120.27 165 LYS E C 1
ATOM 9694 O O . LYS E 1 165 ? 44.617 70.469 203.342 1.00 126.83 165 LYS E O 1
ATOM 9700 N N . ALA E 1 166 ? 42.719 71.053 202.258 1.00 107.37 166 ALA E N 1
ATOM 9701 C CA . ALA E 1 166 ? 42.026 69.773 202.461 1.00 99.59 166 ALA E CA 1
ATOM 9702 C C . ALA E 1 166 ? 42.514 68.603 201.576 1.00 106.45 166 ALA E C 1
ATOM 9703 O O . ALA E 1 166 ? 41.836 67.580 201.520 1.00 96.06 166 ALA E O 1
ATOM 9705 N N . THR E 1 167 ? 43.667 68.739 200.902 1.00 112.93 167 THR E N 1
ATOM 9706 C CA . THR E 1 167 ? 44.293 67.640 200.145 1.00 105.71 167 THR E CA 1
ATOM 9707 C C . THR E 1 167 ? 45.716 67.401 200.678 1.00 100.08 167 THR E C 1
ATOM 9708 O O . THR E 1 167 ? 46.449 66.548 200.179 1.00 85.47 167 THR E O 1
ATOM 9712 N N . ALA E 1 171 ? 42.479 63.746 198.661 1.00 89.36 171 ALA E N 1
ATOM 9713 C CA . ALA E 1 171 ? 42.406 63.492 197.216 1.00 94.02 171 ALA E CA 1
ATOM 9714 C C . ALA E 1 171 ? 41.002 63.803 196.661 1.00 98.59 171 ALA E C 1
ATOM 9715 O O . ALA E 1 171 ? 40.862 64.631 195.754 1.00 104.72 171 ALA E O 1
ATOM 9717 N N . VAL E 1 172 ? 39.970 63.151 197.211 1.00 101.38 172 VAL E N 1
ATOM 9718 C CA . VAL E 1 172 ? 38.545 63.518 196.947 1.00 95.41 172 VAL E CA 1
ATOM 9719 C C . VAL E 1 172 ? 37.853 63.938 198.267 1.00 87.38 172 VAL E C 1
ATOM 9720 O O . VAL E 1 172 ? 38.110 63.359 199.334 1.00 66.26 172 VAL E O 1
ATOM 9724 N N . VAL E 1 173 ? 36.992 64.957 198.182 1.00 85.73 173 VAL E N 1
ATOM 9725 C CA . VAL E 1 173 ? 36.366 65.575 199.361 1.00 79.19 173 VAL E CA 1
ATOM 9726 C C . VAL E 1 173 ? 34.906 65.869 199.061 1.00 71.25 173 VAL E C 1
ATOM 9727 O O . VAL E 1 173 ? 34.537 65.975 197.892 1.00 75.92 173 VAL E O 1
ATOM 9731 N N . MET E 1 174 ? 34.082 65.972 200.108 1.00 65.46 174 MET E N 1
ATOM 9732 C CA . MET E 1 174 ? 32.681 66.424 199.999 1.00 68.30 174 MET E CA 1
ATOM 9733 C C . MET E 1 174 ? 32.491 67.875 200.487 1.00 63.52 174 MET E C 1
ATOM 9734 O O . MET E 1 174 ? 33.164 68.307 201.396 1.00 63.92 174 MET E O 1
ATOM 9739 N N . ALA E 1 175 ? 31.583 68.609 199.857 1.00 58.21 175 ALA E N 1
ATOM 9740 C CA . ALA E 1 175 ? 31.024 69.833 200.400 1.00 60.59 175 ALA E CA 1
ATOM 9741 C C . ALA E 1 175 ? 29.515 69.660 200.491 1.00 58.39 175 ALA E C 1
ATOM 9742 O O . ALA E 1 175 ? 28.867 69.314 199.496 1.00 55.46 175 ALA E O 1
ATOM 9744 N N . GLU E 1 176 ? 28.955 69.876 201.678 1.00 59.27 176 GLU E N 1
ATOM 9745 C CA . GLU E 1 176 ? 27.540 69.568 201.939 1.00 65.15 176 GLU E CA 1
ATOM 9746 C C . GLU E 1 176 ? 26.882 70.812 202.462 1.00 70.23 176 GLU E C 1
ATOM 9747 O O . GLU E 1 176 ? 27.489 71.567 203.221 1.00 71.00 176 GLU E O 1
ATOM 9753 N N . LYS E 1 177 ? 25.627 71.015 202.095 1.00 76.98 177 LYS E N 1
ATOM 9754 C CA . LYS E 1 177 ? 24.856 72.092 202.706 1.00 87.37 177 LYS E CA 1
ATOM 9755 C C . LYS E 1 177 ? 24.630 71.793 204.219 1.00 91.25 177 LYS E C 1
ATOM 9756 O O . LYS E 1 177 ? 24.127 70.715 204.590 1.00 71.56 177 LYS E O 1
ATOM 9762 N N . TRP E 1 178 ? 25.069 72.730 205.072 1.00 94.23 178 TRP E N 1
ATOM 9763 C CA . TRP E 1 178 ? 24.661 72.767 206.483 1.00 94.02 178 TRP E CA 1
ATOM 9764 C C . TRP E 1 178 ? 23.193 73.109 206.481 1.00 78.88 178 TRP E C 1
ATOM 9765 O O . TRP E 1 178 ? 22.789 74.109 205.910 1.00 64.32 178 TRP E O 1
ATOM 9776 N N . ILE E 1 179 ? 22.378 72.241 207.047 1.00 71.91 179 ILE E N 1
ATOM 9777 C CA . ILE E 1 179 ? 21.005 72.593 207.280 1.00 69.11 179 ILE E CA 1
ATOM 9778 C C . ILE E 1 179 ? 20.708 72.153 208.702 1.00 69.26 179 ILE E C 1
ATOM 9779 O O . ILE E 1 179 ? 21.238 71.157 209.164 1.00 73.26 179 ILE E O 1
ATOM 9784 N N . THR E 1 180 ? 19.911 72.950 209.411 1.00 76.71 180 THR E N 1
ATOM 9785 C CA . THR E 1 180 ? 19.643 72.759 210.845 1.00 70.28 180 THR E CA 1
ATOM 9786 C C . THR E 1 180 ? 18.155 72.607 211.088 1.00 64.45 180 THR E C 1
ATOM 9787 O O . THR E 1 180 ? 17.307 72.940 210.230 1.00 68.83 180 THR E O 1
ATOM 9791 N N . GLY E 1 181 ? 17.838 72.113 212.273 1.00 65.74 181 GLY E N 1
ATOM 9792 C CA . GLY E 1 181 ? 16.448 71.987 212.691 1.00 67.16 181 GLY E CA 1
ATOM 9793 C C . GLY E 1 181 ? 16.222 71.004 213.820 1.00 68.53 181 GLY E C 1
ATOM 9794 O O . GLY E 1 181 ? 17.125 70.729 214.629 1.00 67.82 181 GLY E O 1
ATOM 9795 N N . ARG E 1 182 ? 14.996 70.490 213.869 1.00 64.80 182 ARG E N 1
ATOM 9796 C CA . ARG E 1 182 ? 14.611 69.464 214.825 1.00 73.20 182 ARG E CA 1
ATOM 9797 C C . ARG E 1 182 ? 15.144 68.081 214.360 1.00 73.10 182 ARG E C 1
ATOM 9798 O O . ARG E 1 182 ? 14.863 67.661 213.238 1.00 71.72 182 ARG E O 1
ATOM 9806 N N . GLU E 1 183 ? 15.927 67.404 215.206 1.00 68.44 183 GLU E N 1
ATOM 9807 C CA . GLU E 1 183 ? 16.356 66.021 214.939 1.00 61.28 183 GLU E CA 1
ATOM 9808 C C . GLU E 1 183 ? 15.344 64.998 215.458 1.00 59.61 183 GLU E C 1
ATOM 9809 O O . GLU E 1 183 ? 14.573 65.250 216.379 1.00 62.02 183 GLU E O 1
ATOM 9815 N N . PHE E 1 184 ? 15.293 63.857 214.802 1.00 57.57 184 PHE E N 1
ATOM 9816 C CA . PHE E 1 184 ? 14.401 62.782 215.193 1.00 60.04 184 PHE E CA 1
ATOM 9817 C C . PHE E 1 184 ? 15.150 61.478 215.120 1.00 64.37 184 PHE E C 1
ATOM 9818 O O . PHE E 1 184 ? 16.270 61.437 214.595 1.00 63.48 184 PHE E O 1
ATOM 9826 N N . THR E 1 185 ? 14.569 60.447 215.728 1.00 54.30 185 THR E N 1
ATOM 9827 C CA . THR E 1 185 ? 14.996 59.093 215.514 1.00 50.76 185 THR E CA 1
ATOM 9828 C C . THR E 1 185 ? 13.729 58.284 215.372 1.00 47.40 185 THR E C 1
ATOM 9829 O O . THR E 1 185 ? 12.749 58.506 216.071 1.00 49.38 185 THR E O 1
ATOM 9833 N N . ILE E 1 186 ? 13.717 57.369 214.430 1.00 46.20 186 ILE E N 1
ATOM 9834 C CA . ILE E 1 186 ? 12.538 56.546 214.235 1.00 48.25 186 ILE E CA 1
ATOM 9835 C C . ILE E 1 186 ? 13.011 55.070 214.249 1.00 49.05 186 ILE E C 1
ATOM 9836 O O . ILE E 1 186 ? 13.914 54.665 213.504 1.00 60.02 186 ILE E O 1
ATOM 9841 N N . SER E 1 187 ? 12.432 54.305 215.174 1.00 48.61 187 SER E N 1
ATOM 9842 C CA . SER E 1 187 ? 12.978 53.034 215.627 1.00 44.91 187 SER E CA 1
ATOM 9843 C C . SER E 1 187 ? 12.258 51.998 214.842 1.00 43.73 187 SER E C 1
ATOM 9844 O O . SER E 1 187 ? 11.165 52.255 214.363 1.00 46.23 187 SER E O 1
ATOM 9847 N N . PHE E 1 188 ? 12.869 50.837 214.666 1.00 44.33 188 PHE E N 1
ATOM 9848 C CA . PHE E 1 188 ? 12.279 49.788 213.823 1.00 44.34 188 PHE E CA 1
ATOM 9849 C C . PHE E 1 188 ? 12.241 48.463 214.535 1.00 45.29 188 PHE E C 1
ATOM 9850 O O . PHE E 1 188 ? 13.167 48.135 215.313 1.00 45.26 188 PHE E O 1
ATOM 9858 N N . LEU E 1 189 ? 11.169 47.727 214.276 1.00 46.93 189 LEU E N 1
ATOM 9859 C CA . LEU E 1 189 ? 10.907 46.412 214.823 1.00 46.87 189 LEU E CA 1
ATOM 9860 C C . LEU E 1 189 ? 10.053 45.565 213.885 1.00 52.29 189 LEU E C 1
ATOM 9861 O O . LEU E 1 189 ? 9.077 46.026 213.356 1.00 50.78 189 LEU E O 1
ATOM 9866 N N . ASN E 1 190 ? 10.428 44.307 213.714 1.00 60.51 190 ASN E N 1
ATOM 9867 C CA . ASN E 1 190 ? 9.852 43.431 212.685 1.00 65.56 190 ASN E CA 1
ATOM 9868 C C . ASN E 1 190 ? 9.845 44.204 211.365 1.00 66.34 190 ASN E C 1
ATOM 9869 O O . ASN E 1 190 ? 8.839 44.261 210.651 1.00 57.54 190 ASN E O 1
ATOM 9874 N N . GLY E 1 191 ? 10.987 44.855 211.115 1.00 65.78 191 GLY E N 1
ATOM 9875 C CA . GLY E 1 191 ? 11.229 45.730 209.962 1.00 61.25 191 GLY E CA 1
ATOM 9876 C C . GLY E 1 191 ? 10.293 46.897 209.714 1.00 61.14 191 GLY E C 1
ATOM 9877 O O . GLY E 1 191 ? 10.416 47.518 208.668 1.00 58.80 191 GLY E O 1
ATOM 9878 N N . GLN E 1 192 ? 9.389 47.205 210.660 1.00 62.94 192 GLN E N 1
ATOM 9879 C CA . GLN E 1 192 ? 8.406 48.288 210.532 1.00 63.66 192 GLN E CA 1
ATOM 9880 C C . GLN E 1 192 ? 8.693 49.427 211.512 1.00 61.80 192 GLN E C 1
ATOM 9881 O O . GLN E 1 192 ? 9.393 49.216 212.492 1.00 60.99 192 GLN E O 1
ATOM 9887 N N . PRO E 1 193 ? 8.198 50.651 211.216 1.00 62.76 193 PRO E N 1
ATOM 9888 C CA . PRO E 1 193 ? 8.485 51.797 212.067 1.00 63.59 193 PRO E CA 1
ATOM 9889 C C . PRO E 1 193 ? 7.661 51.841 213.323 1.00 58.94 193 PRO E C 1
ATOM 9890 O O . PRO E 1 193 ? 6.561 51.305 213.369 1.00 51.83 193 PRO E O 1
ATOM 9894 N N . LEU E 1 194 ? 8.228 52.514 214.319 1.00 60.54 194 LEU E N 1
ATOM 9895 C CA . LEU E 1 194 ? 7.685 52.632 215.671 1.00 58.91 194 LEU E CA 1
ATOM 9896 C C . LEU E 1 194 ? 7.541 54.089 215.989 1.00 55.23 194 LEU E C 1
ATOM 9897 O O . LEU E 1 194 ? 8.219 54.902 215.362 1.00 67.02 194 LEU E O 1
ATOM 9902 N N . PRO E 1 195 ? 6.719 54.436 216.998 1.00 49.96 195 PRO E N 1
ATOM 9903 C CA . PRO E 1 195 ? 6.588 55.845 217.365 1.00 50.40 195 PRO E CA 1
ATOM 9904 C C . PRO E 1 195 ? 7.916 56.627 217.348 1.00 51.69 195 PRO E C 1
ATOM 9905 O O . PRO E 1 195 ? 8.932 56.146 217.836 1.00 64.04 195 PRO E O 1
ATOM 9909 N N . VAL E 1 196 ? 7.885 57.816 216.763 1.00 53.33 196 VAL E N 1
ATOM 9910 C CA . VAL E 1 196 ? 9.088 58.631 216.554 1.00 52.59 196 VAL E CA 1
ATOM 9911 C C . VAL E 1 196 ? 9.404 59.391 217.812 1.00 50.81 196 VAL E C 1
ATOM 9912 O O . VAL E 1 196 ? 8.519 59.803 218.515 1.00 62.09 196 VAL E O 1
ATOM 9916 N N . ILE E 1 197 ? 10.681 59.613 218.059 1.00 54.81 197 ILE E N 1
ATOM 9917 C CA . ILE E 1 197 ? 11.159 60.272 219.261 1.00 53.37 197 ILE E CA 1
ATOM 9918 C C . ILE E 1 197 ? 11.905 61.502 218.838 1.00 55.67 197 ILE E C 1
ATOM 9919 O O . ILE E 1 197 ? 12.712 61.427 217.921 1.00 51.72 197 ILE E O 1
ATOM 9924 N N . ARG E 1 198 ? 11.667 62.609 219.544 1.00 57.57 198 ARG E N 1
ATOM 9925 C CA . ARG E 1 198 ? 12.450 63.840 219.389 1.00 57.98 198 ARG E CA 1
ATOM 9926 C C . ARG E 1 198 ? 13.784 63.698 220.119 1.00 53.45 198 ARG E C 1
ATOM 9927 O O . ARG E 1 198 ? 13.786 63.289 221.248 1.00 57.32 198 ARG E O 1
ATOM 9935 N N . LEU E 1 199 ? 14.904 64.047 219.481 1.00 56.06 199 LEU E N 1
ATOM 9936 C CA . LEU E 1 199 ? 16.238 64.073 220.135 1.00 59.53 199 LEU E CA 1
ATOM 9937 C C . LEU E 1 199 ? 16.614 65.488 220.574 1.00 65.58 199 LEU E C 1
ATOM 9938 O O . LEU E 1 199 ? 16.062 66.437 220.048 1.00 73.13 199 LEU E O 1
ATOM 9943 N N . GLN E 1 200 ? 17.605 65.627 221.465 1.00 73.21 200 GLN E N 1
ATOM 9944 C CA . GLN E 1 200 ? 17.986 66.933 222.047 1.00 75.73 200 GLN E CA 1
ATOM 9945 C C . GLN E 1 200 ? 19.255 67.509 221.421 1.00 79.43 200 GLN E C 1
ATOM 9946 O O . GLN E 1 200 ? 19.570 68.693 221.587 1.00 79.87 200 GLN E O 1
ATOM 9952 N N . GLY E 1 222 ? 11.100 63.544 224.481 1.00 60.33 222 GLY E N 1
ATOM 9953 C CA . GLY E 1 222 ? 11.057 62.511 223.463 1.00 66.59 222 GLY E CA 1
ATOM 9954 C C . GLY E 1 222 ? 9.719 62.240 222.794 1.00 68.26 222 GLY E C 1
ATOM 9955 O O . GLY E 1 222 ? 9.562 62.588 221.629 1.00 72.88 222 GLY E O 1
ATOM 9956 N N . ILE E 1 223 ? 8.797 61.570 223.500 1.00 71.19 223 ILE E N 1
ATOM 9957 C CA . ILE E 1 223 ? 7.399 61.353 223.056 1.00 79.90 223 ILE E CA 1
ATOM 9958 C C . ILE E 1 223 ? 6.467 62.250 223.929 1.00 88.39 223 ILE E C 1
ATOM 9959 O O . ILE E 1 223 ? 6.671 62.310 225.141 1.00 99.65 223 ILE E O 1
ATOM 9964 N N . PRO E 1 224 ? 5.497 62.991 223.371 1.00 93.69 224 PRO E N 1
ATOM 9965 C CA . PRO E 1 224 ? 5.291 63.213 221.926 1.00 90.56 224 PRO E CA 1
ATOM 9966 C C . PRO E 1 224 ? 6.435 64.000 221.287 1.00 77.60 224 PRO E C 1
ATOM 9967 O O . PRO E 1 224 ? 7.094 64.781 221.959 1.00 66.55 224 PRO E O 1
ATOM 9971 N N . CYS E 1 225 ? 6.677 63.777 220.006 1.00 75.35 225 CYS E N 1
ATOM 9972 C CA . CYS E 1 225 ? 7.816 64.419 219.325 1.00 77.49 225 CYS E CA 1
ATOM 9973 C C . CYS E 1 225 ? 7.620 65.932 219.022 1.00 78.95 225 CYS E C 1
ATOM 9974 O O . CYS E 1 225 ? 8.616 66.687 218.943 1.00 79.74 225 CYS E O 1
ATOM 9977 N N . GLY E 1 226 ? 6.356 66.365 218.882 1.00 75.19 226 GLY E N 1
ATOM 9978 C CA . GLY E 1 226 ? 6.006 67.708 218.362 1.00 74.05 226 GLY E CA 1
ATOM 9979 C C . GLY E 1 226 ? 5.500 67.717 216.908 1.00 77.63 226 GLY E C 1
ATOM 9980 O O . GLY E 1 226 ? 5.438 68.785 216.270 1.00 78.26 226 GLY E O 1
ATOM 9981 N N . LEU E 1 227 ? 5.142 66.543 216.381 1.00 63.83 227 LEU E N 1
ATOM 9982 C CA . LEU E 1 227 ? 4.708 66.399 215.007 1.00 61.36 227 LEU E CA 1
ATOM 9983 C C . LEU E 1 227 ? 3.250 66.038 214.995 1.00 64.39 227 LEU E C 1
ATOM 9984 O O . LEU E 1 227 ? 2.792 65.247 215.831 1.00 67.44 227 LEU E O 1
ATOM 9989 N N . SER E 1 228 ? 2.528 66.570 214.015 1.00 67.83 228 SER E N 1
ATOM 9990 C CA . SER E 1 228 ? 1.129 66.201 213.812 1.00 70.59 228 SER E CA 1
ATOM 9991 C C . SER E 1 228 ? 1.047 64.709 213.606 1.00 66.45 228 SER E C 1
ATOM 9992 O O . SER E 1 228 ? 2.018 64.110 213.181 1.00 59.63 228 SER E O 1
ATOM 9995 N N . GLU E 1 229 ? -0.107 64.114 213.894 1.00 72.89 229 GLU E N 1
ATOM 9996 C CA . GLU E 1 229 ? -0.342 62.709 213.564 1.00 78.36 229 GLU E CA 1
ATOM 9997 C C . GLU E 1 229 ? 0.124 62.457 212.147 1.00 84.95 229 GLU E C 1
ATOM 9998 O O . GLU E 1 229 ? 0.865 61.503 211.891 1.00 91.19 229 GLU E O 1
ATOM 10004 N N . THR E 1 230 ? -0.282 63.352 211.244 1.00 90.50 230 THR E N 1
ATOM 10005 C CA . THR E 1 230 ? 0.040 63.238 209.812 1.00 88.21 230 THR E CA 1
ATOM 10006 C C . THR E 1 230 ? 1.531 63.507 209.401 1.00 80.62 230 THR E C 1
ATOM 10007 O O . THR E 1 230 ? 2.006 62.887 208.465 1.00 79.77 230 THR E O 1
ATOM 10011 N N . GLU E 1 231 ? 2.257 64.411 210.067 1.00 80.85 231 GLU E N 1
ATOM 10012 C CA . GLU E 1 231 ? 3.730 64.539 209.847 1.00 82.37 231 GLU E CA 1
ATOM 10013 C C . GLU E 1 231 ? 4.474 63.247 210.274 1.00 89.83 231 GLU E C 1
ATOM 10014 O O . GLU E 1 231 ? 5.359 62.744 209.556 1.00 87.10 231 GLU E O 1
ATOM 10020 N N . GLU E 1 232 ? 4.090 62.732 211.448 1.00 87.20 232 GLU E N 1
ATOM 10021 C CA . GLU E 1 232 ? 4.650 61.512 212.032 1.00 83.26 232 GLU E CA 1
ATOM 10022 C C . GLU E 1 232 ? 4.612 60.363 211.038 1.00 76.37 232 GLU E C 1
ATOM 10023 O O . GLU E 1 232 ? 5.652 59.750 210.782 1.00 70.56 232 GLU E O 1
ATOM 10029 N N . LYS E 1 233 ? 3.439 60.082 210.471 1.00 72.62 233 LYS E N 1
ATOM 10030 C CA . LYS E 1 233 ? 3.302 58.910 209.587 1.00 78.41 233 LYS E CA 1
ATOM 10031 C C . LYS E 1 233 ? 4.062 59.067 208.248 1.00 77.68 233 LYS E C 1
ATOM 10032 O O . LYS E 1 233 ? 4.465 58.055 207.640 1.00 60.93 233 LYS E O 1
ATOM 10038 N N . LYS E 1 234 ? 4.258 60.320 207.813 1.00 78.00 234 LYS E N 1
ATOM 10039 C CA . LYS E 1 234 ? 4.989 60.616 206.569 1.00 82.63 234 LYS E CA 1
ATOM 10040 C C . LYS E 1 234 ? 6.479 60.426 206.763 1.00 74.10 234 LYS E C 1
ATOM 10041 O O . LYS E 1 234 ? 7.152 59.891 205.897 1.00 79.22 234 LYS E O 1
ATOM 10047 N N . LEU E 1 235 ? 6.990 60.884 207.894 1.00 69.75 235 LEU E N 1
ATOM 10048 C CA . LEU E 1 235 ? 8.357 60.559 208.301 1.00 68.83 235 LEU E CA 1
ATOM 10049 C C . LEU E 1 235 ? 8.545 59.010 208.469 1.00 64.95 235 LEU E C 1
ATOM 10050 O O . LEU E 1 235 ? 9.524 58.412 207.972 1.00 55.19 235 LEU E O 1
ATOM 10055 N N . GLN E 1 236 ? 7.603 58.370 209.159 1.00 54.87 236 GLN E N 1
ATOM 10056 C CA . GLN E 1 236 ? 7.662 56.930 209.329 1.00 60.39 236 GLN E CA 1
ATOM 10057 C C . GLN E 1 236 ? 7.761 56.213 207.962 1.00 64.05 236 GLN E C 1
ATOM 10058 O O . GLN E 1 236 ? 8.629 55.352 207.777 1.00 62.99 236 GLN E O 1
ATOM 10064 N N . ALA E 1 237 ? 6.885 56.586 207.019 1.00 62.59 237 ALA E N 1
ATOM 10065 C CA . ALA E 1 237 ? 6.870 56.001 205.669 1.00 61.27 237 ALA E CA 1
ATOM 10066 C C . ALA E 1 237 ? 8.188 56.227 204.908 1.00 57.40 237 ALA E C 1
ATOM 10067 O O . ALA E 1 237 ? 8.664 55.326 204.197 1.00 50.43 237 ALA E O 1
ATOM 10069 N N . LEU E 1 238 ? 8.761 57.413 205.075 1.00 49.14 238 LEU E N 1
ATOM 10070 C CA . LEU E 1 238 ? 10.001 57.758 204.421 1.00 54.79 238 LEU E CA 1
ATOM 10071 C C . LEU E 1 238 ? 11.163 56.951 205.006 1.00 59.14 238 LEU E C 1
ATOM 10072 O O . LEU E 1 238 ? 11.954 56.369 204.263 1.00 56.19 238 LEU E O 1
ATOM 10077 N N . CYS E 1 239 ? 11.270 56.943 206.338 1.00 60.75 239 CYS E N 1
ATOM 10078 C CA . CYS E 1 239 ? 12.351 56.226 207.032 1.00 54.05 239 CYS E CA 1
ATOM 10079 C C . CYS E 1 239 ? 12.305 54.716 206.779 1.00 47.11 239 CYS E C 1
ATOM 10080 O O . CYS E 1 239 ? 13.334 54.066 206.824 1.00 50.28 239 CYS E O 1
ATOM 10083 N N . LEU E 1 240 ? 11.120 54.165 206.555 1.00 44.56 240 LEU E N 1
ATOM 10084 C CA . LEU E 1 240 ? 10.963 52.755 206.179 1.00 49.18 240 LEU E CA 1
ATOM 10085 C C . LEU E 1 240 ? 11.619 52.494 204.799 1.00 57.39 240 LEU E C 1
ATOM 10086 O O . LEU E 1 240 ? 12.331 51.499 204.601 1.00 64.31 240 LEU E O 1
ATOM 10091 N N . ARG E 1 241 ? 11.359 53.389 203.848 1.00 66.04 241 ARG E N 1
ATOM 10092 C CA . ARG E 1 241 ? 12.023 53.351 202.540 1.00 62.38 241 ARG E CA 1
ATOM 10093 C C . ARG E 1 241 ? 13.543 53.487 202.675 1.00 52.50 241 ARG E C 1
ATOM 10094 O O . ARG E 1 241 ? 14.288 52.789 201.983 1.00 51.38 241 ARG E O 1
ATOM 10102 N N . ALA E 1 242 ? 14.005 54.331 203.592 1.00 44.50 242 ALA E N 1
ATOM 10103 C CA . ALA E 1 242 ? 15.444 54.513 203.788 1.00 46.88 242 ALA E CA 1
ATOM 10104 C C . ALA E 1 242 ? 16.090 53.316 204.505 1.00 52.19 242 ALA E C 1
ATOM 10105 O O . ALA E 1 242 ? 17.258 52.990 204.256 1.00 48.63 242 ALA E O 1
ATOM 10107 N N . PHE E 1 243 ? 15.321 52.695 205.400 1.00 52.24 243 PHE E N 1
ATOM 10108 C CA . PHE E 1 243 ? 15.712 51.486 206.117 1.00 51.94 243 PHE E CA 1
ATOM 10109 C C . PHE E 1 243 ? 15.860 50.351 205.098 1.00 50.81 243 PHE E C 1
ATOM 10110 O O . PHE E 1 243 ? 16.845 49.622 205.117 1.00 42.91 243 PHE E O 1
ATOM 10118 N N . GLN E 1 244 ? 14.871 50.212 204.211 1.00 51.42 244 GLN E N 1
ATOM 10119 C CA . GLN E 1 244 ? 14.948 49.238 203.114 1.00 56.16 244 GLN E CA 1
ATOM 10120 C C . GLN E 1 244 ? 16.078 49.572 202.079 1.00 54.08 244 GLN E C 1
ATOM 10121 O O . GLN E 1 244 ? 16.960 48.750 201.823 1.00 47.80 244 GLN E O 1
ATOM 10127 N N . ALA E 1 245 ? 16.091 50.801 201.572 1.00 50.03 245 ALA E N 1
ATOM 10128 C CA . ALA E 1 245 ? 17.108 51.248 200.632 1.00 52.33 245 ALA E CA 1
ATOM 10129 C C . ALA E 1 245 ? 18.483 50.729 201.000 1.00 53.53 245 ALA E C 1
ATOM 10130 O O . ALA E 1 245 ? 19.171 50.124 200.173 1.00 56.94 245 ALA E O 1
ATOM 10132 N N . VAL E 1 246 ? 18.855 50.921 202.256 1.00 53.70 246 VAL E N 1
ATOM 10133 C CA . VAL E 1 246 ? 20.189 50.575 202.725 1.00 54.49 246 VAL E CA 1
ATOM 10134 C C . VAL E 1 246 ? 20.354 49.092 203.116 1.00 50.43 246 VAL E C 1
ATOM 10135 O O . VAL E 1 246 ? 21.434 48.686 203.503 1.00 51.48 246 VAL E O 1
ATOM 10139 N N . GLY E 1 247 ? 19.309 48.282 202.998 1.00 53.25 247 GLY E N 1
ATOM 10140 C CA . GLY E 1 247 ? 19.383 46.848 203.345 1.00 58.44 247 GLY E CA 1
ATOM 10141 C C . GLY E 1 247 ? 19.331 46.455 204.830 1.00 59.46 247 GLY E C 1
ATOM 10142 O O . GLY E 1 247 ? 19.537 45.278 205.167 1.00 56.89 247 GLY E O 1
ATOM 10143 N N . ALA E 1 248 ? 19.060 47.416 205.723 1.00 56.85 248 ALA E N 1
ATOM 10144 C CA . ALA E 1 248 ? 18.789 47.108 207.122 1.00 52.89 248 ALA E CA 1
ATOM 10145 C C . ALA E 1 248 ? 17.532 46.246 207.241 1.00 52.84 248 ALA E C 1
ATOM 10146 O O . ALA E 1 248 ? 16.587 46.436 206.473 1.00 49.55 248 ALA E O 1
ATOM 10148 N N . GLU E 1 249 ? 17.526 45.303 208.187 1.00 52.68 249 GLU E N 1
ATOM 10149 C CA . GLU E 1 249 ? 16.303 44.528 208.495 1.00 56.09 249 GLU E CA 1
ATOM 10150 C C . GLU E 1 249 ? 16.102 44.204 209.961 1.00 49.93 249 GLU E C 1
ATOM 10151 O O . GLU E 1 249 ? 17.035 44.212 210.787 1.00 55.13 249 GLU E O 1
ATOM 10157 N N . GLY E 1 250 ? 14.853 43.907 210.263 1.00 48.50 250 GLY E N 1
ATOM 10158 C CA . GLY E 1 250 ? 14.420 43.510 211.607 1.00 46.30 250 GLY E CA 1
ATOM 10159 C C . GLY E 1 250 ? 14.222 44.681 212.560 1.00 45.00 250 GLY E C 1
ATOM 10160 O O . GLY E 1 250 ? 13.092 45.100 212.832 1.00 47.30 250 GLY E O 1
ATOM 10161 N N . TRP E 1 251 ? 15.328 45.200 213.070 1.00 43.37 251 TRP E N 1
ATOM 10162 C CA . TRP E 1 251 ? 15.291 46.291 214.003 1.00 47.81 251 TRP E CA 1
ATOM 10163 C C . TRP E 1 251 ? 16.476 47.217 213.773 1.00 46.44 251 TRP E C 1
ATOM 10164 O O . TRP E 1 251 ? 17.485 46.823 213.188 1.00 45.17 251 TRP E O 1
ATOM 10175 N N . GLY E 1 252 ? 16.326 48.455 214.222 1.00 45.29 252 GLY E N 1
ATOM 10176 C CA . GLY E 1 252 ? 17.370 49.464 214.024 1.00 49.62 252 GLY E CA 1
ATOM 10177 C C . GLY E 1 252 ? 16.859 50.845 214.339 1.00 49.02 252 GLY E C 1
ATOM 10178 O O . GLY E 1 252 ? 15.739 51.001 214.855 1.00 60.97 252 GLY E O 1
ATOM 10179 N N . ARG E 1 253 ? 17.658 51.856 214.031 1.00 46.58 253 ARG E N 1
ATOM 10180 C CA . ARG E 1 253 ? 17.170 53.220 214.095 1.00 50.77 253 ARG E CA 1
ATOM 10181 C C . ARG E 1 253 ? 17.553 53.954 212.831 1.00 53.50 253 ARG E C 1
ATOM 10182 O O . ARG E 1 253 ? 18.649 53.768 212.343 1.00 60.82 253 ARG E O 1
ATOM 10190 N N . ILE E 1 254 ? 16.640 54.778 212.318 1.00 53.98 254 ILE E N 1
ATOM 10191 C CA . ILE E 1 254 ? 16.968 55.832 211.369 1.00 51.05 254 ILE E CA 1
ATOM 10192 C C . ILE E 1 254 ? 16.842 57.163 212.081 1.00 50.07 254 ILE E C 1
ATOM 10193 O O . ILE E 1 254 ? 15.797 57.429 212.670 1.00 53.13 254 ILE E O 1
ATOM 10198 N N . ASP E 1 255 ? 17.888 57.980 212.004 1.00 48.68 255 ASP E N 1
ATOM 10199 C CA . ASP E 1 255 ? 17.865 59.404 212.372 1.00 54.65 255 ASP E CA 1
ATOM 10200 C C . ASP E 1 255 ? 17.549 60.340 211.146 1.00 56.07 255 ASP E C 1
ATOM 10201 O O . ASP E 1 255 ? 17.989 60.090 210.015 1.00 57.97 255 ASP E O 1
ATOM 10206 N N . ALA E 1 256 ? 16.846 61.440 211.426 1.00 61.28 256 ALA E N 1
ATOM 10207 C CA . ALA E 1 256 ? 16.299 62.388 210.422 1.00 64.62 256 ALA E CA 1
ATOM 10208 C C . ALA E 1 256 ? 16.113 63.800 210.996 1.00 60.73 256 ALA E C 1
ATOM 10209 O O . ALA E 1 256 ? 16.194 63.996 212.192 1.00 62.99 256 ALA E O 1
ATOM 10211 N N . MET E 1 257 ? 15.851 64.767 210.120 1.00 70.01 257 MET E N 1
ATOM 10212 C CA . MET E 1 257 ? 15.825 66.205 210.452 1.00 71.30 257 MET E CA 1
ATOM 10213 C C . MET E 1 257 ? 14.604 66.847 209.789 1.00 73.48 257 MET E C 1
ATOM 10214 O O . MET E 1 257 ? 14.110 66.345 208.792 1.00 75.38 257 MET E O 1
ATOM 10219 N N . GLN E 1 258 ? 14.087 67.929 210.360 1.00 83.43 258 GLN E N 1
ATOM 10220 C CA . GLN E 1 258 ? 13.086 68.766 209.669 1.00 79.35 258 GLN E CA 1
ATOM 10221 C C . GLN E 1 258 ? 13.615 70.197 209.588 1.00 75.33 258 GLN E C 1
ATOM 10222 O O . GLN E 1 258 ? 13.904 70.793 210.624 1.00 80.39 258 GLN E O 1
ATOM 10228 N N . ASP E 1 259 ? 13.773 70.729 208.367 1.00 71.59 259 ASP E N 1
ATOM 10229 C CA . ASP E 1 259 ? 14.229 72.135 208.166 1.00 75.44 259 ASP E CA 1
ATOM 10230 C C . ASP E 1 259 ? 13.152 73.157 208.548 1.00 73.22 259 ASP E C 1
ATOM 10231 O O . ASP E 1 259 ? 12.013 72.774 208.824 1.00 57.38 259 ASP E O 1
ATOM 10236 N N . GLU E 1 260 ? 13.511 74.447 208.553 1.00 83.91 260 GLU E N 1
ATOM 10237 C CA . GLU E 1 260 ? 12.520 75.538 208.813 1.00 82.60 260 GLU E CA 1
ATOM 10238 C C . GLU E 1 260 ? 11.256 75.360 207.949 1.00 78.66 260 GLU E C 1
ATOM 10239 O O . GLU E 1 260 ? 10.145 75.612 208.421 1.00 68.49 260 GLU E O 1
ATOM 10245 N N . GLN E 1 261 ? 11.431 74.927 206.694 1.00 72.15 261 GLN E N 1
ATOM 10246 C CA . GLN E 1 261 ? 10.320 74.861 205.749 1.00 77.74 261 GLN E CA 1
ATOM 10247 C C . GLN E 1 261 ? 9.397 73.675 205.962 1.00 70.30 261 GLN E C 1
ATOM 10248 O O . GLN E 1 261 ? 8.342 73.633 205.345 1.00 72.66 261 GLN E O 1
ATOM 10254 N N . GLY E 1 262 ? 9.795 72.713 206.800 1.00 76.30 262 GLY E N 1
ATOM 10255 C CA . GLY E 1 262 ? 8.999 71.493 207.080 1.00 75.51 262 GLY E CA 1
ATOM 10256 C C . GLY E 1 262 ? 9.359 70.228 206.289 1.00 70.63 262 GLY E C 1
ATOM 10257 O O . GLY E 1 262 ? 8.651 69.222 206.363 1.00 64.15 262 GLY E O 1
ATOM 10258 N N . ASN E 1 263 ? 10.437 70.271 205.517 1.00 69.48 263 ASN E N 1
ATOM 10259 C CA . ASN E 1 263 ? 10.879 69.097 204.750 1.00 75.24 263 ASN E CA 1
ATOM 10260 C C . ASN E 1 263 ? 11.824 68.226 205.602 1.00 67.12 263 ASN E C 1
ATOM 10261 O O . ASN E 1 263 ? 12.620 68.724 206.409 1.00 56.73 263 ASN E O 1
ATOM 10266 N N . PHE E 1 264 ? 11.746 66.921 205.391 1.00 68.34 264 PHE E N 1
ATOM 10267 C CA . PHE E 1 264 ? 12.582 65.957 206.123 1.00 66.91 264 PHE E CA 1
ATOM 10268 C C . PHE E 1 264 ? 13.848 65.554 205.386 1.00 62.92 264 PHE E C 1
ATOM 10269 O O . PHE E 1 264 ? 13.802 65.215 204.207 1.00 66.34 264 PHE E O 1
ATOM 10277 N N . TRP E 1 265 ? 14.965 65.586 206.103 1.00 62.64 265 TRP E N 1
ATOM 10278 C CA . TRP E 1 265 ? 16.278 65.153 205.623 1.00 59.44 265 TRP E CA 1
ATOM 10279 C C . TRP E 1 265 ? 16.800 63.917 206.402 1.00 64.36 265 TRP E C 1
ATOM 10280 O O . TRP E 1 265 ? 16.834 63.943 207.639 1.00 61.88 265 TRP E O 1
ATOM 10291 N N . LEU E 1 266 ? 17.201 62.848 205.688 1.00 56.18 266 LEU E N 1
ATOM 10292 C CA . LEU E 1 266 ? 17.810 61.661 206.319 1.00 48.90 266 LEU E CA 1
ATOM 10293 C C . LEU E 1 266 ? 19.257 61.926 206.739 1.00 48.31 266 LEU E C 1
ATOM 10294 O O . LEU E 1 266 ? 19.979 62.628 206.073 1.00 51.32 266 LEU E O 1
ATOM 10299 N N . LEU E 1 267 ? 19.657 61.371 207.873 1.00 52.49 267 LEU E N 1
ATOM 10300 C CA . LEU E 1 267 ? 20.962 61.640 208.480 1.00 54.80 267 LEU E CA 1
ATOM 10301 C C . LEU E 1 267 ? 21.845 60.387 208.594 1.00 56.68 267 LEU E C 1
ATOM 10302 O O . LEU E 1 267 ? 23.037 60.448 208.289 1.00 51.27 267 LEU E O 1
ATOM 10307 N N . GLU E 1 268 ? 21.288 59.289 209.118 1.00 52.67 268 GLU E N 1
ATOM 10308 C CA . GLU E 1 268 ? 22.060 58.064 209.350 1.00 50.39 268 GLU E CA 1
ATOM 10309 C C . GLU E 1 268 ? 21.191 56.906 209.823 1.00 48.97 268 GLU E C 1
ATOM 10310 O O . GLU E 1 268 ? 20.001 57.059 210.107 1.00 48.94 268 GLU E O 1
ATOM 10316 N N . VAL E 1 269 ? 21.796 55.730 209.833 1.00 45.30 269 VAL E N 1
ATOM 10317 C CA . VAL E 1 269 ? 21.138 54.517 210.243 1.00 44.11 269 VAL E CA 1
ATOM 10318 C C . VAL E 1 269 ? 21.999 53.911 211.355 1.00 44.56 269 VAL E C 1
ATOM 10319 O O . VAL E 1 269 ? 23.245 54.011 211.335 1.00 36.25 269 VAL E O 1
ATOM 10323 N N . ASN E 1 270 ? 21.309 53.331 212.341 1.00 47.42 270 ASN E N 1
ATOM 10324 C CA . ASN E 1 270 ? 21.923 52.538 213.399 1.00 50.47 270 ASN E CA 1
ATOM 10325 C C . ASN E 1 270 ? 21.392 51.087 213.346 1.00 44.59 270 ASN E C 1
ATOM 10326 O O . ASN E 1 270 ? 20.183 50.848 213.477 1.00 40.46 270 ASN E O 1
ATOM 10331 N N . THR E 1 271 ? 22.297 50.131 213.133 1.00 45.53 271 THR E N 1
ATOM 10332 C CA . THR E 1 271 ? 21.916 48.687 212.995 1.00 47.09 271 THR E CA 1
ATOM 10333 C C . THR E 1 271 ? 22.051 47.804 214.264 1.00 42.24 271 THR E C 1
ATOM 10334 O O . THR E 1 271 ? 21.740 46.635 214.241 1.00 42.45 271 THR E O 1
ATOM 10338 N N . VAL E 1 272 ? 22.610 48.348 215.330 1.00 41.26 272 VAL E N 1
ATOM 10339 C CA . VAL E 1 272 ? 22.597 47.706 216.642 1.00 41.31 272 VAL E CA 1
ATOM 10340 C C . VAL E 1 272 ? 22.447 48.780 217.710 1.00 36.74 272 VAL E C 1
ATOM 10341 O O . VAL E 1 272 ? 23.385 49.207 218.339 1.00 34.82 272 VAL E O 1
ATOM 10345 N N . PRO E 1 273 ? 21.215 49.277 217.855 1.00 37.00 273 PRO E N 1
ATOM 10346 C CA . PRO E 1 273 ? 20.898 50.253 218.895 1.00 37.43 273 PRO E CA 1
ATOM 10347 C C . PRO E 1 273 ? 21.081 49.706 220.304 1.00 38.77 273 PRO E C 1
ATOM 10348 O O . PRO E 1 273 ? 20.970 48.485 220.538 1.00 41.30 273 PRO E O 1
ATOM 10352 N N . GLY E 1 274 ? 21.389 50.614 221.220 1.00 33.97 274 GLY E N 1
ATOM 10353 C CA . GLY E 1 274 ? 21.372 50.345 222.607 1.00 35.73 274 GLY E CA 1
ATOM 10354 C C . GLY E 1 274 ? 20.096 49.682 223.100 1.00 38.36 274 GLY E C 1
ATOM 10355 O O . GLY E 1 274 ? 18.986 49.928 222.575 1.00 40.94 274 GLY E O 1
ATOM 10356 N N . MET E 1 275 ? 20.294 48.781 224.064 1.00 35.30 275 MET E N 1
ATOM 10357 C CA . MET E 1 275 ? 19.219 48.190 224.814 1.00 39.65 275 MET E CA 1
ATOM 10358 C C . MET E 1 275 ? 19.435 48.429 226.337 1.00 41.40 275 MET E C 1
ATOM 10359 O O . MET E 1 275 ? 18.928 47.680 227.163 1.00 45.28 275 MET E O 1
ATOM 10364 N N . THR E 1 276 ? 20.175 49.487 226.693 1.00 43.01 276 THR E N 1
ATOM 10365 C CA . THR E 1 276 ? 20.347 49.906 228.087 1.00 42.86 276 THR E CA 1
ATOM 10366 C C . THR E 1 276 ? 19.057 50.543 228.573 1.00 40.62 276 THR E C 1
ATOM 10367 O O . THR E 1 276 ? 18.161 50.848 227.781 1.00 37.09 276 THR E O 1
ATOM 10371 N N . SER E 1 277 ? 19.001 50.777 229.870 1.00 43.20 277 SER E N 1
ATOM 10372 C CA . SER E 1 277 ? 17.816 51.356 230.531 1.00 47.93 277 SER E CA 1
ATOM 10373 C C . SER E 1 277 ? 17.516 52.802 230.143 1.00 43.58 277 SER E C 1
ATOM 10374 O O . SER E 1 277 ? 16.406 53.235 230.282 1.00 48.24 277 SER E O 1
ATOM 10377 N N . HIS E 1 278 ? 18.500 53.538 229.650 1.00 46.43 278 HIS E N 1
ATOM 10378 C CA . HIS E 1 278 ? 18.297 54.893 229.097 1.00 47.78 278 HIS E CA 1
ATOM 10379 C C . HIS E 1 278 ? 18.237 54.943 227.551 1.00 47.66 278 HIS E C 1
ATOM 10380 O O . HIS E 1 278 ? 18.183 56.031 227.011 1.00 49.53 278 HIS E O 1
ATOM 10387 N N . SER E 1 279 ? 18.280 53.802 226.845 1.00 46.06 279 SER E N 1
ATOM 10388 C CA . SER E 1 279 ? 18.305 53.792 225.369 1.00 43.37 279 SER E CA 1
ATOM 10389 C C . SER E 1 279 ? 16.906 53.967 224.792 1.00 44.87 279 SER E C 1
ATOM 10390 O O . SER E 1 279 ? 15.876 53.711 225.476 1.00 46.97 279 SER E O 1
ATOM 10393 N N . LEU E 1 280 ? 16.894 54.357 223.514 1.00 42.37 280 LEU E N 1
ATOM 10394 C CA . LEU E 1 280 ? 15.704 54.878 222.823 1.00 42.73 280 LEU E CA 1
ATOM 10395 C C . LEU E 1 280 ? 14.733 53.845 222.260 1.00 40.53 280 LEU E C 1
ATOM 10396 O O . LEU E 1 280 ? 13.515 54.045 222.344 1.00 41.30 280 LEU E O 1
ATOM 10401 N N . VAL E 1 281 ? 15.244 52.754 221.686 1.00 37.98 281 VAL E N 1
ATOM 10402 C CA . VAL E 1 281 ? 14.364 51.779 221.067 1.00 38.45 281 VAL E CA 1
ATOM 10403 C C . VAL E 1 281 ? 13.366 51.197 222.061 1.00 40.76 281 VAL E C 1
ATOM 10404 O O . VAL E 1 281 ? 12.191 51.171 221.744 1.00 49.08 281 VAL E O 1
ATOM 10408 N N . PRO E 1 282 ? 13.812 50.773 223.274 1.00 39.66 282 PRO E N 1
ATOM 10409 C CA . PRO E 1 282 ? 12.866 50.323 224.313 1.00 44.45 282 PRO E CA 1
ATOM 10410 C C . PRO E 1 282 ? 11.755 51.328 224.608 1.00 44.43 282 PRO E C 1
ATOM 10411 O O . PRO E 1 282 ? 10.577 50.939 224.767 1.00 42.37 282 PRO E O 1
ATOM 10415 N N . LYS E 1 283 ? 12.140 52.601 224.669 1.00 46.88 283 LYS E N 1
ATOM 10416 C CA . LYS E 1 283 ? 11.177 53.701 224.847 1.00 50.09 283 LYS E CA 1
ATOM 10417 C C . LYS E 1 283 ? 10.139 53.763 223.692 1.00 51.34 283 LYS E C 1
ATOM 10418 O O . LYS E 1 283 ? 8.923 53.886 223.949 1.00 48.83 283 LYS E O 1
ATOM 10424 N N . ALA E 1 284 ? 10.597 53.633 222.440 1.00 48.51 284 ALA E N 1
ATOM 10425 C CA . ALA E 1 284 ? 9.668 53.701 221.312 1.00 46.91 284 ALA E CA 1
ATOM 10426 C C . ALA E 1 284 ? 8.744 52.492 221.302 1.00 47.36 284 ALA E C 1
ATOM 10427 O O . ALA E 1 284 ? 7.597 52.595 220.897 1.00 51.34 284 ALA E O 1
ATOM 10429 N N . ALA E 1 285 ? 9.250 51.342 221.726 1.00 43.85 285 ALA E N 1
ATOM 10430 C CA . ALA E 1 285 ? 8.472 50.119 221.702 1.00 46.62 285 ALA E CA 1
ATOM 10431 C C . ALA E 1 285 ? 7.474 50.072 222.872 1.00 49.22 285 ALA E C 1
ATOM 10432 O O . ALA E 1 285 ? 6.352 49.574 222.733 1.00 49.31 285 ALA E O 1
ATOM 10434 N N . LYS E 1 286 ? 7.909 50.557 224.029 1.00 54.73 286 LYS E N 1
ATOM 10435 C CA . LYS E 1 286 ? 7.021 50.809 225.170 1.00 60.22 286 LYS E CA 1
ATOM 10436 C C . LYS E 1 286 ? 5.786 51.618 224.715 1.00 58.82 286 LYS E C 1
ATOM 10437 O O . LYS E 1 286 ? 4.649 51.234 224.981 1.00 55.26 286 LYS E O 1
ATOM 10443 N N . ALA E 1 287 ? 6.018 52.675 223.940 1.00 59.61 287 ALA E N 1
ATOM 10444 C CA . ALA E 1 287 ? 4.939 53.555 223.495 1.00 57.27 287 ALA E CA 1
ATOM 10445 C C . ALA E 1 287 ? 3.853 52.897 222.673 1.00 57.17 287 ALA E C 1
ATOM 10446 O O . ALA E 1 287 ? 2.854 53.538 222.395 1.00 57.47 287 ALA E O 1
ATOM 10448 N N . VAL E 1 288 ? 4.045 51.649 222.271 1.00 53.87 288 VAL E N 1
ATOM 10449 C CA . VAL E 1 288 ? 3.085 50.934 221.442 1.00 54.52 288 VAL E CA 1
ATOM 10450 C C . VAL E 1 288 ? 2.733 49.588 222.124 1.00 58.30 288 VAL E C 1
ATOM 10451 O O . VAL E 1 288 ? 2.204 48.671 221.488 1.00 63.20 288 VAL E O 1
ATOM 10455 N N . GLY E 1 289 ? 3.021 49.482 223.431 1.00 59.24 289 GLY E N 1
ATOM 10456 C CA . GLY E 1 289 ? 2.655 48.308 224.243 1.00 59.76 289 GLY E CA 1
ATOM 10457 C C . GLY E 1 289 ? 3.634 47.157 224.457 1.00 57.33 289 GLY E C 1
ATOM 10458 O O . GLY E 1 289 ? 3.240 46.134 225.008 1.00 55.89 289 GLY E O 1
ATOM 10459 N N . TYR E 1 290 ? 4.890 47.305 224.039 1.00 52.94 290 TYR E N 1
ATOM 10460 C CA . TYR E 1 290 ? 5.885 46.244 224.203 1.00 53.93 290 TYR E CA 1
ATOM 10461 C C . TYR E 1 290 ? 6.631 46.474 225.515 1.00 50.26 290 TYR E C 1
ATOM 10462 O O . TYR E 1 290 ? 7.321 47.464 225.662 1.00 50.03 290 TYR E O 1
ATOM 10471 N N . SER E 1 291 ? 6.530 45.558 226.466 1.00 45.21 291 SER E N 1
ATOM 10472 C CA . SER E 1 291 ? 7.470 45.584 227.574 1.00 41.60 291 SER E CA 1
ATOM 10473 C C . SER E 1 291 ? 8.874 45.392 227.000 1.00 41.45 291 SER E C 1
ATOM 10474 O O . SER E 1 291 ? 9.004 44.933 225.852 1.00 44.45 291 SER E O 1
ATOM 10477 N N . PHE E 1 292 ? 9.913 45.728 227.781 1.00 38.60 292 PHE E N 1
ATOM 10478 C CA . PHE E 1 292 ? 11.285 45.455 227.402 1.00 37.00 292 PHE E CA 1
ATOM 10479 C C . PHE E 1 292 ? 11.538 43.988 227.036 1.00 38.77 292 PHE E C 1
ATOM 10480 O O . PHE E 1 292 ? 12.202 43.714 226.032 1.00 42.70 292 PHE E O 1
ATOM 10488 N N . ASP E 1 293 ? 10.981 43.056 227.806 1.00 42.82 293 ASP E N 1
ATOM 10489 C CA . ASP E 1 293 ? 11.129 41.615 227.533 1.00 44.34 293 ASP E CA 1
ATOM 10490 C C . ASP E 1 293 ? 10.404 41.217 226.269 1.00 48.00 293 ASP E C 1
ATOM 10491 O O . ASP E 1 293 ? 10.960 40.459 225.444 1.00 41.51 293 ASP E O 1
ATOM 10496 N N . GLU E 1 294 ? 9.157 41.692 226.119 1.00 44.93 294 GLU E N 1
ATOM 10497 C CA . GLU E 1 294 ? 8.413 41.448 224.874 1.00 43.42 294 GLU E CA 1
ATOM 10498 C C . GLU E 1 294 ? 9.183 41.988 223.683 1.00 44.62 294 GLU E C 1
ATOM 10499 O O . GLU E 1 294 ? 9.340 41.287 222.680 1.00 48.04 294 GLU E O 1
ATOM 10505 N N . LEU E 1 295 ? 9.709 43.199 223.815 1.00 41.17 295 LEU E N 1
ATOM 10506 C CA . LEU E 1 295 ? 10.610 43.755 222.798 1.00 42.36 295 LEU E CA 1
ATOM 10507 C C . LEU E 1 295 ? 11.779 42.801 222.449 1.00 43.06 295 LEU E C 1
ATOM 10508 O O . LEU E 1 295 ? 12.059 42.547 221.265 1.00 45.16 295 LEU E O 1
ATOM 10513 N N . CYS E 1 296 ? 12.441 42.274 223.469 1.00 43.16 296 CYS E N 1
ATOM 10514 C CA . CYS E 1 296 ? 13.618 41.421 223.263 1.00 38.95 296 CYS E CA 1
ATOM 10515 C C . CYS E 1 296 ? 13.238 40.150 222.525 1.00 39.00 296 CYS E C 1
ATOM 10516 O O . CYS E 1 296 ? 13.944 39.717 221.615 1.00 40.04 296 CYS E O 1
ATOM 10519 N N . VAL E 1 297 ? 12.098 39.570 222.877 1.00 43.62 297 VAL E N 1
ATOM 10520 C CA . VAL E 1 297 ? 11.600 38.392 222.178 1.00 41.05 297 VAL E CA 1
ATOM 10521 C C . VAL E 1 297 ? 11.226 38.699 220.736 1.00 42.21 297 VAL E C 1
ATOM 10522 O O . VAL E 1 297 ? 11.519 37.909 219.835 1.00 46.28 297 VAL E O 1
ATOM 10526 N N . ALA E 1 298 ? 10.624 39.846 220.505 1.00 39.24 298 ALA E N 1
ATOM 10527 C CA . ALA E 1 298 ? 10.249 40.209 219.151 1.00 41.27 298 ALA E CA 1
ATOM 10528 C C . ALA E 1 298 ? 11.519 40.340 218.246 1.00 40.77 298 ALA E C 1
ATOM 10529 O O . ALA E 1 298 ? 11.545 39.880 217.116 1.00 41.97 298 ALA E O 1
ATOM 10531 N N . ILE E 1 299 ? 12.571 40.926 218.772 1.00 38.71 299 ILE E N 1
ATOM 10532 C CA . ILE E 1 299 ? 13.804 41.056 218.031 1.00 37.78 299 ILE E CA 1
ATOM 10533 C C . ILE E 1 299 ? 14.340 39.681 217.700 1.00 40.27 299 ILE E C 1
ATOM 10534 O O . ILE E 1 299 ? 14.780 39.474 216.611 1.00 45.92 299 ILE E O 1
ATOM 10539 N N . LEU E 1 300 ? 14.342 38.770 218.660 1.00 42.58 300 LEU E N 1
ATOM 10540 C CA . LEU E 1 300 ? 14.863 37.418 218.459 1.00 43.52 300 LEU E CA 1
ATOM 10541 C C . LEU E 1 300 ? 14.033 36.594 217.483 1.00 45.79 300 LEU E C 1
ATOM 10542 O O . LEU E 1 300 ? 14.580 35.680 216.836 1.00 41.87 300 LEU E O 1
ATOM 10547 N N . GLU E 1 301 ? 12.737 36.901 217.378 1.00 46.76 301 GLU E N 1
ATOM 10548 C CA . GLU E 1 301 ? 11.864 36.212 216.414 1.00 53.07 301 GLU E CA 1
ATOM 10549 C C . GLU E 1 301 ? 12.292 36.411 214.945 1.00 52.12 301 GLU E C 1
ATOM 10550 O O . GLU E 1 301 ? 11.825 35.674 214.103 1.00 59.37 301 GLU E O 1
ATOM 10556 N N . GLN E 1 302 ? 13.177 37.371 214.642 1.00 58.45 302 GLN E N 1
ATOM 10557 C CA . GLN E 1 302 ? 13.840 37.491 213.298 1.00 60.45 302 GLN E CA 1
ATOM 10558 C C . GLN E 1 302 ? 14.600 36.249 212.883 1.00 54.60 302 GLN E C 1
ATOM 10559 O O . GLN E 1 302 ? 14.702 35.952 211.718 1.00 64.84 302 GLN E O 1
ATOM 10565 N N . THR E 1 303 ? 15.174 35.558 213.841 1.00 55.34 303 THR E N 1
ATOM 10566 C CA . THR E 1 303 ? 16.080 34.465 213.549 1.00 57.51 303 THR E CA 1
ATOM 10567 C C . THR E 1 303 ? 15.339 33.195 213.164 1.00 57.84 303 THR E C 1
ATOM 10568 O O . THR E 1 303 ? 15.973 32.237 212.771 1.00 69.51 303 THR E O 1
ATOM 10572 N N . LEU E 1 304 ? 14.020 33.175 213.318 1.00 65.34 304 LEU E N 1
ATOM 10573 C CA . LEU E 1 304 ? 13.170 32.240 212.568 1.00 78.35 304 LEU E CA 1
ATOM 10574 C C . LEU E 1 304 ? 12.888 32.929 211.237 1.00 86.68 304 LEU E C 1
ATOM 10575 O O . LEU E 1 304 ? 12.638 34.139 211.238 1.00 102.84 304 LEU E O 1
ATOM 10580 N N . GLU E 1 305 ? 12.894 32.215 210.114 1.00 85.97 305 GLU E N 1
ATOM 10581 C CA . GLU E 1 305 ? 12.664 32.910 208.811 1.00 93.78 305 GLU E CA 1
ATOM 10582 C C . GLU E 1 305 ? 11.169 32.917 208.408 1.00 92.15 305 GLU E C 1
ATOM 10583 O O . GLU E 1 305 ? 10.704 32.041 207.676 1.00 89.24 305 GLU E O 1
ATOM 10589 N N . GLY E 1 306 ? 10.440 33.918 208.910 1.00 89.82 306 GLY E N 1
ATOM 10590 C CA . GLY E 1 306 ? 9.004 34.074 208.671 1.00 94.75 306 GLY E CA 1
ATOM 10591 C C . GLY E 1 306 ? 8.694 34.654 207.300 1.00 101.37 306 GLY E C 1
ATOM 10592 O O . GLY E 1 306 ? 9.602 35.120 206.600 1.00 93.74 306 GLY E O 1
ATOM 10593 N N . THR E 1 307 ? 7.413 34.607 206.908 1.00 107.71 307 THR E N 1
ATOM 10594 C CA . THR E 1 307 ? 6.943 35.189 205.628 1.00 104.51 307 THR E CA 1
ATOM 10595 C C . THR E 1 307 ? 5.430 35.506 205.649 1.00 95.60 307 THR E C 1
ATOM 10596 O O . THR E 1 307 ? 4.927 36.246 206.501 1.00 73.81 307 THR E O 1
ATOM 10600 N N . SER F 1 2 ? 50.795 109.038 166.961 1.00 58.54 2 SER F N 1
ATOM 10601 C CA . SER F 1 2 ? 50.147 108.508 168.202 1.00 67.59 2 SER F CA 1
ATOM 10602 C C . SER F 1 2 ? 50.621 107.099 168.521 1.00 70.59 2 SER F C 1
ATOM 10603 O O . SER F 1 2 ? 50.736 106.255 167.615 1.00 76.72 2 SER F O 1
ATOM 10606 N N . ASN F 1 3 ? 50.850 106.833 169.804 1.00 63.49 3 ASN F N 1
ATOM 10607 C CA . ASN F 1 3 ? 51.125 105.472 170.234 1.00 57.83 3 ASN F CA 1
ATOM 10608 C C . ASN F 1 3 ? 50.018 104.469 169.878 1.00 55.66 3 ASN F C 1
ATOM 10609 O O . ASN F 1 3 ? 50.339 103.309 169.672 1.00 50.98 3 ASN F O 1
ATOM 10614 N N . ALA F 1 4 ? 48.755 104.903 169.736 1.00 61.34 4 ALA F N 1
ATOM 10615 C CA . ALA F 1 4 ? 47.654 103.965 169.364 1.00 62.45 4 ALA F CA 1
ATOM 10616 C C . ALA F 1 4 ? 47.826 103.365 167.961 1.00 65.77 4 ALA F C 1
ATOM 10617 O O . ALA F 1 4 ? 47.569 102.167 167.769 1.00 64.16 4 ALA F O 1
ATOM 10619 N N . THR F 1 5 ? 48.285 104.170 167.003 1.00 66.61 5 THR F N 1
ATOM 10620 C CA . THR F 1 5 ? 48.558 103.671 165.647 1.00 70.41 5 THR F CA 1
ATOM 10621 C C . THR F 1 5 ? 49.949 103.013 165.571 1.00 67.48 5 THR F C 1
ATOM 10622 O O . THR F 1 5 ? 50.091 101.955 164.976 1.00 81.60 5 THR F O 1
ATOM 10626 N N . LYS F 1 6 ? 50.967 103.631 166.156 1.00 57.65 6 LYS F N 1
ATOM 10627 C CA . LYS F 1 6 ? 52.333 103.095 166.097 1.00 54.12 6 LYS F CA 1
ATOM 10628 C C . LYS F 1 6 ? 52.430 101.620 166.562 1.00 55.54 6 LYS F C 1
ATOM 10629 O O . LYS F 1 6 ? 53.194 100.845 166.001 1.00 54.32 6 LYS F O 1
ATOM 10635 N N . PHE F 1 7 ? 51.681 101.241 167.602 1.00 53.69 7 PHE F N 1
ATOM 10636 C CA . PHE F 1 7 ? 51.822 99.902 168.226 1.00 47.87 7 PHE F CA 1
ATOM 10637 C C . PHE F 1 7 ? 50.658 98.985 167.973 1.00 44.35 7 PHE F C 1
ATOM 10638 O O . PHE F 1 7 ? 50.807 97.775 168.120 1.00 44.30 7 PHE F O 1
ATOM 10646 N N . GLY F 1 8 ? 49.509 99.523 167.593 1.00 41.67 8 GLY F N 1
ATOM 10647 C CA . GLY F 1 8 ? 48.339 98.677 167.370 1.00 41.08 8 GLY F CA 1
ATOM 10648 C C . GLY F 1 8 ? 47.797 98.050 168.626 1.00 40.15 8 GLY F C 1
ATOM 10649 O O . GLY F 1 8 ? 47.962 98.586 169.720 1.00 40.17 8 GLY F O 1
ATOM 10650 N N . LYS F 1 9 ? 47.086 96.937 168.455 1.00 42.82 9 LYS F N 1
ATOM 10651 C CA . LYS F 1 9 ? 46.464 96.255 169.563 1.00 45.47 9 LYS F CA 1
ATOM 10652 C C . LYS F 1 9 ? 47.560 95.439 170.199 1.00 45.24 9 LYS F C 1
ATOM 10653 O O . LYS F 1 9 ? 48.097 94.552 169.529 1.00 45.17 9 LYS F O 1
ATOM 10659 N N . VAL F 1 10 ? 47.920 95.755 171.457 1.00 43.97 10 VAL F N 1
ATOM 10660 C CA . VAL F 1 10 ? 48.986 95.008 172.150 1.00 43.02 10 VAL F CA 1
ATOM 10661 C C . VAL F 1 10 ? 48.497 94.140 173.266 1.00 42.80 10 VAL F C 1
ATOM 10662 O O . VAL F 1 10 ? 47.676 94.554 174.047 1.00 43.34 10 VAL F O 1
ATOM 10666 N N . ALA F 1 11 ? 49.022 92.916 173.313 1.00 42.64 11 ALA F N 1
ATOM 10667 C CA . ALA F 1 11 ? 48.582 91.900 174.287 1.00 41.71 11 ALA F CA 1
ATOM 10668 C C . ALA F 1 11 ? 49.639 91.841 175.331 1.00 42.09 11 ALA F C 1
ATOM 10669 O O . ALA F 1 11 ? 50.802 91.581 175.005 1.00 39.02 11 ALA F O 1
ATOM 10671 N N . VAL F 1 12 ? 49.243 92.068 176.580 1.00 43.47 12 VAL F N 1
ATOM 10672 C CA . VAL F 1 12 ? 50.147 91.972 177.706 1.00 40.66 12 VAL F CA 1
ATOM 10673 C C . VAL F 1 12 ? 49.936 90.609 178.317 1.00 43.67 12 VAL F C 1
ATOM 10674 O O . VAL F 1 12 ? 48.886 90.352 178.910 1.00 38.47 12 VAL F O 1
ATOM 10678 N N . LEU F 1 13 ? 50.928 89.739 178.180 1.00 45.45 13 LEU F N 1
ATOM 10679 C CA . LEU F 1 13 ? 50.752 88.354 178.564 1.00 42.95 13 LEU F CA 1
ATOM 10680 C C . LEU F 1 13 ? 51.069 88.275 180.025 1.00 40.13 13 LEU F C 1
ATOM 10681 O O . LEU F 1 13 ? 52.193 88.546 180.431 1.00 42.48 13 LEU F O 1
ATOM 10686 N N . LEU F 1 14 ? 50.079 87.885 180.808 1.00 45.01 14 LEU F N 1
ATOM 10687 C CA . LEU F 1 14 ? 50.209 87.861 182.263 1.00 48.27 14 LEU F CA 1
ATOM 10688 C C . LEU F 1 14 ? 49.413 86.723 182.872 1.00 44.75 14 LEU F C 1
ATOM 10689 O O . LEU F 1 14 ? 48.523 86.162 182.241 1.00 43.66 14 LEU F O 1
ATOM 10694 N N . GLY F 1 15 ? 49.714 86.427 184.125 1.00 41.48 15 GLY F N 1
ATOM 10695 C CA . GLY F 1 15 ? 48.958 85.426 184.868 1.00 47.54 15 GLY F CA 1
ATOM 10696 C C . GLY F 1 15 ? 49.613 84.095 184.646 1.00 45.69 15 GLY F C 1
ATOM 10697 O O . GLY F 1 15 ? 50.683 83.863 185.156 1.00 46.83 15 GLY F O 1
ATOM 10698 N N . GLY F 1 16 ? 49.000 83.256 183.833 1.00 45.52 16 GLY F N 1
ATOM 10699 C CA . GLY F 1 16 ? 49.603 81.982 183.502 1.00 54.61 16 GLY F CA 1
ATOM 10700 C C . GLY F 1 16 ? 49.198 80.854 184.431 1.00 54.36 16 GLY F C 1
ATOM 10701 O O . GLY F 1 16 ? 48.311 81.008 185.278 1.00 60.47 16 GLY F O 1
ATOM 10702 N N . LYS F 1 17 ? 49.851 79.719 184.219 1.00 58.52 17 LYS F N 1
ATOM 10703 C CA . LYS F 1 17 ? 49.605 78.452 184.910 1.00 63.88 17 LYS F CA 1
ATOM 10704 C C . LYS F 1 17 ? 50.719 78.192 185.950 1.00 58.68 17 LYS F C 1
ATOM 10705 O O . LYS F 1 17 ? 50.613 77.260 186.730 1.00 55.36 17 LYS F O 1
ATOM 10711 N N . SER F 1 18 ? 51.787 78.993 185.946 1.00 57.62 18 SER F N 1
ATOM 10712 C CA . SER F 1 18 ? 53.009 78.624 186.660 1.00 59.49 18 SER F CA 1
ATOM 10713 C C . SER F 1 18 ? 52.963 78.945 188.157 1.00 63.11 18 SER F C 1
ATOM 10714 O O . SER F 1 18 ? 51.958 79.445 188.671 1.00 65.24 18 SER F O 1
ATOM 10717 N N . ALA F 1 19 ? 54.068 78.632 188.838 1.00 62.24 19 ALA F N 1
ATOM 10718 C CA . ALA F 1 19 ? 54.251 78.960 190.246 1.00 60.92 19 ALA F CA 1
ATOM 10719 C C . ALA F 1 19 ? 54.324 80.454 190.483 1.00 57.22 19 ALA F C 1
ATOM 10720 O O . ALA F 1 19 ? 53.955 80.890 191.542 1.00 56.62 19 ALA F O 1
ATOM 10722 N N . GLU F 1 20 ? 54.802 81.233 189.513 1.00 59.31 20 GLU F N 1
ATOM 10723 C CA . GLU F 1 20 ? 54.913 82.686 189.666 1.00 57.34 20 GLU F CA 1
ATOM 10724 C C . GLU F 1 20 ? 53.667 83.448 189.184 1.00 49.82 20 GLU F C 1
ATOM 10725 O O . GLU F 1 20 ? 53.713 84.655 188.975 1.00 44.07 20 GLU F O 1
ATOM 10731 N N . ARG F 1 21 ? 52.540 82.754 189.075 1.00 47.78 21 ARG F N 1
ATOM 10732 C CA . ARG F 1 21 ? 51.280 83.388 188.695 1.00 48.33 21 ARG F CA 1
ATOM 10733 C C . ARG F 1 21 ? 50.966 84.718 189.410 1.00 47.52 21 ARG F C 1
ATOM 10734 O O . ARG F 1 21 ? 50.593 85.714 188.771 1.00 48.57 21 ARG F O 1
ATOM 10742 N N . ALA F 1 22 ? 51.084 84.723 190.727 1.00 50.41 22 ALA F N 1
ATOM 10743 C CA . ALA F 1 22 ? 50.681 85.893 191.514 1.00 48.88 22 ALA F CA 1
ATOM 10744 C C . ALA F 1 22 ? 51.499 87.081 191.121 1.00 47.07 22 ALA F C 1
ATOM 10745 O O . ALA F 1 22 ? 50.963 88.183 190.996 1.00 51.50 22 ALA F O 1
ATOM 10747 N N . VAL F 1 23 ? 52.792 86.847 190.917 1.00 45.98 23 VAL F N 1
ATOM 10748 C CA . VAL F 1 23 ? 53.726 87.914 190.552 1.00 48.04 23 VAL F CA 1
ATOM 10749 C C . VAL F 1 23 ? 53.469 88.388 189.124 1.00 48.47 23 VAL F C 1
ATOM 10750 O O . VAL F 1 23 ? 53.417 89.580 188.872 1.00 49.98 23 VAL F O 1
ATOM 10754 N N . SER F 1 24 ? 53.308 87.459 188.199 1.00 47.70 24 SER F N 1
ATOM 10755 C CA . SER F 1 24 ? 52.968 87.828 186.832 1.00 47.79 24 SER F CA 1
ATOM 10756 C C . SER F 1 24 ? 51.686 88.667 186.796 1.00 44.05 24 SER F C 1
ATOM 10757 O O . SER F 1 24 ? 51.611 89.599 186.024 1.00 46.80 24 SER F O 1
ATOM 10760 N N . LEU F 1 25 ? 50.705 88.364 187.629 1.00 43.38 25 LEU F N 1
ATOM 10761 C CA . LEU F 1 25 ? 49.513 89.196 187.678 1.00 46.64 25 LEU F CA 1
ATOM 10762 C C . LEU F 1 25 ? 49.821 90.627 188.131 1.00 42.39 25 LEU F C 1
ATOM 10763 O O . LEU F 1 25 ? 49.282 91.569 187.600 1.00 42.02 25 LEU F O 1
ATOM 10768 N N . ASP F 1 26 ? 50.688 90.773 189.110 1.00 45.99 26 ASP F N 1
ATOM 10769 C CA . ASP F 1 26 ? 51.087 92.090 189.633 1.00 50.35 26 ASP F CA 1
ATOM 10770 C C . ASP F 1 26 ? 51.790 92.823 188.495 1.00 50.68 26 ASP F C 1
ATOM 10771 O O . ASP F 1 26 ? 51.325 93.893 188.030 1.00 49.61 26 ASP F O 1
ATOM 10776 N N . SER F 1 27 ? 52.844 92.186 187.986 1.00 47.61 27 SER F N 1
ATOM 10777 C CA . SER F 1 27 ? 53.662 92.720 186.882 1.00 49.91 27 SER F CA 1
ATOM 10778 C C . SER F 1 27 ? 52.820 93.175 185.673 1.00 44.55 27 SER F C 1
ATOM 10779 O O . SER F 1 27 ? 53.092 94.221 185.074 1.00 40.75 27 SER F O 1
ATOM 10782 N N . GLY F 1 28 ? 51.790 92.401 185.358 1.00 40.95 28 GLY F N 1
ATOM 10783 C CA . GLY F 1 28 ? 50.966 92.628 184.200 1.00 42.40 28 GLY F CA 1
ATOM 10784 C C . GLY F 1 28 ? 50.031 93.791 184.360 1.00 42.60 28 GLY F C 1
ATOM 10785 O O . GLY F 1 28 ? 49.982 94.681 183.496 1.00 45.64 28 GLY F O 1
ATOM 10786 N N . GLN F 1 29 ? 49.296 93.793 185.460 1.00 43.21 29 GLN F N 1
ATOM 10787 C CA . GLN F 1 29 ? 48.491 94.975 185.854 1.00 46.66 29 GLN F CA 1
ATOM 10788 C C . GLN F 1 29 ? 49.311 96.299 185.687 1.00 43.05 29 GLN F C 1
ATOM 10789 O O . GLN F 1 29 ? 48.846 97.310 185.098 1.00 39.65 29 GLN F O 1
ATOM 10795 N N . ALA F 1 30 ? 50.540 96.250 186.183 1.00 36.68 30 ALA F N 1
ATOM 10796 C CA . ALA F 1 30 ? 51.350 97.415 186.250 1.00 35.38 30 ALA F CA 1
ATOM 10797 C C . ALA F 1 30 ? 51.801 97.822 184.874 1.00 40.94 30 ALA F C 1
ATOM 10798 O O . ALA F 1 30 ? 51.711 99.019 184.520 1.00 42.45 30 ALA F O 1
ATOM 10800 N N . VAL F 1 31 ? 52.252 96.852 184.072 1.00 41.03 31 VAL F N 1
ATOM 10801 C CA . VAL F 1 31 ? 52.610 97.153 182.673 1.00 38.82 31 VAL F CA 1
ATOM 10802 C C . VAL F 1 31 ? 51.360 97.582 181.856 1.00 39.56 31 VAL F C 1
ATOM 10803 O O . VAL F 1 31 ? 51.419 98.496 181.071 1.00 38.48 31 VAL F O 1
ATOM 10807 N N . LEU F 1 32 ? 50.226 96.934 182.057 1.00 40.70 32 LEU F N 1
ATOM 10808 C CA . LEU F 1 32 ? 49.003 97.313 181.346 1.00 41.38 32 LEU F CA 1
ATOM 10809 C C . LEU F 1 32 ? 48.577 98.773 181.616 1.00 43.35 32 LEU F C 1
ATOM 10810 O O . LEU F 1 32 ? 48.173 99.506 180.691 1.00 44.69 32 LEU F O 1
ATOM 10815 N N . ASP F 1 33 ? 48.673 99.174 182.888 1.00 43.96 33 ASP F N 1
ATOM 10816 C CA . ASP F 1 33 ? 48.251 100.507 183.332 1.00 46.75 33 ASP F CA 1
ATOM 10817 C C . ASP F 1 33 ? 49.172 101.550 182.769 1.00 42.14 33 ASP F C 1
ATOM 10818 O O . ASP F 1 33 ? 48.710 102.612 182.357 1.00 41.44 33 ASP F O 1
ATOM 10823 N N . ALA F 1 34 ? 50.460 101.248 182.779 1.00 40.12 34 ALA F N 1
ATOM 10824 C CA . ALA F 1 34 ? 51.472 102.157 182.246 1.00 44.69 34 ALA F CA 1
ATOM 10825 C C . ALA F 1 34 ? 51.294 102.336 180.737 1.00 50.68 34 ALA F C 1
ATOM 10826 O O . ALA F 1 34 ? 51.309 103.468 180.231 1.00 52.78 34 ALA F O 1
ATOM 10828 N N . LEU F 1 35 ? 51.096 101.226 180.022 1.00 52.78 35 LEU F N 1
ATOM 10829 C CA . LEU F 1 35 ? 50.918 101.286 178.565 1.00 49.30 35 LEU F CA 1
ATOM 10830 C C . LEU F 1 35 ? 49.654 102.061 178.248 1.00 41.51 35 LEU F C 1
ATOM 10831 O O . LEU F 1 35 ? 49.701 102.974 177.440 1.00 43.13 35 LEU F O 1
ATOM 10836 N N . LEU F 1 36 ? 48.563 101.757 178.941 1.00 41.54 36 LEU F N 1
ATOM 10837 C CA . LEU F 1 36 ? 47.295 102.468 178.712 1.00 44.04 36 LEU F CA 1
ATOM 10838 C C . LEU F 1 36 ? 47.436 103.969 179.002 1.00 43.72 36 LEU F C 1
ATOM 10839 O O . LEU F 1 36 ? 46.890 104.801 178.281 1.00 41.83 36 LEU F O 1
ATOM 10844 N N . ARG F 1 37 ? 48.228 104.328 179.999 1.00 43.34 37 ARG F N 1
ATOM 10845 C CA . ARG F 1 37 ? 48.459 105.752 180.244 1.00 44.47 37 ARG F CA 1
ATOM 10846 C C . ARG F 1 37 ? 49.241 106.386 179.140 1.00 44.59 37 ARG F C 1
ATOM 10847 O O . ARG F 1 37 ? 48.989 107.559 178.858 1.00 46.62 37 ARG F O 1
ATOM 10855 N N . SER F 1 38 ? 50.227 105.659 178.573 1.00 40.86 38 SER F N 1
ATOM 10856 C CA . SER F 1 38 ? 50.993 106.192 177.464 1.00 41.10 38 SER F CA 1
ATOM 10857 C C . SER F 1 38 ? 50.173 106.204 176.135 1.00 45.11 38 SER F C 1
ATOM 10858 O O . SER F 1 38 ? 50.666 106.661 175.133 1.00 48.03 38 SER F O 1
ATOM 10861 N N . GLY F 1 39 ? 48.922 105.737 176.128 1.00 44.46 39 GLY F N 1
ATOM 10862 C CA . GLY F 1 39 ? 48.091 105.786 174.935 1.00 44.34 39 GLY F CA 1
ATOM 10863 C C . GLY F 1 39 ? 48.066 104.522 174.074 1.00 45.71 39 GLY F C 1
ATOM 10864 O O . GLY F 1 39 ? 47.423 104.506 173.020 1.00 44.12 39 GLY F O 1
ATOM 10865 N N . VAL F 1 40 ? 48.707 103.438 174.518 1.00 46.42 40 VAL F N 1
ATOM 10866 C CA . VAL F 1 40 ? 48.761 102.237 173.696 1.00 39.15 40 VAL F CA 1
ATOM 10867 C C . VAL F 1 40 ? 47.546 101.436 173.979 1.00 40.26 40 VAL F C 1
ATOM 10868 O O . VAL F 1 40 ? 47.108 101.419 175.090 1.00 47.63 40 VAL F O 1
ATOM 10872 N N . GLN F 1 41 ? 46.996 100.775 172.958 1.00 44.67 41 GLN F N 1
ATOM 10873 C CA . GLN F 1 41 ? 45.814 99.922 173.115 1.00 47.55 41 GLN F CA 1
ATOM 10874 C C . GLN F 1 41 ? 46.225 98.574 173.661 1.00 47.44 41 GLN F C 1
ATOM 10875 O O . GLN F 1 41 ? 46.121 97.559 172.964 1.00 47.65 41 GLN F O 1
ATOM 10881 N N . ALA F 1 42 ? 46.664 98.570 174.905 1.00 45.23 42 ALA F N 1
ATOM 10882 C CA . ALA F 1 42 ? 47.069 97.362 175.586 1.00 46.05 42 ALA F CA 1
ATOM 10883 C C . ALA F 1 42 ? 45.837 96.642 176.107 1.00 44.48 42 ALA F C 1
ATOM 10884 O O . ALA F 1 42 ? 44.889 97.284 176.544 1.00 53.50 42 ALA F O 1
ATOM 10886 N N . GLU F 1 43 ? 45.840 95.319 176.056 1.00 43.97 43 GLU F N 1
ATOM 10887 C CA . GLU F 1 43 ? 44.824 94.492 176.740 1.00 45.85 43 GLU F CA 1
ATOM 10888 C C . GLU F 1 43 ? 45.460 93.353 177.512 1.00 46.83 43 GLU F C 1
ATOM 10889 O O . GLU F 1 43 ? 46.483 92.776 177.109 1.00 51.01 43 GLU F O 1
ATOM 10895 N N . ALA F 1 44 ? 44.842 93.027 178.631 1.00 47.00 44 ALA F N 1
ATOM 10896 C CA . ALA F 1 44 ? 45.250 91.864 179.401 1.00 49.91 44 ALA F CA 1
ATOM 10897 C C . ALA F 1 44 ? 45.054 90.607 178.564 1.00 47.05 44 ALA F C 1
ATOM 10898 O O . ALA F 1 44 ? 44.040 90.475 177.874 1.00 43.14 44 ALA F O 1
ATOM 10900 N N . PHE F 1 45 ? 46.061 89.739 178.578 1.00 45.64 45 PHE F N 1
ATOM 10901 C CA . PHE F 1 45 ? 45.969 88.401 177.987 1.00 43.87 45 PHE F CA 1
ATOM 10902 C C . PHE F 1 45 ? 46.540 87.355 178.965 1.00 43.94 45 PHE F C 1
ATOM 10903 O O . PHE F 1 45 ? 47.769 87.213 179.122 1.00 44.45 45 PHE F O 1
ATOM 10911 N N . ASP F 1 46 ? 45.636 86.657 179.650 1.00 48.77 46 ASP F N 1
ATOM 10912 C CA . ASP F 1 46 ? 45.984 85.653 180.676 1.00 50.10 46 ASP F CA 1
ATOM 10913 C C . ASP F 1 46 ? 45.646 84.282 180.127 1.00 46.87 46 ASP F C 1
ATOM 10914 O O . ASP F 1 46 ? 44.465 83.949 180.039 1.00 43.73 46 ASP F O 1
ATOM 10919 N N . PRO F 1 47 ? 46.662 83.481 179.766 1.00 46.61 47 PRO F N 1
ATOM 10920 C CA . PRO F 1 47 ? 46.417 82.159 179.151 1.00 49.55 47 PRO F CA 1
ATOM 10921 C C . PRO F 1 47 ? 45.526 81.210 179.971 1.00 50.70 47 PRO F C 1
ATOM 10922 O O . PRO F 1 47 ? 44.951 80.286 179.411 1.00 46.82 47 PRO F O 1
ATOM 10926 N N . GLN F 1 48 ? 45.415 81.422 181.283 1.00 58.73 48 GLN F N 1
ATOM 10927 C CA . GLN F 1 48 ? 44.473 80.628 182.091 1.00 63.34 48 GLN F CA 1
ATOM 10928 C C . GLN F 1 48 ? 43.027 80.790 181.653 1.00 58.28 48 GLN F C 1
ATOM 10929 O O . GLN F 1 48 ? 42.282 79.842 181.753 1.00 64.95 48 GLN F O 1
ATOM 10935 N N . ASP F 1 49 ? 42.649 81.979 181.179 1.00 58.42 49 ASP F N 1
ATOM 10936 C CA . ASP F 1 49 ? 41.272 82.287 180.764 1.00 65.01 49 ASP F CA 1
ATOM 10937 C C . ASP F 1 49 ? 41.049 82.359 179.265 1.00 65.40 49 ASP F C 1
ATOM 10938 O O . ASP F 1 49 ? 39.888 82.323 178.839 1.00 59.93 49 ASP F O 1
ATOM 10943 N N . ARG F 1 50 ? 42.132 82.479 178.480 1.00 63.40 50 ARG F N 1
ATOM 10944 C CA . ARG F 1 50 ? 42.046 82.739 177.039 1.00 66.08 50 ARG F CA 1
ATOM 10945 C C . ARG F 1 50 ? 42.721 81.637 176.257 1.00 66.41 50 ARG F C 1
ATOM 10946 O O . ARG F 1 50 ? 43.843 81.270 176.573 1.00 71.11 50 ARG F O 1
ATOM 10954 N N . SER F 1 51 ? 42.019 81.121 175.246 1.00 65.18 51 SER F N 1
ATOM 10955 C CA . SER F 1 51 ? 42.621 80.314 174.191 1.00 66.28 51 SER F CA 1
ATOM 10956 C C . SER F 1 51 ? 43.670 81.089 173.379 1.00 59.13 51 SER F C 1
ATOM 10957 O O . SER F 1 51 ? 43.442 82.225 172.998 1.00 57.81 51 SER F O 1
ATOM 10960 N N . VAL F 1 52 ? 44.794 80.472 173.047 1.00 58.98 52 VAL F N 1
ATOM 10961 C CA . VAL F 1 52 ? 45.803 81.205 172.246 1.00 62.00 52 VAL F CA 1
ATOM 10962 C C . VAL F 1 52 ? 45.473 81.329 170.769 1.00 55.81 52 VAL F C 1
ATOM 10963 O O . VAL F 1 52 ? 46.237 81.937 170.038 1.00 53.36 52 VAL F O 1
ATOM 10967 N N . THR F 1 53 ? 44.343 80.760 170.344 1.00 54.10 53 THR F N 1
ATOM 10968 C CA . THR F 1 53 ? 43.677 81.165 169.106 1.00 54.25 53 THR F CA 1
ATOM 10969 C C . THR F 1 53 ? 43.338 82.668 169.077 1.00 56.45 53 THR F C 1
ATOM 10970 O O . THR F 1 53 ? 43.083 83.220 168.003 1.00 59.15 53 THR F O 1
ATOM 10974 N N . GLU F 1 54 ? 43.286 83.325 170.240 1.00 57.02 54 GLU F N 1
ATOM 10975 C CA . GLU F 1 54 ? 42.983 84.761 170.287 1.00 55.10 54 GLU F CA 1
ATOM 10976 C C . GLU F 1 54 ? 44.215 85.662 170.070 1.00 52.69 54 GLU F C 1
ATOM 10977 O O . GLU F 1 54 ? 44.052 86.858 169.850 1.00 55.49 54 GLU F O 1
ATOM 10983 N N . LEU F 1 55 ? 45.432 85.108 170.098 1.00 49.39 55 LEU F N 1
ATOM 10984 C CA . LEU F 1 55 ? 46.643 85.938 169.933 1.00 49.86 55 LEU F CA 1
ATOM 10985 C C . LEU F 1 55 ? 46.703 86.623 168.570 1.00 48.83 55 LEU F C 1
ATOM 10986 O O . LEU F 1 55 ? 47.268 87.713 168.420 1.00 51.97 55 LEU F O 1
ATOM 10991 N N . VAL F 1 56 ? 46.104 85.982 167.580 1.00 47.33 56 VAL F N 1
ATOM 10992 C CA . VAL F 1 56 ? 46.065 86.501 166.215 1.00 53.84 56 VAL F CA 1
ATOM 10993 C C . VAL F 1 56 ? 45.337 87.861 166.112 1.00 51.82 56 VAL F C 1
ATOM 10994 O O . VAL F 1 56 ? 45.564 88.587 165.177 1.00 50.77 56 VAL F O 1
ATOM 10998 N N . ASN F 1 57 ? 44.502 88.211 167.097 1.00 55.98 57 ASN F N 1
ATOM 10999 C CA . ASN F 1 57 ? 43.874 89.528 167.178 1.00 53.03 57 ASN F CA 1
ATOM 11000 C C . ASN F 1 57 ? 44.833 90.675 167.518 1.00 59.17 57 ASN F C 1
ATOM 11001 O O . ASN F 1 57 ? 44.414 91.841 167.479 1.00 60.22 57 ASN F O 1
ATOM 11006 N N . TYR F 1 58 ? 46.094 90.377 167.861 1.00 53.03 58 TYR F N 1
ATOM 11007 C CA . TYR F 1 58 ? 47.009 91.402 168.366 1.00 50.41 58 TYR F CA 1
ATOM 11008 C C . TYR F 1 58 ? 48.142 91.625 167.403 1.00 49.16 58 TYR F C 1
ATOM 11009 O O . TYR F 1 58 ? 48.529 90.736 166.681 1.00 52.70 58 TYR F O 1
ATOM 11018 N N . ASP F 1 59 ? 48.647 92.838 167.370 1.00 49.64 59 ASP F N 1
ATOM 11019 C CA . ASP F 1 59 ? 49.761 93.162 166.526 1.00 47.49 59 ASP F CA 1
ATOM 11020 C C . ASP F 1 59 ? 51.055 92.888 167.224 1.00 45.72 59 ASP F C 1
ATOM 11021 O O . ASP F 1 59 ? 52.085 92.828 166.584 1.00 53.84 59 ASP F O 1
ATOM 11026 N N . ARG F 1 60 ? 51.037 92.780 168.540 1.00 40.57 60 ARG F N 1
ATOM 11027 C CA . ARG F 1 60 ? 52.271 92.526 169.269 1.00 38.35 60 ARG F CA 1
ATOM 11028 C C . ARG F 1 60 ? 51.947 92.147 170.699 1.00 40.65 60 ARG F C 1
ATOM 11029 O O . ARG F 1 60 ? 50.813 92.331 171.175 1.00 42.69 60 ARG F O 1
ATOM 11037 N N . ALA F 1 61 ? 52.960 91.636 171.379 1.00 38.12 61 ALA F N 1
ATOM 11038 C CA . ALA F 1 61 ? 52.820 91.116 172.722 1.00 42.22 61 ALA F CA 1
ATOM 11039 C C . ALA F 1 61 ? 53.943 91.618 173.613 1.00 40.11 61 ALA F C 1
ATOM 11040 O O . ALA F 1 61 ? 55.084 91.658 173.186 1.00 36.14 61 ALA F O 1
ATOM 11042 N N . PHE F 1 62 ? 53.580 91.979 174.846 1.00 38.73 62 PHE F N 1
ATOM 11043 C CA . PHE F 1 62 ? 54.496 92.385 175.872 1.00 38.38 62 PHE F CA 1
ATOM 11044 C C . PHE F 1 62 ? 54.463 91.184 176.785 1.00 36.64 62 PHE F C 1
ATOM 11045 O O . PHE F 1 62 ? 53.399 90.828 177.300 1.00 35.79 62 PHE F O 1
ATOM 11053 N N . ILE F 1 63 ? 55.620 90.563 177.009 1.00 40.76 63 ILE F N 1
ATOM 11054 C CA . ILE F 1 63 ? 55.647 89.337 177.835 1.00 42.18 63 ILE F CA 1
ATOM 11055 C C . ILE F 1 63 ? 56.059 89.635 179.265 1.00 39.66 63 ILE F C 1
ATOM 11056 O O . ILE F 1 63 ? 57.184 90.116 179.516 1.00 40.28 63 ILE F O 1
ATOM 11061 N N . VAL F 1 64 ? 55.158 89.315 180.200 1.00 36.69 64 VAL F N 1
ATOM 11062 C CA . VAL F 1 64 ? 55.497 89.429 181.604 1.00 42.89 64 VAL F CA 1
ATOM 11063 C C . VAL F 1 64 ? 54.996 88.165 182.383 1.00 45.33 64 VAL F C 1
ATOM 11064 O O . VAL F 1 64 ? 54.563 88.184 183.526 1.00 44.02 64 VAL F O 1
ATOM 11068 N N . LEU F 1 65 ? 55.142 87.029 181.712 1.00 47.67 65 LEU F N 1
ATOM 11069 C CA . LEU F 1 65 ? 54.749 85.720 182.214 1.00 47.17 65 LEU F CA 1
ATOM 11070 C C . LEU F 1 65 ? 56.027 85.168 182.726 1.00 47.44 65 LEU F C 1
ATOM 11071 O O . LEU F 1 65 ? 56.865 84.796 181.931 1.00 46.56 65 LEU F O 1
ATOM 11076 N N . HIS F 1 66 ? 56.198 85.155 184.041 1.00 50.97 66 HIS F N 1
ATOM 11077 C CA . HIS F 1 66 ? 57.440 84.710 184.651 1.00 49.54 66 HIS F CA 1
ATOM 11078 C C . HIS F 1 66 ? 57.362 83.204 184.809 1.00 47.60 66 HIS F C 1
ATOM 11079 O O . HIS F 1 66 ? 56.271 82.588 184.803 1.00 47.57 66 HIS F O 1
ATOM 11086 N N . GLY F 1 67 ? 58.526 82.601 184.939 1.00 48.83 67 GLY F N 1
ATOM 11087 C CA . GLY F 1 67 ? 58.592 81.155 185.083 1.00 53.99 67 GLY F CA 1
ATOM 11088 C C . GLY F 1 67 ? 58.102 80.344 183.887 1.00 55.74 67 GLY F C 1
ATOM 11089 O O . GLY F 1 67 ? 58.115 80.810 182.742 1.00 54.35 67 GLY F O 1
ATOM 11090 N N . ARG F 1 68 ? 57.644 79.135 184.170 1.00 53.93 68 ARG F N 1
ATOM 11091 C CA . ARG F 1 68 ? 57.491 78.113 183.152 1.00 58.95 68 ARG F CA 1
ATOM 11092 C C . ARG F 1 68 ? 56.407 78.528 182.191 1.00 56.32 68 ARG F C 1
ATOM 11093 O O . ARG F 1 68 ? 55.288 78.837 182.634 1.00 55.65 68 ARG F O 1
ATOM 11101 N N . GLY F 1 69 ? 56.744 78.502 180.897 1.00 51.87 69 GLY F N 1
ATOM 11102 C CA . GLY F 1 69 ? 55.814 78.811 179.805 1.00 56.52 69 GLY F CA 1
ATOM 11103 C C . GLY F 1 69 ? 56.100 80.140 179.107 1.00 55.66 69 GLY F C 1
ATOM 11104 O O . GLY F 1 69 ? 56.084 80.225 177.878 1.00 54.47 69 GLY F O 1
ATOM 11105 N N . GLY F 1 70 ? 56.368 81.169 179.909 1.00 54.94 70 GLY F N 1
ATOM 11106 C CA . GLY F 1 70 ? 56.718 82.503 179.447 1.00 47.72 70 GLY F CA 1
ATOM 11107 C C . GLY F 1 70 ? 58.174 82.843 179.552 1.00 45.89 70 GLY F C 1
ATOM 11108 O O . GLY F 1 70 ? 58.633 83.747 178.857 1.00 53.30 70 GLY F O 1
ATOM 11109 N N . GLU F 1 71 ? 58.933 82.141 180.375 1.00 44.97 71 GLU F N 1
ATOM 11110 C CA . GLU F 1 71 ? 60.359 82.459 180.524 1.00 51.63 71 GLU F CA 1
ATOM 11111 C C . GLU F 1 71 ? 61.290 81.500 179.748 1.00 54.56 71 GLU F C 1
ATOM 11112 O O . GLU F 1 71 ? 62.451 81.820 179.528 1.00 62.28 71 GLU F O 1
ATOM 11118 N N . ASP F 1 72 ? 60.754 80.371 179.283 1.00 55.49 72 ASP F N 1
ATOM 11119 C CA . ASP F 1 72 ? 61.553 79.200 178.812 1.00 55.01 72 ASP F CA 1
ATOM 11120 C C . ASP F 1 72 ? 61.505 78.860 177.291 1.00 52.90 72 ASP F C 1
ATOM 11121 O O . ASP F 1 72 ? 62.030 77.826 176.878 1.00 51.59 72 ASP F O 1
ATOM 11126 N N . GLY F 1 73 ? 60.868 79.708 176.482 1.00 51.06 73 GLY F N 1
ATOM 11127 C CA . GLY F 1 73 ? 60.737 79.506 175.028 1.00 45.09 73 GLY F CA 1
ATOM 11128 C C . GLY F 1 73 ? 59.360 79.068 174.545 1.00 42.66 73 GLY F C 1
ATOM 11129 O O . GLY F 1 73 ? 59.091 79.095 173.340 1.00 45.27 73 GLY F O 1
ATOM 11130 N N . GLN F 1 74 ? 58.480 78.625 175.436 1.00 38.60 74 GLN F N 1
ATOM 11131 C CA . GLN F 1 74 ? 57.225 78.037 174.940 1.00 40.58 74 GLN F CA 1
ATOM 11132 C C . GLN F 1 74 ? 56.324 79.077 174.296 1.00 43.57 74 GLN F C 1
ATOM 11133 O O . GLN F 1 74 ? 55.941 78.928 173.156 1.00 44.27 74 GLN F O 1
ATOM 11139 N N . ILE F 1 75 ? 55.975 80.135 175.026 1.00 46.45 75 ILE F N 1
ATOM 11140 C CA . ILE F 1 75 ? 55.109 81.195 174.462 1.00 41.93 75 ILE F CA 1
ATOM 11141 C C . ILE F 1 75 ? 55.814 81.887 173.316 1.00 38.21 75 ILE F C 1
ATOM 11142 O O . ILE F 1 75 ? 55.177 82.249 172.320 1.00 38.76 75 ILE F O 1
ATOM 11147 N N . GLN F 1 76 ? 57.123 82.085 173.468 1.00 38.95 76 GLN F N 1
ATOM 11148 C CA . GLN F 1 76 ? 57.926 82.720 172.444 1.00 39.67 76 GLN F CA 1
ATOM 11149 C C . GLN F 1 76 ? 57.735 81.967 171.110 1.00 44.66 76 GLN F C 1
ATOM 11150 O O . GLN F 1 76 ? 57.506 82.579 170.062 1.00 46.37 76 GLN F O 1
ATOM 11156 N N . GLY F 1 77 ? 57.777 80.636 171.189 1.00 44.11 77 GLY F N 1
ATOM 11157 C CA . GLY F 1 77 ? 57.621 79.770 170.038 1.00 46.51 77 GLY F CA 1
ATOM 11158 C C . GLY F 1 77 ? 56.272 79.876 169.353 1.00 43.40 77 GLY F C 1
ATOM 11159 O O . GLY F 1 77 ? 56.209 79.919 168.127 1.00 44.78 77 GLY F O 1
ATOM 11160 N N . VAL F 1 78 ? 55.201 79.946 170.133 1.00 41.43 78 VAL F N 1
ATOM 11161 C CA . VAL F 1 78 ? 53.875 80.160 169.535 1.00 45.78 78 VAL F CA 1
ATOM 11162 C C . VAL F 1 78 ? 53.804 81.525 168.850 1.00 43.98 78 VAL F C 1
ATOM 11163 O O . VAL F 1 78 ? 53.398 81.613 167.686 1.00 42.04 78 VAL F O 1
ATOM 11167 N N . LEU F 1 79 ? 54.288 82.559 169.524 1.00 43.37 79 LEU F N 1
ATOM 11168 C CA . LEU F 1 79 ? 54.338 83.880 168.908 1.00 41.69 79 LEU F CA 1
ATOM 11169 C C . LEU F 1 79 ? 55.173 83.914 167.615 1.00 45.33 79 LEU F C 1
ATOM 11170 O O . LEU F 1 79 ? 54.729 84.541 166.650 1.00 43.31 79 LEU F O 1
ATOM 11175 N N . GLU F 1 80 ? 56.346 83.251 167.571 1.00 42.74 80 GLU F N 1
ATOM 11176 C CA . GLU F 1 80 ? 57.139 83.184 166.318 1.00 42.63 80 GLU F CA 1
ATOM 11177 C C . GLU F 1 80 ? 56.341 82.505 165.172 1.00 41.59 80 GLU F C 1
ATOM 11178 O O . GLU F 1 80 ? 56.343 82.993 164.066 1.00 43.98 80 GLU F O 1
ATOM 11184 N N . TRP F 1 81 ? 55.624 81.424 165.450 1.00 42.95 81 TRP F N 1
ATOM 11185 C CA . TRP F 1 81 ? 54.787 80.767 164.418 1.00 43.68 81 TRP F CA 1
ATOM 11186 C C . TRP F 1 81 ? 53.524 81.497 164.111 1.00 43.06 81 TRP F C 1
ATOM 11187 O O . TRP F 1 81 ? 52.980 81.310 163.066 1.00 46.91 81 TRP F O 1
ATOM 11198 N N . LEU F 1 82 ? 53.036 82.318 165.017 1.00 47.82 82 LEU F N 1
ATOM 11199 C CA . LEU F 1 82 ? 51.942 83.208 164.675 1.00 46.46 82 LEU F CA 1
ATOM 11200 C C . LEU F 1 82 ? 52.446 84.524 164.048 1.00 44.43 82 LEU F C 1
ATOM 11201 O O . LEU F 1 82 ? 51.665 85.371 163.685 1.00 42.04 82 LEU F O 1
ATOM 11206 N N . ASN F 1 83 ? 53.750 84.677 163.851 1.00 45.29 83 ASN F N 1
ATOM 11207 C CA . ASN F 1 83 ? 54.320 85.930 163.308 1.00 50.23 83 ASN F CA 1
ATOM 11208 C C . ASN F 1 83 ? 53.883 87.182 164.084 1.00 48.21 83 ASN F C 1
ATOM 11209 O O . ASN F 1 83 ? 53.612 88.212 163.489 1.00 54.71 83 ASN F O 1
ATOM 11214 N N . ILE F 1 84 ? 53.816 87.068 165.408 1.00 47.72 84 ILE F N 1
ATOM 11215 C CA . ILE F 1 84 ? 53.537 88.182 166.300 1.00 42.14 84 ILE F CA 1
ATOM 11216 C C . ILE F 1 84 ? 54.822 88.610 166.986 1.00 41.60 84 ILE F C 1
ATOM 11217 O O . ILE F 1 84 ? 55.375 87.866 167.782 1.00 41.92 84 ILE F O 1
ATOM 11222 N N . PRO F 1 85 ? 55.298 89.830 166.705 1.00 44.71 85 PRO F N 1
ATOM 11223 C CA . PRO F 1 85 ? 56.483 90.308 167.445 1.00 40.39 85 PRO F CA 1
ATOM 11224 C C . PRO F 1 85 ? 56.230 90.530 168.947 1.00 43.52 85 PRO F C 1
ATOM 11225 O O . PRO F 1 85 ? 55.083 90.809 169.368 1.00 40.33 85 PRO F O 1
ATOM 11229 N N . TYR F 1 86 ? 57.300 90.398 169.736 1.00 40.68 86 TYR F N 1
ATOM 11230 C CA . TYR F 1 86 ? 57.177 90.315 171.154 1.00 37.35 86 TYR F CA 1
ATOM 11231 C C . TYR F 1 86 ? 58.406 90.891 171.806 1.00 41.71 86 TYR F C 1
ATOM 11232 O O . TYR F 1 86 ? 59.450 91.054 171.173 1.00 39.72 86 TYR F O 1
ATOM 11241 N N . THR F 1 87 ? 58.241 91.266 173.070 1.00 40.15 87 THR F N 1
ATOM 11242 C CA . THR F 1 87 ? 59.303 91.850 173.857 1.00 43.25 87 THR F CA 1
ATOM 11243 C C . THR F 1 87 ? 60.289 90.789 174.339 1.00 43.12 87 THR F C 1
ATOM 11244 O O . THR F 1 87 ? 59.941 89.632 174.608 1.00 39.46 87 THR F O 1
ATOM 11248 N N . GLY F 1 88 ? 61.517 91.235 174.497 1.00 42.87 88 GLY F N 1
ATOM 11249 C CA . GLY F 1 88 ? 62.496 90.494 175.213 1.00 46.11 88 GLY F CA 1
ATOM 11250 C C . GLY F 1 88 ? 63.118 89.432 174.358 1.00 50.37 88 GLY F C 1
ATOM 11251 O O . GLY F 1 88 ? 63.328 89.610 173.175 1.00 52.30 88 GLY F O 1
ATOM 11252 N N . THR F 1 89 ? 63.355 88.296 174.974 1.00 52.44 89 THR F N 1
ATOM 11253 C CA . THR F 1 89 ? 64.291 87.356 174.462 1.00 51.70 89 THR F CA 1
ATOM 11254 C C . THR F 1 89 ? 63.581 86.271 173.656 1.00 44.77 89 THR F C 1
ATOM 11255 O O . THR F 1 89 ? 62.547 85.770 174.053 1.00 37.92 89 THR F O 1
ATOM 11259 N N . GLY F 1 90 ? 64.208 85.890 172.542 1.00 48.46 90 GLY F N 1
ATOM 11260 C CA . GLY F 1 90 ? 63.732 84.814 171.696 1.00 47.17 90 GLY F CA 1
ATOM 11261 C C . GLY F 1 90 ? 63.747 83.455 172.351 1.00 44.85 90 GLY F C 1
ATOM 11262 O O . GLY F 1 90 ? 64.089 83.331 173.511 1.00 43.24 90 GLY F O 1
ATOM 11263 N N . VAL F 1 91 ? 63.393 82.449 171.557 1.00 46.79 91 VAL F N 1
ATOM 11264 C CA . VAL F 1 91 ? 63.281 81.042 171.974 1.00 44.42 91 VAL F CA 1
ATOM 11265 C C . VAL F 1 91 ? 64.598 80.510 172.561 1.00 39.35 91 VAL F C 1
ATOM 11266 O O . VAL F 1 91 ? 64.602 79.940 173.640 1.00 40.57 91 VAL F O 1
ATOM 11270 N N . GLN F 1 92 ? 65.703 80.736 171.875 1.00 39.88 92 GLN F N 1
ATOM 11271 C CA . GLN F 1 92 ? 67.011 80.197 172.301 1.00 43.29 92 GLN F CA 1
ATOM 11272 C C . GLN F 1 92 ? 67.449 80.669 173.689 1.00 44.56 92 GLN F C 1
ATOM 11273 O O . GLN F 1 92 ? 67.691 79.857 174.586 1.00 44.28 92 GLN F O 1
ATOM 11279 N N . GLY F 1 93 ? 67.550 81.990 173.841 1.00 48.22 93 GLY F N 1
ATOM 11280 C CA . GLY F 1 93 ? 67.897 82.639 175.109 1.00 44.88 93 GLY F CA 1
ATOM 11281 C C . GLY F 1 93 ? 66.921 82.301 176.200 1.00 42.93 93 GLY F C 1
ATOM 11282 O O . GLY F 1 93 ? 67.300 81.962 177.297 1.00 46.17 93 GLY F O 1
ATOM 11283 N N . SER F 1 94 ? 65.649 82.308 175.902 1.00 46.36 94 SER F N 1
ATOM 11284 C CA . SER F 1 94 ? 64.689 81.894 176.924 1.00 49.30 94 SER F CA 1
ATOM 11285 C C . SER F 1 94 ? 64.974 80.460 177.393 1.00 52.12 94 SER F C 1
ATOM 11286 O O . SER F 1 94 ? 65.094 80.219 178.594 1.00 55.29 94 SER F O 1
ATOM 11289 N N . ALA F 1 95 ? 65.143 79.521 176.457 1.00 52.59 95 ALA F N 1
ATOM 11290 C CA . ALA F 1 95 ? 65.335 78.113 176.840 1.00 46.50 95 ALA F CA 1
ATOM 11291 C C . ALA F 1 95 ? 66.709 77.872 177.507 1.00 45.70 95 ALA F C 1
ATOM 11292 O O . ALA F 1 95 ? 66.822 77.065 178.437 1.00 37.78 95 ALA F O 1
ATOM 11294 N N . ILE F 1 96 ? 67.738 78.595 177.073 1.00 45.52 96 ILE F N 1
ATOM 11295 C CA . ILE F 1 96 ? 68.982 78.525 177.777 1.00 47.44 96 ILE F CA 1
ATOM 11296 C C . ILE F 1 96 ? 68.862 79.217 179.151 1.00 54.24 96 ILE F C 1
ATOM 11297 O O . ILE F 1 96 ? 69.049 78.577 180.187 1.00 54.26 96 ILE F O 1
ATOM 11302 N N . GLY F 1 97 ? 68.544 80.514 179.163 1.00 51.19 97 GLY F N 1
ATOM 11303 C CA . GLY F 1 97 ? 68.512 81.299 180.416 1.00 52.19 97 GLY F CA 1
ATOM 11304 C C . GLY F 1 97 ? 67.648 80.743 181.543 1.00 51.64 97 GLY F C 1
ATOM 11305 O O . GLY F 1 97 ? 67.808 81.117 182.690 1.00 60.59 97 GLY F O 1
ATOM 11306 N N . MET F 1 98 ? 66.716 79.867 181.221 1.00 54.09 98 MET F N 1
ATOM 11307 C CA . MET F 1 98 ? 65.881 79.250 182.216 1.00 63.92 98 MET F CA 1
ATOM 11308 C C . MET F 1 98 ? 66.599 78.118 182.929 1.00 63.24 98 MET F C 1
ATOM 11309 O O . MET F 1 98 ? 66.081 77.628 183.909 1.00 57.38 98 MET F O 1
ATOM 11314 N N . ASP F 1 99 ? 67.766 77.698 182.427 1.00 69.22 99 ASP F N 1
ATOM 11315 C CA . ASP F 1 99 ? 68.551 76.556 182.953 1.00 68.58 99 ASP F CA 1
ATOM 11316 C C . ASP F 1 99 ? 69.875 77.113 183.466 1.00 69.03 99 ASP F C 1
ATOM 11317 O O . ASP F 1 99 ? 70.667 77.688 182.699 1.00 61.18 99 ASP F O 1
ATOM 11322 N N . LYS F 1 100 ? 70.132 76.943 184.759 1.00 67.94 100 LYS F N 1
ATOM 11323 C CA . LYS F 1 100 ? 71.324 77.561 185.336 1.00 70.68 100 LYS F CA 1
ATOM 11324 C C . LYS F 1 100 ? 72.599 76.959 184.743 1.00 71.60 100 LYS F C 1
ATOM 11325 O O . LYS F 1 100 ? 73.550 77.708 184.447 1.00 63.57 100 LYS F O 1
ATOM 11331 N N . VAL F 1 101 ? 72.601 75.630 184.519 1.00 74.67 101 VAL F N 1
ATOM 11332 C CA . VAL F 1 101 ? 73.824 74.937 184.039 1.00 71.59 101 VAL F CA 1
ATOM 11333 C C . VAL F 1 101 ? 74.132 75.275 182.592 1.00 66.19 101 VAL F C 1
ATOM 11334 O O . VAL F 1 101 ? 75.271 75.658 182.275 1.00 59.61 101 VAL F O 1
ATOM 11338 N N . LYS F 1 102 ? 73.128 75.209 181.719 1.00 63.33 102 LYS F N 1
ATOM 11339 C CA . LYS F 1 102 ? 73.392 75.539 180.316 1.00 65.55 102 LYS F CA 1
ATOM 11340 C C . LYS F 1 102 ? 73.943 76.949 180.219 1.00 56.06 102 LYS F C 1
ATOM 11341 O O . LYS F 1 102 ? 74.922 77.186 179.516 1.00 62.59 102 LYS F O 1
ATOM 11347 N N . THR F 1 103 ? 73.361 77.857 181.000 1.00 54.63 103 THR F N 1
ATOM 11348 C CA . THR F 1 103 ? 73.831 79.255 181.099 1.00 57.51 103 THR F CA 1
ATOM 11349 C C . THR F 1 103 ? 75.295 79.329 181.576 1.00 58.90 103 THR F C 1
ATOM 11350 O O . THR F 1 103 ? 76.134 80.051 180.998 1.00 54.58 103 THR F O 1
ATOM 11354 N N . LYS F 1 104 ? 75.577 78.601 182.656 1.00 61.82 104 LYS F N 1
ATOM 11355 C CA . LYS F 1 104 ? 76.921 78.539 183.195 1.00 65.61 104 LYS F CA 1
ATOM 11356 C C . LYS F 1 104 ? 77.807 77.873 182.170 1.00 63.26 104 LYS F C 1
ATOM 11357 O O . LYS F 1 104 ? 78.878 78.411 181.853 1.00 63.20 104 LYS F O 1
ATOM 11363 N N . GLN F 1 105 ? 77.331 76.741 181.625 1.00 59.76 105 GLN F N 1
ATOM 11364 C CA . GLN F 1 105 ? 78.074 75.970 180.613 1.00 62.80 105 GLN F CA 1
ATOM 11365 C C . GLN F 1 105 ? 78.485 76.790 179.411 1.00 64.10 105 GLN F C 1
ATOM 11366 O O . GLN F 1 105 ? 79.635 76.671 178.954 1.00 63.02 105 GLN F O 1
ATOM 11372 N N . ILE F 1 106 ? 77.566 77.607 178.876 1.00 68.30 106 ILE F N 1
ATOM 11373 C CA . ILE F 1 106 ? 77.962 78.447 177.743 1.00 68.05 106 ILE F CA 1
ATOM 11374 C C . ILE F 1 106 ? 78.814 79.609 178.231 1.00 62.62 106 ILE F C 1
ATOM 11375 O O . ILE F 1 106 ? 79.663 80.076 177.477 1.00 59.07 106 ILE F O 1
ATOM 11380 N N . TRP F 1 107 ? 78.587 80.083 179.465 1.00 63.30 107 TRP F N 1
ATOM 11381 C CA . TRP F 1 107 ? 79.486 81.090 180.072 1.00 66.40 107 TRP F CA 1
ATOM 11382 C C . TRP F 1 107 ? 80.922 80.584 180.206 1.00 61.49 107 TRP F C 1
ATOM 11383 O O . TRP F 1 107 ? 81.850 81.226 179.694 1.00 51.94 107 TRP F O 1
ATOM 11394 N N . GLN F 1 108 ? 81.115 79.428 180.848 1.00 69.69 108 GLN F N 1
ATOM 11395 C CA . GLN F 1 108 ? 82.450 78.756 180.848 1.00 76.57 108 GLN F CA 1
ATOM 11396 C C . GLN F 1 108 ? 83.060 78.830 179.433 1.00 79.85 108 GLN F C 1
ATOM 11397 O O . GLN F 1 108 ? 84.012 79.609 179.208 1.00 76.17 108 GLN F O 1
ATOM 11403 N N . GLY F 1 109 ? 82.426 78.129 178.476 1.00 75.96 109 GLY F N 1
ATOM 11404 C CA . GLY F 1 109 ? 82.818 78.138 177.057 1.00 72.56 109 GLY F CA 1
ATOM 11405 C C . GLY F 1 109 ? 83.070 79.473 176.342 1.00 72.50 109 GLY F C 1
ATOM 11406 O O . GLY F 1 109 ? 83.604 79.479 175.241 1.00 77.53 109 GLY F O 1
ATOM 11407 N N . SER F 1 110 ? 82.676 80.602 176.928 1.00 78.68 110 SER F N 1
ATOM 11408 C CA . SER F 1 110 ? 82.890 81.924 176.318 1.00 80.55 110 SER F CA 1
ATOM 11409 C C . SER F 1 110 ? 83.999 82.727 177.022 1.00 82.85 110 SER F C 1
ATOM 11410 O O . SER F 1 110 ? 84.126 83.942 176.789 1.00 75.73 110 SER F O 1
ATOM 11413 N N . ASP F 1 111 ? 84.809 82.035 177.838 1.00 85.16 111 ASP F N 1
ATOM 11414 C CA . ASP F 1 111 ? 85.953 82.617 178.573 1.00 97.42 111 ASP F CA 1
ATOM 11415 C C . ASP F 1 111 ? 85.468 83.605 179.644 1.00 94.96 111 ASP F C 1
ATOM 11416 O O . ASP F 1 111 ? 86.000 84.721 179.786 1.00 92.65 111 ASP F O 1
ATOM 11421 N N . LEU F 1 112 ? 84.464 83.173 180.402 1.00 84.19 112 LEU F N 1
ATOM 11422 C CA . LEU F 1 112 ? 83.717 84.062 181.285 1.00 81.75 112 LEU F CA 1
ATOM 11423 C C . LEU F 1 112 ? 83.655 83.458 182.657 1.00 79.53 112 LEU F C 1
ATOM 11424 O O . LEU F 1 112 ? 83.395 82.256 182.773 1.00 71.26 112 LEU F O 1
ATOM 11429 N N . PRO F 1 113 ? 83.876 84.296 183.700 1.00 80.20 113 PRO F N 1
ATOM 11430 C CA . PRO F 1 113 ? 84.026 83.775 185.056 1.00 73.69 113 PRO F CA 1
ATOM 11431 C C . PRO F 1 113 ? 82.701 83.328 185.618 1.00 64.78 113 PRO F C 1
ATOM 11432 O O . PRO F 1 113 ? 81.692 83.958 185.339 1.00 68.28 113 PRO F O 1
ATOM 11436 N N . THR F 1 114 ? 82.714 82.225 186.363 1.00 57.70 114 THR F N 1
ATOM 11437 C CA . THR F 1 114 ? 81.508 81.688 186.992 1.00 62.66 114 THR F CA 1
ATOM 11438 C C . THR F 1 114 ? 81.841 80.501 187.917 1.00 64.91 114 THR F C 1
ATOM 11439 O O . THR F 1 114 ? 82.761 79.722 187.657 1.00 64.96 114 THR F O 1
ATOM 11443 N N . ALA F 1 115 ? 81.106 80.397 189.016 1.00 74.46 115 ALA F N 1
ATOM 11444 C CA . ALA F 1 115 ? 81.419 79.416 190.042 1.00 82.09 115 ALA F CA 1
ATOM 11445 C C . ALA F 1 115 ? 81.385 77.999 189.464 1.00 88.56 115 ALA F C 1
ATOM 11446 O O . ALA F 1 115 ? 80.481 77.682 188.682 1.00 91.85 115 ALA F O 1
ATOM 11448 N N . PRO F 1 116 ? 82.385 77.163 189.811 1.00 84.15 116 PRO F N 1
ATOM 11449 C CA . PRO F 1 116 ? 82.306 75.732 189.579 1.00 86.08 116 PRO F CA 1
ATOM 11450 C C . PRO F 1 116 ? 81.005 75.121 190.094 1.00 92.27 116 PRO F C 1
ATOM 11451 O O . PRO F 1 116 ? 80.369 75.691 190.989 1.00 110.86 116 PRO F O 1
ATOM 11455 N N . TYR F 1 117 ? 80.606 73.978 189.543 1.00 81.27 117 TYR F N 1
ATOM 11456 C CA . TYR F 1 117 ? 79.316 73.384 189.905 1.00 81.66 117 TYR F CA 1
ATOM 11457 C C . TYR F 1 117 ? 79.324 71.883 189.617 1.00 79.07 117 TYR F C 1
ATOM 11458 O O . TYR F 1 117 ? 80.215 71.425 188.912 1.00 76.77 117 TYR F O 1
ATOM 11467 N N . ARG F 1 118 ? 78.332 71.148 190.138 1.00 75.86 118 ARG F N 1
ATOM 11468 C CA . ARG F 1 118 ? 78.117 69.708 189.832 1.00 92.09 118 ARG F CA 1
ATOM 11469 C C . ARG F 1 118 ? 76.623 69.290 189.936 1.00 94.12 118 ARG F C 1
ATOM 11470 O O . ARG F 1 118 ? 75.928 69.631 190.907 1.00 86.82 118 ARG F O 1
ATOM 11478 N N . ILE F 1 119 ? 76.160 68.492 188.979 1.00 93.38 119 ILE F N 1
ATOM 11479 C CA . ILE F 1 119 ? 74.770 68.009 188.972 1.00 101.68 119 ILE F CA 1
ATOM 11480 C C . ILE F 1 119 ? 74.719 66.758 189.864 1.00 100.47 119 ILE F C 1
ATOM 11481 O O . ILE F 1 119 ? 75.578 65.888 189.727 1.00 107.79 119 ILE F O 1
ATOM 11486 N N . ILE F 1 120 ? 73.725 66.649 190.754 1.00 99.18 120 ILE F N 1
ATOM 11487 C CA . ILE F 1 120 ? 73.750 65.610 191.823 1.00 101.90 120 ILE F CA 1
ATOM 11488 C C . ILE F 1 120 ? 72.879 64.367 191.566 1.00 99.91 120 ILE F C 1
ATOM 11489 O O . ILE F 1 120 ? 71.863 64.416 190.886 1.00 105.58 120 ILE F O 1
ATOM 11494 N N . GLU F 1 123 ? 71.073 58.818 192.007 1.00 118.61 123 GLU F N 1
ATOM 11495 C CA . GLU F 1 123 ? 72.261 58.066 191.603 1.00 130.56 123 GLU F CA 1
ATOM 11496 C C . GLU F 1 123 ? 73.506 58.974 191.545 1.00 141.97 123 GLU F C 1
ATOM 11497 O O . GLU F 1 123 ? 73.985 59.322 190.464 1.00 156.68 123 GLU F O 1
ATOM 11503 N N . THR F 1 124 ? 73.993 59.396 192.714 1.00 142.20 124 THR F N 1
ATOM 11504 C CA . THR F 1 124 ? 75.361 59.961 192.856 1.00 140.45 124 THR F CA 1
ATOM 11505 C C . THR F 1 124 ? 75.773 60.014 194.337 1.00 138.75 124 THR F C 1
ATOM 11506 O O . THR F 1 124 ? 74.973 60.405 195.191 1.00 133.43 124 THR F O 1
ATOM 11510 N N . ASP F 1 125 ? 77.012 59.604 194.625 1.00 141.77 125 ASP F N 1
ATOM 11511 C CA . ASP F 1 125 ? 77.571 59.642 195.984 1.00 147.30 125 ASP F CA 1
ATOM 11512 C C . ASP F 1 125 ? 77.932 61.091 196.347 1.00 154.53 125 ASP F C 1
ATOM 11513 O O . ASP F 1 125 ? 78.592 61.788 195.569 1.00 152.76 125 ASP F O 1
ATOM 11518 N N . LEU F 1 126 ? 77.504 61.522 197.535 1.00 155.59 126 LEU F N 1
ATOM 11519 C CA . LEU F 1 126 ? 77.615 62.928 197.961 1.00 146.95 126 LEU F CA 1
ATOM 11520 C C . LEU F 1 126 ? 79.065 63.316 198.307 1.00 139.12 126 LEU F C 1
ATOM 11521 O O . LEU F 1 126 ? 79.518 64.403 197.938 1.00 127.25 126 LEU F O 1
ATOM 11526 N N . ASP F 1 127 ? 79.803 62.414 198.917 1.00 134.31 127 ASP F N 1
ATOM 11527 C CA . ASP F 1 127 ? 81.103 62.785 199.426 1.00 141.06 127 ASP F CA 1
ATOM 11528 C C . ASP F 1 127 ? 81.979 63.261 198.287 1.00 139.62 127 ASP F C 1
ATOM 11529 O O . ASP F 1 127 ? 82.775 64.180 198.423 1.00 123.35 127 ASP F O 1
ATOM 11534 N N . SER F 1 128 ? 81.788 62.633 197.146 1.00 147.36 128 SER F N 1
ATOM 11535 C CA . SER F 1 128 ? 82.663 62.754 196.010 1.00 145.20 128 SER F CA 1
ATOM 11536 C C . SER F 1 128 ? 82.754 64.183 195.567 1.00 149.81 128 SER F C 1
ATOM 11537 O O . SER F 1 128 ? 83.814 64.678 195.192 1.00 142.73 128 SER F O 1
ATOM 11540 N N . VAL F 1 129 ? 81.625 64.858 195.598 1.00 153.92 129 VAL F N 1
ATOM 11541 C CA . VAL F 1 129 ? 81.556 66.160 195.002 1.00 152.10 129 VAL F CA 1
ATOM 11542 C C . VAL F 1 129 ? 82.547 67.026 195.704 1.00 146.74 129 VAL F C 1
ATOM 11543 O O . VAL F 1 129 ? 83.346 67.740 195.102 1.00 124.70 129 VAL F O 1
ATOM 11547 N N . ILE F 1 130 ? 82.502 66.899 197.011 1.00 147.12 130 ILE F N 1
ATOM 11548 C CA . ILE F 1 130 ? 83.070 67.925 197.904 1.00 143.65 130 ILE F CA 1
ATOM 11549 C C . ILE F 1 130 ? 84.594 67.932 197.854 1.00 148.94 130 ILE F C 1
ATOM 11550 O O . ILE F 1 130 ? 85.217 68.988 198.031 1.00 136.12 130 ILE F O 1
ATOM 11555 N N . ALA F 1 131 ? 85.175 66.748 197.636 1.00 154.52 131 ALA F N 1
ATOM 11556 C CA . ALA F 1 131 ? 86.617 66.579 197.399 1.00 160.21 131 ALA F CA 1
ATOM 11557 C C . ALA F 1 131 ? 87.153 67.491 196.285 1.00 157.35 131 ALA F C 1
ATOM 11558 O O . ALA F 1 131 ? 88.237 68.066 196.415 1.00 136.14 131 ALA F O 1
ATOM 11560 N N . GLU F 1 132 ? 86.391 67.630 195.203 1.00 160.75 132 GLU F N 1
ATOM 11561 C CA . GLU F 1 132 ? 86.768 68.554 194.136 1.00 154.95 132 GLU F CA 1
ATOM 11562 C C . GLU F 1 132 ? 86.426 70.000 194.550 1.00 159.18 132 GLU F C 1
ATOM 11563 O O . GLU F 1 132 ? 87.299 70.870 194.537 1.00 161.27 132 GLU F O 1
ATOM 11569 N N . LEU F 1 133 ? 85.179 70.234 194.963 1.00 153.71 133 LEU F N 1
ATOM 11570 C CA . LEU F 1 133 ? 84.703 71.585 195.316 1.00 143.65 133 LEU F CA 1
ATOM 11571 C C . LEU F 1 133 ? 85.299 72.115 196.621 1.00 132.14 133 LEU F C 1
ATOM 11572 O O . LEU F 1 133 ? 85.745 73.261 196.684 1.00 113.87 133 LEU F O 1
ATOM 11577 N N . ILE F 1 138 ? 76.226 75.796 198.322 1.00 113.17 138 ILE F N 1
ATOM 11578 C CA . ILE F 1 138 ? 74.858 76.179 197.927 1.00 110.32 138 ILE F CA 1
ATOM 11579 C C . ILE F 1 138 ? 74.286 75.248 196.860 1.00 96.51 138 ILE F C 1
ATOM 11580 O O . ILE F 1 138 ? 74.993 74.834 195.939 1.00 81.26 138 ILE F O 1
ATOM 11585 N N . ILE F 1 139 ? 73.012 74.906 196.999 1.00 92.55 139 ILE F N 1
ATOM 11586 C CA . ILE F 1 139 ? 72.350 74.074 196.006 1.00 103.03 139 ILE F CA 1
ATOM 11587 C C . ILE F 1 139 ? 71.079 74.767 195.493 1.00 114.81 139 ILE F C 1
ATOM 11588 O O . ILE F 1 139 ? 70.229 75.209 196.285 1.00 116.05 139 ILE F O 1
ATOM 11593 N N . LYS F 1 140 ? 70.986 74.863 194.156 1.00 122.28 140 LYS F N 1
ATOM 11594 C CA . LYS F 1 140 ? 69.902 75.549 193.434 1.00 110.84 140 LYS F CA 1
ATOM 11595 C C . LYS F 1 140 ? 69.143 74.549 192.557 1.00 113.73 140 LYS F C 1
ATOM 11596 O O . LYS F 1 140 ? 69.781 73.699 191.923 1.00 116.02 140 LYS F O 1
ATOM 11602 N N . PRO F 1 141 ? 67.793 74.649 192.501 1.00 114.56 141 PRO F N 1
ATOM 11603 C CA . PRO F 1 141 ? 67.060 73.864 191.501 1.00 112.81 141 PRO F CA 1
ATOM 11604 C C . PRO F 1 141 ? 67.471 74.397 190.144 1.00 112.30 141 PRO F C 1
ATOM 11605 O O . PRO F 1 141 ? 67.543 75.618 189.955 1.00 109.64 141 PRO F O 1
ATOM 11609 N N . VAL F 1 142 ? 67.793 73.495 189.226 1.00 114.43 142 VAL F N 1
ATOM 11610 C CA . VAL F 1 142 ? 68.655 73.869 188.109 1.00 117.99 142 VAL F CA 1
ATOM 11611 C C . VAL F 1 142 ? 67.898 74.638 187.017 1.00 108.49 142 VAL F C 1
ATOM 11612 O O . VAL F 1 142 ? 68.336 75.724 186.631 1.00 95.82 142 VAL F O 1
ATOM 11616 N N . HIS F 1 143 ? 66.775 74.101 186.535 1.00 105.01 143 HIS F N 1
ATOM 11617 C CA . HIS F 1 143 ? 65.902 74.899 185.685 1.00 105.95 143 HIS F CA 1
ATOM 11618 C C . HIS F 1 143 ? 64.678 75.332 186.474 1.00 98.75 143 HIS F C 1
ATOM 11619 O O . HIS F 1 143 ? 63.621 74.716 186.446 1.00 93.45 143 HIS F O 1
ATOM 11626 N N . GLU F 1 144 ? 64.899 76.376 187.256 1.00 100.52 144 GLU F N 1
ATOM 11627 C CA . GLU F 1 144 ? 63.837 77.279 187.668 1.00 110.28 144 GLU F CA 1
ATOM 11628 C C . GLU F 1 144 ? 64.125 78.756 187.337 1.00 116.98 144 GLU F C 1
ATOM 11629 O O . GLU F 1 144 ? 63.195 79.567 187.349 1.00 112.00 144 GLU F O 1
ATOM 11635 N N . GLY F 1 145 ? 65.385 79.108 187.040 1.00 118.05 145 GLY F N 1
ATOM 11636 C CA . GLY F 1 145 ? 65.844 80.504 187.092 1.00 125.84 145 GLY F CA 1
ATOM 11637 C C . GLY F 1 145 ? 65.389 81.273 188.339 1.00 132.58 145 GLY F C 1
ATOM 11638 O O . GLY F 1 145 ? 65.425 82.507 188.350 1.00 135.07 145 GLY F O 1
ATOM 11639 N N . SER F 1 146 ? 65.007 80.542 189.396 1.00 135.36 146 SER F N 1
ATOM 11640 C CA . SER F 1 146 ? 64.176 81.062 190.484 1.00 131.34 146 SER F CA 1
ATOM 11641 C C . SER F 1 146 ? 64.925 81.104 191.812 1.00 135.07 146 SER F C 1
ATOM 11642 O O . SER F 1 146 ? 65.881 80.340 192.046 1.00 125.40 146 SER F O 1
ATOM 11645 N N . SER F 1 147 ? 64.456 82.006 192.675 1.00 133.31 147 SER F N 1
ATOM 11646 C CA . SER F 1 147 ? 64.888 82.089 194.069 1.00 135.16 147 SER F CA 1
ATOM 11647 C C . SER F 1 147 ? 64.354 80.905 194.897 1.00 136.42 147 SER F C 1
ATOM 11648 O O . SER F 1 147 ? 65.105 80.299 195.669 1.00 120.20 147 SER F O 1
ATOM 11651 N N . VAL F 1 148 ? 63.065 80.581 194.718 1.00 143.93 148 VAL F N 1
ATOM 11652 C CA . VAL F 1 148 ? 62.380 79.537 195.512 1.00 140.55 148 VAL F CA 1
ATOM 11653 C C . VAL F 1 148 ? 63.015 78.162 195.202 1.00 134.99 148 VAL F C 1
ATOM 11654 O O . VAL F 1 148 ? 63.488 77.928 194.078 1.00 121.34 148 VAL F O 1
ATOM 11658 N N . GLY F 1 149 ? 63.045 77.290 196.219 1.00 127.09 149 GLY F N 1
ATOM 11659 C CA . GLY F 1 149 ? 63.677 75.966 196.145 1.00 116.72 149 GLY F CA 1
ATOM 11660 C C . GLY F 1 149 ? 65.123 75.928 196.616 1.00 115.85 149 GLY F C 1
ATOM 11661 O O . GLY F 1 149 ? 65.740 74.861 196.623 1.00 110.68 149 GLY F O 1
ATOM 11662 N N . MET F 1 150 ? 65.658 77.077 197.033 1.00 118.28 150 MET F N 1
ATOM 11663 C CA . MET F 1 150 ? 67.078 77.197 197.367 1.00 117.26 150 MET F CA 1
ATOM 11664 C C . MET F 1 150 ? 67.345 76.880 198.819 1.00 126.12 150 MET F C 1
ATOM 11665 O O . MET F 1 150 ? 66.577 77.266 199.705 1.00 125.24 150 MET F O 1
ATOM 11670 N N . SER F 1 151 ? 68.475 76.217 199.041 1.00 126.76 151 SER F N 1
ATOM 11671 C CA . SER F 1 151 ? 68.950 75.859 200.368 1.00 123.71 151 SER F CA 1
ATOM 11672 C C . SER F 1 151 ? 70.384 76.394 200.499 1.00 120.43 151 SER F C 1
ATOM 11673 O O . SER F 1 151 ? 70.906 77.007 199.562 1.00 119.88 151 SER F O 1
ATOM 11676 N N . LYS F 1 152 ? 70.991 76.201 201.670 1.00 117.29 152 LYS F N 1
ATOM 11677 C CA . LYS F 1 152 ? 72.420 76.477 201.882 1.00 118.92 152 LYS F CA 1
ATOM 11678 C C . LYS F 1 152 ? 72.994 75.370 202.777 1.00 117.57 152 LYS F C 1
ATOM 11679 O O . LYS F 1 152 ? 72.552 75.199 203.918 1.00 108.11 152 LYS F O 1
ATOM 11685 N N . VAL F 1 153 ? 73.970 74.624 202.252 1.00 119.62 153 VAL F N 1
ATOM 11686 C CA . VAL F 1 153 ? 74.410 73.365 202.871 1.00 126.93 153 VAL F CA 1
ATOM 11687 C C . VAL F 1 153 ? 75.846 73.438 203.440 1.00 131.37 153 VAL F C 1
ATOM 11688 O O . VAL F 1 153 ? 76.841 73.491 202.693 1.00 102.97 153 VAL F O 1
ATOM 11692 N N . GLU F 1 154 ? 75.904 73.403 204.780 1.00 146.81 154 GLU F N 1
ATOM 11693 C CA . GLU F 1 154 ? 77.114 73.594 205.593 1.00 145.69 154 GLU F CA 1
ATOM 11694 C C . GLU F 1 154 ? 77.674 72.234 206.062 1.00 141.69 154 GLU F C 1
ATOM 11695 O O . GLU F 1 154 ? 78.833 71.905 205.780 1.00 133.40 154 GLU F O 1
ATOM 11701 N N . LYS F 1 155 ? 76.847 71.460 206.772 1.00 138.83 155 LYS F N 1
ATOM 11702 C CA . LYS F 1 155 ? 77.193 70.093 207.192 1.00 146.63 155 LYS F CA 1
ATOM 11703 C C . LYS F 1 155 ? 76.694 69.107 206.135 1.00 143.77 155 LYS F C 1
ATOM 11704 O O . LYS F 1 155 ? 75.665 69.341 205.498 1.00 137.47 155 LYS F O 1
ATOM 11710 N N . ALA F 1 156 ? 77.403 67.987 205.997 1.00 146.91 156 ALA F N 1
ATOM 11711 C CA . ALA F 1 156 ? 77.032 66.899 205.074 1.00 143.80 156 ALA F CA 1
ATOM 11712 C C . ALA F 1 156 ? 75.669 66.198 205.328 1.00 145.40 156 ALA F C 1
ATOM 11713 O O . ALA F 1 156 ? 75.308 65.298 204.566 1.00 133.77 156 ALA F O 1
ATOM 11715 N N . GLU F 1 157 ? 74.925 66.594 206.368 1.00 151.46 157 GLU F N 1
ATOM 11716 C CA . GLU F 1 157 ? 73.647 65.953 206.745 1.00 151.91 157 GLU F CA 1
ATOM 11717 C C . GLU F 1 157 ? 72.405 66.475 205.998 1.00 143.60 157 GLU F C 1
ATOM 11718 O O . GLU F 1 157 ? 71.421 65.748 205.851 1.00 137.44 157 GLU F O 1
ATOM 11724 N N . ASP F 1 158 ? 72.448 67.718 205.529 1.00 141.64 158 ASP F N 1
ATOM 11725 C CA . ASP F 1 158 ? 71.281 68.341 204.886 1.00 139.37 158 ASP F CA 1
ATOM 11726 C C . ASP F 1 158 ? 70.916 67.724 203.529 1.00 137.42 158 ASP F C 1
ATOM 11727 O O . ASP F 1 158 ? 69.748 67.747 203.146 1.00 116.62 158 ASP F O 1
ATOM 11732 N N . PHE F 1 159 ? 71.898 67.137 202.839 1.00 144.91 159 PHE F N 1
ATOM 11733 C CA . PHE F 1 159 ? 71.701 66.551 201.498 1.00 151.43 159 PHE F CA 1
ATOM 11734 C C . PHE F 1 159 ? 70.672 65.411 201.392 1.00 160.58 159 PHE F C 1
ATOM 11735 O O . PHE F 1 159 ? 70.365 64.986 200.280 1.00 175.02 159 PHE F O 1
ATOM 11743 N N . ALA F 1 160 ? 70.166 64.893 202.514 1.00 159.89 160 ALA F N 1
ATOM 11744 C CA . ALA F 1 160 ? 69.026 63.963 202.483 1.00 157.60 160 ALA F CA 1
ATOM 11745 C C . ALA F 1 160 ? 67.717 64.681 202.106 1.00 160.52 160 ALA F C 1
ATOM 11746 O O . ALA F 1 160 ? 66.969 64.181 201.261 1.00 158.21 160 ALA F O 1
ATOM 11748 N N . ALA F 1 161 ? 67.456 65.841 202.727 1.00 158.96 161 ALA F N 1
ATOM 11749 C CA . ALA F 1 161 ? 66.228 66.640 202.478 1.00 149.10 161 ALA F CA 1
ATOM 11750 C C . ALA F 1 161 ? 66.442 68.161 202.220 1.00 140.19 161 ALA F C 1
ATOM 11751 O O . ALA F 1 161 ? 65.500 68.957 202.369 1.00 118.29 161 ALA F O 1
ATOM 11753 N N . ALA F 1 162 ? 67.665 68.551 201.839 1.00 141.97 162 ALA F N 1
ATOM 11754 C CA . ALA F 1 162 ? 67.935 69.860 201.202 1.00 140.65 162 ALA F CA 1
ATOM 11755 C C . ALA F 1 162 ? 67.787 69.754 199.686 1.00 139.76 162 ALA F C 1
ATOM 11756 O O . ALA F 1 162 ? 67.483 70.757 199.029 1.00 133.83 162 ALA F O 1
ATOM 11758 N N . ILE F 1 163 ? 68.014 68.548 199.143 1.00 142.16 163 ILE F N 1
ATOM 11759 C CA . ILE F 1 163 ? 67.677 68.243 197.739 1.00 141.05 163 ILE F CA 1
ATOM 11760 C C . ILE F 1 163 ? 66.151 67.999 197.585 1.00 147.72 163 ILE F C 1
ATOM 11761 O O . ILE F 1 163 ? 65.611 68.255 196.515 1.00 146.42 163 ILE F O 1
ATOM 11766 N N . GLU F 1 164 ? 65.459 67.544 198.642 1.00 154.73 164 GLU F N 1
ATOM 11767 C CA . GLU F 1 164 ? 63.975 67.395 198.626 1.00 150.44 164 GLU F CA 1
ATOM 11768 C C . GLU F 1 164 ? 63.206 68.721 198.823 1.00 145.54 164 GLU F C 1
ATOM 11769 O O . GLU F 1 164 ? 62.055 68.842 198.388 1.00 135.73 164 GLU F O 1
ATOM 11775 N N . LYS F 1 165 ? 63.827 69.692 199.491 1.00 138.47 165 LYS F N 1
ATOM 11776 C CA . LYS F 1 165 ? 63.361 71.081 199.447 1.00 136.67 165 LYS F CA 1
ATOM 11777 C C . LYS F 1 165 ? 63.416 71.631 197.998 1.00 152.29 165 LYS F C 1
ATOM 11778 O O . LYS F 1 165 ? 62.564 72.447 197.616 1.00 152.29 165 LYS F O 1
ATOM 11784 N N . ALA F 1 166 ? 64.403 71.165 197.212 1.00 156.94 166 ALA F N 1
ATOM 11785 C CA . ALA F 1 166 ? 64.607 71.552 195.794 1.00 149.17 166 ALA F CA 1
ATOM 11786 C C . ALA F 1 166 ? 63.968 70.631 194.719 1.00 146.83 166 ALA F C 1
ATOM 11787 O O . ALA F 1 166 ? 63.499 71.133 193.691 1.00 139.35 166 ALA F O 1
ATOM 11789 N N . THR F 1 167 ? 63.958 69.310 194.937 1.00 144.73 167 THR F N 1
ATOM 11790 C CA . THR F 1 167 ? 63.446 68.348 193.932 1.00 145.57 167 THR F CA 1
ATOM 11791 C C . THR F 1 167 ? 61.922 68.351 193.780 1.00 145.19 167 THR F C 1
ATOM 11792 O O . THR F 1 167 ? 61.412 67.962 192.727 1.00 144.66 167 THR F O 1
ATOM 11796 N N . GLN F 1 168 ? 61.207 68.753 194.834 1.00 152.28 168 GLN F N 1
ATOM 11797 C CA . GLN F 1 168 ? 59.738 68.901 194.788 1.00 153.43 168 GLN F CA 1
ATOM 11798 C C . GLN F 1 168 ? 59.275 69.925 193.747 1.00 160.16 168 GLN F C 1
ATOM 11799 O O . GLN F 1 168 ? 58.152 69.834 193.252 1.00 162.83 168 GLN F O 1
ATOM 11805 N N . HIS F 1 169 ? 60.135 70.903 193.451 1.00 170.14 169 HIS F N 1
ATOM 11806 C CA . HIS F 1 169 ? 59.928 71.843 192.342 1.00 172.39 169 HIS F CA 1
ATOM 11807 C C . HIS F 1 169 ? 60.261 71.176 191.008 1.00 165.02 169 HIS F C 1
ATOM 11808 O O . HIS F 1 169 ? 59.424 71.124 190.103 1.00 146.16 169 HIS F O 1
ATOM 11815 N N . ASP F 1 170 ? 61.489 70.668 190.913 1.00 166.86 170 ASP F N 1
ATOM 11816 C CA . ASP F 1 170 ? 61.989 69.994 189.713 1.00 164.75 170 ASP F CA 1
ATOM 11817 C C . ASP F 1 170 ? 63.045 68.965 190.125 1.00 154.68 170 ASP F C 1
ATOM 11818 O O . ASP F 1 170 ? 64.074 69.342 190.685 1.00 161.49 170 ASP F O 1
ATOM 11823 N N . ALA F 1 171 ? 62.804 67.686 189.821 1.00 138.30 171 ALA F N 1
ATOM 11824 C CA . ALA F 1 171 ? 63.615 66.572 190.364 1.00 132.89 171 ALA F CA 1
ATOM 11825 C C . ALA F 1 171 ? 65.112 66.515 189.939 1.00 126.13 171 ALA F C 1
ATOM 11826 O O . ALA F 1 171 ? 65.878 65.703 190.472 1.00 112.02 171 ALA F O 1
ATOM 11828 N N . VAL F 1 172 ? 65.519 67.357 188.987 1.00 124.03 172 VAL F N 1
ATOM 11829 C CA . VAL F 1 172 ? 66.946 67.556 188.662 1.00 122.88 172 VAL F CA 1
ATOM 11830 C C . VAL F 1 172 ? 67.448 68.821 189.384 1.00 119.42 172 VAL F C 1
ATOM 11831 O O . VAL F 1 172 ? 66.784 69.867 189.345 1.00 125.12 172 VAL F O 1
ATOM 11835 N N . VAL F 1 173 ? 68.594 68.705 190.068 1.00 111.76 173 VAL F N 1
ATOM 11836 C CA . VAL F 1 173 ? 69.161 69.799 190.896 1.00 106.02 173 VAL F CA 1
ATOM 11837 C C . VAL F 1 173 ? 70.680 69.862 190.721 1.00 97.57 173 VAL F C 1
ATOM 11838 O O . VAL F 1 173 ? 71.289 68.844 190.394 1.00 100.39 173 VAL F O 1
ATOM 11842 N N . MET F 1 174 ? 71.279 71.046 190.911 1.00 93.73 174 MET F N 1
ATOM 11843 C CA . MET F 1 174 ? 72.750 71.220 190.842 1.00 94.96 174 MET F CA 1
ATOM 11844 C C . MET F 1 174 ? 73.358 71.543 192.211 1.00 99.00 174 MET F C 1
ATOM 11845 O O . MET F 1 174 ? 72.644 71.602 193.211 1.00 114.58 174 MET F O 1
ATOM 11850 N N . ALA F 1 175 ? 74.681 71.727 192.237 1.00 92.97 175 ALA F N 1
ATOM 11851 C CA . ALA F 1 175 ? 75.413 72.261 193.391 1.00 84.86 175 ALA F CA 1
ATOM 11852 C C . ALA F 1 175 ? 76.550 73.165 192.897 1.00 82.90 175 ALA F C 1
ATOM 11853 O O . ALA F 1 175 ? 77.236 72.816 191.945 1.00 78.45 175 ALA F O 1
ATOM 11855 N N . GLU F 1 176 ? 76.736 74.318 193.546 1.00 91.71 176 GLU F N 1
ATOM 11856 C CA . GLU F 1 176 ? 77.673 75.379 193.110 1.00 91.99 176 GLU F CA 1
ATOM 11857 C C . GLU F 1 176 ? 78.527 75.847 194.297 1.00 98.67 176 GLU F C 1
ATOM 11858 O O . GLU F 1 176 ? 78.028 75.984 195.420 1.00 100.75 176 GLU F O 1
ATOM 11864 N N . LYS F 1 177 ? 79.807 76.104 194.040 1.00 102.47 177 LYS F N 1
ATOM 11865 C CA . LYS F 1 177 ? 80.751 76.557 195.070 1.00 107.45 177 LYS F CA 1
ATOM 11866 C C . LYS F 1 177 ? 80.311 77.905 195.655 1.00 114.42 177 LYS F C 1
ATOM 11867 O O . LYS F 1 177 ? 80.378 78.926 194.957 1.00 117.13 177 LYS F O 1
ATOM 11873 N N . TRP F 1 178 ? 79.850 77.903 196.913 1.00 117.40 178 TRP F N 1
ATOM 11874 C CA . TRP F 1 178 ? 79.518 79.157 197.625 1.00 127.88 178 TRP F CA 1
ATOM 11875 C C . TRP F 1 178 ? 80.779 79.971 197.979 1.00 118.31 178 TRP F C 1
ATOM 11876 O O . TRP F 1 178 ? 81.447 79.688 198.971 1.00 139.60 178 TRP F O 1
ATOM 11887 N N . ILE F 1 179 ? 81.095 80.974 197.163 1.00 107.05 179 ILE F N 1
ATOM 11888 C CA . ILE F 1 179 ? 82.042 82.017 197.561 1.00 108.70 179 ILE F CA 1
ATOM 11889 C C . ILE F 1 179 ? 81.386 82.967 198.585 1.00 107.12 179 ILE F C 1
ATOM 11890 O O . ILE F 1 179 ? 80.186 82.851 198.905 1.00 93.87 179 ILE F O 1
ATOM 11895 N N . THR F 1 180 ? 82.197 83.892 199.101 1.00 103.70 180 THR F N 1
ATOM 11896 C CA . THR F 1 180 ? 81.726 84.969 199.975 1.00 92.70 180 THR F CA 1
ATOM 11897 C C . THR F 1 180 ? 82.078 86.361 199.390 1.00 77.90 180 THR F C 1
ATOM 11898 O O . THR F 1 180 ? 83.181 86.622 198.857 1.00 63.58 180 THR F O 1
ATOM 11902 N N . GLY F 1 181 ? 81.091 87.241 199.506 1.00 75.87 181 GLY F N 1
ATOM 11903 C CA . GLY F 1 181 ? 81.200 88.637 199.104 1.00 78.95 181 GLY F CA 1
ATOM 11904 C C . GLY F 1 181 ? 79.819 89.249 198.953 1.00 79.40 181 GLY F C 1
ATOM 11905 O O . GLY F 1 181 ? 78.881 88.885 199.678 1.00 81.55 181 GLY F O 1
ATOM 11906 N N . ARG F 1 182 ? 79.675 90.127 197.970 1.00 78.80 182 ARG F N 1
ATOM 11907 C CA . ARG F 1 182 ? 78.432 90.878 197.776 1.00 84.69 182 ARG F CA 1
ATOM 11908 C C . ARG F 1 182 ? 77.699 90.471 196.456 1.00 82.20 182 ARG F C 1
ATOM 11909 O O . ARG F 1 182 ? 78.295 90.494 195.379 1.00 82.93 182 ARG F O 1
ATOM 11917 N N . GLU F 1 183 ? 76.421 90.101 196.558 1.00 75.55 183 GLU F N 1
ATOM 11918 C CA . GLU F 1 183 ? 75.561 89.903 195.388 1.00 76.17 183 GLU F CA 1
ATOM 11919 C C . GLU F 1 183 ? 75.103 91.254 194.766 1.00 79.33 183 GLU F C 1
ATOM 11920 O O . GLU F 1 183 ? 74.739 92.181 195.501 1.00 82.57 183 GLU F O 1
ATOM 11926 N N . PHE F 1 184 ? 75.144 91.352 193.424 1.00 73.40 184 PHE F N 1
ATOM 11927 C CA . PHE F 1 184 ? 74.579 92.479 192.642 1.00 72.48 184 PHE F CA 1
ATOM 11928 C C . PHE F 1 184 ? 73.690 92.002 191.499 1.00 70.94 184 PHE F C 1
ATOM 11929 O O . PHE F 1 184 ? 73.756 90.842 191.107 1.00 64.33 184 PHE F O 1
ATOM 11937 N N . THR F 1 185 ? 72.894 92.919 190.939 1.00 70.98 185 THR F N 1
ATOM 11938 C CA . THR F 1 185 ? 72.133 92.653 189.710 1.00 68.58 185 THR F CA 1
ATOM 11939 C C . THR F 1 185 ? 72.165 93.806 188.746 1.00 66.58 185 THR F C 1
ATOM 11940 O O . THR F 1 185 ? 72.005 94.985 189.103 1.00 65.12 185 THR F O 1
ATOM 11944 N N . ILE F 1 186 ? 72.331 93.436 187.490 1.00 62.55 186 ILE F N 1
ATOM 11945 C CA . ILE F 1 186 ? 72.576 94.416 186.486 1.00 63.00 186 ILE F CA 1
ATOM 11946 C C . ILE F 1 186 ? 71.503 94.244 185.426 1.00 56.36 186 ILE F C 1
ATOM 11947 O O . ILE F 1 186 ? 71.373 93.207 184.798 1.00 59.22 186 ILE F O 1
ATOM 11952 N N . SER F 1 187 ? 70.679 95.273 185.328 1.00 56.90 187 SER F N 1
ATOM 11953 C CA . SER F 1 187 ? 69.464 95.253 184.552 1.00 53.47 187 SER F CA 1
ATOM 11954 C C . SER F 1 187 ? 69.829 95.686 183.169 1.00 53.14 187 SER F C 1
ATOM 11955 O O . SER F 1 187 ? 70.878 96.322 182.978 1.00 51.09 187 SER F O 1
ATOM 11958 N N . PHE F 1 188 ? 68.948 95.387 182.206 1.00 52.67 188 PHE F N 1
ATOM 11959 C CA . PHE F 1 188 ? 69.241 95.710 180.812 1.00 52.20 188 PHE F CA 1
ATOM 11960 C C . PHE F 1 188 ? 68.062 96.363 180.166 1.00 47.03 188 PHE F C 1
ATOM 11961 O O . PHE F 1 188 ? 66.948 95.982 180.389 1.00 54.66 188 PHE F O 1
ATOM 11969 N N . LEU F 1 189 ? 68.330 97.348 179.354 1.00 46.33 189 LEU F N 1
ATOM 11970 C CA . LEU F 1 189 ? 67.300 97.962 178.595 1.00 53.16 189 LEU F CA 1
ATOM 11971 C C . LEU F 1 189 ? 67.869 98.185 177.238 1.00 48.78 189 LEU F C 1
ATOM 11972 O O . LEU F 1 189 ? 68.991 98.559 177.111 1.00 47.00 189 LEU F O 1
ATOM 11977 N N . ASN F 1 190 ? 67.086 97.909 176.222 1.00 52.63 190 ASN F N 1
ATOM 11978 C CA . ASN F 1 190 ? 67.518 98.118 174.847 1.00 62.31 190 ASN F CA 1
ATOM 11979 C C . ASN F 1 190 ? 68.949 97.620 174.599 1.00 58.08 190 ASN F C 1
ATOM 11980 O O . ASN F 1 190 ? 69.824 98.308 174.032 1.00 55.70 190 ASN F O 1
ATOM 11985 N N . GLY F 1 191 ? 69.156 96.398 175.084 1.00 60.97 191 GLY F N 1
ATOM 11986 C CA . GLY F 1 191 ? 70.419 95.713 174.989 1.00 70.33 191 GLY F CA 1
ATOM 11987 C C . GLY F 1 191 ? 71.555 96.304 175.793 1.00 75.75 191 GLY F C 1
ATOM 11988 O O . GLY F 1 191 ? 72.637 95.718 175.811 1.00 79.41 191 GLY F O 1
ATOM 11989 N N . GLN F 1 192 ? 71.327 97.430 176.478 1.00 74.44 192 GLN F N 1
ATOM 11990 C CA . GLN F 1 192 ? 72.377 98.119 177.211 1.00 73.99 192 GLN F CA 1
ATOM 11991 C C . GLN F 1 192 ? 72.266 97.949 178.739 1.00 70.19 192 GLN F C 1
ATOM 11992 O O . GLN F 1 192 ? 71.162 97.815 179.280 1.00 57.00 192 GLN F O 1
ATOM 11998 N N . PRO F 1 193 ? 73.428 97.906 179.430 1.00 67.75 193 PRO F N 1
ATOM 11999 C CA . PRO F 1 193 ? 73.415 97.715 180.864 1.00 69.28 193 PRO F CA 1
ATOM 12000 C C . PRO F 1 193 ? 72.916 98.996 181.572 1.00 68.09 193 PRO F C 1
ATOM 12001 O O . PRO F 1 193 ? 73.218 100.123 181.149 1.00 55.64 193 PRO F O 1
ATOM 12005 N N . LEU F 1 194 ? 72.116 98.810 182.609 1.00 66.44 194 LEU F N 1
ATOM 12006 C CA . LEU F 1 194 ? 71.663 99.923 183.418 1.00 68.03 194 LEU F CA 1
ATOM 12007 C C . LEU F 1 194 ? 72.540 99.993 184.685 1.00 71.05 194 LEU F C 1
ATOM 12008 O O . LEU F 1 194 ? 73.420 99.133 184.876 1.00 71.26 194 LEU F O 1
ATOM 12013 N N . PRO F 1 195 ? 72.352 101.045 185.519 1.00 67.46 195 PRO F N 1
ATOM 12014 C CA . PRO F 1 195 ? 73.035 101.164 186.788 1.00 60.00 195 PRO F CA 1
ATOM 12015 C C . PRO F 1 195 ? 72.803 99.979 187.697 1.00 64.62 195 PRO F C 1
ATOM 12016 O O . PRO F 1 195 ? 71.687 99.393 187.726 1.00 62.33 195 PRO F O 1
ATOM 12020 N N . VAL F 1 196 ? 73.850 99.617 188.439 1.00 59.66 196 VAL F N 1
ATOM 12021 C CA . VAL F 1 196 ? 73.857 98.318 189.085 1.00 60.16 196 VAL F CA 1
ATOM 12022 C C . VAL F 1 196 ? 73.264 98.503 190.453 1.00 60.84 196 VAL F C 1
ATOM 12023 O O . VAL F 1 196 ? 73.063 99.633 190.860 1.00 69.54 196 VAL F O 1
ATOM 12027 N N . ILE F 1 197 ? 72.957 97.404 191.141 1.00 61.72 197 ILE F N 1
ATOM 12028 C CA . ILE F 1 197 ? 72.136 97.420 192.339 1.00 57.51 197 ILE F CA 1
ATOM 12029 C C . ILE F 1 197 ? 72.631 96.325 193.263 1.00 67.12 197 ILE F C 1
ATOM 12030 O O . ILE F 1 197 ? 72.779 95.209 192.804 1.00 71.44 197 ILE F O 1
ATOM 12035 N N . ARG F 1 198 ? 72.841 96.622 194.556 1.00 67.10 198 ARG F N 1
ATOM 12036 C CA . ARG F 1 198 ? 73.171 95.582 195.546 1.00 68.93 198 ARG F CA 1
ATOM 12037 C C . ARG F 1 198 ? 71.924 94.859 196.013 1.00 67.62 198 ARG F C 1
ATOM 12038 O O . ARG F 1 198 ? 70.882 95.480 196.138 1.00 70.50 198 ARG F O 1
ATOM 12046 N N . LEU F 1 199 ? 72.047 93.556 196.287 1.00 74.26 199 LEU F N 1
ATOM 12047 C CA . LEU F 1 199 ? 70.973 92.734 196.898 1.00 77.05 199 LEU F CA 1
ATOM 12048 C C . LEU F 1 199 ? 71.359 92.269 198.324 1.00 81.44 199 LEU F C 1
ATOM 12049 O O . LEU F 1 199 ? 72.314 92.786 198.902 1.00 82.97 199 LEU F O 1
ATOM 12054 N N . GLN F 1 200 ? 70.606 91.320 198.886 1.00 89.53 200 GLN F N 1
ATOM 12055 C CA . GLN F 1 200 ? 71.042 90.553 200.064 1.00 100.76 200 GLN F CA 1
ATOM 12056 C C . GLN F 1 200 ? 71.139 89.069 199.714 1.00 103.94 200 GLN F C 1
ATOM 12057 O O . GLN F 1 200 ? 71.249 88.215 200.601 1.00 114.21 200 GLN F O 1
ATOM 12063 N N . TYR F 1 221 ? 68.208 99.195 200.388 1.00 100.93 221 TYR F N 1
ATOM 12064 C CA . TYR F 1 221 ? 68.308 99.854 199.089 1.00 109.55 221 TYR F CA 1
ATOM 12065 C C . TYR F 1 221 ? 69.738 99.957 198.592 1.00 108.21 221 TYR F C 1
ATOM 12066 O O . TYR F 1 221 ? 70.653 100.293 199.359 1.00 113.40 221 TYR F O 1
ATOM 12075 N N . GLY F 1 222 ? 69.901 99.696 197.294 1.00 95.13 222 GLY F N 1
ATOM 12076 C CA . GLY F 1 222 ? 71.204 99.454 196.692 1.00 92.22 222 GLY F CA 1
ATOM 12077 C C . GLY F 1 222 ? 71.697 100.377 195.581 1.00 90.90 222 GLY F C 1
ATOM 12078 O O . GLY F 1 222 ? 72.504 99.933 194.767 1.00 99.28 222 GLY F O 1
ATOM 12079 N N . ILE F 1 223 ? 71.244 101.636 195.522 1.00 88.11 223 ILE F N 1
ATOM 12080 C CA . ILE F 1 223 ? 71.877 102.665 194.635 1.00 92.31 223 ILE F CA 1
ATOM 12081 C C . ILE F 1 223 ? 72.305 103.880 195.508 1.00 98.00 223 ILE F C 1
ATOM 12082 O O . ILE F 1 223 ? 71.464 104.438 196.217 1.00 97.13 223 ILE F O 1
ATOM 12087 N N . PRO F 1 224 ? 73.587 104.277 195.499 1.00 106.44 224 PRO F N 1
ATOM 12088 C CA . PRO F 1 224 ? 74.672 103.542 194.846 1.00 105.36 224 PRO F CA 1
ATOM 12089 C C . PRO F 1 224 ? 74.984 102.177 195.495 1.00 100.05 224 PRO F C 1
ATOM 12090 O O . PRO F 1 224 ? 74.630 101.911 196.661 1.00 78.36 224 PRO F O 1
ATOM 12094 N N . CYS F 1 225 ? 75.632 101.331 194.702 1.00 91.10 225 CYS F N 1
ATOM 12095 C CA . CYS F 1 225 ? 75.705 99.888 194.955 1.00 87.66 225 CYS F CA 1
ATOM 12096 C C . CYS F 1 225 ? 76.780 99.452 195.948 1.00 80.01 225 CYS F C 1
ATOM 12097 O O . CYS F 1 225 ? 76.649 98.389 196.569 1.00 68.68 225 CYS F O 1
ATOM 12100 N N . GLY F 1 226 ? 77.826 100.266 196.086 1.00 76.72 226 GLY F N 1
ATOM 12101 C CA . GLY F 1 226 ? 79.025 99.905 196.853 1.00 83.01 226 GLY F CA 1
ATOM 12102 C C . GLY F 1 226 ? 80.271 99.656 195.995 1.00 86.80 226 GLY F C 1
ATOM 12103 O O . GLY F 1 226 ? 81.326 99.306 196.533 1.00 80.59 226 GLY F O 1
ATOM 12104 N N . LEU F 1 227 ? 80.164 99.812 194.672 1.00 85.50 227 LEU F N 1
ATOM 12105 C CA . LEU F 1 227 ? 81.319 99.682 193.772 1.00 82.71 227 LEU F CA 1
ATOM 12106 C C . LEU F 1 227 ? 81.792 101.067 193.444 1.00 77.19 227 LEU F C 1
ATOM 12107 O O . LEU F 1 227 ? 80.977 101.994 193.423 1.00 60.49 227 LEU F O 1
ATOM 12112 N N . SER F 1 228 ? 83.094 101.198 193.163 1.00 71.01 228 SER F N 1
ATOM 12113 C CA . SER F 1 228 ? 83.637 102.454 192.636 1.00 82.08 228 SER F CA 1
ATOM 12114 C C . SER F 1 228 ? 83.037 102.719 191.252 1.00 87.77 228 SER F C 1
ATOM 12115 O O . SER F 1 228 ? 82.414 101.824 190.689 1.00 99.50 228 SER F O 1
ATOM 12118 N N . GLU F 1 229 ? 83.186 103.932 190.717 1.00 90.74 229 GLU F N 1
ATOM 12119 C CA . GLU F 1 229 ? 82.670 104.231 189.371 1.00 89.49 229 GLU F CA 1
ATOM 12120 C C . GLU F 1 229 ? 83.297 103.289 188.322 1.00 104.61 229 GLU F C 1
ATOM 12121 O O . GLU F 1 229 ? 82.591 102.795 187.442 1.00 118.31 229 GLU F O 1
ATOM 12127 N N . THR F 1 230 ? 84.605 103.030 188.433 1.00 107.38 230 THR F N 1
ATOM 12128 C CA . THR F 1 230 ? 85.324 102.160 187.482 1.00 99.21 230 THR F CA 1
ATOM 12129 C C . THR F 1 230 ? 85.110 100.668 187.759 1.00 92.22 230 THR F C 1
ATOM 12130 O O . THR F 1 230 ? 85.173 99.883 186.832 1.00 93.54 230 THR F O 1
ATOM 12134 N N . GLU F 1 231 ? 84.877 100.271 189.009 1.00 86.58 231 GLU F N 1
ATOM 12135 C CA . GLU F 1 231 ? 84.424 98.900 189.286 1.00 88.69 231 GLU F CA 1
ATOM 12136 C C . GLU F 1 231 ? 82.957 98.611 188.853 1.00 94.16 231 GLU F C 1
ATOM 12137 O O . GLU F 1 231 ? 82.625 97.457 188.546 1.00 91.67 231 GLU F O 1
ATOM 12143 N N . GLU F 1 232 ? 82.090 99.630 188.832 1.00 97.09 232 GLU F N 1
ATOM 12144 C CA . GLU F 1 232 ? 80.698 99.456 188.368 1.00 91.53 232 GLU F CA 1
ATOM 12145 C C . GLU F 1 232 ? 80.657 99.151 186.864 1.00 94.86 232 GLU F C 1
ATOM 12146 O O . GLU F 1 232 ? 80.029 98.162 186.486 1.00 97.39 232 GLU F O 1
ATOM 12152 N N . LYS F 1 233 ? 81.343 99.953 186.028 1.00 85.09 233 LYS F N 1
ATOM 12153 C CA . LYS F 1 233 ? 81.260 99.784 184.547 1.00 91.29 233 LYS F CA 1
ATOM 12154 C C . LYS F 1 233 ? 82.061 98.585 183.932 1.00 88.84 233 LYS F C 1
ATOM 12155 O O . LYS F 1 233 ? 81.821 98.200 182.793 1.00 87.77 233 LYS F O 1
ATOM 12161 N N . LYS F 1 234 ? 83.002 98.022 184.677 1.00 87.61 234 LYS F N 1
ATOM 12162 C CA . LYS F 1 234 ? 83.649 96.782 184.288 1.00 89.32 234 LYS F CA 1
ATOM 12163 C C . LYS F 1 234 ? 82.666 95.642 184.466 1.00 80.03 234 LYS F C 1
ATOM 12164 O O . LYS F 1 234 ? 82.484 94.840 183.566 1.00 83.75 234 LYS F O 1
ATOM 12170 N N . LEU F 1 235 ? 82.036 95.572 185.634 1.00 77.63 235 LEU F N 1
ATOM 12171 C CA . LEU F 1 235 ? 80.932 94.615 185.884 1.00 71.73 235 LEU F CA 1
ATOM 12172 C C . LEU F 1 235 ? 79.778 94.752 184.846 1.00 77.47 235 LEU F C 1
ATOM 12173 O O . LEU F 1 235 ? 79.136 93.758 184.477 1.00 73.46 235 LEU F O 1
ATOM 12178 N N . GLN F 1 236 ? 79.518 95.987 184.399 1.00 72.41 236 GLN F N 1
ATOM 12179 C CA . GLN F 1 236 ? 78.564 96.249 183.338 1.00 71.81 236 GLN F CA 1
ATOM 12180 C C . GLN F 1 236 ? 78.996 95.619 181.997 1.00 78.03 236 GLN F C 1
ATOM 12181 O O . GLN F 1 236 ? 78.235 94.832 181.422 1.00 82.53 236 GLN F O 1
ATOM 12187 N N . ALA F 1 237 ? 80.203 95.946 181.524 1.00 76.58 237 ALA F N 1
ATOM 12188 C CA . ALA F 1 237 ? 80.747 95.367 180.286 1.00 75.10 237 ALA F CA 1
ATOM 12189 C C . ALA F 1 237 ? 80.836 93.822 180.326 1.00 70.45 237 ALA F C 1
ATOM 12190 O O . ALA F 1 237 ? 80.410 93.160 179.384 1.00 70.09 237 ALA F O 1
ATOM 12192 N N . LEU F 1 238 ? 81.336 93.273 181.431 1.00 61.80 238 LEU F N 1
ATOM 12193 C CA . LEU F 1 238 ? 81.306 91.834 181.687 1.00 68.44 238 LEU F CA 1
ATOM 12194 C C . LEU F 1 238 ? 79.885 91.232 181.661 1.00 72.84 238 LEU F C 1
ATOM 12195 O O . LEU F 1 238 ? 79.671 90.166 181.082 1.00 80.93 238 LEU F O 1
ATOM 12200 N N . CYS F 1 239 ? 78.930 91.887 182.303 1.00 68.17 239 CYS F N 1
ATOM 12201 C CA . CYS F 1 239 ? 77.550 91.401 182.289 1.00 66.27 239 CYS F CA 1
ATOM 12202 C C . CYS F 1 239 ? 76.891 91.533 180.882 1.00 60.66 239 CYS F C 1
ATOM 12203 O O . CYS F 1 239 ? 76.051 90.713 180.508 1.00 57.72 239 CYS F O 1
ATOM 12206 N N . LEU F 1 240 ? 77.297 92.533 180.102 1.00 52.93 240 LEU F N 1
ATOM 12207 C CA . LEU F 1 240 ? 76.801 92.694 178.743 1.00 61.05 240 LEU F CA 1
ATOM 12208 C C . LEU F 1 240 ? 77.196 91.474 177.900 1.00 72.22 240 LEU F C 1
ATOM 12209 O O . LEU F 1 240 ? 76.354 90.821 177.274 1.00 77.66 240 LEU F O 1
ATOM 12214 N N . ARG F 1 241 ? 78.485 91.158 177.946 1.00 68.83 241 ARG F N 1
ATOM 12215 C CA . ARG F 1 241 ? 79.037 90.003 177.285 1.00 67.92 241 ARG F CA 1
ATOM 12216 C C . ARG F 1 241 ? 78.324 88.719 177.738 1.00 66.56 241 ARG F C 1
ATOM 12217 O O . ARG F 1 241 ? 77.951 87.890 176.910 1.00 58.56 241 ARG F O 1
ATOM 12225 N N . ALA F 1 242 ? 78.090 88.574 179.037 1.00 59.58 242 ALA F N 1
ATOM 12226 C CA . ALA F 1 242 ? 77.330 87.423 179.529 1.00 63.02 242 ALA F CA 1
ATOM 12227 C C . ALA F 1 242 ? 75.877 87.435 179.027 1.00 60.96 242 ALA F C 1
ATOM 12228 O O . ALA F 1 242 ? 75.314 86.367 178.767 1.00 59.28 242 ALA F O 1
ATOM 12230 N N . PHE F 1 243 ? 75.282 88.625 178.935 1.00 54.84 243 PHE F N 1
ATOM 12231 C CA . PHE F 1 243 ? 73.897 88.796 178.479 1.00 53.06 243 PHE F CA 1
ATOM 12232 C C . PHE F 1 243 ? 73.836 88.382 177.006 1.00 55.54 243 PHE F C 1
ATOM 12233 O O . PHE F 1 243 ? 73.026 87.535 176.637 1.00 52.57 243 PHE F O 1
ATOM 12241 N N . GLN F 1 244 ? 74.724 88.969 176.200 1.00 52.43 244 GLN F N 1
ATOM 12242 C CA . GLN F 1 244 ? 74.930 88.604 174.812 1.00 53.22 244 GLN F CA 1
ATOM 12243 C C . GLN F 1 244 ? 75.286 87.110 174.599 1.00 59.67 244 GLN F C 1
ATOM 12244 O O . GLN F 1 244 ? 74.543 86.373 173.968 1.00 57.20 244 GLN F O 1
ATOM 12250 N N . ALA F 1 245 ? 76.398 86.665 175.156 1.00 64.62 245 ALA F N 1
ATOM 12251 C CA . ALA F 1 245 ? 76.780 85.257 175.121 1.00 65.43 245 ALA F CA 1
ATOM 1225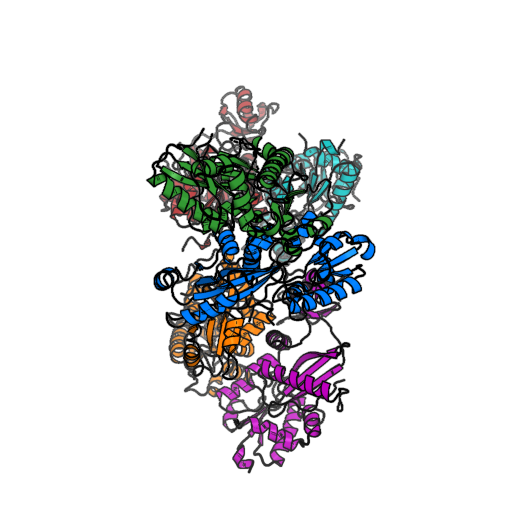2 C C . ALA F 1 245 ? 75.631 84.246 175.133 1.00 67.16 245 ALA F C 1
ATOM 12253 O O . ALA F 1 245 ? 75.684 83.254 174.403 1.00 72.65 245 ALA F O 1
ATOM 12255 N N . VAL F 1 246 ? 74.622 84.464 175.974 1.00 62.78 246 VAL F N 1
ATOM 12256 C CA . VAL F 1 246 ? 73.561 83.463 176.180 1.00 59.03 246 VAL F CA 1
ATOM 12257 C C . VAL F 1 246 ? 72.362 83.653 175.206 1.00 55.64 246 VAL F C 1
ATOM 12258 O O . VAL F 1 246 ? 71.370 82.874 175.255 1.00 52.10 246 VAL F O 1
ATOM 12262 N N . GLY F 1 247 ? 72.464 84.672 174.342 1.00 44.43 247 GLY F N 1
ATOM 12263 C CA . GLY F 1 247 ? 71.415 85.046 173.418 1.00 53.81 247 GLY F CA 1
ATOM 12264 C C . GLY F 1 247 ? 70.174 85.734 173.997 1.00 60.51 247 GLY F C 1
ATOM 12265 O O . GLY F 1 247 ? 69.085 85.701 173.390 1.00 61.94 247 GLY F O 1
ATOM 12266 N N . ALA F 1 248 ? 70.323 86.364 175.161 1.00 58.79 248 ALA F N 1
ATOM 12267 C CA . ALA F 1 248 ? 69.332 87.334 175.646 1.00 52.93 248 ALA F CA 1
ATOM 12268 C C . ALA F 1 248 ? 69.360 88.612 174.787 1.00 47.84 248 ALA F C 1
ATOM 12269 O O . ALA F 1 248 ? 70.394 88.994 174.233 1.00 47.16 248 ALA F O 1
ATOM 12271 N N . GLU F 1 249 ? 68.204 89.247 174.637 1.00 49.58 249 GLU F N 1
ATOM 12272 C CA . GLU F 1 249 ? 68.146 90.571 174.006 1.00 52.60 249 GLU F CA 1
ATOM 12273 C C . GLU F 1 249 ? 67.014 91.469 174.582 1.00 51.45 249 GLU F C 1
ATOM 12274 O O . GLU F 1 249 ? 66.022 90.975 175.213 1.00 47.31 249 GLU F O 1
ATOM 12280 N N . GLY F 1 250 ? 67.193 92.781 174.373 1.00 47.31 250 GLY F N 1
ATOM 12281 C CA . GLY F 1 250 ? 66.182 93.818 174.729 1.00 49.00 250 GLY F CA 1
ATOM 12282 C C . GLY F 1 250 ? 66.249 94.295 176.177 1.00 48.03 250 GLY F C 1
ATOM 12283 O O . GLY F 1 250 ? 66.827 95.350 176.464 1.00 50.43 250 GLY F O 1
ATOM 12284 N N . TRP F 1 251 ? 65.703 93.485 177.086 1.00 42.76 251 TRP F N 1
ATOM 12285 C CA . TRP F 1 251 ? 65.758 93.768 178.515 1.00 44.29 251 TRP F CA 1
ATOM 12286 C C . TRP F 1 251 ? 65.868 92.469 179.274 1.00 44.65 251 TRP F C 1
ATOM 12287 O O . TRP F 1 251 ? 65.581 91.415 178.743 1.00 48.93 251 TRP F O 1
ATOM 12298 N N . GLY F 1 252 ? 66.249 92.591 180.536 1.00 48.67 252 GLY F N 1
ATOM 12299 C CA . GLY F 1 252 ? 66.546 91.480 181.435 1.00 47.46 252 GLY F CA 1
ATOM 12300 C C . GLY F 1 252 ? 67.499 91.905 182.551 1.00 54.26 252 GLY F C 1
ATOM 12301 O O . GLY F 1 252 ? 67.891 93.098 182.678 1.00 54.33 252 GLY F O 1
ATOM 12302 N N . ARG F 1 253 ? 67.868 90.923 183.364 1.00 56.73 253 ARG F N 1
ATOM 12303 C CA . ARG F 1 253 ? 68.900 91.068 184.391 1.00 59.87 253 ARG F CA 1
ATOM 12304 C C . ARG F 1 253 ? 69.964 89.975 184.307 1.00 63.45 253 ARG F C 1
ATOM 12305 O O . ARG F 1 253 ? 69.688 88.849 183.853 1.00 59.09 253 ARG F O 1
ATOM 12313 N N . ILE F 1 254 ? 71.173 90.334 184.747 1.00 64.57 254 ILE F N 1
ATOM 12314 C CA . ILE F 1 254 ? 72.210 89.380 185.146 1.00 63.69 254 ILE F CA 1
ATOM 12315 C C . ILE F 1 254 ? 72.491 89.530 186.654 1.00 63.97 254 ILE F C 1
ATOM 12316 O O . ILE F 1 254 ? 72.892 90.596 187.109 1.00 54.60 254 ILE F O 1
ATOM 12321 N N . ASP F 1 255 ? 72.283 88.462 187.420 1.00 66.49 255 ASP F N 1
ATOM 12322 C CA . ASP F 1 255 ? 72.808 88.398 188.785 1.00 70.49 255 ASP F CA 1
ATOM 12323 C C . ASP F 1 255 ? 74.321 88.068 188.792 1.00 76.75 255 ASP F C 1
ATOM 12324 O O . ASP F 1 255 ? 74.798 87.303 187.943 1.00 83.43 255 ASP F O 1
ATOM 12329 N N . ALA F 1 256 ? 75.055 88.652 189.751 1.00 76.54 256 ALA F N 1
ATOM 12330 C CA . ALA F 1 256 ? 76.530 88.500 189.877 1.00 84.99 256 ALA F CA 1
ATOM 12331 C C . ALA F 1 256 ? 77.062 88.717 191.342 1.00 88.41 256 ALA F C 1
ATOM 12332 O O . ALA F 1 256 ? 76.405 89.377 192.144 1.00 78.26 256 ALA F O 1
ATOM 12334 N N . MET F 1 257 ? 78.232 88.138 191.669 1.00 90.40 257 MET F N 1
ATOM 12335 C CA . MET F 1 257 ? 78.890 88.262 192.999 1.00 78.87 257 MET F CA 1
ATOM 12336 C C . MET F 1 257 ? 80.270 88.951 192.939 1.00 75.10 257 MET F C 1
ATOM 12337 O O . MET F 1 257 ? 80.825 89.194 191.867 1.00 64.86 257 MET F O 1
ATOM 12342 N N . GLN F 1 258 ? 80.804 89.277 194.115 1.00 91.52 258 GLN F N 1
ATOM 12343 C CA . GLN F 1 258 ? 82.101 89.977 194.273 1.00 94.44 258 GLN F CA 1
ATOM 12344 C C . GLN F 1 258 ? 82.933 89.325 195.384 1.00 93.07 258 GLN F C 1
ATOM 12345 O O . GLN F 1 258 ? 82.579 89.397 196.552 1.00 97.10 258 GLN F O 1
ATOM 12351 N N . ASP F 1 259 ? 84.035 88.686 195.007 1.00 96.45 259 ASP F N 1
ATOM 12352 C CA . ASP F 1 259 ? 85.110 88.358 195.951 1.00 98.28 259 ASP F CA 1
ATOM 12353 C C . ASP F 1 259 ? 85.695 89.655 196.510 1.00 93.72 259 ASP F C 1
ATOM 12354 O O . ASP F 1 259 ? 85.967 90.587 195.749 1.00 94.10 259 ASP F O 1
ATOM 12359 N N . GLU F 1 260 ? 85.864 89.711 197.829 1.00 99.38 260 GLU F N 1
ATOM 12360 C CA . GLU F 1 260 ? 86.703 90.743 198.534 1.00 102.71 260 GLU F CA 1
ATOM 12361 C C . GLU F 1 260 ? 88.025 91.179 197.839 1.00 89.62 260 GLU F C 1
ATOM 12362 O O . GLU F 1 260 ? 88.443 92.341 197.996 1.00 74.18 260 GLU F O 1
ATOM 12368 N N . GLN F 1 261 ? 88.638 90.281 197.048 1.00 86.14 261 GLN F N 1
ATOM 12369 C CA . GLN F 1 261 ? 89.741 90.649 196.111 1.00 91.61 261 GLN F CA 1
ATOM 12370 C C . GLN F 1 261 ? 89.380 91.664 195.003 1.00 98.12 261 GLN F C 1
ATOM 12371 O O . GLN F 1 261 ? 90.287 92.228 194.367 1.00 92.61 261 GLN F O 1
ATOM 12377 N N . GLY F 1 262 ? 88.077 91.875 194.777 1.00 103.05 262 GLY F N 1
ATOM 12378 C CA . GLY F 1 262 ? 87.556 92.692 193.684 1.00 104.88 262 GLY F CA 1
ATOM 12379 C C . GLY F 1 262 ? 87.178 91.868 192.459 1.00 109.00 262 GLY F C 1
ATOM 12380 O O . GLY F 1 262 ? 87.021 92.446 191.371 1.00 106.05 262 GLY F O 1
ATOM 12381 N N . ASN F 1 263 ? 86.982 90.547 192.643 1.00 101.08 263 ASN F N 1
ATOM 12382 C CA . ASN F 1 263 ? 86.833 89.577 191.531 1.00 101.01 263 ASN F CA 1
ATOM 12383 C C . ASN F 1 263 ? 85.395 89.095 191.254 1.00 98.74 263 ASN F C 1
ATOM 12384 O O . ASN F 1 263 ? 84.732 88.598 192.160 1.00 108.95 263 ASN F O 1
ATOM 12389 N N . PHE F 1 264 ? 84.949 89.198 189.993 1.00 91.11 264 PHE F N 1
ATOM 12390 C CA . PHE F 1 264 ? 83.529 88.992 189.614 1.00 82.28 264 PHE F CA 1
ATOM 12391 C C . PHE F 1 264 ? 83.157 87.549 189.237 1.00 77.44 264 PHE F C 1
ATOM 12392 O O . PHE F 1 264 ? 83.903 86.889 188.529 1.00 77.98 264 PHE F O 1
ATOM 12400 N N . TRP F 1 265 ? 82.004 87.077 189.722 1.00 76.51 265 TRP F N 1
ATOM 12401 C CA . TRP F 1 265 ? 81.468 85.737 189.403 1.00 82.14 265 TRP F CA 1
ATOM 12402 C C . TRP F 1 265 ? 79.965 85.818 188.997 1.00 83.99 265 TRP F C 1
ATOM 12403 O O . TRP F 1 265 ? 79.151 86.382 189.729 1.00 82.64 265 TRP F O 1
ATOM 12414 N N . LEU F 1 266 ? 79.614 85.272 187.824 1.00 81.32 266 LEU F N 1
ATOM 12415 C CA . LEU F 1 266 ? 78.271 85.428 187.242 1.00 75.81 266 LEU F CA 1
ATOM 12416 C C . LEU F 1 266 ? 77.383 84.287 187.714 1.00 74.29 266 LEU F C 1
ATOM 12417 O O . LEU F 1 266 ? 77.794 83.123 187.648 1.00 78.16 266 LEU F O 1
ATOM 12422 N N . LEU F 1 267 ? 76.178 84.605 188.189 1.00 68.98 267 LEU F N 1
ATOM 12423 C CA . LEU F 1 267 ? 75.326 83.591 188.829 1.00 71.04 267 LEU F CA 1
ATOM 12424 C C . LEU F 1 267 ? 74.213 83.083 187.942 1.00 71.69 267 LEU F C 1
ATOM 12425 O O . LEU F 1 267 ? 74.009 81.875 187.889 1.00 65.19 267 LEU F O 1
ATOM 12430 N N . GLU F 1 268 ? 73.465 84.004 187.309 1.00 72.12 268 GLU F N 1
ATOM 12431 C CA . GLU F 1 268 ? 72.239 83.664 186.558 1.00 63.29 268 GLU F CA 1
ATOM 12432 C C . GLU F 1 268 ? 71.748 84.791 185.655 1.00 52.88 268 GLU F C 1
ATOM 12433 O O . GLU F 1 268 ? 72.312 85.895 185.653 1.00 58.74 268 GLU F O 1
ATOM 12439 N N . VAL F 1 269 ? 70.759 84.453 184.832 1.00 47.81 269 VAL F N 1
ATOM 12440 C CA . VAL F 1 269 ? 70.086 85.385 183.924 1.00 47.47 269 VAL F CA 1
ATOM 12441 C C . VAL F 1 269 ? 68.600 85.226 184.073 1.00 47.09 269 VAL F C 1
ATOM 12442 O O . VAL F 1 269 ? 68.091 84.107 184.265 1.00 41.90 269 VAL F O 1
ATOM 12446 N N . ASN F 1 270 ? 67.927 86.378 183.970 1.00 53.62 270 ASN F N 1
ATOM 12447 C CA . ASN F 1 270 ? 66.472 86.506 184.041 1.00 56.86 270 ASN F CA 1
ATOM 12448 C C . ASN F 1 270 ? 66.038 87.168 182.719 1.00 53.68 270 ASN F C 1
ATOM 12449 O O . ASN F 1 270 ? 66.288 88.342 182.470 1.00 50.27 270 ASN F O 1
ATOM 12454 N N . THR F 1 271 ? 65.388 86.417 181.857 1.00 52.16 271 THR F N 1
ATOM 12455 C CA . THR F 1 271 ? 64.983 86.980 180.600 1.00 49.79 271 THR F CA 1
ATOM 12456 C C . THR F 1 271 ? 63.613 87.630 180.690 1.00 46.27 271 THR F C 1
ATOM 12457 O O . THR F 1 271 ? 63.330 88.410 179.806 1.00 45.34 271 THR F O 1
ATOM 12461 N N . VAL F 1 272 ? 62.775 87.302 181.696 1.00 44.95 272 VAL F N 1
ATOM 12462 C CA . VAL F 1 272 ? 61.550 88.121 182.002 1.00 52.21 272 VAL F CA 1
ATOM 12463 C C . VAL F 1 272 ? 61.464 88.692 183.459 1.00 48.08 272 VAL F C 1
ATOM 12464 O O . VAL F 1 272 ? 60.778 88.174 184.321 1.00 46.78 272 VAL F O 1
ATOM 12468 N N . PRO F 1 273 ? 62.195 89.776 183.738 1.00 44.15 273 PRO F N 1
ATOM 12469 C CA . PRO F 1 273 ? 62.136 90.342 185.090 1.00 49.25 273 PRO F CA 1
ATOM 12470 C C . PRO F 1 273 ? 60.723 90.748 185.586 1.00 49.46 273 PRO F C 1
ATOM 12471 O O . PRO F 1 273 ? 59.829 91.082 184.785 1.00 52.39 273 PRO F O 1
ATOM 12475 N N . GLY F 1 274 ? 60.538 90.703 186.899 1.00 47.90 274 GLY F N 1
ATOM 12476 C CA . GLY F 1 274 ? 59.387 91.330 187.547 1.00 48.00 274 GLY F CA 1
ATOM 12477 C C . GLY F 1 274 ? 59.292 92.819 187.220 1.00 43.81 274 GLY F C 1
ATOM 12478 O O . GLY F 1 274 ? 60.301 93.507 187.083 1.00 41.43 274 GLY F O 1
ATOM 12479 N N . MET F 1 275 ? 58.062 93.286 187.060 1.00 47.97 275 MET F N 1
ATOM 12480 C CA . MET F 1 275 ? 57.762 94.710 186.868 1.00 50.68 275 MET F CA 1
ATOM 12481 C C . MET F 1 275 ? 56.753 95.154 187.944 1.00 50.19 275 MET F C 1
ATOM 12482 O O . MET F 1 275 ? 55.941 96.072 187.730 1.00 47.59 275 MET F O 1
ATOM 12487 N N . THR F 1 276 ? 56.814 94.498 189.105 1.00 52.12 276 THR F N 1
ATOM 12488 C CA . THR F 1 276 ? 55.986 94.873 190.258 1.00 52.70 276 THR F CA 1
ATOM 12489 C C . THR F 1 276 ? 56.552 96.176 190.842 1.00 47.16 276 THR F C 1
ATOM 12490 O O . THR F 1 276 ? 57.673 96.561 190.543 1.00 39.90 276 THR F O 1
ATOM 12494 N N . SER F 1 277 ? 55.760 96.828 191.674 1.00 50.25 277 SER F N 1
ATOM 12495 C CA . SER F 1 277 ? 56.169 98.052 192.400 1.00 52.43 277 SER F CA 1
ATOM 12496 C C . SER F 1 277 ? 57.458 97.934 193.206 1.00 52.01 277 SER F C 1
ATOM 12497 O O . SER F 1 277 ? 58.165 98.918 193.389 1.00 55.79 277 SER F O 1
ATOM 12500 N N . HIS F 1 278 ? 57.761 96.736 193.687 1.00 54.59 278 HIS F N 1
ATOM 12501 C CA . HIS F 1 278 ? 59.017 96.471 194.387 1.00 61.59 278 HIS F CA 1
ATOM 12502 C C . HIS F 1 278 ? 60.156 95.863 193.510 1.00 66.73 278 HIS F C 1
ATOM 12503 O O . HIS F 1 278 ? 61.218 95.510 194.040 1.00 65.39 278 HIS F O 1
ATOM 12510 N N . SER F 1 279 ? 59.976 95.777 192.185 1.00 62.99 279 SER F N 1
ATOM 12511 C CA . SER F 1 279 ? 60.960 95.079 191.318 1.00 54.77 279 SER F CA 1
ATOM 12512 C C . SER F 1 279 ? 62.167 95.924 190.950 1.00 53.45 279 SER F C 1
ATOM 12513 O O . SER F 1 279 ? 62.106 97.148 190.943 1.00 56.34 279 SER F O 1
ATOM 12516 N N . LEU F 1 280 ? 63.249 95.251 190.591 1.00 50.63 280 LEU F N 1
ATOM 12517 C CA . LEU F 1 280 ? 64.541 95.912 190.434 1.00 56.26 280 LEU F CA 1
ATOM 12518 C C . LEU F 1 280 ? 64.786 96.701 189.151 1.00 56.50 280 LEU F C 1
ATOM 12519 O O . LEU F 1 280 ? 65.509 97.695 189.159 1.00 58.80 280 LEU F O 1
ATOM 12524 N N . VAL F 1 281 ? 64.269 96.207 188.029 1.00 56.36 281 VAL F N 1
ATOM 12525 C CA . VAL F 1 281 ? 64.513 96.848 186.731 1.00 53.82 281 VAL F CA 1
ATOM 12526 C C . VAL F 1 281 ? 64.003 98.306 186.734 1.00 50.47 281 VAL F C 1
ATOM 12527 O O . VAL F 1 281 ? 64.758 99.206 186.295 1.00 47.09 281 VAL F O 1
ATOM 12531 N N . PRO F 1 282 ? 62.732 98.537 187.191 1.00 49.11 282 PRO F N 1
ATOM 12532 C CA . PRO F 1 282 ? 62.160 99.911 187.371 1.00 50.69 282 PRO F CA 1
ATOM 12533 C C . PRO F 1 282 ? 63.058 100.877 188.177 1.00 49.57 282 PRO F C 1
ATOM 12534 O O . PRO F 1 282 ? 63.276 102.014 187.749 1.00 46.34 282 PRO F O 1
ATOM 12538 N N . LYS F 1 283 ? 63.613 100.376 189.289 1.00 54.75 283 LYS F N 1
ATOM 12539 C CA . LYS F 1 283 ? 64.613 101.094 190.092 1.00 54.88 283 LYS F CA 1
ATOM 12540 C C . LYS F 1 283 ? 65.858 101.462 189.249 1.00 57.67 283 LYS F C 1
ATOM 12541 O O . LYS F 1 283 ? 66.268 102.627 189.181 1.00 58.74 283 LYS F O 1
ATOM 12547 N N . ALA F 1 284 ? 66.440 100.477 188.570 1.00 61.11 284 ALA F N 1
ATOM 12548 C CA . ALA F 1 284 ? 67.652 100.717 187.799 1.00 51.24 284 ALA F CA 1
ATOM 12549 C C . ALA F 1 284 ? 67.359 101.704 186.716 1.00 49.58 284 ALA F C 1
ATOM 12550 O O . ALA F 1 284 ? 68.161 102.598 186.430 1.00 54.00 284 ALA F O 1
ATOM 12552 N N . ALA F 1 285 ? 66.198 101.546 186.102 1.00 49.76 285 ALA F N 1
ATOM 12553 C CA . ALA F 1 285 ? 65.824 102.413 185.003 1.00 54.52 285 ALA F CA 1
ATOM 12554 C C . ALA F 1 285 ? 65.552 103.860 185.479 1.00 57.36 285 ALA F C 1
ATOM 12555 O O . ALA F 1 285 ? 65.969 104.810 184.822 1.00 56.92 285 ALA F O 1
ATOM 12557 N N . LYS F 1 286 ? 64.880 104.013 186.626 1.00 65.30 286 LYS F N 1
ATOM 12558 C CA . LYS F 1 286 ? 64.643 105.334 187.222 1.00 65.83 286 LYS F CA 1
ATOM 12559 C C . LYS F 1 286 ? 65.947 106.068 187.500 1.00 57.43 286 LYS F C 1
ATOM 12560 O O . LYS F 1 286 ? 66.013 107.250 187.317 1.00 59.96 286 LYS F O 1
ATOM 12566 N N . ALA F 1 287 ? 66.994 105.360 187.892 1.00 56.61 287 ALA F N 1
ATOM 12567 C CA . ALA F 1 287 ? 68.253 106.004 188.228 1.00 57.81 287 ALA F CA 1
ATOM 12568 C C . ALA F 1 287 ? 68.883 106.727 187.064 1.00 58.94 287 ALA F C 1
ATOM 12569 O O . ALA F 1 287 ? 69.742 107.573 187.260 1.00 60.90 287 ALA F O 1
ATOM 12571 N N . VAL F 1 288 ? 68.458 106.408 185.853 1.00 58.60 288 VAL F N 1
ATOM 12572 C CA . VAL F 1 288 ? 68.941 107.108 184.669 1.00 56.35 288 VAL F CA 1
ATOM 12573 C C . VAL F 1 288 ? 67.828 107.885 183.957 1.00 53.88 288 VAL F C 1
ATOM 12574 O O . VAL F 1 288 ? 68.037 108.362 182.842 1.00 51.97 288 VAL F O 1
ATOM 12578 N N . GLY F 1 289 ? 66.656 108.023 184.595 1.00 56.14 289 GLY F N 1
ATOM 12579 C CA . GLY F 1 289 ? 65.626 109.002 184.178 1.00 54.16 289 GLY F CA 1
ATOM 12580 C C . GLY F 1 289 ? 64.301 108.491 183.656 1.00 59.61 289 GLY F C 1
ATOM 12581 O O . GLY F 1 289 ? 63.482 109.278 183.167 1.00 56.83 289 GLY F O 1
ATOM 12582 N N . TYR F 1 290 ? 64.062 107.186 183.787 1.00 59.32 290 TYR F N 1
ATOM 12583 C CA . TYR F 1 290 ? 62.904 106.547 183.156 1.00 56.24 290 TYR F CA 1
ATOM 12584 C C . TYR F 1 290 ? 61.802 106.457 184.163 1.00 49.08 290 TYR F C 1
ATOM 12585 O O . TYR F 1 290 ? 61.946 105.769 185.164 1.00 48.17 290 TYR F O 1
ATOM 12594 N N . SER F 1 291 ? 60.679 107.103 183.897 1.00 44.81 291 SER F N 1
ATOM 12595 C CA . SER F 1 291 ? 59.502 106.754 184.661 1.00 44.22 291 SER F CA 1
ATOM 12596 C C . SER F 1 291 ? 59.152 105.303 184.339 1.00 45.73 291 SER F C 1
ATOM 12597 O O . SER F 1 291 ? 59.535 104.768 183.306 1.00 46.80 291 SER F O 1
ATOM 12600 N N . PHE F 1 292 ? 58.386 104.680 185.207 1.00 42.71 292 PHE F N 1
ATOM 12601 C CA . PHE F 1 292 ? 57.952 103.349 184.968 1.00 42.66 292 PHE F CA 1
ATOM 12602 C C . PHE F 1 292 ? 57.196 103.270 183.667 1.00 44.40 292 PHE F C 1
ATOM 12603 O O . PHE F 1 292 ? 57.271 102.284 182.946 1.00 54.11 292 PHE F O 1
ATOM 12611 N N . ASP F 1 293 ? 56.435 104.297 183.379 1.00 45.02 293 ASP F N 1
ATOM 12612 C CA . ASP F 1 293 ? 55.699 104.346 182.141 1.00 43.00 293 ASP F CA 1
ATOM 12613 C C . ASP F 1 293 ? 56.631 104.434 180.930 1.00 45.50 293 ASP F C 1
ATOM 12614 O O . ASP F 1 293 ? 56.355 103.796 179.900 1.00 39.39 293 ASP F O 1
ATOM 12619 N N . GLU F 1 294 ? 57.705 105.216 181.053 1.00 41.48 294 GLU F N 1
ATOM 12620 C CA . GLU F 1 294 ? 58.636 105.395 179.955 1.00 44.11 294 GLU F CA 1
ATOM 12621 C C . GLU F 1 294 ? 59.405 104.114 179.648 1.00 46.60 294 GLU F C 1
ATOM 12622 O O . GLU F 1 294 ? 59.652 103.805 178.484 1.00 45.35 294 GLU F O 1
ATOM 12628 N N . LEU F 1 295 ? 59.768 103.395 180.703 1.00 47.95 295 LEU F N 1
ATOM 12629 C CA . LEU F 1 295 ? 60.350 102.077 180.610 1.00 49.86 295 LEU F CA 1
ATOM 12630 C C . LEU F 1 295 ? 59.442 101.070 179.884 1.00 49.86 295 LEU F C 1
ATOM 12631 O O . LEU F 1 295 ? 59.911 100.350 179.023 1.00 51.57 295 LEU F O 1
ATOM 12636 N N . CYS F 1 296 ? 58.165 100.994 180.231 1.00 45.84 296 CYS F N 1
ATOM 12637 C CA . CYS F 1 296 ? 57.283 100.060 179.533 1.00 46.44 296 CYS F CA 1
ATOM 12638 C C . CYS F 1 296 ? 57.284 100.390 178.040 1.00 52.24 296 CYS F C 1
ATOM 12639 O O . CYS F 1 296 ? 57.395 99.488 177.223 1.00 54.82 296 CYS F O 1
ATOM 12642 N N . VAL F 1 297 ? 57.201 101.681 177.694 1.00 45.61 297 VAL F N 1
ATOM 12643 C CA . VAL F 1 297 ? 57.199 102.092 176.301 1.00 44.80 297 VAL F CA 1
ATOM 12644 C C . VAL F 1 297 ? 58.527 101.730 175.628 1.00 43.41 297 VAL F C 1
ATOM 12645 O O . VAL F 1 297 ? 58.529 101.206 174.524 1.00 46.17 297 VAL F O 1
ATOM 12649 N N . ALA F 1 298 ? 59.638 102.008 176.285 1.00 43.04 298 ALA F N 1
ATOM 12650 C CA . ALA F 1 298 ? 60.958 101.649 175.747 1.00 43.53 298 ALA F CA 1
ATOM 12651 C C . ALA F 1 298 ? 61.150 100.114 175.616 1.00 43.83 298 ALA F C 1
ATOM 12652 O O . ALA F 1 298 ? 61.903 99.680 174.778 1.00 50.32 298 ALA F O 1
ATOM 12654 N N . ILE F 1 299 ? 60.470 99.310 176.428 1.00 46.39 299 ILE F N 1
ATOM 12655 C CA . ILE F 1 299 ? 60.498 97.862 176.265 1.00 47.01 299 ILE F CA 1
ATOM 12656 C C . ILE F 1 299 ? 59.639 97.527 175.039 1.00 49.69 299 ILE F C 1
ATOM 12657 O O . ILE F 1 299 ? 60.071 96.764 174.167 1.00 49.15 299 ILE F O 1
ATOM 12662 N N . LEU F 1 300 ? 58.456 98.128 174.940 1.00 44.11 300 LEU F N 1
ATOM 12663 C CA . LEU F 1 300 ? 57.573 97.839 173.823 1.00 43.02 300 LEU F CA 1
ATOM 12664 C C . LEU F 1 300 ? 58.176 98.278 172.492 1.00 42.43 300 LEU F C 1
ATOM 12665 O O . LEU F 1 300 ? 57.847 97.695 171.472 1.00 42.90 300 LEU F O 1
ATOM 12670 N N . GLU F 1 301 ? 59.059 99.279 172.498 1.00 44.81 301 GLU F N 1
ATOM 12671 C CA . GLU F 1 301 ? 59.724 99.776 171.259 1.00 48.28 301 GLU F CA 1
ATOM 12672 C C . GLU F 1 301 ? 60.682 98.775 170.610 1.00 48.43 301 GLU F C 1
ATOM 12673 O O . GLU F 1 301 ? 60.978 98.912 169.442 1.00 51.96 301 GLU F O 1
ATOM 12679 N N . GLN F 1 302 ? 61.142 97.776 171.371 1.00 49.73 302 GLN F N 1
ATOM 12680 C CA . GLN F 1 302 ? 61.872 96.626 170.819 1.00 56.99 302 GLN F CA 1
ATOM 12681 C C . GLN F 1 302 ? 61.093 95.915 169.721 1.00 55.58 302 GLN F C 1
ATOM 12682 O O . GLN F 1 302 ? 61.696 95.467 168.760 1.00 61.00 302 GLN F O 1
ATOM 12688 N N . THR F 1 303 ? 59.769 95.824 169.857 1.00 48.66 303 THR F N 1
ATOM 12689 C CA . THR F 1 303 ? 58.955 95.061 168.922 1.00 47.41 303 THR F CA 1
ATOM 12690 C C . THR F 1 303 ? 58.796 95.703 167.545 1.00 47.01 303 THR F C 1
ATOM 12691 O O . THR F 1 303 ? 58.084 95.160 166.722 1.00 49.14 303 THR F O 1
ATOM 12695 N N . LEU F 1 304 ? 59.371 96.866 167.356 1.00 54.16 304 LEU F N 1
ATOM 12696 C CA . LEU F 1 304 ? 59.228 97.578 166.125 1.00 54.75 304 LEU F CA 1
ATOM 12697 C C . LEU F 1 304 ? 60.435 97.352 165.273 1.00 58.77 304 LEU F C 1
ATOM 12698 O O . LEU F 1 304 ? 61.455 96.940 165.759 1.00 60.29 304 LEU F O 1
ATOM 12703 N N . GLU F 1 305 ? 60.286 97.647 163.997 1.00 73.89 305 GLU F N 1
ATOM 12704 C CA . GLU F 1 305 ? 61.265 97.364 162.943 1.00 83.65 305 GLU F CA 1
ATOM 12705 C C . GLU F 1 305 ? 62.581 96.692 163.325 1.00 85.62 305 GLU F C 1
ATOM 12706 O O . GLU F 1 305 ? 63.644 97.147 162.951 1.00 76.55 305 GLU F O 1
#

Solvent-accessible surface area: 69498 Å² total; per-residue (Å²): 116,46,39,113,95,1,18,72,0,0,0,0,13,1,1,59,13,95,47,63,75,66,0,68,65,0,0,93,27,0,23,55,0,0,88,165,28,42,3,83,9,73,49,1,21,10,96,113,76,47,4,17,67,0,102,81,14,77,25,0,0,4,0,4,14,4,140,0,0,12,22,0,15,0,5,0,1,0,65,37,32,131,12,56,28,3,13,3,18,15,38,3,1,1,0,6,17,1,13,10,20,1,2,5,0,0,75,21,33,139,10,47,11,0,58,20,106,77,8,61,153,163,44,85,62,102,67,8,36,81,113,9,29,74,43,2,20,0,10,1,2,58,39,14,138,64,5,78,26,88,0,98,119,65,149,56,1,72,79,4,9,95,98,0,61,155,57,16,102,46,1,0,0,4,87,69,20,56,39,22,57,0,0,0,0,0,8,78,23,98,34,13,26,1,3,31,36,203,192,8,61,118,5,16,20,35,158,39,48,41,134,119,0,31,46,24,0,37,126,0,3,110,20,1,31,8,112,10,2,0,37,0,16,0,22,14,18,23,139,36,78,26,63,0,18,28,2,28,7,6,1,18,0,1,117,131,12,43,0,18,52,0,0,133,55,84,62,69,53,51,34,95,0,0,24,6,0,0,68,54,9,116,107,40,58,106,105,0,16,70,0,0,0,0,12,1,0,67,15,86,31,60,76,66,0,67,62,0,0,96,25,0,20,58,0,0,90,159,34,46,3,85,6,58,45,0,19,13,112,102,71,54,12,36,72,2,102,86,13,80,20,1,0,4,0,4,9,0,117,0,0,16,21,0,12,0,5,0,2,1,52,20,30,122,11,60,28,4,13,4,22,13,42,2,2,3,0,10,22,6,20,8,20,2,2,8,0,0,85,3,6,103,11,47,15,2,55,25,89,72,13,64,197,168,62,92,57,108,45,8,33,18,60,1,7,15,24,1,18,0,8,3,5,64,40,62,96,93,1,78,25,92,0,93,96,40,166,68,7,66,72,8,26,121,110,0,51,135,57,17,93,45,0,1,0,5,28,69,23,77,41,73,56,0,0,0,0,0,8,77,26,111,34,13,29,2,2,74,36,203,244,7,60,48,11,15,3,9,22,56,61,39,89,126,0,26,57,37,0,39,69,0,3,77,9,0,28,9,109,10,2,0,34,0,22,0,18,9,17,135,112,38,68,27,49,0,18,38,7,34,7,7,1,18,0,1,118,144,18,44,0,20,49,0,0,144,53,90,61,72,55,54,31,97,0,0,21,8,0,0,72,57,7,117,116,37,42,113,90,0,14,69,0,0,0,0,12,2,2,114,19,104,50,60,73,73,0,68,74,0,0,92,26,0,22,58,0,0,93,161,34,40,2,82,7,70,44,5,14,31,108,113,65,53,32,73,54,3,107,82,12,75,26,0,0,4,0,7,14,1,147,1,0,28,27,0,10,0,4,0,5,0,56,19,30,123,12,55,28,3,15,3,14,10,36,1,1,5,0,12,24,4,14,4,26,1,0,16,0,0,68,17,33,132,9,39,12,4,64,21,105,87,5,42,161,153,76,100,42,98,66,15,60,85,108,13,28,122,73,4,18,4,10,2,3,59,74,139,18,79,32,127,69,99,84,20,22,116,101,0,49,135,86,33,74,45,0,0,2,8,90,75,23,92,45,73,54,0,1,0,1,0,8,78,21,104,37,12,30,2,5,81,44,191,263,9,90,120,14,46,23,52,146,89,58,33,127,128,0,17,59,32,0,37,131,0,4,113,24,0,17,7,98,12,2,0,33,0,26,0,6,15,26,141,150,40,76,23,73,0,22,46,5,36,7,8,1,16,0,17,101,157,15,44,1,20,75,0,0,140,48,85,63,67,53,51,31,97,0,0,24,7,0,0,71,53,10,113,93,116,10,44,63,2,10,68,0,0,0,0,14,1,1,50,8,107,24,66,76,71,0,70,62,0,0,97,26,0,19,55,0,0,88,159,41,54,2,102,9,67,51,1,24,11,82,106,71,56,4,22,62,0,105,79,11,41,2,0,0,3,0,3,13,3,105,0,1,24,22,0,20,0,4,0,0,0,53,33,36,111,13,55,27,3,11,3,19,15,39,3,0,3,0,9,19,1,21,9,20,1,1,9,0,0,74,27,36,131,8,47,12,0,52,29,56,82,4,57,112,155,33,98,52,109,46,1,49,83,111,10,28,67,43,0,16,0,19,3,2,51,34,47,45,82,106,0,64,34,100,1,114,126,48,130,59,3,63,75,6,6,88,93,0,29,141,77,22,84,56,0,0,0,3,84,73,18,71,43,68,60,0,0,0,0,0,7,82,20,100,37,10,30,1,1,76,37,184,182,2,39,134,6,55,23,59,145,92,77,36,141,143,0,25,56,28,0,35,124,0,2,104,19,0,30,9,108,8,2,0,33,0,22,0,17,10,19,142,150,35,80,30,61,0,24,42,5,33,6,6,1,17,1,2,119,146,17,39,1,19,53,0,1,147,48,83,63,66,55,57,33,94,0,0,34,7,0,0,74,56,8,49,174,113,46,42,120,101,0,18,64,0,0,0,0,14,0,2,58,14,102,77,61,77,67,0,67,67,0,0,92,26,0,23,57,0,0,85,157,35,42,3,92,8,66,46,0,25,12,102,105,69,55,7,30,73,0,99,84,14,79,25,0,0,4,0,4,12,6,134,0,0,27,19,0,16,0,6,0,2,0,46,20,30,119,8,42,28,2,9,2,18,12,37,3,1,4,0,10,81,33,131,18,7,1,17,6,0,2,85,20,27,126,13,40,8,15,52,29,101,11,2,19,120,169,48,91,45,104,64,8,30,72,147,16,22,77,61,0,8,5,42,44,11,134,175,47,110,27,111,43,71,175,100,7,56,58,15,12,120,136,16,94,103,25,10,7,0,27,72,108,33,71,43,80,75,0,0,0,0,0,8,82,20,100,33,11,29,2,2,76,34,206,39,87,128,13,52,20,52,161,79,59,43,118,130,0,33,54,28,0,35,120,0,2,106,20,0,28,8,96,8,2,0,34,0,23,0,20,11,19,148,143,35,85,29,49,5,59,53,5,34,8,5,1,19,1,2,122,147,19,51,0,20,77,0,0,151,51,82,65,71,56,55,35,97,1,0,21,6,0,0,70,45,3,49,157,70,196,117,45,37,120,109,1,15,73,0,0,0,0,12,1,4,107,20,100,43,62,77,65,0,68,66,0,0,98,26,0,20,58,0,0,92,157,35,41,2,81,5,68,49,0,13,27,108,113,57,63,17,75,57,0,112,80,13,77,25,0,0,5,0,7,14,2,127,1,1,16,21,0,6,0,6,0,2,0,62,20,31,123,11,57,28,3,12,4,17,12,33,1,0,6,0,6,14,8,7,13,23,2,0,17,0,0,77,16,24,138,10,45,11,6,61,35,96,96,58,220,94,106,74,111,61,24,87,98,125,63,26,4,11,0,3,76,37,15,23,94,103,4,64,19,93,23,161,135,68,130,68,34,78,70,9,35,111,112,0,34,144,70,35,86,59,1,0,8,12,101,109,29,86,45,71,48,1,0,0,0,0,6,76,23,101,33,13,31,0,5,97,35,205,249,7,61,126,7,45,19,62,127,79,57,39,106,145,0,26,54,34,0,35,120,0,3,109,24,0,20,8,96,11,2,0,32,0,18,0,13,7,20,136,140,25,80,32,70,1,18,24,3,25,8,8,1,20,0,2,118,152,18,48,0,21,82,0,0,140,55,90,63,70,50,53,30,93,0,0,24,8,0,0,70,49,12,48,218

Sequence (1676 aa):
SNATKFGKVAVLLGGKSAERAVSLDSGQAVLDALLRSGVQAEAFDPQDRSVTELVNYDRAFIVLHGRGGEDGQIQGVLEWLNIPYTGTGVQGSAIGMDKVKTKQIWQGSDLPTAPYRIITKETDLDSVIAELGLPVIIKPVHEGSVGMSKVEKAEDFAAAIEKATQHDAVVMAEKWITGREFTISFLNGQPLPVIRLQYGIPCGLSETEEKKLQALCLRAFQAVGAEGWGRIDAMQDEQGNFWLLEVNTVPGMTSHSLVPKAAKAVGYSFDELCVAILEQTLSNATKFGKVAVLLGGKSAERAVSLDSGQAVLDALLRSGVQAEAFDPQDRSVTELVNYDRAFIVLHGRGGEDGQIQGVLEWLNIPYTGTGVQGSAIGMDKVKTKQIWQGSDLPTAPYRIITKETDLDSVIAELGLPVIIKPVHESSVGMSKVEKAEDFAAAIEKATQHDAVVMAEKWITGREFTISFLNGQPLPVIRLQYGIPCGLSETEEKKLQALCLRAFQAVGAEGWGRIDAMQDEQGNFWLLEVNTVPGMTSHSLVPKAAKAVGYSFDELCVAILEQTLSNATKFGKVAVLLGGKSAERAVSLDSGQAVLDALLRSGVQAEAFDPQDRSVTELVNYDRAFIVLHGRGGEDGQIQGVLEWLNIPYTGTGVQGSAIGMDKVKTKQIWQGSDLPTAPYRIITKETDLDSVIAELGLPVIIKPVHEVGMSKFAAAIEKATQHDAVVMAEKWITGREFTISFLNGQPLPVIRLQYGIPCGLSETEEKKLQALCLRAFQAVGAEGWGRIDAMQDEQGNFWLLEVNTVPGMTSHSLVPKAAKAVGYSFDELCVAILEQTLSNATKFGKVAVLLGGKSAERAVSLDSGQAVLDALLRSGVQAEAFDPQDRSVTELVNYDRAFIVLHGRGGEDGQIQGVLEWLNIPYTGTGVQGSAIGMDKVKTKQIWQGSDLPTAPYRIITKETDLDSVIAELGLPVIIKPVHEGSSVGMSKVEKAEDFAAAIEKATQHDAVVMAEKWITGREFTISFLNGQPLPVIRLQYGIPCGLSETEEKKLQALCLRAFQAVGAEGWGRIDAMQDEQGNFWLLEVNTVPGMTSHSLVPKAAKAVGYSFDELCVAILEQTLESNATKFGKVAVLLGGKSAERAVSLDSGQAVLDALLRSGVQAEAFDPQDRSVTELVNYDRAFIVLHGRGGEDGQIQGVLEWLNIPYTGTGVQGSAIGMDKVKTKQIWQGSDLPTAPYRIITKETDLDSVIAELGLPVIIKPVHVGMSKVAEDFAAAIEKATAVVMAEKWITGREFTISFLNGQPLPVIRLQGIPCGLSETEEKKLQALCLRAFQAVGAEGWGRIDAMQDEQGNFWLLEVNTVPGMTSHSLVPKAAKAVGYSFDELCVAILEQTLEGTSNATKFGKVAVLLGGKSAERAVSLDSGQAVLDALLRSGVQAEAFDPQDRSVTELVNYDRAFIVLHGRGGEDGQIQGVLEWLNIPYTGTGVQGSAIGMDKVKTKQIWQGSDLPTAPYRIIETDLDSVIAELIIKPVHEGSSVGMSKVEKAEDFAAAIEKATQHDAVVMAEKWITGREFTISFLNGQPLPVIRLQYGIPCGLSETEEKKLQALCLRAFQAVGAEGWGRIDAMQDEQGNFWLLEVNTVPGMTSHSLVPKAAKAVGYSFDELCVAILEQTLE

B-factor: mean 64.65, std 26.9, range [20.0, 182.91]

Organism: Acinetobacter baumannii (strain ACICU) (NCBI:txid405416)

Secondary structure (DSSP, 8-state):
-HHHHH-EEEEE---SSTTHHHHHHHHHHHHHHHHHTT-EEEEE-TTTS-GGGGGG-SEEEE---STTTSSSHHHHHHHHTT--BSS--HHHHHHHT-HHHHHHHHHTTT--B--EEEE-SSS-HHHHHHHH-S-EEEEESS----S-EEE-SSTTHHHHHHHHHHH-SSEEEEE---EEEEEEEEETTEEPPPEE-----S-S--HHHHHHHHHHHHHHHHHTT--SSEEEEEEEETTS-EEEEEEESS---STT-HHHHHHHTTT--HHHHHHHHHHTT-/--TTTS-EEEEE-S-SSTTHHHHHHHHHHHHHHHHHTT-EEEEE-TTTS-TTGGGGSSEEEE---STTTTSSHHHHHHHHTT--BSS--HHHHHHHT-HHHHHHHHHTTT--B--EEEE-SSS-HHHHHHHH-SSEEEEES----BTBEEE-SGGGHHHHHHHHHTT-SSEEEEE---EEEEEEEEETTEE---EEE---SS-S--HHHHHHHHHHHHHHHHHTT--SSEEEEEEEETTS-EEEEEEESS---STT-HHHHHHHTTT--HHHHHHHHHGGG-/--HHHH-EEEEE---SSTTHHHHHHHHHHHHHHHHHTT-EEEEE-TTTS-GGGGGG-SEEEE---STTTSSSHHHHHHHHTT--BSS--HHHHHHHT-HHHHHHHHHHTT-----EEE--SSS-HHHHHHHH-SSEEEEETT-------TTHHHHHHHH-S-EEEEE---EEEEEEEEETTEE---EE----SS-S--HHHHHHHHHHHHHHHHHTT--SSEEEEEEEETTS-EEEEEEESS---STT-HHHHHHHTTT--HHHHHHHHHHTT-/-TTGGG-EEEEE---SSTTHHHHHHHHHHHHHHHHHTT-EEEEE-TTTS-GGGGGG-SEEEE---STTTSSSHHHHHHHHTT--BSS--HHHHHHHT-HHHHHHHHHHTT--B--EEEE-TTS-HHHHHHHH-SSEEEEESS--SSBTBEEE-STTHHHHHHHHHHTTSS-EEEEE---EEEEEEEEETTEEPPPEEE---SS-SS-HHHHHHHHHHHHHHHHHTT--SEEEEEEEEETTS-EEEEEEESS---STT-HHHHHHHTTT--HHHHHHHHHHTT--/-HHHHH-EEEEE---SSTTHHHHHHHHHHHHHHHHHTT-EEEEE-TTTS-GGGGGG-SEEEE---STTTSSSHHHHHHHHTT--BSS--HHHHHHHT-HHHHHHHHHTTT-----EEEE-TTS-HHHHHHHH-SSEEEEE-----EE---SHHHHTTTT---EEEEE----EEEEEEEETTEE---EE----S-S--HHHHHHHHHHHHHHHHHTT--SSEEEEEEE-TTS-EEEEEEESS---STT-HHHHHHHTTT--HHHHHHHHHGGGS---/-HHHHH-EEEEE---SSTTHHHHHHHHHHHHHHHHHTT-EEEEE-TTTS-GGGGGG-SEEEE---STTTSSSHHHHHHHHTT--BSS--HHHHHHHT-HHHHHHHHHTTT-----EEE----HHHHHHH--B-BGGG-SSTT-B---STTGGGTSSHHHHTT-S-BEEE----B--EEEEEETTEE---EE----SS-SS-HHHHHHHHHHHHHHHHHTT--SSEEEEEEEETTTEEEEEEEESS---STT-HHHHHHHTTT--HHHHHHHHHGGG--

InterPro domains:
  IPR000291 D-alanine--D-alanine ligase/VANA/B/C, conserved site [PS00843] (66-77)
  IPR000291 D-alanine--D-alanine ligase/VANA/B/C, conserved site [PS00844] (246-274)
  IPR005905 D-alanine--D-alanine ligase [MF_00047] (8-304)
  IPR005905 D-alanine--D-alanine ligase [PIRSF039102] (9-305)
  IPR005905 D-alanine--D-alanine ligase [TIGR01205] (9-303)
  IPR011095 D-alanine--D-alanine ligase, C-terminal [PF07478] (106-301)
  IPR011127 D-alanine--D-alanine ligase, N-terminal domain [PF01820] (51-88)
  IPR011761 ATP-grasp fold [PS50975] (104-301)
  IPR016185 Pre-ATP-grasp domain superfamily [SSF52440] (9-99)

Foldseek 3Di:
DQQVVFPEEEEEFQEDDPCSVLRNQLSVVLQVLCVVVVHNYDYDYCVVDPLVCCLVGQAYEFQYDADCGQQQNSLVSCVVSVHFYFKFHNQLSNQQQFQVSLVVLCVVVVAFAFDKDKDAVPDDPVVRCVVQNPWWWKAAGGSSPFLIDIRGDPVRPPVSNVRNVVVHNIMMTTRDADFWKKKWKDAQLFTFFIATPPVGPVPPAPPVLGVVVRVSVSVSCVSSRMGGIWMWMWGQHPVGDIHTGGIGGNFGPHPPTCNCVRVVVVPAHSSNRSVRSVVVRD/DQCVVFPEEEEEAQEDDPCSVLRNQLSVLLQVLCVVVVHNYDYDYCVPDPCVVVLVGQAYEQQYDFPCGQQQNSLVSCVVSVHFYFKFHRQLSNQQQFQVSLVVLCVVVVAAAFDKDKDAPPDDLVVRCVVQPPQKWKAAGGGPPWLIDGRHDSVCVVVSNVRNCVVDVIMMITRDADFWKKKWKDAQLATFFICTDVVGVVVPDDPVLRVVVRVSVSVSCVSSRIGGIWMWMWGQHPVGDIHTRGTGTNFRNHPPTVNCVRVVVVPAHSSNRSVRSSVVRD/DAQVPQPEEEEEFQEDDPCNVLRNQLRVLLQVLCVVVPHNYDYDYPVVDDLVCVLVGQAYEYQYDAPCRQQANVLVSCVVSVRFYFKFHNQLSNQQLFQVSLVVLCVVVVAFAFDKDKDAPPDDCCVVCVPQHPFKKKPAGRHHQIDGVDPSLVSNVVPPRIIMITRDADFWKKKWKDAQLATFFIATPCVGVVVPADPVLRVVVRVSVSVSCVSSRIGGIWMWMWTQHPVGDIHTGGIGTNFGLHPPTDNCVRVVVVPDHSSNRSVRRSVVRD/DVQVVQWEEEEEFQEDDPCSVLRVQLRVLLVVLSVVVVHNYDYDYCVPDPLVVCLVGQAYEFQYDFDCGQQQNSLVSCVVSVHFYFKFHRQLSNQQLFQVSLVVLCVVVVAFAFDKDKDDVVPPCVVRCVVANPFKKKAAGGGPDCQLIDGRGDSVCVVVRLVSNCVVPNIMMITHDADFWKWKWKDAQLATFQIFTDVVTPPPPADPVLRVVVRVSVSCSCVSSRIGGIWMWMWGQHPVGDIHTRGIGGNFGLHPVTDNCVRVVVVPDHSSNRSVRRSVVRDD/DQCVVFPEEEEEFQEDDPCRVLRNQLSVLLQVLCVVVPYNYDYDYCVPDPLVCCLVGQAYEYQYPDDCGQQQNSLVSCVVSVHFYFKFHNQLSNQQNAQLSLVVLQVVLVAFAFDKDKDAPPDDQVVGCVPNDDDKWKPANVHHIGTDNPCRVVVVVVVDGMMMITDDFDAWKKKWKDAQLATFQIQTDCGPVNPDDPVLRVVVRVRVSSSCVSSRIGGIWMWMWGQGPVGDIHTGGIGGNFGLHPPTDNCVRVVVVPAHSSNRSVRRRCVSPPDD/DQQVQFPAEEEEFQEDDPCNVLRVQLRVLLQVLCVVVPYNYDYDYVVPDDCVCVLVGQAYEYQYFWDCRQAANVLVVCVVSVHFYFKFHNQLSNQQLFQCSLVVLCVVVVAAAFDKFKQVHDDVVVPVVAWKAQGRGLDPQLTDDDDDPPCVVCSLVSRCVNPVIIMGTHDDDFWKKKWKDAQLATFQIATDCNAVVPPADPVLRVVVRVSVSCSCVSSRIGGIWMWMWGADPVSDIHTGGIGRNFRLHPPTDNCVRVVVVPAHSSNRSVSRSCVRHD

Nearest PDB structures (foldseek):
  5d8d-assembly1_A  TM=1.004E+00  e=1.027E-65  Acinetobacter baumannii ACICU
  5d8d-assembly2_B  TM=9.965E-01  e=3.861E-61  Acinetobacter baumannii ACICU
  5d8d-assembly3_D  TM=9.919E-01  e=6.713E-60  Acinetobacter baumannii ACICU
  5d8d-assembly1_C  TM=9.958E-01  e=6.078E-58  Acinetobacter baumannii ACICU
  5d8d-assembly3_F  TM=9.916E-01  e=1.590E-54  Acinetobacter baumannii ACICU

CATH classification: 3.40.50.20 (+2 more: 3.30.470.20, 3.30.1490.20)

Radius of gyration: 44.04 Å; Cα contacts (8 Å, |Δi|>4): 3840; chains: 6; bounding box: 127×88×114 Å